Protein AF-0000000072189642 (afdb_homodimer)

Radius of gyration: 35.95 Å; Cα contacts (8 Å, |Δi|>4): 4932; chains: 2; bounding box: 88×111×87 Å

Nearest PDB structures (foldseek):
  7yx7-assembly1_A  TM=3.369E-01  e=4.378E-09  Serratia proteamaculans
  2xe4-assembly1_A  TM=3.236E-01  e=4.889E-09  Leishmania major
  7zb1-assembly3_C  TM=3.553E-01  e=4.213E-08  Omphalotus olearius
  7zb2-assembly3_CCC  TM=3.614E-01  e=8.639E-08  Omphalotus olearius
  7zb2-assembly1_AAA  TM=3.549E-01  e=6.926E-08  Omphalotus olearius

pLDDT: mean 84.84, std 16.15, range [20.15, 98.62]

Organism: Symbiodinium microadriaticum (NCBI:txid2951)

Structure (mmCIF, N/CA/C/O backbone):
data_AF-0000000072189642-model_v1
#
loop_
_entity.id
_entity.type
_entity.pdbx_description
1 polymer 'Alpha/beta hydrolase fold-3 domain-containing protein'
#
loop_
_atom_site.group_PDB
_atom_site.id
_atom_site.type_symbol
_atom_site.label_atom_id
_atom_site.label_alt_id
_atom_site.label_comp_id
_atom_site.label_asym_id
_atom_site.label_entity_id
_atom_site.label_seq_id
_atom_site.pdbx_PDB_ins_code
_atom_site.Cartn_x
_atom_site.Cartn_y
_atom_site.Cartn_z
_atom_site.occupancy
_atom_site.B_iso_or_equiv
_atom_site.auth_seq_id
_atom_site.auth_comp_id
_atom_site.auth_asym_id
_atom_site.auth_atom_id
_atom_site.pdbx_PDB_model_num
ATOM 1 N N . MET A 1 1 ? 38.772 4.347 3.237 1 20.15 1 MET A N 1
ATOM 2 C CA . MET A 1 1 ? 39.135 5.753 3.394 1 20.15 1 MET A CA 1
ATOM 3 C C . MET A 1 1 ? 38.143 6.473 4.301 1 20.15 1 MET A C 1
ATOM 5 O O . MET A 1 1 ? 36.931 6.283 4.177 1 20.15 1 MET A O 1
ATOM 9 N N . ARG A 1 2 ? 38.662 6.899 5.444 1 22.21 2 ARG A N 1
ATOM 10 C CA . ARG A 1 2 ? 38.166 7.599 6.625 1 22.21 2 ARG A CA 1
ATOM 11 C C . ARG A 1 2 ? 37.499 8.915 6.241 1 22.21 2 ARG A C 1
ATOM 13 O O . ARG A 1 2 ? 38.173 9.861 5.826 1 22.21 2 ARG A O 1
ATOM 20 N N . SER A 1 3 ? 36.39 8.902 5.637 1 25.77 3 SER A N 1
ATOM 21 C CA . SER A 1 3 ? 35.679 10.093 5.184 1 25.77 3 SER A CA 1
ATOM 22 C C . SER A 1 3 ? 35.401 11.045 6.342 1 25.77 3 SER A C 1
ATOM 24 O O . SER A 1 3 ? 34.532 10.78 7.175 1 25.77 3 SER A O 1
ATOM 26 N N . GLY A 1 4 ? 36.551 11.51 6.907 1 26.97 4 GLY A N 1
ATOM 27 C CA . GLY A 1 4 ? 36.454 12.494 7.972 1 26.97 4 GLY A CA 1
ATOM 28 C C . GLY A 1 4 ? 35.608 13.697 7.599 1 26.97 4 GLY A C 1
ATOM 29 O O . GLY A 1 4 ? 35.839 14.328 6.566 1 26.97 4 GLY A O 1
ATOM 30 N N . THR A 1 5 ? 34.463 13.769 8.006 1 29.45 5 THR A N 1
ATOM 31 C CA . THR A 1 5 ? 33.606 14.941 7.865 1 29.45 5 THR A CA 1
ATOM 32 C C . THR A 1 5 ? 34.257 16.167 8.499 1 29.45 5 THR A C 1
ATOM 34 O O . THR A 1 5 ? 34.52 16.184 9.703 1 29.45 5 THR A O 1
ATOM 37 N N . VAL A 1 6 ? 35.257 16.751 7.853 1 28.72 6 VAL A N 1
ATOM 38 C CA . VAL A 1 6 ? 35.864 17.977 8.361 1 28.72 6 VAL A CA 1
ATOM 39 C C . VAL A 1 6 ? 34.797 19.06 8.508 1 28.72 6 VAL A C 1
ATOM 41 O O . VAL A 1 6 ? 34.033 19.318 7.575 1 28.72 6 VAL A O 1
ATOM 44 N N . LEU A 1 7 ? 34.518 19.413 9.698 1 28.28 7 LEU A N 1
ATOM 45 C CA . LEU A 1 7 ? 33.619 20.447 10.2 1 28.28 7 LEU A CA 1
ATOM 46 C C . LEU A 1 7 ? 34.125 21.836 9.826 1 28.28 7 LEU A C 1
ATOM 48 O O . LEU A 1 7 ? 35.289 22.164 10.068 1 28.28 7 LEU A O 1
ATOM 52 N N . LEU A 1 8 ? 33.673 22.466 8.916 1 31.37 8 LEU A N 1
ATOM 53 C CA . LEU A 1 8 ? 33.964 23.867 8.628 1 31.37 8 LEU A CA 1
ATOM 54 C C . LEU A 1 8 ? 33.798 24.724 9.879 1 31.37 8 LEU A C 1
ATOM 56 O O . LEU A 1 8 ? 32.786 24.624 10.576 1 31.37 8 LEU A O 1
ATOM 60 N N . ALA A 1 9 ? 34.917 25.104 10.501 1 27.35 9 ALA A N 1
ATOM 61 C CA . ALA A 1 9 ? 34.942 26.032 11.629 1 27.35 9 ALA A CA 1
ATOM 62 C C . ALA A 1 9 ? 34.188 27.316 11.3 1 27.35 9 ALA A C 1
ATOM 64 O O . ALA A 1 9 ? 34.445 27.949 10.273 1 27.35 9 ALA A O 1
ATOM 65 N N . LEU A 1 10 ? 33.068 27.542 11.814 1 31.23 10 LEU A N 1
ATOM 66 C CA . LEU A 1 10 ? 32.306 28.785 11.787 1 31.23 10 LEU A CA 1
ATOM 67 C C . LEU A 1 10 ? 33.096 29.921 12.429 1 31.23 10 LEU A C 1
ATOM 69 O O . LEU A 1 10 ? 33.068 30.09 13.65 1 31.23 10 LEU A O 1
ATOM 73 N N . ALA A 1 11 ? 34.342 30.245 12.076 1 28.38 11 ALA A N 1
ATOM 74 C CA . ALA A 1 11 ? 35.085 31.36 12.657 1 28.38 11 ALA A CA 1
ATOM 75 C C . ALA A 1 11 ? 34.351 32.68 12.441 1 28.38 11 ALA A C 1
ATOM 77 O O . ALA A 1 11 ? 33.549 32.807 11.513 1 28.38 11 ALA A O 1
ATOM 78 N N . SER A 1 12 ? 34.556 33.688 13.263 1 32.37 12 SER A N 1
ATOM 79 C CA . SER A 1 12 ? 34.105 35.067 13.417 1 32.37 12 SER A CA 1
ATOM 80 C C . SER A 1 12 ? 34.408 35.891 12.17 1 32.37 12 SER A C 1
ATOM 82 O O . SER A 1 12 ? 35.523 36.392 12.007 1 32.37 12 SER A O 1
ATOM 84 N N . ALA A 1 13 ? 34.222 35.602 10.968 1 35.5 13 ALA A N 1
ATOM 85 C CA . ALA A 1 13 ? 34.668 36.539 9.939 1 35.5 13 ALA A CA 1
ATOM 86 C C . ALA A 1 13 ? 33.724 37.734 9.839 1 35.5 13 ALA A C 1
ATOM 88 O O . ALA A 1 13 ? 32.506 37.581 9.952 1 35.5 13 ALA A O 1
ATOM 89 N N . GLU A 1 14 ? 34.28 38.894 9.884 1 35.84 14 GLU A N 1
ATOM 90 C CA . GLU A 1 14 ? 33.684 40.188 9.563 1 35.84 14 GLU A CA 1
ATOM 91 C C . GLU A 1 14 ? 33.022 40.165 8.188 1 35.84 14 GLU A C 1
ATOM 93 O O . GLU A 1 14 ? 33.475 39.456 7.287 1 35.84 14 GLU A O 1
ATOM 98 N N . VAL A 1 15 ? 31.81 40.635 8.057 1 39.95 15 VAL A N 1
ATOM 99 C CA . VAL A 1 15 ? 31.083 40.864 6.813 1 39.95 15 VAL A CA 1
ATOM 100 C C . VAL A 1 15 ? 31.975 41.61 5.823 1 39.95 15 VAL A C 1
ATOM 102 O O . VAL A 1 15 ? 32.445 42.713 6.11 1 39.95 15 VAL A O 1
ATOM 105 N N . VAL A 1 16 ? 32.885 41.098 5.045 1 40.61 16 VAL A N 1
ATOM 106 C CA . VAL A 1 16 ? 33.76 41.746 4.073 1 40.61 16 VAL A CA 1
ATOM 107 C C . VAL A 1 16 ? 32.955 42.146 2.839 1 40.61 16 VAL A C 1
ATOM 109 O O . VAL A 1 16 ? 32.152 41.36 2.332 1 40.61 16 VAL A O 1
ATOM 112 N N . CYS A 1 17 ? 32.819 43.412 2.51 1 39.79 17 CYS A N 1
ATOM 113 C CA . CYS A 1 17 ? 32.346 44.036 1.279 1 39.79 17 CYS A CA 1
ATOM 114 C C . CYS A 1 17 ? 33.202 43.615 0.09 1 39.79 17 CYS A C 1
ATOM 116 O O . CYS A 1 17 ? 34.078 44.363 -0.346 1 39.79 17 CYS A O 1
ATOM 118 N N . GLY A 1 18 ? 33.815 42.5 -0.003 1 46.58 18 GLY A N 1
ATOM 119 C CA . GLY A 1 18 ? 34.611 42.109 -1.155 1 46.58 18 GLY A CA 1
ATOM 120 C C . GLY A 1 18 ? 33.773 41.783 -2.377 1 46.58 18 GLY A C 1
ATOM 121 O O . GLY A 1 18 ? 32.543 41.841 -2.326 1 46.58 18 GLY A O 1
ATOM 122 N N . ASP A 1 19 ? 34.388 41.634 -3.636 1 58.95 19 ASP A N 1
ATOM 123 C CA . ASP A 1 19 ? 33.763 41.247 -4.897 1 58.95 19 ASP A CA 1
ATOM 124 C C . ASP A 1 19 ? 32.926 39.981 -4.729 1 58.95 19 ASP A C 1
ATOM 126 O O . ASP A 1 19 ? 33.385 39.001 -4.139 1 58.95 19 ASP A O 1
ATOM 130 N N . LEU A 1 20 ? 31.643 40.038 -4.991 1 68.05 20 LEU A N 1
ATOM 131 C CA . LEU A 1 20 ? 30.694 38.936 -4.879 1 68.05 20 LEU A CA 1
ATOM 132 C C . LEU A 1 20 ? 31.18 37.718 -5.658 1 68.05 20 LEU A C 1
ATOM 134 O O . LEU A 1 20 ? 31.592 37.839 -6.814 1 68.05 20 LEU A O 1
ATOM 138 N N . PRO A 1 21 ? 31.341 36.595 -4.946 1 72.08 21 PRO A N 1
ATOM 139 C CA . PRO A 1 21 ? 31.492 35.371 -5.735 1 72.08 21 PRO A CA 1
ATOM 140 C C . PRO A 1 21 ? 30.498 35.289 -6.892 1 72.08 21 PRO A C 1
ATOM 142 O O . PRO A 1 21 ? 29.425 35.895 -6.834 1 72.08 21 PRO A O 1
ATOM 145 N N . LYS A 1 22 ? 30.971 34.777 -7.956 1 79.9 22 LYS A N 1
ATOM 146 C CA . LYS A 1 22 ? 30.112 34.657 -9.131 1 79.9 22 LYS A CA 1
ATOM 147 C C . LYS A 1 22 ? 29.749 33.2 -9.401 1 79.9 22 LYS A C 1
ATOM 149 O O . LYS A 1 22 ? 30.609 32.319 -9.339 1 79.9 22 LYS A O 1
ATOM 154 N N . ILE A 1 23 ? 28.53 32.993 -9.583 1 85.36 23 ILE A N 1
ATOM 155 C CA . ILE A 1 23 ? 28.07 31.679 -10.019 1 85.36 23 ILE A CA 1
ATOM 156 C C . ILE A 1 23 ? 28.355 31.5 -11.509 1 85.36 23 ILE A C 1
ATOM 158 O O . ILE A 1 23 ? 28.04 32.376 -12.317 1 85.36 23 ILE A O 1
ATOM 162 N N . GLY A 1 24 ? 28.974 30.437 -11.799 1 82.41 24 GLY A N 1
ATOM 163 C CA . GLY A 1 24 ? 29.334 30.149 -13.178 1 82.41 24 GLY A CA 1
ATOM 164 C C . GLY A 1 24 ? 28.132 29.995 -14.09 1 82.41 24 GLY A C 1
ATOM 165 O O . GLY A 1 24 ? 27.042 29.642 -13.634 1 82.41 24 GLY A O 1
ATOM 166 N N . LYS A 1 25 ? 28.356 30.213 -15.271 1 87.34 25 LYS A N 1
ATOM 167 C CA . LYS A 1 25 ? 27.293 30.133 -16.268 1 87.34 25 LYS A CA 1
ATOM 168 C C . LYS A 1 25 ? 27.004 28.683 -16.648 1 87.34 25 LYS A C 1
ATOM 170 O O . LYS A 1 25 ? 25.897 28.359 -17.084 1 87.34 25 LYS A O 1
ATOM 175 N N . LYS A 1 26 ? 28.017 27.916 -16.488 1 91.68 26 LYS A N 1
ATOM 176 C CA . LYS A 1 26 ? 27.892 26.524 -16.911 1 91.68 26 LYS A CA 1
ATOM 177 C C . LYS A 1 26 ? 27.551 25.619 -15.73 1 91.68 26 LYS A C 1
ATOM 179 O O . LYS A 1 26 ? 28.227 25.654 -14.7 1 91.68 26 LYS A O 1
ATOM 184 N N . TRP A 1 27 ? 26.525 24.846 -15.887 1 94.72 27 TRP A N 1
ATOM 185 C CA . TRP A 1 27 ? 26.093 23.89 -14.873 1 94.72 27 TRP A CA 1
ATOM 186 C C . TRP A 1 27 ? 26.079 22.472 -15.432 1 94.72 27 TRP A C 1
ATOM 188 O O . TRP A 1 27 ? 25.518 22.226 -16.503 1 94.72 27 TRP A O 1
ATOM 198 N N . TRP A 1 28 ? 26.741 21.592 -14.766 1 94.25 28 TRP A N 1
ATOM 199 C CA . TRP A 1 28 ? 26.73 20.18 -15.134 1 94.25 28 TRP A CA 1
ATOM 200 C C . TRP A 1 28 ? 25.5 19.478 -14.568 1 94.25 28 TRP A C 1
ATOM 202 O O . TRP A 1 28 ? 25.096 19.742 -13.433 1 94.25 28 TRP A O 1
ATOM 212 N N . VAL A 1 29 ? 24.928 18.655 -15.385 1 94.67 29 VAL A N 1
ATOM 213 C CA . VAL A 1 29 ? 23.685 17.985 -15.019 1 94.67 29 VAL A CA 1
ATOM 214 C C . VAL A 1 29 ? 23.81 16.485 -15.278 1 94.67 29 VAL A C 1
ATOM 216 O O . VAL A 1 29 ? 24.242 16.069 -16.355 1 94.67 29 VAL A O 1
ATOM 219 N N . LEU A 1 30 ? 23.52 15.68 -14.302 1 93.76 30 LEU A N 1
ATOM 220 C CA . LEU A 1 30 ? 23.458 14.23 -14.444 1 93.76 30 LEU A CA 1
ATOM 221 C C . LEU A 1 30 ? 22.036 13.723 -14.232 1 93.76 30 LEU A C 1
ATOM 223 O O . LEU A 1 30 ? 21.44 13.956 -13.178 1 93.76 30 LEU A O 1
ATOM 227 N N . GLY A 1 31 ? 21.488 12.917 -15.133 1 91.81 31 GLY A N 1
ATOM 228 C CA . GLY A 1 31 ? 20.129 12.401 -15.085 1 91.81 31 GLY A CA 1
ATOM 229 C C . GLY A 1 31 ? 19.391 12.541 -16.403 1 91.81 31 GLY A C 1
ATOM 230 O O . GLY A 1 31 ? 20.002 12.821 -17.436 1 91.81 31 GLY A O 1
ATOM 231 N N . PRO A 1 32 ? 18.153 12.32 -16.299 1 92.51 32 PRO A N 1
ATOM 232 C CA . PRO A 1 32 ? 17.306 12.139 -15.117 1 92.51 32 PRO A CA 1
ATOM 233 C C . PRO A 1 32 ? 17.257 10.688 -14.644 1 92.51 32 PRO A C 1
ATOM 235 O O . PRO A 1 32 ? 17.51 9.77 -15.428 1 92.51 32 PRO A O 1
ATOM 238 N N . PHE A 1 33 ? 17.014 10.478 -13.36 1 91.65 33 PHE A N 1
ATOM 239 C CA . PHE A 1 33 ? 16.655 9.21 -12.736 1 91.65 33 PHE A CA 1
ATOM 240 C C . PHE A 1 33 ? 15.226 9.252 -12.208 1 91.65 33 PHE A C 1
ATOM 242 O O . PHE A 1 33 ? 14.673 10.331 -11.984 1 91.65 33 PHE A O 1
ATOM 249 N N . ALA A 1 34 ? 14.675 8.07 -12.058 1 86.5 34 ALA A N 1
ATOM 250 C CA . ALA A 1 34 ? 13.327 8.004 -11.499 1 86.5 34 ALA A CA 1
ATOM 251 C C . ALA A 1 34 ? 13.323 8.412 -10.029 1 86.5 34 ALA A C 1
ATOM 253 O O . ALA A 1 34 ? 14.231 8.052 -9.275 1 86.5 34 ALA A O 1
ATOM 254 N N . SER A 1 35 ? 12.426 9.15 -9.559 1 79.7 35 SER A N 1
ATOM 255 C CA . SER A 1 35 ? 12.343 9.57 -8.164 1 79.7 35 SER A CA 1
ATOM 256 C C . SER A 1 35 ? 11.03 9.123 -7.53 1 79.7 35 SER A C 1
ATOM 258 O O . SER A 1 35 ? 10.919 9.052 -6.305 1 79.7 35 SER A O 1
ATOM 260 N N . GLY A 1 36 ? 10.018 8.535 -8.327 1 70.08 36 GLY A N 1
ATOM 261 C CA . GLY A 1 36 ? 8.698 8.277 -7.775 1 70.08 36 GLY A CA 1
ATOM 262 C C . GLY A 1 36 ? 7.998 9.532 -7.29 1 70.08 36 GLY A C 1
ATOM 263 O O . GLY A 1 36 ? 8.555 10.629 -7.369 1 70.08 36 GLY A O 1
ATOM 264 N N . LYS A 1 37 ? 6.693 9.285 -7.05 1 60.18 37 LYS A N 1
ATOM 265 C CA . LYS A 1 37 ? 5.93 10.438 -6.582 1 60.18 37 LYS A CA 1
ATOM 266 C C . LYS A 1 37 ? 6.042 10.595 -5.068 1 60.18 37 LYS A C 1
ATOM 268 O O . LYS A 1 37 ? 5.713 9.674 -4.318 1 60.18 37 LYS A O 1
ATOM 273 N N . VAL A 1 38 ? 7.184 10.616 -4.532 1 46.43 38 VAL A N 1
ATOM 274 C CA . VAL A 1 38 ? 7.084 10.899 -3.104 1 46.43 38 VAL A CA 1
ATOM 275 C C . VAL A 1 38 ? 7.02 12.409 -2.88 1 46.43 38 VAL A C 1
ATOM 277 O O . VAL A 1 38 ? 7.516 13.186 -3.699 1 46.43 38 VAL A O 1
ATOM 280 N N . GLU A 1 39 ? 6.117 12.573 -2.166 1 43.01 39 GLU A N 1
ATOM 281 C CA . GLU A 1 39 ? 6.135 13.968 -1.736 1 43.01 39 GLU A CA 1
ATOM 282 C C . GLU A 1 39 ? 7.563 14.464 -1.529 1 43.01 39 GLU A C 1
ATOM 284 O O . GLU A 1 39 ? 7.775 15.593 -1.081 1 43.01 39 GLU A O 1
ATOM 289 N N . TYR A 1 40 ? 8.565 13.587 -1.232 1 38.78 40 TYR A N 1
ATOM 290 C CA . TYR A 1 40 ? 9.802 13.976 -0.564 1 38.78 40 TYR A CA 1
ATOM 291 C C . TYR A 1 40 ? 10.8 14.558 -1.558 1 38.78 40 TYR A C 1
ATOM 293 O O . TYR A 1 40 ? 11.14 13.916 -2.554 1 38.78 40 TYR A O 1
ATOM 301 N N . GLU A 1 41 ? 10.768 15.642 -1.936 1 37.04 41 GLU A N 1
ATOM 302 C CA . GLU A 1 41 ? 12.13 15.998 -2.324 1 37.04 41 GLU A CA 1
ATOM 303 C C . GLU A 1 41 ? 13.119 15.703 -1.2 1 37.04 41 GLU A C 1
ATOM 305 O O . GLU A 1 41 ? 13.569 16.617 -0.505 1 37.04 41 GLU A O 1
ATOM 310 N N . ALA A 1 42 ? 12.854 15.048 -0.243 1 32.61 42 ALA A N 1
ATOM 311 C CA . ALA A 1 42 ? 13.864 15.19 0.802 1 32.61 42 ALA A CA 1
ATOM 312 C C . ALA A 1 42 ? 15.269 15.228 0.206 1 32.61 42 ALA A C 1
ATOM 314 O O . ALA A 1 42 ? 15.44 15.066 -1.005 1 32.61 42 ALA A O 1
ATOM 315 N N . ALA A 1 43 ? 16.07 14.587 1.095 1 32.17 43 ALA A N 1
ATOM 316 C CA . ALA A 1 43 ? 17.517 14.693 1.264 1 32.17 43 ALA A CA 1
ATOM 317 C C . ALA A 1 43 ? 18.25 14.288 -0.012 1 32.17 43 ALA A C 1
ATOM 319 O O . ALA A 1 43 ? 17.941 13.255 -0.612 1 32.17 43 ALA A O 1
ATOM 320 N N . PRO A 1 44 ? 18.819 15.273 -0.384 1 33.1 44 PRO A N 1
ATOM 321 C CA . PRO A 1 44 ? 19.61 15.018 -1.59 1 33.1 44 PRO A CA 1
ATOM 322 C C . PRO A 1 44 ? 20.093 13.572 -1.683 1 33.1 44 PRO A C 1
ATOM 324 O O . PRO A 1 44 ? 20.294 13.054 -2.785 1 33.1 44 PRO A O 1
ATOM 327 N N . ARG A 1 45 ? 20.483 13.252 -0.489 1 31.07 45 ARG A N 1
ATOM 328 C CA . ARG A 1 45 ? 21.278 12.029 -0.538 1 31.07 45 ARG A CA 1
ATOM 329 C C . ARG A 1 45 ? 20.398 10.797 -0.353 1 31.07 45 ARG A C 1
ATOM 331 O O . ARG A 1 45 ? 20.88 9.665 -0.44 1 31.07 45 ARG A O 1
ATOM 338 N N . LEU A 1 46 ? 18.971 10.993 0.226 1 32.59 46 LEU A N 1
ATOM 339 C CA . LEU A 1 46 ? 18.495 9.771 0.865 1 32.59 46 LEU A CA 1
ATOM 340 C C . LEU A 1 46 ? 17.478 9.056 -0.018 1 32.59 46 LEU A C 1
ATOM 342 O O . LEU A 1 46 ? 16.926 8.025 0.373 1 32.59 46 LEU A O 1
ATOM 346 N N . LYS A 1 47 ? 16.769 9.642 -0.902 1 44.93 47 LYS A N 1
ATOM 347 C CA . LYS A 1 47 ? 16.175 8.584 -1.714 1 44.93 47 LYS A CA 1
ATOM 348 C C . LYS A 1 47 ? 17.246 7.81 -2.478 1 44.93 47 LYS A C 1
ATOM 350 O O . LYS A 1 47 ? 18.388 8.262 -2.585 1 44.93 47 LYS A O 1
ATOM 355 N N . GLU A 1 48 ? 16.736 6.744 -2.827 1 53.35 48 GLU A N 1
ATOM 356 C CA . GLU A 1 48 ? 17.75 5.964 -3.531 1 53.35 48 GLU A CA 1
ATOM 357 C C . GLU A 1 48 ? 18.586 6.848 -4.452 1 53.35 48 GLU A C 1
ATOM 359 O O . GLU A 1 48 ? 18.042 7.564 -5.296 1 53.35 48 GLU A O 1
ATOM 364 N N . ASP A 1 49 ? 19.497 7.4 -3.667 1 65.24 49 ASP A N 1
ATOM 365 C CA . ASP A 1 49 ? 20.507 7.995 -4.536 1 65.24 49 ASP A CA 1
ATOM 366 C C . ASP A 1 49 ? 21.105 6.953 -5.477 1 65.24 49 ASP A C 1
ATOM 368 O O . ASP A 1 49 ? 21.928 6.134 -5.062 1 65.24 49 ASP A O 1
ATOM 372 N N . PRO A 1 50 ? 20.478 7.009 -6.581 1 70.59 50 PRO A N 1
ATOM 373 C CA . PRO A 1 50 ? 20.898 5.966 -7.52 1 70.59 50 PRO A CA 1
ATOM 374 C C . PRO A 1 50 ? 22.411 5.929 -7.721 1 70.59 50 PRO A C 1
ATOM 376 O O . PRO A 1 50 ? 22.945 4.942 -8.234 1 70.59 50 PRO A O 1
ATOM 379 N N . VAL A 1 51 ? 23.059 7.028 -7.194 1 85.46 51 VAL A N 1
ATOM 380 C CA . VAL A 1 51 ? 24.476 7.068 -7.541 1 85.46 51 VAL A CA 1
ATOM 381 C C . VAL A 1 51 ? 25.321 6.802 -6.297 1 85.46 51 VAL A C 1
ATOM 383 O O . VAL A 1 51 ? 26.544 6.674 -6.385 1 85.46 51 VAL A O 1
ATOM 386 N N . GLU A 1 52 ? 24.616 6.683 -5.196 1 86.71 52 GLU A N 1
ATOM 387 C CA . GLU A 1 52 ? 25.342 6.439 -3.954 1 86.71 52 GLU A CA 1
ATOM 388 C C . GLU A 1 52 ? 26.066 5.096 -3.992 1 86.71 52 GLU A C 1
ATOM 390 O O . GLU A 1 52 ? 27.173 4.966 -3.466 1 86.71 52 GLU A O 1
ATOM 395 N N . ARG A 1 53 ? 25.482 4.154 -4.571 1 85.93 53 ARG A N 1
ATOM 396 C CA . ARG A 1 53 ? 26.087 2.83 -4.67 1 85.93 53 ARG A CA 1
ATOM 397 C C . ARG A 1 53 ? 27.354 2.868 -5.518 1 85.93 53 ARG A C 1
ATOM 399 O O . ARG A 1 53 ? 28.217 1.997 -5.394 1 85.93 53 ARG A O 1
ATOM 406 N N . LEU A 1 54 ? 27.445 3.901 -6.31 1 84.13 54 LEU A N 1
ATOM 407 C CA . LEU A 1 54 ? 28.59 4.023 -7.205 1 84.13 54 LEU A CA 1
ATOM 408 C C . LEU A 1 54 ? 29.63 4.979 -6.63 1 84.13 54 LEU A C 1
ATOM 410 O O . LEU A 1 54 ? 30.501 5.465 -7.356 1 84.13 54 LEU A O 1
ATOM 414 N N . GLY A 1 55 ? 29.516 5.334 -5.37 1 81.83 55 GLY A N 1
ATOM 415 C CA . GLY A 1 55 ? 30.507 6.17 -4.711 1 81.83 55 GLY A CA 1
ATOM 416 C C . GLY A 1 55 ? 30.021 7.585 -4.458 1 81.83 55 GLY A C 1
ATOM 417 O O . GLY A 1 55 ? 30.738 8.396 -3.868 1 81.83 55 GLY A O 1
ATOM 418 N N . GLY A 1 56 ? 28.857 7.955 -4.98 1 87.8 56 GLY A N 1
ATOM 419 C CA . GLY A 1 56 ? 28.311 9.283 -4.748 1 87.8 56 GLY A CA 1
ATOM 420 C C . GLY A 1 56 ? 28.48 10.213 -5.935 1 87.8 56 GLY A C 1
ATOM 421 O O . GLY A 1 56 ? 29.318 9.97 -6.806 1 87.8 56 GLY A O 1
ATOM 422 N N . VAL A 1 57 ? 27.78 11.251 -5.965 1 89.29 57 VAL A N 1
ATOM 423 C CA . VAL A 1 57 ? 27.668 12.12 -7.132 1 89.29 57 VAL A CA 1
ATOM 424 C C . VAL A 1 57 ? 28.987 12.857 -7.355 1 89.29 57 VAL A C 1
ATOM 426 O O . VAL A 1 57 ? 29.399 13.072 -8.498 1 89.29 57 VAL A O 1
ATOM 429 N N . TRP A 1 58 ? 29.639 13.26 -6.301 1 90.93 58 TRP A N 1
ATOM 430 C CA . TRP A 1 58 ? 30.855 14.043 -6.485 1 90.93 58 TRP A CA 1
ATOM 431 C C . TRP A 1 58 ? 31.98 13.179 -7.045 1 90.93 58 TRP A C 1
ATOM 433 O O . TRP A 1 58 ? 32.765 13.634 -7.88 1 90.93 58 TRP A O 1
ATOM 443 N N . GLN A 1 59 ? 31.98 11.952 -6.528 1 87.01 59 GLN A N 1
ATOM 444 C CA . GLN A 1 59 ? 32.954 11.029 -7.101 1 87.01 59 GLN A CA 1
ATOM 445 C C . GLN A 1 59 ? 32.692 10.806 -8.588 1 87.01 59 GLN A C 1
ATOM 447 O O . GLN A 1 59 ? 33.627 10.775 -9.391 1 87.01 59 GLN A O 1
ATOM 452 N N . LEU A 1 60 ? 31.552 10.7 -8.919 1 89.71 60 LEU A N 1
ATOM 453 C CA . LEU A 1 60 ? 31.174 10.497 -10.314 1 89.71 60 LEU A CA 1
ATOM 454 C C . LEU A 1 60 ? 31.5 11.73 -11.15 1 89.71 60 LEU A C 1
ATOM 456 O O . LEU A 1 60 ? 31.821 11.615 -12.335 1 89.71 60 LEU A O 1
ATOM 460 N N . PHE A 1 61 ? 31.332 12.913 -10.52 1 91.74 61 PHE A N 1
ATOM 461 C CA . PHE A 1 61 ? 31.651 14.15 -11.223 1 91.74 61 PHE A CA 1
ATOM 462 C C . PHE A 1 61 ? 33.126 14.189 -11.608 1 91.74 61 PHE A C 1
ATOM 464 O O . PHE A 1 61 ? 33.481 14.694 -12.675 1 91.74 61 PHE A O 1
ATOM 471 N N . GLY A 1 62 ? 33.872 13.675 -10.758 1 86.34 62 GLY A N 1
ATOM 472 C CA . GLY A 1 62 ? 35.292 13.614 -11.069 1 86.34 62 GLY A CA 1
ATOM 473 C C . GLY A 1 62 ? 35.596 12.788 -12.305 1 86.34 62 GLY A C 1
ATOM 474 O O . GLY A 1 62 ? 36.558 13.068 -13.023 1 86.34 62 GLY A O 1
ATOM 475 N N . SER A 1 63 ? 34.688 11.821 -12.532 1 81.99 63 SER A N 1
ATOM 476 C CA . SER A 1 63 ? 34.916 10.919 -13.656 1 81.99 63 SER A CA 1
ATOM 477 C C . SER A 1 63 ? 34.064 11.309 -14.859 1 81.99 63 SER A C 1
ATOM 479 O O . SER A 1 63 ? 33.847 10.498 -15.762 1 81.99 63 SER A O 1
ATOM 481 N N . ARG A 1 64 ? 33.574 12.502 -14.881 1 82.78 64 ARG A N 1
ATOM 482 C CA . ARG A 1 64 ? 32.587 12.902 -15.879 1 82.78 64 ARG A CA 1
ATOM 483 C C . ARG A 1 64 ? 33.183 12.869 -17.282 1 82.78 64 ARG A C 1
ATOM 485 O O . ARG A 1 64 ? 32.462 12.684 -18.265 1 82.78 64 ARG A O 1
ATOM 492 N N . LYS A 1 65 ? 34.479 12.946 -17.385 1 77.22 65 LYS A N 1
ATOM 493 C CA . LYS A 1 65 ? 35.117 12.976 -18.698 1 77.22 65 LYS A CA 1
ATOM 494 C C . LYS A 1 65 ? 35.239 11.572 -19.283 1 77.22 65 LYS A C 1
ATOM 496 O O . LYS A 1 65 ? 35.415 11.411 -20.493 1 77.22 65 LYS A O 1
ATOM 501 N N . ALA A 1 66 ? 35.154 10.591 -18.389 1 70.24 66 ALA A N 1
ATOM 502 C CA . ALA A 1 66 ? 35.275 9.218 -18.87 1 70.24 66 ALA A CA 1
ATOM 503 C C . ALA A 1 66 ? 34.065 8.822 -19.711 1 70.24 66 ALA A C 1
ATOM 505 O O . ALA A 1 66 ? 34.112 7.84 -20.455 1 70.24 66 ALA A O 1
ATOM 506 N N . GLY A 1 67 ? 33.046 9.661 -19.771 1 68.14 67 GLY A N 1
ATOM 507 C CA . GLY A 1 67 ? 31.897 9.487 -20.645 1 68.14 67 GLY A CA 1
ATOM 508 C C . GLY A 1 67 ? 31.062 8.269 -20.298 1 68.14 67 GLY A C 1
ATOM 509 O O . GLY A 1 67 ? 30.3 7.774 -21.131 1 68.14 67 GLY A O 1
ATOM 510 N N . VAL A 1 68 ? 31.302 7.694 -19.235 1 72.88 68 VAL A N 1
ATOM 511 C CA . VAL A 1 68 ? 30.587 6.465 -18.906 1 72.88 68 VAL A CA 1
ATOM 512 C C . VAL A 1 68 ? 29.157 6.797 -18.484 1 72.88 68 VAL A C 1
ATOM 514 O O . VAL A 1 68 ? 28.942 7.598 -17.572 1 72.88 68 VAL A O 1
ATOM 517 N N . GLY A 1 69 ? 28.175 6.226 -19.252 1 87.38 69 GLY A N 1
ATOM 518 C CA . GLY A 1 69 ? 26.77 6.434 -18.941 1 87.38 69 GLY A CA 1
ATOM 519 C C . GLY A 1 69 ? 26.255 5.503 -17.86 1 87.38 69 GLY A C 1
ATOM 520 O O . GLY A 1 69 ? 26.744 4.381 -17.714 1 87.38 69 GLY A O 1
ATOM 521 N N . LEU A 1 70 ? 25.484 6.015 -17.02 1 91.05 70 LEU A N 1
ATOM 522 C CA . LEU A 1 70 ? 24.813 5.227 -15.992 1 91.05 70 LEU A CA 1
ATOM 523 C C . LEU A 1 70 ? 23.436 4.774 -16.466 1 91.05 70 LEU A C 1
ATOM 525 O O . LEU A 1 70 ? 22.745 5.511 -17.172 1 91.05 70 LEU A O 1
ATOM 529 N N . LEU A 1 71 ? 23.102 3.589 -16.127 1 92.92 71 LEU A N 1
ATOM 530 C CA . LEU A 1 71 ? 21.766 3.109 -16.462 1 92.92 71 LEU A CA 1
ATOM 531 C C . LEU A 1 71 ? 20.697 3.973 -15.801 1 92.92 71 LEU A C 1
ATOM 533 O O . LEU A 1 71 ? 20.844 4.372 -14.643 1 92.92 71 LEU A O 1
ATOM 537 N N . ALA A 1 72 ? 19.718 4.325 -16.585 1 93.11 72 ALA A N 1
ATOM 538 C CA . ALA A 1 72 ? 18.62 5.174 -16.129 1 93.11 72 ALA A CA 1
ATOM 539 C C . ALA A 1 72 ? 17.303 4.764 -16.781 1 93.11 72 ALA A C 1
ATOM 541 O O . ALA A 1 72 ? 17.283 4.333 -17.937 1 93.11 72 ALA A O 1
ATOM 542 N N . GLU A 1 73 ? 16.241 4.979 -16.143 1 91.99 73 GLU A N 1
ATOM 543 C CA . GLU A 1 73 ? 14.929 4.47 -16.531 1 91.99 73 GLU A CA 1
ATOM 544 C C . GLU A 1 73 ? 14.37 5.239 -17.724 1 91.99 73 GLU A C 1
ATOM 546 O O . GLU A 1 73 ? 13.652 4.675 -18.552 1 91.99 73 GLU A O 1
ATOM 551 N N . HIS A 1 74 ? 14.676 6.491 -17.78 1 91.38 74 HIS A N 1
ATOM 552 C CA . HIS A 1 74 ? 13.94 7.365 -18.687 1 91.38 74 HIS A CA 1
ATOM 553 C C . HIS A 1 74 ? 14.655 7.495 -20.028 1 91.38 74 HIS A C 1
ATOM 555 O O . HIS A 1 74 ? 14.045 7.883 -21.027 1 91.38 74 HIS A O 1
ATOM 561 N N . ALA A 1 75 ? 15.91 7.192 -20.034 1 90.93 75 ALA A N 1
ATOM 562 C CA . ALA A 1 75 ? 16.718 7.545 -21.199 1 90.93 75 ALA A CA 1
ATOM 563 C C . ALA A 1 75 ? 16.638 6.461 -22.27 1 90.93 75 ALA A C 1
ATOM 565 O O . ALA A 1 75 ? 16.761 5.271 -21.969 1 90.93 75 ALA A O 1
ATOM 566 N N . THR A 1 76 ? 16.488 6.951 -23.443 1 88.7 76 THR A N 1
ATOM 567 C CA . THR A 1 76 ? 16.63 6.022 -24.558 1 88.7 76 THR A CA 1
ATOM 568 C C . THR A 1 76 ? 18.024 5.401 -24.572 1 88.7 76 THR A C 1
ATOM 570 O O . THR A 1 76 ? 19.023 6.102 -24.403 1 88.7 76 THR A O 1
ATOM 573 N N . GLY A 1 77 ? 18.099 4.151 -24.745 1 87.59 77 GLY A N 1
ATOM 574 C CA . GLY A 1 77 ? 19.365 3.445 -24.623 1 87.59 77 GLY A CA 1
ATOM 575 C C . GLY A 1 77 ? 19.689 3.044 -23.197 1 87.59 77 GLY A C 1
ATOM 576 O O . GLY A 1 77 ? 20.655 2.316 -22.956 1 87.59 77 GLY A O 1
ATOM 577 N N . GLY A 1 78 ? 18.909 3.609 -22.314 1 89.69 78 GLY A N 1
ATOM 578 C CA . GLY A 1 78 ? 18.958 3.182 -20.925 1 89.69 78 GLY A CA 1
ATOM 579 C C . GLY A 1 78 ? 20.087 3.824 -20.142 1 89.69 78 GLY A C 1
ATOM 580 O O . GLY A 1 78 ? 20.44 3.36 -19.056 1 89.69 78 GLY A O 1
ATOM 581 N N . ARG A 1 79 ? 20.742 4.818 -20.682 1 92.15 79 ARG A N 1
ATOM 582 C CA . ARG A 1 79 ? 21.878 5.392 -19.968 1 92.15 79 ARG A CA 1
ATOM 583 C C . ARG A 1 79 ? 21.84 6.915 -20.013 1 92.15 79 ARG A C 1
ATOM 585 O O . ARG A 1 79 ? 21.333 7.501 -20.972 1 92.15 79 ARG A O 1
ATOM 592 N N . VAL A 1 80 ? 22.373 7.489 -18.995 1 92.05 80 VAL A N 1
ATOM 593 C CA . VAL A 1 80 ? 22.541 8.936 -18.914 1 92.05 80 VAL A CA 1
ATOM 594 C C . VAL A 1 80 ? 23.985 9.269 -18.544 1 92.05 80 VAL A C 1
ATOM 596 O O . VAL A 1 80 ? 24.663 8.475 -17.887 1 92.05 80 VAL A O 1
ATOM 599 N N . SER A 1 81 ? 24.44 10.357 -19.006 1 91.69 81 SER A N 1
ATOM 600 C CA . SER A 1 81 ? 25.777 10.857 -18.699 1 91.69 81 SER A CA 1
ATOM 601 C C . SER A 1 81 ? 25.737 12.326 -18.292 1 91.69 81 SER A C 1
ATOM 603 O O . SER A 1 81 ? 24.693 12.974 -18.388 1 91.69 81 SER A O 1
ATOM 605 N N . TRP A 1 82 ? 26.833 12.802 -17.784 1 93 82 TRP A N 1
ATOM 606 C CA . TRP A 1 82 ? 26.942 14.219 -17.451 1 93 82 TRP A CA 1
ATOM 607 C C . TRP A 1 82 ? 26.77 15.085 -18.695 1 93 82 TRP A C 1
ATOM 609 O O . TRP A 1 82 ? 27.364 14.806 -19.739 1 93 82 TRP A O 1
ATOM 619 N N . ARG A 1 83 ? 25.889 16.017 -18.54 1 91.21 83 ARG A N 1
ATOM 620 C CA . ARG A 1 83 ? 25.68 17.069 -19.53 1 91.21 83 ARG A CA 1
ATOM 621 C C . ARG A 1 83 ? 25.72 18.448 -18.881 1 91.21 83 ARG A C 1
ATOM 623 O O . ARG A 1 83 ? 25.783 18.561 -17.655 1 91.21 83 ARG A O 1
ATOM 630 N N . TRP A 1 84 ? 25.87 19.444 -19.676 1 91.37 84 TRP A N 1
ATOM 631 C CA . TRP A 1 84 ? 25.878 20.769 -19.065 1 91.37 84 TRP A CA 1
ATOM 632 C C . TRP A 1 84 ? 24.841 21.676 -19.718 1 91.37 84 TRP A C 1
ATOM 634 O O . TRP A 1 84 ? 24.355 21.386 -20.813 1 91.37 84 TRP A O 1
ATOM 644 N N . THR A 1 85 ? 24.388 22.584 -19.044 1 92.99 85 THR A N 1
ATOM 645 C CA . THR A 1 85 ? 23.497 23.646 -19.498 1 92.99 85 THR A CA 1
ATOM 646 C C . THR A 1 85 ? 23.984 25.007 -19.007 1 92.99 85 THR A C 1
ATOM 648 O O . THR A 1 85 ? 24.835 25.084 -18.118 1 92.99 85 THR A O 1
ATOM 651 N N . GLU A 1 86 ? 23.468 25.969 -19.701 1 91.24 86 GLU A N 1
ATOM 652 C CA . GLU A 1 86 ? 23.864 27.322 -19.324 1 91.24 86 GLU A CA 1
ATOM 653 C C . GLU A 1 86 ? 22.733 28.046 -18.598 1 91.24 86 GLU A C 1
ATOM 655 O O . GLU A 1 86 ? 21.565 27.68 -18.738 1 91.24 86 GLU A O 1
ATOM 660 N N . THR A 1 87 ? 23.187 28.977 -17.788 1 90.63 87 THR A N 1
ATOM 661 C CA . THR A 1 87 ? 22.201 29.826 -17.129 1 90.63 87 THR A CA 1
ATOM 662 C C . THR A 1 87 ? 21.356 30.573 -18.157 1 90.63 87 THR A C 1
ATOM 664 O O . THR A 1 87 ? 21.85 30.937 -19.226 1 90.63 87 THR A O 1
ATOM 667 N N . LEU A 1 88 ? 20.085 30.662 -17.899 1 85.93 88 LEU A N 1
ATOM 668 C CA . LEU A 1 88 ? 19.19 31.388 -18.793 1 85.93 88 LEU A CA 1
ATOM 669 C C . LEU A 1 88 ? 19.515 32.878 -18.794 1 85.93 88 LEU A C 1
ATOM 671 O O . LEU A 1 88 ? 19.917 33.431 -17.768 1 85.93 88 LEU A O 1
ATOM 675 N N . SER A 1 89 ? 19.43 33.449 -20.1 1 66.8 89 SER A N 1
ATOM 676 C CA . SER A 1 89 ? 19.67 34.876 -20.287 1 66.8 89 SER A CA 1
ATOM 677 C C . SER A 1 89 ? 18.574 35.711 -19.633 1 66.8 89 SER A C 1
ATOM 679 O O . SER A 1 89 ? 17.403 35.327 -19.646 1 66.8 89 SER A O 1
ATOM 681 N N . GLY A 1 90 ? 18.814 36.709 -18.754 1 56.42 90 GLY A N 1
ATOM 682 C CA . GLY A 1 90 ? 17.83 37.642 -18.23 1 56.42 90 GLY A CA 1
ATOM 683 C C . GLY A 1 90 ? 17.595 37.486 -16.739 1 56.42 90 GLY A C 1
ATOM 684 O O . GLY A 1 90 ? 16.647 38.053 -16.192 1 56.42 90 GLY A O 1
ATOM 685 N N . GLY A 1 91 ? 18.158 36.397 -16.268 1 56.07 91 GLY A N 1
ATOM 686 C CA . GLY A 1 91 ? 17.872 36.387 -14.842 1 56.07 91 GLY A CA 1
ATOM 687 C C . GLY A 1 91 ? 18.3 37.661 -14.139 1 56.07 91 GLY A C 1
ATOM 688 O O . GLY A 1 91 ? 19.495 37.908 -13.963 1 56.07 91 GLY A O 1
ATOM 689 N N . GLY A 1 92 ? 17.635 38.735 -14.526 1 58.63 92 GLY A N 1
ATOM 690 C CA . GLY A 1 92 ? 17.867 40.026 -13.897 1 58.63 92 GLY A CA 1
ATOM 691 C C . GLY A 1 92 ? 17.999 39.94 -12.389 1 58.63 92 GLY A C 1
ATOM 692 O O . GLY A 1 92 ? 17.729 38.894 -11.795 1 58.63 92 GLY A O 1
ATOM 693 N N . ASP A 1 93 ? 18.742 40.845 -11.614 1 67.12 93 ASP A N 1
ATOM 694 C CA . ASP A 1 93 ? 18.851 41.153 -10.191 1 67.12 93 ASP A CA 1
ATOM 695 C C . ASP A 1 93 ? 19.767 40.157 -9.483 1 67.12 93 ASP A C 1
ATOM 697 O O . ASP A 1 93 ? 19.517 39.782 -8.336 1 67.12 93 ASP A O 1
ATOM 701 N N . GLY A 1 94 ? 20.741 39.388 -10.34 1 78.73 94 GLY A N 1
ATOM 702 C CA . GLY A 1 94 ? 21.789 38.596 -9.717 1 78.73 94 GLY A CA 1
ATOM 703 C C . GLY A 1 94 ? 21.443 37.123 -9.614 1 78.73 94 GLY A C 1
ATOM 704 O O . GLY A 1 94 ? 22.238 36.326 -9.11 1 78.73 94 GLY A O 1
ATOM 705 N N . TRP A 1 95 ? 20.271 36.709 -10.156 1 87.06 95 TRP A N 1
ATOM 706 C CA . TRP A 1 95 ? 19.868 35.309 -10.087 1 87.06 95 TRP A CA 1
ATOM 707 C C . TRP A 1 95 ? 20.423 34.524 -11.271 1 87.06 95 TRP A C 1
ATOM 709 O O . TRP A 1 95 ? 20.281 34.942 -12.423 1 87.06 95 TRP A O 1
ATOM 719 N N . ALA A 1 96 ? 21.099 33.473 -10.974 1 90.33 96 ALA A N 1
ATOM 720 C CA . ALA A 1 96 ? 21.425 32.478 -11.991 1 90.33 96 ALA A CA 1
ATOM 721 C C . ALA A 1 96 ? 20.297 31.463 -12.148 1 90.33 96 ALA A C 1
ATOM 723 O O . ALA A 1 96 ? 20.142 30.564 -11.318 1 90.33 96 ALA A O 1
ATOM 724 N N . GLN A 1 97 ? 19.569 31.619 -13.157 1 92.22 97 GLN A N 1
ATOM 725 C CA . GLN A 1 97 ? 18.451 30.716 -13.412 1 92.22 97 GLN A CA 1
ATOM 726 C C . GLN A 1 97 ? 18.877 29.551 -14.301 1 92.22 97 GLN A C 1
ATOM 728 O O . GLN A 1 97 ? 19.485 29.756 -15.354 1 92.22 97 GLN A O 1
ATOM 733 N N . ILE A 1 98 ? 18.588 28.395 -13.887 1 93.51 98 ILE A N 1
ATOM 734 C CA . ILE A 1 98 ? 19.014 27.19 -14.59 1 93.51 98 ILE A CA 1
ATOM 735 C C . ILE A 1 98 ? 17.795 26.341 -14.943 1 93.51 98 ILE A C 1
ATOM 737 O O . ILE A 1 98 ? 16.946 26.077 -14.088 1 93.51 98 ILE A O 1
ATOM 741 N N . GLN A 1 99 ? 17.668 25.987 -16.136 1 93.69 99 GLN A N 1
ATOM 742 C CA . GLN A 1 99 ? 16.677 25.021 -16.598 1 93.69 99 GLN A CA 1
ATOM 743 C C . GLN A 1 99 ? 17.33 23.688 -16.95 1 93.69 99 GLN A C 1
ATOM 745 O O . GLN A 1 99 ? 18.283 23.645 -17.73 1 93.69 99 GLN A O 1
ATOM 750 N N . LEU A 1 100 ? 16.852 22.658 -16.407 1 93.97 100 LEU A N 1
ATOM 751 C CA . LEU A 1 100 ? 17.444 21.347 -16.649 1 93.97 100 LEU A CA 1
ATOM 752 C C . LEU A 1 100 ? 16.974 20.776 -17.983 1 93.97 100 LEU A C 1
ATOM 754 O O . LEU A 1 100 ? 15.807 20.931 -18.353 1 93.97 100 LEU A O 1
ATOM 758 N N . PRO A 1 101 ? 17.897 20.177 -18.658 1 91.31 101 PRO A N 1
ATOM 759 C CA . PRO A 1 101 ? 17.543 19.617 -19.965 1 91.31 101 PRO A CA 1
ATOM 760 C C . PRO A 1 101 ? 16.678 18.363 -19.855 1 91.31 101 PRO A C 1
ATOM 762 O O . PRO A 1 101 ? 16.899 17.533 -18.969 1 91.31 101 PRO A O 1
ATOM 765 N N . HIS A 1 102 ? 15.679 18.245 -20.689 1 88.72 102 HIS A N 1
ATOM 766 C CA . HIS A 1 102 ? 14.846 17.047 -20.713 1 88.72 102 HIS A CA 1
ATOM 767 C C . HIS A 1 102 ? 14.46 16.672 -22.14 1 88.72 102 HIS A C 1
ATOM 769 O O . HIS A 1 102 ? 13.709 15.718 -22.354 1 88.72 102 HIS A O 1
ATOM 775 N N . ASP A 1 103 ? 14.944 17.338 -23.113 1 86.71 103 ASP A N 1
ATOM 776 C CA . ASP A 1 103 ? 14.576 17.145 -24.513 1 86.71 103 ASP A CA 1
ATOM 777 C C . ASP A 1 103 ? 15.109 15.816 -25.042 1 86.71 103 ASP A C 1
ATOM 779 O O . ASP A 1 103 ? 14.597 15.285 -26.03 1 86.71 103 ASP A O 1
ATOM 783 N N . HIS A 1 104 ? 16.078 15.384 -24.447 1 87.17 104 HIS A N 1
ATOM 784 C CA . HIS A 1 104 ? 16.7 14.15 -24.914 1 87.17 104 HIS A CA 1
ATOM 785 C C . HIS A 1 104 ? 16 12.927 -24.334 1 87.17 104 HIS A C 1
ATOM 787 O O . HIS A 1 104 ? 16.398 11.791 -24.604 1 87.17 104 HIS A O 1
ATOM 793 N N . ILE A 1 105 ? 15.053 13.107 -23.571 1 91.27 105 ILE A N 1
ATOM 794 C CA . ILE A 1 105 ? 14.277 12.037 -22.955 1 91.27 105 ILE A CA 1
ATOM 795 C C . ILE A 1 105 ? 12.922 11.918 -23.649 1 91.27 105 ILE A C 1
ATOM 797 O O . ILE A 1 105 ? 12.226 12.917 -23.841 1 91.27 105 ILE A O 1
ATOM 801 N N . PRO A 1 106 ? 12.484 10.744 -23.992 1 89.2 106 PRO A N 1
ATOM 802 C CA . PRO A 1 106 ? 11.204 10.55 -24.678 1 89.2 106 PRO A CA 1
ATOM 803 C C . PRO A 1 106 ? 10.018 10.521 -23.717 1 89.2 106 PRO A C 1
ATOM 805 O O . PRO A 1 106 ? 9.236 9.566 -23.725 1 89.2 106 PRO A O 1
ATOM 808 N N . PHE A 1 107 ? 9.761 11.548 -23.02 1 88.04 107 PHE A N 1
ATOM 809 C CA . PHE A 1 107 ? 8.713 11.573 -22.007 1 88.04 107 PHE A CA 1
ATOM 810 C C . PHE A 1 107 ? 7.343 11.361 -22.639 1 88.04 107 PHE A C 1
ATOM 812 O O . PHE A 1 107 ? 6.46 10.751 -22.032 1 88.04 107 PHE A O 1
ATOM 819 N N . GLN A 1 108 ? 7.101 11.842 -23.786 1 84.66 108 GLN A N 1
ATOM 820 C CA . GLN A 1 108 ? 5.809 11.681 -24.446 1 84.66 108 GLN A CA 1
ATOM 821 C C . GLN A 1 108 ? 5.496 10.208 -24.692 1 84.66 108 GLN A C 1
ATOM 823 O O . GLN A 1 108 ? 4.367 9.764 -24.477 1 84.66 108 GLN A O 1
ATOM 828 N N . GLN A 1 109 ? 6.496 9.549 -25.134 1 85.54 109 GLN A N 1
ATOM 829 C CA . GLN A 1 109 ? 6.322 8.119 -25.365 1 85.54 109 GLN A CA 1
ATOM 830 C C . GLN A 1 109 ? 6.039 7.381 -24.059 1 85.54 109 GLN A C 1
ATOM 832 O O . GLN A 1 109 ? 5.186 6.491 -24.016 1 85.54 109 GLN A O 1
ATOM 837 N N . LEU A 1 110 ? 6.811 7.728 -23.081 1 83.77 110 LEU A N 1
ATOM 838 C CA . LEU A 1 110 ? 6.617 7.087 -21.784 1 83.77 110 LEU A CA 1
ATOM 839 C C . LEU A 1 110 ? 5.236 7.406 -21.222 1 83.77 110 LEU A C 1
ATOM 841 O O . LEU A 1 110 ? 4.583 6.537 -20.64 1 83.77 110 LEU A O 1
ATOM 845 N N . LEU A 1 111 ? 4.743 8.558 -21.416 1 79.37 111 LEU A N 1
ATOM 846 C CA . LEU A 1 111 ? 3.431 8.992 -20.947 1 79.37 111 LEU A CA 1
ATOM 847 C C . LEU A 1 111 ? 2.319 8.236 -21.665 1 79.37 111 LEU A C 1
ATOM 849 O O . LEU A 1 111 ? 1.241 8.027 -21.103 1 79.37 111 LEU A O 1
ATOM 853 N N . GLN A 1 112 ? 2.585 7.836 -22.825 1 77.01 112 GLN A N 1
ATOM 854 C CA . GLN A 1 112 ? 1.564 7.18 -23.635 1 77.01 112 GLN A CA 1
ATOM 855 C C . GLN A 1 112 ? 1.567 5.671 -23.408 1 77.01 112 GLN A C 1
ATOM 857 O O . GLN A 1 112 ? 0.766 4.947 -24.004 1 77.01 112 GLN A O 1
ATOM 862 N N . SER A 1 113 ? 2.407 5.223 -22.529 1 76.89 113 SER A N 1
ATOM 863 C CA . SER A 1 113 ? 2.446 3.796 -22.228 1 76.89 113 SER A CA 1
ATOM 864 C C . SER A 1 113 ? 1.522 3.45 -21.065 1 76.89 113 SER A C 1
ATOM 866 O O . SER A 1 113 ? 1.803 3.8 -19.916 1 76.89 113 SER A O 1
ATOM 868 N N . PRO A 1 114 ? 0.461 2.656 -21.294 1 66.33 114 PRO A N 1
ATOM 869 C CA . PRO A 1 114 ? -0.617 2.451 -20.324 1 66.33 114 PRO A CA 1
ATOM 870 C C . PRO A 1 114 ? -0.117 1.89 -18.995 1 66.33 114 PRO A C 1
ATOM 872 O O . PRO A 1 114 ? -0.551 2.337 -17.93 1 66.33 114 PRO A O 1
ATOM 875 N N . PRO A 1 115 ? 0.884 0.899 -19.05 1 65.69 115 PRO A N 1
ATOM 876 C CA . PRO A 1 115 ? 1.295 0.356 -17.754 1 65.69 115 PRO A CA 1
ATOM 877 C C . PRO A 1 115 ? 1.959 1.402 -16.86 1 65.69 115 PRO A C 1
ATOM 879 O O . PRO A 1 115 ? 2.024 1.225 -15.641 1 65.69 115 PRO A O 1
ATOM 882 N N . LEU A 1 116 ? 2.69 2.369 -17.416 1 68.24 116 LEU A N 1
ATOM 883 C CA . LEU A 1 116 ? 3.32 3.411 -16.613 1 68.24 116 LEU A CA 1
ATOM 884 C C . LEU A 1 116 ? 2.314 4.498 -16.248 1 68.24 116 LEU A C 1
ATOM 886 O O . LEU A 1 116 ? 2.556 5.294 -15.339 1 68.24 116 LEU A O 1
ATOM 890 N N . GLY A 1 117 ? 1.038 4.213 -16.459 1 56 117 GLY A N 1
ATOM 891 C CA . GLY A 1 117 ? -0.05 5.094 -16.066 1 56 117 GLY A CA 1
ATOM 892 C C . GLY A 1 117 ? -0.116 6.366 -16.891 1 56 117 GLY A C 1
ATOM 893 O O . GLY A 1 117 ? 0.856 6.733 -17.554 1 56 117 GLY A O 1
ATOM 894 N N . SER A 1 118 ? -1.03 6.579 -17.578 1 52.15 118 SER A N 1
ATOM 895 C CA . SER A 1 118 ? -1.309 7.882 -18.174 1 52.15 118 SER A CA 1
ATOM 896 C C . SER A 1 118 ? -1.034 9.011 -17.187 1 52.15 118 SER A C 1
ATOM 898 O O . SER A 1 118 ? -1.122 10.188 -17.543 1 52.15 118 SER A O 1
ATOM 900 N N . GLY A 1 119 ? -0.842 8.559 -15.958 1 57.92 119 GLY A N 1
ATOM 901 C CA . GLY A 1 119 ? -0.665 9.707 -15.082 1 57.92 119 GLY A CA 1
ATOM 902 C C . GLY A 1 119 ? 0.696 10.363 -15.226 1 57.92 119 GLY A C 1
ATOM 903 O O . GLY A 1 119 ? 1.546 9.882 -15.977 1 57.92 119 GLY A O 1
ATOM 904 N N . SER A 1 120 ? 0.918 11.519 -14.818 1 69.92 120 SER A N 1
ATOM 905 C CA . SER A 1 120 ? 2.091 12.379 -14.934 1 69.92 120 SER A CA 1
ATOM 906 C C . SER A 1 120 ? 3.189 11.951 -13.966 1 69.92 120 SER A C 1
ATOM 908 O O . SER A 1 120 ? 4.138 12.7 -13.725 1 69.92 120 SER A O 1
ATOM 910 N N . ASP A 1 121 ? 3.052 10.499 -13.547 1 74.82 121 ASP A N 1
ATOM 911 C CA . ASP A 1 121 ? 4.007 10.092 -12.521 1 74.82 121 ASP A CA 1
ATOM 912 C C . ASP A 1 121 ? 5.392 9.859 -13.121 1 74.82 121 ASP A C 1
ATOM 914 O O . ASP A 1 121 ? 6.407 10.072 -12.454 1 74.82 121 ASP A O 1
ATOM 918 N N . VAL A 1 122 ? 5.421 9.426 -14.333 1 81.41 122 VAL A N 1
ATOM 919 C CA . VAL A 1 122 ? 6.69 9.123 -14.986 1 81.41 122 VAL A CA 1
ATOM 920 C C . VAL A 1 122 ? 7.479 10.412 -15.206 1 81.41 122 VAL A C 1
ATOM 922 O O . VAL A 1 122 ? 8.692 10.375 -15.423 1 81.41 122 VAL A O 1
ATOM 925 N N . LEU A 1 123 ? 6.766 11.578 -15.024 1 83.83 123 LEU A N 1
ATOM 926 C CA . LEU A 1 123 ? 7.409 12.873 -15.22 1 83.83 123 LEU A CA 1
ATOM 927 C C . LEU A 1 123 ? 8.174 13.294 -13.97 1 83.83 123 LEU A C 1
ATOM 929 O O . LEU A 1 123 ? 8.915 14.28 -13.994 1 83.83 123 LEU A O 1
ATOM 933 N N . HIS A 1 124 ? 8.035 12.528 -12.916 1 83.49 124 HIS A N 1
ATOM 934 C CA . HIS A 1 124 ? 8.783 12.825 -11.7 1 83.49 124 HIS A CA 1
ATOM 935 C C . HIS A 1 124 ? 10.19 12.241 -11.762 1 83.49 124 HIS A C 1
ATOM 937 O O . HIS A 1 124 ? 10.358 11.022 -11.835 1 83.49 124 HIS A O 1
ATOM 943 N N . VAL A 1 125 ? 11.136 13.137 -11.743 1 87.83 125 VAL A N 1
ATOM 944 C CA . VAL A 1 125 ? 12.515 12.713 -11.964 1 87.83 125 VAL A CA 1
ATOM 945 C C . VAL A 1 125 ? 13.439 13.426 -10.98 1 87.83 125 VAL A C 1
ATOM 947 O O . VAL A 1 125 ? 12.99 14.257 -10.188 1 87.83 125 VAL A O 1
ATOM 950 N N . GLN A 1 126 ? 14.65 13.017 -10.941 1 88.91 126 GLN A N 1
ATOM 951 C CA . GLN A 1 126 ? 15.691 13.683 -10.166 1 88.91 126 GLN A CA 1
ATOM 952 C C . GLN A 1 126 ? 16.975 13.826 -10.978 1 88.91 126 GLN A C 1
ATOM 954 O O . GLN A 1 126 ? 17.311 12.95 -11.776 1 88.91 126 GLN A O 1
ATOM 959 N N . TYR A 1 127 ? 17.628 14.933 -10.803 1 91.6 127 TYR A N 1
ATOM 960 C CA . TYR A 1 127 ? 18.916 15.271 -11.398 1 91.6 127 TYR A CA 1
ATOM 961 C C . TYR A 1 127 ? 19.94 15.613 -10.322 1 91.6 127 TYR A C 1
ATOM 963 O O . TYR A 1 127 ? 19.575 16.009 -9.212 1 91.6 127 TYR A O 1
ATOM 971 N N . TRP A 1 128 ? 21.132 15.365 -10.622 1 93.35 128 TRP A N 1
ATOM 972 C CA . TRP A 1 128 ? 22.216 16.005 -9.886 1 93.35 128 TRP A CA 1
ATOM 973 C C . TRP A 1 128 ? 22.823 17.147 -10.694 1 93.35 128 TRP A C 1
ATOM 975 O O . TRP A 1 128 ? 23.015 17.024 -11.906 1 93.35 128 TRP A O 1
ATOM 985 N N . VAL A 1 129 ? 23.108 18.219 -9.98 1 94.59 129 VAL A N 1
ATOM 986 C CA . VAL A 1 129 ? 23.674 19.377 -10.664 1 94.59 129 VAL A CA 1
ATOM 987 C C . VAL A 1 129 ? 24.93 19.846 -9.933 1 94.59 129 VAL A C 1
ATOM 989 O O . VAL A 1 129 ? 25.027 19.722 -8.71 1 94.59 129 VAL A O 1
ATOM 992 N N . VAL A 1 130 ? 25.849 20.332 -10.656 1 94.88 130 VAL A N 1
ATOM 993 C CA . VAL A 1 130 ? 27.077 20.913 -10.124 1 94.88 130 VAL A CA 1
ATOM 994 C C . VAL A 1 130 ? 27.379 22.228 -10.84 1 94.88 130 VAL A C 1
ATOM 996 O O . VAL A 1 130 ? 27.474 22.265 -12.069 1 94.88 130 VAL A O 1
ATOM 999 N N . GLY A 1 131 ? 27.41 23.241 -10.085 1 94.07 131 GLY A N 1
ATOM 1000 C CA . GLY A 1 131 ? 27.801 24.543 -10.601 1 94.07 131 GLY A CA 1
ATOM 1001 C C . GLY A 1 131 ? 29.028 25.114 -9.915 1 94.07 131 GLY A C 1
ATOM 1002 O O . GLY A 1 131 ? 29.213 24.931 -8.71 1 94.07 131 GLY A O 1
ATOM 1003 N N . ALA A 1 132 ? 29.768 25.848 -10.685 1 92.45 132 ALA A N 1
ATOM 1004 C CA . ALA A 1 132 ? 30.981 26.445 -10.133 1 92.45 132 ALA A CA 1
ATOM 1005 C C . ALA A 1 132 ? 30.685 27.803 -9.502 1 92.45 132 ALA A C 1
ATOM 1007 O O . ALA A 1 132 ? 29.852 28.56 -10.005 1 92.45 132 ALA A O 1
ATOM 1008 N N . LEU A 1 133 ? 31.303 27.98 -8.39 1 90.93 133 LEU A N 1
ATOM 1009 C CA . LEU A 1 133 ? 31.275 29.251 -7.674 1 90.93 133 LEU A CA 1
ATOM 1010 C C . LEU A 1 133 ? 32.682 29.817 -7.515 1 90.93 133 LEU A C 1
ATOM 1012 O O . LEU A 1 133 ? 33.501 29.259 -6.782 1 90.93 133 LEU A O 1
ATOM 1016 N N . LYS A 1 134 ? 32.86 30.949 -8.125 1 89.46 134 LYS A N 1
ATOM 1017 C CA . LYS A 1 134 ? 34.179 31.567 -8.031 1 89.46 134 LYS A CA 1
ATOM 1018 C C . LYS A 1 134 ? 34.223 32.601 -6.909 1 89.46 134 LYS A C 1
ATOM 1020 O O . LYS A 1 134 ? 33.486 33.588 -6.939 1 89.46 134 LYS A O 1
ATOM 1025 N N . VAL A 1 135 ? 35.082 32.33 -5.985 1 89.74 135 VAL A N 1
ATOM 1026 C CA . VAL A 1 135 ? 35.268 33.228 -4.851 1 89.74 135 VAL A CA 1
ATOM 1027 C C . VAL A 1 135 ? 36.593 33.974 -4.994 1 89.74 135 VAL A C 1
ATOM 1029 O O . VAL A 1 135 ? 37.663 33.363 -4.958 1 89.74 135 VAL A O 1
ATOM 1032 N N . LYS A 1 136 ? 36.531 35.272 -5.1 1 88.08 136 LYS A N 1
ATOM 1033 C CA . LYS A 1 136 ? 37.73 36.071 -5.335 1 88.08 136 LYS A CA 1
ATOM 1034 C C . LYS A 1 136 ? 38.318 36.579 -4.022 1 88.08 136 LYS A C 1
ATOM 1036 O O . LYS A 1 136 ? 39.521 36.835 -3.932 1 88.08 136 LYS A O 1
ATOM 1041 N N . THR A 1 137 ? 37.462 36.81 -3.119 1 88.78 137 THR A N 1
ATOM 1042 C CA . THR A 1 137 ? 37.89 37.288 -1.809 1 88.78 137 THR A CA 1
ATOM 1043 C C . THR A 1 137 ? 37.261 36.454 -0.696 1 88.78 137 THR A C 1
ATOM 1045 O O . THR A 1 137 ? 36.073 36.13 -0.752 1 88.78 137 THR A O 1
ATOM 1048 N N . SER A 1 138 ? 38.129 36.172 0.267 1 89.5 138 SER A N 1
ATOM 1049 C CA . SER A 1 138 ? 37.607 35.422 1.404 1 89.5 138 SER A CA 1
ATOM 1050 C C . SER A 1 138 ? 36.615 36.256 2.208 1 89.5 138 SER A C 1
ATOM 1052 O O . SER A 1 138 ? 36.734 37.481 2.271 1 89.5 138 SER A O 1
ATOM 1054 N N . GLY A 1 139 ? 35.568 35.64 2.748 1 89.44 139 GLY A N 1
ATOM 1055 C CA . GLY A 1 139 ? 34.573 36.322 3.562 1 89.44 139 GLY A CA 1
ATOM 1056 C C . GLY A 1 139 ? 33.279 35.543 3.7 1 89.44 139 GLY A C 1
ATOM 1057 O O . GLY A 1 139 ? 33.161 34.429 3.185 1 89.44 139 GLY A O 1
ATOM 1058 N N . ARG A 1 140 ? 32.361 36.165 4.445 1 92.58 140 ARG A N 1
ATOM 1059 C CA . ARG A 1 140 ? 31.033 35.594 4.642 1 92.58 140 ARG A CA 1
ATOM 1060 C C . ARG A 1 140 ? 30.039 36.157 3.632 1 92.58 140 ARG A C 1
ATOM 1062 O O . ARG A 1 140 ? 29.852 37.373 3.549 1 92.58 140 ARG A O 1
ATOM 1069 N N . PHE A 1 141 ? 29.456 35.331 2.851 1 92.4 141 PHE A N 1
ATOM 1070 C CA . PHE A 1 141 ? 28.479 35.723 1.842 1 92.4 141 PHE A CA 1
ATOM 1071 C C . PHE A 1 141 ? 27.193 34.919 1.992 1 92.4 141 PHE A C 1
ATOM 1073 O O . PHE A 1 141 ? 27.181 33.873 2.644 1 92.4 141 PHE A O 1
ATOM 1080 N N . GLY A 1 142 ? 26.101 35.507 1.543 1 92.37 142 GLY A N 1
ATOM 1081 C CA . GLY A 1 142 ? 24.825 34.809 1.546 1 92.37 142 GLY A CA 1
ATOM 1082 C C . GLY A 1 142 ? 24.547 34.069 0.252 1 92.37 142 GLY A C 1
ATOM 1083 O O . GLY A 1 142 ? 24.792 34.595 -0.836 1 92.37 142 GLY A O 1
ATOM 1084 N N . VAL A 1 143 ? 24.122 32.823 0.395 1 92.15 143 VAL A N 1
ATOM 1085 C CA . VAL A 1 143 ? 23.671 32.039 -0.75 1 92.15 143 VAL A CA 1
ATOM 1086 C C . VAL A 1 143 ? 22.163 31.814 -0.661 1 92.15 143 VAL A C 1
ATOM 1088 O O . VAL A 1 143 ? 21.661 31.325 0.354 1 92.15 143 VAL A O 1
ATOM 1091 N N . ASN A 1 144 ? 21.493 32.201 -1.663 1 90.43 144 ASN A N 1
ATOM 1092 C CA . ASN A 1 144 ? 20.049 32.022 -1.762 1 90.43 144 ASN A CA 1
ATOM 1093 C C . ASN A 1 144 ? 19.67 31.191 -2.985 1 90.43 144 ASN A C 1
ATOM 1095 O O . ASN A 1 144 ? 19.908 31.606 -4.12 1 90.43 144 ASN A O 1
ATOM 1099 N N . CYS A 1 145 ? 19.081 30.047 -2.734 1 90.01 145 CYS A N 1
ATOM 1100 C CA . CYS A 1 145 ? 18.651 29.192 -3.834 1 90.01 145 CYS A CA 1
ATOM 1101 C C . CYS A 1 145 ? 17.149 28.939 -3.774 1 90.01 145 CYS A C 1
ATOM 1103 O O . CYS A 1 145 ? 16.633 28.483 -2.752 1 90.01 145 CYS A O 1
ATOM 1105 N N . ARG A 1 146 ? 16.471 29.207 -4.886 1 87.15 146 ARG A N 1
ATOM 1106 C CA . ARG A 1 146 ? 15.044 28.937 -5.027 1 87.15 146 ARG A CA 1
ATOM 1107 C C . ARG A 1 146 ? 14.802 27.732 -5.93 1 87.15 146 ARG A C 1
ATOM 1109 O O . ARG A 1 146 ? 15.538 27.514 -6.894 1 87.15 146 ARG A O 1
ATOM 1116 N N . GLY A 1 147 ? 13.817 26.977 -5.602 1 82.2 147 GLY A N 1
ATOM 1117 C CA . GLY A 1 147 ? 13.519 25.799 -6.401 1 82.2 147 GLY A CA 1
ATOM 1118 C C . GLY A 1 147 ? 14.329 24.582 -5.996 1 82.2 147 GLY A C 1
ATOM 1119 O O . GLY A 1 147 ? 14.168 23.503 -6.57 1 82.2 147 GLY A O 1
ATOM 1120 N N . LEU A 1 148 ? 15.206 24.79 -4.995 1 85.24 148 LEU A N 1
ATOM 1121 C CA . LEU A 1 148 ? 15.979 23.697 -4.415 1 85.24 148 LEU A CA 1
ATOM 1122 C C . LEU A 1 148 ? 15.593 23.473 -2.956 1 85.24 148 LEU A C 1
ATOM 1124 O O . LEU A 1 148 ? 15.317 24.43 -2.229 1 85.24 148 LEU A O 1
ATOM 1128 N N . HIS A 1 149 ? 15.625 22.33 -2.625 1 80.55 149 HIS A N 1
ATOM 1129 C CA . HIS A 1 149 ? 15.391 22.038 -1.215 1 80.55 149 HIS A CA 1
ATOM 1130 C C . HIS A 1 149 ? 16.68 22.153 -0.408 1 80.55 149 HIS A C 1
ATOM 1132 O O . HIS A 1 149 ? 16.668 22.644 0.723 1 80.55 149 HIS A O 1
ATOM 1138 N N . THR A 1 150 ? 17.687 21.524 -0.996 1 86.27 150 THR A N 1
ATOM 1139 C CA . THR A 1 150 ? 18.979 21.435 -0.323 1 86.27 150 THR A CA 1
ATOM 1140 C C . THR A 1 150 ? 20.121 21.624 -1.317 1 86.27 150 THR A C 1
ATOM 1142 O O . THR A 1 150 ? 19.996 21.265 -2.49 1 86.27 150 THR A O 1
ATOM 1145 N N . PHE A 1 151 ? 21.145 22.177 -0.848 1 90.93 151 PHE A N 1
ATOM 1146 C CA . PHE A 1 151 ? 22.366 22.235 -1.642 1 90.93 151 PHE A CA 1
ATOM 1147 C C . PHE A 1 151 ? 23.595 22.058 -0.759 1 90.93 151 PHE A C 1
ATOM 1149 O O . PHE A 1 151 ? 23.497 22.111 0.469 1 90.93 151 PHE A O 1
ATOM 1156 N N . HIS A 1 152 ? 24.703 21.732 -1.349 1 93.56 152 HIS A N 1
ATOM 1157 C CA . HIS A 1 152 ? 26 21.539 -0.711 1 93.56 152 HIS A CA 1
ATOM 1158 C C . HIS A 1 152 ? 27.077 22.382 -1.386 1 93.56 152 HIS A C 1
ATOM 1160 O O . HIS A 1 152 ? 26.894 22.843 -2.515 1 93.56 152 HIS A O 1
ATOM 1166 N N . VAL A 1 153 ? 28.111 22.625 -0.654 1 94.51 153 VAL A N 1
ATOM 1167 C CA . VAL A 1 153 ? 29.27 23.33 -1.191 1 94.51 153 VAL A CA 1
ATOM 1168 C C . VAL A 1 153 ? 30.503 22.434 -1.111 1 94.51 153 VAL A C 1
ATOM 1170 O O . VAL A 1 153 ? 30.766 21.82 -0.074 1 94.51 153 VAL A O 1
ATOM 1173 N N . VAL A 1 154 ? 31.194 22.372 -2.18 1 94.52 154 VAL A N 1
ATOM 1174 C CA . VAL A 1 154 ? 32.424 21.589 -2.222 1 94.52 154 VAL A CA 1
ATOM 1175 C C . VAL A 1 154 ? 33.631 22.516 -2.095 1 94.52 154 VAL A C 1
ATOM 1177 O O . VAL A 1 154 ? 33.778 23.464 -2.87 1 94.52 154 VAL A O 1
ATOM 1180 N N . LEU A 1 155 ? 34.5 22.198 -1.237 1 92.94 155 LEU A N 1
ATOM 1181 C CA . LEU A 1 155 ? 35.671 23.022 -0.957 1 92.94 155 LEU A CA 1
ATOM 1182 C C . LEU A 1 155 ? 36.766 22.78 -1.991 1 92.94 155 LEU A C 1
ATOM 1184 O O . LEU A 1 155 ? 36.913 21.666 -2.497 1 92.94 155 LEU A O 1
ATOM 1188 N N . PRO A 1 156 ? 37.601 23.82 -2.313 1 88.48 156 PRO A N 1
ATOM 1189 C CA . PRO A 1 156 ? 38.631 23.697 -3.347 1 88.48 156 PRO A CA 1
ATOM 1190 C C . PRO A 1 156 ? 39.815 22.841 -2.901 1 88.48 156 PRO A C 1
ATOM 1192 O O . PRO A 1 156 ? 40.432 22.159 -3.722 1 88.48 156 PRO A O 1
ATOM 1195 N N . GLN A 1 157 ? 40.234 22.762 -1.648 1 80.31 157 GLN A N 1
ATOM 1196 C CA . GLN A 1 157 ? 41.484 22.153 -1.207 1 80.31 157 GLN A CA 1
ATOM 1197 C C . GLN A 1 157 ? 41.347 20.637 -1.091 1 80.31 157 GLN A C 1
ATOM 1199 O O . GLN A 1 157 ? 42.125 19.891 -1.689 1 80.31 157 GLN A O 1
ATOM 1204 N N . ASP A 1 158 ? 40.335 20.126 -0.398 1 79.11 158 ASP A N 1
ATOM 1205 C CA . ASP A 1 158 ? 40.241 18.693 -0.137 1 79.11 158 ASP A CA 1
ATOM 1206 C C . ASP A 1 158 ? 38.971 18.106 -0.748 1 79.11 158 ASP A C 1
ATOM 1208 O O . ASP A 1 158 ? 38.675 16.924 -0.562 1 79.11 158 ASP A O 1
ATOM 1212 N N . GLU A 1 159 ? 38.254 18.979 -1.443 1 85.85 159 GLU A N 1
ATOM 1213 C CA . GLU A 1 159 ? 37.047 18.564 -2.15 1 85.85 159 GLU A CA 1
ATOM 1214 C C . GLU A 1 159 ? 36.021 17.968 -1.19 1 85.85 159 GLU A C 1
ATOM 1216 O O . GLU A 1 159 ? 35.3 17.033 -1.546 1 85.85 159 GLU A O 1
ATOM 1221 N N . GLN A 1 160 ? 36.068 18.444 -0.077 1 88.85 160 GLN A N 1
ATOM 1222 C CA . GLN A 1 160 ? 35.091 18.012 0.918 1 88.85 160 GLN A CA 1
ATOM 1223 C C . GLN A 1 160 ? 33.72 18.625 0.645 1 88.85 160 GLN A C 1
ATOM 1225 O O . GLN A 1 160 ? 33.616 19.815 0.341 1 88.85 160 GLN A O 1
ATOM 1230 N N . VAL A 1 161 ? 32.757 17.828 0.703 1 90.64 161 VAL A N 1
ATOM 1231 C CA . VAL A 1 161 ? 31.382 18.287 0.535 1 90.64 161 VAL A CA 1
ATOM 1232 C C . VAL A 1 161 ? 30.828 18.762 1.876 1 90.64 161 VAL A C 1
ATOM 1234 O O . VAL A 1 161 ? 30.769 17.993 2.838 1 90.64 161 VAL A O 1
ATOM 1237 N N . VAL A 1 162 ? 30.462 19.979 1.911 1 92 162 VAL A N 1
ATOM 1238 C CA . VAL A 1 162 ? 29.944 20.569 3.141 1 92 162 VAL A CA 1
ATOM 1239 C C . VAL A 1 162 ? 28.449 20.845 2.992 1 92 162 VAL A C 1
ATOM 1241 O O . VAL A 1 162 ? 28.003 21.34 1.954 1 92 162 VAL A O 1
ATOM 1244 N N . GLY A 1 163 ? 27.711 20.698 4.03 1 90.93 163 GLY A N 1
ATOM 1245 C CA . GLY A 1 163 ? 26.263 20.812 4.1 1 90.93 163 GLY A CA 1
ATOM 1246 C C . GLY A 1 163 ? 25.624 19.764 4.991 1 90.93 163 GLY A C 1
ATOM 1247 O O . GLY A 1 163 ? 26.317 19.069 5.736 1 90.93 163 GLY A O 1
ATOM 1248 N N . PRO A 1 164 ? 24.323 19.69 4.969 1 91.18 164 PRO A N 1
ATOM 1249 C CA . PRO A 1 164 ? 23.368 20.26 4.016 1 91.18 164 PRO A CA 1
ATOM 1250 C C . PRO A 1 164 ? 22.979 21.697 4.359 1 91.18 164 PRO A C 1
ATOM 1252 O O . PRO A 1 164 ? 22.889 22.052 5.537 1 91.18 164 PRO A O 1
ATOM 1255 N N . PHE A 1 165 ? 22.727 22.49 3.295 1 91.11 165 PHE A N 1
ATOM 1256 C CA . PHE A 1 165 ? 22.181 23.834 3.435 1 91.11 165 PHE A CA 1
ATOM 1257 C C . PHE A 1 165 ? 20.758 23.9 2.893 1 91.11 165 PHE A C 1
ATOM 1259 O O . PHE A 1 165 ? 20.449 23.286 1.869 1 91.11 165 PHE A O 1
ATOM 1266 N N . ALA A 1 166 ? 19.903 24.616 3.559 1 85.71 166 ALA A N 1
ATOM 1267 C CA . ALA A 1 166 ? 18.492 24.669 3.187 1 85.71 166 ALA A CA 1
ATOM 1268 C C . ALA A 1 166 ? 18.277 25.575 1.978 1 85.71 166 ALA A C 1
ATOM 1270 O O . ALA A 1 166 ? 18.849 26.665 1.902 1 85.71 166 ALA A O 1
ATOM 1271 N N . GLY A 1 167 ? 17.553 25.082 0.992 1 83.45 167 GLY A N 1
ATOM 1272 C CA . GLY A 1 167 ? 17.03 25.922 -0.074 1 83.45 167 GLY A CA 1
ATOM 1273 C C . GLY A 1 167 ? 15.577 26.307 0.128 1 83.45 167 GLY A C 1
ATOM 1274 O O . GLY A 1 167 ? 14.947 25.887 1.101 1 83.45 167 GLY A O 1
ATOM 1275 N N . ASN A 1 168 ? 15.179 27.203 -0.685 1 81.59 168 ASN A N 1
ATOM 1276 C CA . ASN A 1 168 ? 13.784 27.629 -0.651 1 81.59 168 ASN A CA 1
ATOM 1277 C C . ASN A 1 168 ? 12.991 27.044 -1.816 1 81.59 168 ASN A C 1
ATOM 1279 O O . ASN A 1 168 ? 12.756 27.723 -2.817 1 81.59 168 ASN A O 1
ATOM 1283 N N . ILE A 1 169 ? 12.49 25.951 -1.621 1 79.36 169 ILE A N 1
ATOM 1284 C CA . ILE A 1 169 ? 11.88 25.181 -2.7 1 79.36 169 ILE A CA 1
ATOM 1285 C C . ILE A 1 169 ? 10.633 25.901 -3.207 1 79.36 169 ILE A C 1
ATOM 1287 O O . ILE A 1 169 ? 10.299 25.818 -4.391 1 79.36 169 ILE A O 1
ATOM 1291 N N . TYR A 1 170 ? 9.852 26.658 -2.36 1 74.51 170 TYR A N 1
ATOM 1292 C CA . TYR A 1 170 ? 8.599 27.298 -2.747 1 74.51 170 TYR A CA 1
ATOM 1293 C C . TYR A 1 170 ? 8.802 28.788 -2.997 1 74.51 170 TYR A C 1
ATOM 1295 O O . TYR A 1 170 ? 7.875 29.486 -3.413 1 74.51 170 TYR A O 1
ATOM 1303 N N . SER A 1 171 ? 9.905 29.226 -2.767 1 69.91 171 SER A N 1
ATOM 1304 C CA . SER A 1 171 ? 10.213 30.639 -2.961 1 69.91 171 SER A CA 1
ATOM 1305 C C . SER A 1 171 ? 9.299 31.525 -2.122 1 69.91 171 SER A C 1
ATOM 1307 O O . SER A 1 171 ? 8.97 32.644 -2.523 1 69.91 171 SER A O 1
ATOM 1309 N N . SER A 1 172 ? 8.695 30.987 -1.052 1 64.1 172 SER A N 1
ATOM 1310 C CA . SER A 1 172 ? 7.704 31.721 -0.272 1 64.1 172 SER A CA 1
ATOM 1311 C C . SER A 1 172 ? 8.372 32.675 0.713 1 64.1 172 SER A C 1
ATOM 1313 O O . SER A 1 172 ? 7.875 33.778 0.951 1 64.1 172 SER A O 1
ATOM 1315 N N . THR A 1 173 ? 9.325 32.118 1.531 1 64.66 173 THR A N 1
ATOM 1316 C CA . THR A 1 173 ? 10.025 32.978 2.478 1 64.66 173 THR A CA 1
ATOM 1317 C C . THR A 1 173 ? 11.509 33.067 2.134 1 64.66 173 THR A C 1
ATOM 1319 O O . THR A 1 173 ? 12.238 32.079 2.248 1 64.66 173 THR A O 1
ATOM 1322 N N . PRO A 1 174 ? 11.84 34.211 1.689 1 65.13 174 PRO A N 1
ATOM 1323 C CA . PRO A 1 174 ? 13.24 34.316 1.271 1 65.13 174 PRO A CA 1
ATOM 1324 C C . PRO A 1 174 ? 14.214 34.228 2.443 1 65.13 174 PRO A C 1
ATOM 1326 O O . PRO A 1 174 ? 14.028 34.906 3.457 1 65.13 174 PRO A O 1
ATOM 1329 N N . PHE A 1 175 ? 14.882 33.19 2.603 1 78.91 175 PHE A N 1
ATOM 1330 C CA . PHE A 1 175 ? 16.031 33.235 3.499 1 78.91 175 PHE A CA 1
ATOM 1331 C C . PHE A 1 175 ? 17.328 33.021 2.728 1 78.91 175 PHE A C 1
ATOM 1333 O O . PHE A 1 175 ? 17.305 32.619 1.563 1 78.91 175 PHE A O 1
ATOM 1340 N N . THR A 1 176 ? 18.348 33.572 3.332 1 88.28 176 THR A N 1
ATOM 1341 C CA . THR A 1 176 ? 19.695 33.436 2.79 1 88.28 176 THR A CA 1
ATOM 1342 C C . THR A 1 176 ? 20.568 32.596 3.717 1 88.28 176 THR A C 1
ATOM 1344 O O . THR A 1 176 ? 20.46 32.696 4.941 1 88.28 176 THR A O 1
ATOM 1347 N N . VAL A 1 177 ? 21.336 31.744 3.124 1 92.22 177 VAL A N 1
ATOM 1348 C CA . VAL A 1 177 ? 22.251 30.923 3.911 1 92.22 177 VAL 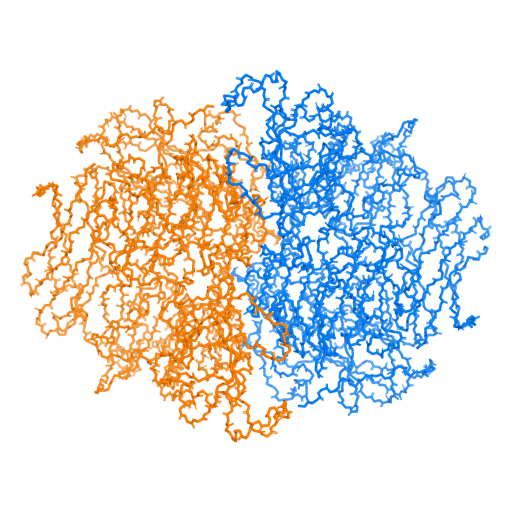A CA 1
ATOM 1349 C C . VAL A 1 177 ? 23.629 31.579 3.952 1 92.22 177 VAL A C 1
ATOM 1351 O O . VAL A 1 177 ? 24.309 31.674 2.927 1 92.22 177 VAL A O 1
ATOM 1354 N N . PRO A 1 178 ? 24.054 32.007 5.166 1 93.95 178 PRO A N 1
ATOM 1355 C CA . PRO A 1 178 ? 25.405 32.566 5.257 1 93.95 178 PRO A CA 1
ATOM 1356 C C . PRO A 1 178 ? 26.491 31.493 5.219 1 93.95 178 PRO A C 1
ATOM 1358 O O . PRO A 1 178 ? 26.439 30.529 5.987 1 93.95 178 PRO A O 1
ATOM 1361 N N . ILE A 1 179 ? 27.394 31.673 4.367 1 92.94 179 ILE A N 1
ATOM 1362 C CA . ILE A 1 179 ? 28.491 30.721 4.238 1 92.94 179 ILE A CA 1
ATOM 1363 C C . ILE A 1 179 ? 29.826 31.458 4.323 1 92.94 179 ILE A C 1
ATOM 1365 O O . ILE A 1 179 ? 29.984 32.538 3.749 1 92.94 179 ILE A O 1
ATOM 1369 N N . ASP A 1 180 ? 30.715 30.885 5.055 1 91.21 180 ASP A N 1
ATOM 1370 C CA . ASP A 1 180 ? 32.069 31.42 5.162 1 91.21 180 ASP A CA 1
ATOM 1371 C C . ASP A 1 180 ? 32.993 30.789 4.122 1 91.21 180 ASP A C 1
ATOM 1373 O O . ASP A 1 180 ? 33.276 29.591 4.182 1 91.21 180 ASP A O 1
ATOM 1377 N N . PHE A 1 181 ? 33.421 31.636 3.246 1 91.97 181 PHE A N 1
ATOM 1378 C CA . PHE A 1 181 ? 34.426 31.186 2.29 1 91.97 181 PHE A CA 1
ATOM 1379 C C . PHE A 1 181 ? 35.826 31.562 2.759 1 91.97 181 PHE A C 1
ATOM 1381 O O . PHE A 1 181 ? 36.241 32.715 2.631 1 91.97 181 PHE A O 1
ATOM 1388 N N . GLU A 1 182 ? 36.577 30.633 3.175 1 88.61 182 GLU A N 1
ATOM 1389 C CA . GLU A 1 182 ? 37.822 30.851 3.906 1 88.61 182 GLU A CA 1
ATOM 1390 C C . GLU A 1 182 ? 38.946 31.278 2.966 1 88.61 182 GLU A C 1
ATOM 1392 O O . GLU A 1 182 ? 39.897 31.939 3.388 1 88.61 182 GLU A O 1
ATOM 1397 N N . ALA A 1 183 ? 38.922 30.828 1.752 1 90.7 183 ALA A N 1
ATOM 1398 C CA . ALA A 1 183 ? 39.987 31.132 0.799 1 90.7 183 ALA A CA 1
ATOM 1399 C C . ALA A 1 183 ? 39.42 31.386 -0.594 1 90.7 183 ALA A C 1
ATOM 1401 O O . ALA A 1 183 ? 38.349 30.879 -0.938 1 90.7 183 ALA A O 1
ATOM 1402 N N . PRO A 1 184 ? 40.145 32.228 -1.236 1 90.53 184 PRO A N 1
ATOM 1403 C CA . PRO A 1 184 ? 39.746 32.363 -2.639 1 90.53 184 PRO A CA 1
ATOM 1404 C C . PRO A 1 184 ? 39.921 31.069 -3.429 1 90.53 184 PRO A C 1
ATOM 1406 O O . PRO A 1 184 ? 40.813 30.272 -3.127 1 90.53 184 PRO A O 1
ATOM 1409 N N . GLY A 1 185 ? 39.09 30.828 -4.341 1 91.02 185 GLY A N 1
ATOM 1410 C CA . GLY A 1 185 ? 39.159 29.64 -5.177 1 91.02 185 GLY A CA 1
ATOM 1411 C C . GLY A 1 185 ? 37.837 29.297 -5.836 1 91.02 185 GLY A C 1
ATOM 1412 O O . GLY A 1 185 ? 36.904 30.102 -5.825 1 91.02 185 GLY A O 1
ATOM 1413 N N . THR A 1 186 ? 37.898 28.191 -6.46 1 92.07 186 THR A N 1
ATOM 1414 C CA . THR A 1 186 ? 36.689 27.706 -7.117 1 92.07 186 THR A CA 1
ATOM 1415 C C . THR A 1 186 ? 35.956 26.703 -6.229 1 92.07 186 THR A C 1
ATOM 1417 O O . THR A 1 186 ? 36.456 25.604 -5.983 1 92.07 186 THR A O 1
ATOM 1420 N N . TYR A 1 187 ? 34.865 27.143 -5.684 1 94.8 187 TYR A N 1
ATOM 1421 C CA . TYR A 1 187 ? 33.942 26.264 -4.974 1 94.8 187 TYR A CA 1
ATOM 1422 C C . TYR A 1 187 ? 32.899 25.688 -5.924 1 94.8 187 TYR A C 1
ATOM 1424 O O . TYR A 1 187 ? 32.769 26.142 -7.063 1 94.8 187 TYR A O 1
ATOM 1432 N N . HIS A 1 188 ? 32.229 24.644 -5.551 1 94.48 188 HIS A N 1
ATOM 1433 C CA . HIS A 1 188 ? 31.141 24.085 -6.345 1 94.48 188 HIS A CA 1
ATOM 1434 C C . HIS A 1 188 ? 29.858 23.984 -5.527 1 94.48 188 HIS A C 1
ATOM 1436 O O . HIS A 1 188 ? 29.899 23.662 -4.337 1 94.48 188 HIS A O 1
ATOM 1442 N N . LEU A 1 189 ? 28.813 24.385 -6.13 1 94.27 189 LEU A N 1
ATOM 1443 C CA . LEU A 1 189 ? 27.485 24.093 -5.6 1 94.27 189 LEU A CA 1
ATOM 1444 C C . LEU A 1 189 ? 26.97 22.759 -6.128 1 94.27 189 LEU A C 1
ATOM 1446 O O . LEU A 1 189 ? 27.001 22.511 -7.336 1 94.27 189 LEU A O 1
ATOM 1450 N N . LEU A 1 190 ? 26.649 21.926 -5.229 1 94.47 190 LEU A N 1
ATOM 1451 C CA . LEU A 1 190 ? 26.139 20.596 -5.545 1 94.47 190 LEU A CA 1
ATOM 1452 C C . LEU A 1 190 ? 24.729 20.409 -4.994 1 94.47 190 LEU A C 1
ATOM 1454 O O . LEU A 1 190 ? 24.466 20.722 -3.831 1 94.47 190 LEU A O 1
ATOM 1458 N N . SER A 1 191 ? 23.825 19.998 -5.871 1 92.2 191 SER A N 1
ATOM 1459 C CA . SER A 1 191 ? 22.473 19.775 -5.371 1 92.2 191 SER A CA 1
ATOM 1460 C C . SER A 1 191 ? 21.764 18.681 -6.163 1 92.2 191 SER A C 1
ATOM 1462 O O . SER A 1 191 ? 22.054 18.474 -7.343 1 92.2 191 SER A O 1
ATOM 1464 N N . ARG A 1 192 ? 20.959 17.988 -5.502 1 89.59 192 ARG A N 1
ATOM 1465 C CA . ARG A 1 192 ? 19.974 17.113 -6.13 1 89.59 192 ARG A CA 1
ATOM 1466 C C . ARG A 1 192 ? 18.679 17.865 -6.418 1 89.59 192 ARG A C 1
ATOM 1468 O O . ARG A 1 192 ? 18.101 18.484 -5.522 1 89.59 192 ARG A O 1
ATOM 1475 N N . VAL A 1 193 ? 18.232 17.872 -7.658 1 89.16 193 VAL A N 1
ATOM 1476 C CA . VAL A 1 193 ? 17.007 18.562 -8.047 1 89.16 193 VAL A CA 1
ATOM 1477 C C . VAL A 1 193 ? 15.914 17.54 -8.355 1 89.16 193 VAL A C 1
ATOM 1479 O O . VAL A 1 193 ? 16.075 16.698 -9.242 1 89.16 193 VAL A O 1
ATOM 1482 N N . ARG A 1 194 ? 14.845 17.582 -7.673 1 84.68 194 ARG A N 1
ATOM 1483 C CA . ARG A 1 194 ? 13.753 16.632 -7.858 1 84.68 194 ARG A CA 1
ATOM 1484 C C . ARG A 1 194 ? 12.445 17.353 -8.166 1 84.68 194 ARG A C 1
ATOM 1486 O O . ARG A 1 194 ? 12.181 18.429 -7.624 1 84.68 194 ARG A O 1
ATOM 1493 N N . GLY A 1 195 ? 11.644 16.811 -9.001 1 80.57 195 GLY A N 1
ATOM 1494 C CA . GLY A 1 195 ? 10.328 17.351 -9.304 1 80.57 195 GLY A CA 1
ATOM 1495 C C . GLY A 1 195 ? 9.766 16.849 -10.621 1 80.57 195 GLY A C 1
ATOM 1496 O O . GLY A 1 195 ? 10.25 15.857 -11.171 1 80.57 195 GLY A O 1
ATOM 1497 N N . LYS A 1 196 ? 8.717 17.435 -11.027 1 81.88 196 LYS A N 1
ATOM 1498 C CA . LYS A 1 196 ? 8.084 17.128 -12.307 1 81.88 196 LYS A CA 1
ATOM 1499 C C . LYS A 1 196 ? 8.703 17.947 -13.436 1 81.88 196 LYS A C 1
ATOM 1501 O O . LYS A 1 196 ? 8.869 19.162 -13.31 1 81.88 196 LYS A O 1
ATOM 1506 N N . VAL A 1 197 ? 9.173 17.324 -14.421 1 86.71 197 VAL A N 1
ATOM 1507 C CA . VAL A 1 197 ? 9.774 18.031 -15.546 1 86.71 197 VAL A CA 1
ATOM 1508 C C . VAL A 1 197 ? 8.74 18.952 -16.19 1 86.71 197 VAL A C 1
ATOM 1510 O O . VAL A 1 197 ? 7.556 18.612 -16.262 1 86.71 197 VAL A O 1
ATOM 1513 N N . PRO A 1 198 ? 9.054 20.079 -16.618 1 90.17 198 PRO A N 1
ATOM 1514 C CA . PRO A 1 198 ? 10.424 20.596 -16.616 1 90.17 198 PRO A CA 1
ATOM 1515 C C . PRO A 1 198 ? 10.847 21.141 -15.254 1 90.17 198 PRO A C 1
ATOM 1517 O O . PRO A 1 198 ? 10.025 21.705 -14.528 1 90.17 198 PRO A O 1
ATOM 1520 N N . LEU A 1 199 ? 12.066 21.07 -14.991 1 89.73 199 LEU A N 1
ATOM 1521 C CA . LEU A 1 199 ? 12.616 21.518 -13.716 1 89.73 199 LEU A CA 1
ATOM 1522 C C . LEU A 1 199 ? 13.482 22.759 -13.904 1 89.73 199 LEU A C 1
ATOM 1524 O O . LEU A 1 199 ? 14.223 22.862 -14.884 1 89.73 199 LEU A O 1
ATOM 1528 N N . ARG A 1 200 ? 13.309 23.646 -12.971 1 90.77 200 ARG A N 1
ATOM 1529 C CA . ARG A 1 200 ? 14.076 24.887 -12.949 1 90.77 200 ARG A CA 1
ATOM 1530 C C . ARG A 1 200 ? 14.44 25.281 -11.522 1 90.77 200 ARG A C 1
ATOM 1532 O O . ARG A 1 200 ? 13.715 24.956 -10.579 1 90.77 200 ARG A O 1
ATOM 1539 N N . PHE A 1 201 ? 15.574 25.887 -11.348 1 90.82 201 PHE A N 1
ATOM 1540 C CA . PHE A 1 201 ? 15.965 26.484 -10.076 1 90.82 201 PHE A CA 1
ATOM 1541 C C . PHE A 1 201 ? 16.827 27.721 -10.3 1 90.82 201 PHE A C 1
ATOM 1543 O O . PHE A 1 201 ? 17.203 28.024 -11.434 1 90.82 201 PHE A O 1
ATOM 1550 N N . ALA A 1 202 ? 16.995 28.495 -9.238 1 91.82 202 ALA A N 1
ATOM 1551 C CA . ALA A 1 202 ? 17.805 29.708 -9.313 1 91.82 202 ALA A CA 1
ATOM 1552 C C . ALA A 1 202 ? 18.604 29.914 -8.03 1 91.82 202 ALA A C 1
ATOM 1554 O O . ALA A 1 202 ? 18.112 29.638 -6.933 1 91.82 202 ALA A O 1
ATOM 1555 N N . CYS A 1 203 ? 19.804 30.344 -8.153 1 91.42 203 CYS A N 1
ATOM 1556 C CA . CYS A 1 203 ? 20.642 30.675 -7.006 1 91.42 203 CYS A CA 1
ATOM 1557 C C . CYS A 1 203 ? 21.261 32.059 -7.165 1 91.42 203 CYS A C 1
ATOM 1559 O O . CYS A 1 203 ? 21.518 32.504 -8.285 1 91.42 203 CYS A O 1
ATOM 1561 N N . ARG A 1 204 ? 21.442 32.649 -6.076 1 89.8 204 ARG A N 1
ATOM 1562 C CA . ARG A 1 204 ? 22.064 33.969 -6.067 1 89.8 204 ARG A CA 1
ATOM 1563 C C . ARG A 1 204 ? 23.012 34.12 -4.882 1 89.8 204 ARG A C 1
ATOM 1565 O O . ARG A 1 204 ? 22.775 33.55 -3.814 1 89.8 204 ARG A O 1
ATOM 1572 N N . LEU A 1 205 ? 24.032 34.88 -5.169 1 89.22 205 LEU A N 1
ATOM 1573 C CA . LEU A 1 205 ? 24.948 35.284 -4.108 1 89.22 205 LEU A CA 1
ATOM 1574 C C . LEU A 1 205 ? 24.69 36.727 -3.687 1 89.22 205 LEU A C 1
ATOM 1576 O O . LEU A 1 205 ? 24.407 37.583 -4.529 1 89.22 205 LEU A O 1
ATOM 1580 N N . GLU A 1 206 ? 24.731 36.927 -2.424 1 87.48 206 GLU A N 1
ATOM 1581 C CA . GLU A 1 206 ? 24.494 38.288 -1.954 1 87.48 206 GLU A CA 1
ATOM 1582 C C . GLU A 1 206 ? 25.488 38.677 -0.864 1 87.48 206 GLU A C 1
ATOM 1584 O O . GLU A 1 206 ? 25.996 37.816 -0.143 1 87.48 206 GLU A O 1
ATOM 1589 N N . THR A 1 207 ? 25.699 39.94 -0.821 1 87.69 207 THR A N 1
ATOM 1590 C CA . THR A 1 207 ? 26.477 40.491 0.283 1 87.69 207 THR A CA 1
ATOM 1591 C C . THR A 1 207 ? 25.609 40.654 1.528 1 87.69 207 THR A C 1
ATOM 1593 O O . THR A 1 207 ? 24.463 41.099 1.438 1 87.69 207 THR A O 1
ATOM 1596 N N . LEU A 1 208 ? 26.138 40.223 2.628 1 88.73 208 LEU A N 1
ATOM 1597 C CA . LEU A 1 208 ? 25.41 40.347 3.886 1 88.73 208 LEU A CA 1
ATOM 1598 C C . LEU A 1 208 ? 25.687 41.695 4.544 1 88.73 208 LEU A C 1
ATOM 1600 O O . LEU A 1 208 ? 26.76 41.903 5.115 1 88.73 208 LEU A O 1
ATOM 1604 N N . LYS A 1 209 ? 24.481 42.776 4.543 1 78.38 209 LYS A N 1
ATOM 1605 C CA . LYS A 1 209 ? 24.644 44.152 5.004 1 78.38 209 LYS A CA 1
ATOM 1606 C C . LYS A 1 209 ? 24.362 44.267 6.5 1 78.38 209 LYS A C 1
ATOM 1608 O O . LYS A 1 209 ? 24.781 45.231 7.143 1 78.38 209 LYS A O 1
ATOM 1613 N N . ALA A 1 210 ? 23.848 43.272 6.901 1 84.5 210 ALA A N 1
ATOM 1614 C CA . ALA A 1 210 ? 23.464 43.321 8.31 1 84.5 210 ALA A CA 1
ATOM 1615 C C . ALA A 1 210 ? 23.495 41.929 8.935 1 84.5 210 ALA A C 1
ATOM 1617 O O . ALA A 1 210 ? 23.296 40.927 8.245 1 84.5 210 ALA A O 1
ATOM 1618 N N . THR A 1 211 ? 23.797 41.995 10.206 1 88.96 211 THR A N 1
ATOM 1619 C CA . THR A 1 211 ? 23.816 40.748 10.962 1 88.96 211 THR A CA 1
ATOM 1620 C C . THR A 1 211 ? 22.4 40.216 11.165 1 88.96 211 THR A C 1
ATOM 1622 O O . THR A 1 211 ? 22.196 39.005 11.27 1 88.96 211 THR A O 1
ATOM 1625 N N . LEU A 1 212 ? 21.463 41.182 11.191 1 90.95 212 LEU A N 1
ATOM 1626 C CA . LEU A 1 212 ? 20.067 40.808 11.385 1 90.95 212 LEU A CA 1
ATOM 1627 C C . LEU A 1 212 ? 19.231 41.175 10.164 1 90.95 212 LEU A C 1
ATOM 1629 O O . LEU A 1 212 ? 19.383 42.264 9.607 1 90.95 212 LEU A O 1
ATOM 1633 N N . LYS A 1 213 ? 18.542 40.209 9.747 1 89.07 213 LYS A N 1
ATOM 1634 C CA . LYS A 1 213 ? 17.518 40.443 8.732 1 89.07 213 LYS A CA 1
ATOM 1635 C C . LYS A 1 213 ? 16.122 40.18 9.289 1 89.07 213 LYS A C 1
ATOM 1637 O O . LYS A 1 213 ? 15.926 39.249 10.074 1 89.07 213 LYS A O 1
ATOM 1642 N N . GLY A 1 214 ? 15.174 41.047 9.055 1 88 214 GLY A N 1
ATOM 1643 C CA . GLY A 1 214 ? 13.797 40.899 9.499 1 88 214 GLY A CA 1
ATOM 1644 C C . GLY A 1 214 ? 12.783 41.272 8.435 1 88 214 GLY A C 1
ATOM 1645 O O . GLY A 1 214 ? 13 42.209 7.664 1 88 214 GLY A O 1
ATOM 1646 N N . SER A 1 215 ? 11.794 40.512 8.403 1 87.09 215 SER A N 1
ATOM 1647 C CA . SER A 1 215 ? 10.755 40.812 7.424 1 87.09 215 SER A CA 1
ATOM 1648 C C . SER A 1 215 ? 9.371 40.463 7.961 1 87.09 215 SER A C 1
ATOM 1650 O O . SER A 1 215 ? 9.241 39.633 8.863 1 87.09 215 SER A O 1
ATOM 1652 N N . ILE A 1 216 ? 8.367 41.162 7.476 1 90.27 216 ILE A N 1
ATOM 1653 C CA . ILE A 1 216 ? 6.952 40.892 7.704 1 90.27 216 ILE A CA 1
ATOM 1654 C C . ILE A 1 216 ? 6.23 40.76 6.365 1 90.27 216 ILE A C 1
ATOM 1656 O O . ILE A 1 216 ? 6.452 41.558 5.451 1 90.27 216 ILE A O 1
ATOM 1660 N N . GLN A 1 217 ? 5.487 39.744 6.238 1 82.68 217 GLN A N 1
ATOM 1661 C CA . GLN A 1 217 ? 4.676 39.621 5.031 1 82.68 217 GLN A CA 1
ATOM 1662 C C . GLN A 1 217 ? 3.388 40.43 5.15 1 82.68 217 GLN A C 1
ATOM 1664 O O . GLN A 1 217 ? 2.555 40.157 6.017 1 82.68 217 GLN A O 1
ATOM 1669 N N . ALA A 1 218 ? 3.163 41.261 4.285 1 80.35 218 ALA A N 1
ATOM 1670 C CA . ALA A 1 218 ? 2.047 42.202 4.346 1 80.35 218 ALA A CA 1
ATOM 1671 C C . ALA A 1 218 ? 0.709 41.469 4.32 1 80.35 218 ALA A C 1
ATOM 1673 O O . ALA A 1 218 ? -0.251 41.895 4.967 1 80.35 218 ALA A O 1
ATOM 1674 N N . LYS A 1 219 ? 0.7 40.416 3.63 1 81.31 219 LYS A N 1
ATOM 1675 C CA . LYS A 1 219 ? -0.554 39.689 3.46 1 81.31 219 LYS A CA 1
ATOM 1676 C C . LYS A 1 219 ? -0.959 38.982 4.751 1 81.31 219 LYS A C 1
ATOM 1678 O O . LYS A 1 219 ? -2.111 38.569 4.903 1 81.31 219 LYS A O 1
ATOM 1683 N N . ASN A 1 220 ? -0.074 38.96 5.676 1 86.71 220 ASN A N 1
ATOM 1684 C CA . ASN A 1 220 ? -0.333 38.225 6.909 1 86.71 220 ASN A CA 1
ATOM 1685 C C . ASN A 1 220 ? -0.654 39.167 8.066 1 86.71 220 ASN A C 1
ATOM 1687 O O . ASN A 1 220 ? -0.594 38.769 9.231 1 86.71 220 ASN A O 1
ATOM 1691 N N . LEU A 1 221 ? -0.983 40.393 7.767 1 93.99 221 LEU A N 1
ATOM 1692 C CA . LEU A 1 221 ? -1.269 41.368 8.813 1 93.99 221 LEU A CA 1
ATOM 1693 C C . LEU A 1 221 ? -2.767 41.447 9.087 1 93.99 221 LEU A C 1
ATOM 1695 O O . LEU A 1 221 ? -3.578 41.351 8.162 1 93.99 221 LEU A O 1
ATOM 1699 N N . PRO A 1 222 ? -3.159 41.614 10.33 1 96.21 222 PRO A N 1
ATOM 1700 C CA . PRO A 1 222 ? -4.578 41.763 10.659 1 96.21 222 PRO A CA 1
ATOM 1701 C C . PRO A 1 222 ? -5.144 43.116 10.233 1 96.21 222 PRO A C 1
ATOM 1703 O O . PRO A 1 222 ? -4.39 44.074 10.05 1 96.21 222 PRO A O 1
ATOM 1706 N N . ASP A 1 223 ? -6.405 43.229 10.133 1 95.89 223 ASP A N 1
ATOM 1707 C CA . ASP A 1 223 ? -7.106 44.457 9.768 1 95.89 223 ASP A CA 1
ATOM 1708 C C . ASP A 1 223 ? -7.58 45.208 11.01 1 95.89 223 ASP A C 1
ATOM 1710 O O . ASP A 1 223 ? -7.813 44.602 12.058 1 95.89 223 ASP A O 1
ATOM 1714 N N . VAL A 1 224 ? -7.698 46.499 10.833 1 94.87 224 VAL A N 1
ATOM 1715 C CA . VAL A 1 224 ? -8.291 47.354 11.856 1 94.87 224 VAL A CA 1
ATOM 1716 C C . VAL A 1 224 ? -9.753 47.634 11.513 1 94.87 224 VAL A C 1
ATOM 1718 O O . VAL A 1 224 ? -10.063 48.069 10.401 1 94.87 224 VAL A O 1
ATOM 1721 N N . VAL A 1 225 ? -10.622 47.332 12.407 1 94.77 225 VAL A N 1
ATOM 1722 C CA . VAL A 1 225 ? -12.051 47.579 12.251 1 94.77 225 VAL A CA 1
ATOM 1723 C C . VAL A 1 225 ? -12.551 48.462 13.392 1 94.77 225 VAL A C 1
ATOM 1725 O O . VAL A 1 225 ? -12.426 48.102 14.565 1 94.77 225 VAL A O 1
ATOM 1728 N N . GLY A 1 226 ? -13.113 49.601 13.067 1 91.01 226 GLY A N 1
ATOM 1729 C CA . GLY A 1 226 ? -13.576 50.516 14.099 1 91.01 226 GLY A CA 1
ATOM 1730 C C . GLY A 1 226 ? -12.459 51.025 14.989 1 91.01 226 GLY A C 1
ATOM 1731 O O . GLY A 1 226 ? -12.629 51.135 16.206 1 91.01 226 GLY A O 1
ATOM 1732 N N . GLY A 1 227 ? -10.833 51.412 14.306 1 90.14 227 GLY A N 1
ATOM 1733 C CA . GLY A 1 227 ? -9.694 51.964 15.022 1 90.14 227 GLY A CA 1
ATOM 1734 C C . GLY A 1 227 ? -8.98 50.941 15.885 1 90.14 227 GLY A C 1
ATOM 1735 O O . GLY A 1 227 ? -8.008 51.269 16.569 1 90.14 227 GLY A O 1
ATOM 1736 N N . LYS A 1 228 ? -9.825 49.394 15.956 1 93.38 228 LYS A N 1
ATOM 1737 C CA . LYS A 1 228 ? -9.228 48.35 16.784 1 93.38 228 LYS A CA 1
ATOM 1738 C C . LYS A 1 228 ? -8.994 47.076 15.978 1 93.38 228 LYS A C 1
ATOM 1740 O O . LYS A 1 228 ? -9.58 46.895 14.908 1 93.38 228 LYS A O 1
ATOM 1745 N N . LEU A 1 229 ? -8.165 46.252 16.555 1 95.05 229 LEU A N 1
ATOM 1746 C CA . LEU A 1 229 ? -7.989 44.912 16.005 1 95.05 229 LEU A CA 1
ATOM 1747 C C . LEU A 1 229 ? -9.067 43.966 16.523 1 95.05 229 LEU A C 1
ATOM 1749 O O . LEU A 1 229 ? -9.51 44.09 17.667 1 95.05 229 LEU A O 1
ATOM 1753 N N . LEU A 1 230 ? -9.546 43.056 15.733 1 93.07 230 LEU A N 1
ATOM 1754 C CA . LEU A 1 230 ? -10.608 42.129 16.109 1 93.07 230 LEU A CA 1
ATOM 1755 C C . LEU A 1 230 ? -10.17 41.244 17.271 1 93.07 230 LEU A C 1
ATOM 1757 O O . LEU A 1 230 ? -10.986 40.879 18.12 1 93.07 230 LEU A O 1
ATOM 1761 N N . VAL A 1 231 ? -8.977 40.764 17.17 1 94.45 231 VAL A N 1
ATOM 1762 C CA . VAL A 1 231 ? -8.307 40.062 18.259 1 94.45 231 VAL A CA 1
ATOM 1763 C C . VAL A 1 231 ? -7.207 40.944 18.844 1 94.45 231 VAL A C 1
ATOM 1765 O O . VAL A 1 231 ? -6.284 41.349 18.133 1 94.45 231 VAL A O 1
ATOM 1768 N N . SER A 1 232 ? -7.292 41.313 20.045 1 93.87 232 SER A N 1
ATOM 1769 C CA . SER A 1 232 ? -6.344 42.222 20.681 1 93.87 232 SER A CA 1
ATOM 1770 C C . SER A 1 232 ? -5.897 41.693 22.04 1 93.87 232 SER A C 1
ATOM 1772 O O . SER A 1 232 ? -6.728 41.411 22.906 1 93.87 232 SER A O 1
ATOM 1774 N N . PRO A 1 233 ? -4.58 41.575 22.305 1 95.12 233 PRO A N 1
ATOM 1775 C CA . PRO A 1 233 ? -3.507 41.888 21.358 1 95.12 233 PRO A CA 1
ATOM 1776 C C . PRO A 1 233 ? -3.419 40.882 20.213 1 95.12 233 PRO A C 1
ATOM 1778 O O . PRO A 1 233 ? -3.736 39.704 20.396 1 95.12 233 PRO A O 1
ATOM 1781 N N . ALA A 1 234 ? -3.1 41.391 19.039 1 96.18 234 ALA A N 1
ATOM 1782 C CA . ALA A 1 234 ? -2.92 40.546 17.861 1 96.18 234 ALA A CA 1
ATOM 1783 C C . ALA A 1 234 ? -1.441 40.28 17.598 1 96.18 234 ALA A C 1
ATOM 1785 O O . ALA A 1 234 ? -0.624 41.203 17.622 1 96.18 234 ALA A O 1
ATOM 1786 N N . PRO A 1 235 ? -1.136 39.042 17.385 1 95.41 235 PRO A N 1
ATOM 1787 C CA . PRO A 1 235 ? 0.262 38.751 17.056 1 95.41 235 PRO A CA 1
ATOM 1788 C C . PRO A 1 235 ? 0.611 39.097 15.61 1 95.41 235 PRO A C 1
ATOM 1790 O O . PRO A 1 235 ? -0.181 38.84 14.701 1 95.41 235 PRO A O 1
ATOM 1793 N N . ILE A 1 236 ? 1.713 39.699 15.392 1 93.65 236 ILE A N 1
ATOM 1794 C CA . ILE A 1 236 ? 2.318 39.926 14.084 1 93.65 236 ILE A CA 1
ATOM 1795 C C . ILE A 1 236 ? 3.546 39.033 13.922 1 93.65 236 ILE A C 1
ATOM 1797 O O . ILE A 1 236 ? 4.381 38.945 14.825 1 93.65 236 ILE A O 1
ATOM 1801 N N . ASP A 1 237 ? 3.58 38.365 12.815 1 90.29 237 ASP A N 1
ATOM 1802 C CA . ASP A 1 237 ? 4.668 37.434 12.531 1 90.29 237 ASP A CA 1
ATOM 1803 C C . ASP A 1 237 ? 5.899 38.17 12.007 1 90.29 237 ASP A C 1
ATOM 1805 O O . ASP A 1 237 ? 5.974 38.498 10.821 1 90.29 237 ASP A O 1
ATOM 1809 N N . LEU A 1 238 ? 6.837 38.463 12.841 1 90.9 238 LEU A N 1
ATOM 1810 C CA . LEU A 1 238 ? 8.127 39.015 12.441 1 90.9 238 LEU A CA 1
ATOM 1811 C C . LEU A 1 238 ? 9.157 37.907 12.25 1 90.9 238 LEU A C 1
ATOM 1813 O O . LEU A 1 238 ? 9.492 37.195 13.2 1 90.9 238 LEU A O 1
ATOM 1817 N N . ARG A 1 239 ? 9.619 37.706 11.076 1 90.4 239 ARG A N 1
ATOM 1818 C CA . ARG A 1 239 ? 10.641 36.71 10.774 1 90.4 239 ARG A CA 1
ATOM 1819 C C . ARG A 1 239 ? 12.035 37.327 10.81 1 90.4 239 ARG A C 1
ATOM 1821 O O . ARG A 1 239 ? 12.294 38.329 10.141 1 90.4 239 ARG A O 1
ATOM 1828 N N . VAL A 1 240 ? 12.868 36.741 11.577 1 91.42 240 VAL A N 1
ATOM 1829 C CA . VAL A 1 240 ? 14.195 37.305 11.801 1 91.42 240 VAL A CA 1
ATOM 1830 C C . VAL A 1 240 ? 15.261 36.26 11.481 1 91.42 240 VAL A C 1
ATOM 1832 O O . VAL A 1 240 ? 15.103 35.082 11.81 1 91.42 240 VAL A O 1
ATOM 1835 N N . GLN A 1 241 ? 16.249 36.672 10.829 1 92.5 241 GLN A N 1
ATOM 1836 C CA . GLN A 1 241 ? 17.364 35.788 10.508 1 92.5 241 GLN A CA 1
ATOM 1837 C C . GLN A 1 241 ? 18.682 36.351 11.033 1 92.5 241 GLN A C 1
ATOM 1839 O O . GLN A 1 241 ? 18.925 37.557 10.948 1 92.5 241 GLN A O 1
ATOM 1844 N N . ASN A 1 242 ? 19.494 35.484 11.594 1 93.09 242 ASN A N 1
ATOM 1845 C CA . ASN A 1 242 ? 20.861 35.808 11.988 1 93.09 242 ASN A CA 1
ATOM 1846 C C . ASN A 1 242 ? 21.857 35.473 10.881 1 93.09 242 ASN A C 1
ATOM 1848 O O . ASN A 1 242 ? 22.189 34.305 10.671 1 93.09 242 ASN A O 1
ATOM 1852 N N . THR A 1 243 ? 22.365 36.443 10.218 1 92.06 243 THR A N 1
ATOM 1853 C CA . THR A 1 243 ? 23.327 36.196 9.149 1 92.06 243 THR A CA 1
ATOM 1854 C C . THR A 1 243 ? 24.756 36.302 9.672 1 92.06 243 THR A C 1
ATOM 1856 O O . THR A 1 243 ? 25.714 36.204 8.902 1 92.06 243 THR A O 1
ATOM 1859 N N . GLY A 1 244 ? 24.854 36.527 10.996 1 89.45 244 GLY A N 1
ATOM 1860 C CA . GLY A 1 244 ? 26.162 36.62 11.625 1 89.45 244 GLY A CA 1
ATOM 1861 C C . GLY A 1 244 ? 26.676 35.286 12.132 1 89.45 244 GLY A C 1
ATOM 1862 O O . GLY A 1 244 ? 26.044 34.25 11.921 1 89.45 244 GLY A O 1
ATOM 1863 N N . ALA A 1 245 ? 27.803 35.304 12.839 1 88.5 245 ALA A N 1
ATOM 1864 C CA . ALA A 1 245 ? 28.483 34.089 13.278 1 88.5 245 ALA A CA 1
ATOM 1865 C C . ALA A 1 245 ? 28.241 33.831 14.763 1 88.5 245 ALA A C 1
ATOM 1867 O O . ALA A 1 245 ? 28.5 32.732 15.259 1 88.5 245 ALA A O 1
ATOM 1868 N N . SER A 1 246 ? 27.706 34.845 15.423 1 89.67 246 SER A N 1
ATOM 1869 C CA . SER A 1 246 ? 27.51 34.71 16.863 1 89.67 246 SER A CA 1
ATOM 1870 C C . SER A 1 246 ? 26.033 34.557 17.208 1 89.67 246 SER A C 1
ATOM 1872 O O . SER A 1 246 ? 25.163 34.956 16.431 1 89.67 246 SER A O 1
ATOM 1874 N N . TRP A 1 247 ? 25.828 34.015 18.385 1 93.24 247 TRP A N 1
ATOM 1875 C CA . TRP A 1 247 ? 24.468 33.907 18.901 1 93.24 247 TRP A CA 1
ATOM 1876 C C . TRP A 1 247 ? 23.945 35.269 19.346 1 93.24 247 TRP A C 1
ATOM 1878 O O . TRP A 1 247 ? 24.691 36.073 19.911 1 93.24 247 TRP A O 1
ATOM 1888 N N . LEU A 1 248 ? 22.689 35.532 19.093 1 93.19 248 LEU A N 1
ATOM 1889 C CA . LEU A 1 248 ? 22.088 36.805 19.478 1 93.19 248 LEU A CA 1
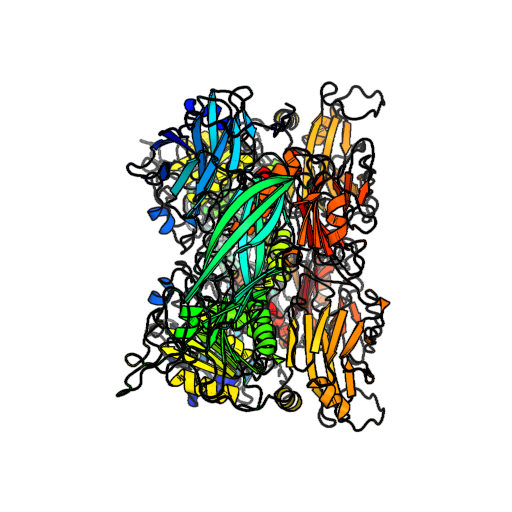ATOM 1890 C C . LEU A 1 248 ? 20.798 36.582 20.26 1 93.19 248 LEU A C 1
ATOM 1892 O O . LEU A 1 248 ? 20.083 35.606 20.022 1 93.19 248 LEU A O 1
ATOM 1896 N N . ASP A 1 249 ? 20.528 37.425 21.177 1 92.97 249 ASP A N 1
ATOM 1897 C CA . ASP A 1 249 ? 19.194 37.586 21.749 1 92.97 249 ASP A CA 1
ATOM 1898 C C . ASP A 1 249 ? 18.434 38.717 21.06 1 92.97 249 ASP A C 1
ATOM 1900 O O . ASP A 1 249 ? 18.896 39.86 21.039 1 92.97 249 ASP A O 1
ATOM 1904 N N . VAL A 1 250 ? 17.36 38.397 20.526 1 91.61 250 VAL A N 1
ATOM 1905 C CA . VAL A 1 250 ? 16.655 39.382 19.713 1 91.61 250 VAL A CA 1
ATOM 1906 C C . VAL A 1 250 ? 15.314 39.722 20.36 1 91.61 250 VAL A C 1
ATOM 1908 O O . VAL A 1 250 ? 14.619 38.836 20.862 1 91.61 250 VAL A O 1
ATOM 1911 N N . ARG A 1 251 ? 14.924 40.884 20.356 1 89.41 251 ARG A N 1
ATOM 1912 C CA . ARG A 1 251 ? 13.624 41.361 20.816 1 89.41 251 ARG A CA 1
ATOM 1913 C C . ARG A 1 251 ? 13.093 42.465 19.907 1 89.41 251 ARG A C 1
ATOM 1915 O O . ARG A 1 251 ? 13.864 43.128 19.212 1 89.41 251 ARG A O 1
ATOM 1922 N N . ALA A 1 252 ? 11.863 42.597 19.932 1 90.6 252 ALA A N 1
ATOM 1923 C CA . ALA A 1 252 ? 11.223 43.643 19.137 1 90.6 252 ALA A CA 1
ATOM 1924 C C . ALA A 1 252 ? 10.602 44.71 20.034 1 90.6 252 ALA A C 1
ATOM 1926 O O . ALA A 1 252 ? 10.057 44.398 21.095 1 90.6 252 ALA A O 1
ATOM 1927 N N . GLU A 1 253 ? 10.726 45.976 19.635 1 87.53 253 GLU A N 1
ATOM 1928 C CA . GLU A 1 253 ? 10.117 47.13 20.292 1 87.53 253 GLU A CA 1
ATOM 1929 C C . GLU A 1 253 ? 9.319 47.972 19.301 1 87.53 253 GLU A C 1
ATOM 1931 O O . GLU A 1 253 ? 9.601 47.96 18.1 1 87.53 253 GLU A O 1
ATOM 1936 N N . VAL A 1 254 ? 8.257 48.542 19.814 1 88.42 254 VAL A N 1
ATOM 1937 C CA . VAL A 1 254 ? 7.455 49.383 18.932 1 88.42 254 VAL A CA 1
ATOM 1938 C C . VAL A 1 254 ? 7.875 50.843 19.088 1 88.42 254 VAL A C 1
ATOM 1940 O O . VAL A 1 254 ? 8.14 51.304 20.201 1 88.42 254 VAL A O 1
ATOM 1943 N N . ALA A 1 255 ? 7.938 51.447 17.971 1 79.57 255 ALA A N 1
ATOM 1944 C CA . ALA A 1 255 ? 8.148 52.892 17.971 1 79.57 255 ALA A CA 1
ATOM 1945 C C . ALA A 1 255 ? 6.818 53.64 18.002 1 79.57 255 ALA A C 1
ATOM 1947 O O . ALA A 1 255 ? 5.78 53.089 17.628 1 79.57 255 ALA A O 1
ATOM 1948 N N . PRO A 1 256 ? 6.712 54.913 18.519 1 74.06 256 PRO A N 1
ATOM 1949 C CA . PRO A 1 256 ? 5.465 55.679 18.578 1 74.06 256 PRO A CA 1
ATOM 1950 C C . PRO A 1 256 ? 4.82 55.864 17.206 1 74.06 256 PRO A C 1
ATOM 1952 O O . PRO A 1 256 ? 5.524 56.034 16.207 1 74.06 256 PRO A O 1
ATOM 1955 N N . SER A 1 257 ? 2.758 55.976 16.919 1 75.11 257 SER A N 1
ATOM 1956 C CA . SER A 1 257 ? 1.955 56.1 15.707 1 75.11 257 SER A CA 1
ATOM 1957 C C . SER A 1 257 ? 1.22 57.436 15.665 1 75.11 257 SER A C 1
ATOM 1959 O O . SER A 1 257 ? 0.669 57.879 16.675 1 75.11 257 SER A O 1
ATOM 1961 N N . PRO A 1 258 ? 2.058 57.992 14.886 1 72.7 258 PRO A N 1
ATOM 1962 C CA . PRO A 1 258 ? 1.39 59.292 14.799 1 72.7 258 PRO A CA 1
ATOM 1963 C C . PRO A 1 258 ? -0.13 59.171 14.72 1 72.7 258 PRO A C 1
ATOM 1965 O O . PRO A 1 258 ? -0.847 60.109 15.079 1 72.7 258 PRO A O 1
ATOM 1968 N N . SER A 1 259 ? -0.565 58.155 14.25 1 70.34 259 SER A N 1
ATOM 1969 C CA . SER A 1 259 ? -1.98 58.08 13.899 1 70.34 259 SER A CA 1
ATOM 1970 C C . SER A 1 259 ? -2.781 57.367 14.983 1 70.34 259 SER A C 1
ATOM 1972 O O . SER A 1 259 ? -3.996 57.552 15.087 1 70.34 259 SER A O 1
ATOM 1974 N N . SER A 1 260 ? -2.161 56.512 15.722 1 79.93 260 SER A N 1
ATOM 1975 C CA . SER A 1 260 ? -2.857 55.696 16.712 1 79.93 260 SER A CA 1
ATOM 1976 C C . SER A 1 260 ? -1.935 55.322 17.867 1 79.93 260 SER A C 1
ATOM 1978 O O . SER A 1 260 ? -0.713 55.442 17.757 1 79.93 260 SER A O 1
ATOM 1980 N N . VAL A 1 261 ? -2.591 55.024 18.905 1 86.76 261 VAL A N 1
ATOM 1981 C CA . VAL A 1 261 ? -1.806 54.493 20.015 1 86.76 261 VAL A CA 1
ATOM 1982 C C . VAL A 1 261 ? -1.536 53.007 19.794 1 86.76 261 VAL A C 1
ATOM 1984 O O . VAL A 1 261 ? -2.468 52.2 19.752 1 86.76 261 VAL A O 1
ATOM 1987 N N . VAL A 1 262 ? -0.334 52.732 19.516 1 91.8 262 VAL A N 1
ATOM 1988 C CA . VAL A 1 262 ? 0.085 51.358 19.26 1 91.8 262 VAL A CA 1
ATOM 1989 C C . VAL A 1 262 ? 1.033 50.893 20.363 1 91.8 262 VAL A C 1
ATOM 1991 O O . VAL A 1 262 ? 1.925 51.638 20.778 1 91.8 262 VAL A O 1
ATOM 1994 N N . SER A 1 263 ? 0.716 49.838 20.958 1 91.6 263 SER A N 1
ATOM 1995 C CA . SER A 1 263 ? 1.628 49.178 21.886 1 91.6 263 SER A CA 1
ATOM 1996 C C . SER A 1 263 ? 1.992 47.779 21.402 1 91.6 263 SER A C 1
ATOM 1998 O O . SER A 1 263 ? 1.215 47.141 20.689 1 91.6 263 SER A O 1
ATOM 2000 N N . ALA A 1 264 ? 3.205 47.392 21.702 1 90.3 264 ALA A N 1
ATOM 2001 C CA . ALA A 1 264 ? 3.668 46.078 21.264 1 90.3 264 ALA A CA 1
ATOM 2002 C C . ALA A 1 264 ? 4.51 45.405 22.344 1 90.3 264 ALA A C 1
ATOM 2004 O O . ALA A 1 264 ? 5.178 46.081 23.13 1 90.3 264 ALA A O 1
ATOM 2005 N N . ALA A 1 265 ? 4.381 44.154 22.464 1 89.12 265 ALA A N 1
ATOM 2006 C CA . ALA A 1 265 ? 5.177 43.336 23.375 1 89.12 265 ALA A CA 1
ATOM 2007 C C . ALA A 1 265 ? 5.726 42.102 22.666 1 89.12 265 ALA A C 1
ATOM 2009 O O . ALA A 1 265 ? 5.043 41.502 21.833 1 89.12 265 ALA A O 1
ATOM 2010 N N . SER A 1 266 ? 6.966 41.828 22.846 1 90.33 266 SER A N 1
ATOM 2011 C CA . SER A 1 266 ? 7.593 40.614 22.333 1 90.33 266 SER A CA 1
ATOM 2012 C C . SER A 1 266 ? 8.569 40.025 23.346 1 90.33 266 SER A C 1
ATOM 2014 O O . SER A 1 266 ? 9.188 40.76 24.119 1 90.33 266 SER A O 1
ATOM 2016 N N . SER A 1 267 ? 8.584 38.747 23.424 1 85.03 267 SER A N 1
ATOM 2017 C CA . SER A 1 267 ? 9.602 38.098 24.244 1 85.03 267 SER A CA 1
ATOM 2018 C C . SER A 1 267 ? 10.929 37.995 23.498 1 85.03 267 SER A C 1
ATOM 2020 O O . SER A 1 267 ? 10.959 38.026 22.266 1 85.03 267 SER A O 1
ATOM 2022 N N . SER A 1 268 ? 11.985 37.969 24.262 1 89.21 268 SER A N 1
ATOM 2023 C CA . SER A 1 268 ? 13.295 37.777 23.65 1 89.21 268 SER A CA 1
ATOM 2024 C C . SER A 1 268 ? 13.438 36.369 23.08 1 89.21 268 SER A C 1
ATOM 2026 O O . SER A 1 268 ? 12.972 35.4 23.681 1 89.21 268 SER A O 1
ATOM 2028 N N . VAL A 1 269 ? 14.044 36.329 21.921 1 92.46 269 VAL A N 1
ATOM 2029 C CA . VAL A 1 269 ? 14.259 35.044 21.264 1 92.46 269 VAL A CA 1
ATOM 2030 C C . VAL A 1 269 ? 15.751 34.833 21.017 1 92.46 269 VAL A C 1
ATOM 2032 O O . VAL A 1 269 ? 16.46 35.763 20.626 1 92.46 269 VAL A O 1
ATOM 2035 N N . ARG A 1 270 ? 16.192 33.613 21.327 1 92.86 270 ARG A N 1
ATOM 2036 C CA . ARG A 1 270 ? 17.568 33.218 21.045 1 92.86 270 ARG A CA 1
ATOM 2037 C C . ARG A 1 270 ? 17.743 32.854 19.574 1 92.86 270 ARG A C 1
ATOM 2039 O O . ARG A 1 270 ? 17 32.028 19.041 1 92.86 270 ARG A O 1
ATOM 2046 N N . LEU A 1 271 ? 18.672 33.435 18.94 1 93.57 271 LEU A N 1
ATOM 2047 C CA . LEU A 1 271 ? 18.858 33.244 17.506 1 93.57 271 LEU A CA 1
ATOM 2048 C C . LEU A 1 271 ? 20.25 32.699 17.206 1 93.57 271 LEU A C 1
ATOM 2050 O O . LEU A 1 271 ? 21.252 33.378 17.44 1 93.57 271 LEU A O 1
ATOM 2054 N N . ALA A 1 272 ? 20.278 31.472 16.68 1 93.49 272 ALA A N 1
ATOM 2055 C CA . ALA A 1 272 ? 21.54 30.84 16.307 1 93.49 272 ALA A CA 1
ATOM 2056 C C . ALA A 1 272 ? 22.075 31.414 14.998 1 93.49 272 ALA A C 1
ATOM 2058 O O . ALA A 1 272 ? 21.311 31.941 14.186 1 93.49 272 ALA A O 1
ATOM 2059 N N . PRO A 1 273 ? 23.421 31.275 14.849 1 91.19 273 PRO A N 1
ATOM 2060 C CA . PRO A 1 273 ? 23.973 31.685 13.556 1 91.19 273 PRO A CA 1
ATOM 2061 C C . PRO A 1 273 ? 23.328 30.955 12.38 1 91.19 273 PRO A C 1
ATOM 2063 O O . PRO A 1 273 ? 23.227 29.725 12.392 1 91.19 273 PRO A O 1
ATOM 2066 N N . GLY A 1 274 ? 22.893 31.735 11.462 1 90.26 274 GLY A N 1
ATOM 2067 C CA . GLY A 1 274 ? 22.34 31.163 10.244 1 90.26 274 GLY A CA 1
ATOM 2068 C C . GLY A 1 274 ? 20.875 30.789 10.372 1 90.26 274 GLY A C 1
ATOM 2069 O O . GLY A 1 274 ? 20.219 30.479 9.375 1 90.26 274 GLY A O 1
ATOM 2070 N N . ALA A 1 275 ? 20.3 30.863 11.562 1 91.68 275 ALA A N 1
ATOM 2071 C CA . ALA A 1 275 ? 18.932 30.403 11.784 1 91.68 275 ALA A CA 1
ATOM 2072 C C . ALA A 1 275 ? 17.929 31.527 11.541 1 91.68 275 ALA A C 1
ATOM 2074 O O . ALA A 1 275 ? 18.274 32.707 11.637 1 91.68 275 ALA A O 1
ATOM 2075 N N . MET A 1 276 ? 16.844 31.145 11.097 1 89.78 276 MET A N 1
ATOM 2076 C CA . MET A 1 276 ? 15.685 32.028 11 1 89.78 276 MET A CA 1
ATOM 2077 C C . MET A 1 276 ? 14.613 31.631 12.009 1 89.78 276 MET A C 1
ATOM 2079 O O . MET A 1 276 ? 14.371 30.443 12.229 1 89.78 276 MET A O 1
ATOM 2083 N N . VAL A 1 277 ? 14.035 32.609 12.63 1 90.55 277 VAL A N 1
ATOM 2084 C CA . VAL A 1 277 ? 13.007 32.344 13.631 1 90.55 277 VAL A CA 1
ATOM 2085 C C . VAL A 1 277 ? 11.823 33.284 13.417 1 90.55 277 VAL A C 1
ATOM 2087 O O . VAL A 1 277 ? 11.965 34.34 12.796 1 90.55 277 VAL A O 1
ATOM 2090 N N . GLN A 1 278 ? 10.733 32.823 13.808 1 88.16 278 GLN A N 1
ATOM 2091 C CA . GLN A 1 278 ? 9.551 33.675 13.887 1 88.16 278 GLN A CA 1
ATOM 2092 C C . GLN A 1 278 ? 9.405 34.286 15.277 1 88.16 278 GLN A C 1
ATOM 2094 O O . GLN A 1 278 ? 9.497 33.581 16.284 1 88.16 278 GLN A O 1
ATOM 2099 N N . VAL A 1 279 ? 9.22 35.595 15.329 1 89.1 279 VAL A N 1
ATOM 2100 C CA . VAL A 1 279 ? 9.026 36.334 16.573 1 89.1 279 VAL A CA 1
ATOM 2101 C C . VAL A 1 279 ? 7.625 36.939 16.602 1 89.1 279 VAL A C 1
ATOM 2103 O O . VAL A 1 279 ? 7.391 38.008 16.033 1 89.1 279 VAL A O 1
ATOM 2106 N N . PRO A 1 280 ? 6.766 36.255 17.287 1 91.35 280 PRO A N 1
ATOM 2107 C CA . PRO A 1 280 ? 5.449 36.88 17.434 1 91.35 280 PRO A CA 1
ATOM 2108 C C . PRO A 1 280 ? 5.499 38.182 18.23 1 91.35 280 PRO A C 1
ATOM 2110 O O . PRO A 1 280 ? 6.036 38.209 19.341 1 91.35 280 PRO A O 1
ATOM 2113 N N . VAL A 1 281 ? 5.028 39.265 17.67 1 94.24 281 VAL A N 1
ATOM 2114 C CA . VAL A 1 281 ? 4.917 40.555 18.343 1 94.24 281 VAL A CA 1
ATOM 2115 C C . VAL A 1 281 ? 3.448 40.873 18.613 1 94.24 281 VAL A C 1
ATOM 2117 O O . VAL A 1 281 ? 2.667 41.072 17.679 1 94.24 281 VAL A O 1
ATOM 2120 N N . LEU A 1 282 ? 3.109 40.909 19.881 1 95.35 282 LEU A N 1
ATOM 2121 C CA . LEU A 1 282 ? 1.729 41.211 20.245 1 95.35 282 LEU A CA 1
ATOM 2122 C C . LEU A 1 282 ? 1.463 42.711 20.173 1 95.35 282 LEU A C 1
ATOM 2124 O O . LEU A 1 282 ? 2.073 43.489 20.91 1 95.35 282 LEU A O 1
ATOM 2128 N N . VAL A 1 283 ? 0.571 43.062 19.336 1 94.82 283 VAL A N 1
ATOM 2129 C CA . VAL A 1 283 ? 0.321 44.474 19.068 1 94.82 283 VAL A CA 1
ATOM 2130 C C . VAL A 1 283 ? -1.107 44.832 19.472 1 94.82 283 VAL A C 1
ATOM 2132 O O . VAL A 1 283 ? -2.037 44.054 19.243 1 94.82 283 VAL A O 1
ATOM 2135 N N . THR A 1 284 ? -1.321 45.939 20.07 1 95.17 284 THR A N 1
ATOM 2136 C CA . THR A 1 284 ? -2.622 46.529 20.365 1 95.17 284 THR A CA 1
ATOM 2137 C C . THR A 1 284 ? -2.775 47.879 19.669 1 95.17 284 THR A C 1
ATOM 2139 O O . THR A 1 284 ? -1.828 48.667 19.618 1 95.17 284 THR A O 1
ATOM 2142 N N . VAL A 1 285 ? -3.867 48.064 19.107 1 93.9 285 VAL A N 1
ATOM 2143 C CA . VAL A 1 285 ? -4.18 49.316 18.425 1 93.9 285 VAL A CA 1
ATOM 2144 C C . VAL A 1 285 ? -5.441 49.931 19.027 1 93.9 285 VAL A C 1
ATOM 2146 O O . VAL A 1 285 ? -6.45 49.244 19.206 1 93.9 285 VAL A O 1
ATOM 2149 N N . ASN A 1 286 ? -5.381 51.133 19.39 1 91.07 286 ASN A N 1
ATOM 2150 C CA . ASN A 1 286 ? -6.526 51.917 19.841 1 91.07 286 ASN A CA 1
ATOM 2151 C C . ASN A 1 286 ? -6.65 53.225 19.063 1 91.07 286 ASN A C 1
ATOM 2153 O O . ASN A 1 286 ? -5.986 54.211 19.388 1 91.07 286 ASN A O 1
ATOM 2157 N N . GLY A 1 287 ? -7.446 53.212 18.04 1 84.84 287 GLY A N 1
ATOM 2158 C CA . GLY A 1 287 ? -7.69 54.399 17.236 1 84.84 287 GLY A CA 1
ATOM 2159 C C . GLY A 1 287 ? -9.139 54.846 17.257 1 84.84 287 GLY A C 1
ATOM 2160 O O . GLY A 1 287 ? -9.961 54.273 17.975 1 84.84 287 GLY A O 1
ATOM 2161 N N . PRO A 1 288 ? -9.359 55.974 16.516 1 80.29 288 PRO A N 1
ATOM 2162 C CA . PRO A 1 288 ? -10.748 56.426 16.403 1 80.29 288 PRO A CA 1
ATOM 2163 C C . PRO A 1 288 ? -11.639 55.419 15.679 1 80.29 288 PRO A C 1
ATOM 2165 O O . PRO A 1 288 ? -11.19 54.754 14.742 1 80.29 288 PRO A O 1
ATOM 2168 N N . ALA A 1 289 ? -12.816 55.339 16.24 1 79.58 289 ALA A N 1
ATOM 2169 C CA . ALA A 1 289 ? -13.783 54.414 15.653 1 79.58 289 ALA A CA 1
ATOM 2170 C C . ALA A 1 289 ? -14.286 54.927 14.307 1 79.58 289 ALA A C 1
ATOM 2172 O O . ALA A 1 289 ? -15.305 55.619 14.241 1 79.58 289 ALA A O 1
ATOM 2173 N N . VAL A 1 290 ? -13.515 54.763 13.252 1 78.93 290 VAL A N 1
ATOM 2174 C CA . VAL A 1 290 ? -13.919 55.234 11.932 1 78.93 290 VAL A CA 1
ATOM 2175 C C . VAL A 1 290 ? -14.136 54.042 11.002 1 78.93 290 VAL A C 1
ATOM 2177 O O . VAL A 1 290 ? -13.33 53.11 10.979 1 78.93 290 VAL A O 1
ATOM 2180 N N . GLU A 1 291 ? -15.358 53.971 10.426 1 85.04 291 GLU A N 1
ATOM 2181 C CA . GLU A 1 291 ? -15.704 52.945 9.447 1 85.04 291 GLU A CA 1
ATOM 2182 C C . GLU A 1 291 ? -15.214 53.325 8.052 1 85.04 291 GLU A C 1
ATOM 2184 O O . GLU A 1 291 ? -15.955 53.921 7.269 1 85.04 291 GLU A O 1
ATOM 2189 N N . LYS A 1 292 ? -13.987 52.953 7.763 1 84.08 292 LYS A N 1
ATOM 2190 C CA . LYS A 1 292 ? -13.429 53.281 6.455 1 84.08 292 LYS A CA 1
ATOM 2191 C C . LYS A 1 292 ? -12.651 52.102 5.878 1 84.08 292 LYS A C 1
ATOM 2193 O O . LYS A 1 292 ? -12.078 51.304 6.623 1 84.08 292 LYS A O 1
ATOM 2198 N N . ASP A 1 293 ? -12.758 51.967 4.614 1 88.33 293 ASP A N 1
ATOM 2199 C CA . ASP A 1 293 ? -11.928 51.035 3.859 1 88.33 293 ASP A CA 1
ATOM 2200 C C . ASP A 1 293 ? -10.679 51.727 3.317 1 88.33 293 ASP A C 1
ATOM 2202 O O . ASP A 1 293 ? -10.772 52.596 2.447 1 88.33 293 ASP A O 1
ATOM 2206 N N . ALA A 1 294 ? -9.488 51.396 3.876 1 89.97 294 ALA A N 1
ATOM 2207 C CA . ALA A 1 294 ? -8.23 52.012 3.463 1 89.97 294 ALA A CA 1
ATOM 2208 C C . ALA A 1 294 ? -7.09 50.998 3.479 1 89.97 294 ALA A C 1
ATOM 2210 O O . ALA A 1 294 ? -7.014 50.154 4.375 1 89.97 294 ALA A O 1
ATOM 2211 N N . ALA A 1 295 ? -6.286 51.066 2.533 1 88.24 295 ALA A N 1
ATOM 2212 C CA . ALA A 1 295 ? -5.148 50.158 2.415 1 88.24 295 ALA A CA 1
ATOM 2213 C C . ALA A 1 295 ? -4.208 50.298 3.609 1 88.24 295 ALA A C 1
ATOM 2215 O O . ALA A 1 295 ? -3.51 49.349 3.972 1 88.24 295 ALA A O 1
ATOM 2216 N N . ALA A 1 296 ? -4.089 51.509 4.187 1 87.88 296 ALA A N 1
ATOM 2217 C CA . ALA A 1 296 ? -3.255 51.768 5.357 1 87.88 296 ALA A CA 1
ATOM 2218 C C . ALA A 1 296 ? -3.855 52.868 6.227 1 87.88 296 ALA A C 1
ATOM 2220 O O . ALA A 1 296 ? -4.036 54 5.77 1 87.88 296 ALA A O 1
ATOM 2221 N N . CYS A 1 297 ? -4.26 52.499 7.473 1 89.15 297 CYS A N 1
ATOM 2222 C CA . CYS A 1 297 ? -4.799 53.528 8.356 1 89.15 297 CYS A CA 1
ATOM 2223 C C . CYS A 1 297 ? -3.996 53.613 9.648 1 89.15 297 CYS A C 1
ATOM 2225 O O . CYS A 1 297 ? -4.095 54.598 10.382 1 89.15 297 CYS A O 1
ATOM 2227 N N . VAL A 1 298 ? -3.302 52.581 9.92 1 90.66 298 VAL A N 1
ATOM 2228 C CA . VAL A 1 298 ? -2.398 52.585 11.065 1 90.66 298 VAL A CA 1
ATOM 2229 C C . VAL A 1 298 ? -0.981 52.247 10.606 1 90.66 298 VAL A C 1
ATOM 2231 O O . VAL A 1 298 ? -0.767 51.246 9.918 1 90.66 298 VAL A O 1
ATOM 2234 N N . ARG A 1 299 ? 0.001 53.063 10.905 1 91.23 299 ARG A N 1
ATOM 2235 C CA . ARG A 1 299 ? 1.401 52.87 10.541 1 91.23 299 ARG A CA 1
ATOM 2236 C C . ARG A 1 299 ? 2.305 52.98 11.765 1 91.23 299 ARG A C 1
ATOM 2238 O O . ARG A 1 299 ? 2.115 53.861 12.606 1 91.23 299 ARG A O 1
ATOM 2245 N N . PHE A 1 300 ? 3.174 52.087 11.911 1 91.2 300 PHE A N 1
ATOM 2246 C CA . PHE A 1 300 ? 4.175 52.126 12.971 1 91.2 300 PHE A CA 1
ATOM 2247 C C . PHE A 1 300 ? 5.419 51.342 12.569 1 91.2 300 PHE A C 1
ATOM 2249 O O . PHE A 1 300 ? 5.471 50.765 11.481 1 91.2 300 PHE A O 1
ATOM 2256 N N . GLU A 1 301 ? 6.436 51.419 13.344 1 91.3 301 GLU A N 1
ATOM 2257 C CA . GLU A 1 301 ? 7.69 50.716 13.088 1 91.3 301 GLU A CA 1
ATOM 2258 C C . GLU A 1 301 ? 8.036 49.771 14.236 1 91.3 301 GLU A C 1
ATOM 2260 O O . GLU A 1 301 ? 7.834 50.106 15.405 1 91.3 301 GLU A O 1
ATOM 2265 N N . LEU A 1 302 ? 8.446 48.625 13.898 1 91.91 302 LEU A N 1
ATOM 2266 C CA . LEU A 1 302 ? 9.005 47.683 14.862 1 91.91 302 LEU A CA 1
ATOM 2267 C C . LEU A 1 302 ? 10.529 47.699 14.817 1 91.91 302 LEU A C 1
ATOM 2269 O O . LEU A 1 302 ? 11.125 47.52 13.753 1 91.91 302 LEU A O 1
ATOM 2273 N N . ARG A 1 303 ? 11.136 48.005 15.908 1 89.92 303 ARG A N 1
ATOM 2274 C CA . ARG A 1 303 ? 12.591 48 16.014 1 89.92 303 ARG A CA 1
ATOM 2275 C C . ARG A 1 303 ? 13.094 46.68 16.589 1 89.92 303 ARG A C 1
ATOM 2277 O O . ARG A 1 303 ? 12.743 46.313 17.713 1 89.92 303 ARG A O 1
ATOM 2284 N N . LEU A 1 304 ? 13.901 45.995 15.8 1 90.33 304 LEU A N 1
ATOM 2285 C CA . LEU A 1 304 ? 14.539 44.755 16.23 1 90.33 304 LEU A CA 1
ATOM 2286 C C . LEU A 1 304 ? 15.93 45.027 16.793 1 90.33 304 LEU A C 1
ATOM 2288 O O . LEU A 1 304 ? 16.751 45.678 16.144 1 90.33 304 LEU A O 1
ATOM 2292 N N . VAL A 1 305 ? 16.137 44.539 17.971 1 90.16 305 VAL A N 1
ATOM 2293 C CA . VAL A 1 305 ? 17.439 44.723 18.603 1 90.16 305 VAL A CA 1
ATOM 2294 C C . VAL A 1 305 ? 18.066 43.363 18.902 1 90.16 305 VAL A C 1
ATOM 2296 O O . VAL A 1 305 ? 17.438 42.507 19.529 1 90.16 305 VAL A O 1
ATOM 2299 N N . GLY A 1 306 ? 19.184 43.102 18.346 1 90.41 306 GLY A N 1
ATOM 2300 C CA . GLY A 1 306 ? 19.986 41.936 18.681 1 90.41 306 GLY A CA 1
ATOM 2301 C C . GLY A 1 306 ? 21.115 42.246 19.645 1 90.41 306 GLY A C 1
ATOM 2302 O O . GLY A 1 306 ? 21.898 43.17 19.416 1 90.41 306 GLY A O 1
ATOM 2303 N N . SER A 1 307 ? 21.168 41.561 20.777 1 90.73 307 SER A N 1
ATOM 2304 C CA . SER A 1 307 ? 22.183 41.839 21.788 1 90.73 307 SER A CA 1
ATOM 2305 C C . SER A 1 307 ? 22.99 40.588 22.119 1 90.73 307 SER A C 1
ATOM 2307 O O . SER A 1 307 ? 22.491 39.468 21.988 1 90.73 307 SER A O 1
ATOM 2309 N N . GLU A 1 308 ? 24.189 40.695 22.27 1 87.92 308 GLU A N 1
ATOM 2310 C CA . GLU A 1 308 ? 25.08 39.691 22.843 1 87.92 308 GLU A CA 1
ATOM 2311 C C . GLU A 1 308 ? 25.595 40.126 24.212 1 87.92 308 GLU A C 1
ATOM 2313 O O . GLU A 1 308 ? 26.189 41.198 24.345 1 87.92 308 GLU A O 1
ATOM 2318 N N . ASP A 1 309 ? 25.474 39.327 25.179 1 79.81 309 ASP A N 1
ATOM 2319 C CA . ASP A 1 309 ? 25.875 39.656 26.544 1 79.81 309 ASP A CA 1
ATOM 2320 C C . ASP A 1 309 ? 25.383 41.046 26.941 1 79.81 309 ASP A C 1
ATOM 2322 O O . ASP A 1 309 ? 26.167 41.883 27.393 1 79.81 309 ASP A O 1
ATOM 2326 N N . GLN A 1 310 ? 24.236 41.388 26.502 1 77.48 310 GLN A N 1
ATOM 2327 C CA . GLN A 1 310 ? 23.518 42.596 26.893 1 77.48 310 GLN A CA 1
ATOM 2328 C C . GLN A 1 310 ? 24.027 43.812 26.123 1 77.48 310 GLN A C 1
ATOM 2330 O O . GLN A 1 310 ? 23.697 44.95 26.462 1 77.48 310 GLN A O 1
ATOM 2335 N N . THR A 1 311 ? 24.857 43.571 25.216 1 85.45 311 THR A N 1
ATOM 2336 C CA . THR A 1 311 ? 25.314 44.663 24.363 1 85.45 311 THR A CA 1
ATOM 2337 C C . THR A 1 311 ? 24.66 44.585 22.987 1 85.45 311 THR A C 1
ATOM 2339 O O . THR A 1 311 ? 24.692 43.537 22.337 1 85.45 311 THR A O 1
ATOM 2342 N N . GLU A 1 312 ? 24.048 45.718 22.676 1 84.66 312 GLU A N 1
ATOM 2343 C CA . GLU A 1 312 ? 23.418 45.776 21.361 1 84.66 312 GLU A CA 1
ATOM 2344 C C . GLU A 1 312 ? 24.441 45.561 20.249 1 84.66 312 GLU A C 1
ATOM 2346 O O . GLU A 1 312 ? 25.438 46.282 20.168 1 84.66 312 GLU A O 1
ATOM 2351 N N . GLN A 1 313 ? 24.21 44.575 19.513 1 82.5 313 GLN A N 1
ATOM 2352 C CA . GLN A 1 313 ? 25.126 44.23 18.431 1 82.5 313 GLN A CA 1
ATOM 2353 C C . GLN A 1 313 ? 24.547 44.618 17.074 1 82.5 313 GLN A C 1
ATOM 2355 O O . GLN A 1 313 ? 25.291 44.847 16.118 1 82.5 313 GLN A O 1
ATOM 2360 N N . ALA A 1 314 ? 23.247 44.596 17.013 1 86.37 314 ALA A N 1
ATOM 2361 C CA . ALA A 1 314 ? 22.583 44.876 15.742 1 86.37 314 ALA A CA 1
ATOM 2362 C C . ALA A 1 314 ? 21.163 45.388 15.967 1 86.37 314 ALA A C 1
ATOM 2364 O O . ALA A 1 314 ? 20.519 45.035 16.958 1 86.37 314 ALA A O 1
ATOM 2365 N N . ALA A 1 315 ? 20.676 46.242 15.091 1 87.5 315 ALA A N 1
ATOM 2366 C CA . ALA A 1 315 ? 19.309 46.753 15.148 1 87.5 315 ALA A CA 1
ATOM 2367 C C . ALA A 1 315 ? 18.733 46.939 13.747 1 87.5 315 ALA A C 1
ATOM 2369 O O . ALA A 1 315 ? 19.474 47.192 12.794 1 87.5 315 ALA A O 1
ATOM 2370 N N . LEU A 1 316 ? 17.522 46.715 13.634 1 88.82 316 LEU A N 1
ATOM 2371 C CA . LEU A 1 316 ? 16.796 46.859 12.377 1 88.82 316 LEU A CA 1
ATOM 2372 C C . LEU A 1 316 ? 15.376 47.357 12.623 1 88.82 316 LEU A C 1
ATOM 2374 O O . LEU A 1 316 ? 14.724 46.938 13.583 1 88.82 316 LEU A O 1
ATOM 2378 N N . SER A 1 317 ? 14.927 48.286 11.815 1 89.55 317 SER A N 1
ATOM 2379 C CA . SER A 1 317 ? 13.548 48.759 11.878 1 89.55 317 SER A CA 1
ATOM 2380 C C . SER A 1 317 ? 12.716 48.189 10.734 1 89.55 317 SER A C 1
ATOM 2382 O O . SER A 1 317 ? 13.15 48.196 9.58 1 89.55 317 SER A O 1
ATOM 2384 N N . VAL A 1 318 ? 11.607 47.679 11.061 1 91.43 318 VAL A N 1
ATOM 2385 C CA . VAL A 1 318 ? 10.689 47.111 10.08 1 91.43 318 VAL A CA 1
ATOM 2386 C C . VAL A 1 318 ? 9.373 47.887 10.094 1 91.43 318 VAL A C 1
ATOM 2388 O O . VAL A 1 318 ? 8.659 47.893 11.099 1 91.43 318 VAL A O 1
ATOM 2391 N N . PRO A 1 319 ? 8.997 48.524 9.03 1 90.99 319 PRO A N 1
ATOM 2392 C CA . PRO A 1 319 ? 7.728 49.254 8.981 1 90.99 319 PRO A CA 1
ATOM 2393 C C . PRO A 1 319 ? 6.516 48.328 8.911 1 90.99 319 PRO A C 1
ATOM 2395 O O . PRO A 1 319 ? 6.566 47.289 8.248 1 90.99 319 PRO A O 1
ATOM 2398 N N . VAL A 1 320 ? 5.468 48.689 9.597 1 93.12 320 VAL A N 1
ATOM 2399 C CA . VAL A 1 320 ? 4.213 47.943 9.591 1 93.12 320 VAL A CA 1
ATOM 2400 C C . VAL A 1 320 ? 3.064 48.869 9.2 1 93.12 320 VAL A C 1
ATOM 2402 O O . VAL A 1 320 ? 2.934 49.97 9.739 1 93.12 320 VAL A O 1
ATOM 2405 N N . GLN A 1 321 ? 2.337 48.487 8.229 1 91.96 321 GLN A N 1
ATOM 2406 C CA . GLN A 1 321 ? 1.127 49.183 7.803 1 91.96 321 GLN A CA 1
ATOM 2407 C C . GLN A 1 321 ? -0.094 48.273 7.899 1 91.96 321 GLN A C 1
ATOM 2409 O O . GLN A 1 321 ? -0.145 47.223 7.254 1 91.96 321 GLN A O 1
ATOM 2414 N N . LEU A 1 322 ? -1.049 48.639 8.686 1 93.52 322 LEU A N 1
ATOM 2415 C CA . LEU A 1 322 ? -2.264 47.844 8.828 1 93.52 322 LEU A CA 1
ATOM 2416 C C . LEU A 1 322 ? -3.392 48.419 7.979 1 93.52 322 LEU A C 1
ATOM 2418 O O . LEU A 1 322 ? -3.556 49.638 7.9 1 93.52 322 LEU A O 1
ATOM 2422 N N . ARG A 1 323 ? -4.073 47.578 7.368 1 93.53 323 ARG A N 1
ATOM 2423 C CA . ARG A 1 323 ? -5.228 47.943 6.555 1 93.53 323 ARG A CA 1
ATOM 2424 C C . ARG A 1 323 ? -6.463 48.16 7.424 1 93.53 323 ARG A C 1
ATOM 2426 O O . ARG A 1 323 ? -6.655 47.464 8.423 1 93.53 323 ARG A O 1
ATOM 2433 N N . CYS A 1 324 ? -7.326 49.098 7.109 1 93.17 324 CYS A N 1
ATOM 2434 C CA . CYS A 1 324 ? -8.611 49.307 7.767 1 93.17 324 CYS A CA 1
ATOM 2435 C C . CYS A 1 324 ? -9.756 48.786 6.906 1 93.17 324 CYS A C 1
ATOM 2437 O O . CYS A 1 324 ? -9.722 48.91 5.68 1 93.17 324 CYS A O 1
ATOM 2439 N N . ARG A 1 325 ? -10.669 48.17 7.523 1 94.01 325 ARG A N 1
ATOM 2440 C CA . ARG A 1 325 ? -11.868 47.646 6.878 1 94.01 325 ARG A CA 1
ATOM 2441 C C . ARG A 1 325 ? -13.128 48.117 7.597 1 94.01 325 ARG A C 1
ATOM 2443 O O . ARG A 1 325 ? -13.088 48.432 8.788 1 94.01 325 ARG A O 1
ATOM 2450 N N . ARG A 1 326 ? -14.223 48.153 6.835 1 93.19 326 ARG A N 1
ATOM 2451 C CA . ARG A 1 326 ? -15.521 48.415 7.449 1 93.19 326 ARG A CA 1
ATOM 2452 C C . ARG A 1 326 ? -16.049 47.176 8.165 1 93.19 326 ARG A C 1
ATOM 2454 O O . ARG A 1 326 ? -15.688 46.05 7.815 1 93.19 326 ARG A O 1
ATOM 2461 N N . SER A 1 327 ? -16.929 47.421 9.136 1 91.31 327 SER A N 1
ATOM 2462 C CA . SER A 1 327 ? -17.49 46.329 9.924 1 91.31 327 SER A CA 1
ATOM 2463 C C . SER A 1 327 ? -18.383 45.433 9.072 1 91.31 327 SER A C 1
ATOM 2465 O O . SER A 1 327 ? -18.671 44.295 9.449 1 91.31 327 SER A O 1
ATOM 2467 N N . THR A 1 328 ? -18.827 45.897 7.862 1 91.1 328 THR A N 1
ATOM 2468 C CA . THR A 1 328 ? -19.733 45.155 6.993 1 91.1 328 THR A CA 1
ATOM 2469 C C . THR A 1 328 ? -18.951 44.299 6.001 1 91.1 328 THR A C 1
ATOM 2471 O O . THR A 1 328 ? -19.541 43.549 5.22 1 91.1 328 THR A O 1
ATOM 2474 N N . GLN A 1 329 ? -17.675 44.407 6.068 1 93.37 329 GLN A N 1
ATOM 2475 C CA . GLN A 1 329 ? -16.805 43.662 5.164 1 93.37 329 GLN A CA 1
ATOM 2476 C C . GLN A 1 329 ? -16.01 42.598 5.915 1 93.37 329 GLN A C 1
ATOM 2478 O O . GLN A 1 329 ? -16.039 42.549 7.147 1 93.37 329 GLN A O 1
ATOM 2483 N N . SER A 1 330 ? -15.389 41.739 5.115 1 95.52 330 SER A N 1
ATOM 2484 C CA . SER A 1 330 ? -14.517 40.754 5.747 1 95.52 330 SER A CA 1
ATOM 2485 C C . SER A 1 330 ? -13.288 41.415 6.36 1 95.52 330 SER A C 1
ATOM 2487 O O . SER A 1 330 ? -12.817 42.442 5.865 1 95.52 330 SER A O 1
ATOM 2489 N N . ALA A 1 331 ? -12.755 40.901 7.41 1 95.92 331 ALA A N 1
ATOM 2490 C CA . ALA A 1 331 ? -11.564 41.413 8.082 1 95.92 331 ALA A CA 1
ATOM 2491 C C . ALA A 1 331 ? -10.629 40.276 8.483 1 95.92 331 ALA A C 1
ATOM 2493 O O . ALA A 1 331 ? -11.083 39.208 8.901 1 95.92 331 ALA A O 1
ATOM 2494 N N . LEU A 1 332 ? -9.406 40.545 8.344 1 96.6 332 LEU A N 1
ATOM 2495 C CA . LEU A 1 332 ? -8.385 39.586 8.752 1 96.6 332 LEU A CA 1
ATOM 2496 C C . LEU A 1 332 ? -8.038 39.755 10.227 1 96.6 332 LEU A C 1
ATOM 2498 O O . LEU A 1 332 ? -7.981 40.879 10.731 1 96.6 332 LEU A O 1
ATOM 2502 N N . PHE A 1 333 ? -7.831 38.728 10.884 1 96.84 333 PHE A N 1
ATOM 2503 C CA . PHE A 1 333 ? -7.246 38.786 12.219 1 96.84 333 PHE A CA 1
ATOM 2504 C C . PHE A 1 333 ? -6.161 37.729 12.381 1 96.84 333 PHE A C 1
ATOM 2506 O O . PHE A 1 333 ? -6.171 36.71 11.687 1 96.84 333 PHE A O 1
ATOM 2513 N N . SER A 1 334 ? -5.2 37.943 13.15 1 95.96 334 SER A N 1
ATOM 2514 C CA . SER A 1 334 ? -4.122 37.017 13.481 1 95.96 334 SER A CA 1
ATOM 2515 C C . SER A 1 334 ? -4.239 36.526 14.92 1 95.96 334 SER A C 1
ATOM 2517 O O . SER A 1 334 ? -4.854 37.187 15.76 1 95.96 334 SER A O 1
ATOM 2519 N N . PHE A 1 335 ? -3.76 35.395 15.198 1 95.51 335 PHE A N 1
ATOM 2520 C CA . PHE A 1 335 ? -3.798 34.793 16.526 1 95.51 335 PHE A CA 1
ATOM 2521 C C . PHE A 1 335 ? -2.658 33.797 16.701 1 95.51 335 PHE A C 1
ATOM 2523 O O . PHE A 1 335 ? -2.024 33.392 15.724 1 95.51 335 PHE A O 1
ATOM 2530 N N . LEU A 1 336 ? -2.333 33.49 17.911 1 93.75 336 LEU A N 1
ATOM 2531 C CA . LEU A 1 336 ? -1.362 32.438 18.192 1 93.75 336 LEU A CA 1
ATOM 2532 C C . LEU A 1 336 ? -2.007 31.06 18.092 1 93.75 336 LEU A C 1
ATOM 2534 O O . LEU A 1 336 ? -2.993 30.78 18.778 1 93.75 336 LEU A O 1
ATOM 2538 N N . ASP A 1 337 ? -1.48 30.283 17.262 1 91.56 337 ASP A N 1
ATOM 2539 C CA . ASP A 1 337 ? -1.975 28.924 17.066 1 91.56 337 ASP A CA 1
ATOM 2540 C C . ASP A 1 337 ? -1.52 28.005 18.198 1 91.56 337 ASP A C 1
ATOM 2542 O O . ASP A 1 337 ? -0.813 28.438 19.11 1 91.56 337 ASP A O 1
ATOM 2546 N N . VAL A 1 338 ? -1.9 26.741 18.156 1 87.75 338 VAL A N 1
ATOM 2547 C CA . VAL A 1 338 ? -1.626 25.786 19.224 1 87.75 338 VAL A CA 1
ATOM 2548 C C . VAL A 1 338 ? -0.129 25.49 19.282 1 87.75 338 VAL A C 1
ATOM 2550 O O . VAL A 1 338 ? 0.399 25.131 20.337 1 87.75 338 VAL A O 1
ATOM 2553 N N . ASP A 1 339 ? 0.539 25.645 18.191 1 85.43 339 ASP A N 1
ATOM 2554 C CA . ASP A 1 339 ? 1.973 25.378 18.155 1 85.43 339 ASP A CA 1
ATOM 2555 C C . ASP A 1 339 ? 2.774 26.633 18.494 1 85.43 339 ASP A C 1
ATOM 2557 O O . ASP A 1 339 ? 4.002 26.641 18.381 1 85.43 339 ASP A O 1
ATOM 2561 N N . GLY A 1 340 ? 2.105 27.679 18.817 1 88.2 340 GLY A N 1
ATOM 2562 C CA . GLY A 1 340 ? 2.762 28.915 19.21 1 88.2 340 GLY A CA 1
ATOM 2563 C C . GLY A 1 340 ? 3.071 29.825 18.037 1 88.2 340 GLY A C 1
ATOM 2564 O O . GLY A 1 340 ? 3.494 30.968 18.225 1 88.2 340 GLY A O 1
ATOM 2565 N N . SER A 1 341 ? 2.772 29.421 16.862 1 87.92 341 SER A N 1
ATOM 2566 C CA . SER A 1 341 ? 3.023 30.24 15.68 1 87.92 341 SER A CA 1
ATOM 2567 C C . SER A 1 341 ? 1.865 31.196 15.413 1 87.92 341 SER A C 1
ATOM 2569 O O . SER A 1 341 ? 0.813 31.098 16.05 1 87.92 341 SER A O 1
ATOM 2571 N N . VAL A 1 342 ? 2.083 32.123 14.546 1 91.32 342 VAL A N 1
ATOM 2572 C CA . VAL A 1 342 ? 1.048 33.086 14.183 1 91.32 342 VAL A CA 1
ATOM 2573 C C . VAL A 1 342 ? 0.221 32.541 13.021 1 91.32 342 VAL A C 1
ATOM 2575 O O . VAL A 1 342 ? 0.773 32.13 11.997 1 91.32 342 VAL A O 1
ATOM 2578 N N . ALA A 1 343 ? -1.02 32.479 13.201 1 92.14 343 ALA A N 1
ATOM 2579 C CA . ALA A 1 343 ? -1.957 32.071 12.157 1 92.14 343 ALA A CA 1
ATOM 2580 C C . ALA A 1 343 ? -2.921 33.203 11.812 1 92.14 343 ALA A C 1
ATOM 2582 O O . ALA A 1 343 ? -2.996 34.203 12.529 1 92.14 343 ALA A O 1
ATOM 2583 N N . LEU A 1 344 ? -3.565 33.055 10.681 1 93.6 344 LEU A N 1
ATOM 2584 C CA . LEU A 1 344 ? -4.467 34.083 10.173 1 93.6 344 LEU A CA 1
ATOM 2585 C C . LEU A 1 344 ? -5.837 33.493 9.852 1 93.6 344 LEU A C 1
ATOM 2587 O O . LEU A 1 344 ? -5.941 32.322 9.479 1 93.6 344 LEU A O 1
ATOM 2591 N N . ALA A 1 345 ? -6.827 34.292 9.987 1 96.83 345 ALA A N 1
ATOM 2592 C CA . ALA A 1 345 ? -8.178 33.959 9.542 1 96.83 345 ALA A CA 1
ATOM 2593 C C . ALA A 1 345 ? -8.939 35.211 9.115 1 96.83 345 ALA A C 1
ATOM 2595 O O . ALA A 1 345 ? -8.572 36.327 9.492 1 96.83 345 ALA A O 1
ATOM 2596 N N . ALA A 1 346 ? -9.864 35.065 8.302 1 97.51 346 ALA A N 1
ATOM 2597 C CA . ALA A 1 346 ? -10.786 36.133 7.925 1 97.51 346 ALA A CA 1
ATOM 2598 C C . ALA A 1 346 ? -12.188 35.862 8.463 1 97.51 346 ALA A C 1
ATOM 2600 O O . ALA A 1 346 ? -12.593 34.706 8.605 1 97.51 346 ALA A O 1
ATOM 2601 N N . VAL A 1 347 ? -12.891 36.928 8.726 1 97.61 347 VAL A N 1
ATOM 2602 C CA . VAL A 1 347 ? -14.205 36.732 9.33 1 97.61 347 VAL A CA 1
ATOM 2603 C C . VAL A 1 347 ? -15.196 37.736 8.746 1 97.61 347 VAL A C 1
ATOM 2605 O O . VAL A 1 347 ? -14.805 38.816 8.297 1 97.61 347 VAL A O 1
ATOM 2608 N N . LEU A 1 348 ? -16.427 37.318 8.625 1 97.24 348 LEU A N 1
ATOM 2609 C CA . LEU A 1 348 ? -17.594 38.169 8.421 1 97.24 348 LEU A CA 1
ATOM 2610 C C . LEU A 1 348 ? -18.5 38.153 9.648 1 97.24 348 LEU A C 1
ATOM 2612 O O . LEU A 1 348 ? -18.912 37.085 10.107 1 97.24 348 LEU A O 1
ATOM 2616 N N . LYS A 1 349 ? -18.788 39.296 10.153 1 94.91 349 LYS A N 1
ATOM 2617 C CA . LYS A 1 349 ? -19.711 39.401 11.279 1 94.91 349 LYS A CA 1
ATOM 2618 C C . LYS A 1 349 ? -21.153 39.184 10.83 1 94.91 349 LYS A C 1
ATOM 2620 O O . LYS A 1 349 ? -21.508 39.496 9.692 1 94.91 349 LYS A O 1
ATOM 2625 N N . PRO A 1 350 ? -21.949 38.596 11.787 1 95.51 350 PRO A N 1
ATOM 2626 C CA . PRO A 1 350 ? -23.376 38.547 11.46 1 95.51 350 PRO A CA 1
ATOM 2627 C C . PRO A 1 350 ? -23.974 39.93 11.213 1 95.51 350 PRO A C 1
ATOM 2629 O O . PRO A 1 350 ? -23.629 40.889 11.908 1 95.51 350 PRO A O 1
ATOM 2632 N N . ARG A 1 351 ? -24.874 40.054 10.309 1 92.66 351 ARG A N 1
ATOM 2633 C CA . ARG A 1 351 ? -25.467 41.341 9.96 1 92.66 351 ARG A CA 1
ATOM 2634 C C . ARG A 1 351 ? -26.48 41.781 11.011 1 92.66 351 ARG A C 1
ATOM 2636 O O . ARG A 1 351 ? -26.753 42.974 11.157 1 92.66 351 ARG A O 1
ATOM 2643 N N . ARG A 1 352 ? -27.015 40.867 11.697 1 90.28 352 ARG A N 1
ATOM 2644 C CA . ARG A 1 352 ? -27.944 41.147 12.786 1 90.28 352 ARG A CA 1
ATOM 2645 C C . ARG A 1 352 ? -27.505 40.456 14.073 1 90.28 352 ARG A C 1
ATOM 2647 O O . ARG A 1 352 ? -28.033 39.4 14.428 1 90.28 352 ARG A O 1
ATOM 2654 N N . PRO A 1 353 ? -26.564 41.066 14.716 1 80.2 353 PRO A N 1
ATOM 2655 C CA . PRO A 1 353 ? -26.101 40.425 15.949 1 80.2 353 PRO A CA 1
ATOM 2656 C C . PRO A 1 353 ? -27.193 40.331 17.011 1 80.2 353 PRO A C 1
ATOM 2658 O O . PRO A 1 353 ? -28.038 41.224 17.114 1 80.2 353 PRO A O 1
ATOM 2661 N N . SER A 1 354 ? -27.286 39.19 17.499 1 79.99 354 SER A N 1
ATOM 2662 C CA . SER A 1 354 ? -28.234 38.954 18.583 1 79.99 354 SER A CA 1
ATOM 2663 C C . SER A 1 354 ? -27.52 38.835 19.925 1 79.99 354 SER A C 1
ATOM 2665 O O . SER A 1 354 ? -26.289 38.811 19.98 1 79.99 354 SER A O 1
ATOM 2667 N N . GLY A 1 355 ? -28.175 39.039 20.983 1 78.37 355 GLY A N 1
ATOM 2668 C CA . GLY A 1 355 ? -27.623 38.882 22.319 1 78.37 355 GLY A CA 1
ATOM 2669 C C . GLY A 1 355 ? -27.129 37.475 22.599 1 78.37 355 GLY A C 1
ATOM 2670 O O . GLY A 1 355 ? -26.331 37.262 23.514 1 78.37 355 GLY A O 1
ATOM 2671 N N . GLU A 1 356 ? -27.477 36.584 21.76 1 86.55 356 GLU A N 1
ATOM 2672 C CA . GLU A 1 356 ? -27.045 35.201 21.943 1 86.55 356 GLU A CA 1
ATOM 2673 C C . GLU A 1 356 ? -25.866 34.867 21.033 1 86.55 356 GLU A C 1
ATOM 2675 O O . GLU A 1 356 ? -25.694 35.482 19.979 1 86.55 356 GLU A O 1
ATOM 2680 N N . ALA A 1 357 ? -25.004 33.975 21.574 1 90.95 357 ALA A N 1
ATOM 2681 C CA . ALA A 1 357 ? -23.897 33.513 20.74 1 90.95 357 ALA A CA 1
ATOM 2682 C C . ALA A 1 357 ? -24.41 32.869 19.456 1 90.95 357 ALA A C 1
ATOM 2684 O O . ALA A 1 357 ? -25.268 31.984 19.497 1 90.95 357 ALA A O 1
ATOM 2685 N N . MET A 1 358 ? -23.986 33.434 18.395 1 94.33 358 MET A N 1
ATOM 2686 C CA . MET A 1 358 ? -24.464 32.99 17.089 1 94.33 358 MET A CA 1
ATOM 2687 C C . MET A 1 358 ? -23.576 31.883 16.532 1 94.33 358 MET A C 1
ATOM 2689 O O . MET A 1 358 ? -22.389 31.81 16.858 1 94.33 358 MET A O 1
ATOM 2693 N N . PRO A 1 359 ? -24.102 30.905 15.669 1 96.27 359 PRO A N 1
ATOM 2694 C CA . PRO A 1 359 ? -23.291 29.843 15.07 1 96.27 359 PRO A CA 1
ATOM 2695 C C . PRO A 1 359 ? -22.197 30.383 14.151 1 96.27 359 PRO A C 1
ATOM 2697 O O . PRO A 1 359 ? -22.212 31.565 13.795 1 96.27 359 PRO A O 1
ATOM 2700 N N . ILE A 1 360 ? -21.234 29.542 13.858 1 98.13 360 ILE A N 1
ATOM 2701 C CA . ILE A 1 360 ? -20.118 29.891 12.986 1 98.13 360 ILE A CA 1
ATOM 2702 C C . ILE A 1 360 ? -20.159 29.03 11.726 1 98.13 360 ILE A C 1
ATOM 2704 O O . ILE A 1 360 ? -20.279 27.805 11.807 1 98.13 360 ILE A O 1
ATOM 2708 N N . LEU A 1 361 ? -20.14 29.617 10.575 1 98.47 361 LEU A N 1
ATOM 2709 C CA . LEU A 1 361 ? -19.819 28.911 9.339 1 98.47 361 LEU A CA 1
ATOM 2710 C C . LEU A 1 361 ? -18.313 28.894 9.098 1 98.47 361 LEU A C 1
ATOM 2712 O O . LEU A 1 361 ? -17.705 29.942 8.867 1 98.47 361 LEU A O 1
ATOM 2716 N N . VAL A 1 362 ? -17.732 27.787 9.202 1 98.51 362 VAL A N 1
ATOM 2717 C CA . VAL A 1 362 ? -16.31 27.634 8.913 1 98.51 362 VAL A CA 1
ATOM 2718 C C . VAL A 1 362 ? -16.116 27.305 7.435 1 98.51 362 VAL A C 1
ATOM 2720 O O . VAL A 1 362 ? -16.618 26.29 6.947 1 98.51 362 VAL A O 1
ATOM 2723 N N . SER A 1 363 ? -15.418 28.133 6.78 1 97.91 363 SER A N 1
ATOM 2724 C CA . SER A 1 363 ? -15.193 27.956 5.349 1 97.91 363 SER A CA 1
ATOM 2725 C C . SER A 1 363 ? -13.726 27.663 5.053 1 97.91 363 SER A C 1
ATOM 2727 O O . SER A 1 363 ? -12.865 28.526 5.239 1 97.91 363 SER A O 1
ATOM 2729 N N . LEU A 1 364 ? -13.448 26.514 4.536 1 96.49 364 LEU A N 1
ATOM 2730 C CA . LEU A 1 364 ? -12.076 26.098 4.267 1 96.49 364 LEU A CA 1
ATOM 2731 C C . LEU A 1 364 ? -11.726 26.297 2.796 1 96.49 364 LEU A C 1
ATOM 2733 O O . LEU A 1 364 ? -12.489 25.9 1.913 1 96.49 364 LEU A O 1
ATOM 2737 N N . SER A 1 365 ? -10.591 26.788 2.531 1 92.97 365 SER A N 1
ATOM 2738 C CA . SER A 1 365 ? -10.227 27.255 1.197 1 92.97 365 SER A CA 1
ATOM 2739 C C . SER A 1 365 ? -9.548 26.152 0.392 1 92.97 365 SER A C 1
ATOM 2741 O O . SER A 1 365 ? -8.98 25.219 0.963 1 92.97 365 SER A O 1
ATOM 2743 N N . GLY A 1 366 ? -9.619 26.333 -0.933 1 89.34 366 GLY A N 1
ATOM 2744 C CA . GLY A 1 366 ? -8.83 25.529 -1.854 1 89.34 366 GLY A CA 1
ATOM 2745 C C . GLY A 1 366 ? -7.398 26.009 -1.989 1 89.34 366 GLY A C 1
ATOM 2746 O O . GLY A 1 366 ? -6.999 26.979 -1.341 1 89.34 366 GLY A O 1
ATOM 2747 N N . VAL A 1 367 ? -6.745 25.379 -2.847 1 81.33 367 VAL A N 1
ATOM 2748 C CA . VAL A 1 367 ? -5.347 25.715 -3.094 1 81.33 367 VAL A CA 1
ATOM 2749 C C . VAL A 1 367 ? -5.249 27.116 -3.693 1 81.33 367 VAL A C 1
ATOM 2751 O O . VAL A 1 367 ? -5.975 27.448 -4.634 1 81.33 367 VAL A O 1
ATOM 2754 N N . GLY A 1 368 ? -4.452 27.974 -3.068 1 78.11 368 GLY A N 1
ATOM 2755 C CA . GLY A 1 368 ? -4.143 29.277 -3.634 1 78.11 368 GLY A CA 1
ATOM 2756 C C . GLY A 1 368 ? -5.148 30.347 -3.253 1 78.11 368 GLY A C 1
ATOM 2757 O O . GLY A 1 368 ? -5.005 31.508 -3.641 1 78.11 368 GLY A O 1
ATOM 2758 N N . VAL A 1 369 ? -6.133 29.945 -2.485 1 88.19 369 VAL A N 1
ATOM 2759 C CA . VAL A 1 369 ? -7.137 30.923 -2.079 1 88.19 369 VAL A CA 1
ATOM 2760 C C . VAL A 1 369 ? -6.767 31.512 -0.721 1 88.19 369 VAL A C 1
ATOM 2762 O O . VAL A 1 369 ? -6.622 30.781 0.262 1 88.19 369 VAL A O 1
ATOM 2765 N N . GLU A 1 370 ? -6.689 32.783 -0.631 1 89.66 370 GLU A N 1
ATOM 2766 C CA . GLU A 1 370 ? -6.368 33.479 0.611 1 89.66 370 GLU A CA 1
ATOM 2767 C C . GLU A 1 370 ? -7.587 33.567 1.526 1 89.66 370 GLU A C 1
ATOM 2769 O O . GLU A 1 370 ? -8.726 33.521 1.057 1 89.66 370 GLU A O 1
ATOM 2774 N N . PRO A 1 371 ? -7.344 33.695 2.802 1 93.65 371 PRO A N 1
ATOM 2775 C CA . PRO A 1 371 ? -8.472 33.697 3.737 1 93.65 371 PRO A CA 1
ATOM 2776 C C . PRO A 1 371 ? -9.462 34.828 3.466 1 93.65 371 PRO A C 1
ATOM 2778 O O . PRO A 1 371 ? -10.675 34.632 3.577 1 93.65 371 PRO A O 1
ATOM 2781 N N . GLN A 1 372 ? -8.992 35.972 3.106 1 93.14 372 GLN A N 1
ATOM 2782 C CA . GLN A 1 372 ? -9.894 37.08 2.81 1 93.14 372 GLN A CA 1
ATOM 2783 C C . GLN A 1 372 ? -10.766 36.77 1.596 1 93.14 372 GLN A C 1
ATOM 2785 O O . GLN A 1 372 ? -11.968 37.046 1.602 1 93.14 372 GLN A O 1
ATOM 2790 N N . ALA A 1 373 ? -10.097 36.273 0.589 1 92.29 373 ALA A N 1
ATOM 2791 C CA . ALA A 1 373 ? -10.84 35.891 -0.609 1 92.29 373 ALA A CA 1
ATOM 2792 C C . ALA A 1 373 ? -11.864 34.804 -0.295 1 92.29 373 ALA A C 1
ATOM 2794 O O . ALA A 1 373 ? -12.961 34.795 -0.859 1 92.29 373 ALA A O 1
ATOM 2795 N N . GLN A 1 374 ? -11.537 33.914 0.528 1 95.03 374 GLN A N 1
ATOM 2796 C CA . GLN A 1 374 ? -12.451 32.849 0.929 1 95.03 374 GLN A CA 1
ATOM 2797 C C . GLN A 1 374 ? -13.655 33.412 1.68 1 95.03 374 GLN A C 1
ATOM 2799 O O . GLN A 1 374 ? -14.791 32.993 1.444 1 95.03 374 GLN A O 1
ATOM 2804 N N . ALA A 1 375 ? -13.439 34.309 2.569 1 96.23 375 ALA A N 1
ATOM 2805 C CA . ALA A 1 375 ? -14.539 34.959 3.278 1 96.23 375 ALA A CA 1
ATOM 2806 C C . ALA A 1 375 ? -15.396 35.784 2.323 1 96.23 375 ALA A C 1
ATOM 2808 O O . ALA A 1 375 ? -16.625 35.781 2.422 1 96.23 375 ALA A O 1
ATOM 2809 N N . ASP A 1 376 ? -14.754 36.448 1.409 1 93.66 376 ASP A N 1
ATOM 2810 C CA . ASP A 1 376 ? -15.45 37.307 0.457 1 93.66 376 ASP A CA 1
ATOM 2811 C C . ASP A 1 376 ? -16.302 36.483 -0.506 1 93.66 376 ASP A C 1
ATOM 2813 O O . ASP A 1 376 ? -17.18 37.021 -1.183 1 93.66 376 ASP A O 1
ATOM 2817 N N . ALA A 1 377 ? -16.027 35.224 -0.577 1 93.95 377 ALA A N 1
ATOM 2818 C CA . ALA A 1 377 ? -16.834 34.348 -1.422 1 93.95 377 ALA A CA 1
ATOM 2819 C C . ALA A 1 377 ? -18.282 34.304 -0.942 1 93.95 377 ALA A C 1
ATOM 2821 O O . ALA A 1 377 ? -19.175 33.883 -1.681 1 93.95 377 ALA A O 1
ATOM 2822 N N . TYR A 1 378 ? -18.537 34.749 0.23 1 95.83 378 TYR A N 1
ATOM 2823 C CA . TYR A 1 378 ? -19.881 34.756 0.796 1 95.83 378 TYR A CA 1
ATOM 2824 C C . TYR A 1 378 ? -20.535 36.123 0.63 1 95.83 378 TYR A C 1
ATOM 2826 O O . TYR A 1 378 ? -21.094 36.669 1.584 1 95.83 378 TYR A O 1
ATOM 2834 N N . LYS A 1 379 ? -20.402 36.669 -0.518 1 93.29 379 LYS A N 1
ATOM 2835 C CA . LYS A 1 379 ? -21.096 37.907 -0.86 1 93.29 379 LYS A CA 1
ATOM 2836 C C . LYS A 1 379 ? -21.966 37.725 -2.1 1 93.29 379 LYS A C 1
ATOM 2838 O O . LYS A 1 379 ? -21.723 36.828 -2.91 1 93.29 379 LYS A O 1
ATOM 2843 N N . MET A 1 380 ? -22.988 38.422 -2.16 1 91.68 380 MET A N 1
ATOM 2844 C CA . MET A 1 380 ? -23.891 38.456 -3.307 1 91.68 380 MET A CA 1
ATOM 2845 C C . MET A 1 380 ? -24.357 39.88 -3.591 1 91.68 380 MET A C 1
ATOM 2847 O O . MET A 1 380 ? -24.213 40.765 -2.746 1 91.68 380 MET A O 1
ATOM 2851 N N . LYS A 1 381 ? -24.768 40.036 -4.787 1 91.51 381 LYS A N 1
ATOM 2852 C CA . LYS A 1 381 ? -25.388 41.301 -5.169 1 91.51 381 LYS A CA 1
ATOM 2853 C C . LYS A 1 381 ? -26.757 41.073 -5.804 1 91.51 381 LYS A C 1
ATOM 2855 O O . LYS A 1 381 ? -26.864 40.917 -7.022 1 91.51 381 LYS A O 1
ATOM 2860 N N . PRO A 1 382 ? -27.786 41.107 -4.929 1 85.57 382 PRO A N 1
ATOM 2861 C CA . PRO A 1 382 ? -29.134 40.968 -5.485 1 85.57 382 PRO A CA 1
ATOM 2862 C C . PRO A 1 382 ? -29.447 42.023 -6.544 1 85.57 382 PRO A C 1
ATOM 2864 O O . PRO A 1 382 ? -28.881 43.119 -6.516 1 85.57 382 PRO A O 1
ATOM 2867 N N . PRO A 1 383 ? -30.368 41.656 -7.438 1 83.13 383 PRO A N 1
ATOM 2868 C CA . PRO A 1 383 ? -30.753 42.644 -8.448 1 83.13 383 PRO A CA 1
ATOM 2869 C C . PRO A 1 383 ? -31.229 43.959 -7.835 1 83.13 383 PRO A C 1
ATOM 2871 O O . PRO A 1 383 ? -32.056 43.955 -6.92 1 83.13 383 PRO A O 1
ATOM 2874 N N . GLY A 1 384 ? -30.729 45.062 -8.243 1 83.96 384 GLY A N 1
ATOM 2875 C CA . GLY A 1 384 ? -31.157 46.379 -7.798 1 83.96 384 GLY A CA 1
ATOM 2876 C C . GLY A 1 384 ? -30.368 46.891 -6.607 1 83.96 384 GLY A C 1
ATOM 2877 O O . GLY A 1 384 ? -30.505 48.053 -6.219 1 83.96 384 GLY A O 1
ATOM 2878 N N . ALA A 1 385 ? -29.612 45.956 -6.009 1 86.06 385 ALA A N 1
ATOM 2879 C CA . ALA A 1 385 ? -28.817 46.394 -4.865 1 86.06 385 ALA A CA 1
ATOM 2880 C C . ALA A 1 385 ? -27.655 47.276 -5.311 1 86.06 385 ALA A C 1
ATOM 2882 O O . ALA A 1 385 ? -27.086 47.069 -6.386 1 86.06 385 ALA A O 1
ATOM 2883 N N . GLU A 1 386 ? -27.35 48.239 -4.601 1 85.51 386 GLU A N 1
ATOM 2884 C CA . GLU A 1 386 ? -26.276 49.174 -4.923 1 85.51 386 GLU A CA 1
ATOM 2885 C C . GLU A 1 386 ? -24.907 48.558 -4.647 1 85.51 386 GLU A C 1
ATOM 2887 O O . GLU A 1 386 ? -23.926 48.887 -5.317 1 85.51 386 GLU A O 1
ATOM 2892 N N . ASP A 1 387 ? -24.892 47.684 -3.681 1 88.04 387 ASP A N 1
ATOM 2893 C CA . ASP A 1 387 ? -23.607 47.117 -3.282 1 88.04 387 ASP A CA 1
ATOM 2894 C C . ASP A 1 387 ? -23.754 45.649 -2.888 1 88.04 387 ASP A C 1
ATOM 2896 O O . ASP A 1 387 ? -24.87 45.136 -2.789 1 88.04 387 ASP A O 1
ATOM 2900 N N . TYR A 1 388 ? -22.633 45.006 -2.741 1 91.19 388 TYR A N 1
ATOM 2901 C CA . TYR A 1 388 ? -22.61 43.615 -2.303 1 91.19 388 TYR A CA 1
ATOM 2902 C C . TYR A 1 388 ? -23.076 43.491 -0.857 1 91.19 388 TYR A C 1
ATOM 2904 O O . TYR A 1 388 ? -22.807 44.37 -0.034 1 91.19 388 TYR A O 1
ATOM 2912 N N . ILE A 1 389 ? -23.781 42.451 -0.625 1 92.57 389 ILE A N 1
ATOM 2913 C CA . ILE A 1 389 ? -24.154 42.054 0.729 1 92.57 389 ILE A CA 1
ATOM 2914 C C . ILE A 1 389 ? -23.302 40.866 1.17 1 92.57 389 ILE A C 1
ATOM 2916 O O . ILE A 1 389 ? -23.279 39.828 0.503 1 92.57 389 ILE A O 1
ATOM 2920 N N . PHE A 1 390 ? -22.632 41.055 2.321 1 93.93 390 PHE A N 1
ATOM 2921 C CA . PHE A 1 390 ? -21.689 40.043 2.783 1 93.93 390 PHE A CA 1
ATOM 2922 C C . PHE A 1 390 ? -22.316 39.173 3.866 1 93.93 390 PHE A C 1
ATOM 2924 O O . PHE A 1 390 ? -23.062 39.669 4.713 1 93.93 390 PHE A O 1
ATOM 2931 N N . GLY A 1 391 ? -22.01 37.862 3.813 1 95.16 391 GLY A N 1
ATOM 2932 C CA . GLY A 1 391 ? -22.233 36.951 4.924 1 95.16 391 GLY A CA 1
ATOM 2933 C C . GLY A 1 391 ? -23.699 36.629 5.147 1 95.16 391 GLY A C 1
ATOM 2934 O O . GLY A 1 391 ? -24.466 36.51 4.19 1 95.16 391 GLY A O 1
ATOM 2935 N N . TYR A 1 392 ? -24.067 36.264 6.352 1 95.5 392 TYR A N 1
ATOM 2936 C CA . TYR A 1 392 ? -25.4 35.87 6.792 1 95.5 392 TYR A CA 1
ATOM 2937 C C . TYR A 1 392 ? -25.917 36.809 7.875 1 95.5 392 TYR A C 1
ATOM 2939 O O . TYR A 1 392 ? -25.138 37.531 8.503 1 95.5 392 TYR A O 1
ATOM 2947 N N . GLU A 1 393 ? -27.191 36.806 8.135 1 93.05 393 GLU A N 1
ATOM 2948 C CA . GLU A 1 393 ? -27.792 37.668 9.148 1 93.05 393 GLU A CA 1
ATOM 2949 C C . GLU A 1 393 ? -27.483 37.166 10.555 1 93.05 393 GLU A C 1
ATOM 2951 O O . GLU A 1 393 ? -27.285 37.962 11.475 1 93.05 393 GLU A O 1
ATOM 2956 N N . GLU A 1 394 ? -27.384 35.904 10.744 1 92.82 394 GLU A N 1
ATOM 2957 C CA . GLU A 1 394 ? -27.337 35.376 12.104 1 92.82 394 GLU A CA 1
ATOM 2958 C C . GLU A 1 394 ? -26.234 34.332 12.254 1 92.82 394 GLU A C 1
ATOM 2960 O O . GLU A 1 394 ? -26.397 33.349 12.98 1 92.82 394 GLU A O 1
ATOM 2965 N N . MET A 1 395 ? -25.243 34.508 11.495 1 95.46 395 MET A N 1
ATOM 2966 C CA . MET A 1 395 ? -24.145 33.548 11.554 1 95.46 395 MET A CA 1
ATOM 2967 C C . MET A 1 395 ? -22.815 34.22 11.227 1 95.46 395 MET A C 1
ATOM 2969 O O . MET A 1 395 ? -22.744 35.061 10.33 1 95.46 395 MET A O 1
ATOM 2973 N N . TRP A 1 396 ? -21.771 33.878 11.957 1 96.93 396 TRP A N 1
ATOM 2974 C CA . TRP A 1 396 ? -20.415 34.276 11.595 1 96.93 396 TRP A CA 1
ATOM 2975 C C . TRP A 1 396 ? -19.919 33.483 10.39 1 96.93 396 TRP A C 1
ATOM 2977 O O . TRP A 1 396 ? -20.305 32.328 10.197 1 96.93 396 TRP A O 1
ATOM 2987 N N . VAL A 1 397 ? -19.151 34.059 9.546 1 98.1 397 VAL A N 1
ATOM 2988 C CA . VAL A 1 397 ? -18.366 33.34 8.548 1 98.1 397 VAL A CA 1
ATOM 2989 C C . VAL A 1 397 ? -16.882 33.425 8.899 1 98.1 397 VAL A C 1
ATOM 2991 O O . VAL A 1 397 ? -16.34 34.519 9.073 1 98.1 397 VAL A O 1
ATOM 2994 N N . LEU A 1 398 ? -16.271 32.322 9.062 1 98.5 398 LEU A N 1
ATOM 2995 C CA . LEU A 1 398 ? -14.862 32.239 9.433 1 98.5 398 LEU A CA 1
ATOM 2996 C C . LEU A 1 398 ? -14.065 31.485 8.375 1 98.5 398 LEU A C 1
ATOM 2998 O O . LEU A 1 398 ? -14.406 30.353 8.023 1 98.5 398 LEU A O 1
ATOM 3002 N N . ALA A 1 399 ? -13.06 32.096 7.834 1 97.82 399 ALA A N 1
ATOM 3003 C CA . ALA A 1 399 ? -12.16 31.485 6.86 1 97.82 399 ALA A CA 1
ATOM 3004 C C . ALA A 1 399 ? -10.74 31.391 7.409 1 97.82 399 ALA A C 1
ATOM 3006 O O . ALA A 1 399 ? -9.936 32.31 7.231 1 97.82 399 ALA A O 1
ATOM 3007 N N . PRO A 1 400 ? -10.434 30.265 7.97 1 96.11 400 PRO A N 1
ATOM 3008 C CA . PRO A 1 400 ? -9.09 30.09 8.526 1 96.11 400 PRO A CA 1
ATOM 3009 C C . PRO A 1 400 ? -8.03 29.868 7.45 1 96.11 400 PRO A C 1
ATOM 3011 O O . PRO A 1 400 ? -8.361 29.512 6.316 1 96.11 400 PRO A O 1
ATOM 3014 N N . GLN A 1 401 ? -6.846 30.125 7.854 1 89.93 401 GLN A N 1
ATOM 3015 C CA . GLN A 1 401 ? -5.715 29.852 6.973 1 89.93 401 GLN A CA 1
ATOM 3016 C C . GLN A 1 401 ? -4.453 29.55 7.775 1 89.93 401 GLN A C 1
ATOM 3018 O O . GLN A 1 401 ? -4.232 30.133 8.839 1 89.93 401 GLN A O 1
ATOM 3023 N N . ARG A 1 402 ? -3.77 28.586 7.244 1 78.96 402 ARG A N 1
ATOM 3024 C CA . ARG A 1 402 ? -2.408 28.378 7.725 1 78.96 402 ARG A CA 1
ATOM 3025 C C . ARG A 1 402 ? -1.426 28.277 6.563 1 78.96 402 ARG A C 1
ATOM 3027 O O . ARG A 1 402 ? -1.69 27.582 5.579 1 78.96 402 ARG A O 1
ATOM 3034 N N . ASP A 1 403 ? -0.395 29.167 6.657 1 65.42 403 ASP A N 1
ATOM 3035 C CA . ASP A 1 403 ? 0.597 29.157 5.587 1 65.42 403 ASP A CA 1
ATOM 3036 C C . ASP A 1 403 ? 1.187 27.761 5.398 1 65.42 403 ASP A C 1
ATOM 3038 O O . ASP A 1 403 ? 1.101 26.919 6.294 1 65.42 403 ASP A O 1
ATOM 3042 N N . GLY A 1 404 ? 1.756 27.586 4.224 1 60.33 404 GLY A N 1
ATOM 3043 C CA . GLY A 1 404 ? 2.381 26.331 3.84 1 60.33 404 GLY A CA 1
ATOM 3044 C C . GLY A 1 404 ? 1.492 25.463 2.969 1 60.33 404 GLY A C 1
ATOM 3045 O O . GLY A 1 404 ? 0.294 25.725 2.841 1 60.33 404 GLY A O 1
ATOM 3046 N N . PRO A 1 405 ? 2.2 24.817 2.188 1 53.91 405 PRO A N 1
ATOM 3047 C CA . PRO A 1 405 ? 1.34 23.934 1.395 1 53.91 405 PRO A CA 1
ATOM 3048 C C . PRO A 1 405 ? 0.277 23.234 2.238 1 53.91 405 PRO A C 1
ATOM 3050 O O . PRO A 1 405 ? -0.163 22.134 1.893 1 53.91 405 PRO A O 1
ATOM 3053 N N . HIS A 1 406 ? -0.08 24.148 3.235 1 56.56 406 HIS A N 1
ATOM 3054 C CA . HIS A 1 406 ? -0.866 23.606 4.338 1 56.56 406 HIS A CA 1
ATOM 3055 C C . HIS A 1 406 ? -2.121 22.907 3.828 1 56.56 406 HIS A C 1
ATOM 3057 O O . HIS A 1 406 ? -2.79 23.407 2.921 1 56.56 406 HIS A O 1
ATOM 3063 N N . ASN A 1 407 ? -2.239 21.655 4.245 1 71.13 407 ASN A N 1
ATOM 3064 C CA . ASN A 1 407 ? -3.311 20.686 4.044 1 71.13 407 ASN A CA 1
ATOM 3065 C C . ASN A 1 407 ? -4.293 20.686 5.213 1 71.13 407 ASN A C 1
ATOM 3067 O O . ASN A 1 407 ? -3.994 21.225 6.28 1 71.13 407 ASN A O 1
ATOM 3071 N N . TRP A 1 408 ? -5.448 20.749 4.917 1 84.92 408 TRP A N 1
ATOM 3072 C CA . TRP A 1 408 ? -6.505 20.723 5.923 1 84.92 408 TRP A CA 1
ATOM 3073 C C . TRP A 1 408 ? -6.415 19.461 6.774 1 84.92 408 TRP A C 1
ATOM 3075 O O . TRP A 1 408 ? -7.352 19.128 7.503 1 84.92 408 TRP A O 1
ATOM 3085 N N . GLU A 1 409 ? -5.011 18.917 6.549 1 78.54 409 GLU A N 1
ATOM 3086 C CA . GLU A 1 409 ? -4.759 17.791 7.443 1 78.54 409 GLU A CA 1
ATOM 3087 C C . GLU A 1 409 ? -3.808 18.185 8.57 1 78.54 409 GLU A C 1
ATOM 3089 O O . GLU A 1 409 ? -3.032 19.132 8.432 1 78.54 409 GLU A O 1
ATOM 3094 N N . ASP A 1 410 ? -3.925 17.944 9.801 1 77.07 410 ASP A N 1
ATOM 3095 C CA . ASP A 1 410 ? -3.034 18.126 10.942 1 77.07 410 ASP A CA 1
ATOM 3096 C C . ASP A 1 410 ? -2.938 19.598 11.335 1 77.07 410 ASP A C 1
ATOM 3098 O O . ASP A 1 410 ? -3.82 20.122 12.02 1 77.07 410 ASP A O 1
ATOM 3102 N N . VAL A 1 411 ? -1.826 20.443 10.54 1 76.88 411 VAL A N 1
ATOM 3103 C CA . VAL A 1 411 ? -1.587 21.819 10.963 1 76.88 411 VAL A CA 1
ATOM 3104 C C . VAL A 1 411 ? -2.761 22.7 10.542 1 76.88 411 VAL A C 1
ATOM 3106 O O . VAL A 1 411 ? -3.188 23.577 11.296 1 76.88 411 VAL A O 1
ATOM 3109 N N . GLY A 1 412 ? -3.234 22.45 9.32 1 83.2 412 GLY A N 1
ATOM 3110 C CA . GLY A 1 412 ? -4.38 23.218 8.861 1 83.2 412 GLY A CA 1
ATOM 3111 C C . GLY A 1 412 ? -5.631 22.972 9.684 1 83.2 412 GLY A C 1
ATOM 3112 O O . GLY A 1 412 ? -6.401 23.899 9.944 1 83.2 412 GLY A O 1
ATOM 3113 N N . LEU A 1 413 ? -5.778 21.742 10.055 1 88.69 413 LEU A N 1
ATOM 3114 C CA . LEU A 1 413 ? -6.937 21.39 10.867 1 88.69 413 LEU A CA 1
ATOM 3115 C C . LEU A 1 413 ? -6.859 22.048 12.241 1 88.69 413 LEU A C 1
ATOM 3117 O O . LEU A 1 413 ? -7.859 22.564 12.745 1 88.69 413 LEU A O 1
ATOM 3121 N N . ARG A 1 414 ? -5.75 22.069 12.823 1 87.56 414 ARG A N 1
ATOM 3122 C CA . ARG A 1 414 ? -5.56 22.664 14.141 1 87.56 414 ARG A CA 1
ATOM 3123 C C . ARG A 1 414 ? -5.743 24.177 14.091 1 87.56 414 ARG A C 1
ATOM 3125 O O . ARG A 1 414 ? -6.305 24.771 15.014 1 87.56 414 ARG A O 1
ATOM 3132 N N . ALA A 1 415 ? -5.226 24.697 13.042 1 91.17 415 ALA A N 1
ATOM 3133 C CA . ALA A 1 415 ? -5.408 26.136 12.872 1 91.17 415 ALA A CA 1
ATOM 3134 C C . ALA A 1 415 ? -6.886 26.491 12.739 1 91.17 415 ALA A C 1
ATOM 3136 O O . ALA A 1 415 ? -7.334 27.518 13.254 1 91.17 415 ALA A O 1
ATOM 3137 N N . ALA A 1 416 ? -7.555 25.678 12.02 1 94.89 416 ALA A N 1
ATOM 3138 C CA . ALA A 1 416 ? -8.993 25.9 11.886 1 94.89 416 ALA A CA 1
ATOM 3139 C C . ALA A 1 416 ? -9.689 25.819 13.241 1 94.89 416 ALA A C 1
ATOM 3141 O O . ALA A 1 416 ? -10.483 26.695 13.592 1 94.89 416 ALA A O 1
ATOM 3142 N N . LEU A 1 417 ? -9.37 24.85 13.997 1 95.29 417 LEU A N 1
ATOM 3143 C CA . LEU A 1 417 ? -9.984 24.665 15.307 1 95.29 417 LEU A CA 1
ATOM 3144 C C . LEU A 1 417 ? -9.628 25.816 16.242 1 95.29 417 LEU A C 1
ATOM 3146 O O . LEU A 1 417 ? -10.492 26.331 16.956 1 95.29 417 LEU A O 1
ATOM 3150 N N . ARG A 1 418 ? -8.399 26.197 16.215 1 95.65 418 ARG A N 1
ATOM 3151 C CA . ARG A 1 418 ? -7.968 27.298 17.072 1 95.65 418 ARG A CA 1
ATOM 3152 C C . ARG A 1 418 ? -8.65 28.602 16.672 1 95.65 418 ARG A C 1
ATOM 3154 O O . ARG A 1 418 ? -9.01 29.409 17.532 1 95.65 418 ARG A O 1
ATOM 3161 N N . SER A 1 419 ? -8.79 28.812 15.406 1 97.11 419 SER A N 1
ATOM 3162 C CA . SER A 1 419 ? -9.446 30.033 14.949 1 97.11 419 SER A CA 1
ATOM 3163 C C . SER A 1 419 ? -10.89 30.1 15.436 1 97.11 419 SER A C 1
ATOM 3165 O O . SER A 1 419 ? -11.397 31.181 15.744 1 97.11 419 SER A O 1
ATOM 3167 N N . ILE A 1 420 ? -11.543 28.959 15.465 1 97.91 420 ILE A N 1
ATOM 3168 C CA . ILE A 1 420 ? -12.904 28.876 15.985 1 97.91 420 ILE A CA 1
ATOM 3169 C C . ILE A 1 420 ? -12.925 29.315 17.448 1 97.91 420 ILE A C 1
ATOM 3171 O O . ILE A 1 420 ? -13.754 30.139 17.843 1 97.91 420 ILE A O 1
ATOM 3175 N N . ASP A 1 421 ? -12.027 28.84 18.185 1 97.18 421 ASP A N 1
ATOM 3176 C CA . ASP A 1 421 ? -11.969 29.145 19.611 1 97.18 421 ASP A CA 1
ATOM 3177 C C . ASP A 1 421 ? -11.635 30.617 19.845 1 97.18 421 ASP A C 1
ATOM 3179 O O . ASP A 1 421 ? -12.189 31.249 20.747 1 97.18 421 ASP A O 1
ATOM 3183 N N . VAL A 1 422 ? -10.727 31.115 19.067 1 97.41 422 VAL A N 1
ATOM 3184 C CA . VAL A 1 422 ? -10.33 32.513 19.197 1 97.41 422 VAL A CA 1
ATOM 3185 C C . VAL A 1 422 ? -11.523 33.42 18.902 1 97.41 422 VAL A C 1
ATOM 3187 O O . VAL A 1 422 ? -11.74 34.415 19.596 1 97.41 422 VAL A O 1
ATOM 3190 N N . LEU A 1 423 ? -12.25 33.092 17.889 1 97.39 423 LEU A N 1
ATOM 3191 C CA . LEU A 1 423 ? -13.434 33.876 17.553 1 97.39 423 LEU A CA 1
ATOM 3192 C C . LEU A 1 423 ? -14.459 33.823 18.681 1 97.39 423 LEU A C 1
ATOM 3194 O O . LEU A 1 423 ? -15.09 34.834 19 1 97.39 423 LEU A O 1
ATOM 3198 N N . ALA A 1 424 ? -14.639 32.68 19.224 1 96.84 424 ALA A N 1
ATOM 3199 C CA . ALA A 1 424 ? -15.562 32.52 20.345 1 96.84 424 ALA A CA 1
ATOM 3200 C C . ALA A 1 424 ? -15.113 33.344 21.548 1 96.84 424 ALA A C 1
ATOM 3202 O O . ALA A 1 424 ? -15.927 34.01 22.191 1 96.84 424 ALA A O 1
ATOM 3203 N N . GLU A 1 425 ? -13.881 33.337 21.789 1 95.62 425 GLU A N 1
ATOM 3204 C CA . GLU A 1 425 ? -13.315 34.029 22.943 1 95.62 425 GLU A CA 1
ATOM 3205 C C . GLU A 1 425 ? -13.356 35.543 22.753 1 95.62 425 GLU A C 1
ATOM 3207 O O . GLU A 1 425 ? -13.61 36.286 23.704 1 95.62 425 GLU A O 1
ATOM 3212 N N . SER A 1 426 ? -13.113 35.974 21.589 1 93.82 426 SER A N 1
ATOM 3213 C CA . SER A 1 426 ? -12.915 37.399 21.345 1 93.82 426 SER A CA 1
ATOM 3214 C C . SER A 1 426 ? -14.215 38.073 20.921 1 93.82 426 SER A C 1
ATOM 3216 O O . SER A 1 426 ? -14.426 39.256 21.197 1 93.82 426 SER A O 1
ATOM 3218 N N . GLN A 1 427 ? -15.138 37.296 20.246 1 91.85 427 GLN A N 1
ATOM 3219 C CA . GLN A 1 427 ? -16.297 37.944 19.643 1 91.85 427 GLN A CA 1
ATOM 3220 C C . GLN A 1 427 ? -17.598 37.322 20.144 1 91.85 427 GLN A C 1
ATOM 3222 O O . GLN A 1 427 ? -18.686 37.726 19.728 1 91.85 427 GLN A O 1
ATOM 3227 N N . GLY A 1 428 ? -17.459 36.285 20.937 1 91.16 428 GLY A N 1
ATOM 3228 C CA . GLY A 1 428 ? -18.64 35.682 21.533 1 91.16 428 GLY A CA 1
ATOM 3229 C C . GLY A 1 428 ? -19.388 34.766 20.582 1 91.16 428 GLY A C 1
ATOM 3230 O O . GLY A 1 428 ? -20.595 34.565 20.726 1 91.16 428 GLY A O 1
ATOM 3231 N N . ALA A 1 429 ? -18.779 34.256 19.557 1 95.59 429 ALA A N 1
ATOM 3232 C CA . ALA A 1 429 ? -19.364 33.266 18.656 1 95.59 429 ALA A CA 1
ATOM 3233 C C . ALA A 1 429 ? -19.547 31.924 19.359 1 95.59 429 ALA A C 1
ATOM 3235 O O . ALA A 1 429 ? -18.961 31.686 20.418 1 95.59 429 ALA A O 1
ATOM 3236 N N . ASP A 1 430 ? -20.389 31.14 18.898 1 96.25 430 ASP A N 1
ATOM 3237 C CA . ASP A 1 430 ? -20.66 29.839 19.503 1 96.25 430 ASP A CA 1
ATOM 3238 C C . ASP A 1 430 ? -19.791 28.751 18.876 1 96.25 430 ASP A C 1
ATOM 3240 O O . ASP A 1 430 ? -20.14 28.195 17.833 1 96.25 430 ASP A O 1
ATOM 3244 N N . ALA A 1 431 ? -18.796 28.338 19.557 1 96.94 431 ALA A N 1
ATOM 3245 C CA . ALA A 1 431 ? -17.839 27.366 19.035 1 96.94 431 ALA A CA 1
ATOM 3246 C C . ALA A 1 431 ? -18.439 25.963 19.015 1 96.94 431 ALA A C 1
ATOM 3248 O O . ALA A 1 431 ? -17.848 25.036 18.455 1 96.94 431 ALA A O 1
ATOM 3249 N N . GLY A 1 432 ? -19.56 25.73 19.516 1 95.32 432 GLY A N 1
ATOM 3250 C CA . GLY A 1 432 ? -20.199 24.425 19.564 1 95.32 432 GLY A CA 1
ATOM 3251 C C . GLY A 1 432 ? -21.212 24.215 18.454 1 95.32 432 GLY A C 1
ATOM 3252 O O . GLY A 1 432 ? -21.79 23.134 18.33 1 95.32 432 GLY A O 1
ATOM 3253 N N . ARG A 1 433 ? -21.51 25.226 17.716 1 96.64 433 ARG A N 1
ATOM 3254 C CA . ARG A 1 433 ? -22.462 25.161 16.612 1 96.64 433 ARG A CA 1
ATOM 3255 C C . ARG A 1 433 ? -21.815 25.602 15.303 1 96.64 433 ARG A C 1
ATOM 3257 O O . ARG A 1 433 ? -21.803 26.792 14.98 1 96.64 433 ARG A O 1
ATOM 3264 N N . LEU A 1 434 ? -21.39 24.597 14.566 1 98.17 434 LEU A N 1
ATOM 3265 C CA . LEU A 1 434 ? -20.609 24.885 13.368 1 98.17 434 LEU A CA 1
ATOM 3266 C C . LEU A 1 434 ? -21.293 24.325 12.125 1 98.17 434 LEU A C 1
ATOM 3268 O O . LEU A 1 434 ? -21.803 23.202 12.145 1 98.17 434 LEU A O 1
ATOM 3272 N N . VAL A 1 435 ? -21.424 25.084 11.115 1 98.43 435 VAL A N 1
ATOM 3273 C CA . VAL A 1 435 ? -21.615 24.582 9.758 1 98.43 435 VAL A CA 1
ATOM 3274 C C . VAL A 1 435 ? -20.292 24.632 8.998 1 98.43 435 VAL A C 1
ATOM 3276 O O . VAL A 1 435 ? -19.593 25.648 9.02 1 98.43 435 VAL A O 1
ATOM 3279 N N . VAL A 1 436 ? -19.88 23.586 8.358 1 98.6 436 VAL A N 1
ATOM 3280 C CA . VAL A 1 436 ? -18.563 23.518 7.733 1 98.6 436 VAL A CA 1
ATOM 3281 C C . VAL A 1 436 ? -18.713 23.454 6.215 1 98.6 436 VAL A C 1
ATOM 3283 O O . VAL A 1 436 ? -19.401 22.575 5.69 1 98.6 436 VAL A O 1
ATOM 3286 N N . HIS A 1 437 ? -18.104 24.382 5.539 1 98.35 437 HIS A N 1
ATOM 3287 C CA . HIS A 1 437 ? -18.041 24.416 4.082 1 98.35 437 HIS A CA 1
ATOM 3288 C C . HIS A 1 437 ? -16.606 24.264 3.589 1 98.35 437 HIS A C 1
ATOM 3290 O O . HIS A 1 437 ? -15.659 24.572 4.317 1 98.35 437 HIS A O 1
ATOM 3296 N N . GLY A 1 438 ? -16.41 23.782 2.431 1 97.05 438 GLY A N 1
ATOM 3297 C CA . GLY A 1 438 ? -15.11 23.797 1.78 1 97.05 438 GLY A CA 1
ATOM 3298 C C . GLY A 1 438 ? -15.187 23.539 0.287 1 97.05 438 GLY A C 1
ATOM 3299 O O . GLY A 1 438 ? -16.137 22.917 -0.193 1 97.05 438 GLY A O 1
ATOM 3300 N N . HIS A 1 439 ? -14.238 24.071 -0.462 1 95.61 439 HIS A N 1
ATOM 3301 C CA . HIS A 1 439 ? -14.132 23.889 -1.905 1 95.61 439 HIS A CA 1
ATOM 3302 C C . HIS A 1 439 ? -12.759 23.35 -2.293 1 95.61 439 HIS A C 1
ATOM 3304 O O . HIS A 1 439 ? -11.74 23.791 -1.757 1 95.61 439 HIS A O 1
ATOM 3310 N N . SER A 1 440 ? -12.735 22.357 -3.241 1 92.47 440 SER A N 1
ATOM 3311 C CA . SER A 1 440 ? -11.479 21.777 -3.702 1 92.47 440 SER A CA 1
ATOM 3312 C C . SER A 1 440 ? -10.695 21.166 -2.545 1 92.47 440 SER A C 1
ATOM 3314 O O . SER A 1 440 ? -11.224 20.341 -1.797 1 92.47 440 SER A O 1
ATOM 3316 N N . ARG A 1 441 ? -9.554 21.7 -2.27 1 90.06 441 ARG A N 1
ATOM 3317 C CA . ARG A 1 441 ? -8.809 21.269 -1.091 1 90.06 441 ARG A CA 1
ATOM 3318 C C . ARG A 1 441 ? -9.608 21.522 0.183 1 90.06 441 ARG A C 1
ATOM 3320 O O . ARG A 1 441 ? -9.547 20.731 1.127 1 90.06 441 ARG A O 1
ATOM 3327 N N . GLY A 1 442 ? -10.334 22.58 0.168 1 94.01 442 GLY A N 1
ATOM 3328 C CA . GLY A 1 442 ? -11.185 22.897 1.304 1 94.01 442 GLY A CA 1
ATOM 3329 C C . GLY A 1 442 ? -12.311 21.901 1.502 1 94.01 442 GLY A C 1
ATOM 3330 O O . GLY A 1 442 ? -12.764 21.685 2.628 1 94.01 442 GLY A O 1
ATOM 3331 N N . GLY A 1 443 ? -12.762 21.312 0.321 1 95.62 443 GLY A N 1
ATOM 3332 C CA . GLY A 1 443 ? -13.747 20.248 0.44 1 95.62 443 GLY A CA 1
ATOM 3333 C C . GLY A 1 443 ? -13.218 19.024 1.163 1 95.62 443 GLY A C 1
ATOM 3334 O O . GLY A 1 443 ? -13.936 18.404 1.951 1 95.62 443 GLY A O 1
ATOM 3335 N N . HIS A 1 444 ? -12.004 18.714 0.867 1 93.66 444 HIS A N 1
ATOM 3336 C CA . HIS A 1 444 ? -11.323 17.679 1.637 1 93.66 444 HIS A CA 1
ATOM 3337 C C . HIS A 1 444 ? -11.219 18.067 3.108 1 93.66 444 HIS A C 1
ATOM 3339 O O . HIS A 1 444 ? -11.456 17.239 3.991 1 93.66 444 HIS A O 1
ATOM 3345 N N . GLY A 1 445 ? -10.87 19.28 3.33 1 94.71 445 GLY A N 1
ATOM 3346 C CA . GLY A 1 445 ? -10.765 19.799 4.685 1 94.71 445 GLY A CA 1
ATOM 3347 C C . GLY A 1 445 ? -12.078 19.757 5.443 1 94.71 445 GLY A C 1
ATOM 3348 O O . GLY A 1 445 ? -12.095 19.514 6.652 1 94.71 445 GLY A O 1
ATOM 3349 N N . ALA A 1 446 ? -13.144 19.974 4.718 1 97.58 446 ALA A N 1
ATOM 3350 C CA . ALA A 1 446 ? -14.46 19.935 5.351 1 97.58 446 ALA A CA 1
ATOM 3351 C C . ALA A 1 446 ? -14.752 18.552 5.925 1 97.58 446 ALA A C 1
ATOM 3353 O O . ALA A 1 446 ? -15.219 18.43 7.061 1 97.58 446 ALA A O 1
ATOM 3354 N N . TRP A 1 447 ? -14.425 17.549 5.128 1 96.95 447 TRP A N 1
ATOM 3355 C CA . TRP A 1 447 ? -14.588 16.191 5.635 1 96.95 447 TRP A CA 1
ATOM 3356 C C . TRP A 1 447 ? -13.679 15.945 6.835 1 96.95 447 TRP A C 1
ATOM 3358 O O . TRP A 1 447 ? -14.111 15.383 7.844 1 96.95 447 TRP A O 1
ATOM 3368 N N . ALA A 1 448 ? -12.487 16.394 6.706 1 94.58 448 ALA A N 1
ATOM 3369 C CA . ALA A 1 448 ? -11.507 16.182 7.769 1 94.58 448 ALA A CA 1
ATOM 3370 C C . ALA A 1 448 ? -11.974 16.811 9.079 1 94.58 448 ALA A C 1
ATOM 3372 O O . ALA A 1 448 ? -11.959 16.16 10.126 1 94.58 448 ALA A O 1
ATOM 3373 N N . LEU A 1 449 ? -12.417 17.97 8.991 1 96.33 449 LEU A N 1
ATOM 3374 C CA . LEU A 1 449 ? -12.85 18.68 10.19 1 96.33 449 LEU A CA 1
ATOM 3375 C C . LEU A 1 449 ? -14.117 18.055 10.764 1 96.33 449 LEU A C 1
ATOM 3377 O O . LEU A 1 449 ? -14.181 17.756 11.959 1 96.33 449 LEU A O 1
ATOM 3381 N N . ALA A 1 450 ? -15.05 17.797 9.932 1 97.47 450 ALA A N 1
ATOM 3382 C CA . ALA A 1 450 ? -16.36 17.335 10.384 1 97.47 450 ALA A CA 1
ATOM 3383 C C . ALA A 1 450 ? -16.263 15.956 11.03 1 97.47 450 ALA A C 1
ATOM 3385 O O . ALA A 1 450 ? -16.95 15.675 12.015 1 97.47 450 ALA A O 1
ATOM 3386 N N . THR A 1 451 ? -15.435 15.115 10.529 1 96.42 451 THR A N 1
ATOM 3387 C CA . THR A 1 451 ? -15.338 13.755 11.046 1 96.42 451 THR A CA 1
ATOM 3388 C C . THR A 1 451 ? -14.574 13.731 12.366 1 96.42 451 THR A C 1
ATOM 3390 O O . THR A 1 451 ? -14.7 12.783 13.145 1 96.42 451 THR A O 1
ATOM 3393 N N . ARG A 1 452 ? -13.822 14.762 12.633 1 95.23 452 ARG A N 1
ATOM 3394 C CA . ARG A 1 452 ? -12.989 14.788 13.831 1 95.23 452 ARG A CA 1
ATOM 3395 C C . ARG A 1 452 ? -13.723 15.445 14.994 1 95.23 452 ARG A C 1
ATOM 3397 O O . ARG A 1 452 ? -13.47 15.122 16.157 1 95.23 452 ARG A O 1
ATOM 3404 N N . ILE A 1 453 ? -14.676 16.352 14.651 1 96.23 453 ILE A N 1
ATOM 3405 C CA . ILE A 1 453 ? -15.387 17.069 15.704 1 96.23 453 ILE A CA 1
ATOM 3406 C C . ILE A 1 453 ? -16.891 17.007 15.447 1 96.23 453 ILE A C 1
ATOM 3408 O O . ILE A 1 453 ? -17.577 18.031 15.49 1 96.23 453 ILE A O 1
ATOM 3412 N N . PRO A 1 454 ? -17.394 15.91 15.281 1 96.37 454 PRO A N 1
ATOM 3413 C CA . PRO A 1 454 ? -18.787 15.789 14.844 1 96.37 454 PRO A CA 1
ATOM 3414 C C . PRO A 1 454 ? -19.776 16.357 15.859 1 96.37 454 PRO A C 1
ATOM 3416 O O . PRO A 1 454 ? -20.858 16.815 15.483 1 96.37 454 PRO A O 1
ATOM 3419 N N . ASP A 1 455 ? -19.481 16.402 17.16 1 95.83 455 ASP A N 1
ATOM 3420 C CA . ASP A 1 455 ? -20.374 16.932 18.185 1 95.83 455 ASP A CA 1
ATOM 3421 C C . ASP A 1 455 ? -20.604 18.43 17.992 1 95.83 455 ASP A C 1
ATOM 3423 O O . ASP A 1 455 ? -21.616 18.971 18.444 1 95.83 455 ASP A O 1
ATOM 3427 N N . ARG A 1 456 ? -19.679 19.065 17.33 1 96.32 456 ARG A N 1
ATOM 3428 C CA . ARG A 1 456 ? -19.774 20.512 17.167 1 96.32 456 ARG A CA 1
ATOM 3429 C C . ARG A 1 456 ? -20.422 20.872 15.834 1 96.32 456 ARG A C 1
ATOM 3431 O O . ARG A 1 456 ? -20.792 22.026 15.609 1 96.32 456 ARG A O 1
ATOM 3438 N N . VAL A 1 457 ? -20.58 19.904 14.974 1 97.41 457 VAL A N 1
ATOM 3439 C CA . VAL A 1 457 ? -20.942 20.167 13.585 1 97.41 457 VAL A CA 1
ATOM 3440 C C . VAL A 1 457 ? -22.451 20.022 13.408 1 97.41 457 VAL A C 1
ATOM 3442 O O . VAL A 1 457 ? -23.032 19.001 13.783 1 97.41 457 VAL A O 1
ATOM 3445 N N . LEU A 1 458 ? -23.095 21.046 12.824 1 97.38 458 LEU A N 1
ATOM 3446 C CA . LEU A 1 458 ? -24.519 21.044 12.51 1 97.38 458 LEU A CA 1
ATOM 3447 C C . LEU A 1 458 ? -24.763 20.53 11.095 1 97.38 458 LEU A C 1
ATOM 3449 O O . LEU A 1 458 ? -25.852 20.04 10.787 1 97.38 458 LEU A O 1
ATOM 3453 N N . GLY A 1 459 ? -23.811 20.637 10.294 1 98.04 459 GLY A N 1
ATOM 3454 C CA . GLY A 1 459 ? -23.829 20.202 8.907 1 98.04 459 GLY A CA 1
ATOM 3455 C C . GLY A 1 459 ? -22.51 20.428 8.193 1 98.04 459 GLY A C 1
ATOM 3456 O O . GLY A 1 459 ? -21.717 21.282 8.597 1 98.04 459 GLY A O 1
ATOM 3457 N N . VAL A 1 460 ? -22.233 19.662 7.144 1 98.62 460 VAL A N 1
ATOM 3458 C CA . VAL A 1 460 ? -20.992 19.783 6.387 1 98.62 460 VAL A CA 1
ATOM 3459 C C . VAL A 1 460 ? -21.296 19.78 4.89 1 98.62 460 VAL A C 1
ATOM 3461 O O . VAL A 1 460 ? -22.127 18.998 4.421 1 98.62 460 VAL A O 1
ATOM 3464 N N . ALA A 1 461 ? -20.675 20.689 4.174 1 98.56 461 ALA A N 1
ATOM 3465 C CA . ALA A 1 461 ? -20.81 20.789 2.724 1 98.56 461 ALA A CA 1
ATOM 3466 C C . ALA A 1 461 ? -19.445 20.756 2.042 1 98.56 461 ALA A C 1
ATOM 3468 O O . ALA A 1 461 ? -18.565 21.558 2.363 1 98.56 461 ALA A O 1
ATOM 3469 N N . SER A 1 462 ? -19.238 19.871 1.185 1 97.97 462 SER A N 1
ATOM 3470 C CA . SER A 1 462 ? -18.019 19.75 0.392 1 97.97 462 SER A CA 1
ATOM 3471 C C . SER A 1 462 ? -18.3 19.969 -1.091 1 97.97 462 SER A C 1
ATOM 3473 O O . SER A 1 462 ? -19.096 19.243 -1.69 1 97.97 462 SER A O 1
ATOM 3475 N N . ALA A 1 463 ? -17.671 20.996 -1.61 1 97.01 463 ALA A N 1
ATOM 3476 C CA . ALA A 1 463 ? -17.803 21.286 -3.035 1 97.01 463 ALA A CA 1
ATOM 3477 C C . ALA A 1 463 ? -16.538 20.894 -3.794 1 97.01 463 ALA A C 1
ATOM 3479 O O . ALA A 1 463 ? -15.448 21.386 -3.492 1 97.01 463 ALA A O 1
ATOM 3480 N N . CYS A 1 464 ? -16.71 19.993 -4.764 1 94.77 464 CYS A N 1
ATOM 3481 C CA . CYS A 1 464 ? -15.602 19.53 -5.591 1 94.77 464 CYS A CA 1
ATOM 3482 C C . CYS A 1 464 ? -14.436 19.063 -4.729 1 94.77 464 CYS A C 1
ATOM 3484 O O . CYS A 1 464 ? -13.287 19.434 -4.977 1 94.77 464 CYS A O 1
ATOM 3486 N N . GLY A 1 465 ? -14.749 18.366 -3.653 1 93.36 465 GLY A N 1
ATOM 3487 C CA . GLY A 1 465 ? -13.733 17.86 -2.745 1 93.36 465 GLY A CA 1
ATOM 3488 C C . GLY A 1 465 ? -13.441 16.384 -2.938 1 93.36 465 GLY A C 1
ATOM 3489 O O . GLY A 1 465 ? -14.097 15.716 -3.74 1 93.36 465 GLY A O 1
ATOM 3490 N N . TRP A 1 466 ? -12.42 15.885 -2.288 1 91.85 466 TRP A N 1
ATOM 3491 C CA . TRP A 1 466 ? -12.071 14.468 -2.306 1 91.85 466 TRP A CA 1
ATOM 3492 C C . TRP A 1 466 ? -11.979 13.912 -0.889 1 91.85 466 TRP A C 1
ATOM 3494 O O . TRP A 1 466 ? -11.999 14.669 0.084 1 91.85 466 TRP A O 1
ATOM 3504 N N . TYR A 1 467 ? -11.941 12.595 -0.758 1 92.5 467 TYR A N 1
ATOM 3505 C CA . TYR A 1 467 ? -12.039 11.992 0.566 1 92.5 467 TYR A CA 1
ATOM 3506 C C . TYR A 1 467 ? -10.683 11.476 1.033 1 92.5 467 TYR A C 1
ATOM 3508 O O . TYR A 1 467 ? -10.475 11.251 2.228 1 92.5 467 TYR A O 1
ATOM 3516 N N . SER A 1 468 ? -9.808 11.234 0.076 1 88.47 468 SER A N 1
ATOM 3517 C CA . SER A 1 468 ? -8.486 10.71 0.404 1 88.47 468 SER A CA 1
ATOM 3518 C C . SER A 1 468 ? -7.384 11.572 -0.202 1 88.47 468 SER A C 1
ATOM 3520 O O . SER A 1 468 ? -7.319 11.74 -1.422 1 88.47 468 SER A O 1
ATOM 3522 N N . ARG A 1 469 ? -6.551 11.994 0.689 1 83.77 469 ARG A N 1
ATOM 3523 C CA . ARG A 1 469 ? -5.452 12.825 0.208 1 83.77 469 ARG A CA 1
ATOM 3524 C C . ARG A 1 469 ? -4.487 12.013 -0.649 1 83.77 469 ARG A C 1
ATOM 3526 O O . ARG A 1 469 ? -4.001 12.497 -1.674 1 83.77 469 ARG A O 1
ATOM 3533 N N . GLU A 1 470 ? -4.27 10.762 -0.282 1 78.74 470 GLU A N 1
ATOM 3534 C CA . GLU A 1 470 ? -3.239 9.941 -0.91 1 78.74 470 GLU A CA 1
ATOM 3535 C C . GLU A 1 470 ? -3.766 9.26 -2.17 1 78.74 470 GLU A C 1
ATOM 3537 O O . GLU A 1 470 ? -2.996 8.674 -2.933 1 78.74 470 GLU A O 1
ATOM 3542 N N . GLU A 1 471 ? -5.016 9.352 -2.411 1 74.76 471 GLU A N 1
ATOM 3543 C CA . GLU A 1 471 ? -5.578 8.716 -3.599 1 74.76 471 GLU A CA 1
ATOM 3544 C C . GLU A 1 471 ? -5.945 9.752 -4.657 1 74.76 471 GLU A C 1
ATOM 3546 O O . GLU A 1 471 ? -6.345 9.396 -5.768 1 74.76 471 GLU A O 1
ATOM 3551 N N . TYR A 1 472 ? -5.794 10.952 -4.182 1 75.7 472 TYR A N 1
ATOM 3552 C CA . TYR A 1 472 ? -6.099 12.02 -5.128 1 75.7 472 TYR A CA 1
ATOM 3553 C C . TYR A 1 472 ? -4.906 12.303 -6.033 1 75.7 472 TYR A C 1
ATOM 3555 O O . TYR A 1 472 ? -3.825 12.653 -5.555 1 75.7 472 TYR A O 1
ATOM 3563 N N . GLY A 1 473 ? -4.769 11.514 -7.347 1 61.65 473 GLY A N 1
ATOM 3564 C CA . GLY A 1 473 ? -3.861 11.297 -8.462 1 61.65 473 GLY A CA 1
ATOM 3565 C C . GLY A 1 473 ? -2.71 12.285 -8.495 1 61.65 473 GLY A C 1
ATOM 3566 O O . GLY A 1 473 ? -1.544 11.886 -8.526 1 61.65 473 GLY A O 1
ATOM 3567 N N . ASP A 1 474 ? -2.938 13.569 -9.015 1 55.3 474 ASP A N 1
ATOM 3568 C CA . ASP A 1 474 ? -1.784 14.297 -9.533 1 55.3 474 ASP A CA 1
ATOM 3569 C C . ASP A 1 474 ? -0.699 14.437 -8.467 1 55.3 474 ASP A C 1
ATOM 3571 O O . ASP A 1 474 ? 0.47 14.141 -8.721 1 55.3 474 ASP A O 1
ATOM 3575 N N . ALA A 1 475 ? -1.102 14.924 -7.262 1 55.58 475 ALA A N 1
ATOM 3576 C CA . ALA A 1 475 ? -0.006 15.358 -6.398 1 55.58 475 ALA A CA 1
ATOM 3577 C C . ALA A 1 475 ? 0.111 14.461 -5.169 1 55.58 475 ALA A C 1
ATOM 3579 O O . ALA A 1 475 ? 1.08 14.558 -4.413 1 55.58 475 ALA A O 1
ATOM 3580 N N . ASN A 1 476 ? -0.696 13.217 -5.264 1 64.13 476 ASN A N 1
ATOM 3581 C CA . ASN A 1 476 ? -0.723 12.708 -3.897 1 64.13 476 ASN A CA 1
ATOM 3582 C C . ASN A 1 476 ? -0.532 11.194 -3.859 1 64.13 476 ASN A C 1
ATOM 3584 O O . ASN A 1 476 ? -0.437 10.604 -2.781 1 64.13 476 ASN A O 1
ATOM 3588 N N . ASN A 1 477 ? -0.278 10.636 -5.114 1 68.77 477 ASN A N 1
ATOM 3589 C CA . ASN A 1 477 ? -0.105 9.189 -5.046 1 68.77 477 ASN A CA 1
ATOM 3590 C C . ASN A 1 477 ? 1.283 8.814 -4.534 1 68.77 477 ASN A C 1
ATOM 3592 O O . ASN A 1 477 ? 2.284 9.044 -5.215 1 68.77 477 ASN A O 1
ATOM 3596 N N . LEU A 1 478 ? 1.311 8.187 -3.421 1 69 478 LEU A N 1
ATOM 3597 C CA . LEU A 1 478 ? 2.588 7.889 -2.781 1 69 478 LEU A CA 1
ATOM 3598 C C . LEU A 1 478 ? 3.195 6.61 -3.347 1 69 478 LEU A C 1
ATOM 3600 O O . LEU A 1 478 ? 2.47 5.676 -3.698 1 69 478 LEU A O 1
ATOM 3604 N N . TRP A 1 479 ? 4.456 6.612 -3.514 1 76.11 479 TRP A N 1
ATOM 3605 C CA . TRP A 1 479 ? 5.304 5.444 -3.732 1 76.11 479 TRP A CA 1
ATOM 3606 C C . TRP A 1 479 ? 5.128 4.9 -5.146 1 76.11 479 TRP A C 1
ATOM 3608 O O . TRP A 1 479 ? 5.517 3.765 -5.434 1 76.11 479 TRP A O 1
ATOM 3618 N N . VAL A 1 480 ? 4.523 5.684 -6.059 1 76.52 480 VAL A N 1
ATOM 3619 C CA . VAL A 1 480 ? 4.388 5.21 -7.433 1 76.52 480 VAL A CA 1
ATOM 3620 C C . VAL A 1 480 ? 5.728 5.329 -8.155 1 76.52 480 VAL A C 1
ATOM 3622 O O . VAL A 1 480 ? 6.337 6.401 -8.173 1 76.52 480 VAL A O 1
ATOM 3625 N N . HIS A 1 481 ? 6.27 4.24 -8.618 1 79.43 481 HIS A N 1
ATOM 3626 C CA . HIS A 1 481 ? 7.528 4.123 -9.348 1 79.43 481 HIS A CA 1
ATOM 3627 C C . HIS A 1 481 ? 8.704 4.589 -8.496 1 79.43 481 HIS A C 1
ATOM 3629 O O . HIS A 1 481 ? 9.701 5.086 -9.024 1 79.43 481 HIS A O 1
ATOM 3635 N N . ASP A 1 482 ? 8.453 4.514 -7.177 1 81.85 482 ASP A N 1
ATOM 3636 C CA . ASP A 1 482 ? 9.519 4.896 -6.256 1 81.85 482 ASP A CA 1
ATOM 3637 C C . ASP A 1 482 ? 10.574 3.798 -6.15 1 81.85 482 ASP A C 1
ATOM 3639 O O . ASP A 1 482 ? 10.258 2.656 -5.808 1 81.85 482 ASP A O 1
ATOM 3643 N N . PRO A 1 483 ? 11.816 4.156 -6.404 1 84.75 483 PRO A N 1
ATOM 3644 C CA . PRO A 1 483 ? 12.86 3.13 -6.403 1 84.75 483 PRO A CA 1
ATOM 3645 C C . PRO A 1 483 ? 13.046 2.477 -5.035 1 84.75 483 PRO A C 1
ATOM 3647 O O . PRO A 1 483 ? 13.553 1.356 -4.946 1 84.75 483 PRO A O 1
ATOM 3650 N N . THR A 1 484 ? 12.621 3.148 -3.934 1 86.77 484 THR A N 1
ATOM 3651 C CA . THR A 1 484 ? 12.792 2.603 -2.592 1 86.77 484 THR A CA 1
ATOM 3652 C C . THR A 1 484 ? 11.99 1.315 -2.426 1 86.77 484 THR A C 1
ATOM 3654 O O . THR A 1 484 ? 12.325 0.473 -1.59 1 86.77 484 THR A O 1
ATOM 3657 N N . LEU A 1 485 ? 10.974 1.206 -3.24 1 88.29 485 LEU A N 1
ATOM 3658 C CA . LEU A 1 485 ? 10.092 0.05 -3.119 1 88.29 485 LEU A CA 1
ATOM 3659 C C . LEU A 1 485 ? 10.83 -1.237 -3.471 1 88.29 485 LEU A C 1
ATOM 3661 O O . LEU A 1 485 ? 10.429 -2.323 -3.048 1 88.29 485 LEU A O 1
ATOM 3665 N N . MET A 1 486 ? 11.915 -1.114 -4.249 1 92.5 486 MET A N 1
ATOM 3666 C CA . MET A 1 486 ? 12.688 -2.283 -4.661 1 92.5 486 MET A CA 1
ATOM 3667 C C . MET A 1 486 ? 13.525 -2.818 -3.504 1 92.5 486 MET A C 1
ATOM 3669 O O . MET A 1 486 ? 14.158 -3.868 -3.625 1 92.5 486 MET A O 1
ATOM 3673 N N . HIS A 1 487 ? 13.477 -2.057 -2.308 1 93.15 487 HIS A N 1
ATOM 3674 C CA . HIS A 1 487 ? 14.288 -2.417 -1.15 1 93.15 487 HIS A CA 1
ATOM 3675 C C . HIS A 1 487 ? 13.426 -2.575 0.098 1 93.15 487 HIS A C 1
ATOM 3677 O O . HIS A 1 487 ? 13.934 -2.912 1.17 1 93.15 487 HIS A O 1
ATOM 3683 N N . MET A 1 488 ? 12.167 -2.331 -0.016 1 92.97 488 MET A N 1
ATOM 3684 C CA . MET A 1 488 ? 11.347 -2.167 1.181 1 92.97 488 MET A CA 1
ATOM 3685 C C . MET A 1 488 ? 10.373 -3.33 1.337 1 92.97 488 MET A C 1
ATOM 3687 O O . MET A 1 488 ? 9.664 -3.683 0.393 1 92.97 488 MET A O 1
ATOM 3691 N N . ASP A 1 489 ? 10.36 -3.881 2.573 1 95.15 489 ASP A N 1
ATOM 3692 C CA . ASP A 1 489 ? 9.333 -4.874 2.872 1 95.15 489 ASP A CA 1
ATOM 3693 C C . ASP A 1 489 ? 7.945 -4.238 2.896 1 95.15 489 ASP A C 1
ATOM 3695 O O . ASP A 1 489 ? 7.783 -3.106 3.355 1 95.15 489 ASP A O 1
ATOM 3699 N N . LYS A 1 490 ? 6.965 -4.986 2.501 1 92.21 490 LYS A N 1
ATOM 3700 C CA . LYS A 1 490 ? 5.611 -4.451 2.39 1 92.21 490 LYS A CA 1
ATOM 3701 C C . LYS A 1 490 ? 5.025 -4.148 3.765 1 92.21 490 LYS A C 1
ATOM 3703 O O . LYS A 1 490 ? 4.232 -3.216 3.916 1 92.21 490 LYS A O 1
ATOM 3708 N N . LEU A 1 491 ? 5.366 -4.879 4.766 1 93.65 491 LEU A N 1
ATOM 3709 C CA . LEU A 1 491 ? 4.916 -4.583 6.122 1 93.65 491 LEU A CA 1
ATOM 3710 C C . LEU A 1 491 ? 5.402 -3.209 6.569 1 93.65 491 LEU A C 1
ATOM 3712 O O . LEU A 1 491 ? 4.656 -2.456 7.198 1 93.65 491 LEU A O 1
ATOM 3716 N N . LEU A 1 492 ? 6.692 -2.92 6.274 1 93.98 492 LEU A N 1
ATOM 3717 C CA . LEU A 1 492 ? 7.234 -1.606 6.603 1 93.98 492 LEU A CA 1
ATOM 3718 C C . LEU A 1 492 ? 6.443 -0.503 5.908 1 93.98 492 LEU A C 1
ATOM 3720 O O . LEU A 1 492 ? 6.098 0.505 6.529 1 93.98 492 LEU A O 1
ATOM 3724 N N . LEU A 1 493 ? 6.157 -0.731 4.667 1 91.53 493 LEU A N 1
ATOM 3725 C CA . LEU A 1 493 ? 5.332 0.216 3.924 1 91.53 493 LEU A CA 1
ATOM 3726 C C . LEU A 1 493 ? 3.982 0.412 4.606 1 91.53 493 LEU A C 1
ATOM 3728 O O . LEU A 1 493 ? 3.484 1.537 4.694 1 91.53 493 LEU A O 1
ATOM 3732 N N . GLY A 1 494 ? 3.377 -0.66 5.084 1 92.41 494 GLY A N 1
ATOM 3733 C CA . GLY A 1 494 ? 2.112 -0.574 5.797 1 92.41 494 GLY A CA 1
ATOM 3734 C C . GLY A 1 494 ? 2.193 0.265 7.058 1 92.41 494 GLY A C 1
ATOM 3735 O O . GLY A 1 494 ? 1.276 1.031 7.361 1 92.41 494 GLY A O 1
ATOM 3736 N N . ILE A 1 495 ? 3.273 0.149 7.76 1 93.15 495 ILE A N 1
ATOM 3737 C CA . ILE A 1 495 ? 3.486 0.912 8.985 1 93.15 495 ILE A CA 1
ATOM 3738 C C . ILE A 1 495 ? 3.583 2.399 8.656 1 93.15 495 ILE A C 1
ATOM 3740 O O . ILE A 1 495 ? 2.991 3.234 9.344 1 93.15 495 ILE A O 1
ATOM 3744 N N . PHE A 1 496 ? 4.236 2.707 7.561 1 89.17 496 PHE A N 1
ATOM 3745 C CA . PHE A 1 496 ? 4.358 4.098 7.142 1 89.17 496 PHE A CA 1
ATOM 3746 C C . PHE A 1 496 ? 3.009 4.649 6.696 1 89.17 496 PHE A C 1
ATOM 3748 O O . PHE A 1 496 ? 2.632 5.761 7.072 1 89.17 496 PHE A O 1
ATOM 3755 N N . HIS A 1 497 ? 2.24 3.874 6.008 1 88.63 497 HIS A N 1
ATOM 3756 C CA . HIS A 1 497 ? 0.918 4.309 5.572 1 88.63 497 HIS A CA 1
ATOM 3757 C C . HIS A 1 497 ? -0.013 4.516 6.761 1 88.63 497 HIS A C 1
ATOM 3759 O O . HIS A 1 497 ? -0.87 5.402 6.738 1 88.63 497 HIS A O 1
ATOM 3765 N N . ALA A 1 498 ? 0.142 3.741 7.776 1 91.44 498 ALA A N 1
ATOM 3766 C CA . ALA A 1 498 ? -0.699 3.861 8.964 1 91.44 498 ALA A CA 1
ATOM 3767 C C . ALA A 1 498 ? -0.497 5.211 9.645 1 91.44 498 ALA A C 1
ATOM 3769 O O . ALA A 1 498 ? -1.419 5.744 10.267 1 91.44 498 ALA A O 1
ATOM 3770 N N . SER A 1 499 ? 0.631 5.79 9.438 1 87.4 499 SER A N 1
ATOM 3771 C CA . SER A 1 499 ? 0.957 7.052 10.094 1 87.4 499 SER A CA 1
ATOM 3772 C C . SER A 1 499 ? 0.194 8.214 9.466 1 87.4 499 SER A C 1
ATOM 3774 O O . SER A 1 499 ? 0.088 9.288 10.062 1 87.4 499 SER A O 1
ATOM 3776 N N . VAL A 1 500 ? -0.395 7.977 8.273 1 84.93 500 VAL A N 1
ATOM 3777 C CA . VAL A 1 500 ? -1.122 9.056 7.612 1 84.93 500 VAL A CA 1
ATOM 3778 C C . VAL A 1 500 ? -2.538 8.595 7.274 1 84.93 500 VAL A C 1
ATOM 3780 O O . VAL A 1 500 ? -3.214 9.205 6.443 1 84.93 500 VAL A O 1
ATOM 3783 N N . ALA A 1 501 ? -2.966 7.559 7.886 1 87.99 501 ALA A N 1
ATOM 3784 C CA . ALA A 1 501 ? -4.268 6.971 7.578 1 87.99 501 ALA A CA 1
ATOM 3785 C C . ALA A 1 501 ? -5.396 7.962 7.85 1 87.99 501 ALA A C 1
ATOM 3787 O O . ALA A 1 501 ? -6.456 7.893 7.224 1 87.99 501 ALA A O 1
ATOM 3788 N N . GLU A 1 502 ? -5.165 8.913 8.675 1 85.43 502 GLU A N 1
ATOM 3789 C CA . GLU A 1 502 ? -6.183 9.893 9.04 1 85.43 502 GLU A CA 1
ATOM 3790 C C . GLU A 1 502 ? -6.523 10.8 7.861 1 85.43 502 GLU A C 1
ATOM 3792 O O . GLU A 1 502 ? -7.568 11.455 7.855 1 85.43 502 GLU A O 1
ATOM 3797 N N . ASN A 1 503 ? -5.653 10.804 6.867 1 85.81 503 ASN A N 1
ATOM 3798 C CA . ASN A 1 503 ? -5.9 11.617 5.68 1 85.81 503 ASN A CA 1
ATOM 3799 C C . ASN A 1 503 ? -6.952 10.982 4.775 1 85.81 503 ASN A C 1
ATOM 3801 O O . ASN A 1 503 ? -7.381 11.589 3.793 1 85.81 503 ASN A O 1
ATOM 3805 N N . GLU A 1 504 ? -7.327 9.836 5.105 1 90.45 504 GLU A N 1
ATOM 3806 C CA . GLU A 1 504 ? -8.447 9.161 4.456 1 90.45 504 GLU A CA 1
ATOM 3807 C C . GLU A 1 504 ? -9.74 9.355 5.243 1 90.45 504 GLU A C 1
ATOM 3809 O O . GLU A 1 504 ? -10.106 8.511 6.064 1 90.45 504 GLU A O 1
ATOM 3814 N N . ASN A 1 505 ? -10.451 10.325 4.866 1 94.45 505 ASN A N 1
ATOM 3815 C CA . ASN A 1 505 ? -11.614 10.736 5.644 1 94.45 505 ASN A CA 1
ATOM 3816 C C . ASN A 1 505 ? -12.722 9.688 5.594 1 94.45 505 ASN A C 1
ATOM 3818 O O . ASN A 1 505 ? -13.54 9.598 6.511 1 94.45 505 ASN A O 1
ATOM 3822 N N . SER A 1 506 ? -12.691 8.889 4.541 1 95.54 506 SER A N 1
ATOM 3823 C CA . SER A 1 506 ? -13.729 7.874 4.386 1 95.54 506 SER A CA 1
ATOM 3824 C C . SER A 1 506 ? -13.683 6.859 5.523 1 95.54 506 SER A C 1
ATOM 3826 O O . SER A 1 506 ? -14.707 6.272 5.879 1 95.54 506 SER A O 1
ATOM 3828 N N . LEU A 1 507 ? -12.581 6.669 6.146 1 95.37 507 LEU A N 1
ATOM 3829 C CA . LEU A 1 507 ? -12.412 5.698 7.222 1 95.37 507 LEU A CA 1
ATOM 3830 C C . LEU A 1 507 ? -13.198 6.117 8.46 1 95.37 507 LEU A C 1
ATOM 3832 O O . LEU A 1 507 ? -13.415 5.309 9.366 1 95.37 507 LEU A O 1
ATOM 3836 N N . HIS A 1 508 ? -13.7 7.355 8.487 1 96.24 508 HIS A N 1
ATOM 3837 C CA . HIS A 1 508 ? -14.372 7.881 9.671 1 96.24 508 HIS A CA 1
ATOM 3838 C C . HIS A 1 508 ? -15.759 8.412 9.326 1 96.24 508 HIS A C 1
ATOM 3840 O O . HIS A 1 508 ? -16.337 9.192 10.087 1 96.24 508 HIS A O 1
ATOM 3846 N N . ALA A 1 509 ? -16.247 7.99 8.217 1 96.35 509 ALA A N 1
ATOM 3847 C CA . ALA A 1 509 ? -17.529 8.481 7.718 1 96.35 509 ALA A CA 1
ATOM 3848 C C . ALA A 1 509 ? -18.663 8.127 8.676 1 96.35 509 ALA A C 1
ATOM 3850 O O . ALA A 1 509 ? -19.667 8.84 8.751 1 96.35 509 ALA A O 1
ATOM 3851 N N . SER A 1 510 ? -18.507 7.056 9.441 1 96.04 510 SER A N 1
ATOM 3852 C CA . SER A 1 510 ? -19.537 6.626 10.382 1 96.04 510 SER A CA 1
ATOM 3853 C C . SER A 1 510 ? -19.785 7.684 11.451 1 96.04 510 SER A C 1
ATOM 3855 O O . SER A 1 510 ? -20.867 7.738 12.04 1 96.04 510 SER A O 1
ATOM 3857 N N . ASN A 1 511 ? -18.816 8.534 11.712 1 97.31 511 ASN A N 1
ATOM 3858 C CA . ASN A 1 511 ? -18.942 9.595 12.705 1 97.31 511 ASN A CA 1
ATOM 3859 C C . ASN A 1 511 ? -19.996 10.621 12.298 1 97.31 511 ASN A C 1
ATOM 3861 O O . ASN A 1 511 ? -20.444 11.418 13.125 1 97.31 511 ASN A O 1
ATOM 3865 N N . LEU A 1 512 ? -20.413 10.603 11.056 1 97.3 512 LEU A N 1
ATOM 3866 C CA . LEU A 1 512 ? -21.328 11.62 10.548 1 97.3 512 LEU A CA 1
ATOM 3867 C C . LEU A 1 512 ? -22.743 11.065 10.425 1 97.3 512 LEU A C 1
ATOM 3869 O O . LEU A 1 512 ? -23.611 11.696 9.818 1 97.3 512 LEU A O 1
ATOM 3873 N N . LYS A 1 513 ? -22.972 9.907 10.94 1 96.69 513 LYS A N 1
ATOM 3874 C CA . LYS A 1 513 ? -24.309 9.326 10.871 1 96.69 513 LYS A CA 1
ATOM 3875 C C . LYS A 1 513 ? -25.361 10.303 11.388 1 96.69 513 LYS A C 1
ATOM 3877 O O . LYS A 1 513 ? -25.202 10.882 12.465 1 96.69 513 LYS A O 1
ATOM 3882 N N . GLY A 1 514 ? -26.386 10.539 10.607 1 95.95 514 GLY A N 1
ATOM 3883 C CA . GLY A 1 514 ? -27.512 11.374 10.991 1 95.95 514 GLY A CA 1
ATOM 3884 C C . GLY A 1 514 ? -27.263 12.853 10.764 1 95.95 514 GLY A C 1
ATOM 3885 O O . GLY A 1 514 ? -28.177 13.67 10.898 1 95.95 514 GLY A O 1
ATOM 3886 N N . LEU A 1 515 ? -26.089 13.273 10.441 1 96.33 515 LEU A N 1
ATOM 3887 C CA . LEU A 1 515 ? -25.745 14.673 10.221 1 96.33 515 LEU A CA 1
ATOM 3888 C C . LEU A 1 515 ? -25.973 15.067 8.765 1 96.33 515 LEU A C 1
ATOM 3890 O O . LEU A 1 515 ? -25.684 14.287 7.855 1 96.33 515 LEU A O 1
ATOM 3894 N N . PRO A 1 516 ? -26.497 16.259 8.536 1 97.46 516 PRO A N 1
ATOM 3895 C CA . PRO A 1 516 ? -26.616 16.728 7.153 1 97.46 516 PRO A CA 1
ATOM 3896 C C . PRO A 1 516 ? -25.265 16.851 6.453 1 97.46 516 PRO A C 1
ATOM 3898 O O . PRO A 1 516 ? -24.334 17.448 7.001 1 97.46 516 PRO A O 1
ATOM 3901 N N . ALA A 1 517 ? -25.168 16.25 5.365 1 98.17 517 ALA A N 1
ATOM 3902 C CA . ALA A 1 517 ? -23.975 16.321 4.525 1 98.17 517 ALA A CA 1
ATOM 3903 C C . ALA A 1 517 ? -24.339 16.659 3.083 1 98.17 517 ALA A C 1
ATOM 3905 O O . ALA A 1 517 ? -25.127 15.949 2.452 1 98.17 517 ALA A O 1
ATOM 3906 N N . LEU A 1 518 ? -23.825 17.761 2.608 1 98.33 518 LEU A N 1
ATOM 3907 C CA . LEU A 1 518 ? -24.05 18.17 1.226 1 98.33 518 LEU A CA 1
ATOM 3908 C C . LEU A 1 518 ? -22.81 17.918 0.376 1 98.33 518 LEU A C 1
ATOM 3910 O O . LEU A 1 518 ? -21.723 18.404 0.696 1 98.33 518 LEU A O 1
ATOM 3914 N N . VAL A 1 519 ? -22.944 17.158 -0.661 1 97.71 519 VAL A N 1
ATOM 3915 C CA . VAL A 1 519 ? -21.873 16.912 -1.621 1 97.71 519 VAL A CA 1
ATOM 3916 C C . VAL A 1 519 ? -22.207 17.583 -2.952 1 97.71 519 VAL A C 1
ATOM 3918 O O . VAL A 1 519 ? -23.216 17.259 -3.582 1 97.71 519 VAL A O 1
ATOM 3921 N N . ARG A 1 520 ? -21.368 18.518 -3.317 1 95.85 520 ARG A N 1
ATOM 3922 C CA . ARG A 1 520 ? -21.518 19.209 -4.593 1 95.85 520 ARG A CA 1
ATOM 3923 C C . ARG A 1 520 ? -20.377 18.858 -5.543 1 95.85 520 ARG A C 1
ATOM 3925 O O . ARG A 1 520 ? -19.208 18.873 -5.15 1 95.85 520 ARG A O 1
ATOM 3932 N N . THR A 1 521 ? -20.763 18.472 -6.715 1 93.97 521 THR A N 1
ATOM 3933 C CA . THR A 1 521 ? -19.732 18.166 -7.7 1 93.97 521 THR A CA 1
ATOM 3934 C C . THR A 1 521 ? -20.023 18.869 -9.023 1 93.97 521 THR A C 1
ATOM 3936 O O . THR A 1 521 ? -21.154 19.291 -9.272 1 93.97 521 THR A O 1
ATOM 3939 N N . ALA A 1 522 ? -18.947 19.105 -9.787 1 93.21 522 ALA A N 1
ATOM 3940 C CA . ALA A 1 522 ? -19.055 19.606 -11.155 1 93.21 522 ALA A CA 1
ATOM 3941 C C . ALA A 1 522 ? -18.844 18.484 -12.168 1 93.21 522 ALA A C 1
ATOM 3943 O O . ALA A 1 522 ? -17.799 17.829 -12.17 1 93.21 522 ALA A O 1
ATOM 3944 N N . ALA A 1 523 ? -19.747 18.317 -13.025 1 91.19 523 ALA A N 1
ATOM 3945 C CA . ALA A 1 523 ? -19.804 17.144 -13.893 1 91.19 523 ALA A CA 1
ATOM 3946 C C . ALA A 1 523 ? -18.615 17.11 -14.849 1 91.19 523 ALA A C 1
ATOM 3948 O O . ALA A 1 523 ? -18.188 16.037 -15.281 1 91.19 523 ALA A O 1
ATOM 3949 N N . ARG A 1 524 ? -18.065 18.235 -15.224 1 90.63 524 ARG A N 1
ATOM 3950 C CA . ARG A 1 524 ? -16.988 18.293 -16.208 1 90.63 524 ARG A CA 1
ATOM 3951 C C . ARG A 1 524 ? -15.669 18.69 -15.554 1 90.63 524 ARG A C 1
ATOM 3953 O O . ARG A 1 524 ? -14.766 19.196 -16.223 1 90.63 524 ARG A O 1
ATOM 3960 N N . ASP A 1 525 ? -15.642 18.54 -14.208 1 90.53 525 ASP A N 1
ATOM 3961 C CA . ASP A 1 525 ? -14.45 18.898 -13.446 1 90.53 525 ASP A CA 1
ATOM 3962 C C . ASP A 1 525 ? -13.285 17.968 -13.779 1 90.53 525 ASP A C 1
ATOM 3964 O O . ASP A 1 525 ? -13.376 16.755 -13.577 1 90.53 525 ASP A O 1
ATOM 3968 N N . GLN A 1 526 ? -12.124 18.544 -14.196 1 85 526 GLN A N 1
ATOM 3969 C CA . GLN A 1 526 ? -10.947 17.737 -14.501 1 85 526 GLN A CA 1
ATOM 3970 C C . GLN A 1 526 ? -9.899 17.853 -13.398 1 85 526 GLN A C 1
ATOM 3972 O O . GLN A 1 526 ? -8.955 17.062 -13.345 1 85 526 GLN A O 1
ATOM 3977 N N . ALA A 1 527 ? -10.117 18.812 -12.53 1 84.71 527 ALA A N 1
ATOM 3978 C CA . ALA A 1 527 ? -9.195 18.969 -11.408 1 84.71 527 ALA A CA 1
ATOM 3979 C C . ALA A 1 527 ? -9.547 18.015 -10.271 1 84.71 527 ALA A C 1
ATOM 3981 O O . ALA A 1 527 ? -8.666 17.37 -9.697 1 84.71 527 ALA A O 1
ATOM 3982 N N . VAL A 1 528 ? -10.794 18.028 -9.964 1 89.8 528 VAL A N 1
ATOM 3983 C CA . VAL A 1 528 ? -11.355 17.036 -9.052 1 89.8 528 VAL A CA 1
ATOM 3984 C C . VAL A 1 528 ? -12.512 16.307 -9.731 1 89.8 528 VAL A C 1
ATOM 3986 O O . VAL A 1 528 ? -13.669 16.717 -9.611 1 89.8 528 VAL A O 1
ATOM 3989 N N . PRO A 1 529 ? -12.193 15.26 -10.341 1 89.55 529 PRO A N 1
ATOM 3990 C CA . PRO A 1 529 ? -13.263 14.547 -11.044 1 89.55 529 PRO A CA 1
ATOM 3991 C C . PRO A 1 529 ? -14.461 14.248 -10.147 1 89.55 529 PRO A C 1
ATOM 3993 O O . PRO A 1 529 ? -14.289 13.916 -8.971 1 89.55 529 PRO A O 1
ATOM 3996 N N . PRO A 1 530 ? -15.628 14.351 -10.752 1 92.92 530 PRO A N 1
ATOM 3997 C CA . PRO A 1 530 ? -16.837 14.14 -9.951 1 92.92 530 PRO A CA 1
ATOM 3998 C C . PRO A 1 530 ? -16.883 12.757 -9.305 1 92.92 530 PRO A C 1
ATOM 4000 O O . PRO A 1 530 ? -17.618 12.548 -8.337 1 92.92 530 PRO A O 1
ATOM 4003 N N . TRP A 1 531 ? -16.068 11.843 -9.865 1 92.18 531 TRP A N 1
ATOM 4004 C CA . TRP A 1 531 ? -15.978 10.483 -9.345 1 92.18 531 TRP A CA 1
ATOM 4005 C C . TRP A 1 531 ? -15.715 10.49 -7.843 1 92.18 531 TRP A C 1
ATOM 4007 O O . TRP A 1 531 ? -16.321 9.718 -7.096 1 92.18 531 TRP A O 1
ATOM 4017 N N . PHE A 1 532 ? -14.971 11.392 -7.334 1 92.5 532 PHE A N 1
ATOM 4018 C CA . PHE A 1 532 ? -14.593 11.44 -5.927 1 92.5 532 PHE A CA 1
ATOM 4019 C C . PHE A 1 532 ? -15.771 11.877 -5.064 1 92.5 532 PHE A C 1
ATOM 4021 O O . PHE A 1 532 ? -16.038 11.277 -4.02 1 92.5 532 PHE A O 1
ATOM 4028 N N . GLY A 1 533 ? -16.381 12.929 -5.513 1 94.93 533 GLY A N 1
ATOM 4029 C CA . GLY A 1 533 ? -17.557 13.376 -4.782 1 94.93 533 GLY A CA 1
ATOM 4030 C C . GLY A 1 533 ? -18.676 12.351 -4.77 1 94.93 533 GLY A C 1
ATOM 4031 O O . GLY A 1 533 ? -19.308 12.127 -3.736 1 94.93 533 GLY A O 1
ATOM 4032 N N . ARG A 1 534 ? -18.903 11.752 -5.895 1 95.62 534 ARG A N 1
ATOM 4033 C CA . ARG A 1 534 ? -19.933 10.724 -5.999 1 95.62 534 ARG A CA 1
ATOM 4034 C C . ARG A 1 534 ? -19.639 9.556 -5.064 1 95.62 534 ARG A C 1
ATOM 4036 O O . ARG A 1 534 ? -20.531 9.076 -4.361 1 95.62 534 ARG A O 1
ATOM 4043 N N . ARG A 1 535 ? -18.466 9.175 -5.049 1 93.99 535 ARG A N 1
ATOM 4044 C CA . ARG A 1 535 ? -18.055 8.069 -4.19 1 93.99 535 ARG A CA 1
ATOM 4045 C C . ARG A 1 535 ? -18.262 8.412 -2.718 1 93.99 535 ARG A C 1
ATOM 4047 O O . ARG A 1 535 ? -18.751 7.586 -1.945 1 93.99 535 ARG A O 1
ATOM 4054 N N . MET A 1 536 ? -17.798 9.522 -2.345 1 96.43 536 MET A N 1
ATOM 4055 C CA . MET A 1 536 ? -17.96 9.93 -0.953 1 96.43 536 MET A CA 1
ATOM 4056 C C . MET A 1 536 ? -19.436 10.024 -0.582 1 96.43 536 MET A C 1
ATOM 4058 O O . MET A 1 536 ? -19.832 9.622 0.514 1 96.43 536 MET A O 1
ATOM 4062 N N . ALA A 1 537 ? -20.234 10.562 -1.477 1 96.73 537 ALA A N 1
ATOM 4063 C CA . ALA A 1 537 ? -21.669 10.658 -1.222 1 96.73 537 ALA A CA 1
ATOM 4064 C C . ALA A 1 537 ? -22.273 9.281 -0.965 1 96.73 537 ALA A C 1
ATOM 4066 O O . ALA A 1 537 ? -23.031 9.096 -0.01 1 96.73 537 ALA A O 1
ATOM 4067 N N . ARG A 1 538 ? -21.942 8.403 -1.766 1 94.58 538 ARG A N 1
ATOM 4068 C CA . ARG A 1 538 ? -22.448 7.044 -1.598 1 94.58 538 ARG A CA 1
ATOM 4069 C C . ARG A 1 538 ? -22.011 6.459 -0.259 1 94.58 538 ARG A C 1
ATOM 4071 O O . ARG A 1 538 ? -22.822 5.879 0.466 1 94.58 538 ARG A O 1
ATOM 4078 N N . HIS A 1 539 ? -20.761 6.595 -0.001 1 94.99 539 HIS A N 1
ATOM 4079 C CA . HIS A 1 539 ? -20.215 6.054 1.238 1 94.99 539 HIS A CA 1
ATOM 4080 C C . HIS A 1 539 ? -20.903 6.662 2.456 1 94.99 539 HIS A C 1
ATOM 4082 O O . HIS A 1 539 ? -21.226 5.952 3.411 1 94.99 539 HIS A O 1
ATOM 4088 N N . LEU A 1 540 ? -21.119 7.937 2.436 1 96.5 540 LEU A N 1
ATOM 4089 C CA . LEU A 1 540 ? -21.813 8.622 3.521 1 96.5 540 LEU A CA 1
ATOM 4090 C C . LEU A 1 540 ? -23.228 8.079 3.69 1 96.5 540 LEU A C 1
ATOM 4092 O O . LEU A 1 540 ? -23.683 7.861 4.815 1 96.5 540 LEU A O 1
ATOM 4096 N N . GLU A 1 541 ? -23.834 7.904 2.595 1 93.51 541 GLU A N 1
ATOM 4097 C CA . GLU A 1 541 ? -25.178 7.336 2.651 1 93.51 541 GLU A CA 1
ATOM 4098 C C . GLU A 1 541 ? -25.16 5.934 3.254 1 93.51 541 GLU A C 1
ATOM 4100 O O . GLU A 1 541 ? -26.007 5.599 4.085 1 93.51 541 GLU A O 1
ATOM 4105 N N . GLU A 1 542 ? -24.235 5.165 2.832 1 91.8 542 GLU A N 1
ATOM 4106 C CA . GLU A 1 542 ? -24.089 3.808 3.351 1 91.8 542 GLU A CA 1
ATOM 4107 C C . GLU A 1 542 ? -23.832 3.817 4.855 1 91.8 542 GLU A C 1
ATOM 4109 O O . GLU A 1 542 ? -24.26 2.907 5.568 1 91.8 542 GLU A O 1
ATOM 4114 N N . GLU A 1 543 ? -23.164 4.828 5.355 1 93.73 543 GLU A N 1
ATOM 4115 C CA . GLU A 1 543 ? -22.846 4.938 6.775 1 93.73 543 GLU A CA 1
ATOM 4116 C C . GLU A 1 543 ? -23.978 5.614 7.544 1 93.73 543 GLU A C 1
ATOM 4118 O O . GLU A 1 543 ? -23.92 5.729 8.77 1 93.73 543 GLU A O 1
ATOM 4123 N N . GLY A 1 544 ? -24.991 6.155 6.835 1 93.1 544 GLY A N 1
ATOM 4124 C CA . GLY A 1 544 ? -26.204 6.619 7.489 1 93.1 544 GLY A CA 1
ATOM 4125 C C . GLY A 1 544 ? -26.251 8.125 7.661 1 93.1 544 GLY A C 1
ATOM 4126 O O . GLY A 1 544 ? -27.086 8.645 8.405 1 93.1 544 GLY A O 1
ATOM 4127 N N . ALA A 1 545 ? -25.38 8.862 7.02 1 95.85 545 ALA A N 1
ATOM 4128 C CA . ALA A 1 545 ? -25.49 10.318 7.032 1 95.85 545 ALA A CA 1
ATOM 4129 C C . ALA A 1 545 ? -26.715 10.782 6.249 1 95.85 545 ALA A C 1
ATOM 4131 O O . ALA A 1 545 ? -27.295 10.013 5.478 1 95.85 545 ALA A O 1
ATOM 4132 N N . ASN A 1 546 ? -27.203 11.988 6.565 1 95.84 546 ASN A N 1
ATOM 4133 C CA . ASN A 1 546 ? -28.259 12.62 5.781 1 95.84 546 ASN A CA 1
ATOM 4134 C C . ASN A 1 546 ? -27.694 13.347 4.564 1 95.84 546 ASN A C 1
ATOM 4136 O O . ASN A 1 546 ? -27.423 14.548 4.623 1 95.84 546 ASN A O 1
ATOM 4140 N N . VAL A 1 547 ? -27.644 12.655 3.413 1 96.57 547 VAL A N 1
ATOM 4141 C CA . VAL A 1 547 ? -26.847 13.123 2.284 1 96.57 547 VAL A CA 1
ATOM 4142 C C . VAL A 1 547 ? -27.741 13.861 1.291 1 96.57 547 VAL A C 1
ATOM 4144 O O . VAL A 1 547 ? -28.811 13.369 0.925 1 96.57 547 VAL A O 1
ATOM 4147 N N . THR A 1 548 ? -27.358 15.036 0.953 1 96.88 548 THR A N 1
ATOM 4148 C CA . THR A 1 548 ? -27.843 15.747 -0.224 1 96.88 548 THR A CA 1
ATOM 4149 C C . THR A 1 548 ? -26.764 15.811 -1.301 1 96.88 548 THR A C 1
ATOM 4151 O O . THR A 1 548 ? -25.645 16.257 -1.039 1 96.88 548 THR A O 1
ATOM 4154 N N . PHE A 1 549 ? -27.059 15.329 -2.493 1 96.22 549 PHE A N 1
ATOM 4155 C CA . PHE A 1 549 ? -26.099 15.325 -3.591 1 96.22 549 PHE A CA 1
ATOM 4156 C C . PHE A 1 549 ? -26.542 16.271 -4.7 1 96.22 549 PHE A C 1
ATOM 4158 O O . PHE A 1 549 ? -27.689 16.217 -5.149 1 96.22 549 PHE A O 1
ATOM 4165 N N . GLN A 1 550 ? -25.613 17.177 -5.058 1 94.73 550 GLN A N 1
ATOM 4166 C CA . GLN A 1 550 ? -25.863 18.105 -6.156 1 94.73 550 GLN A CA 1
ATOM 4167 C C . GLN A 1 550 ? -24.742 18.049 -7.19 1 94.73 550 GLN A C 1
ATOM 4169 O O . GLN A 1 550 ? -23.562 18.036 -6.833 1 94.73 550 GLN A O 1
ATOM 4174 N N . GLU A 1 551 ? -25.101 17.977 -8.379 1 93.17 551 GLU A N 1
ATOM 4175 C CA . GLU A 1 551 ? -24.138 18.02 -9.475 1 93.17 551 GLU A CA 1
ATOM 4176 C C . GLU A 1 551 ? -24.501 19.102 -10.487 1 93.17 551 GLU A C 1
ATOM 4178 O O . GLU A 1 551 ? -25.664 19.23 -10.876 1 93.17 551 GLU A O 1
ATOM 4183 N N . PHE A 1 552 ? -23.541 19.886 -10.844 1 91.36 552 PHE A N 1
ATOM 4184 C CA . PHE A 1 552 ? -23.724 20.966 -11.807 1 91.36 552 PHE A CA 1
ATOM 4185 C C . PHE A 1 552 ? -22.967 20.675 -13.097 1 91.36 552 PHE A C 1
ATOM 4187 O O . PHE A 1 552 ? -21.862 20.13 -13.066 1 91.36 552 PHE A O 1
ATOM 4194 N N . ASP A 1 553 ? -23.56 21.037 -14.218 1 90.33 553 ASP A N 1
ATOM 4195 C CA . ASP A 1 553 ? -22.878 20.895 -15.501 1 90.33 553 ASP A CA 1
ATOM 4196 C C . ASP A 1 553 ? -21.854 22.009 -15.704 1 90.33 553 ASP A C 1
ATOM 4198 O O . ASP A 1 553 ? -22.056 22.901 -16.531 1 90.33 553 ASP A O 1
ATOM 4202 N N . GLN A 1 554 ? -20.83 21.947 -14.907 1 90.18 554 GLN A N 1
ATOM 4203 C CA . GLN A 1 554 ? -19.762 22.942 -14.896 1 90.18 554 GLN A CA 1
ATOM 4204 C C . GLN A 1 554 ? -18.393 22.278 -14.781 1 90.18 554 GLN A C 1
ATOM 4206 O O . GLN A 1 554 ? -18.3 21.071 -14.545 1 90.18 554 GLN A O 1
ATOM 4211 N N . GLU A 1 555 ? -17.416 23.084 -15.074 1 90.27 555 GLU A N 1
ATOM 4212 C CA . GLU A 1 555 ? -16.047 22.688 -14.76 1 90.27 555 GLU A CA 1
ATOM 4213 C C . GLU A 1 555 ? -15.698 23.009 -13.31 1 90.27 555 GLU A C 1
ATOM 4215 O O . GLU A 1 555 ? -16.589 23.196 -12.478 1 90.27 555 GLU A O 1
ATOM 4220 N N . HIS A 1 556 ? -14.442 23.02 -12.972 1 87.36 556 HIS A N 1
ATOM 4221 C CA . HIS A 1 556 ? -14.021 23.339 -11.613 1 87.36 556 HIS A CA 1
ATOM 4222 C C . HIS A 1 556 ? -14.326 24.793 -11.268 1 87.36 556 HIS A C 1
ATOM 4224 O O . HIS A 1 556 ? -13.518 25.683 -11.541 1 87.36 556 HIS A O 1
ATOM 4230 N N . TRP A 1 557 ? -15.577 25.199 -10.936 1 77.97 557 TRP A N 1
ATOM 4231 C CA . TRP A 1 557 ? -16.057 26.577 -10.921 1 77.97 557 TRP A CA 1
ATOM 4232 C C . TRP A 1 557 ? -16.005 27.157 -9.512 1 77.97 557 TRP A C 1
ATOM 4234 O O . TRP A 1 557 ? -16.029 26.415 -8.527 1 77.97 557 TRP A O 1
ATOM 4244 N N . TRP A 1 558 ? -15.861 28.493 -9.386 1 81.58 558 TRP A N 1
ATOM 4245 C CA . TRP A 1 558 ? -15.771 29.217 -8.122 1 81.58 558 TRP A CA 1
ATOM 4246 C C . TRP A 1 558 ? -16.793 30.348 -8.067 1 81.58 558 TRP A C 1
ATOM 4248 O O . TRP A 1 558 ? -17.545 30.466 -7.097 1 81.58 558 TRP A O 1
ATOM 4258 N N . TRP A 1 559 ? -17.009 31.168 -9.037 1 71.51 559 TRP A N 1
ATOM 4259 C CA . TRP A 1 559 ? -17.639 32.48 -8.925 1 71.51 559 TRP A CA 1
ATOM 4260 C C . TRP A 1 559 ? -19.138 32.388 -9.189 1 71.51 559 TRP A C 1
ATOM 4262 O O . TRP A 1 559 ? -19.941 32.955 -8.444 1 71.51 559 TRP A O 1
ATOM 4272 N N . ASP A 1 560 ? -19.56 32.064 -10.338 1 74.16 560 ASP A N 1
ATOM 4273 C CA . ASP A 1 560 ? -20.984 32.046 -10.656 1 74.16 560 ASP A CA 1
ATOM 4274 C C . ASP A 1 560 ? -21.472 30.622 -10.912 1 74.16 560 ASP A C 1
ATOM 4276 O O . ASP A 1 560 ? -20.755 29.811 -11.5 1 74.16 560 ASP A O 1
ATOM 4280 N N . SER A 1 561 ? -22.599 30.371 -10.244 1 74.02 561 SER A N 1
ATOM 4281 C CA . SER A 1 561 ? -23.156 29.04 -10.462 1 74.02 561 SER A CA 1
ATOM 4282 C C . SER A 1 561 ? -24.283 29.074 -11.489 1 74.02 561 SER A C 1
ATOM 4284 O O . SER A 1 561 ? -24.199 28.423 -12.533 1 74.02 561 SER A O 1
ATOM 4286 N N . GLN A 1 562 ? -25.329 29.88 -11.218 1 77.78 562 GLN A N 1
ATOM 4287 C CA . GLN A 1 562 ? -26.478 29.9 -12.117 1 77.78 562 GLN A CA 1
ATOM 4288 C C . GLN A 1 562 ? -26.678 31.287 -12.723 1 77.78 562 GLN A C 1
ATOM 4290 O O . GLN A 1 562 ? -27.029 31.411 -13.898 1 77.78 562 GLN A O 1
ATOM 4295 N N . GLU A 1 563 ? -26.546 32.342 -11.847 1 83.38 563 GLU A N 1
ATOM 4296 C CA . GLU A 1 563 ? -26.711 33.73 -12.266 1 83.38 563 GLU A CA 1
ATOM 4297 C C . GLU A 1 563 ? -25.493 34.569 -11.89 1 83.38 563 GLU A C 1
ATOM 4299 O O . GLU A 1 563 ? -24.739 34.208 -10.984 1 83.38 563 GLU A O 1
ATOM 4304 N N . PRO A 1 564 ? -25.349 35.663 -12.595 1 84.32 564 PRO A N 1
ATOM 4305 C CA . PRO A 1 564 ? -24.226 36.535 -12.241 1 84.32 564 PRO A CA 1
ATOM 4306 C C . PRO A 1 564 ? -24.318 37.065 -10.812 1 84.32 564 PRO A C 1
ATOM 4308 O O . PRO A 1 564 ? -25.39 37.491 -10.375 1 84.32 564 PRO A O 1
ATOM 4311 N N . ASN A 1 565 ? -23.33 37.031 -10.069 1 88 565 ASN A N 1
ATOM 4312 C CA . ASN A 1 565 ? -23.176 37.59 -8.73 1 88 565 ASN A CA 1
ATOM 4313 C C . ASN A 1 565 ? -24.122 36.926 -7.733 1 88 565 ASN A C 1
ATOM 4315 O O . ASN A 1 565 ? -24.639 37.584 -6.829 1 88 565 ASN A O 1
ATOM 4319 N N . ASP A 1 566 ? -24.438 35.678 -8.061 1 87.21 566 ASP A N 1
ATOM 4320 C CA . ASP A 1 566 ? -25.397 34.989 -7.203 1 87.21 566 ASP A CA 1
ATOM 4321 C C . ASP A 1 566 ? -24.708 34.391 -5.979 1 87.21 566 ASP A C 1
ATOM 4323 O O . ASP A 1 566 ? -25.343 33.702 -5.177 1 87.21 566 ASP A O 1
ATOM 4327 N N . GLY A 1 567 ? -23.337 34.588 -5.835 1 87.6 567 GLY A N 1
ATOM 4328 C CA . GLY A 1 567 ? -22.577 34.07 -4.709 1 87.6 567 GLY A CA 1
ATOM 4329 C C . GLY A 1 567 ? -21.711 32.878 -5.07 1 87.6 567 GLY A C 1
ATOM 4330 O O . GLY A 1 567 ? -20.833 32.485 -4.299 1 87.6 567 GLY A O 1
ATOM 4331 N N . GLY A 1 568 ? -22.065 32.228 -6.227 1 88.76 568 GLY A N 1
ATOM 4332 C CA . GLY A 1 568 ? -21.196 31.189 -6.756 1 88.76 568 GLY A CA 1
ATOM 4333 C C . GLY A 1 568 ? -21.276 29.89 -5.977 1 88.76 568 GLY A C 1
ATOM 4334 O O . GLY A 1 568 ? -22.304 29.589 -5.366 1 88.76 568 GLY A O 1
ATOM 4335 N N . VAL A 1 569 ? -20.244 29.078 -5.989 1 91.63 569 VAL A N 1
ATOM 4336 C CA . VAL A 1 569 ? -20.203 27.709 -5.485 1 91.63 569 VAL A CA 1
ATOM 4337 C C . VAL A 1 569 ? -20.403 27.71 -3.971 1 91.63 569 VAL A C 1
ATOM 4339 O O . VAL A 1 569 ? -20.957 26.761 -3.411 1 91.63 569 VAL A O 1
ATOM 4342 N N . MET A 1 570 ? -19.964 28.787 -3.296 1 94.39 570 MET A N 1
ATOM 4343 C CA . MET A 1 570 ? -19.914 28.789 -1.836 1 94.39 570 MET A CA 1
ATOM 4344 C C . MET A 1 570 ? -21.1 29.548 -1.252 1 94.39 570 MET A C 1
ATOM 4346 O O . MET A 1 570 ? -21.285 29.577 -0.034 1 94.39 570 MET A O 1
ATOM 4350 N N . HIS A 1 571 ? -21.942 30.176 -2.119 1 95.58 571 HIS A N 1
ATOM 4351 C CA . HIS A 1 571 ? -22.967 31.033 -1.534 1 95.58 571 HIS A CA 1
ATOM 4352 C C . HIS A 1 571 ? -24.135 31.23 -2.495 1 95.58 571 HIS A C 1
ATOM 4354 O O . HIS A 1 571 ? -24.827 32.249 -2.437 1 95.58 571 HIS A O 1
ATOM 4360 N N . ASP A 1 572 ? -24.336 30.334 -3.407 1 93.73 572 ASP A N 1
ATOM 4361 C CA . ASP A 1 572 ? -25.501 30.435 -4.281 1 93.73 572 ASP A CA 1
ATOM 4362 C C . ASP A 1 572 ? -26.795 30.223 -3.497 1 93.73 572 ASP A C 1
ATOM 4364 O O . ASP A 1 572 ? -26.761 29.867 -2.318 1 93.73 572 ASP A O 1
ATOM 4368 N N . PRO A 1 573 ? -27.959 30.448 -4.1 1 92.97 573 PRO A N 1
ATOM 4369 C CA . PRO A 1 573 ? -29.212 30.353 -3.348 1 92.97 573 PRO A CA 1
ATOM 4370 C C . PRO A 1 573 ? -29.432 28.971 -2.739 1 92.97 573 PRO A C 1
ATOM 4372 O O . PRO A 1 573 ? -29.924 28.859 -1.613 1 92.97 573 PRO A O 1
ATOM 4375 N N . GLY A 1 574 ? -29.075 27.956 -3.479 1 93.27 574 GLY A N 1
ATOM 4376 C CA . GLY A 1 574 ? -29.234 26.601 -2.974 1 93.27 574 GLY A CA 1
ATOM 4377 C C . GLY A 1 574 ? -28.405 26.325 -1.734 1 93.27 574 GLY A C 1
ATOM 4378 O O . GLY A 1 574 ? -28.905 25.759 -0.76 1 93.27 574 GLY A O 1
ATOM 4379 N N . LEU A 1 575 ? -27.223 26.75 -1.763 1 95.81 575 LEU A N 1
ATOM 4380 C CA . LEU A 1 575 ? -26.346 26.519 -0.622 1 95.81 575 LEU A CA 1
ATOM 4381 C C . LEU A 1 575 ? -26.761 27.379 0.567 1 95.81 575 LEU A C 1
ATOM 4383 O O . LEU A 1 575 ? -26.674 26.941 1.716 1 95.81 575 LEU A O 1
ATOM 4387 N N . ARG A 1 576 ? -27.142 28.603 0.342 1 95.55 576 ARG A N 1
ATOM 4388 C CA . ARG A 1 576 ? -27.616 29.464 1.421 1 95.55 576 ARG A CA 1
ATOM 4389 C C . ARG A 1 576 ? -28.804 28.835 2.141 1 95.55 576 ARG A C 1
ATOM 4391 O O . ARG A 1 576 ? -28.848 28.81 3.373 1 95.55 576 ARG A O 1
ATOM 4398 N N . LYS A 1 577 ? -29.715 28.348 1.316 1 95.93 577 LYS A N 1
ATOM 4399 C CA . LYS A 1 577 ? -30.885 27.699 1.9 1 95.93 577 LYS A CA 1
ATOM 4400 C C . LYS A 1 577 ? -30.483 26.486 2.733 1 95.93 577 LYS A C 1
ATOM 4402 O O . LYS A 1 577 ? -30.934 26.329 3.869 1 95.93 577 LYS A O 1
ATOM 4407 N N . TRP A 1 578 ? -29.707 25.672 2.187 1 97.21 578 TRP A N 1
ATOM 4408 C CA . TRP A 1 578 ? -29.248 24.473 2.881 1 97.21 578 TRP A CA 1
ATOM 4409 C C . TRP A 1 578 ? -28.539 24.835 4.181 1 97.21 578 TRP A C 1
ATOM 4411 O O . TRP A 1 578 ? -28.753 24.193 5.212 1 97.21 578 TRP A O 1
ATOM 4421 N N . THR A 1 579 ? -27.696 25.843 4.149 1 97.77 579 THR A N 1
ATOM 4422 C CA . THR A 1 579 ? -26.9 26.267 5.295 1 97.77 579 THR A CA 1
ATOM 4423 C C . THR A 1 579 ? -27.799 26.747 6.431 1 97.77 579 THR A C 1
ATOM 4425 O O . THR A 1 579 ? -27.593 26.383 7.59 1 97.77 579 THR A O 1
ATOM 4428 N N . LEU A 1 580 ? -28.744 27.55 6.075 1 96.42 580 LEU A N 1
ATOM 4429 C CA . LEU A 1 580 ? -29.664 28.077 7.077 1 96.42 580 LEU A CA 1
ATOM 4430 C C . LEU A 1 580 ? -30.5 26.958 7.689 1 96.42 580 LEU A C 1
ATOM 4432 O O . LEU A 1 580 ? -30.756 26.957 8.895 1 96.42 580 LEU A O 1
ATOM 4436 N N . GLU A 1 581 ? -30.85 26.014 6.893 1 96.52 581 GLU A N 1
ATOM 4437 C CA . GLU A 1 581 ? -31.595 24.863 7.396 1 96.52 581 GLU A CA 1
ATOM 4438 C C . GLU A 1 581 ? -30.741 24.026 8.344 1 96.52 581 GLU A C 1
ATOM 4440 O O . GLU A 1 581 ? -31.22 23.581 9.389 1 96.52 581 GLU A O 1
ATOM 4445 N N . ALA A 1 582 ? -29.517 23.804 7.984 1 96.3 582 ALA A N 1
ATOM 4446 C CA . ALA A 1 582 ? -28.602 23.044 8.831 1 96.3 582 ALA A CA 1
ATOM 4447 C C . ALA A 1 582 ? -28.374 23.75 10.164 1 96.3 582 ALA A C 1
ATOM 4449 O O . ALA A 1 582 ? -28.331 23.107 11.216 1 96.3 582 ALA A O 1
ATOM 4450 N N . ALA A 1 583 ? -28.204 25.062 10.134 1 95.22 583 ALA A N 1
ATOM 4451 C CA . ALA A 1 583 ? -27.908 25.858 11.323 1 95.22 583 ALA A CA 1
ATOM 4452 C C . ALA A 1 583 ? -29.094 25.872 12.283 1 95.22 583 ALA A C 1
ATOM 4454 O O . ALA A 1 583 ? -28.918 26.017 13.495 1 95.22 583 ALA A O 1
ATOM 4455 N N . ARG A 1 584 ? -30.25 25.726 11.745 1 92.39 584 ARG A N 1
ATOM 4456 C CA . ARG A 1 584 ? -31.458 25.84 12.555 1 92.39 584 ARG A CA 1
ATOM 4457 C C . ARG A 1 584 ? -31.943 24.468 13.011 1 92.39 584 ARG A C 1
ATOM 4459 O O . ARG A 1 584 ? -32.765 24.366 13.924 1 92.39 584 ARG A O 1
ATOM 4466 N N . ARG A 1 585 ? -31.371 23.499 12.435 1 89.33 585 ARG A N 1
ATOM 4467 C CA . ARG A 1 585 ? -31.794 22.144 12.777 1 89.33 585 ARG A CA 1
ATOM 4468 C C . ARG A 1 585 ? -31.39 21.788 14.204 1 89.33 585 ARG A C 1
ATOM 4470 O O . ARG A 1 585 ? -30.264 22.064 14.623 1 89.33 585 ARG A O 1
ATOM 4477 N N . PRO A 1 586 ? -32.391 21.263 14.888 1 88.5 586 PRO A N 1
ATOM 4478 C CA . PRO A 1 586 ? -32.006 20.79 16.22 1 88.5 586 PRO A CA 1
ATOM 4479 C C . PRO A 1 586 ? -30.99 19.651 16.171 1 88.5 586 PRO A C 1
ATOM 4481 O O . PRO A 1 586 ? -31.009 18.841 15.241 1 88.5 586 PRO A O 1
ATOM 4484 N N . ARG A 1 587 ? -30.201 19.618 17.141 1 89.2 587 ARG A N 1
ATOM 4485 C CA . ARG A 1 587 ? -29.221 18.539 17.216 1 89.2 587 ARG A CA 1
ATOM 4486 C C . ARG A 1 587 ? -29.907 17.187 17.382 1 89.2 587 ARG A C 1
ATOM 4488 O O . ARG A 1 587 ? -30.903 17.074 18.1 1 89.2 587 ARG A O 1
ATOM 4495 N N . LEU A 1 588 ? -29.383 16.264 16.688 1 91.17 588 LEU A N 1
ATOM 4496 C CA . LEU A 1 588 ? -29.904 14.902 16.756 1 91.17 588 LEU A CA 1
ATOM 4497 C C . LEU A 1 588 ? -29.586 14.266 18.105 1 91.17 588 LEU A C 1
ATOM 4499 O O . LEU A 1 588 ? -28.433 14.268 18.541 1 91.17 588 LEU A O 1
ATOM 4503 N N . ALA A 1 589 ? -30.608 13.746 18.743 1 93.62 589 ALA A N 1
ATOM 4504 C CA . ALA A 1 589 ? -30.399 13.044 20.006 1 93.62 589 ALA A CA 1
ATOM 4505 C C . ALA A 1 589 ? -29.885 11.627 19.768 1 93.62 589 ALA A C 1
ATOM 4507 O O . ALA A 1 589 ? -30.275 10.974 18.798 1 93.62 589 ALA A O 1
ATOM 4508 N N . LEU A 1 590 ? -29.06 11.171 20.67 1 95.95 590 LEU A N 1
ATOM 4509 C CA . LEU A 1 590 ? -28.508 9.827 20.534 1 95.95 590 LEU A CA 1
ATOM 4510 C C . LEU A 1 590 ? -29.618 8.783 20.511 1 95.95 590 LEU A C 1
ATOM 4512 O O . LEU A 1 590 ? -29.54 7.804 19.766 1 95.95 590 LEU A O 1
ATOM 4516 N N . SER A 1 591 ? -30.697 8.997 21.301 1 92.88 591 SER A N 1
ATOM 4517 C CA . SER A 1 591 ? -31.82 8.067 21.354 1 92.88 591 SER A CA 1
ATOM 4518 C C . SER A 1 591 ? -32.5 7.943 19.994 1 92.88 591 SER A C 1
ATOM 4520 O O . SER A 1 591 ? -32.884 6.846 19.584 1 92.88 591 SER A O 1
ATOM 4522 N N . GLU A 1 592 ? -32.613 9.017 19.347 1 93.61 592 GLU A N 1
ATOM 4523 C CA . GLU A 1 592 ? -33.224 9.021 18.021 1 93.61 592 GLU A CA 1
ATOM 4524 C C . GLU A 1 592 ? -32.345 8.296 17.006 1 93.61 592 GLU A C 1
ATOM 4526 O O . GLU A 1 592 ? -32.85 7.573 16.144 1 93.61 592 GLU A O 1
ATOM 4531 N N . LEU A 1 593 ? -31.134 8.518 17.165 1 95.14 593 LEU A N 1
ATOM 4532 C CA . LEU A 1 593 ? -30.198 7.882 16.244 1 95.14 593 LEU A CA 1
ATOM 4533 C C . LEU A 1 593 ? -30.202 6.368 16.424 1 95.14 593 LEU A C 1
ATOM 4535 O O . LEU A 1 593 ? -30.202 5.622 15.443 1 95.14 593 LEU A O 1
ATOM 4539 N N . LEU A 1 594 ? -30.202 5.873 17.647 1 94.56 594 LEU A N 1
ATOM 4540 C CA . LEU A 1 594 ? -30.141 4.447 17.948 1 94.56 594 LEU A CA 1
ATOM 4541 C C . LEU A 1 594 ? -31.443 3.754 17.562 1 94.56 594 LEU A C 1
ATOM 4543 O O . LEU A 1 594 ? -31.478 2.531 17.406 1 94.56 594 LEU A O 1
ATOM 4547 N N . ALA A 1 595 ? -32.446 4.555 17.479 1 90.9 595 ALA A N 1
ATOM 4548 C CA . ALA A 1 595 ? -33.706 3.998 16.994 1 90.9 595 ALA A CA 1
ATOM 4549 C C . ALA A 1 595 ? -33.604 3.612 15.521 1 90.9 595 ALA A C 1
ATOM 4551 O O . ALA A 1 595 ? -34.34 2.743 15.049 1 90.9 595 ALA A O 1
ATOM 4552 N N . GLN A 1 596 ? -32.65 4.225 14.881 1 88.48 596 GLN A N 1
ATOM 4553 C CA . GLN A 1 596 ? -32.462 3.95 13.46 1 88.48 596 GLN A CA 1
ATOM 4554 C C . GLN A 1 596 ? -31.462 2.818 13.246 1 88.48 596 GLN A C 1
ATOM 4556 O O . GLN A 1 596 ? -31.334 2.298 12.136 1 88.48 596 GLN A O 1
ATOM 4561 N N . GLY A 1 597 ? -30.825 2.455 14.248 1 89.79 597 GLY A N 1
ATOM 4562 C CA . GLY A 1 597 ? -29.823 1.406 14.144 1 89.79 597 GLY A CA 1
ATOM 4563 C C . GLY A 1 597 ? -28.584 1.679 14.977 1 89.79 597 GLY A C 1
ATOM 4564 O O . GLY A 1 597 ? -28.501 2.702 15.658 1 89.79 597 GLY A O 1
ATOM 4565 N N . ASP A 1 598 ? -27.605 0.776 14.845 1 92.48 598 ASP A N 1
ATOM 4566 C CA . ASP A 1 598 ? -26.37 0.896 15.614 1 92.48 598 ASP A CA 1
ATOM 4567 C C . ASP A 1 598 ? -25.565 2.115 15.172 1 92.48 598 ASP A C 1
ATOM 4569 O O . ASP A 1 598 ? -25.653 2.54 14.018 1 92.48 598 ASP A O 1
ATOM 4573 N N . PHE A 1 599 ? -24.918 2.639 16.165 1 95.64 599 PHE A N 1
ATOM 4574 C CA . PHE A 1 599 ? -24.004 3.741 15.888 1 95.64 599 PHE A CA 1
ATOM 4575 C C . PHE A 1 599 ? -22.561 3.325 16.146 1 95.64 599 PHE A C 1
ATOM 4577 O O . PHE A 1 599 ? -22.259 2.719 17.177 1 95.64 599 PHE A O 1
ATOM 4584 N N . VAL A 1 600 ? -21.656 3.606 15.139 1 95.99 600 VAL A N 1
ATOM 4585 C CA . VAL A 1 600 ? -20.246 3.256 15.273 1 95.99 600 VAL A CA 1
ATOM 4586 C C . VAL A 1 600 ? -19.397 4.525 15.289 1 95.99 600 VAL A C 1
ATOM 4588 O O . VAL A 1 600 ? -19.449 5.326 14.352 1 95.99 600 VAL A O 1
ATOM 4591 N N . LEU A 1 601 ? -18.663 4.726 16.342 1 96.89 601 LEU A N 1
ATOM 4592 C CA . LEU A 1 601 ? -17.645 5.768 16.413 1 96.89 601 LEU A CA 1
ATOM 4593 C C . LEU A 1 601 ? -16.267 5.204 16.082 1 96.89 601 LEU A C 1
ATOM 4595 O O . LEU A 1 601 ? -15.835 4.217 16.681 1 96.89 601 LEU A O 1
ATOM 4599 N N . ALA A 1 602 ? -15.629 5.797 15.117 1 96.08 602 ALA A N 1
ATOM 4600 C CA . ALA A 1 602 ? -14.292 5.366 14.717 1 96.08 602 ALA A CA 1
ATOM 4601 C C . ALA A 1 602 ? -13.274 6.485 14.915 1 96.08 602 ALA A C 1
ATOM 4603 O O . ALA A 1 602 ? -13.565 7.653 14.649 1 96.08 602 ALA A O 1
ATOM 4604 N N . ALA A 1 603 ? -12.04 6.08 15.406 1 93.41 603 ALA A N 1
ATOM 4605 C CA . ALA A 1 603 ? -11 7.087 15.592 1 93.41 603 ALA A CA 1
ATOM 4606 C C . ALA A 1 603 ? -9.613 6.491 15.372 1 93.41 603 ALA A C 1
ATOM 4608 O O . ALA A 1 603 ? -9.321 5.39 15.846 1 93.41 603 ALA A O 1
ATOM 4609 N N . GLY A 1 604 ? -8.738 7.166 14.613 1 86.58 604 GLY A N 1
ATOM 4610 C CA . GLY A 1 604 ? -7.362 6.749 14.391 1 86.58 604 GLY A CA 1
ATOM 4611 C C . GLY A 1 604 ? -6.373 7.441 15.309 1 86.58 604 GLY A C 1
ATOM 4612 O O . GLY A 1 604 ? -5.204 7.057 15.373 1 86.58 604 GLY A O 1
ATOM 4613 N N . GLY A 1 605 ? -6.786 8.544 16.015 1 77.88 605 GLY A N 1
ATOM 4614 C CA . GLY A 1 605 ? -5.873 9.286 16.869 1 77.88 605 GLY A CA 1
ATOM 4615 C C . GLY A 1 605 ? -6.583 10.183 17.865 1 77.88 605 GLY A C 1
ATOM 4616 O O . GLY A 1 605 ? -7.814 10.188 17.936 1 77.88 605 GLY A O 1
ATOM 4617 N N . PRO A 1 606 ? -5.868 10.865 18.613 1 72.42 606 PRO A N 1
ATOM 4618 C CA . PRO A 1 606 ? -6.448 11.7 19.668 1 72.42 606 PRO A CA 1
ATOM 4619 C C . PRO A 1 606 ? -7.095 12.972 19.125 1 72.42 606 PRO A C 1
ATOM 4621 O O . PRO A 1 606 ? -7.814 13.662 19.853 1 72.42 606 PRO A O 1
ATOM 4624 N N . GLU A 1 607 ? -6.931 13.224 17.857 1 76.5 607 GLU A N 1
ATOM 4625 C CA . GLU A 1 607 ? -7.509 14.428 17.268 1 76.5 607 GLU A CA 1
ATOM 4626 C C . GLU A 1 607 ? -9.025 14.308 17.14 1 76.5 607 GLU A C 1
ATOM 4628 O O . GLU A 1 607 ? -9.716 15.305 16.921 1 76.5 607 GLU A O 1
ATOM 4633 N N . TYR A 1 608 ? -9.509 13.208 17.318 1 85.16 608 TYR A N 1
ATOM 4634 C CA . TYR A 1 608 ? -10.948 12.987 17.233 1 85.16 608 TYR A CA 1
ATOM 4635 C C . TYR A 1 608 ? -11.634 13.354 18.543 1 85.16 608 TYR A C 1
ATOM 4637 O O . TYR A 1 608 ? -11.352 12.76 19.587 1 85.16 608 TYR A O 1
ATOM 4645 N N . GLN A 1 609 ? -12.462 14.403 18.509 1 89.13 609 GLN A N 1
ATOM 4646 C CA . GLN A 1 609 ? -13.086 14.938 19.714 1 89.13 609 GLN A CA 1
ATOM 4647 C C . GLN A 1 609 ? -14.347 14.157 20.074 1 89.13 609 GLN A C 1
ATOM 4649 O O . GLN A 1 609 ? -14.917 14.349 21.149 1 89.13 609 GLN A O 1
ATOM 4654 N N . GLY A 1 610 ? -14.797 13.296 19.221 1 90.85 610 GLY A N 1
ATOM 4655 C CA . GLY A 1 610 ? -15.83 12.35 19.61 1 90.85 610 GLY A CA 1
ATOM 4656 C C . GLY A 1 610 ? -17.218 12.761 19.154 1 90.85 610 GLY A C 1
ATOM 4657 O O . GLY A 1 610 ? -17.386 13.81 18.529 1 90.85 610 GLY A O 1
ATOM 4658 N N . ARG A 1 611 ? -18.119 11.996 19.438 1 96.32 611 ARG A N 1
ATOM 4659 C CA . ARG A 1 611 ? -19.528 12.147 19.091 1 96.32 611 ARG A CA 1
ATOM 4660 C C . ARG A 1 611 ? -20.426 11.665 20.225 1 96.32 611 ARG A C 1
ATOM 4662 O O . ARG A 1 611 ? -20.145 10.644 20.856 1 96.32 611 ARG A O 1
ATOM 4669 N N . PHE A 1 612 ? -21.436 12.489 20.629 1 96.69 612 PHE A N 1
ATOM 4670 C CA . PHE A 1 612 ? -22.388 12.21 21.698 1 96.69 612 PHE A CA 1
ATOM 4671 C C . PHE A 1 612 ? -21.673 12.055 23.034 1 96.69 612 PHE A C 1
ATOM 4673 O O . PHE A 1 612 ? -22.029 11.191 23.838 1 96.69 612 PHE A O 1
ATOM 4680 N N . GLY A 1 613 ? -20.582 12.717 23.13 1 95.15 613 GLY A N 1
ATOM 4681 C CA . GLY A 1 613 ? -19.828 12.736 24.373 1 95.15 613 GLY A CA 1
ATOM 4682 C C . GLY A 1 613 ? -18.858 11.576 24.501 1 95.15 613 GLY A C 1
ATOM 4683 O O . GLY A 1 613 ? -18.197 11.423 25.53 1 95.15 613 GLY A O 1
ATOM 4684 N N . LEU A 1 614 ? -18.774 10.732 23.496 1 95.8 614 LEU A N 1
ATOM 4685 C CA . LEU A 1 614 ? -17.858 9.596 23.501 1 95.8 614 LEU A CA 1
ATOM 4686 C C . LEU A 1 614 ? -16.574 9.93 22.749 1 95.8 614 LEU A C 1
ATOM 4688 O O . LEU A 1 614 ? -16.619 10.515 21.665 1 95.8 614 LEU A O 1
ATOM 4692 N N . ARG A 1 615 ? -15.452 9.568 23.344 1 94.51 615 ARG A N 1
ATOM 4693 C CA . ARG A 1 615 ? -14.16 9.795 22.705 1 94.51 615 ARG A CA 1
ATOM 4694 C C . ARG A 1 615 ? -13.194 8.654 23.004 1 94.51 615 ARG A C 1
ATOM 4696 O O . ARG A 1 615 ? -13.066 8.226 24.153 1 94.51 615 ARG A O 1
ATOM 4703 N N . ILE A 1 616 ? -12.554 8.159 21.964 1 92.94 616 ILE A N 1
ATOM 4704 C CA . ILE A 1 616 ? -11.514 7.153 22.146 1 92.94 616 ILE A CA 1
ATOM 4705 C C . ILE A 1 616 ? -10.191 7.833 22.491 1 92.94 616 ILE A C 1
ATOM 4707 O O . ILE A 1 616 ? -9.744 8.733 21.775 1 92.94 616 ILE A O 1
ATOM 4711 N N . LEU A 1 617 ? -9.549 7.412 23.559 1 88.76 617 LEU A N 1
ATOM 4712 C CA . LEU A 1 617 ? -8.355 8.089 24.052 1 88.76 617 LEU A CA 1
ATOM 4713 C C . LEU A 1 617 ? -7.101 7.279 23.738 1 88.76 617 LEU A C 1
ATOM 4715 O O . LEU A 1 617 ? -6.017 7.843 23.575 1 88.76 617 LEU A O 1
ATOM 4719 N N . GLN A 1 618 ? -7.292 5.961 23.724 1 88.44 618 GLN A N 1
ATOM 4720 C CA . GLN A 1 618 ? -6.14 5.084 23.545 1 88.44 618 GLN A CA 1
ATOM 4721 C C . GLN A 1 618 ? -6.543 3.777 22.868 1 88.44 618 GLN A C 1
ATOM 4723 O O . GLN A 1 618 ? -7.59 3.206 23.181 1 88.44 618 GLN A O 1
ATOM 4728 N N . ARG A 1 619 ? -5.723 3.378 22.036 1 88.77 619 ARG A N 1
ATOM 4729 C CA . ARG A 1 619 ? -5.947 2.143 21.292 1 88.77 619 ARG A CA 1
ATOM 4730 C C . ARG A 1 619 ? -4.907 1.088 21.655 1 88.77 619 ARG A C 1
ATOM 4732 O O . ARG A 1 619 ? -3.778 1.423 22.02 1 88.77 619 ARG A O 1
ATOM 4739 N N . ARG A 1 620 ? -5.239 -0.095 21.552 1 86.24 620 ARG A N 1
ATOM 4740 C CA . ARG A 1 620 ? -4.313 -1.195 21.796 1 86.24 620 ARG A CA 1
ATOM 4741 C C . ARG A 1 620 ? -3.265 -1.285 20.691 1 86.24 620 ARG A C 1
ATOM 4743 O O . ARG A 1 620 ? -2.07 -1.395 20.969 1 86.24 620 ARG A O 1
ATOM 4750 N N . ALA A 1 621 ? -3.718 -1.357 19.502 1 88.61 621 ALA A N 1
ATOM 4751 C CA . ALA A 1 621 ? -2.854 -1.269 18.328 1 88.61 621 ALA A CA 1
ATOM 4752 C C . ALA A 1 621 ? -2.88 0.136 17.732 1 88.61 621 ALA A C 1
ATOM 4754 O O . ALA A 1 621 ? -3.789 0.479 16.973 1 88.61 621 ALA A O 1
ATOM 4755 N N . PRO A 1 622 ? -1.831 0.871 17.946 1 89.46 622 PRO A N 1
ATOM 4756 C CA . PRO A 1 622 ? -1.862 2.278 17.54 1 89.46 622 PRO A CA 1
ATOM 4757 C C . PRO A 1 622 ? -1.895 2.454 16.024 1 89.46 622 PRO A C 1
ATOM 4759 O O . PRO A 1 622 ? -2.288 3.514 15.53 1 89.46 622 PRO A O 1
ATOM 4762 N N . ALA A 1 623 ? -1.46 1.435 15.261 1 91.4 623 ALA A N 1
ATOM 4763 C CA . ALA A 1 623 ? -1.413 1.542 13.805 1 91.4 623 ALA A CA 1
ATOM 4764 C C . ALA A 1 623 ? -2.779 1.254 13.189 1 91.4 623 ALA A C 1
ATOM 4766 O O . ALA A 1 623 ? -2.933 1.279 11.966 1 91.4 623 ALA A O 1
ATOM 4767 N N . ALA A 1 624 ? -3.794 1.01 14 1 92.77 624 ALA A N 1
ATOM 4768 C CA . ALA A 1 624 ? -5.144 0.708 13.53 1 92.77 624 ALA A CA 1
ATOM 4769 C C . ALA A 1 624 ? -6.179 1.573 14.244 1 92.77 624 ALA A C 1
ATOM 4771 O O . ALA A 1 624 ? -5.943 2.042 15.359 1 92.77 624 ALA A O 1
ATOM 4772 N N . ARG A 1 625 ? -7.359 1.666 13.703 1 94.77 625 ARG A N 1
ATOM 4773 C CA . ARG A 1 625 ? -8.426 2.463 14.3 1 94.77 625 ARG A CA 1
ATOM 4774 C C . ARG A 1 625 ? -9.061 1.733 15.479 1 94.77 625 ARG A C 1
ATOM 4776 O O . ARG A 1 625 ? -8.979 0.506 15.573 1 94.77 625 ARG A O 1
ATOM 4783 N N . GLY A 1 626 ? -9.612 2.578 16.392 1 93.62 626 GLY A N 1
ATOM 4784 C CA . GLY A 1 626 ? -10.507 2.079 17.424 1 93.62 626 GLY A CA 1
ATOM 4785 C C . GLY A 1 626 ? -11.972 2.316 17.109 1 93.62 626 GLY A C 1
ATOM 4786 O O . GLY A 1 626 ? -12.313 3.255 16.387 1 93.62 626 GLY A O 1
ATOM 4787 N N . PHE A 1 627 ? -12.823 1.413 17.663 1 95.42 627 PHE A N 1
ATOM 4788 C CA . PHE A 1 627 ? -14.251 1.504 17.381 1 95.42 627 PHE A CA 1
ATOM 4789 C C . PHE A 1 627 ? -15.065 1.371 18.663 1 95.42 627 PHE A C 1
ATOM 4791 O O . PHE A 1 627 ? -14.739 0.557 19.529 1 95.42 627 PHE A O 1
ATOM 4798 N N . LEU A 1 628 ? -16.048 2.177 18.805 1 96.1 628 LEU A N 1
ATOM 4799 C CA . LEU A 1 628 ? -17.129 2.033 19.774 1 96.1 628 LEU A CA 1
ATOM 4800 C C . LEU A 1 628 ? -18.472 1.865 19.07 1 96.1 628 LEU A C 1
ATOM 4802 O O . LEU A 1 628 ? -18.899 2.747 18.323 1 96.1 628 LEU A O 1
ATOM 4806 N N . THR A 1 629 ? -19.071 0.76 19.24 1 95.49 629 THR A N 1
ATOM 4807 C CA . THR A 1 629 ? -20.377 0.495 18.646 1 95.49 629 THR A CA 1
ATOM 4808 C C . THR A 1 629 ? -21.475 0.558 19.703 1 95.49 629 THR A C 1
ATOM 4810 O O . THR A 1 629 ? -21.427 -0.166 20.7 1 95.49 629 THR A O 1
ATOM 4813 N N . LEU A 1 630 ? -22.471 1.396 19.497 1 96.34 630 LEU A N 1
ATOM 4814 C CA . LEU A 1 630 ? -23.591 1.568 20.416 1 96.34 630 LEU A CA 1
ATOM 4815 C C . LEU A 1 630 ? -24.876 1.004 19.818 1 96.34 630 LEU A C 1
ATOM 4817 O O . LEU A 1 630 ? -25.144 1.186 18.628 1 96.34 630 LEU A O 1
ATOM 4821 N N . SER A 1 631 ? -25.507 0.289 20.64 1 94.44 631 SER A N 1
ATOM 4822 C CA . SER A 1 631 ? -26.848 -0.188 20.321 1 94.44 631 SER A CA 1
ATOM 4823 C C . SER A 1 631 ? -27.781 -0.062 21.521 1 94.44 631 SER A C 1
ATOM 4825 O O . SER A 1 631 ? -27.327 0.165 22.644 1 94.44 631 SER A O 1
ATOM 4827 N N . ARG A 1 632 ? -29.049 -0.018 21.195 1 89.62 632 ARG A N 1
ATOM 4828 C CA . ARG A 1 632 ? -30.028 0.081 22.273 1 89.62 632 ARG A CA 1
ATOM 4829 C C . ARG A 1 632 ? -30.98 -1.111 22.259 1 89.62 632 ARG A C 1
ATOM 4831 O O . ARG A 1 632 ? -31.528 -1.462 21.213 1 89.62 632 ARG A O 1
ATOM 4838 N N . ALA A 1 633 ? -30.894 -1.955 23.177 1 79.94 633 ALA A N 1
ATOM 4839 C CA . ALA A 1 633 ? -31.749 -3.132 23.301 1 79.94 633 ALA A CA 1
ATOM 4840 C C . ALA A 1 633 ? -32.912 -2.868 24.253 1 79.94 633 ALA A C 1
ATOM 4842 O O . ALA A 1 633 ? -32.717 -2.339 25.35 1 79.94 633 ALA A O 1
ATOM 4843 N N . SER A 1 634 ? -34.208 -2.835 23.652 1 63.27 634 SER A N 1
ATOM 4844 C CA . SER A 1 634 ? -35.39 -2.72 24.5 1 63.27 634 SER A CA 1
ATOM 4845 C C . SER A 1 634 ? -35.732 -4.055 25.155 1 63.27 634 SER A C 1
ATOM 4847 O O . SER A 1 634 ? -35.388 -5.116 24.629 1 63.27 634 SER A O 1
ATOM 4849 N N . PRO A 1 635 ? -36.23 -4.118 26.4 1 55.83 635 PRO A N 1
ATOM 4850 C CA . PRO A 1 635 ? -36.579 -5.341 27.126 1 55.83 635 PRO A CA 1
ATOM 4851 C C . PRO A 1 635 ? -37.278 -6.373 26.244 1 55.83 635 PRO A C 1
ATOM 4853 O O . PRO A 1 635 ? -37.118 -7.578 26.452 1 55.83 635 PRO A O 1
ATOM 4856 N N . GLY A 1 636 ? -38.161 -6.177 25.278 1 41.59 636 GLY A N 1
ATOM 4857 C CA . GLY A 1 636 ? -38.99 -7.228 24.709 1 41.59 636 GLY A CA 1
ATOM 4858 C C . GLY A 1 636 ? -38.267 -8.06 23.667 1 41.59 636 GLY A C 1
ATOM 4859 O O . GLY A 1 636 ? -38.713 -9.156 23.321 1 41.59 636 GLY A O 1
ATOM 4860 N N . LYS A 1 637 ? -37.675 -7.502 22.681 1 38.91 637 LYS A N 1
ATOM 4861 C CA . LYS A 1 637 ? -37.268 -8.322 21.543 1 38.91 637 LYS A CA 1
ATOM 4862 C C . LYS A 1 637 ? -36.108 -9.241 21.914 1 38.91 637 LYS A C 1
ATOM 4864 O O . LYS A 1 637 ? -35.812 -10.197 21.194 1 38.91 637 LYS A O 1
ATOM 4869 N N . GLN A 1 638 ? -34.969 -8.713 22.169 1 37.11 638 GLN A N 1
ATOM 4870 C CA . GLN A 1 638 ? -33.86 -9.661 22.191 1 37.11 638 GLN A CA 1
ATOM 4871 C C . GLN A 1 638 ? -34.015 -10.663 23.332 1 37.11 638 GLN A C 1
ATOM 4873 O O . GLN A 1 638 ? -34.134 -10.274 24.495 1 37.11 638 GLN A O 1
ATOM 4878 N N . ALA A 1 639 ? -34.426 -11.819 23.021 1 31.14 639 ALA A N 1
ATOM 4879 C CA . ALA A 1 639 ? -34.223 -13.088 23.716 1 31.14 639 ALA A CA 1
ATOM 4880 C C . ALA A 1 639 ? -32.807 -13.185 24.276 1 31.14 639 ALA A C 1
ATOM 4882 O O . ALA A 1 639 ? -32.027 -14.047 23.864 1 31.14 639 ALA A O 1
ATOM 4883 N N . LEU A 1 640 ? -31.859 -12.182 24.069 1 31.73 640 LEU A N 1
ATOM 4884 C CA . LEU A 1 640 ? -30.571 -12.566 24.636 1 31.73 640 LEU A CA 1
ATOM 4885 C C . LEU A 1 640 ? -30.752 -13.233 25.995 1 31.73 640 LEU A C 1
ATOM 4887 O O . LEU A 1 640 ? -31.754 -13.005 26.675 1 31.73 640 LEU A O 1
ATOM 4891 N N . GLN A 1 641 ? -29.532 -13.987 26.468 1 30.48 641 GLN A N 1
ATOM 4892 C CA . GLN A 1 641 ? -29.34 -14.892 27.596 1 30.48 641 GLN A CA 1
ATOM 4893 C C . GLN A 1 641 ? -30.008 -14.349 28.856 1 30.48 641 GLN A C 1
ATOM 4895 O O . GLN A 1 641 ? -30.23 -13.143 28.977 1 30.48 641 GLN A O 1
ATOM 4900 N N . ARG A 1 642 ? -30.177 -15.297 29.814 1 31.55 642 ARG A N 1
ATOM 4901 C CA . ARG A 1 642 ? -30.639 -15.531 31.178 1 31.55 642 ARG A CA 1
ATOM 4902 C C . ARG A 1 642 ? -30.123 -14.451 32.123 1 31.55 642 ARG A C 1
ATOM 4904 O O . ARG A 1 642 ? -30.096 -14.646 33.34 1 31.55 642 ARG A O 1
ATOM 4911 N N . HIS A 1 643 ? -29.27 -13.501 31.693 1 31.22 643 HIS A N 1
ATOM 4912 C CA . HIS A 1 643 ? -29.036 -12.901 33.002 1 31.22 643 HIS A CA 1
ATOM 4913 C C . HIS A 1 643 ? -30.336 -12.385 33.611 1 31.22 643 HIS A C 1
ATOM 4915 O O . HIS A 1 643 ? -31.011 -11.539 33.02 1 31.22 643 HIS A O 1
ATOM 4921 N N . ARG A 1 644 ? -31.164 -13.214 34.349 1 32.77 644 ARG A N 1
ATOM 4922 C CA . ARG A 1 644 ? -32.292 -13.074 35.265 1 32.77 644 ARG A CA 1
ATOM 4923 C C . ARG A 1 644 ? -32.226 -11.749 36.017 1 32.77 644 ARG A C 1
ATOM 4925 O O . ARG A 1 644 ? -32.968 -11.538 36.978 1 32.77 644 ARG A O 1
ATOM 4932 N N . GLN A 1 645 ? -31.019 -11.144 36.139 1 30.85 645 GLN A N 1
ATOM 4933 C CA . GLN A 1 645 ? -31.316 -10.148 37.163 1 30.85 645 GLN A CA 1
ATOM 4934 C C . GLN A 1 645 ? -32.371 -9.158 36.678 1 30.85 645 GLN A C 1
ATOM 4936 O O . GLN A 1 645 ? -32.428 -8.836 35.49 1 30.85 645 GLN A O 1
ATOM 4941 N N . GLY A 1 646 ? -33.481 -8.9 37.287 1 36.79 646 GLY A N 1
ATOM 4942 C CA . GLY A 1 646 ? -34.666 -8.068 37.423 1 36.79 646 GLY A CA 1
ATOM 4943 C C . GLY A 1 646 ? -34.516 -6.705 36.774 1 36.79 646 GLY A C 1
ATOM 4944 O O . GLY A 1 646 ? -35.285 -5.786 37.063 1 36.79 646 GLY A O 1
ATOM 4945 N N . GLY A 1 647 ? -33.371 -6.176 36.321 1 39.08 647 GLY A N 1
ATOM 4946 C CA . GLY A 1 647 ? -33.517 -4.743 36.12 1 39.08 647 GLY A CA 1
ATOM 4947 C C . GLY A 1 647 ? -34.342 -4.393 34.896 1 39.08 647 GLY A C 1
ATOM 4948 O O . GLY A 1 647 ? -34.089 -4.905 33.803 1 39.08 647 GLY A O 1
ATOM 4949 N N . LYS A 1 648 ? -35.637 -4.101 34.844 1 48.81 648 LYS A N 1
ATOM 4950 C CA . LYS A 1 648 ? -36.699 -3.551 34.008 1 48.81 648 LYS A CA 1
ATOM 4951 C C . LYS A 1 648 ? -36.172 -2.431 33.116 1 48.81 648 LYS A C 1
ATOM 4953 O O . LYS A 1 648 ? -36.916 -1.872 32.308 1 48.81 648 LYS A O 1
ATOM 4958 N N . GLY A 1 649 ? -34.912 -1.865 33.057 1 63.77 649 GLY A N 1
ATOM 4959 C CA . GLY A 1 649 ? -34.649 -0.624 32.346 1 63.77 649 GLY A CA 1
ATOM 4960 C C . GLY A 1 649 ? -34.011 -0.839 30.986 1 63.77 649 GLY A C 1
ATOM 4961 O O . GLY A 1 649 ? -33.62 -1.958 30.648 1 63.77 649 GLY A O 1
ATOM 4962 N N . VAL A 1 650 ? -34.088 0.076 30.005 1 79.66 650 VAL A N 1
ATOM 4963 C CA . VAL A 1 650 ? -33.461 0.171 28.691 1 79.66 650 VAL A CA 1
ATOM 4964 C C . VAL A 1 650 ? -31.942 0.129 28.838 1 79.66 650 VAL A C 1
ATOM 4966 O O . VAL A 1 650 ? -31.384 0.73 29.76 1 79.66 650 VAL A O 1
ATOM 4969 N N . LYS A 1 651 ? -31.317 -0.87 28.082 1 90.04 651 LYS A N 1
ATOM 4970 C CA . LYS A 1 651 ? -29.862 -0.983 28.133 1 90.04 651 LYS A CA 1
ATOM 4971 C C . LYS A 1 651 ? -29.22 -0.383 26.885 1 90.04 651 LYS A C 1
ATOM 4973 O O . LYS A 1 651 ? -29.713 -0.579 25.772 1 90.04 651 LYS A O 1
ATOM 4978 N N . VAL A 1 652 ? -28.226 0.435 27.163 1 94.29 652 VAL A N 1
ATOM 4979 C CA . VAL A 1 652 ? -27.333 0.85 26.087 1 94.29 652 VAL A CA 1
ATOM 4980 C C . VAL A 1 652 ? -26.131 -0.089 26.021 1 94.29 652 VAL A C 1
ATOM 4982 O O . VAL A 1 652 ? -25.372 -0.205 26.986 1 94.29 652 VAL A O 1
ATOM 4985 N N . VAL A 1 653 ? -26.02 -0.79 24.97 1 94.48 653 VAL A N 1
ATOM 4986 C CA . VAL A 1 653 ? -24.934 -1.747 24.783 1 94.48 653 VAL A CA 1
ATOM 4987 C C . VAL A 1 653 ? -23.782 -1.081 24.034 1 94.48 653 VAL A C 1
ATOM 4989 O O . VAL A 1 653 ? -23.968 -0.568 22.928 1 94.48 653 VAL A O 1
ATOM 4992 N N . LEU A 1 654 ? -22.654 -1.073 24.654 1 95.07 654 LEU A N 1
ATOM 4993 C CA . LEU A 1 654 ? -21.435 -0.55 24.047 1 95.07 654 LEU A CA 1
ATOM 4994 C C . LEU A 1 654 ? -20.414 -1.662 23.834 1 95.07 654 LEU A C 1
ATOM 4996 O O . LEU A 1 654 ? -20.027 -2.346 24.785 1 95.07 654 LEU A O 1
ATOM 5000 N N . THR A 1 655 ? -20.026 -1.879 22.61 1 92.96 655 THR A N 1
ATOM 5001 C CA . THR A 1 655 ? -18.979 -2.837 22.272 1 92.96 655 THR A CA 1
ATOM 5002 C C . THR A 1 655 ? -17.733 -2.119 21.762 1 92.96 655 THR A C 1
ATOM 5004 O O . THR A 1 655 ? -17.834 -1.151 21.004 1 92.96 655 THR A O 1
ATOM 5007 N N . THR A 1 656 ? -16.579 -2.58 22.236 1 93.09 656 THR A N 1
ATOM 5008 C CA . THR A 1 656 ? -15.33 -1.921 21.87 1 93.09 656 THR A CA 1
ATOM 5009 C C . THR A 1 656 ? -14.497 -2.812 20.954 1 93.09 656 THR A C 1
ATOM 5011 O O . THR A 1 656 ? -14.587 -4.039 21.023 1 93.09 656 THR A O 1
ATOM 5014 N N . ALA A 1 657 ? -13.778 -2.233 20.07 1 92.9 657 ALA A N 1
ATOM 5015 C CA . ALA A 1 657 ? -12.758 -2.889 19.256 1 92.9 657 ALA A CA 1
ATOM 5016 C C . ALA A 1 657 ? -11.48 -2.058 19.203 1 92.9 657 ALA A C 1
ATOM 5018 O O . ALA A 1 657 ? -11.51 -0.885 18.822 1 92.9 657 ALA A O 1
ATOM 5019 N N . ASN A 1 658 ? -10.326 -2.595 19.635 1 90.72 658 ASN A N 1
ATOM 5020 C CA . ASN A 1 658 ? -9.018 -1.949 19.678 1 90.72 658 ASN A CA 1
ATOM 5021 C C . ASN A 1 658 ? -9.046 -0.684 20.531 1 90.72 658 ASN A C 1
ATOM 5023 O O . ASN A 1 658 ? -8.548 0.363 20.113 1 90.72 658 ASN A O 1
ATOM 5027 N N . VAL A 1 659 ? -9.712 -0.732 21.611 1 91.13 659 VAL A N 1
ATOM 5028 C CA . VAL A 1 659 ? -9.812 0.391 22.538 1 91.13 659 VAL A CA 1
ATOM 5029 C C . VAL A 1 659 ? -9.269 -0.017 23.906 1 91.13 659 VAL A C 1
ATOM 5031 O O . VAL A 1 659 ? -9.613 -1.082 24.424 1 91.13 659 VAL A O 1
ATOM 5034 N N . LEU A 1 660 ? -8.416 0.78 24.419 1 87.77 660 LEU A N 1
ATOM 5035 C CA . LEU A 1 660 ? -7.907 0.558 25.768 1 87.77 660 LEU A CA 1
ATOM 5036 C C . LEU A 1 660 ? -8.513 1.557 26.749 1 87.77 660 LEU A C 1
ATOM 5038 O O . LEU A 1 660 ? -8.627 1.27 27.943 1 87.77 660 LEU A O 1
ATOM 5042 N N . ARG A 1 661 ? -8.835 2.737 26.232 1 89.12 661 ARG A N 1
ATOM 5043 C CA . ARG A 1 661 ? -9.364 3.822 27.051 1 89.12 661 ARG A CA 1
ATOM 5044 C C . ARG A 1 661 ? -10.293 4.718 26.239 1 89.12 661 ARG A C 1
ATOM 5046 O O . ARG A 1 661 ? -10.006 5.033 25.082 1 89.12 661 ARG A O 1
ATOM 5053 N N . PHE A 1 662 ? -11.357 5.115 26.802 1 92.05 662 PHE A N 1
ATOM 5054 C CA . PHE A 1 662 ? -12.269 6.069 26.181 1 92.05 662 PHE A CA 1
ATOM 5055 C C . PHE A 1 662 ? -12.915 6.964 27.232 1 92.05 662 PHE A C 1
ATOM 5057 O O . PHE A 1 662 ? -12.788 6.711 28.432 1 92.05 662 PHE A O 1
ATOM 5064 N N . ALA A 1 663 ? -13.482 8.038 26.833 1 93.21 663 ALA A N 1
ATOM 5065 C CA . ALA A 1 663 ? -14.099 9.002 27.74 1 93.21 663 ALA A CA 1
ATOM 5066 C C . ALA A 1 663 ? -15.576 9.2 27.407 1 93.21 663 ALA A C 1
ATOM 5068 O O . ALA A 1 663 ? -15.981 9.066 26.25 1 93.21 663 ALA A O 1
ATOM 5069 N N . VAL A 1 664 ? -16.335 9.51 28.445 1 96.1 664 VAL A N 1
ATOM 5070 C CA . VAL A 1 664 ? -17.752 9.839 28.328 1 96.1 664 VAL A CA 1
ATOM 5071 C C . VAL A 1 664 ? -18.022 11.2 28.964 1 96.1 664 VAL A C 1
ATOM 5073 O O . VAL A 1 664 ? -17.749 11.404 30.149 1 96.1 664 VAL A O 1
ATOM 5076 N N . ARG A 1 665 ? -18.463 12.075 28.197 1 96.1 665 ARG A N 1
ATOM 5077 C CA . ARG A 1 665 ? -18.975 13.329 28.739 1 96.1 665 ARG A CA 1
ATOM 5078 C C . ARG A 1 665 ? -20.424 13.18 29.19 1 96.1 665 ARG A C 1
ATOM 5080 O O . ARG A 1 665 ? -21.312 12.938 28.371 1 96.1 665 ARG A O 1
ATOM 5087 N N . MET A 1 666 ? -20.728 13.467 30.38 1 94.73 666 MET A N 1
ATOM 5088 C CA . MET A 1 666 ? -22.029 13.143 30.959 1 94.73 666 MET A CA 1
ATOM 5089 C C . MET A 1 666 ? -23.101 14.105 30.461 1 94.73 666 MET A C 1
ATOM 5091 O O . MET A 1 666 ? -24.288 13.772 30.459 1 94.73 666 MET A O 1
ATOM 5095 N N . SER A 1 667 ? -22.637 15.267 30.072 1 93.6 667 SER A N 1
ATOM 5096 C CA . SER A 1 667 ? -23.59 16.201 29.479 1 93.6 667 SER A CA 1
ATOM 5097 C C . SER A 1 667 ? -23.858 15.863 28.017 1 93.6 667 SER A C 1
ATOM 5099 O O . SER A 1 667 ? -24.769 16.422 27.402 1 93.6 667 SER A O 1
ATOM 5101 N N . GLY A 1 668 ? -23.066 14.942 27.502 1 94.39 668 GLY A N 1
ATOM 5102 C CA . GLY A 1 668 ? -23.264 14.506 26.129 1 94.39 668 GLY A CA 1
ATOM 5103 C C . GLY A 1 668 ? -24.401 13.514 25.976 1 94.39 668 GLY A C 1
ATOM 5104 O O . GLY A 1 668 ? -25.123 13.236 26.936 1 94.39 668 GLY A O 1
ATOM 5105 N N . GLY A 1 669 ? -24.623 12.95 24.771 1 94.73 669 GLY A N 1
ATOM 5106 C CA . GLY A 1 669 ? -25.744 12.077 24.462 1 94.73 669 GLY A CA 1
ATOM 5107 C C . GLY A 1 669 ? -25.788 10.833 25.329 1 94.73 669 GLY A C 1
ATOM 5108 O O . GLY A 1 669 ? -26.83 10.504 25.9 1 94.73 669 GLY A O 1
ATOM 5109 N N . LEU A 1 670 ? -24.666 10.123 25.383 1 95.14 670 LEU A N 1
ATOM 5110 C CA . LEU A 1 670 ? -24.634 8.896 26.172 1 95.14 670 LEU A CA 1
ATOM 5111 C C . LEU A 1 670 ? -24.866 9.194 27.65 1 95.14 670 LEU A C 1
ATOM 5113 O O . LEU A 1 670 ? -25.648 8.507 28.31 1 95.14 670 LEU A O 1
ATOM 5117 N N . GLY A 1 671 ? -24.175 10.207 28.163 1 94.58 671 GLY A N 1
ATOM 5118 C CA . GLY A 1 671 ? -24.379 10.598 29.549 1 94.58 671 GLY A CA 1
ATOM 5119 C C . GLY A 1 671 ? -25.824 10.931 29.868 1 94.58 671 GLY A C 1
ATOM 5120 O O . GLY A 1 671 ? -26.336 10.55 30.923 1 94.58 671 GLY A O 1
ATOM 5121 N N . GLN A 1 672 ? -26.472 11.535 29.001 1 94.03 672 GLN A N 1
ATOM 5122 C CA . GLN A 1 672 ? -27.868 11.918 29.19 1 94.03 672 GLN A CA 1
ATOM 5123 C C . GLN A 1 672 ? -28.768 10.689 29.281 1 94.03 672 GLN A C 1
ATOM 5125 O O . GLN A 1 672 ? -29.698 10.652 30.089 1 94.03 672 GLN A O 1
ATOM 5130 N N . LEU A 1 673 ? -28.503 9.744 28.446 1 94.15 673 LEU A N 1
ATOM 5131 C CA . LEU A 1 673 ? -29.276 8.508 28.491 1 94.15 673 LEU A CA 1
ATOM 5132 C C . LEU A 1 673 ? -29.079 7.792 29.822 1 94.15 673 LEU A C 1
ATOM 5134 O O . LEU A 1 673 ? -30.037 7.27 30.399 1 94.15 673 LEU A O 1
ATOM 5138 N N . LEU A 1 674 ? -27.915 7.821 30.251 1 93.31 674 LEU A N 1
ATOM 5139 C CA . LEU A 1 674 ? -27.604 7.145 31.506 1 93.31 674 LEU A CA 1
ATOM 5140 C C . LEU A 1 674 ? -28.24 7.872 32.687 1 93.31 674 LEU A C 1
ATOM 5142 O O . LEU A 1 674 ? -28.706 7.235 33.634 1 93.31 674 LEU A O 1
ATOM 5146 N N . GLN A 1 675 ? -28.274 9.09 32.627 1 91.88 675 GLN A N 1
ATOM 5147 C CA . GLN A 1 675 ? -28.89 9.886 33.683 1 91.88 675 GLN A CA 1
ATOM 5148 C C . GLN A 1 675 ? -30.403 9.691 33.707 1 91.88 675 GLN A C 1
ATOM 5150 O O . GLN A 1 675 ? -31.037 9.839 34.754 1 91.88 675 GLN A O 1
ATOM 5155 N N . LYS A 1 676 ? -30.912 9.361 32.569 1 91 676 LYS A N 1
ATOM 5156 C CA . LYS A 1 676 ? -32.349 9.121 32.475 1 91 676 LYS A CA 1
ATOM 5157 C C . LYS A 1 676 ? -32.703 7.712 32.94 1 91 676 LYS A C 1
ATOM 5159 O O . LYS A 1 676 ? -33.867 7.309 32.888 1 91 676 LYS A O 1
ATOM 5164 N N . GLY A 1 677 ? -31.715 6.907 33.242 1 88.83 677 GLY A N 1
ATOM 5165 C CA . GLY A 1 677 ? -32.016 5.629 33.868 1 88.83 677 GLY A CA 1
ATOM 5166 C C . GLY A 1 677 ? -31.553 4.44 33.049 1 88.83 677 GLY A C 1
ATOM 5167 O O . GLY A 1 677 ? -31.658 3.295 33.493 1 88.83 677 GLY A O 1
ATOM 5168 N N . ASP A 1 678 ? -31.047 4.702 31.89 1 91.45 678 ASP A N 1
ATOM 5169 C CA . ASP A 1 678 ? -30.527 3.583 31.109 1 91.45 678 ASP A CA 1
ATOM 5170 C C . ASP A 1 678 ? -29.272 3 31.753 1 91.45 678 ASP A C 1
ATOM 5172 O O . ASP A 1 678 ? -28.516 3.716 32.413 1 91.45 678 ASP A O 1
ATOM 5176 N N . GLU A 1 679 ? -29.097 1.725 31.575 1 92.93 679 GLU A N 1
ATOM 5177 C CA . GLU A 1 679 ? -27.891 1.059 32.058 1 92.93 679 GLU A CA 1
ATOM 5178 C C . GLU A 1 679 ? -26.897 0.825 30.924 1 92.93 679 GLU A C 1
ATOM 5180 O O . GLU A 1 679 ? -27.294 0.513 29.799 1 92.93 679 GLU A O 1
ATOM 5185 N N . LEU A 1 680 ? -25.623 0.966 31.266 1 93.52 680 LEU A N 1
ATOM 5186 C CA . LEU A 1 680 ? -24.579 0.757 30.268 1 93.52 680 LEU A CA 1
ATOM 5187 C C . LEU A 1 680 ? -24.027 -0.662 30.349 1 93.52 680 LEU A C 1
ATOM 5189 O O . LEU A 1 680 ? -23.471 -1.059 31.376 1 93.52 680 LEU A O 1
ATOM 5193 N N . LEU A 1 681 ? -24.22 -1.415 29.381 1 93.31 681 LEU A N 1
ATOM 5194 C CA . LEU A 1 681 ? -23.584 -2.715 29.204 1 93.31 681 LEU A CA 1
ATOM 5195 C C . LEU A 1 681 ? -22.357 -2.602 28.305 1 93.31 681 LEU A C 1
ATOM 5197 O O . LEU A 1 681 ? -22.484 -2.502 27.083 1 93.31 681 LEU A O 1
ATOM 5201 N N . LEU A 1 682 ? -21.172 -2.632 28.912 1 93.19 682 LEU A N 1
ATOM 5202 C CA . LEU A 1 682 ? -19.913 -2.5 28.186 1 93.19 682 LEU A CA 1
ATOM 5203 C C . LEU A 1 682 ? -19.262 -3.862 27.976 1 93.19 682 LEU A C 1
ATOM 5205 O O . LEU A 1 682 ? -18.794 -4.485 28.932 1 93.19 682 LEU A O 1
ATOM 5209 N N . ASP A 1 683 ? -18.98 -4.341 26.79 1 88.89 683 ASP A N 1
ATOM 5210 C CA . ASP A 1 683 ? -18.398 -5.629 26.425 1 88.89 683 ASP A CA 1
ATOM 5211 C C . ASP A 1 683 ? -18.94 -6.747 27.312 1 88.89 683 ASP A C 1
ATOM 5213 O O . ASP A 1 683 ? -18.173 -7.558 27.836 1 88.89 683 ASP A O 1
ATOM 5217 N N . GLY A 1 684 ? -20.379 -6.643 27.538 1 82.54 684 GLY A N 1
ATOM 5218 C CA . GLY A 1 684 ? -21.079 -7.708 28.239 1 82.54 684 GLY A CA 1
ATOM 5219 C C . GLY A 1 684 ? -21.175 -7.475 29.735 1 82.54 684 GLY A C 1
ATOM 5220 O O . GLY A 1 684 ? -21.901 -8.186 30.433 1 82.54 684 GLY A O 1
ATOM 5221 N N . GLY A 1 685 ? -20.497 -6.385 30.264 1 86.7 685 GLY A N 1
ATOM 5222 C CA . GLY A 1 685 ? -20.547 -6.082 31.686 1 86.7 685 GLY A CA 1
ATOM 5223 C C . GLY A 1 685 ? -21.182 -4.738 31.987 1 86.7 685 GLY A C 1
ATOM 5224 O O . GLY A 1 685 ? -20.98 -3.77 31.251 1 86.7 685 GLY A O 1
ATOM 5225 N N . ILE A 1 686 ? -21.938 -4.727 33.06 1 90.52 686 ILE A N 1
ATOM 5226 C CA . ILE A 1 686 ? -22.576 -3.48 33.468 1 90.52 686 ILE A CA 1
ATOM 5227 C C . ILE A 1 686 ? -21.543 -2.559 34.112 1 90.52 686 ILE A C 1
ATOM 5229 O O . ILE A 1 686 ? -20.764 -2.989 34.966 1 90.52 686 ILE A O 1
ATOM 5233 N N . LEU A 1 687 ? -21.513 -1.371 33.656 1 91.87 687 LEU A N 1
ATOM 5234 C CA . LEU A 1 687 ? -20.576 -0.394 34.199 1 91.87 687 LEU A CA 1
ATOM 5235 C C . LEU A 1 687 ? -21.309 0.849 34.69 1 91.87 687 LEU A C 1
ATOM 5237 O O . LEU A 1 687 ? -22.12 1.425 33.961 1 91.87 687 LEU A O 1
ATOM 5241 N N . LYS A 1 688 ? -21.121 1.22 35.839 1 91.06 688 LYS A N 1
ATOM 5242 C CA . LYS A 1 688 ? -21.663 2.456 36.395 1 91.06 688 LYS A CA 1
ATOM 5243 C C . LYS A 1 688 ? -20.647 3.591 36.306 1 91.06 688 LYS A C 1
ATOM 5245 O O . LYS A 1 688 ? -19.493 3.43 36.711 1 91.06 688 LYS A O 1
ATOM 5250 N N . LEU A 1 689 ? -21.304 4.552 35.672 1 91.21 689 LEU A N 1
ATOM 5251 C CA . LEU A 1 689 ? -20.434 5.713 35.524 1 91.21 689 LEU A CA 1
ATOM 5252 C C . LEU A 1 689 ? -20.659 6.709 36.657 1 91.21 689 LEU A C 1
ATOM 5254 O O . LEU A 1 689 ? -21.782 6.855 37.146 1 91.21 689 LEU A O 1
ATOM 5258 N N . GLY A 1 690 ? -19.805 7.049 37.595 1 85.92 690 GLY A N 1
ATOM 5259 C CA . GLY A 1 690 ? -19.84 8.034 38.664 1 85.92 690 GLY A CA 1
ATOM 5260 C C . GLY A 1 690 ? -20.523 9.327 38.262 1 85.92 690 GLY A C 1
ATOM 5261 O O . GLY A 1 690 ? -21.372 9.335 37.368 1 85.92 690 GLY A O 1
ATOM 5262 N N . GLU A 1 691 ? -20.31 10.473 38.857 1 86.59 691 GLU A N 1
ATOM 5263 C CA . GLU A 1 691 ? -21.029 11.735 38.712 1 86.59 691 GLU A CA 1
ATOM 5264 C C . GLU A 1 691 ? -20.15 12.799 38.061 1 86.59 691 GLU A C 1
ATOM 5266 O O . GLU A 1 691 ? -20.629 13.879 37.71 1 86.59 691 GLU A O 1
ATOM 5271 N N . ALA A 1 692 ? -18.935 12.438 37.757 1 90.96 692 ALA A N 1
ATOM 5272 C CA . ALA A 1 692 ? -18.047 13.427 37.151 1 90.96 692 ALA A CA 1
ATOM 5273 C C . ALA A 1 692 ? -18.519 13.803 35.749 1 90.96 692 ALA A C 1
ATOM 5275 O O . ALA A 1 692 ? -19.18 13.008 35.076 1 90.96 692 ALA A O 1
ATOM 5276 N N . GLU A 1 693 ? -18.236 15.023 35.33 1 94.12 693 GLU A N 1
ATOM 5277 C CA . GLU A 1 693 ? -18.671 15.515 34.026 1 94.12 693 GLU A CA 1
ATOM 5278 C C . GLU A 1 693 ? -18.03 14.719 32.893 1 94.12 693 GLU A C 1
ATOM 5280 O O . GLU A 1 693 ? -18.657 14.491 31.856 1 94.12 693 GLU A O 1
ATOM 5285 N N . GLU A 1 694 ? -16.84 14.445 33.064 1 92.76 694 GLU A N 1
ATOM 5286 C CA . GLU A 1 694 ? -16.151 13.571 32.119 1 92.76 694 GLU A CA 1
ATOM 5287 C C . GLU A 1 694 ? -15.53 12.371 32.829 1 92.76 694 GLU A C 1
ATOM 5289 O O . GLU A 1 694 ? -14.752 12.535 33.771 1 92.76 694 GLU A O 1
ATOM 5294 N N . VAL A 1 695 ? -15.908 11.233 32.367 1 94 695 VAL A N 1
ATOM 5295 C CA . VAL A 1 695 ? -15.444 9.996 32.986 1 94 695 VAL A CA 1
ATOM 5296 C C . VAL A 1 695 ? -14.601 9.204 31.989 1 94 695 VAL A C 1
ATOM 5298 O O . VAL A 1 695 ? -15.032 8.958 30.86 1 94 695 VAL A O 1
ATOM 5301 N N . GLU A 1 696 ? -13.404 8.9 32.404 1 91.75 696 GLU A N 1
ATOM 5302 C CA . GLU A 1 696 ? -12.566 8.038 31.576 1 91.75 696 GLU A CA 1
ATOM 5303 C C . GLU A 1 696 ? -12.691 6.577 31.998 1 91.75 696 GLU A C 1
ATOM 5305 O O . GLU A 1 696 ? -12.739 6.272 33.192 1 91.75 696 GLU A O 1
ATOM 5310 N N . VAL A 1 697 ? -12.872 5.789 31.033 1 92.68 697 VAL A N 1
ATOM 5311 C CA . VAL A 1 697 ? -13.009 4.353 31.252 1 92.68 697 VAL A CA 1
ATOM 5312 C C . VAL A 1 697 ? -11.803 3.623 30.663 1 92.68 697 VAL A C 1
ATOM 5314 O O . VAL A 1 697 ? -11.399 3.894 29.53 1 92.68 697 VAL A O 1
ATOM 5317 N N . CYS A 1 698 ? -11.125 2.723 31.437 1 90.07 698 CYS A N 1
ATOM 5318 C CA . CYS A 1 698 ? -9.947 2.013 30.954 1 90.07 698 CYS A CA 1
ATOM 5319 C C . CYS A 1 698 ? -10.06 0.518 31.23 1 90.07 698 CYS A C 1
ATOM 5321 O O . CYS A 1 698 ? -10.797 0.102 32.126 1 90.07 698 CYS A O 1
ATOM 5323 N N . GLN A 1 699 ? -9.351 -0.254 30.393 1 84.19 699 GLN A N 1
ATOM 5324 C CA . GLN A 1 699 ? -9.293 -1.699 30.589 1 84.19 699 GLN A CA 1
ATOM 5325 C C . GLN A 1 699 ? -8.331 -2.064 31.716 1 84.19 699 GLN A C 1
ATOM 5327 O O . GLN A 1 699 ? -7.277 -1.442 31.865 1 84.19 699 GLN A O 1
ATOM 5332 N N . SER A 1 700 ? -8.64 -2.769 32.801 1 67.79 700 SER A N 1
ATOM 5333 C CA . SER A 1 700 ? -7.816 -3.085 33.963 1 67.79 700 SER A CA 1
ATOM 5334 C C . SER A 1 700 ? -6.502 -3.737 33.547 1 67.79 700 SER A C 1
ATOM 5336 O O . SER A 1 700 ? -5.443 -3.414 34.091 1 67.79 700 SER A O 1
ATOM 5338 N N . SER A 1 701 ? -6.367 -5.115 32.929 1 55.23 701 SER A N 1
ATOM 5339 C CA . SER A 1 701 ? -5.111 -5.768 32.574 1 55.23 701 SER A CA 1
ATOM 5340 C C . SER A 1 701 ? -4.971 -5.912 31.063 1 55.23 701 SER A C 1
ATOM 5342 O O . SER A 1 701 ? -5.896 -6.372 30.389 1 55.23 701 SER A O 1
ATOM 5344 N N . PRO A 1 702 ? -3.956 -5.356 30.425 1 47.17 702 PRO A N 1
ATOM 5345 C CA . PRO A 1 702 ? -3.821 -5.404 28.968 1 47.17 702 PRO A CA 1
ATOM 5346 C C . PRO A 1 702 ? -4.086 -6.794 28.396 1 47.17 702 PRO A C 1
ATOM 5348 O O . PRO A 1 702 ? -4.523 -6.921 27.249 1 47.17 702 PRO A O 1
ATOM 5351 N N . GLY A 1 703 ? -3.376 -8.064 28.799 1 39.23 703 GLY A N 1
ATOM 5352 C CA . GLY A 1 703 ? -3.16 -9.378 28.216 1 39.23 703 GLY A CA 1
ATOM 5353 C C . GLY A 1 703 ? -4.441 -10.169 28.036 1 39.23 703 GLY A C 1
ATOM 5354 O O . GLY A 1 703 ? -4.427 -11.264 27.469 1 39.23 703 GLY A O 1
ATOM 5355 N N . THR A 1 704 ? -5.283 -10.283 29.034 1 33.11 704 THR A N 1
ATOM 5356 C CA . THR A 1 704 ? -6.276 -11.351 29.041 1 33.11 704 THR A CA 1
ATOM 5357 C C . THR A 1 704 ? -7.477 -10.979 28.176 1 33.11 704 THR A C 1
ATOM 5359 O O . THR A 1 704 ? -8.241 -10.075 28.522 1 33.11 704 THR A O 1
ATOM 5362 N N . CYS A 1 705 ? -7.26 -11.057 26.865 1 34.17 705 CYS A N 1
ATOM 5363 C CA . CYS A 1 705 ? -8.514 -11.127 26.123 1 34.17 705 CYS A CA 1
ATOM 5364 C C . CYS A 1 705 ? -9.364 -12.299 26.598 1 34.17 705 CYS A C 1
ATOM 5366 O O . CYS A 1 705 ? -8.979 -13.458 26.431 1 34.17 705 CYS A O 1
ATOM 5368 N N . THR A 1 706 ? -9.867 -12.485 27.726 1 29.33 706 THR A N 1
ATOM 5369 C CA . THR A 1 706 ? -10.712 -13.607 28.12 1 29.33 706 THR A CA 1
ATOM 5370 C C . THR A 1 706 ? -11.839 -13.815 27.113 1 29.33 706 THR A C 1
ATOM 5372 O O . THR A 1 706 ? -12.382 -12.85 26.572 1 29.33 706 THR A O 1
ATOM 5375 N N . GLU A 1 707 ? -11.841 -15.023 26.46 1 27.88 707 GLU A N 1
ATOM 5376 C CA . GLU A 1 707 ? -12.729 -15.759 25.565 1 27.88 707 GLU A CA 1
ATOM 5377 C C . GLU A 1 707 ? -14.193 -15.534 25.933 1 27.88 707 GLU A C 1
ATOM 5379 O O . GLU A 1 707 ? -15.093 -16.018 25.243 1 27.88 707 GLU A O 1
ATOM 5384 N N . SER A 1 708 ? -14.54 -15.777 27.29 1 27.92 708 SER A N 1
ATOM 5385 C CA . SER A 1 708 ? -15.907 -16.241 27.502 1 27.92 708 SER A CA 1
ATOM 5386 C C . SER A 1 708 ? -16.917 -15.309 26.84 1 27.92 708 SER A C 1
ATOM 5388 O O . SER A 1 708 ? -16.731 -14.091 26.83 1 27.92 708 SER A O 1
ATOM 5390 N N . GLY A 1 709 ? -17.334 -15.603 25.696 1 28.99 709 GLY A N 1
ATOM 5391 C CA . GLY A 1 709 ? -18.656 -15.072 25.406 1 28.99 709 GLY A CA 1
ATOM 5392 C C . GLY A 1 709 ? -19.375 -14.556 26.638 1 28.99 709 GLY A C 1
ATOM 5393 O O . GLY A 1 709 ? -20.462 -13.983 26.534 1 28.99 709 GLY A O 1
ATOM 5394 N N . GLU A 1 710 ? -19.447 -15.501 27.658 1 29.49 710 GLU A N 1
ATOM 5395 C CA . GLU A 1 710 ? -19.756 -14.686 28.829 1 29.49 710 GLU A CA 1
ATOM 5396 C C . GLU A 1 710 ? -18.674 -13.638 29.073 1 29.49 710 GLU A C 1
ATOM 5398 O O . GLU A 1 710 ? -17.481 -13.948 29.03 1 29.49 710 GLU A O 1
ATOM 5403 N N . GLY A 1 711 ? -18.709 -12.4 28.462 1 32.55 711 GLY A N 1
ATOM 5404 C CA . GLY A 1 711 ? -17.872 -11.22 28.613 1 32.55 711 GLY A CA 1
ATOM 5405 C C . GLY A 1 711 ? -16.887 -11.33 29.761 1 32.55 711 GLY A C 1
ATOM 5406 O O . GLY A 1 711 ? -17.271 -11.223 30.928 1 32.55 711 GLY A O 1
ATOM 5407 N N . SER A 1 712 ? -16.156 -12.41 29.847 1 33.25 712 SER A N 1
ATOM 5408 C CA . SER A 1 712 ? -15.244 -11.962 30.894 1 33.25 712 SER A CA 1
ATOM 5409 C C . SER A 1 712 ? -14.667 -10.587 30.574 1 33.25 712 SER A C 1
ATOM 5411 O O . SER A 1 712 ? -13.937 -10.427 29.594 1 33.25 712 SER A O 1
ATOM 5413 N N . GLY A 1 713 ? -15.492 -9.552 30.337 1 38.49 713 GLY A N 1
ATOM 5414 C CA . GLY A 1 713 ? -15.33 -8.107 30.337 1 38.49 713 GLY A CA 1
ATOM 5415 C C . GLY A 1 713 ? -13.962 -7.66 30.815 1 38.49 713 GLY A C 1
ATOM 5416 O O . GLY A 1 713 ? -13.522 -8.042 31.902 1 38.49 713 GLY A O 1
ATOM 5417 N N . GLY A 1 714 ? -13.01 -7.899 29.921 1 49.78 714 GLY A N 1
ATOM 5418 C CA . GLY A 1 714 ? -11.907 -7.065 30.368 1 49.78 714 GLY A CA 1
ATOM 5419 C C . GLY A 1 714 ? -12.337 -5.969 31.324 1 49.78 714 GLY A C 1
ATOM 5420 O O . GLY A 1 714 ? -13.496 -5.547 31.313 1 49.78 714 GLY A O 1
ATOM 5421 N N . SER A 1 715 ? -12.116 -6.18 32.441 1 70.95 715 SER A N 1
ATOM 5422 C CA . SER A 1 715 ? -12.629 -5.386 33.552 1 70.95 715 SER A CA 1
ATOM 5423 C C . SER A 1 715 ? -12.398 -3.897 33.32 1 70.95 715 SER A C 1
ATOM 5425 O O . SER A 1 715 ? -11.26 -3.461 33.133 1 70.95 715 SER A O 1
ATOM 5427 N N . TRP A 1 716 ? -13.393 -3.534 32.473 1 88.75 716 TRP A N 1
ATOM 5428 C CA . TRP A 1 716 ? -13.443 -2.08 32.363 1 88.75 716 TRP A CA 1
ATOM 5429 C C . TRP A 1 716 ? -13.755 -1.443 33.713 1 88.75 716 TRP A C 1
ATOM 5431 O O . TRP A 1 716 ? -14.527 -1.993 34.503 1 88.75 716 TRP A O 1
ATOM 5441 N N . ARG A 1 717 ? -13.12 -0.471 33.942 1 89.62 717 ARG A N 1
ATOM 5442 C CA . ARG A 1 717 ? -13.366 0.317 35.145 1 89.62 717 ARG A CA 1
ATOM 5443 C C . ARG A 1 717 ? -13.187 1.806 34.871 1 89.62 717 ARG A C 1
ATOM 5445 O O . ARG A 1 717 ? -12.632 2.19 33.839 1 89.62 717 ARG A O 1
ATOM 5452 N N . VAL A 1 718 ? -13.692 2.597 35.684 1 91.38 718 VAL A N 1
ATOM 5453 C CA . VAL A 1 718 ? -13.398 4.025 35.634 1 91.38 718 VAL A CA 1
ATOM 5454 C C . VAL A 1 718 ? -11.922 4.26 35.947 1 91.38 718 VAL A C 1
ATOM 5456 O O . VAL A 1 718 ? -11.389 3.703 36.91 1 91.38 718 VAL A O 1
ATOM 5459 N N . CYS A 1 719 ? -11.29 5.029 34.999 1 87.31 719 CYS A N 1
ATOM 5460 C CA . CYS A 1 719 ? -9.855 5.259 35.126 1 87.31 719 CYS A CA 1
ATOM 5461 C C . CYS A 1 719 ? -9.541 6.063 36.382 1 87.31 719 CYS A C 1
ATOM 5463 O O . CYS A 1 719 ? -10.306 6.951 36.764 1 87.31 719 CYS A O 1
ATOM 5465 N N . GLY A 1 720 ? -8.325 5.725 37.034 1 76.16 720 GLY A N 1
ATOM 5466 C CA . GLY A 1 720 ? -7.77 6.545 38.1 1 76.16 720 GLY A CA 1
ATOM 5467 C C . GLY A 1 720 ? -6.605 7.404 37.647 1 76.16 720 GLY A C 1
ATOM 5468 O O . GLY A 1 720 ? -6.162 7.305 36.501 1 76.16 720 GLY A O 1
ATOM 5469 N N . PRO A 1 721 ? -5.926 8.434 38.399 1 65.86 721 PRO A N 1
ATOM 5470 C CA . PRO A 1 721 ? -4.832 9.333 38.021 1 65.86 721 PRO A CA 1
ATOM 5471 C C . PRO A 1 721 ? -3.598 8.584 37.524 1 65.86 721 PRO A C 1
ATOM 5473 O O . PRO A 1 721 ? -2.887 9.074 36.644 1 65.86 721 PRO A O 1
ATOM 5476 N N . GLY A 1 722 ? -2.191 7.86 37.961 1 59.24 722 GLY A N 1
ATOM 5477 C CA . GLY A 1 722 ? -0.988 7.14 37.575 1 59.24 722 GLY A CA 1
ATOM 5478 C C . GLY A 1 722 ? -1.132 6.399 36.26 1 59.24 722 GLY A C 1
ATOM 5479 O O . GLY A 1 722 ? -0.157 5.855 35.738 1 59.24 722 GLY A O 1
ATOM 5480 N N . ASP A 1 723 ? -3.314 6.049 35.676 1 65.67 723 ASP A N 1
ATOM 5481 C CA . ASP A 1 723 ? -3.588 5.201 34.52 1 65.67 723 ASP A CA 1
ATOM 5482 C C . ASP A 1 723 ? -3.203 5.902 33.22 1 65.67 723 ASP A C 1
ATOM 5484 O O . ASP A 1 723 ? -3.218 5.29 32.15 1 65.67 723 ASP A O 1
ATOM 5488 N N . LEU A 1 724 ? -3.072 7.202 33.366 1 55.52 724 LEU A N 1
ATOM 5489 C CA . LEU A 1 724 ? -2.911 8.042 32.185 1 55.52 724 LEU A CA 1
ATOM 5490 C C . LEU A 1 724 ? -1.672 7.636 31.394 1 55.52 724 LEU A C 1
ATOM 5492 O O . LEU A 1 724 ? -0.563 7.625 31.933 1 55.52 724 LEU A O 1
ATOM 5496 N N . ARG A 1 725 ? -1.706 6.6 30.491 1 60.31 725 ARG A N 1
ATOM 5497 C CA . ARG A 1 725 ? -0.514 6.263 29.72 1 60.31 725 ARG A CA 1
ATOM 5498 C C . ARG A 1 725 ? -0.602 6.821 28.303 1 60.31 725 ARG A C 1
ATOM 5500 O O . ARG A 1 725 ? -1.521 6.485 27.554 1 60.31 725 ARG A O 1
ATOM 5507 N N . PRO A 1 726 ? -0.161 8.056 28.067 1 53.91 726 PRO A N 1
ATOM 5508 C CA . PRO A 1 726 ? -0.415 8.726 26.789 1 53.91 726 PRO A CA 1
ATOM 5509 C C . PRO A 1 726 ? -0.042 7.862 25.586 1 53.91 726 PRO A C 1
ATOM 5511 O O . PRO A 1 726 ? 1.022 7.238 25.575 1 53.91 726 PRO A O 1
ATOM 5514 N N . SER A 1 727 ? -0.823 7.217 24.797 1 56.09 727 SER A N 1
ATOM 5515 C CA . SER A 1 727 ? -0.465 6.65 23.501 1 56.09 727 SER A CA 1
ATOM 5516 C C . SER A 1 727 ? -0.445 7.722 22.416 1 56.09 727 SER A C 1
ATOM 5518 O O . SER A 1 727 ? -1.462 7.973 21.766 1 56.09 727 SER A O 1
ATOM 5520 N N . LEU A 1 728 ? 0.207 9.115 22.341 1 63.04 728 LEU A N 1
ATOM 5521 C CA . LEU A 1 728 ? -0.111 10.06 21.276 1 63.04 728 LEU A CA 1
ATOM 5522 C C . LEU A 1 728 ? 0.855 9.906 20.106 1 63.04 728 LEU A C 1
ATOM 5524 O O . LEU A 1 728 ? 2.037 10.236 20.224 1 63.04 728 LEU A O 1
ATOM 5528 N N . SER A 1 729 ? 0.684 8.837 19.219 1 74.1 729 SER A N 1
ATOM 5529 C CA . SER A 1 729 ? 1.329 8.604 17.93 1 74.1 729 SER A CA 1
ATOM 5530 C C . SER A 1 729 ? 0.602 9.338 16.808 1 74.1 729 SER A C 1
ATOM 5532 O O . SER A 1 729 ? -0.568 9.7 16.952 1 74.1 729 SER A O 1
ATOM 5534 N N . PRO A 1 730 ? 1.437 9.844 15.739 1 83.51 730 PRO A N 1
ATOM 5535 C CA . PRO A 1 730 ? 2.807 9.631 15.264 1 83.51 730 PRO A CA 1
ATOM 5536 C C . PRO A 1 730 ? 3.723 10.817 15.555 1 83.51 730 PRO A C 1
ATOM 5538 O O . PRO A 1 730 ? 3.331 11.743 16.27 1 83.51 730 PRO A O 1
ATOM 5541 N N . ILE A 1 731 ? 4.977 10.922 15.062 1 85.23 731 ILE A N 1
ATOM 5542 C CA . ILE A 1 731 ? 6.058 11.86 15.345 1 85.23 731 ILE A CA 1
ATOM 5543 C C . ILE A 1 731 ? 5.615 13.279 14.993 1 85.23 731 ILE A C 1
ATOM 5545 O O . ILE A 1 731 ? 5.949 14.233 15.699 1 85.23 731 ILE A O 1
ATOM 5549 N N . ARG A 1 732 ? 4.818 13.48 14.04 1 81.45 732 ARG A N 1
ATOM 5550 C CA . ARG A 1 732 ? 4.449 14.813 13.575 1 81.45 732 ARG A CA 1
ATOM 5551 C C . ARG A 1 732 ? 3.703 15.584 14.658 1 81.45 732 ARG A C 1
ATOM 5553 O O . ARG A 1 732 ? 3.66 16.816 14.633 1 81.45 732 ARG A O 1
ATOM 5560 N N . ARG A 1 733 ? 3.209 14.956 15.632 1 82.45 733 ARG A N 1
ATOM 5561 C CA . ARG A 1 733 ? 2.397 15.597 16.661 1 82.45 733 ARG A CA 1
ATOM 5562 C C . ARG A 1 733 ? 3.253 16.478 17.565 1 82.45 733 ARG A C 1
ATOM 5564 O O . ARG A 1 733 ? 2.74 17.388 18.22 1 82.45 733 ARG A O 1
ATOM 5571 N N . VAL A 1 734 ? 4.53 16.199 17.572 1 83.66 734 VAL A N 1
ATOM 5572 C CA . VAL A 1 734 ? 5.416 17.04 18.371 1 83.66 734 VAL A CA 1
ATOM 5573 C C . VAL A 1 734 ? 5.393 18.47 17.837 1 83.66 734 VAL A C 1
ATOM 5575 O O . VAL A 1 734 ? 5.505 19.428 18.605 1 83.66 734 VAL A O 1
ATOM 5578 N N . PHE A 1 735 ? 5.083 18.602 16.617 1 82.93 735 PHE A N 1
ATOM 5579 C CA . PHE A 1 735 ? 5.138 19.909 15.974 1 82.93 735 PHE A CA 1
ATOM 5580 C C . PHE A 1 735 ? 3.782 20.603 16.041 1 82.93 735 PHE A C 1
ATOM 5582 O O . PHE A 1 735 ? 3.623 21.716 15.535 1 82.93 735 PHE A O 1
ATOM 5589 N N . ALA A 1 736 ? 2.858 19.938 16.662 1 80.47 736 ALA A N 1
ATOM 5590 C CA . ALA A 1 736 ? 1.532 20.525 16.833 1 80.47 736 ALA A CA 1
ATOM 5591 C C . ALA A 1 736 ? 1.441 21.305 18.141 1 80.47 736 ALA A C 1
ATOM 5593 O O . ALA A 1 736 ? 0.382 21.838 18.481 1 80.47 736 ALA A O 1
ATOM 5594 N N . GLU A 1 737 ? 2.506 21.346 18.884 1 85.55 737 GLU A N 1
ATOM 5595 C CA . GLU A 1 737 ? 2.681 22.129 20.103 1 85.55 737 GLU A CA 1
ATOM 5596 C C . GLU A 1 737 ? 3.911 23.028 20.009 1 85.55 737 GLU A C 1
ATOM 5598 O O . GLU A 1 737 ? 4.767 22.83 19.145 1 85.55 737 GLU A O 1
ATOM 5603 N N . PRO A 1 738 ? 3.895 24.02 20.877 1 91.22 738 PRO A N 1
ATOM 5604 C CA . PRO A 1 738 ? 5.138 24.794 20.864 1 91.22 738 PRO A CA 1
ATOM 5605 C C . PRO A 1 738 ? 6.371 23.935 21.135 1 91.22 738 PRO A C 1
ATOM 5607 O O . PRO A 1 738 ? 6.354 23.09 22.034 1 91.22 738 PRO A O 1
ATOM 5610 N N . TRP A 1 739 ? 7.345 24.089 20.338 1 92.29 739 TRP A N 1
ATOM 5611 C CA . TRP A 1 739 ? 8.55 23.277 20.478 1 92.29 739 TRP A CA 1
ATOM 5612 C C . TRP A 1 739 ? 9.802 24.113 20.235 1 92.29 739 TRP A C 1
ATOM 5614 O O . TRP A 1 739 ? 9.725 25.208 19.672 1 92.29 739 TRP A O 1
ATOM 5624 N N . VAL A 1 740 ? 10.924 23.716 20.748 1 95.39 740 VAL A N 1
ATOM 5625 C CA . VAL A 1 740 ? 12.239 24.295 20.492 1 95.39 740 VAL A CA 1
ATOM 5626 C C . VAL A 1 740 ? 13.215 23.197 20.075 1 95.39 740 VAL A C 1
ATOM 5628 O O . VAL A 1 740 ? 13.004 22.021 20.381 1 95.39 740 VAL A O 1
ATOM 5631 N N . LEU A 1 741 ? 14.13 23.53 19.312 1 95.22 741 LEU A N 1
ATOM 5632 C CA . LEU A 1 741 ? 15.186 22.593 18.942 1 95.22 741 LEU A CA 1
ATOM 5633 C C . LEU A 1 741 ? 16.358 22.684 19.913 1 95.22 741 LEU A C 1
ATOM 5635 O O . LEU A 1 741 ? 16.889 23.771 20.152 1 95.22 741 LEU A O 1
ATOM 5639 N N . VAL A 1 742 ? 16.783 21.59 20.486 1 97.48 742 VAL A N 1
ATOM 5640 C CA . VAL A 1 742 ? 17.782 21.577 21.55 1 97.48 742 VAL A CA 1
ATOM 5641 C C . VAL A 1 742 ? 19.036 20.847 21.072 1 97.48 742 VAL A C 1
ATOM 5643 O O . VAL A 1 742 ? 18.968 19.686 20.663 1 97.48 742 VAL A O 1
ATOM 5646 N N . ILE A 1 743 ? 20.171 21.504 21.14 1 97.62 743 ILE A N 1
ATOM 5647 C CA . ILE A 1 743 ? 21.457 20.914 20.784 1 97.62 743 ILE A CA 1
ATOM 5648 C C . ILE A 1 743 ? 22.382 20.92 21.998 1 97.62 743 ILE A C 1
ATOM 5650 O O . ILE A 1 743 ? 22.053 21.502 23.035 1 97.62 743 ILE A O 1
ATOM 5654 N N . PRO A 1 744 ? 23.524 20.295 21.935 1 96.92 744 PRO A N 1
ATOM 5655 C CA . PRO A 1 744 ? 24.431 20.228 23.083 1 96.92 744 PRO A CA 1
ATOM 5656 C C . PRO A 1 744 ? 24.922 21.604 23.528 1 96.92 744 PRO A C 1
ATOM 5658 O O . PRO A 1 744 ? 24.944 22.544 22.73 1 96.92 744 PRO A O 1
ATOM 5661 N N . ASP A 1 745 ? 25.335 21.777 24.744 1 95.8 745 ASP A N 1
ATOM 5662 C CA . ASP A 1 745 ? 25.749 23.046 25.336 1 95.8 745 ASP A CA 1
ATOM 5663 C C . ASP A 1 745 ? 26.974 23.611 24.621 1 95.8 745 ASP A C 1
ATOM 5665 O O . ASP A 1 745 ? 27.107 24.828 24.474 1 95.8 745 ASP A O 1
ATOM 5669 N N . THR A 1 746 ? 27.894 22.76 24.249 1 95.01 746 THR A N 1
ATOM 5670 C CA . THR A 1 746 ? 29.027 23.137 23.411 1 95.01 746 THR A CA 1
ATOM 5671 C C . THR A 1 746 ? 28.872 22.568 22.004 1 95.01 746 THR A C 1
ATOM 5673 O O . THR A 1 746 ? 29.568 21.621 21.631 1 95.01 746 THR A O 1
ATOM 5676 N N . PRO A 1 747 ? 27.977 23.254 21.279 1 95.14 747 PRO A N 1
ATOM 5677 C CA . PRO A 1 747 ? 27.643 22.631 19.996 1 95.14 747 PRO A CA 1
ATOM 5678 C C . PRO A 1 747 ? 28.782 22.722 18.983 1 95.14 747 PRO A C 1
ATOM 5680 O O . PRO A 1 747 ? 29.494 23.729 18.937 1 95.14 747 PRO A O 1
ATOM 5683 N N . SER A 1 748 ? 28.97 21.663 18.271 1 93.33 748 SER A N 1
ATOM 5684 C CA . SER A 1 748 ? 29.885 21.676 17.134 1 93.33 748 SER A CA 1
ATOM 5685 C C . SER A 1 748 ? 29.316 22.487 15.975 1 93.33 748 SER A C 1
ATOM 5687 O O . SER A 1 748 ? 28.125 22.803 15.958 1 93.33 748 SER A O 1
ATOM 5689 N N . ALA A 1 749 ? 30.167 22.85 15.063 1 91.05 749 ALA A N 1
ATOM 5690 C CA . ALA A 1 749 ? 29.723 23.555 13.864 1 91.05 749 ALA A CA 1
ATOM 5691 C C . ALA A 1 749 ? 28.679 22.741 13.104 1 91.05 749 ALA A C 1
ATOM 5693 O O . ALA A 1 749 ? 27.736 23.301 12.54 1 91.05 749 ALA A O 1
ATOM 5694 N N . LEU A 1 750 ? 28.87 21.446 13.136 1 93.03 750 LEU A N 1
ATOM 5695 C CA . LEU A 1 750 ? 27.936 20.57 12.438 1 93.03 750 LEU A CA 1
ATOM 5696 C C . LEU A 1 750 ? 26.556 20.62 13.086 1 93.03 750 LEU A C 1
ATOM 5698 O O . LEU A 1 750 ? 25.54 20.666 12.389 1 93.03 750 LEU A O 1
ATOM 5702 N N . GLU A 1 751 ? 26.551 20.558 14.354 1 94.86 751 GLU A N 1
ATOM 5703 C CA . GLU A 1 751 ? 25.274 20.56 15.063 1 94.86 751 GLU A CA 1
ATOM 5704 C C . GLU A 1 751 ? 24.517 21.865 14.832 1 94.86 751 GLU A C 1
ATOM 5706 O O . GLU A 1 751 ? 23.298 21.857 14.652 1 94.86 751 GLU A O 1
ATOM 5711 N N . VAL A 1 752 ? 25.219 22.984 14.821 1 95.01 752 VAL A N 1
ATOM 5712 C CA . VAL A 1 752 ? 24.594 24.275 14.549 1 95.01 752 VAL A CA 1
ATOM 5713 C C . VAL A 1 752 ? 24.066 24.302 13.116 1 95.01 752 VAL A C 1
ATOM 5715 O O . VAL A 1 752 ? 22.956 24.777 12.866 1 95.01 752 VAL A O 1
ATOM 5718 N N . LEU A 1 753 ? 24.856 23.781 12.232 1 92.85 753 LEU A N 1
ATOM 5719 C CA . LEU A 1 753 ? 24.453 23.721 10.831 1 92.85 753 LEU A CA 1
ATOM 5720 C C . LEU A 1 753 ? 23.184 22.891 10.666 1 92.85 753 LEU A C 1
ATOM 5722 O O . LEU A 1 753 ? 22.235 23.326 10.009 1 92.85 753 LEU A O 1
ATOM 5726 N N . LEU A 1 754 ? 23.153 21.698 11.252 1 92.1 754 LEU A N 1
ATOM 5727 C CA . LEU A 1 754 ? 22.01 20.801 11.118 1 92.1 754 LEU A CA 1
ATOM 5728 C C . LEU A 1 754 ? 20.771 21.397 11.778 1 92.1 754 LEU A C 1
ATOM 5730 O O . LEU A 1 754 ? 19.654 21.218 11.287 1 92.1 754 LEU A O 1
ATOM 5734 N N . ALA A 1 755 ? 20.991 22.049 12.88 1 92.97 755 ALA A N 1
ATOM 5735 C CA . ALA A 1 755 ? 19.871 22.698 13.557 1 92.97 755 ALA A CA 1
ATOM 5736 C C . ALA A 1 755 ? 19.271 23.801 12.69 1 92.97 755 ALA A C 1
ATOM 5738 O O . ALA A 1 755 ? 18.048 23.909 12.569 1 92.97 755 ALA A O 1
ATOM 5739 N N . SER A 1 756 ? 20.136 24.641 12.106 1 90.33 756 SER A N 1
ATOM 5740 C CA . SER A 1 756 ? 19.671 25.707 11.226 1 90.33 756 SER A CA 1
ATOM 5741 C C . SER A 1 756 ? 18.965 25.142 9.998 1 90.33 756 SER A C 1
ATOM 5743 O O . SER A 1 756 ? 17.96 25.694 9.545 1 90.33 756 SER A O 1
ATOM 5745 N N . TYR A 1 757 ? 19.527 24.105 9.497 1 88.59 757 TYR A N 1
ATOM 5746 C CA . TYR A 1 757 ? 18.915 23.424 8.361 1 88.59 757 TYR A CA 1
ATOM 5747 C C . TYR A 1 757 ? 17.523 22.915 8.716 1 88.59 757 TYR A C 1
ATOM 5749 O O . TYR A 1 757 ? 16.581 23.068 7.935 1 88.59 757 TYR A O 1
ATOM 5757 N N . PHE A 1 758 ? 17.418 22.345 9.886 1 86.37 758 PHE A N 1
ATOM 5758 C CA . PHE A 1 758 ? 16.169 21.767 10.369 1 86.37 758 PHE A CA 1
ATOM 5759 C C . PHE A 1 758 ? 15.096 22.839 10.513 1 86.37 758 PHE A C 1
ATOM 5761 O O . PHE A 1 758 ? 13.978 22.677 10.019 1 86.37 758 PHE A O 1
ATOM 5768 N N . VAL A 1 759 ? 15.376 23.901 11.125 1 86.59 759 VAL A N 1
ATOM 5769 C CA . VAL A 1 759 ? 14.391 24.941 11.404 1 86.59 759 VAL A CA 1
ATOM 5770 C C . VAL A 1 759 ? 14.026 25.668 10.112 1 86.59 759 VAL A C 1
ATOM 5772 O O . VAL A 1 759 ? 12.875 26.068 9.922 1 86.59 759 VAL A O 1
ATOM 5775 N N . ALA A 1 760 ? 14.993 25.861 9.219 1 83.84 760 ALA A N 1
ATOM 5776 C CA . ALA A 1 760 ? 14.704 26.469 7.923 1 83.84 760 ALA A CA 1
ATOM 5777 C C . ALA A 1 760 ? 13.802 25.569 7.084 1 83.84 760 ALA A C 1
ATOM 5779 O O . ALA A 1 760 ? 12.928 26.055 6.362 1 83.84 760 ALA A O 1
ATOM 5780 N N . GLY A 1 761 ? 14.127 24.287 7.212 1 80.78 761 GLY A N 1
ATOM 5781 C CA . GLY A 1 761 ? 13.281 23.337 6.507 1 80.78 761 GLY A CA 1
ATOM 5782 C C . GLY A 1 761 ? 11.841 23.352 6.983 1 80.78 761 GLY A C 1
ATOM 5783 O O . GLY A 1 761 ? 10.914 23.268 6.176 1 80.78 761 GLY A O 1
ATOM 5784 N N . HIS A 1 762 ? 11.666 23.458 8.265 1 82.02 762 HIS A N 1
ATOM 5785 C CA . HIS A 1 762 ? 10.322 23.511 8.83 1 82.02 762 HIS A CA 1
ATOM 5786 C C . HIS A 1 762 ? 9.599 24.787 8.413 1 82.02 762 HIS A C 1
ATOM 5788 O O . HIS A 1 762 ? 8.389 24.77 8.175 1 82.02 762 HIS A O 1
ATOM 5794 N N . LEU A 1 763 ? 10.325 25.841 8.332 1 81.52 763 LEU A N 1
ATOM 5795 C CA . LEU A 1 763 ? 9.751 27.108 7.893 1 81.52 763 LEU A CA 1
ATOM 5796 C C . LEU A 1 763 ? 9.252 27.01 6.456 1 81.52 763 LEU A C 1
ATOM 5798 O O . LEU A 1 763 ? 8.158 27.483 6.14 1 81.52 763 LEU A O 1
ATOM 5802 N N . THR A 1 764 ? 10.058 26.472 5.663 1 78.21 764 THR A N 1
ATOM 5803 C CA . THR A 1 764 ? 9.711 26.354 4.251 1 78.21 764 THR A CA 1
ATOM 5804 C C . THR A 1 764 ? 8.522 25.415 4.063 1 78.21 764 THR A C 1
ATOM 5806 O O . THR A 1 764 ? 7.666 25.654 3.209 1 78.21 764 THR A O 1
ATOM 5809 N N . ALA A 1 765 ? 8.453 24.455 4.916 1 76.38 765 ALA A N 1
ATOM 5810 C CA . ALA A 1 765 ? 7.441 23.418 4.732 1 76.38 765 ALA A CA 1
ATOM 5811 C C . ALA A 1 765 ? 6.114 23.828 5.364 1 76.38 765 ALA A C 1
ATOM 5813 O O . ALA A 1 765 ? 5.046 23.557 4.811 1 76.38 765 ALA A O 1
ATOM 5814 N N . VAL A 1 766 ? 6.192 24.383 6.591 1 76.24 766 VAL A N 1
ATOM 5815 C CA . VAL A 1 766 ? 4.956 24.581 7.34 1 76.24 766 VAL A CA 1
ATOM 5816 C C . VAL A 1 766 ? 4.779 26.063 7.663 1 76.24 766 VAL A C 1
ATOM 5818 O O . VAL A 1 766 ? 3.723 26.479 8.145 1 76.24 766 VAL A O 1
ATOM 5821 N N . GLY A 1 767 ? 5.83 26.835 7.385 1 76.61 767 GLY A N 1
ATOM 5822 C CA . GLY A 1 767 ? 5.71 28.271 7.586 1 76.61 767 GLY A CA 1
ATOM 5823 C C . GLY A 1 767 ? 6.019 28.702 9.007 1 76.61 767 GLY A C 1
ATOM 5824 O O . GLY A 1 767 ? 5.68 29.817 9.41 1 76.61 767 GLY A O 1
ATOM 5825 N N . THR A 1 768 ? 6.635 27.704 9.78 1 79.52 768 THR A N 1
ATOM 5826 C CA . THR A 1 768 ? 6.955 28.057 11.159 1 79.52 768 THR A CA 1
ATOM 5827 C C . THR A 1 768 ? 8.403 27.703 11.486 1 79.52 768 THR A C 1
ATOM 5829 O O . THR A 1 768 ? 8.949 26.738 10.946 1 79.52 768 THR A O 1
ATOM 5832 N N . ALA A 1 769 ? 8.997 28.521 12.188 1 80.17 769 ALA A N 1
ATOM 5833 C CA . ALA A 1 769 ? 10.348 28.281 12.689 1 80.17 769 ALA A CA 1
ATOM 5834 C C . ALA A 1 769 ? 10.44 28.577 14.183 1 80.17 769 ALA A C 1
ATOM 5836 O O . ALA A 1 769 ? 9.743 29.458 14.691 1 80.17 769 ALA A O 1
ATOM 5837 N N . THR A 1 770 ? 11.29 27.805 14.795 1 88.84 770 THR A N 1
ATOM 5838 C CA . THR A 1 770 ? 11.44 27.919 16.242 1 88.84 770 THR A CA 1
ATOM 5839 C C . THR A 1 770 ? 12.878 28.276 16.61 1 88.84 770 THR A C 1
ATOM 5841 O O . THR A 1 770 ? 13.702 28.536 15.731 1 88.84 770 THR A O 1
ATOM 5844 N N . GLN A 1 771 ? 13.1 28.361 17.926 1 93.75 771 GLN A N 1
ATOM 5845 C CA . GLN A 1 771 ? 14.416 28.682 18.469 1 93.75 771 GLN A CA 1
ATOM 5846 C C . GLN A 1 771 ? 15.292 27.436 18.56 1 93.75 771 GLN A C 1
ATOM 5848 O O . GLN A 1 771 ? 14.793 26.336 18.808 1 93.75 771 GLN A O 1
ATOM 5853 N N . VAL A 1 772 ? 16.539 27.692 18.227 1 95.82 772 VAL A N 1
ATOM 5854 C CA . VAL A 1 772 ? 17.573 26.707 18.53 1 95.82 772 VAL A CA 1
ATOM 5855 C C . VAL A 1 772 ? 18.237 27.048 19.862 1 95.82 772 VAL A C 1
ATOM 5857 O O . VAL A 1 772 ? 18.764 28.149 20.036 1 95.82 772 VAL A O 1
ATOM 5860 N N . LEU A 1 773 ? 18.196 26.079 20.756 1 96.95 773 LEU A N 1
ATOM 5861 C CA . LEU A 1 773 ? 18.716 26.326 22.096 1 96.95 773 LEU A CA 1
ATOM 5862 C C . LEU A 1 773 ? 19.72 25.25 22.496 1 96.95 773 LEU A C 1
ATOM 5864 O O . LEU A 1 773 ? 19.635 24.112 22.03 1 96.95 773 LEU A O 1
ATOM 5868 N N . THR A 1 774 ? 20.641 25.66 23.322 1 96.46 774 THR A N 1
ATOM 5869 C CA . THR A 1 774 ? 21.471 24.652 23.973 1 96.46 774 THR A CA 1
ATOM 5870 C C . THR A 1 774 ? 20.707 23.971 25.105 1 96.46 774 THR A C 1
ATOM 5872 O O . THR A 1 774 ? 19.65 24.448 25.523 1 96.46 774 THR A O 1
ATOM 5875 N N . GLN A 1 775 ? 21.216 22.892 25.54 1 95.86 775 GLN A N 1
ATOM 5876 C CA . GLN A 1 775 ? 20.561 22.112 26.585 1 95.86 775 GLN A CA 1
ATOM 5877 C C . GLN A 1 775 ? 20.333 22.953 27.838 1 95.86 775 GLN A C 1
ATOM 5879 O O . GLN A 1 775 ? 19.263 22.891 28.448 1 95.86 775 GLN A O 1
ATOM 5884 N N . THR A 1 776 ? 21.272 23.781 28.202 1 95.78 776 THR A N 1
ATOM 5885 C CA . THR A 1 776 ? 21.154 24.634 29.38 1 95.78 776 THR A CA 1
ATOM 5886 C C . THR A 1 776 ? 20.107 25.722 29.158 1 95.78 776 THR A C 1
ATOM 5888 O O . THR A 1 776 ? 19.262 25.963 30.022 1 95.78 776 THR A O 1
ATOM 5891 N N . GLU A 1 777 ? 20.124 26.357 28.035 1 94.91 777 GLU A N 1
ATOM 5892 C CA . GLU A 1 777 ? 19.175 27.418 27.714 1 94.91 777 GLU A CA 1
ATOM 5893 C C . GLU A 1 777 ? 17.746 26.885 27.662 1 94.91 777 GLU A C 1
ATOM 5895 O O . GLU A 1 777 ? 16.798 27.604 27.982 1 94.91 777 GLU A O 1
ATOM 5900 N N . ALA A 1 778 ? 17.591 25.649 27.227 1 96.25 778 ALA A N 1
ATOM 5901 C CA . ALA A 1 778 ? 16.28 25.046 27 1 96.25 778 ALA A CA 1
ATOM 5902 C C . ALA A 1 778 ? 15.538 24.835 28.317 1 96.25 778 ALA A C 1
ATOM 5904 O O . ALA A 1 778 ? 14.313 24.688 28.329 1 96.25 778 ALA A O 1
ATOM 5905 N N . GLY A 1 779 ? 16.255 24.778 29.431 1 94.89 779 GLY A N 1
ATOM 5906 C CA . GLY A 1 779 ? 15.641 24.559 30.731 1 94.89 779 GLY A CA 1
ATOM 5907 C C . GLY A 1 779 ? 14.496 25.511 31.018 1 94.89 779 GLY A C 1
ATOM 5908 O O . GLY A 1 779 ? 13.489 25.118 31.611 1 94.89 779 GLY A O 1
ATOM 5909 N N . ALA A 1 780 ? 14.587 26.758 30.582 1 94 780 ALA A N 1
ATOM 5910 C CA . ALA A 1 780 ? 13.581 27.785 30.837 1 94 780 ALA A CA 1
ATOM 5911 C C . ALA A 1 780 ? 12.289 27.488 30.082 1 94 780 ALA A C 1
ATOM 5913 O O . ALA A 1 780 ? 11.223 27.998 30.437 1 94 780 ALA A O 1
ATOM 5914 N N . PHE A 1 781 ? 12.379 26.659 29.103 1 95.08 781 PHE A N 1
ATOM 5915 C CA . PHE A 1 781 ? 11.242 26.395 28.228 1 95.08 781 PHE A CA 1
ATOM 5916 C C . PHE A 1 781 ? 10.605 25.051 28.561 1 95.08 781 PHE A C 1
ATOM 5918 O O . PHE A 1 781 ? 9.62 24.653 27.935 1 95.08 781 PHE A O 1
ATOM 5925 N N . ARG A 1 782 ? 11.081 24.265 29.416 1 94.86 782 ARG A N 1
ATOM 5926 C CA . ARG A 1 782 ? 10.728 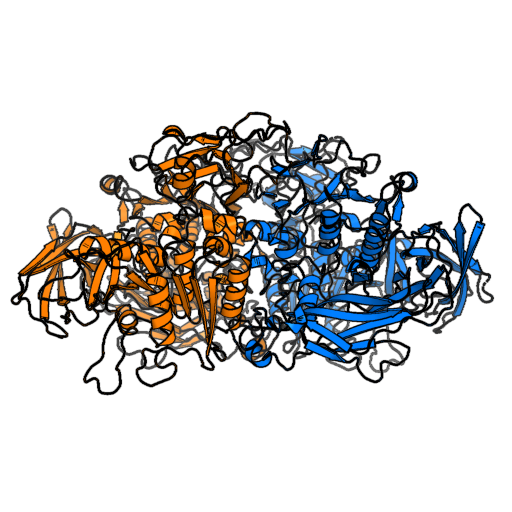22.869 29.655 1 94.86 782 ARG A CA 1
ATOM 5927 C C . ARG A 1 782 ? 9.241 22.725 29.961 1 94.86 782 ARG A C 1
ATOM 5929 O O . ARG A 1 782 ? 8.627 21.711 29.62 1 94.86 782 ARG A O 1
ATOM 5936 N N . GLN A 1 783 ? 8.604 23.774 30.562 1 94.12 783 GLN A N 1
ATOM 5937 C CA . GLN A 1 783 ? 7.212 23.655 30.981 1 94.12 783 GLN A CA 1
ATOM 5938 C C . GLN A 1 783 ? 6.265 24.152 29.892 1 94.12 783 GLN A C 1
ATOM 5940 O O . GLN A 1 783 ? 5.071 23.847 29.914 1 94.12 783 GLN A O 1
ATOM 5945 N N . SER A 1 784 ? 6.783 24.874 28.964 1 92.42 784 SER A N 1
ATOM 5946 C CA . SER A 1 784 ? 5.9 25.504 27.989 1 92.42 784 SER A CA 1
ATOM 5947 C C . SER A 1 784 ? 6.098 24.91 26.599 1 92.42 784 SER A C 1
ATOM 5949 O O . SER A 1 784 ? 5.249 25.077 25.72 1 92.42 784 SER A O 1
ATOM 5951 N N . HIS A 1 785 ? 7.253 24.282 26.385 1 94.23 785 HIS A N 1
ATOM 5952 C CA . HIS A 1 785 ? 7.583 23.81 25.045 1 94.23 785 HIS A CA 1
ATOM 5953 C C . HIS A 1 785 ? 7.964 22.334 25.059 1 94.23 785 HIS A C 1
ATOM 5955 O O . HIS A 1 785 ? 8.359 21.8 26.098 1 94.23 785 HIS A O 1
ATOM 5961 N N . ARG A 1 786 ? 7.731 21.706 23.908 1 92.65 786 ARG A N 1
ATOM 5962 C CA . ARG A 1 786 ? 8.32 20.394 23.659 1 92.65 786 ARG A CA 1
ATOM 5963 C C . ARG A 1 786 ? 9.728 20.525 23.09 1 92.65 786 ARG A C 1
ATOM 5965 O O . ARG A 1 786 ? 10.059 21.533 22.463 1 92.65 786 ARG A O 1
ATOM 5972 N N . PHE A 1 787 ? 10.512 19.509 23.39 1 95.87 787 PHE A N 1
ATOM 5973 C CA . PHE A 1 787 ? 11.898 19.565 22.938 1 95.87 787 PHE A CA 1
ATOM 5974 C C . PHE A 1 787 ? 12.125 18.613 21.77 1 95.87 787 PHE A C 1
ATOM 5976 O O . PHE A 1 787 ? 11.619 17.489 21.771 1 95.87 787 PHE A O 1
ATOM 5983 N N . VAL A 1 788 ? 12.783 19.072 20.774 1 93.97 788 VAL A N 1
ATOM 5984 C CA . VAL A 1 788 ? 13.39 18.248 19.734 1 93.97 788 VAL A CA 1
ATOM 5985 C C . VAL A 1 788 ? 14.903 18.196 19.933 1 93.97 788 VAL A C 1
ATOM 5987 O O . VAL A 1 788 ? 15.613 19.146 19.593 1 93.97 788 VAL A O 1
ATOM 5990 N N . PHE A 1 789 ? 15.36 17.098 20.449 1 96.35 789 PHE A N 1
ATOM 5991 C CA . PHE A 1 789 ? 16.79 16.934 20.677 1 96.35 789 PHE A CA 1
ATOM 5992 C C . PHE A 1 789 ? 17.503 16.541 19.389 1 96.35 789 PHE A C 1
ATOM 5994 O O . PHE A 1 789 ? 17.038 15.661 18.66 1 96.35 789 PHE A O 1
ATOM 6001 N N . LEU A 1 790 ? 18.572 17.187 19.111 1 95.6 790 LEU A N 1
ATOM 6002 C CA . LEU A 1 790 ? 19.369 16.884 17.927 1 95.6 790 LEU A CA 1
ATOM 6003 C C . LEU A 1 790 ? 20.843 16.735 18.288 1 95.6 790 LEU A C 1
ATOM 6005 O O . LEU A 1 790 ? 21.45 17.662 18.829 1 95.6 790 LEU A O 1
ATOM 6009 N N . GLY A 1 791 ? 21.44 15.602 18.077 1 96.23 791 GLY A N 1
ATOM 6010 C CA . GLY A 1 791 ? 22.845 15.329 18.337 1 96.23 791 GLY A CA 1
ATOM 6011 C C . GLY A 1 791 ? 23.17 13.848 18.36 1 96.23 791 GLY A C 1
ATOM 6012 O O . GLY A 1 791 ? 22.273 13.008 18.263 1 96.23 791 GLY A O 1
ATOM 6013 N N . THR A 1 792 ? 24.425 13.498 18.401 1 95.89 792 THR A N 1
ATOM 6014 C CA . THR A 1 792 ? 24.821 12.1 18.525 1 95.89 792 THR A CA 1
ATOM 6015 C C . THR A 1 792 ? 24.51 11.571 19.922 1 95.89 792 THR A C 1
ATOM 6017 O O . THR A 1 792 ? 24.333 12.349 20.861 1 95.89 792 THR A O 1
ATOM 6020 N N . VAL A 1 793 ? 24.499 10.288 20.013 1 96 793 VAL A N 1
ATOM 6021 C CA . VAL A 1 793 ? 24.135 9.645 21.27 1 96 793 VAL A CA 1
ATOM 6022 C C . VAL A 1 793 ? 25.122 10.05 22.363 1 96 793 VAL A C 1
ATOM 6024 O O . VAL A 1 793 ? 24.771 10.082 23.545 1 96 793 VAL A O 1
ATOM 6027 N N . ALA A 1 794 ? 26.318 10.325 22.025 1 93.31 794 ALA A N 1
ATOM 6028 C CA . ALA A 1 794 ? 27.363 10.656 22.99 1 93.31 794 ALA A CA 1
ATOM 6029 C C . ALA A 1 794 ? 27.192 12.077 23.519 1 93.31 794 ALA A C 1
ATOM 6031 O O . ALA A 1 794 ? 27.729 12.423 24.574 1 93.31 794 ALA A O 1
ATOM 6032 N N . ARG A 1 795 ? 26.39 12.892 22.889 1 94.38 795 ARG A N 1
ATOM 6033 C CA . ARG A 1 795 ? 26.368 14.315 23.208 1 94.38 795 ARG A CA 1
ATOM 6034 C C . ARG A 1 795 ? 24.991 14.744 23.705 1 94.38 795 ARG A C 1
ATOM 6036 O O . ARG A 1 795 ? 24.795 15.9 24.085 1 94.38 795 ARG A O 1
ATOM 6043 N N . LEU A 1 796 ? 24.056 13.869 23.659 1 94.57 796 LEU A N 1
ATOM 6044 C CA . LEU A 1 796 ? 22.713 14.169 24.143 1 94.57 796 LEU A CA 1
ATOM 6045 C C . LEU A 1 796 ? 22.531 13.682 25.577 1 94.57 796 LEU A C 1
ATOM 6047 O O . LEU A 1 796 ? 23.152 12.698 25.986 1 94.57 796 LEU A O 1
ATOM 6051 N N . PRO A 1 797 ? 21.803 14.409 26.323 1 92.5 797 PRO A N 1
ATOM 6052 C CA . PRO A 1 797 ? 21.479 13.951 27.676 1 92.5 797 PRO A CA 1
ATOM 6053 C C . PRO A 1 797 ? 20.51 12.771 27.683 1 92.5 797 PRO A C 1
ATOM 6055 O O . PRO A 1 797 ? 19.316 12.949 27.94 1 92.5 797 PRO A O 1
ATOM 6058 N N . TRP A 1 798 ? 21.048 11.661 27.5 1 92.77 798 TRP A N 1
ATOM 6059 C CA . TRP A 1 798 ? 20.198 10.485 27.343 1 92.77 798 TRP A CA 1
ATOM 6060 C C . TRP A 1 798 ? 19.316 10.284 28.571 1 92.77 798 TRP A C 1
ATOM 6062 O O . TRP A 1 798 ? 19.818 10.052 29.673 1 92.77 798 TRP A O 1
ATOM 6072 N N . GLY A 1 799 ? 18.121 10.441 28.376 1 88.32 799 GLY A N 1
ATOM 6073 C CA . GLY A 1 799 ? 17.167 10.324 29.468 1 88.32 799 GLY A CA 1
ATOM 6074 C C . GLY A 1 799 ? 16.974 8.895 29.941 1 88.32 799 GLY A C 1
ATOM 6075 O O . GLY A 1 799 ? 17.045 7.957 29.144 1 88.32 799 GLY A O 1
ATOM 6076 N N . LYS A 1 800 ? 16.587 8.74 31.14 1 87.65 800 LYS A N 1
ATOM 6077 C CA . LYS A 1 800 ? 16.337 7.423 31.719 1 87.65 800 LYS A CA 1
ATOM 6078 C C . LYS A 1 800 ? 15.043 6.821 31.179 1 87.65 800 LYS A C 1
ATOM 6080 O O . LYS A 1 800 ? 14.916 5.6 31.075 1 87.65 800 LYS A O 1
ATOM 6085 N N . SER A 1 801 ? 14.171 7.74 30.82 1 89.01 801 SER A N 1
ATOM 6086 C CA . SER A 1 801 ? 12.855 7.269 30.4 1 89.01 801 SER A CA 1
ATOM 6087 C C . SER A 1 801 ? 12.792 7.08 28.888 1 89.01 801 SER A C 1
ATOM 6089 O O . SER A 1 801 ? 11.74 6.741 28.343 1 89.01 801 SER A O 1
ATOM 6091 N N . TRP A 1 802 ? 13.889 7.412 28.254 1 93.61 802 TRP A N 1
ATOM 6092 C CA . TRP A 1 802 ? 13.87 7.231 26.807 1 93.61 802 TRP A CA 1
ATOM 6093 C C . TRP A 1 802 ? 13.812 5.751 26.444 1 93.61 802 TRP A C 1
ATOM 6095 O O . TRP A 1 802 ? 14.558 4.94 26.997 1 93.61 802 TRP A O 1
ATOM 6105 N N . PRO A 1 803 ? 12.891 5.423 25.568 1 92.63 803 PRO A N 1
ATOM 6106 C CA . PRO A 1 803 ? 12.619 4.007 25.312 1 92.63 803 PRO A CA 1
ATOM 6107 C C . PRO A 1 803 ? 13.736 3.324 24.527 1 92.63 803 PRO A C 1
ATOM 6109 O O . PRO A 1 803 ? 13.854 2.096 24.555 1 92.63 803 PRO A O 1
ATOM 6112 N N . LEU A 1 804 ? 14.474 4.035 23.731 1 94.85 804 LEU A N 1
ATOM 6113 C CA . LEU A 1 804 ? 15.649 3.462 23.084 1 94.85 804 LEU A CA 1
ATOM 6114 C C . LEU A 1 804 ? 16.826 3.4 24.052 1 94.85 804 LEU A C 1
ATOM 6116 O O . LEU A 1 804 ? 17.279 4.432 24.552 1 94.85 804 LEU A O 1
ATOM 6120 N N . GLU A 1 805 ? 17.386 2.211 24.29 1 94.34 805 GLU A N 1
ATOM 6121 C CA . GLU A 1 805 ? 18.428 2.026 25.295 1 94.34 805 GLU A CA 1
ATOM 6122 C C . GLU A 1 805 ? 19.812 2.3 24.712 1 94.34 805 GLU A C 1
ATOM 6124 O O . GLU A 1 805 ? 20.16 1.773 23.653 1 94.34 805 GLU A O 1
ATOM 6129 N N . LEU A 1 806 ? 20.471 3.107 25.366 1 95.85 806 LEU A N 1
ATOM 6130 C CA . LEU A 1 806 ? 21.869 3.356 25.032 1 95.85 806 LEU A CA 1
ATOM 6131 C C . LEU A 1 806 ? 22.796 2.563 25.947 1 95.85 806 LEU A C 1
ATOM 6133 O O . LEU A 1 806 ? 22.671 2.628 27.172 1 95.85 806 LEU A O 1
ATOM 6137 N N . ARG A 1 807 ? 23.655 1.796 25.348 1 92.7 807 ARG A N 1
ATOM 6138 C CA . ARG A 1 807 ? 24.7 1.108 26.099 1 92.7 807 ARG A CA 1
ATOM 6139 C C . ARG A 1 807 ? 26.078 1.657 25.747 1 92.7 807 ARG A C 1
ATOM 6141 O O . ARG A 1 807 ? 26.498 1.601 24.589 1 92.7 807 ARG A O 1
ATOM 6148 N N . SER A 1 808 ? 26.642 2.154 26.821 1 88.27 808 SER A N 1
ATOM 6149 C CA . SER A 1 808 ? 27.95 2.769 26.623 1 88.27 808 SER A CA 1
ATOM 6150 C C . SER A 1 808 ? 29.073 1.755 26.813 1 88.27 808 SER A C 1
ATOM 6152 O O . SER A 1 808 ? 28.999 0.897 27.695 1 88.27 808 SER A O 1
ATOM 6154 N N . GLY A 1 809 ? 29.992 1.621 25.984 1 81.68 809 GLY A N 1
ATOM 6155 C CA . GLY A 1 809 ? 31.214 0.833 26.002 1 81.68 809 GLY A CA 1
ATOM 6156 C C . GLY A 1 809 ? 32.296 1.388 25.095 1 81.68 809 GLY A C 1
ATOM 6157 O O . GLY A 1 809 ? 32.459 2.606 24.987 1 81.68 809 GLY A O 1
ATOM 6158 N N . ALA A 1 810 ? 33.137 0.463 24.631 1 70.54 810 ALA A N 1
ATOM 6159 C CA . ALA A 1 810 ? 34.151 0.902 23.675 1 70.54 810 ALA A CA 1
ATOM 6160 C C . ALA A 1 810 ? 33.515 1.635 22.498 1 70.54 810 ALA A C 1
ATOM 6162 O O . ALA A 1 810 ? 34.063 2.624 22.005 1 70.54 810 ALA A O 1
ATOM 6163 N N . ARG A 1 811 ? 32.327 1.094 22.216 1 86.24 811 ARG A N 1
ATOM 6164 C CA . ARG A 1 811 ? 31.483 1.748 21.221 1 86.24 811 ARG A CA 1
ATOM 6165 C C . ARG A 1 811 ? 30.038 1.834 21.701 1 86.24 811 ARG A C 1
ATOM 6167 O O . ARG A 1 811 ? 29.509 0.876 22.27 1 86.24 811 ARG A O 1
ATOM 6174 N N . ASN A 1 812 ? 29.492 2.992 21.574 1 92.83 812 ASN A N 1
ATOM 6175 C CA . ASN A 1 812 ? 28.087 3.163 21.925 1 92.83 812 ASN A CA 1
ATOM 6176 C C . ASN A 1 812 ? 27.18 2.313 21.039 1 92.83 812 ASN A C 1
ATOM 6178 O O . ASN A 1 812 ? 27.423 2.184 19.838 1 92.83 812 ASN A O 1
ATOM 6182 N N . THR A 1 813 ? 26.268 1.638 21.64 1 94.64 813 THR A N 1
ATOM 6183 C CA . THR A 1 813 ? 25.277 0.867 20.898 1 94.64 813 THR A CA 1
ATOM 6184 C C . THR A 1 813 ? 23.863 1.254 21.32 1 94.64 813 THR A C 1
ATOM 6186 O O . THR A 1 813 ? 23.641 1.669 22.459 1 94.64 813 THR A O 1
ATOM 6189 N N . LEU A 1 814 ? 22.969 1.168 20.382 1 95.24 814 LEU A N 1
ATOM 6190 C CA . LEU A 1 814 ? 21.547 1.359 20.644 1 95.24 814 LEU A CA 1
ATOM 6191 C C . LEU A 1 814 ? 20.808 0.025 20.628 1 95.24 814 LEU A C 1
ATOM 6193 O O . LEU A 1 814 ? 21.104 -0.843 19.803 1 95.24 814 LEU A O 1
ATOM 6197 N N . HIS A 1 815 ? 19.893 -0.111 21.559 1 94.33 815 HIS A N 1
ATOM 6198 C CA . HIS A 1 815 ? 19.121 -1.342 21.679 1 94.33 815 HIS A CA 1
ATOM 6199 C C . HIS A 1 815 ? 17.623 -1.06 21.628 1 94.33 815 HIS A C 1
ATOM 6201 O O . HIS A 1 815 ? 17.131 -0.164 22.318 1 94.33 815 HIS A O 1
ATOM 6207 N N . LEU A 1 816 ? 16.936 -1.798 20.82 1 93.76 816 LEU A N 1
ATOM 6208 C CA . LEU A 1 816 ? 15.493 -1.663 20.657 1 93.76 816 LEU A CA 1
ATOM 6209 C C . LEU A 1 816 ? 14.866 -2.989 20.241 1 93.76 816 LEU A C 1
ATOM 6211 O O . LEU A 1 816 ? 15.272 -3.586 19.241 1 93.76 816 LEU A O 1
ATOM 6215 N N . GLY A 1 817 ? 13.764 -3.375 20.898 1 85.71 817 GLY A N 1
ATOM 6216 C CA . GLY A 1 817 ? 13.045 -4.583 20.527 1 85.71 817 GLY A CA 1
ATOM 6217 C C . GLY A 1 817 ? 13.952 -5.789 20.36 1 85.71 817 GLY A C 1
ATOM 6218 O O . GLY A 1 817 ? 13.805 -6.554 19.405 1 85.71 817 GLY A O 1
ATOM 6219 N N . GLY A 1 818 ? 14.964 -5.876 21.009 1 82.22 818 GLY A N 1
ATOM 6220 C CA . GLY A 1 818 ? 15.902 -6.984 20.93 1 82.22 818 GLY A CA 1
ATOM 6221 C C . GLY A 1 818 ? 17.002 -6.764 19.909 1 82.22 818 GLY A C 1
ATOM 6222 O O . GLY A 1 818 ? 17.905 -7.592 19.773 1 82.22 818 GLY A O 1
ATOM 6223 N N . CYS A 1 819 ? 16.893 -5.7 19.189 1 89.86 819 CYS A N 1
ATOM 6224 C CA . CYS A 1 819 ? 17.89 -5.375 18.175 1 89.86 819 CYS A CA 1
ATOM 6225 C C . CYS A 1 819 ? 19.021 -4.544 18.768 1 89.86 819 CYS A C 1
ATOM 6227 O O . CYS A 1 819 ? 18.792 -3.718 19.653 1 89.86 819 CYS A O 1
ATOM 6229 N N . ARG A 1 820 ? 20.183 -4.77 18.286 1 91.15 820 ARG A N 1
ATOM 6230 C CA . ARG A 1 820 ? 21.372 -3.998 18.631 1 91.15 820 ARG A CA 1
ATOM 6231 C C . ARG A 1 820 ? 21.924 -3.268 17.412 1 91.15 820 ARG A C 1
ATOM 6233 O O . ARG A 1 820 ? 22.142 -3.878 16.363 1 91.15 820 ARG A O 1
ATOM 6240 N N . PHE A 1 821 ? 22.179 -2.02 17.573 1 93.45 821 PHE A N 1
ATOM 6241 C CA . PHE A 1 821 ? 22.693 -1.195 16.486 1 93.45 821 PHE A CA 1
ATOM 6242 C C . PHE A 1 821 ? 24.02 -0.554 16.872 1 93.45 821 PHE A C 1
ATOM 6244 O O . PHE A 1 821 ? 24.158 -0.015 17.973 1 93.45 821 PHE A O 1
ATOM 6251 N N . ALA A 1 822 ? 24.971 -0.619 16 1 91.74 822 ALA A N 1
ATOM 6252 C CA . ALA A 1 822 ? 26.294 -0.039 16.214 1 91.74 822 ALA A CA 1
ATOM 6253 C C . ALA A 1 822 ? 26.84 0.572 14.927 1 91.74 822 ALA A C 1
ATOM 6255 O O . ALA A 1 822 ? 26.55 0.087 13.831 1 91.74 822 ALA A O 1
ATOM 6256 N N . GLY A 1 823 ? 27.51 1.566 15.101 1 92.04 823 GLY A N 1
ATOM 6257 C CA . GLY A 1 823 ? 28.153 2.138 13.929 1 92.04 823 GLY A CA 1
ATOM 6258 C C . GLY A 1 823 ? 27.282 3.144 13.201 1 92.04 823 GLY A C 1
ATOM 6259 O O . GLY A 1 823 ? 26.785 4.095 13.806 1 92.04 823 GLY A O 1
ATOM 6260 N N . GLN A 1 824 ? 27.034 2.925 11.926 1 93.15 824 GLN A N 1
ATOM 6261 C CA . GLN A 1 824 ? 26.399 3.915 11.063 1 93.15 824 GLN A CA 1
ATOM 6262 C C . GLN A 1 824 ? 24.878 3.828 11.153 1 93.15 824 GLN A C 1
ATOM 6264 O O . GLN A 1 824 ? 24.191 3.81 10.129 1 93.15 824 GLN A O 1
ATOM 6269 N N . TYR A 1 825 ? 24.421 3.738 12.404 1 95.57 825 TYR A N 1
ATOM 6270 C CA . TYR A 1 825 ? 22.978 3.72 12.615 1 95.57 825 TYR A CA 1
ATOM 6271 C C . TYR A 1 825 ? 22.494 5.046 13.189 1 95.57 825 TYR A C 1
ATOM 6273 O O . TYR A 1 825 ? 23.226 5.718 13.919 1 95.57 825 TYR A O 1
ATOM 6281 N N . SER A 1 826 ? 21.339 5.489 12.776 1 95.25 826 SER A N 1
ATOM 6282 C CA . SER A 1 826 ? 20.658 6.679 13.274 1 95.25 826 SER A CA 1
ATOM 6283 C C . SER A 1 826 ? 19.235 6.358 13.717 1 95.25 826 SER A C 1
ATOM 6285 O O . SER A 1 826 ? 18.689 5.312 13.36 1 95.25 826 SER A O 1
ATOM 6287 N N . ALA A 1 827 ? 18.706 7.18 14.576 1 95.38 827 ALA A N 1
ATOM 6288 C CA . ALA A 1 827 ? 17.369 6.924 15.105 1 95.38 827 ALA A CA 1
ATOM 6289 C C . ALA A 1 827 ? 16.616 8.229 15.345 1 95.38 827 ALA A C 1
ATOM 6291 O O . ALA A 1 827 ? 17.221 9.251 15.678 1 95.38 827 ALA A O 1
ATOM 6292 N N . VAL A 1 828 ? 15.345 8.261 15.156 1 93.16 828 VAL A N 1
ATOM 6293 C CA . VAL A 1 828 ? 14.402 9.296 15.563 1 93.16 828 VAL A CA 1
ATOM 6294 C C . VAL A 1 828 ? 13.236 8.665 16.32 1 93.16 828 VAL A C 1
ATOM 6296 O O . VAL A 1 828 ? 12.685 7.65 15.889 1 93.16 828 VAL A O 1
ATOM 6299 N N . PHE A 1 829 ? 12.941 9.189 17.493 1 93.19 829 PHE A N 1
ATOM 6300 C CA . PHE A 1 829 ? 11.87 8.568 18.265 1 93.19 829 PHE A CA 1
ATOM 6301 C C . PHE A 1 829 ? 11.251 9.569 19.234 1 93.19 829 PHE A C 1
ATOM 6303 O O . PHE A 1 829 ? 11.904 10.533 19.639 1 93.19 829 PHE A O 1
ATOM 6310 N N . ARG A 1 830 ? 10.044 9.36 19.516 1 92.26 830 ARG A N 1
ATOM 6311 C CA . ARG A 1 830 ? 9.365 10.1 20.574 1 92.26 830 ARG A CA 1
ATOM 6312 C C . ARG A 1 830 ? 9.687 9.515 21.945 1 92.26 830 ARG A C 1
ATOM 6314 O O . ARG A 1 830 ? 9.879 8.305 22.08 1 92.26 830 ARG A O 1
ATOM 6321 N N . ALA A 1 831 ? 9.737 10.389 22.927 1 92.44 831 ALA A N 1
ATOM 6322 C CA . ALA A 1 831 ? 10.061 9.97 24.288 1 92.44 831 ALA A CA 1
ATOM 6323 C C . ALA A 1 831 ? 9.353 10.848 25.315 1 92.44 831 ALA A C 1
ATOM 6325 O O . ALA A 1 831 ? 9.004 11.995 25.026 1 92.44 831 ALA A O 1
ATOM 6326 N N . PRO A 1 832 ? 9.101 10.281 26.46 1 90.1 832 PRO A N 1
ATOM 6327 C CA . PRO A 1 832 ? 8.553 11.124 27.526 1 90.1 832 PRO A CA 1
ATOM 6328 C C . PRO A 1 832 ? 9.415 12.353 27.808 1 90.1 832 PRO A C 1
ATOM 6330 O O . PRO A 1 832 ? 10.645 12.263 27.804 1 90.1 832 PRO A O 1
ATOM 6333 N N . ALA A 1 833 ? 8.735 13.462 27.97 1 90.78 833 ALA A N 1
ATOM 6334 C CA . ALA A 1 833 ? 9.421 14.716 28.273 1 90.78 833 ALA A CA 1
ATOM 6335 C C . ALA A 1 833 ? 9.821 14.78 29.744 1 90.78 833 ALA A C 1
ATOM 6337 O O . ALA A 1 833 ? 9.114 15.374 30.561 1 90.78 833 ALA A O 1
ATOM 6338 N N . GLU A 1 834 ? 10.955 14.329 30.035 1 89.38 834 GLU A N 1
ATOM 6339 C CA . GLU A 1 834 ? 11.422 14.356 31.417 1 89.38 834 GLU A CA 1
ATOM 6340 C C . GLU A 1 834 ? 11.511 15.786 31.942 1 89.38 834 GLU A C 1
ATOM 6342 O O . GLU A 1 834 ? 11.979 16.684 31.238 1 89.38 834 GLU A O 1
ATOM 6347 N N . GLY A 1 835 ? 11.029 15.932 33.114 1 87.24 835 GLY A N 1
ATOM 6348 C CA . GLY A 1 835 ? 11.093 17.244 33.739 1 87.24 835 GLY A CA 1
ATOM 6349 C C . GLY A 1 835 ? 9.893 18.115 33.42 1 87.24 835 GLY A C 1
ATOM 6350 O O . GLY A 1 835 ? 9.725 19.187 34.005 1 87.24 835 GLY A O 1
ATOM 6351 N N . SER A 1 836 ? 9.085 17.701 32.459 1 87.99 836 SER A N 1
ATOM 6352 C CA . SER A 1 836 ? 7.862 18.439 32.162 1 87.99 836 SER A CA 1
ATOM 6353 C C . SER A 1 836 ? 6.76 18.108 33.162 1 87.99 836 SER A C 1
ATOM 6355 O O . SER A 1 836 ? 6.618 16.957 33.579 1 87.99 836 SER A O 1
ATOM 6357 N N . LYS A 1 837 ? 6.029 19.05 33.502 1 83.88 837 LYS A N 1
ATOM 6358 C CA . LYS A 1 837 ? 4.91 18.846 34.416 1 83.88 837 LYS A CA 1
ATOM 6359 C C . LYS A 1 837 ? 3.649 18.437 33.659 1 83.88 837 LYS A C 1
ATOM 6361 O O . LYS A 1 837 ? 2.687 17.954 34.26 1 83.88 837 LYS A O 1
ATOM 6366 N N . ALA A 1 838 ? 3.686 18.759 32.369 1 78.63 838 ALA A N 1
ATOM 6367 C CA . ALA A 1 838 ? 2.529 18.378 31.564 1 78.63 838 ALA A CA 1
ATOM 6368 C C . ALA A 1 838 ? 2.442 16.862 31.412 1 78.63 838 ALA A C 1
ATOM 6370 O O . ALA A 1 838 ? 3.386 16.223 30.943 1 78.63 838 ALA A O 1
ATOM 6371 N N . LEU A 1 839 ? 1.317 16.385 31.832 1 70.43 839 LEU A N 1
ATOM 6372 C CA . LEU A 1 839 ? 1.109 14.943 31.755 1 70.43 839 LEU A CA 1
ATOM 6373 C C . LEU A 1 839 ? 1.08 14.475 30.304 1 70.43 839 LEU A C 1
ATOM 6375 O O . LEU A 1 839 ? 0.398 15.072 29.468 1 70.43 839 LEU A O 1
ATOM 6379 N N . GLY A 1 840 ? 1.942 13.493 30.021 1 76.38 840 GLY A N 1
ATOM 6380 C CA . GLY A 1 840 ? 1.912 12.88 28.702 1 76.38 840 GLY A CA 1
ATOM 6381 C C . GLY A 1 840 ? 2.718 13.646 27.67 1 76.38 840 GLY A C 1
ATOM 6382 O O . GLY A 1 840 ? 2.667 13.332 26.479 1 76.38 840 GLY A O 1
ATOM 6383 N N . ALA A 1 841 ? 3.415 14.703 28.147 1 85.41 841 ALA A N 1
ATOM 6384 C CA . ALA A 1 841 ? 4.248 15.464 27.219 1 85.41 841 ALA A CA 1
ATOM 6385 C C . ALA A 1 841 ? 5.328 14.582 26.6 1 85.41 841 ALA A C 1
ATOM 6387 O O . ALA A 1 841 ? 5.931 13.754 27.288 1 85.41 841 ALA A O 1
ATOM 6388 N N . LEU A 1 842 ? 5.445 14.754 25.333 1 89.98 842 LEU A N 1
ATOM 6389 C CA . LEU A 1 842 ? 6.427 13.945 24.618 1 89.98 842 LEU A CA 1
ATOM 6390 C C . LEU A 1 842 ? 7.402 14.828 23.847 1 89.98 842 LEU A C 1
ATOM 6392 O O . LEU A 1 842 ? 7.008 15.855 23.289 1 89.98 842 LEU A O 1
ATOM 6396 N N . ASP A 1 843 ? 8.619 14.423 23.858 1 92.94 843 ASP A N 1
ATOM 6397 C CA . ASP A 1 843 ? 9.682 15.059 23.086 1 92.94 843 ASP A CA 1
ATOM 6398 C C . ASP A 1 843 ? 10.056 14.218 21.868 1 92.94 843 ASP A C 1
ATOM 6400 O O . ASP A 1 843 ? 9.54 13.113 21.688 1 92.94 843 ASP A O 1
ATOM 6404 N N . LEU A 1 844 ? 10.801 14.773 20.993 1 92.89 844 LEU A N 1
ATOM 6405 C CA . LEU A 1 844 ? 11.367 14.082 19.839 1 92.89 844 LEU A CA 1
ATOM 6406 C C . LEU A 1 844 ? 12.888 14.016 19.937 1 92.89 844 LEU A C 1
ATOM 6408 O O . LEU A 1 844 ? 13.541 15.026 20.21 1 92.89 844 LEU A O 1
ATOM 6412 N N . VAL A 1 845 ? 13.421 12.842 19.783 1 95.41 845 VAL A N 1
ATOM 6413 C CA . VAL A 1 845 ? 14.87 12.671 19.819 1 95.41 845 VAL A CA 1
ATOM 6414 C C . VAL A 1 845 ? 15.379 12.284 18.433 1 95.41 845 VAL A C 1
ATOM 6416 O O . VAL A 1 845 ? 14.956 11.272 17.869 1 95.41 845 VAL A O 1
ATOM 6419 N N . VAL A 1 846 ? 16.183 13.083 17.853 1 94.02 846 VAL A N 1
ATOM 6420 C CA . VAL A 1 846 ? 16.867 12.829 16.589 1 94.02 846 VAL A CA 1
ATOM 6421 C C . VAL A 1 846 ? 18.353 12.586 16.845 1 94.02 846 VAL A C 1
ATOM 6423 O O . VAL A 1 846 ? 19.089 13.514 17.19 1 94.02 846 VAL A O 1
ATOM 6426 N N . THR A 1 847 ? 18.803 11.358 16.639 1 96.1 847 THR A N 1
ATOM 6427 C CA . THR A 1 847 ? 20.147 11.025 17.101 1 96.1 847 THR A CA 1
ATOM 6428 C C . THR A 1 847 ? 20.809 10.021 16.162 1 96.1 847 THR A C 1
ATOM 6430 O O . THR A 1 847 ? 20.214 9.614 15.161 1 96.1 847 THR A O 1
ATOM 6433 N N . ALA A 1 848 ? 22.064 9.821 16.363 1 96.76 848 ALA A N 1
ATOM 6434 C CA . ALA A 1 848 ? 22.87 8.863 15.61 1 96.76 848 ALA A CA 1
ATOM 6435 C C . ALA A 1 848 ? 24.111 8.451 16.397 1 96.76 848 ALA A C 1
ATOM 6437 O O . ALA A 1 848 ? 24.497 9.124 17.356 1 96.76 848 ALA A O 1
ATOM 6438 N N . LEU A 1 849 ? 24.658 7.33 16.024 1 96.64 849 LEU A N 1
ATOM 6439 C CA . LEU A 1 849 ? 25.865 6.844 16.685 1 96.64 849 LEU A CA 1
ATOM 6440 C C . LEU A 1 849 ? 27.105 7.535 16.128 1 96.64 849 LEU A C 1
ATOM 6442 O O . LEU A 1 849 ? 28.142 7.588 16.793 1 96.64 849 LEU A O 1
ATOM 6446 N N . GLU A 1 850 ? 27.009 8.042 14.88 1 95.55 850 GLU A N 1
ATOM 6447 C CA . GLU A 1 850 ? 28.095 8.756 14.213 1 95.55 850 GLU A CA 1
ATOM 6448 C C . GLU A 1 850 ? 27.58 10.003 13.501 1 95.55 850 GLU A C 1
ATOM 6450 O O . GLU A 1 850 ? 26.384 10.117 13.222 1 95.55 850 GLU A O 1
ATOM 6455 N N . ASN A 1 851 ? 28.483 10.931 13.213 1 94.76 851 ASN A N 1
ATOM 6456 C CA . ASN A 1 851 ? 28.129 12.213 12.611 1 94.76 851 ASN A CA 1
ATOM 6457 C C . ASN A 1 851 ? 27.493 12.03 11.237 1 94.76 851 ASN A C 1
ATOM 6459 O O . ASN A 1 851 ? 26.465 12.641 10.938 1 94.76 851 ASN A O 1
ATOM 6463 N N . GLN A 1 852 ? 28.066 11.176 10.471 1 92.33 852 GLN A N 1
ATOM 6464 C CA . GLN A 1 852 ? 27.554 11.021 9.113 1 92.33 852 GLN A CA 1
ATOM 6465 C C . GLN A 1 852 ? 26.133 10.464 9.122 1 92.33 852 GLN A C 1
ATOM 6467 O O . GLN A 1 852 ? 25.296 10.873 8.314 1 92.33 852 GLN A O 1
ATOM 6472 N N . ALA A 1 853 ? 25.898 9.493 10 1 93.83 853 ALA A N 1
ATOM 6473 C CA . ALA A 1 853 ? 24.556 8.927 10.108 1 93.83 853 ALA A CA 1
ATOM 6474 C C . ALA A 1 853 ? 23.545 9.987 10.535 1 93.83 853 ALA A C 1
ATOM 6476 O O . ALA A 1 853 ? 22.384 9.95 10.122 1 93.83 853 ALA A O 1
ATOM 6477 N N . LEU A 1 854 ? 23.979 10.917 11.352 1 93.67 854 LEU A N 1
ATOM 6478 C CA . LEU A 1 854 ? 23.108 12.008 11.775 1 93.67 854 LEU A CA 1
ATOM 6479 C C . LEU A 1 854 ? 22.753 12.909 10.597 1 93.67 854 LEU A C 1
ATOM 6481 O O . LEU A 1 854 ? 21.592 13.288 10.427 1 93.67 854 LEU A O 1
ATOM 6485 N N . VAL A 1 855 ? 23.769 13.249 9.796 1 91.63 855 VAL A N 1
ATOM 6486 C CA . VAL A 1 855 ? 23.56 14.077 8.613 1 91.63 855 VAL A CA 1
ATOM 6487 C C . VAL A 1 855 ? 22.56 13.401 7.678 1 91.63 855 VAL A C 1
ATOM 6489 O O . VAL A 1 855 ? 21.647 14.05 7.161 1 91.63 855 VAL A O 1
ATOM 6492 N N . ASP A 1 856 ? 22.697 12.067 7.548 1 88.15 856 ASP A N 1
ATOM 6493 C CA . ASP A 1 856 ? 21.828 11.308 6.654 1 88.15 856 ASP A CA 1
ATOM 6494 C C . ASP A 1 856 ? 20.38 11.339 7.137 1 88.15 856 ASP A C 1
ATOM 6496 O O . ASP A 1 856 ? 19.456 11.504 6.337 1 88.15 856 ASP A O 1
ATOM 6500 N N . LEU A 1 857 ? 20.213 11.211 8.381 1 89.36 857 LEU A N 1
ATOM 6501 C CA . LEU A 1 857 ? 18.868 11.179 8.944 1 89.36 857 LEU A CA 1
ATOM 6502 C C . LEU A 1 857 ? 18.197 12.544 8.828 1 89.36 857 LEU A C 1
ATOM 6504 O O . LEU A 1 857 ? 17.052 12.641 8.382 1 89.36 857 LEU A O 1
ATOM 6508 N N . VAL A 1 858 ? 18.857 13.584 9.162 1 86.75 858 VAL A N 1
ATOM 6509 C CA . VAL A 1 858 ? 18.292 14.928 9.211 1 86.75 858 VAL A CA 1
ATOM 6510 C C . VAL A 1 858 ? 17.996 15.416 7.795 1 86.75 858 VAL A C 1
ATOM 6512 O O . VAL A 1 858 ? 17.013 16.126 7.569 1 86.75 858 VAL A O 1
ATOM 6515 N N . SER A 1 859 ? 18.834 14.908 6.895 1 80.26 859 SER A N 1
ATOM 6516 C CA . SER A 1 859 ? 18.662 15.365 5.52 1 80.26 859 SER A CA 1
ATOM 6517 C C . SER A 1 859 ? 17.546 14.598 4.819 1 80.26 859 SER A C 1
ATOM 6519 O O . SER A 1 859 ? 17.103 14.988 3.736 1 80.26 859 SER A O 1
ATOM 6521 N N . TYR A 1 860 ? 17.16 13.256 5.302 1 69.07 860 TYR A N 1
ATOM 6522 C CA . TYR A 1 860 ? 16.098 12.472 4.683 1 69.07 860 TYR A CA 1
ATOM 6523 C C . TYR A 1 860 ? 14.727 12.939 5.159 1 69.07 860 TYR A C 1
ATOM 6525 O O . TYR A 1 860 ? 13.738 12.825 4.431 1 69.07 860 TYR A O 1
ATOM 6533 N N . SER A 1 861 ? 14.4 12.928 6.419 1 54.8 861 SER A N 1
ATOM 6534 C CA . SER A 1 861 ? 13.1 13.006 7.076 1 54.8 861 SER A CA 1
ATOM 6535 C C . SER A 1 861 ? 12.33 14.247 6.635 1 54.8 861 SER A C 1
ATOM 6537 O O . SER A 1 861 ? 11.136 14.374 6.912 1 54.8 861 SER A O 1
ATOM 6539 N N . PHE A 1 862 ? 12.866 15.272 6.086 1 46.45 862 PHE A N 1
ATOM 6540 C CA . PHE A 1 862 ? 12.01 16.414 6.383 1 46.45 862 PHE A CA 1
ATOM 6541 C C . PHE A 1 862 ? 11.195 16.813 5.158 1 46.45 862 PHE A C 1
ATOM 6543 O O . PHE A 1 862 ? 9.977 16.623 5.128 1 46.45 862 PHE A O 1
ATOM 6550 N N . ALA A 1 863 ? 11.449 17.831 4.406 1 40.08 863 ALA A N 1
ATOM 6551 C CA . ALA A 1 863 ? 10.495 18.689 3.709 1 40.08 863 ALA A CA 1
ATOM 6552 C C . ALA A 1 863 ? 10.165 18.133 2.327 1 40.08 863 ALA A C 1
ATOM 6554 O O . ALA A 1 863 ? 11.063 17.897 1.515 1 40.08 863 ALA A O 1
ATOM 6555 N N . THR A 1 864 ? 9.346 17.173 2.066 1 39.05 864 THR A N 1
ATOM 6556 C CA . THR A 1 864 ? 9.223 16.561 0.747 1 39.05 864 THR A CA 1
ATOM 6557 C C . THR A 1 864 ? 8.636 17.55 -0.256 1 39.05 864 THR A C 1
ATOM 6559 O O . THR A 1 864 ? 8.408 18.716 0.074 1 39.05 864 THR A O 1
ATOM 6562 N N . ASN A 1 865 ? 7.421 16.893 -1.115 1 36.92 865 ASN A N 1
ATOM 6563 C CA . ASN A 1 865 ? 6.971 17.119 -2.485 1 36.92 865 ASN A CA 1
ATOM 6564 C C . ASN A 1 865 ? 6.354 18.505 -2.65 1 36.92 865 ASN A C 1
ATOM 6566 O O . ASN A 1 865 ? 5.553 18.936 -1.818 1 36.92 865 ASN A O 1
ATOM 6570 N N . GLN A 1 866 ? 6.794 19.183 -3.685 1 38.59 866 GLN A N 1
ATOM 6571 C CA . GLN A 1 866 ? 6.116 20.299 -4.335 1 38.59 866 GLN A CA 1
ATOM 6572 C C . GLN A 1 866 ? 4.829 19.839 -5.015 1 38.59 866 GLN A C 1
ATOM 6574 O O . GLN A 1 866 ? 4.768 18.735 -5.559 1 38.59 866 GLN A O 1
ATOM 6579 N N . PRO A 1 867 ? 3.835 20.666 -4.98 1 36.93 867 PRO A N 1
ATOM 6580 C CA . PRO A 1 867 ? 3.747 21.786 -4.04 1 36.93 867 PRO A CA 1
ATOM 6581 C C . PRO A 1 867 ? 3.458 21.336 -2.61 1 36.93 867 PRO A C 1
ATOM 6583 O O . PRO A 1 867 ? 3.459 22.156 -1.689 1 36.93 867 PRO A O 1
ATOM 6586 N N . HIS A 1 868 ? 2.91 20.103 -2.357 1 42.82 868 HIS A N 1
ATOM 6587 C CA . HIS A 1 868 ? 2.438 19.929 -0.987 1 42.82 868 HIS A CA 1
ATOM 6588 C C . HIS A 1 868 ? 3.469 19.189 -0.14 1 42.82 868 HIS A C 1
ATOM 6590 O O . HIS A 1 868 ? 3.571 17.962 -0.211 1 42.82 868 HIS A O 1
ATOM 6596 N N . THR A 1 869 ? 4.66 19.91 0.076 1 44.54 869 THR A N 1
ATOM 6597 C CA . THR A 1 869 ? 5.694 19.355 0.942 1 44.54 869 THR A CA 1
ATOM 6598 C C . THR A 1 869 ? 5.12 19.002 2.311 1 44.54 869 THR A C 1
ATOM 6600 O O . THR A 1 869 ? 4.441 19.821 2.935 1 44.54 869 THR A O 1
ATOM 6603 N N . ARG A 1 870 ? 4.925 17.707 2.563 1 49.04 870 ARG A N 1
ATOM 6604 C CA . ARG A 1 870 ? 4.579 17.364 3.939 1 49.04 870 ARG A CA 1
ATOM 6605 C C . ARG A 1 870 ? 5.734 17.671 4.886 1 49.04 870 ARG A C 1
ATOM 6607 O O . ARG A 1 870 ? 6.897 17.662 4.48 1 49.04 870 ARG A O 1
ATOM 6614 N N . ALA A 1 871 ? 5.498 18.505 5.862 1 46.04 871 ALA A N 1
ATOM 6615 C CA . ALA A 1 871 ? 6.475 18.845 6.892 1 46.04 871 ALA A CA 1
ATOM 6616 C C . ALA A 1 871 ? 7.405 17.669 7.176 1 46.04 871 ALA A C 1
ATOM 6618 O O . ALA A 1 871 ? 7.009 16.509 7.04 1 46.04 871 ALA A O 1
ATOM 6619 N N . PRO A 1 872 ? 8.784 17.901 7.15 1 42.54 872 PRO A N 1
ATOM 6620 C CA . PRO A 1 872 ? 9.844 16.919 7.39 1 42.54 872 PRO A CA 1
ATOM 6621 C C . PRO A 1 872 ? 9.339 15.67 8.109 1 42.54 872 PRO A C 1
ATOM 6623 O O . PRO A 1 872 ? 9.558 14.551 7.639 1 42.54 872 PRO A O 1
ATOM 6626 N N . MET A 1 873 ? 9.132 15.788 9.375 1 43.04 873 MET A N 1
ATOM 6627 C CA . MET A 1 873 ? 8.747 14.659 10.217 1 43.04 873 MET A CA 1
ATOM 6628 C C . MET A 1 873 ? 7.237 14.449 10.188 1 43.04 873 MET A C 1
ATOM 6630 O O . MET A 1 873 ? 6.699 13.667 10.975 1 43.04 873 MET A O 1
ATOM 6634 N N . SER A 1 874 ? 6.545 15.261 9.398 1 51.14 874 SER A N 1
ATOM 6635 C CA . SER A 1 874 ? 5.106 15.081 9.236 1 51.14 874 SER A CA 1
ATOM 6636 C C . SER A 1 874 ? 4.796 14.03 8.175 1 51.14 874 SER A C 1
ATOM 6638 O O . SER A 1 874 ? 3.634 13.824 7.819 1 51.14 874 SER A O 1
ATOM 6640 N N . ASN A 1 875 ? 5.937 13.373 7.926 1 64.94 875 ASN A N 1
ATOM 6641 C CA . ASN A 1 875 ? 5.93 12.278 6.962 1 64.94 875 ASN A CA 1
ATOM 6642 C C . ASN A 1 875 ? 5.33 11.008 7.559 1 64.94 875 ASN A C 1
ATOM 6644 O O . ASN A 1 875 ? 4.771 11.038 8.657 1 64.94 875 ASN A O 1
ATOM 6648 N N . MET A 1 876 ? 5.385 10.134 6.698 1 77 876 MET A N 1
ATOM 6649 C CA . MET A 1 876 ? 4.937 8.785 7.035 1 77 876 MET A CA 1
ATOM 6650 C C . MET A 1 876 ? 5.869 8.142 8.057 1 77 876 MET A C 1
ATOM 6652 O O . MET A 1 876 ? 6.557 7.167 7.749 1 77 876 MET A O 1
ATOM 6656 N N . LEU A 1 877 ? 5.986 9.021 9.369 1 85.03 877 LEU A N 1
ATOM 6657 C CA . LEU A 1 877 ? 6.82 8.394 10.389 1 85.03 877 LEU A CA 1
ATOM 6658 C C . LEU A 1 877 ? 5.985 7.979 11.595 1 85.03 877 LEU A C 1
ATOM 6660 O O . LEU A 1 877 ? 5.227 8.786 12.138 1 85.03 877 LEU A O 1
ATOM 6664 N N . PRO A 1 878 ? 6.207 6.835 12.01 1 91.51 878 PRO A N 1
ATOM 6665 C CA . PRO A 1 878 ? 5.554 6.403 13.248 1 91.51 878 PRO A CA 1
ATOM 6666 C C . PRO A 1 878 ? 6.232 6.959 14.498 1 91.51 878 PRO A C 1
ATOM 6668 O O . PRO A 1 878 ? 6.777 8.065 14.469 1 91.51 878 PRO A O 1
ATOM 6671 N N . ASP A 1 879 ? 6.186 6.282 15.668 1 92.04 879 ASP A N 1
ATOM 6672 C CA . ASP A 1 879 ? 6.735 6.791 16.921 1 92.04 879 ASP A CA 1
ATOM 6673 C C . ASP A 1 879 ? 8.257 6.668 16.944 1 92.04 879 ASP A C 1
ATOM 6675 O O . ASP A 1 879 ? 8.934 7.411 17.657 1 92.04 879 ASP A O 1
ATOM 6679 N N . PHE A 1 880 ? 8.751 5.672 16.16 1 93.53 880 PHE A N 1
ATOM 6680 C CA . PHE A 1 880 ? 10.2 5.526 16.088 1 93.53 880 PHE A CA 1
ATOM 6681 C C . PHE A 1 880 ? 10.621 4.976 14.731 1 93.53 880 PHE A C 1
ATOM 6683 O O . PHE A 1 880 ? 9.835 4.31 14.054 1 93.53 880 PHE A O 1
ATOM 6690 N N . MET A 1 881 ? 11.781 5.229 14.319 1 93.44 881 MET A N 1
ATOM 6691 C CA . MET A 1 881 ? 12.426 4.714 13.114 1 93.44 881 MET A CA 1
ATOM 6692 C C . MET A 1 881 ? 13.937 4.622 13.304 1 93.44 881 MET A C 1
ATOM 6694 O O . MET A 1 881 ? 14.558 5.547 13.83 1 93.44 881 MET A O 1
ATOM 6698 N N . VAL A 1 882 ? 14.535 3.548 12.967 1 95.66 882 VAL A N 1
ATOM 6699 C CA . VAL A 1 882 ? 15.981 3.351 12.967 1 95.66 882 VAL A CA 1
ATOM 6700 C C . VAL A 1 882 ? 16.465 3.078 11.545 1 95.66 882 VAL A C 1
ATOM 6702 O O . VAL A 1 882 ? 15.944 2.191 10.864 1 95.66 882 VAL A O 1
ATOM 6705 N N . ALA A 1 883 ? 17.397 3.825 11.119 1 93.3 883 ALA A N 1
ATOM 6706 C CA . ALA A 1 883 ? 17.959 3.654 9.781 1 93.3 883 ALA A CA 1
ATOM 6707 C C . ALA A 1 883 ? 19.385 3.115 9.85 1 93.3 883 ALA A C 1
ATOM 6709 O O . ALA A 1 883 ? 20.156 3.492 10.737 1 93.3 883 ALA A O 1
ATOM 6710 N N . GLY A 1 884 ? 19.722 2.276 8.914 1 92.24 884 GLY A N 1
ATOM 6711 C CA . GLY A 1 884 ? 21.028 1.636 8.899 1 92.24 884 GLY A CA 1
ATOM 6712 C C . GLY A 1 884 ? 21.984 2.254 7.895 1 92.24 884 GLY A C 1
ATOM 6713 O O . GLY A 1 884 ? 21.71 3.324 7.347 1 92.24 884 GLY A O 1
ATOM 6714 N N . PRO A 1 885 ? 23.108 1.552 7.697 1 89.22 885 PRO A N 1
ATOM 6715 C CA . PRO A 1 885 ? 24.184 2.088 6.859 1 89.22 885 PRO A CA 1
ATOM 6716 C C . PRO A 1 885 ? 23.772 2.246 5.398 1 89.22 885 PRO A C 1
ATOM 6718 O O . PRO A 1 885 ? 24.386 3.019 4.659 1 89.22 885 PRO A O 1
ATOM 6721 N N . HIS A 1 886 ? 22.75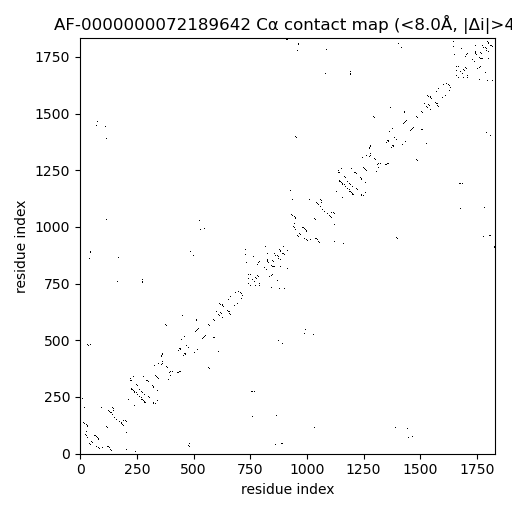4 1.547 4.99 1 89.8 886 HIS A N 1
ATOM 6722 C CA . HIS A 1 886 ? 22.356 1.59 3.587 1 89.8 886 HIS A CA 1
ATOM 6723 C C . HIS A 1 886 ? 21.224 2.587 3.366 1 89.8 886 HIS A C 1
ATOM 6725 O O . HIS A 1 886 ? 20.633 2.632 2.285 1 89.8 886 HIS A O 1
ATOM 6731 N N . PHE A 1 887 ? 20.956 3.364 4.355 1 90.55 887 PHE A N 1
ATOM 6732 C CA . PHE A 1 887 ? 19.863 4.327 4.293 1 90.55 887 PHE A CA 1
ATOM 6733 C C . PHE A 1 887 ? 20.096 5.341 3.18 1 90.55 887 PHE A C 1
ATOM 6735 O O . PHE A 1 887 ? 19.149 5.781 2.525 1 90.55 887 PHE A O 1
ATOM 6742 N N . ARG A 1 888 ? 21.29 5.655 2.782 1 85.33 888 ARG A N 1
ATOM 6743 C CA . ARG A 1 888 ? 21.622 6.668 1.786 1 85.33 888 ARG A CA 1
ATOM 6744 C C . ARG A 1 888 ? 21.25 6.2 0.383 1 85.33 888 ARG A C 1
ATOM 6746 O O . ARG A 1 888 ? 20.792 6.993 -0.441 1 85.33 888 ARG A O 1
ATOM 6753 N N . TRP A 1 889 ? 21.448 4.965 0.111 1 87.4 889 TRP A N 1
ATOM 6754 C CA . TRP A 1 889 ? 21.195 4.533 -1.26 1 87.4 889 TRP A CA 1
ATOM 6755 C C . TRP A 1 889 ? 19.822 3.879 -1.38 1 87.4 889 TRP A C 1
ATOM 6757 O O . TRP A 1 889 ? 19.19 3.937 -2.437 1 87.4 889 TRP A O 1
ATOM 6767 N N . LYS A 1 890 ? 19.353 3.269 -0.236 1 90.4 890 LYS A N 1
ATOM 6768 C CA . LYS A 1 890 ? 18.097 2.532 -0.336 1 90.4 890 LYS A CA 1
ATOM 6769 C C . LYS A 1 890 ? 16.92 3.385 0.13 1 90.4 890 LYS A C 1
ATOM 6771 O O . LYS A 1 890 ? 15.764 2.972 0.018 1 90.4 890 LYS A O 1
ATOM 6776 N N . GLY A 1 891 ? 17.168 4.565 0.717 1 85.37 891 GLY A N 1
ATOM 6777 C CA . GLY A 1 891 ? 16.092 5.366 1.279 1 85.37 891 GLY A CA 1
ATOM 6778 C C . GLY A 1 891 ? 15.349 4.664 2.4 1 85.37 891 GLY A C 1
ATOM 6779 O O . GLY A 1 891 ? 15.968 4.079 3.291 1 85.37 891 GLY A O 1
ATOM 6780 N N . TYR A 1 892 ? 14.095 4.622 2.352 1 86.9 892 TYR A N 1
ATOM 6781 C CA . TYR A 1 892 ? 13.291 3.982 3.386 1 86.9 892 TYR A CA 1
ATOM 6782 C C . TYR A 1 892 ? 13.459 2.468 3.349 1 86.9 892 TYR A C 1
ATOM 6784 O O . TYR A 1 892 ? 13.099 1.773 4.302 1 86.9 892 TYR A O 1
ATOM 6792 N N . GLY A 1 893 ? 13.984 2.008 2.208 1 88.71 893 GLY A N 1
ATOM 6793 C CA . GLY A 1 893 ? 14.332 0.597 2.168 1 88.71 893 GLY A CA 1
ATOM 6794 C C . GLY A 1 893 ? 15.484 0.24 3.088 1 88.71 893 GLY A C 1
ATOM 6795 O O . GLY A 1 893 ? 15.705 -0.935 3.386 1 88.71 893 GLY A O 1
ATOM 6796 N N . GLY A 1 894 ? 16.233 1.284 3.56 1 91.35 894 GLY A N 1
ATOM 6797 C CA . GLY A 1 894 ? 17.346 1.098 4.477 1 91.35 894 GLY A CA 1
ATOM 6798 C C . GLY A 1 894 ? 16.94 1.196 5.936 1 91.35 894 GLY A C 1
ATOM 6799 O O . GLY A 1 894 ? 17.779 1.063 6.829 1 91.35 894 GLY A O 1
ATOM 6800 N N . VAL A 1 895 ? 15.632 1.397 6.221 1 92.99 895 VAL A N 1
ATOM 6801 C CA . VAL A 1 895 ? 15.116 1.404 7.586 1 92.99 895 VAL A CA 1
ATOM 6802 C C . VAL A 1 895 ? 15.091 -0.02 8.137 1 92.99 895 VAL A C 1
ATOM 6804 O O . VAL A 1 895 ? 14.635 -0.945 7.462 1 92.99 895 VAL A O 1
ATOM 6807 N N . VAL A 1 896 ? 15.583 -0.145 9.399 1 95.13 896 VAL A N 1
ATOM 6808 C CA . VAL A 1 896 ? 15.733 -1.496 9.929 1 95.13 896 VAL A CA 1
ATOM 6809 C C . VAL A 1 896 ? 14.728 -1.723 11.056 1 95.13 896 VAL A C 1
ATOM 6811 O O . VAL A 1 896 ? 14.482 -2.863 11.457 1 95.13 896 VAL A O 1
ATOM 6814 N N . ALA A 1 897 ? 14.203 -0.639 11.579 1 95.68 897 ALA A N 1
ATOM 6815 C CA . ALA A 1 897 ? 13.138 -0.735 12.574 1 95.68 897 ALA A CA 1
ATOM 6816 C C . ALA A 1 897 ? 12.237 0.496 12.533 1 95.68 897 ALA A C 1
ATOM 6818 O O . ALA A 1 897 ? 12.715 1.617 12.343 1 95.68 897 ALA A O 1
ATOM 6819 N N . ALA A 1 898 ? 10.966 0.336 12.666 1 94.46 898 ALA A N 1
ATOM 6820 C CA . ALA A 1 898 ? 9.992 1.422 12.736 1 94.46 898 ALA A CA 1
ATOM 6821 C C . ALA A 1 898 ? 8.679 0.942 13.347 1 94.46 898 ALA A C 1
ATOM 6823 O O . ALA A 1 898 ? 8.301 -0.221 13.187 1 94.46 898 ALA A O 1
ATOM 6824 N N . GLY A 1 899 ? 8.05 1.798 14.13 1 94.19 899 GLY A N 1
ATOM 6825 C CA . GLY A 1 899 ? 6.774 1.385 14.694 1 94.19 899 GLY A CA 1
ATOM 6826 C C . GLY A 1 899 ? 6.265 2.327 15.769 1 94.19 899 GLY A C 1
ATOM 6827 O O . GLY A 1 899 ? 6.64 3.501 15.802 1 94.19 899 GLY A O 1
ATOM 6828 N N . TYR A 1 900 ? 5.323 1.85 16.526 1 93.22 900 TYR A N 1
ATOM 6829 C CA . TYR A 1 900 ? 4.651 2.61 17.574 1 93.22 900 TYR A CA 1
ATOM 6830 C C . TYR A 1 900 ? 4.978 2.047 18.952 1 93.22 900 TYR A C 1
ATOM 6832 O O . TYR A 1 900 ? 5.348 0.878 19.08 1 93.22 900 TYR A O 1
ATOM 6840 N N . TRP A 1 901 ? 4.852 2.903 19.908 1 91.45 901 TRP A N 1
ATOM 6841 C CA . TRP A 1 901 ? 5.026 2.476 21.292 1 91.45 901 TRP A CA 1
ATOM 6842 C C . TRP A 1 901 ? 3.716 1.952 21.869 1 91.45 901 TRP A C 1
ATOM 6844 O O . TRP A 1 901 ? 2.636 2.419 21.499 1 91.45 901 TRP A O 1
ATOM 6854 N N . ASP A 1 902 ? 3.85 0.993 22.744 1 86.27 902 ASP A N 1
ATOM 6855 C CA . ASP A 1 902 ? 2.691 0.598 23.538 1 86.27 902 ASP A CA 1
ATOM 6856 C C . ASP A 1 902 ? 2.644 1.364 24.859 1 86.27 902 ASP A C 1
ATOM 6858 O O . ASP A 1 902 ? 3.391 2.325 25.052 1 86.27 902 ASP A O 1
ATOM 6862 N N . GLU A 1 903 ? 1.755 1.041 25.758 1 80.5 903 GLU A N 1
ATOM 6863 C CA . GLU A 1 903 ? 1.544 1.762 27.01 1 80.5 903 GLU A CA 1
ATOM 6864 C C . GLU A 1 903 ? 2.754 1.637 27.93 1 80.5 903 GLU A C 1
ATOM 6866 O O . GLU A 1 903 ? 2.94 2.453 28.835 1 80.5 903 GLU A O 1
ATOM 6871 N N . SER A 1 904 ? 3.556 0.635 27.693 1 82.87 904 SER A N 1
ATOM 6872 C CA . SER A 1 904 ? 4.742 0.418 28.516 1 82.87 904 SER A CA 1
ATOM 6873 C C . SER A 1 904 ? 5.994 0.96 27.834 1 82.87 904 SER A C 1
ATOM 6875 O O . SER A 1 904 ? 7.114 0.654 28.248 1 82.87 904 SER A O 1
ATOM 6877 N N . TRP A 1 905 ? 5.864 1.689 26.713 1 88.49 905 TRP A N 1
ATOM 6878 C CA . TRP A 1 905 ? 6.959 2.289 25.957 1 88.49 905 TRP A CA 1
ATOM 6879 C C . TRP A 1 905 ? 7.852 1.215 25.346 1 88.49 905 TRP A C 1
ATOM 6881 O O . TRP A 1 905 ? 9.072 1.382 25.27 1 88.49 905 TRP A O 1
ATOM 6891 N N . GLN A 1 906 ? 7.214 0.136 25.057 1 89.8 906 GLN A N 1
ATOM 6892 C CA . GLN A 1 906 ? 7.81 -0.904 24.226 1 89.8 906 GLN A CA 1
ATOM 6893 C C . GLN A 1 906 ? 7.233 -0.879 22.814 1 89.8 906 GLN A C 1
ATOM 6895 O O . GLN A 1 906 ? 6.138 -0.356 22.595 1 89.8 906 GLN A O 1
ATOM 6900 N N . PRO A 1 907 ? 8.028 -1.373 21.896 1 91.55 907 PRO A N 1
ATOM 6901 C CA . PRO A 1 907 ? 7.408 -1.463 20.572 1 91.55 907 PRO A CA 1
ATOM 6902 C C . PRO A 1 907 ? 6.101 -2.252 20.584 1 91.55 907 PRO A C 1
ATOM 6904 O O . PRO A 1 907 ? 6.063 -3.385 21.071 1 91.55 907 PRO A O 1
ATOM 6907 N N . ALA A 1 908 ? 5.122 -1.673 20.073 1 90.2 908 ALA A N 1
ATOM 6908 C CA . ALA A 1 908 ? 3.818 -2.33 20.061 1 90.2 908 ALA A CA 1
ATOM 6909 C C . ALA A 1 908 ? 3.836 -3.57 19.172 1 90.2 908 ALA A C 1
ATOM 6911 O O . ALA A 1 908 ? 4.247 -3.503 18.011 1 90.2 908 ALA A O 1
ATOM 6912 N N . PRO A 1 909 ? 3.482 -4.769 19.587 1 81.94 909 PRO A N 1
ATOM 6913 C CA . PRO A 1 909 ? 3.595 -6.022 18.836 1 81.94 909 PRO A CA 1
ATOM 6914 C C . PRO A 1 909 ? 2.906 -5.959 17.475 1 81.94 909 PRO A C 1
ATOM 6916 O O . PRO A 1 909 ? 3.457 -6.43 16.477 1 81.94 909 PRO A O 1
ATOM 6919 N N . ASN A 1 910 ? 1.769 -5.452 17.273 1 86.34 910 ASN A N 1
ATOM 6920 C CA . ASN A 1 910 ? 1.035 -5.448 16.012 1 86.34 910 ASN A CA 1
ATOM 6921 C C . ASN A 1 910 ? 1.106 -4.087 15.326 1 86.34 910 ASN A C 1
ATOM 6923 O O . ASN A 1 910 ? 0.242 -3.751 14.514 1 86.34 910 ASN A O 1
ATOM 6927 N N . SER A 1 911 ? 2.246 -3.396 15.658 1 91.99 911 SER A N 1
ATOM 6928 C CA . SER A 1 911 ? 2.393 -2.071 15.065 1 91.99 911 SER A CA 1
ATOM 6929 C C . SER A 1 911 ? 3.863 -1.681 14.942 1 91.99 911 SER A C 1
ATOM 6931 O O . SER A 1 911 ? 4.216 -0.511 15.103 1 91.99 911 SER A O 1
ATOM 6933 N N . ALA A 1 912 ? 4.685 -2.803 14.762 1 93.75 912 ALA A N 1
ATOM 6934 C CA . ALA A 1 912 ? 6.116 -2.528 14.655 1 93.75 912 ALA A CA 1
ATOM 6935 C C . ALA A 1 912 ? 6.777 -3.453 13.637 1 93.75 912 ALA A C 1
ATOM 6937 O O . ALA A 1 912 ? 6.284 -4.553 13.376 1 93.75 912 ALA A O 1
ATOM 6938 N N . TYR A 1 913 ? 7.808 -3.014 13.013 1 95.12 913 TYR A N 1
ATOM 6939 C CA . TYR A 1 913 ? 8.645 -3.707 12.04 1 95.12 913 TYR A CA 1
ATOM 6940 C C . TYR A 1 913 ? 10.093 -3.77 12.512 1 95.12 913 TYR A C 1
ATOM 6942 O O . TYR A 1 913 ? 10.655 -2.762 12.947 1 95.12 913 TYR A O 1
ATOM 6950 N N . PHE A 1 914 ? 10.706 -4.939 12.438 1 92.89 914 PHE A N 1
ATOM 6951 C CA . PHE A 1 914 ? 12.111 -5.122 12.782 1 92.89 914 PHE A CA 1
ATOM 6952 C C . PHE A 1 914 ? 12.815 -5.985 11.741 1 92.89 914 PHE A C 1
ATOM 6954 O O . PHE A 1 914 ? 12.302 -7.034 11.347 1 92.89 914 PHE A O 1
ATOM 6961 N N . ARG A 1 915 ? 13.896 -5.506 11.208 1 87.2 915 ARG A N 1
ATOM 6962 C CA . ARG A 1 915 ? 14.775 -6.268 10.327 1 87.2 915 ARG A CA 1
ATOM 6963 C C . ARG A 1 915 ? 16.079 -6.628 11.031 1 87.2 915 ARG A C 1
ATOM 6965 O O . ARG A 1 915 ? 17.151 -6.161 10.641 1 87.2 915 ARG A O 1
ATOM 6972 N N . CYS A 1 916 ? 16.137 -7.048 12.209 1 79.81 916 CYS A N 1
ATOM 6973 C CA . CYS A 1 916 ? 17.337 -7.519 12.892 1 79.81 916 CYS A CA 1
ATOM 6974 C C . CYS A 1 916 ? 17.2 -8.985 13.286 1 79.81 916 CYS A C 1
ATOM 6976 O O . CYS A 1 916 ? 16.091 -9.52 13.328 1 79.81 916 CYS A O 1
ATOM 6978 N N . MET B 1 1 ? -35.653 -10.69 10.64 1 20.17 1 MET B N 1
ATOM 6979 C CA . MET B 1 1 ? -36.13 -11.828 9.859 1 20.17 1 MET B CA 1
ATOM 6980 C C . MET B 1 1 ? -34.991 -12.794 9.554 1 20.17 1 MET B C 1
ATOM 6982 O O . MET B 1 1 ? -33.896 -12.372 9.178 1 20.17 1 MET B O 1
ATOM 6986 N N . ARG B 1 2 ? -35.093 -13.975 10.142 1 22.44 2 ARG B N 1
ATOM 6987 C CA . ARG B 1 2 ? -34.317 -15.21 10.18 1 22.44 2 ARG B CA 1
ATOM 6988 C C . ARG B 1 2 ? -34.054 -15.735 8.773 1 22.44 2 ARG B C 1
ATOM 6990 O O . ARG B 1 2 ? -34.963 -16.245 8.115 1 22.44 2 ARG B O 1
ATOM 6997 N N . SER B 1 3 ? -33.273 -15.113 8.003 1 26.32 3 SER B N 1
ATOM 6998 C CA . SER B 1 3 ? -32.996 -15.507 6.625 1 26.32 3 SER B CA 1
ATOM 6999 C C . SER B 1 3 ? -32.464 -16.934 6.555 1 26.32 3 SER B C 1
ATOM 7001 O O . SER B 1 3 ? -31.329 -17.2 6.956 1 26.32 3 SER B O 1
ATOM 7003 N N . GLY B 1 4 ? -33.399 -17.845 6.946 1 26.91 4 GLY B N 1
ATOM 7004 C CA . GLY B 1 4 ? -33.092 -19.264 6.857 1 26.91 4 GLY B CA 1
ATOM 7005 C C . GLY B 1 4 ? -32.603 -19.684 5.484 1 26.91 4 GLY B C 1
ATOM 7006 O O . GLY B 1 4 ? -33.254 -19.406 4.475 1 26.91 4 GLY B O 1
ATOM 7007 N N . THR B 1 5 ? -31.411 -19.86 5.31 1 30.28 5 THR B N 1
ATOM 7008 C CA . THR B 1 5 ? -30.838 -20.432 4.097 1 30.28 5 THR B CA 1
ATOM 7009 C C . THR B 1 5 ? -31.415 -21.819 3.828 1 30.28 5 THR B C 1
ATOM 7011 O O . THR B 1 5 ? -31.24 -22.737 4.632 1 30.28 5 THR B O 1
ATOM 7014 N N . VAL B 1 6 ? -32.643 -21.898 3.324 1 28.69 6 VAL B N 1
ATOM 7015 C CA . VAL B 1 6 ? -33.214 -23.186 2.944 1 28.69 6 VAL B CA 1
ATOM 7016 C C . VAL B 1 6 ? -32.314 -23.867 1.916 1 28.69 6 VAL B C 1
ATOM 7018 O O . VAL B 1 6 ? -31.922 -23.253 0.921 1 28.69 6 VAL B O 1
ATOM 7021 N N . LEU B 1 7 ? -31.732 -24.932 2.294 1 29.21 7 LEU B N 1
ATOM 7022 C CA . LEU B 1 7 ? -30.876 -25.867 1.573 1 29.21 7 LEU B CA 1
ATOM 7023 C C . LEU B 1 7 ? -31.661 -26.597 0.488 1 29.21 7 LEU B C 1
ATOM 7025 O O . LEU B 1 7 ? -32.727 -27.156 0.757 1 29.21 7 LEU B O 1
ATOM 7029 N N . LEU B 1 8 ? -31.597 -26.293 -0.664 1 32.07 8 LEU B N 1
ATOM 7030 C CA . LEU B 1 8 ? -32.142 -27.076 -1.768 1 32.07 8 LEU B CA 1
ATOM 7031 C C . LEU B 1 8 ? -31.716 -28.536 -1.661 1 32.07 8 LEU B C 1
ATOM 7033 O O . LEU B 1 8 ? -30.535 -28.83 -1.459 1 32.07 8 LEU B O 1
ATOM 7037 N N . ALA B 1 9 ? -32.654 -29.396 -1.262 1 27.99 9 ALA B N 1
ATOM 7038 C CA . ALA B 1 9 ? -32.459 -30.843 -1.231 1 27.99 9 ALA B CA 1
ATOM 7039 C C . ALA B 1 9 ? -32 -31.363 -2.59 1 27.99 9 ALA B C 1
ATOM 7041 O O . ALA B 1 9 ? -32.639 -31.098 -3.611 1 27.99 9 ALA B O 1
ATOM 7042 N N . LEU B 1 10 ? -30.783 -31.676 -2.773 1 32 10 LEU B N 1
ATOM 7043 C CA . LEU B 1 10 ? -30.239 -32.403 -3.915 1 32 10 LEU B CA 1
ATOM 7044 C C . LEU B 1 10 ? -30.92 -33.758 -4.071 1 32 10 LEU B C 1
ATOM 7046 O O . LEU B 1 10 ? -30.493 -34.745 -3.469 1 32 10 LEU B O 1
ATOM 7050 N N . ALA B 1 11 ? -32.245 -33.912 -4.085 1 28.51 11 ALA B N 1
ATOM 7051 C CA . ALA B 1 11 ? -32.913 -35.198 -4.269 1 28.51 11 ALA B CA 1
ATOM 7052 C C . ALA B 1 11 ? -32.512 -35.838 -5.595 1 28.51 11 ALA B C 1
ATOM 7054 O O . ALA B 1 11 ? -32.08 -35.147 -6.52 1 28.51 11 ALA B O 1
ATOM 7055 N N . SER B 1 12 ? -32.613 -37.14 -5.735 1 32.87 12 SER B N 1
ATOM 7056 C CA . SER B 1 12 ? -32.36 -38.134 -6.772 1 32.87 12 SER B CA 1
ATOM 7057 C C . SER B 1 12 ? -33.147 -37.823 -8.04 1 32.87 12 SER B C 1
ATOM 7059 O O . SER B 1 12 ? -34.323 -38.178 -8.15 1 32.87 12 SER B O 1
ATOM 7061 N N . ALA B 1 13 ? -33.258 -36.71 -8.59 1 35.49 13 ALA B N 1
ATOM 7062 C CA . ALA B 1 13 ? -34.126 -36.665 -9.764 1 35.49 13 ALA B CA 1
ATOM 7063 C C . ALA B 1 13 ? -33.423 -37.246 -10.988 1 35.49 13 ALA B C 1
ATOM 7065 O O . ALA B 1 13 ? -32.224 -37.03 -11.184 1 35.49 13 ALA B O 1
ATOM 7066 N N . GLU B 1 14 ? -34.109 -38.18 -11.621 1 37.15 14 GLU B N 1
ATOM 7067 C CA . GLU B 1 14 ? -33.814 -38.738 -12.938 1 37.15 14 GLU B CA 1
ATOM 7068 C C . GLU B 1 14 ? -33.621 -37.634 -13.974 1 37.15 14 GLU B C 1
ATOM 7070 O O . GLU B 1 14 ? -34.24 -36.572 -13.88 1 37.15 14 GLU B O 1
ATOM 7075 N N . VAL B 1 15 ? -32.597 -37.691 -14.752 1 41.78 15 VAL B N 1
ATOM 7076 C CA . VAL B 1 15 ? -32.344 -36.842 -15.912 1 41.78 15 VAL B CA 1
ATOM 7077 C C . VAL B 1 15 ? -33.591 -36.786 -16.792 1 41.78 15 VAL B C 1
ATOM 7079 O O . VAL B 1 15 ? -34.071 -37.818 -17.267 1 41.78 15 VAL B O 1
ATOM 7082 N N . VAL B 1 16 ? -34.637 -36.018 -16.623 1 42.22 16 VAL B N 1
ATOM 7083 C CA . VAL B 1 16 ? -35.85 -35.896 -17.424 1 42.22 16 VAL B CA 1
ATOM 7084 C C . VAL B 1 16 ? -35.546 -35.133 -18.711 1 42.22 16 VAL B C 1
ATOM 7086 O O . VAL B 1 16 ? -34.859 -34.109 -18.685 1 42.22 16 VAL B O 1
ATOM 7089 N N . CYS B 1 17 ? -35.681 -35.732 -19.884 1 41.94 17 CYS B N 1
ATOM 7090 C CA . CYS B 1 17 ? -35.708 -35.172 -21.23 1 41.94 17 CYS B CA 1
ATOM 7091 C C . CYS B 1 17 ? -36.849 -34.173 -21.383 1 41.94 17 CYS B C 1
ATOM 7093 O O . CYS B 1 17 ? -37.9 -34.505 -21.934 1 41.94 17 CYS B O 1
ATOM 7095 N N . GLY B 1 18 ? -37.252 -33.42 -20.441 1 48.18 18 GLY B N 1
ATOM 7096 C CA . GLY B 1 18 ? -38.31 -32.438 -20.615 1 48.18 18 GLY B CA 1
ATOM 7097 C C . GLY B 1 18 ? -37.872 -31.224 -21.413 1 48.18 18 GLY B C 1
ATOM 7098 O O . GLY B 1 18 ? -36.714 -31.13 -21.824 1 48.18 18 GLY B O 1
ATOM 7099 N N . ASP B 1 19 ? -38.83 -30.303 -21.879 1 61.45 19 ASP B N 1
ATOM 7100 C CA . ASP B 1 19 ? -38.577 -29.049 -22.583 1 61.45 19 ASP B CA 1
ATOM 7101 C C . ASP B 1 19 ? -37.556 -28.195 -21.835 1 61.45 19 ASP B C 1
ATOM 7103 O O . ASP B 1 19 ? -37.658 -28.018 -20.619 1 61.45 19 ASP B O 1
ATOM 7107 N N . LEU B 1 20 ? -36.454 -27.878 -22.443 1 70.44 20 LEU B N 1
ATOM 7108 C CA . LEU B 1 20 ? -35.376 -27.07 -21.883 1 70.44 20 LEU B CA 1
ATOM 7109 C C . LEU B 1 20 ? -35.912 -25.749 -21.342 1 70.44 20 LEU B C 1
ATOM 7111 O O . LEU B 1 20 ? -36.679 -25.061 -22.02 1 70.44 20 LEU B O 1
ATOM 7115 N N . PRO B 1 21 ? -35.693 -25.521 -20.051 1 73.41 21 PRO B N 1
ATOM 7116 C CA . PRO B 1 21 ? -35.93 -24.144 -19.612 1 73.41 21 PRO B CA 1
ATOM 7117 C C . PRO B 1 21 ? -35.356 -23.11 -20.577 1 73.41 21 PRO B C 1
ATOM 7119 O O . PRO B 1 21 ? -34.421 -23.41 -21.324 1 73.41 21 PRO B O 1
ATOM 7122 N N . LYS B 1 22 ? -36.043 -22.056 -20.667 1 80.2 22 LYS B N 1
ATOM 7123 C CA . LYS B 1 22 ? -35.598 -21 -21.572 1 80.2 22 LYS B CA 1
ATOM 7124 C C . LYS B 1 22 ? -35.135 -19.77 -20.797 1 80.2 22 LYS B C 1
ATOM 7126 O O . LYS B 1 22 ? -35.796 -19.342 -19.849 1 80.2 22 LYS B O 1
ATOM 7131 N N . ILE B 1 23 ? -34.036 -19.316 -21.164 1 85.89 23 ILE B N 1
ATOM 7132 C CA . ILE B 1 23 ? -33.553 -18.05 -20.623 1 85.89 23 ILE B CA 1
ATOM 7133 C C . ILE B 1 23 ? -34.26 -16.889 -21.318 1 85.89 23 ILE B C 1
ATOM 7135 O O . ILE B 1 23 ? -34.337 -16.847 -22.548 1 85.89 23 ILE B O 1
ATOM 7139 N N . GLY B 1 24 ? -34.776 -16.041 -20.53 1 83.57 24 GLY B N 1
ATOM 7140 C CA . GLY B 1 24 ? -35.498 -14.893 -21.056 1 83.57 24 GLY B CA 1
ATOM 7141 C C . GLY B 1 24 ? -34.623 -13.963 -21.875 1 83.57 24 GLY B C 1
ATOM 7142 O O . GLY B 1 24 ? -33.407 -13.912 -21.678 1 83.57 24 GLY B O 1
ATOM 7143 N N . LYS B 1 25 ? -35.236 -13.283 -22.691 1 87.68 25 LYS B N 1
ATOM 7144 C CA . LYS B 1 25 ? -34.527 -12.359 -23.572 1 87.68 25 LYS B CA 1
ATOM 7145 C C . LYS B 1 25 ? -34.168 -11.069 -22.841 1 87.68 25 LYS B C 1
ATOM 7147 O O . LYS B 1 25 ? -33.207 -10.389 -23.207 1 87.68 25 LYS B O 1
ATOM 7152 N N . LYS B 1 26 ? -34.97 -10.812 -21.874 1 91.82 26 LYS B N 1
ATOM 7153 C CA . LYS B 1 26 ? -34.787 -9.551 -21.161 1 91.82 26 LYS B CA 1
ATOM 7154 C C . LYS B 1 26 ? -33.974 -9.754 -19.886 1 91.82 26 LYS B C 1
ATOM 7156 O O . LYS B 1 26 ? -34.296 -10.618 -19.068 1 91.82 26 LYS B O 1
ATOM 7161 N N . TRP B 1 27 ? -32.942 -8.973 -19.731 1 94.81 27 TRP B N 1
ATOM 7162 C CA . TRP B 1 27 ? -32.09 -9.007 -18.548 1 94.81 27 TRP B CA 1
ATOM 7163 C C . TRP B 1 27 ? -32.052 -7.645 -17.864 1 94.81 27 TRP B C 1
ATOM 7165 O O . TRP B 1 27 ? -31.817 -6.623 -18.514 1 94.81 27 TRP B O 1
ATOM 7175 N N . TRP B 1 28 ? -32.348 -7.628 -16.613 1 94.36 28 TRP B N 1
ATOM 7176 C CA . TRP B 1 28 ? -32.258 -6.409 -15.817 1 94.36 28 TRP B CA 1
ATOM 7177 C C . TRP B 1 28 ? -30.83 -6.176 -15.336 1 94.36 28 TRP B C 1
ATOM 7179 O O . TRP B 1 28 ? -30.136 -7.121 -14.952 1 94.36 28 TRP B O 1
ATOM 7189 N N . VAL B 1 29 ? -30.435 -4.951 -15.418 1 94.73 29 VAL B N 1
ATOM 7190 C CA . VAL B 1 29 ? -29.059 -4.593 -15.091 1 94.73 29 VAL B CA 1
ATOM 7191 C C . VAL B 1 29 ? -29.049 -3.412 -14.123 1 94.73 29 VAL B C 1
ATOM 7193 O O . VAL B 1 29 ? -29.736 -2.412 -14.346 1 94.73 29 VAL B O 1
ATOM 7196 N N . LEU B 1 30 ? -28.359 -3.534 -13.031 1 93.85 30 LEU B N 1
ATOM 7197 C CA . LEU B 1 30 ? -28.147 -2.445 -12.084 1 93.85 30 LEU B CA 1
ATOM 7198 C C . LEU B 1 30 ? -26.673 -2.062 -12.017 1 93.85 30 LEU B C 1
ATOM 7200 O O . LEU B 1 30 ? -25.822 -2.902 -11.717 1 93.85 30 LEU B O 1
ATOM 7204 N N . GLY B 1 31 ? -26.314 -0.796 -12.16 1 91.93 31 GLY B N 1
ATOM 7205 C CA . GLY B 1 31 ? -24.949 -0.295 -12.178 1 91.93 31 GLY B CA 1
ATOM 7206 C C . GLY B 1 31 ? -24.681 0.666 -13.322 1 91.93 31 GLY B C 1
ATOM 7207 O O . GLY B 1 31 ? -25.615 1.137 -13.975 1 91.93 31 GLY B O 1
ATOM 7208 N N . PRO B 1 32 ? -23.458 0.916 -13.479 1 92.54 32 PRO B N 1
ATOM 7209 C CA . PRO B 1 32 ? -22.272 0.3 -12.879 1 92.54 32 PRO B CA 1
ATOM 7210 C C . PRO B 1 32 ? -21.882 0.943 -11.55 1 92.54 32 PRO B C 1
ATOM 7212 O O . PRO B 1 32 ? -22.237 2.096 -11.29 1 92.54 32 PRO B O 1
ATOM 7215 N N . PHE B 1 33 ? -21.229 0.185 -10.687 1 91.71 33 PHE B N 1
ATOM 7216 C CA . PHE B 1 33 ? -20.53 0.638 -9.49 1 91.71 33 PHE B CA 1
ATOM 7217 C C . PHE B 1 33 ? -19.026 0.435 -9.633 1 91.71 33 PHE B C 1
ATOM 7219 O O . PHE B 1 33 ? -18.578 -0.379 -10.444 1 91.71 33 PHE B O 1
ATOM 7226 N N . ALA B 1 34 ? -18.304 1.199 -8.852 1 86.68 34 ALA B N 1
ATOM 7227 C CA . ALA B 1 34 ? -16.853 1.032 -8.873 1 86.68 34 ALA B CA 1
ATOM 7228 C C . ALA B 1 34 ? -16.445 -0.305 -8.261 1 86.68 34 ALA B C 1
ATOM 7230 O O . ALA B 1 34 ? -17.014 -0.733 -7.254 1 86.68 34 ALA B O 1
ATOM 7231 N N . SER B 1 35 ? -15.563 -1.011 -8.78 1 79.69 35 SER B N 1
ATOM 7232 C CA . SER B 1 35 ? -15.097 -2.288 -8.248 1 79.69 35 SER B CA 1
ATOM 7233 C C . SER B 1 35 ? -13.606 -2.244 -7.929 1 79.69 35 SER B C 1
ATOM 7235 O O . SER B 1 35 ? -13.111 -3.051 -7.14 1 79.69 35 SER B O 1
ATOM 7237 N N . GLY B 1 36 ? -12.838 -1.139 -8.328 1 70.24 36 GLY B N 1
ATOM 7238 C CA . GLY B 1 36 ? -11.391 -1.15 -8.186 1 70.24 36 GLY B CA 1
ATOM 7239 C C . GLY B 1 36 ? -10.721 -2.253 -8.983 1 70.24 36 GLY B C 1
ATOM 7240 O O . GLY B 1 36 ? -11.393 -3.024 -9.672 1 70.24 36 GLY B O 1
ATOM 7241 N N . LYS B 1 37 ? -9.403 -2.051 -9.008 1 60.82 37 LYS B N 1
ATOM 7242 C CA . LYS B 1 37 ? -8.662 -3.061 -9.758 1 60.82 37 LYS B CA 1
ATOM 7243 C C . LYS B 1 37 ? -8.219 -4.205 -8.85 1 60.82 37 LYS B C 1
ATOM 7245 O O . LYS B 1 37 ? -7.478 -3.99 -7.889 1 60.82 37 LYS B O 1
ATOM 7250 N N . VAL B 1 38 ? -9.074 -4.874 -8.218 1 46.7 38 VAL B N 1
ATOM 7251 C CA . VAL B 1 38 ? -8.521 -6.064 -7.581 1 46.7 38 VAL B CA 1
ATOM 7252 C C . VAL B 1 38 ? -8.628 -7.256 -8.53 1 46.7 38 VAL B C 1
ATOM 7254 O O . VAL B 1 38 ? -9.492 -7.281 -9.41 1 46.7 38 VAL B O 1
ATOM 7257 N N . GLU B 1 39 ? -7.591 -7.789 -8.539 1 43.59 39 GLU B N 1
ATOM 7258 C CA . GLU B 1 39 ? -7.699 -9.054 -9.26 1 43.59 39 GLU B CA 1
ATOM 7259 C C . GLU B 1 39 ? -9.042 -9.728 -8.992 1 43.59 39 GLU B C 1
ATOM 7261 O O . GLU B 1 39 ? -9.265 -10.866 -9.41 1 43.59 39 GLU B O 1
ATOM 7266 N N . TYR B 1 40 ? -9.787 -9.417 -7.894 1 38.7 40 TYR B N 1
ATOM 7267 C CA . TYR B 1 40 ? -10.809 -10.295 -7.336 1 38.7 40 TYR B CA 1
ATOM 7268 C C . TYR B 1 40 ? -12.133 -10.127 -8.072 1 38.7 40 TYR B C 1
ATOM 7270 O O . TYR B 1 40 ? -12.639 -9.011 -8.206 1 38.7 40 TYR B O 1
ATOM 7278 N N . GLU B 1 41 ? -12.38 -10.632 -9.085 1 36.7 41 GLU B N 1
ATOM 7279 C CA . GLU B 1 41 ? -13.835 -10.75 -9.121 1 36.7 41 GLU B CA 1
ATOM 7280 C C . GLU B 1 41 ? -14.36 -11.477 -7.886 1 36.7 41 GLU B C 1
ATOM 7282 O O . GLU B 1 41 ? -14.419 -12.708 -7.862 1 36.7 41 GLU B O 1
ATOM 7287 N N . ALA B 1 42 ? -13.897 -11.435 -6.814 1 32.18 42 ALA B N 1
ATOM 7288 C CA . ALA B 1 42 ? -14.5 -12.311 -5.813 1 32.18 42 ALA B CA 1
ATOM 7289 C C . ALA B 1 42 ? -16.017 -12.362 -5.971 1 32.18 42 ALA B C 1
ATOM 7291 O O . ALA B 1 42 ? -16.598 -11.562 -6.707 1 32.18 42 ALA B O 1
ATOM 7292 N N . ALA B 1 43 ? -16.528 -12.981 -4.891 1 32.37 43 ALA B N 1
ATOM 7293 C CA . ALA B 1 43 ? -17.876 -13.437 -4.565 1 32.37 43 ALA B CA 1
ATOM 7294 C C . ALA B 1 43 ? -18.902 -12.332 -4.804 1 32.37 43 ALA B C 1
ATOM 7296 O O . ALA B 1 43 ? -18.666 -11.172 -4.459 1 32.37 43 ALA B O 1
ATOM 7297 N N . PRO B 1 44 ? -19.702 -12.756 -5.592 1 33.31 44 PRO B N 1
ATOM 7298 C CA . PRO B 1 44 ? -20.784 -11.821 -5.908 1 33.31 44 PRO B CA 1
ATOM 7299 C C . PRO B 1 44 ? -21.113 -10.884 -4.748 1 33.31 44 PRO B C 1
ATOM 7301 O O . PRO B 1 44 ? -21.543 -9.749 -4.969 1 33.31 44 PRO B O 1
ATOM 7304 N N . ARG B 1 45 ? -21.115 -11.586 -3.695 1 31.31 45 ARG B N 1
ATOM 7305 C CA . ARG B 1 45 ? -21.758 -10.849 -2.612 1 31.31 45 ARG B CA 1
ATOM 7306 C C . ARG B 1 45 ? -20.745 -9.999 -1.851 1 31.31 45 ARG B C 1
ATOM 7308 O O . ARG B 1 45 ? -21.119 -9.205 -0.985 1 31.31 45 ARG B O 1
ATOM 7315 N N . LEU B 1 46 ? -19.208 -10.358 -1.991 1 32.66 46 LEU B N 1
ATOM 7316 C CA . LEU B 1 46 ? -18.472 -9.885 -0.823 1 32.66 46 LEU B CA 1
ATOM 7317 C C . LEU B 1 46 ? -17.607 -8.68 -1.177 1 32.66 46 LEU B C 1
ATOM 7319 O O . LEU B 1 46 ? -16.875 -8.166 -0.328 1 32.66 46 LEU B O 1
ATOM 7323 N N . LYS B 1 47 ? -17.209 -8.376 -2.37 1 45.24 47 LYS B N 1
ATOM 7324 C CA . LYS B 1 47 ? -16.68 -7.018 -2.289 1 45.24 47 LYS B CA 1
ATOM 7325 C C . LYS B 1 47 ? -17.77 -6.026 -1.89 1 45.24 47 LYS B C 1
ATOM 7327 O O . LYS B 1 47 ? -18.958 -6.352 -1.932 1 45.24 47 LYS B O 1
ATOM 7332 N N . GLU B 1 48 ? -17.23 -4.971 -1.564 1 53.66 48 GLU B N 1
ATOM 7333 C CA . GLU B 1 48 ? -18.272 -4.044 -1.135 1 53.66 48 GLU B CA 1
ATOM 7334 C C . GLU B 1 48 ? -19.469 -4.082 -2.082 1 53.66 48 GLU B C 1
ATOM 7336 O O . GLU B 1 48 ? -19.325 -3.846 -3.283 1 53.66 48 GLU B O 1
ATOM 7341 N N . ASP B 1 49 ? -20.154 -5.17 -1.731 1 66.17 49 ASP B N 1
ATOM 7342 C CA . ASP B 1 49 ? -21.455 -5.079 -2.386 1 66.17 49 ASP B CA 1
ATOM 7343 C C . ASP B 1 49 ? -22.148 -3.761 -2.05 1 66.17 49 ASP B C 1
ATOM 7345 O O . ASP B 1 49 ? -22.66 -3.588 -0.942 1 66.17 49 ASP B O 1
ATOM 7349 N N . PRO B 1 50 ? -21.931 -2.94 -3.002 1 71.01 50 PRO B N 1
ATOM 7350 C CA . PRO B 1 50 ? -22.456 -1.601 -2.723 1 71.01 50 PRO B CA 1
ATOM 7351 C C . PRO B 1 50 ? -23.929 -1.617 -2.322 1 71.01 50 PRO B C 1
ATOM 7353 O O . PRO B 1 50 ? -24.434 -0.633 -1.774 1 71.01 50 PRO B O 1
ATOM 7356 N N . VAL B 1 51 ? -24.538 -2.824 -2.551 1 85.66 51 VAL B N 1
ATOM 7357 C CA . VAL B 1 51 ? -25.981 -2.775 -2.339 1 85.66 51 VAL B CA 1
ATOM 7358 C C . VAL B 1 51 ? -26.352 -3.608 -1.113 1 85.66 51 VAL B C 1
ATOM 7360 O O . VAL B 1 51 ? -27.513 -3.633 -0.701 1 85.66 51 VAL B O 1
ATOM 7363 N N . GLU B 1 52 ? -25.335 -4.224 -0.562 1 86.87 52 GLU B N 1
ATOM 7364 C CA . GLU B 1 52 ? -25.6 -5.058 0.606 1 86.87 52 GLU B CA 1
ATOM 7365 C C . GLU B 1 52 ? -26.115 -4.222 1.775 1 86.87 52 GLU B C 1
ATOM 7367 O O . GLU B 1 52 ? -26.984 -4.668 2.527 1 86.87 52 GLU B O 1
ATOM 7372 N N . ARG B 1 53 ? -25.616 -3.091 1.929 1 86.02 53 ARG B N 1
ATOM 7373 C CA . ARG B 1 53 ? -26.038 -2.21 3.013 1 86.02 53 ARG B CA 1
ATOM 7374 C C . ARG B 1 53 ? -27.496 -1.797 2.848 1 86.02 53 ARG B C 1
ATOM 7376 O O . ARG B 1 53 ? -28.152 -1.41 3.818 1 86.02 53 ARG B O 1
ATOM 7383 N N . LEU B 1 54 ? -27.967 -1.939 1.637 1 84.19 54 LEU B N 1
ATOM 7384 C CA . LEU B 1 54 ? -29.338 -1.534 1.346 1 84.19 54 LEU B CA 1
ATOM 7385 C C . LEU B 1 54 ? -30.27 -2.741 1.332 1 84.19 54 LEU B C 1
ATOM 7387 O O . LEU B 1 54 ? -31.386 -2.663 0.813 1 84.19 54 LEU B O 1
ATOM 7391 N N . GLY B 1 55 ? -29.814 -3.887 1.814 1 81.8 55 GLY B N 1
ATOM 7392 C CA . GLY B 1 55 ? -30.657 -5.067 1.922 1 81.8 55 GLY B CA 1
ATOM 7393 C C . GLY B 1 55 ? -30.319 -6.137 0.9 1 81.8 55 GLY B C 1
ATOM 7394 O O . GLY B 1 55 ? -30.923 -7.211 0.897 1 81.8 55 GLY B O 1
ATOM 7395 N N . GLY B 1 56 ? -29.445 -5.848 -0.047 1 87.82 56 GLY B N 1
ATOM 7396 C CA . GLY B 1 56 ? -29.046 -6.834 -1.039 1 87.82 56 GLY B CA 1
ATOM 7397 C C . GLY B 1 56 ? -29.703 -6.621 -2.39 1 87.82 56 GLY B C 1
ATOM 7398 O O . GLY B 1 56 ? -30.724 -5.937 -2.489 1 87.82 56 GLY B O 1
ATOM 7399 N N . VAL B 1 57 ? -29.188 -7.2 -3.374 1 89.41 57 VAL B N 1
ATOM 7400 C CA . VAL B 1 57 ? -29.566 -6.922 -4.756 1 89.41 57 VAL B CA 1
ATOM 7401 C C . VAL B 1 57 ? -30.981 -7.435 -5.017 1 89.41 57 VAL B C 1
ATOM 7403 O O . VAL B 1 57 ? -31.753 -6.802 -5.741 1 89.41 57 VAL B O 1
ATOM 7406 N N . TRP B 1 58 ? -31.321 -8.564 -4.468 1 91.07 58 TRP B N 1
ATOM 7407 C CA . TRP B 1 58 ? -32.633 -9.125 -4.775 1 91.07 58 TRP B CA 1
ATOM 7408 C C . TRP B 1 58 ? -33.743 -8.292 -4.142 1 91.07 58 TRP B C 1
ATOM 7410 O O . TRP B 1 58 ? -34.801 -8.096 -4.745 1 91.07 58 TRP B O 1
ATOM 7420 N N . GLN B 1 59 ? -33.412 -7.838 -2.939 1 86.97 59 GLN B N 1
ATOM 7421 C CA . GLN B 1 59 ? -34.378 -6.936 -2.32 1 86.97 59 GLN B CA 1
ATOM 7422 C C . GLN B 1 59 ? -34.561 -5.671 -3.154 1 86.97 59 GLN B C 1
ATOM 7424 O O . GLN B 1 59 ? -35.685 -5.198 -3.336 1 86.97 59 GLN B O 1
ATOM 7429 N N . LEU B 1 60 ? -33.574 -5.201 -3.633 1 89.71 60 LEU B N 1
ATOM 7430 C CA . LEU B 1 60 ? -33.622 -4.001 -4.46 1 89.71 60 LEU B CA 1
ATOM 7431 C C . LEU B 1 60 ? -34.357 -4.271 -5.769 1 89.71 60 LEU B C 1
ATOM 7433 O O . LEU B 1 60 ? -35.01 -3.379 -6.315 1 89.71 60 LEU B O 1
ATOM 7437 N N . PHE B 1 61 ? -34.165 -5.507 -6.301 1 91.81 61 PHE B N 1
ATOM 7438 C CA . PHE B 1 61 ? -34.85 -5.877 -7.534 1 91.81 61 PHE B CA 1
ATOM 7439 C C . PHE B 1 61 ? -36.362 -5.826 -7.349 1 91.81 61 PHE B C 1
ATOM 7441 O O . PHE B 1 61 ? -37.092 -5.442 -8.265 1 91.81 61 PHE B O 1
ATOM 7448 N N . GLY B 1 62 ? -36.737 -6.194 -6.216 1 86.4 62 GLY B N 1
ATOM 7449 C CA . GLY B 1 62 ? -38.16 -6.12 -5.928 1 86.4 62 GLY B CA 1
ATOM 7450 C C . GLY B 1 62 ? -38.713 -4.71 -6.006 1 86.4 62 GLY B C 1
ATOM 7451 O O . GLY B 1 62 ? -39.878 -4.512 -6.357 1 86.4 62 GLY B O 1
ATOM 7452 N N . SER B 1 63 ? -37.798 -3.766 -5.725 1 81.98 63 SER B N 1
ATOM 7453 C CA . SER B 1 63 ? -38.231 -2.373 -5.702 1 81.98 63 SER B CA 1
ATOM 7454 C C . SER B 1 63 ? -37.851 -1.654 -6.992 1 81.98 63 SER B C 1
ATOM 7456 O O . SER B 1 63 ? -37.817 -0.423 -7.035 1 81.98 63 SER B O 1
ATOM 7458 N N . ARG B 1 64 ? -37.568 -2.374 -8.021 1 83.22 64 ARG B N 1
ATOM 7459 C CA . ARG B 1 64 ? -36.996 -1.792 -9.231 1 83.22 64 ARG B CA 1
ATOM 7460 C C . ARG B 1 64 ? -37.981 -0.837 -9.897 1 83.22 64 ARG B C 1
ATOM 7462 O O . ARG B 1 64 ? -37.576 0.091 -10.6 1 83.22 64 ARG B O 1
ATOM 7469 N N . LYS B 1 65 ? -39.243 -0.98 -9.602 1 77.55 65 LYS B N 1
ATOM 7470 C CA . LYS B 1 65 ? -40.247 -0.138 -10.245 1 77.55 65 LYS B CA 1
ATOM 7471 C C . LYS B 1 65 ? -40.343 1.223 -9.562 1 77.55 65 LYS B C 1
ATOM 7473 O O . LYS B 1 65 ? -40.849 2.183 -10.146 1 77.55 65 LYS B O 1
ATOM 7478 N N . ALA B 1 66 ? -39.856 1.271 -8.319 1 70.72 66 ALA B N 1
ATOM 7479 C CA . ALA B 1 66 ? -39.925 2.536 -7.591 1 70.72 66 ALA B CA 1
ATOM 7480 C C . ALA B 1 66 ? -38.984 3.571 -8.201 1 70.72 66 ALA B C 1
ATOM 7482 O O . ALA B 1 66 ? -39.122 4.77 -7.947 1 70.72 66 ALA B O 1
ATOM 7483 N N . GLY B 1 67 ? -38.169 3.173 -9.147 1 68.05 67 GLY B N 1
ATOM 7484 C CA . GLY B 1 67 ? -37.324 4.076 -9.913 1 68.05 67 GLY B CA 1
ATOM 7485 C C . GLY B 1 67 ? -36.268 4.765 -9.069 1 68.05 67 GLY B C 1
ATOM 7486 O O . GLY B 1 67 ? -35.731 5.802 -9.463 1 68.05 67 GLY B O 1
ATOM 7487 N N . VAL B 1 68 ? -36.098 4.351 -7.921 1 72.83 68 VAL B N 1
ATOM 7488 C CA . VAL B 1 68 ? -35.158 5.042 -7.045 1 72.83 68 VAL B CA 1
ATOM 7489 C C . VAL B 1 68 ? -33.726 4.704 -7.454 1 72.83 68 VAL B C 1
ATOM 7491 O O . VAL B 1 68 ? -33.356 3.53 -7.529 1 72.83 68 VAL B O 1
ATOM 7494 N N . GLY B 1 69 ? -32.961 5.78 -7.812 1 87.37 69 GLY B N 1
ATOM 7495 C CA . GLY B 1 69 ? -31.57 5.604 -8.198 1 87.37 69 GLY B CA 1
ATOM 7496 C C . GLY B 1 69 ? -30.628 5.522 -7.012 1 87.37 69 GLY B C 1
ATOM 7497 O O . GLY B 1 69 ? -30.899 6.099 -5.957 1 87.37 69 GLY B O 1
ATOM 7498 N N . LEU B 1 70 ? -29.711 4.68 -7.104 1 91.04 70 LEU B N 1
ATOM 7499 C CA . LEU B 1 70 ? -28.656 4.563 -6.103 1 91.04 70 LEU B CA 1
ATOM 7500 C C . LEU B 1 70 ? -27.443 5.401 -6.492 1 91.04 70 LEU B C 1
ATOM 7502 O O . LEU B 1 70 ? -27.109 5.507 -7.674 1 91.04 70 LEU B O 1
ATOM 7506 N N . LEU B 1 71 ? -26.859 6.009 -5.528 1 92.9 71 LEU B N 1
ATOM 7507 C CA . LEU B 1 71 ? -25.637 6.759 -5.799 1 92.9 71 LEU B CA 1
ATOM 7508 C C . LEU B 1 71 ? -24.547 5.842 -6.343 1 92.9 71 LEU B C 1
ATOM 7510 O O . LEU B 1 71 ? -24.383 4.716 -5.869 1 92.9 71 LEU B O 1
ATOM 7514 N N . ALA B 1 72 ? -23.914 6.303 -7.38 1 93.1 72 ALA B N 1
ATOM 7515 C CA . ALA B 1 72 ? -22.857 5.55 -8.049 1 93.1 72 ALA B CA 1
ATOM 7516 C C . ALA B 1 72 ? -21.76 6.479 -8.559 1 93.1 72 ALA B C 1
ATOM 7518 O O . ALA B 1 72 ? -22.032 7.618 -8.947 1 93.1 72 ALA B O 1
ATOM 7519 N N . GLU B 1 73 ? -20.598 6.011 -8.661 1 92.07 73 GLU B N 1
ATOM 7520 C CA . GLU B 1 73 ? -19.411 6.815 -8.933 1 92.07 73 GLU B CA 1
ATOM 7521 C C . GLU B 1 73 ? -19.358 7.243 -10.397 1 92.07 73 GLU B C 1
ATOM 7523 O O . GLU B 1 73 ? -18.842 8.317 -10.717 1 92.07 73 GLU B O 1
ATOM 7528 N N . HIS B 1 74 ? -19.85 6.411 -11.244 1 91.42 74 HIS B N 1
ATOM 7529 C CA . HIS B 1 74 ? -19.557 6.586 -12.662 1 91.42 74 HIS B CA 1
ATOM 7530 C C . HIS B 1 74 ? -20.663 7.368 -13.361 1 91.42 74 HIS B C 1
ATOM 7532 O O . HIS B 1 74 ? -20.454 7.909 -14.45 1 91.42 74 HIS B O 1
ATOM 7538 N N . ALA B 1 75 ? -21.798 7.401 -12.759 1 90.87 75 ALA B N 1
ATOM 7539 C CA . ALA B 1 75 ? -22.966 7.898 -13.481 1 90.87 75 ALA B CA 1
ATOM 7540 C C . ALA B 1 75 ? -23.07 9.417 -13.377 1 90.87 75 ALA B C 1
ATOM 7542 O O . ALA B 1 75 ? -22.916 9.983 -12.293 1 90.87 75 ALA B O 1
ATOM 7543 N N . THR B 1 76 ? -23.36 9.95 -14.494 1 88.68 76 THR B N 1
ATOM 7544 C CA . THR B 1 76 ? -23.708 11.366 -14.46 1 88.68 76 THR B CA 1
ATOM 7545 C C . THR B 1 76 ? -24.935 11.601 -13.585 1 88.68 76 THR B C 1
ATOM 7547 O O . THR B 1 76 ? -25.922 10.868 -13.681 1 88.68 76 THR B O 1
ATOM 7550 N N . GLY B 1 77 ? -24.884 12.567 -12.763 1 87.49 77 GLY B N 1
ATOM 7551 C CA . GLY B 1 77 ? -25.937 12.78 -11.782 1 87.49 77 GLY B CA 1
ATOM 7552 C C . GLY B 1 77 ? -25.746 11.968 -10.516 1 87.49 77 GLY B C 1
ATOM 7553 O O . GLY B 1 77 ? -26.478 12.148 -9.54 1 87.49 77 GLY B O 1
ATOM 7554 N N . GLY B 1 78 ? -24.82 11.054 -10.622 1 89.53 78 GLY B N 1
ATOM 7555 C CA . GLY B 1 78 ? -24.379 10.323 -9.445 1 89.53 78 GLY B CA 1
ATOM 7556 C C . GLY B 1 78 ? -25.29 9.164 -9.086 1 89.53 78 GLY B C 1
ATOM 7557 O O . GLY B 1 78 ? -25.222 8.636 -7.975 1 89.53 78 GLY B O 1
ATOM 7558 N N . ARG B 1 79 ? -26.204 8.8 -9.946 1 92.08 79 ARG B N 1
ATOM 7559 C CA . ARG B 1 79 ? -27.132 7.738 -9.57 1 92.08 79 ARG B CA 1
ATOM 7560 C C . ARG B 1 79 ? -27.323 6.748 -10.714 1 92.08 79 ARG B C 1
ATOM 7562 O O . ARG B 1 79 ? -27.225 7.119 -11.886 1 92.08 79 ARG B O 1
ATOM 7569 N N . VAL B 1 80 ? -27.587 5.55 -10.334 1 92.02 80 VAL B N 1
ATOM 7570 C CA . VAL B 1 80 ? -27.922 4.491 -11.28 1 92.02 80 VAL B CA 1
ATOM 7571 C C . VAL B 1 80 ? -29.216 3.804 -10.849 1 92.02 80 VAL B C 1
ATOM 7573 O O . VAL B 1 80 ? -29.542 3.769 -9.66 1 92.02 80 VAL B O 1
ATOM 7576 N N . SER B 1 81 ? -29.94 3.346 -11.788 1 91.68 81 SER B N 1
ATOM 7577 C CA . SER B 1 81 ? -31.175 2.605 -11.55 1 91.68 81 SER B CA 1
ATOM 7578 C C . SER B 1 81 ? -31.215 1.32 -12.371 1 91.68 81 SER B C 1
ATOM 7580 O O . SER B 1 81 ? -30.348 1.09 -13.217 1 91.68 81 SER B O 1
ATOM 7582 N N . TRP B 1 82 ? -32.156 0.479 -12.07 1 93.1 82 TRP B N 1
ATOM 7583 C CA . TRP B 1 82 ? -32.354 -0.733 -12.859 1 93.1 82 TRP B CA 1
ATOM 7584 C C . TRP B 1 82 ? -32.692 -0.392 -14.306 1 93.1 82 TRP B C 1
ATOM 7586 O O . TRP B 1 82 ? -33.535 0.469 -14.567 1 93.1 82 TRP B O 1
ATOM 7596 N N . ARG B 1 83 ? -31.952 -1.016 -15.15 1 91.31 83 ARG B N 1
ATOM 7597 C CA . ARG B 1 83 ? -32.203 -0.977 -16.587 1 91.31 83 ARG B CA 1
ATOM 7598 C C . ARG B 1 83 ? -32.228 -2.383 -17.177 1 91.31 83 ARG B C 1
ATOM 7600 O O . ARG B 1 83 ? -31.921 -3.357 -16.486 1 91.31 83 ARG B O 1
ATOM 7607 N N . TRP B 1 84 ? -32.75 -2.495 -18.339 1 91.48 84 TRP B N 1
ATOM 7608 C CA . TRP B 1 84 ? -32.752 -3.831 -18.925 1 91.48 84 TRP B CA 1
ATOM 7609 C C . TRP B 1 84 ? -32.101 -3.822 -20.304 1 91.48 84 TRP B C 1
ATOM 7611 O O . TRP B 1 84 ? -31.943 -2.763 -20.916 1 91.48 84 TRP B O 1
ATOM 7621 N N . THR B 1 85 ? -31.598 -4.867 -20.704 1 93.09 85 THR B N 1
ATOM 7622 C CA . THR B 1 85 ? -31.048 -5.128 -22.029 1 93.09 85 THR B CA 1
ATOM 7623 C C . THR B 1 85 ? -31.545 -6.468 -22.566 1 93.09 85 THR B C 1
ATOM 7625 O O . THR B 1 85 ? -32.077 -7.285 -21.813 1 93.09 85 THR B O 1
ATOM 7628 N N . GLU B 1 86 ? -31.41 -6.532 -23.845 1 91.27 86 GLU B N 1
ATOM 7629 C CA . GLU B 1 86 ? -31.854 -7.772 -24.476 1 91.27 86 GLU B CA 1
ATOM 7630 C C . GLU B 1 86 ? -30.666 -8.63 -24.903 1 91.27 86 GLU B C 1
ATOM 7632 O O . GLU B 1 86 ? -29.558 -8.12 -25.082 1 91.27 86 GLU B O 1
ATOM 7637 N N . THR B 1 87 ? -30.971 -9.911 -24.934 1 90.71 87 THR B N 1
ATOM 7638 C CA . THR B 1 87 ? -29.958 -10.825 -25.449 1 90.71 87 THR B CA 1
ATOM 7639 C C . THR B 1 87 ? -29.587 -10.466 -26.885 1 90.71 87 THR B C 1
ATOM 7641 O O . THR B 1 87 ? -30.431 -10 -27.653 1 90.71 87 THR B O 1
ATOM 7644 N N . LEU B 1 88 ? -28.321 -10.538 -27.192 1 85.99 88 LEU B N 1
ATOM 7645 C CA . LEU B 1 88 ? -27.858 -10.252 -28.546 1 85.99 88 LEU B CA 1
ATOM 7646 C C . LEU B 1 88 ? -28.366 -11.303 -29.527 1 85.99 88 LEU B C 1
ATOM 7648 O O . LEU B 1 88 ? -28.5 -12.477 -29.173 1 85.99 88 LEU B O 1
ATOM 7652 N N . SER B 1 89 ? -28.767 -10.729 -30.768 1 66.77 89 SER B N 1
ATOM 7653 C CA . SER B 1 89 ? -29.241 -11.593 -31.844 1 66.77 89 SER B CA 1
ATOM 7654 C C . SER B 1 89 ? -28.117 -12.471 -32.383 1 66.77 89 SER B C 1
ATOM 7656 O O . SER B 1 89 ? -26.967 -12.036 -32.465 1 66.77 89 SER B O 1
ATOM 7658 N N . GLY B 1 90 ? -28.208 -13.821 -32.486 1 56.34 90 GLY B N 1
ATOM 7659 C CA . GLY B 1 90 ? -27.237 -14.684 -33.141 1 56.34 90 GLY B CA 1
ATOM 7660 C C . GLY B 1 90 ? -26.531 -15.624 -32.182 1 56.34 90 GLY B C 1
ATOM 7661 O O . GLY B 1 90 ? -25.539 -16.259 -32.545 1 56.34 90 GLY B O 1
ATOM 7662 N N . GLY B 1 91 ? -26.773 -15.321 -30.929 1 56.38 91 GLY B N 1
ATOM 7663 C CA . GLY B 1 91 ? -26.064 -16.309 -30.132 1 56.38 91 GLY B CA 1
ATOM 7664 C C . GLY B 1 91 ? -26.416 -17.737 -30.5 1 56.38 91 GLY B C 1
ATOM 7665 O O . GLY B 1 91 ? -27.52 -18.204 -30.212 1 56.38 91 GLY B O 1
ATOM 7666 N N . GLY B 1 92 ? -26.062 -18.078 -31.729 1 58.89 92 GLY B N 1
ATOM 7667 C CA . GLY B 1 92 ? -26.262 -19.434 -32.214 1 58.89 92 GLY B CA 1
ATOM 7668 C C . GLY B 1 92 ? -25.902 -20.493 -31.189 1 58.89 92 GLY B C 1
ATOM 7669 O O . GLY B 1 92 ? -25.305 -20.187 -30.155 1 58.89 92 GLY B O 1
ATOM 7670 N N . ASP B 1 93 ? -26.464 -21.762 -31.141 1 67.3 93 ASP B N 1
ATOM 7671 C CA . ASP B 1 93 ? -26.165 -23.014 -30.452 1 67.3 93 ASP B CA 1
ATOM 7672 C C . ASP B 1 93 ? -26.68 -22.987 -29.015 1 67.3 93 ASP B C 1
ATOM 7674 O O . ASP B 1 93 ? -26.04 -23.529 -28.11 1 67.3 93 ASP B O 1
ATOM 7678 N N . GLY B 1 94 ? -27.769 -21.988 -28.697 1 79.05 94 GLY B N 1
ATOM 7679 C CA . GLY B 1 94 ? -28.463 -22.052 -27.421 1 79.05 94 GLY B CA 1
ATOM 7680 C C . GLY B 1 94 ? -27.908 -21.086 -26.391 1 79.05 94 GLY B C 1
ATOM 7681 O O . GLY B 1 94 ? -28.398 -21.026 -25.261 1 79.05 94 GLY B O 1
ATOM 7682 N N . TRP B 1 95 ? -26.919 -20.257 -26.779 1 87.12 95 TRP B N 1
ATOM 7683 C CA . TRP B 1 95 ? -26.33 -19.308 -25.84 1 87.12 95 TRP B CA 1
ATOM 7684 C C . TRP B 1 95 ? -27.113 -18 -25.825 1 87.12 95 TRP B C 1
ATOM 7686 O O . TRP B 1 95 ? -27.395 -17.426 -26.88 1 87.12 95 TRP B O 1
ATOM 7696 N N . ALA B 1 96 ? -27.511 -17.602 -24.673 1 90.49 96 ALA B N 1
ATOM 7697 C CA . ALA B 1 96 ? -28 -16.24 -24.473 1 90.49 96 ALA B CA 1
ATOM 7698 C C . ALA B 1 96 ? -26.85 -15.283 -24.176 1 90.49 96 ALA B C 1
ATOM 7700 O O . ALA B 1 96 ? -26.327 -15.257 -23.06 1 90.49 96 ALA B O 1
ATOM 7701 N N . GLN B 1 97 ? -26.498 -14.555 -25.133 1 92.28 97 GLN B N 1
ATOM 7702 C CA . GLN B 1 97 ? -25.401 -13.605 -24.976 1 92.28 97 GLN B CA 1
ATOM 7703 C C . GLN B 1 97 ? -25.917 -12.235 -24.544 1 92.28 97 GLN B C 1
ATOM 7705 O O . GLN B 1 97 ? -26.846 -11.697 -25.149 1 92.28 97 GLN B O 1
ATOM 7710 N N . ILE B 1 98 ? -25.353 -11.709 -23.538 1 93.5 98 ILE B N 1
ATOM 7711 C CA . ILE B 1 98 ? -25.803 -10.445 -22.965 1 93.5 98 ILE B CA 1
ATOM 7712 C C . ILE B 1 98 ? -24.646 -9.448 -22.942 1 93.5 98 ILE B C 1
ATOM 7714 O O . ILE B 1 98 ? -23.546 -9.775 -22.487 1 93.5 98 ILE B O 1
ATOM 7718 N N . GLN B 1 99 ? -24.846 -8.33 -23.462 1 93.67 99 GLN B N 1
ATOM 7719 C CA . GLN B 1 99 ? -23.921 -7.207 -23.349 1 93.67 99 GLN B CA 1
ATOM 7720 C C . GLN B 1 99 ? -24.459 -6.146 -22.393 1 93.67 99 GLN B C 1
ATOM 7722 O O . GLN B 1 99 ? -25.588 -5.676 -22.55 1 93.67 99 GLN B O 1
ATOM 7727 N N . LEU B 1 100 ? -23.699 -5.779 -21.459 1 93.87 100 LEU B N 1
ATOM 7728 C CA . LEU B 1 100 ? -24.148 -4.803 -20.472 1 93.87 100 LEU B CA 1
ATOM 7729 C C . LEU B 1 100 ? -24.043 -3.385 -21.023 1 93.87 100 LEU B C 1
ATOM 7731 O O . LEU B 1 100 ? -23.081 -3.056 -21.722 1 93.87 100 LEU B O 1
ATOM 7735 N N . PRO B 1 101 ? -25.036 -2.623 -20.723 1 91.35 101 PRO B N 1
ATOM 7736 C CA . PRO B 1 101 ? -25.031 -1.248 -21.228 1 91.35 101 PRO B CA 1
ATOM 7737 C C . PRO B 1 101 ? -24.011 -0.361 -20.516 1 91.35 101 PRO B C 1
ATOM 7739 O O . PRO B 1 101 ? -23.841 -0.465 -19.299 1 91.35 101 PRO B O 1
ATOM 7742 N N . HIS B 1 102 ? -23.319 0.453 -21.256 1 88.78 102 HIS B N 1
ATOM 7743 C CA . HIS B 1 102 ? -22.373 1.389 -20.661 1 88.78 102 HIS B CA 1
ATOM 7744 C C . HIS B 1 102 ? -22.39 2.729 -21.39 1 88.78 102 HIS B C 1
ATOM 7746 O O . HIS B 1 102 ? -21.619 3.632 -21.057 1 88.78 102 HIS B O 1
ATOM 7752 N N . ASP B 1 103 ? -23.216 2.916 -22.325 1 86.69 103 ASP B N 1
ATOM 7753 C CA . ASP B 1 103 ? -23.265 4.109 -23.164 1 86.69 103 ASP B CA 1
ATOM 7754 C C . ASP B 1 103 ? -23.747 5.32 -22.37 1 86.69 103 ASP B C 1
ATOM 7756 O O . ASP B 1 103 ? -23.487 6.463 -22.752 1 86.69 103 ASP B O 1
ATOM 7760 N N . HIS B 1 104 ? -24.436 5.045 -21.398 1 87.31 104 HIS B N 1
ATOM 7761 C CA . HIS B 1 104 ? -24.996 6.135 -20.607 1 87.31 104 HIS B CA 1
ATOM 7762 C C . HIS B 1 104 ? -23.995 6.636 -19.572 1 87.31 104 HIS B C 1
ATOM 7764 O O . HIS B 1 104 ? -24.298 7.548 -18.799 1 87.31 104 HIS B O 1
ATOM 7770 N N . ILE B 1 105 ? -22.896 6.077 -19.511 1 91.28 105 ILE B N 1
ATOM 7771 C CA . ILE B 1 105 ? -21.833 6.458 -18.588 1 91.28 105 ILE B CA 1
ATOM 7772 C C . ILE B 1 105 ? -20.751 7.232 -19.337 1 91.28 105 ILE B C 1
ATOM 7774 O O . ILE B 1 105 ? -20.29 6.799 -20.396 1 91.28 105 ILE B O 1
ATOM 7778 N N . PRO B 1 106 ? -20.284 8.34 -18.828 1 89.14 106 PRO B N 1
ATOM 7779 C CA . PRO B 1 106 ? -19.263 9.149 -19.498 1 89.14 106 PRO B CA 1
ATOM 7780 C C . PRO B 1 106 ? -17.846 8.638 -19.246 1 89.14 106 PRO B C 1
ATOM 7782 O O . PRO B 1 106 ? -16.983 9.397 -18.796 1 89.14 106 PRO B O 1
ATOM 7785 N N . PHE B 1 107 ? -17.523 7.477 -19.643 1 88.06 107 PHE B N 1
ATOM 7786 C CA . PHE B 1 107 ? -16.228 6.87 -19.359 1 88.06 107 PHE B CA 1
ATOM 7787 C C . PHE B 1 107 ? -15.104 7.662 -20.015 1 88.06 107 PHE B C 1
ATOM 7789 O O . PHE B 1 107 ? -14.004 7.759 -19.467 1 88.06 107 PHE B O 1
ATOM 7796 N N . GLN B 1 108 ? -15.299 8.204 -21.145 1 84.64 108 GLN B N 1
ATOM 7797 C CA . GLN B 1 108 ? -14.264 8.969 -21.833 1 84.64 108 GLN B CA 1
ATOM 7798 C C . GLN B 1 108 ? -13.839 10.182 -21.012 1 84.64 108 GLN B C 1
ATOM 7800 O O . GLN B 1 108 ? -12.648 10.481 -20.907 1 84.64 108 GLN B O 1
ATOM 7805 N N . GLN B 1 109 ? -14.831 10.81 -20.499 1 85.52 109 GLN B N 1
ATOM 7806 C CA . GLN B 1 109 ? -14.54 11.966 -19.657 1 85.52 109 GLN B CA 1
ATOM 7807 C C . GLN B 1 109 ? -13.77 11.555 -18.405 1 85.52 109 GLN B C 1
ATOM 7809 O O . GLN B 1 109 ? -12.832 12.24 -17.994 1 85.52 109 GLN B O 1
ATOM 7814 N N . LEU B 1 110 ? -14.246 10.507 -17.816 1 84.13 110 LEU B N 1
ATOM 7815 C CA . LEU B 1 110 ? -13.578 10.026 -16.612 1 84.13 110 LEU B CA 1
ATOM 7816 C C . LEU B 1 110 ? -12.149 9.59 -16.921 1 84.13 110 LEU B C 1
ATOM 7818 O O . LEU B 1 110 ? -11.236 9.838 -16.131 1 84.13 110 LEU B O 1
ATOM 7822 N N . LEU B 1 111 ? -11.905 9.02 -18.032 1 79.43 111 LEU B N 1
ATOM 7823 C CA . LEU B 1 111 ? -10.587 8.565 -18.46 1 79.43 111 LEU B CA 1
ATOM 7824 C C . LEU B 1 111 ? -9.652 9.747 -18.692 1 79.43 111 LEU B C 1
ATOM 7826 O O . LEU B 1 111 ? -8.436 9.623 -18.533 1 79.43 111 LEU B O 1
ATOM 7830 N N . GLN B 1 112 ? -10.206 10.827 -19.009 1 77.07 112 GLN B N 1
ATOM 7831 C CA . GLN B 1 112 ? -9.402 11.998 -19.343 1 77.07 112 GLN B CA 1
ATOM 7832 C C . GLN B 1 112 ? -9.123 12.845 -18.105 1 77.07 112 GLN B C 1
ATOM 7834 O O . GLN B 1 112 ? -8.474 13.889 -18.194 1 77.07 112 GLN B O 1
ATOM 7839 N N . SER B 1 113 ? -9.563 12.395 -16.973 1 77.2 113 SER B N 1
ATOM 7840 C CA . SER B 1 113 ? -9.304 13.129 -15.738 1 77.2 113 SER B CA 1
ATOM 7841 C C . SER B 1 113 ? -8.032 12.635 -15.058 1 77.2 113 SER B C 1
ATOM 7843 O O . SER B 1 113 ? -8.002 11.531 -14.511 1 77.2 113 SER B O 1
ATOM 7845 N N . PRO B 1 114 ? -6.998 13.484 -14.925 1 67.23 114 PRO B N 1
ATOM 7846 C CA . PRO B 1 114 ? -5.659 13.055 -14.513 1 67.23 114 PRO B CA 1
ATOM 7847 C C . PRO B 1 114 ? -5.647 12.408 -13.13 1 67.23 114 PRO B C 1
ATOM 7849 O O . PRO B 1 114 ? -4.987 11.385 -12.929 1 67.23 114 PRO B O 1
ATOM 7852 N N . PRO B 1 115 ? -6.445 12.989 -12.121 1 66.17 115 PRO B N 1
ATOM 7853 C CA . PRO B 1 115 ? -6.357 12.37 -10.796 1 66.17 115 PRO B CA 1
ATOM 7854 C C . PRO B 1 115 ? -6.873 10.933 -10.78 1 66.17 115 PRO B C 1
ATOM 7856 O O . PRO B 1 115 ? -6.562 10.172 -9.86 1 66.17 115 PRO B O 1
ATOM 7859 N N . LEU B 1 116 ? -7.882 10.592 -11.528 1 68.84 116 LEU B N 1
ATOM 7860 C CA . LEU B 1 116 ? -8.39 9.225 -11.575 1 68.84 116 LEU B CA 1
ATOM 7861 C C . LEU B 1 116 ? -7.466 8.329 -12.392 1 68.84 116 LEU B C 1
ATOM 7863 O O . LEU B 1 116 ? -7.509 7.103 -12.264 1 68.84 116 LEU B O 1
ATOM 7867 N N . GLY B 1 117 ? -6.304 8.703 -12.477 1 55.46 117 GLY B N 1
ATOM 7868 C CA . GLY B 1 117 ? -5.243 7.858 -13.001 1 55.46 117 GLY B CA 1
ATOM 7869 C C . GLY B 1 117 ? -5.266 7.739 -14.514 1 55.46 117 GLY B C 1
ATOM 7870 O O . GLY B 1 117 ? -6.262 8.084 -15.153 1 55.46 117 GLY B O 1
ATOM 7871 N N . SER B 1 118 ? -4.236 7.932 -14.873 1 51.49 118 SER B N 1
ATOM 7872 C CA . SER B 1 118 ? -3.714 7.631 -16.202 1 51.49 118 SER B CA 1
ATOM 7873 C C . SER B 1 118 ? -4.285 6.322 -16.737 1 51.49 118 SER B C 1
ATOM 7875 O O . SER B 1 118 ? -4.274 6.081 -17.946 1 51.49 118 SER B O 1
ATOM 7877 N N . GLY B 1 119 ? -4.598 5.316 -15.858 1 57.65 119 GLY B N 1
ATOM 7878 C CA . GLY B 1 119 ? -4.816 4 -16.439 1 57.65 119 GLY B CA 1
ATOM 7879 C C . GLY B 1 119 ? -6.283 3.678 -16.653 1 57.65 119 GLY B C 1
ATOM 7880 O O . GLY B 1 119 ? -7.149 4.526 -16.429 1 57.65 119 GLY B O 1
ATOM 7881 N N . SER B 1 120 ? -6.637 2.745 -17.259 1 70.19 120 SER B N 1
ATOM 7882 C CA . SER B 1 120 ? -7.94 2.189 -17.607 1 70.19 120 SER B CA 1
ATOM 7883 C C . SER B 1 120 ? -8.638 1.608 -16.382 1 70.19 120 SER B C 1
ATOM 7885 O O . SER B 1 120 ? -9.58 0.823 -16.512 1 70.19 120 SER B O 1
ATOM 7887 N N . ASP B 1 121 ? -8.167 2.278 -15.1 1 74.85 121 ASP B N 1
ATOM 7888 C CA . ASP B 1 121 ? -8.7 1.668 -13.885 1 74.85 121 ASP B CA 1
ATOM 7889 C C . ASP B 1 121 ? -10.158 2.064 -13.665 1 74.85 121 ASP B C 1
ATOM 7891 O O . ASP B 1 121 ? -10.939 1.291 -13.106 1 74.85 121 ASP B O 1
ATOM 7895 N N . VAL B 1 122 ? -10.492 3.229 -14.09 1 81.61 122 VAL B N 1
ATOM 7896 C CA . VAL B 1 122 ? -11.848 3.728 -13.883 1 81.61 122 VAL B CA 1
ATOM 7897 C C . VAL B 1 122 ? -12.833 2.906 -14.71 1 81.61 122 VAL B C 1
ATOM 7899 O O . VAL B 1 122 ? -14.037 2.914 -14.442 1 81.61 122 VAL B O 1
ATOM 7902 N N . LEU B 1 123 ? -12.258 2.094 -15.658 1 83.93 123 LEU B N 1
ATOM 7903 C CA . LEU B 1 123 ? -13.1 1.273 -16.521 1 83.93 123 LEU B CA 1
ATOM 7904 C C . LEU B 1 123 ? -13.491 -0.025 -15.823 1 83.93 123 LEU B C 1
ATOM 7906 O O . LEU B 1 123 ? -14.325 -0.78 -16.329 1 83.93 123 LEU B O 1
ATOM 7910 N N . HIS B 1 124 ? -12.926 -0.263 -14.656 1 83.46 124 HIS B N 1
ATOM 7911 C CA . HIS B 1 124 ? -13.292 -1.451 -13.895 1 83.46 124 HIS B CA 1
ATOM 7912 C C . HIS B 1 124 ? -14.555 -1.213 -13.074 1 83.46 124 HIS B C 1
ATOM 7914 O O . HIS B 1 124 ? -14.569 -0.362 -12.181 1 83.46 124 HIS B O 1
ATOM 7920 N N . VAL B 1 125 ? -15.557 -1.965 -13.421 1 87.77 125 VAL B N 1
ATOM 7921 C CA . VAL B 1 125 ? -16.864 -1.712 -12.823 1 87.77 125 VAL B CA 1
ATOM 7922 C C . VAL B 1 125 ? -17.529 -3.036 -12.454 1 87.77 125 VAL B C 1
ATOM 7924 O O . VAL B 1 125 ? -16.973 -4.108 -12.704 1 87.77 125 VAL B O 1
ATOM 7927 N N . GLN B 1 126 ? -18.598 -2.955 -11.769 1 88.79 126 GLN B N 1
ATOM 7928 C CA . GLN B 1 126 ? -19.431 -4.112 -11.46 1 88.79 126 GLN B CA 1
ATOM 7929 C C . GLN B 1 126 ? -20.91 -3.796 -11.669 1 88.79 126 GLN B C 1
ATOM 7931 O O . GLN B 1 126 ? -21.351 -2.671 -11.424 1 88.79 126 GLN B O 1
ATOM 7936 N N . TYR B 1 127 ? -21.624 -4.761 -12.148 1 91.6 127 TYR B N 1
ATOM 7937 C CA . TYR B 1 127 ? -23.066 -4.735 -12.361 1 91.6 127 TYR B CA 1
ATOM 7938 C C . TYR B 1 127 ? -23.747 -5.887 -11.63 1 91.6 127 TYR B C 1
ATOM 7940 O O . TYR B 1 127 ? -23.118 -6.91 -11.35 1 91.6 127 TYR B O 1
ATOM 7948 N N . TRP B 1 128 ? -24.924 -5.664 -11.269 1 93.35 128 TRP B N 1
ATOM 7949 C CA . TRP B 1 128 ? -25.81 -6.779 -10.952 1 93.35 128 TRP B CA 1
ATOM 7950 C C . TRP B 1 128 ? -26.781 -7.046 -12.097 1 93.35 128 TRP B C 1
ATOM 7952 O O . TRP B 1 128 ? -27.316 -6.11 -12.696 1 93.35 128 TRP B O 1
ATOM 7962 N N . VAL B 1 129 ? -26.98 -8.324 -12.347 1 94.68 129 VAL B N 1
ATOM 7963 C CA . VAL B 1 129 ? -27.884 -8.687 -13.434 1 94.68 129 VAL B CA 1
ATOM 7964 C C . VAL B 1 129 ? -28.905 -9.708 -12.937 1 94.68 129 VAL B C 1
ATOM 7966 O O . VAL B 1 129 ? -28.601 -10.527 -12.067 1 94.68 129 VAL B O 1
ATOM 7969 N N . VAL B 1 130 ? -30.063 -9.638 -13.453 1 95.09 130 VAL B N 1
ATOM 7970 C CA . VAL B 1 130 ? -31.136 -10.585 -13.169 1 95.09 130 VAL B CA 1
ATOM 7971 C C . VAL B 1 130 ? -31.824 -10.993 -14.47 1 95.09 130 VAL B C 1
ATOM 7973 O O . VAL B 1 130 ? -32.299 -10.139 -15.222 1 95.09 130 VAL B O 1
ATOM 7976 N N . GLY B 1 131 ? -31.762 -12.23 -14.738 1 94.24 131 GLY B N 1
ATOM 7977 C CA . GLY B 1 131 ? -32.47 -12.786 -15.879 1 94.24 131 GLY B CA 1
ATOM 7978 C C . GLY B 1 131 ? -33.495 -13.835 -15.491 1 94.24 131 GLY B C 1
ATOM 7979 O O . GLY B 1 131 ? -33.278 -14.607 -14.555 1 94.24 131 GLY B O 1
ATOM 7980 N N . ALA B 1 132 ? -34.525 -13.87 -16.267 1 92.74 132 ALA B N 1
ATOM 7981 C CA . ALA B 1 132 ? -35.582 -14.839 -15.985 1 92.74 132 ALA B CA 1
ATOM 7982 C C . ALA B 1 132 ? -35.297 -16.174 -16.668 1 92.74 132 ALA B C 1
ATOM 7984 O O . ALA B 1 132 ? -34.77 -16.209 -17.782 1 92.74 132 ALA B O 1
ATOM 7985 N N . LEU B 1 133 ? -35.561 -17.194 -15.923 1 91.31 133 LEU B N 1
ATOM 7986 C CA . LEU B 1 133 ? -35.49 -18.567 -16.41 1 91.31 133 LEU B CA 1
ATOM 7987 C C . LEU B 1 133 ? -36.846 -19.256 -16.293 1 91.31 133 LEU B C 1
ATOM 7989 O O . LEU B 1 133 ? -37.316 -19.527 -15.186 1 91.31 133 LEU B O 1
ATOM 7993 N N . LYS B 1 134 ? -37.359 -19.599 -17.443 1 89.81 134 LYS B N 1
ATOM 7994 C CA . LYS B 1 134 ? -38.66 -20.264 -17.433 1 89.81 134 LYS B CA 1
ATOM 7995 C C . LYS B 1 134 ? -38.502 -21.781 -17.476 1 89.81 134 LYS B C 1
ATOM 7997 O O . LYS B 1 134 ? -37.951 -22.327 -18.434 1 89.81 134 LYS B O 1
ATOM 8002 N N . VAL B 1 135 ? -38.999 -22.385 -16.44 1 90.12 135 VAL B N 1
ATOM 8003 C CA . VAL B 1 135 ? -38.953 -23.839 -16.335 1 90.12 135 VAL B CA 1
ATOM 8004 C C . VAL B 1 135 ? -40.35 -24.417 -16.551 1 90.12 135 VAL B C 1
ATOM 8006 O O . VAL B 1 135 ? -41.259 -24.175 -15.754 1 90.12 135 VAL B O 1
ATOM 8009 N N . LYS B 1 136 ? -40.507 -25.211 -17.59 1 88.3 136 LYS B N 1
ATOM 8010 C CA . LYS B 1 136 ? -41.82 -25.745 -17.939 1 88.3 136 LYS B CA 1
ATOM 8011 C C . LYS B 1 136 ? -42.033 -27.126 -17.327 1 88.3 136 LYS B C 1
ATOM 8013 O O . LYS B 1 136 ? -43.169 -27.528 -17.069 1 88.3 136 LYS B O 1
ATOM 8018 N N . THR B 1 137 ? -40.973 -27.815 -17.214 1 89.02 137 THR B N 1
ATOM 8019 C CA . THR B 1 137 ? -41.032 -29.151 -16.631 1 89.02 137 THR B CA 1
ATOM 8020 C C . THR B 1 137 ? -39.975 -29.313 -15.542 1 89.02 137 THR B C 1
ATOM 8022 O O . THR B 1 137 ? -38.826 -28.904 -15.718 1 89.02 137 THR B O 1
ATOM 8025 N N . SER B 1 138 ? -40.451 -29.934 -14.471 1 89.58 138 SER B N 1
ATOM 8026 C CA . SER B 1 138 ? -39.502 -30.18 -13.391 1 89.58 138 SER B CA 1
ATOM 8027 C C . SER B 1 138 ? -38.438 -31.19 -13.808 1 89.58 138 SER B C 1
ATOM 8029 O O . SER B 1 138 ? -38.705 -32.083 -14.615 1 89.58 138 SER B O 1
ATOM 8031 N N . GLY B 1 139 ? -37.19 -31.027 -13.365 1 89.36 139 GLY B N 1
ATOM 8032 C CA . GLY B 1 139 ? -36.099 -31.939 -13.668 1 89.36 139 GLY B CA 1
ATOM 8033 C C . GLY B 1 139 ? -34.73 -31.338 -13.415 1 89.36 139 GLY B C 1
ATOM 8034 O O . GLY B 1 139 ? -34.621 -30.198 -12.958 1 89.36 139 GLY B O 1
ATOM 8035 N N . ARG B 1 140 ? -33.728 -32.173 -13.702 1 92.51 140 ARG B N 1
ATOM 8036 C CA . ARG B 1 140 ? -32.337 -31.75 -13.575 1 92.51 140 ARG B CA 1
ATOM 8037 C C . ARG B 1 140 ? -31.789 -31.262 -14.912 1 92.51 140 ARG B C 1
ATOM 8039 O O . ARG B 1 140 ? -31.803 -31.998 -15.901 1 92.51 140 ARG B O 1
ATOM 8046 N N . PHE B 1 141 ? -31.361 -30.062 -14.972 1 92.5 141 PHE B N 1
ATOM 8047 C CA . PHE B 1 141 ? -30.806 -29.46 -16.179 1 92.5 141 PHE B CA 1
ATOM 8048 C C . PHE B 1 141 ? -29.439 -28.847 -15.899 1 92.5 141 PHE B C 1
ATOM 8050 O O . PHE B 1 141 ? -29.085 -28.609 -14.742 1 92.5 141 PHE B O 1
ATOM 8057 N N . GLY B 1 142 ? -28.632 -28.765 -16.936 1 92.38 142 GLY B N 1
ATOM 8058 C CA . GLY B 1 142 ? -27.334 -28.12 -16.821 1 92.38 142 GLY B CA 1
ATOM 8059 C C . GLY B 1 142 ? -27.371 -26.641 -17.16 1 92.38 142 GLY B C 1
ATOM 8060 O O . GLY B 1 142 ? -28.013 -26.238 -18.132 1 92.38 142 GLY B O 1
ATOM 8061 N N . VAL B 1 143 ? -26.75 -25.851 -16.303 1 92.15 143 VAL B N 1
ATOM 8062 C CA . VAL B 1 143 ? -26.57 -24.428 -16.574 1 92.15 143 VAL B CA 1
ATOM 8063 C C . VAL B 1 143 ? -25.092 -24.131 -16.817 1 92.15 143 VAL B C 1
ATOM 8065 O O . VAL B 1 143 ? -24.24 -24.472 -15.993 1 92.15 143 VAL B O 1
ATOM 8068 N N . ASN B 1 144 ? -24.821 -23.568 -17.922 1 90.38 144 ASN B N 1
ATOM 8069 C CA . ASN B 1 144 ? -23.467 -23.172 -18.296 1 90.38 144 ASN B CA 1
ATOM 8070 C C . ASN B 1 144 ? -23.374 -21.672 -18.561 1 90.38 144 ASN B C 1
ATOM 8072 O O . ASN B 1 144 ? -24.004 -21.162 -19.489 1 90.38 144 ASN B O 1
ATOM 8076 N N . CYS B 1 145 ? -22.59 -20.997 -17.756 1 90.01 145 CYS B N 1
ATOM 8077 C CA . CYS B 1 145 ? -22.41 -19.562 -17.947 1 90.01 145 CYS B CA 1
ATOM 8078 C C . CYS B 1 145 ? -20.943 -19.224 -18.186 1 90.01 145 CYS B C 1
ATOM 8080 O O . CYS B 1 145 ? -20.08 -19.582 -17.383 1 90.01 145 CYS B O 1
ATOM 8082 N N . ARG B 1 146 ? -20.686 -18.509 -19.275 1 87.07 146 ARG B N 1
ATOM 8083 C CA . ARG B 1 146 ? -19.349 -18.022 -19.603 1 87.07 146 ARG B CA 1
ATOM 8084 C C . ARG B 1 146 ? -19.237 -16.522 -19.354 1 87.07 146 ARG B C 1
ATOM 8086 O O . ARG B 1 146 ? -20.201 -15.78 -19.555 1 87.07 146 ARG B O 1
ATOM 8093 N N . GLY B 1 147 ? -18.095 -16.11 -18.909 1 82.08 147 GLY B N 1
ATOM 8094 C CA . GLY B 1 147 ? -17.901 -14.696 -18.633 1 82.08 147 GLY B CA 1
ATOM 8095 C C . GLY B 1 147 ? -18.374 -14.287 -17.251 1 82.08 147 GLY B C 1
ATOM 8096 O O . GLY B 1 147 ? -18.256 -13.121 -16.869 1 82.08 147 GLY B O 1
ATOM 8097 N N . LEU B 1 148 ? -18.928 -15.281 -16.516 1 85.1 148 LEU B N 1
ATOM 8098 C CA . LEU B 1 148 ? -19.327 -15.077 -15.128 1 85.1 148 LEU B CA 1
ATOM 8099 C C . LEU B 1 148 ? -18.481 -15.93 -14.188 1 85.1 148 LEU B C 1
ATOM 8101 O O . LEU B 1 148 ? -18.127 -17.064 -14.521 1 85.1 148 LEU B O 1
ATOM 8105 N N . HIS B 1 149 ? -18.245 -15.407 -13.15 1 80.8 149 HIS B N 1
ATOM 8106 C CA . HIS B 1 149 ? -17.547 -16.199 -12.144 1 80.8 149 HIS B CA 1
ATOM 8107 C C . HIS B 1 149 ? -18.524 -17.043 -11.331 1 80.8 149 HIS B C 1
ATOM 8109 O O . HIS B 1 149 ? -18.232 -18.196 -11.005 1 80.8 149 HIS B O 1
ATOM 8115 N N . THR B 1 150 ? -19.563 -16.336 -10.924 1 86.44 150 THR B N 1
ATOM 8116 C CA . THR B 1 150 ? -20.555 -16.945 -10.045 1 86.44 150 THR B CA 1
ATOM 8117 C C . THR B 1 150 ? -21.964 -16.511 -10.439 1 86.44 150 THR B C 1
ATOM 8119 O O . THR B 1 150 ? -22.162 -15.4 -10.934 1 86.44 150 THR B O 1
ATOM 8122 N N . PHE B 1 151 ? -22.86 -17.36 -10.233 1 90.96 151 PHE B N 1
ATOM 8123 C CA . PHE B 1 151 ? -24.263 -16.995 -10.385 1 90.96 151 PHE B CA 1
ATOM 8124 C C . PHE B 1 151 ? -25.121 -17.691 -9.334 1 90.96 151 PHE B C 1
ATOM 8126 O O . PHE B 1 151 ? -24.653 -18.6 -8.646 1 90.96 151 PHE B O 1
ATOM 8133 N N . HIS B 1 152 ? -26.303 -17.199 -9.122 1 93.7 152 HIS B N 1
ATOM 8134 C CA . HIS B 1 152 ? -27.298 -17.714 -8.188 1 93.7 152 HIS B CA 1
ATOM 8135 C C . HIS B 1 152 ? -28.637 -17.942 -8.881 1 93.7 152 HIS B C 1
ATOM 8137 O O . HIS B 1 152 ? -28.878 -17.41 -9.967 1 93.7 152 HIS B O 1
ATOM 8143 N N . VAL B 1 153 ? -29.418 -18.781 -8.292 1 94.61 153 VAL B N 1
ATOM 8144 C CA . VAL B 1 153 ? -30.774 -19.025 -8.774 1 94.61 153 VAL B CA 1
ATOM 8145 C C . VAL B 1 153 ? -31.783 -18.647 -7.693 1 94.61 153 VAL B C 1
ATOM 8147 O O . VAL B 1 153 ? -31.622 -19.018 -6.528 1 94.61 153 VAL B O 1
ATOM 8150 N N . VAL B 1 154 ? -32.738 -17.918 -8.085 1 94.64 154 VAL B N 1
ATOM 8151 C CA . VAL B 1 154 ? -33.802 -17.532 -7.164 1 94.64 154 VAL B CA 1
ATOM 8152 C C . VAL B 1 154 ? -35.027 -18.415 -7.388 1 94.64 154 VAL B C 1
ATOM 8154 O O . VAL B 1 154 ? -35.542 -18.501 -8.505 1 94.64 154 VAL B O 1
ATOM 8157 N N . LEU B 1 155 ? -35.508 -18.955 -6.355 1 93.33 155 LEU B N 1
ATOM 8158 C CA . LEU B 1 155 ? -36.644 -19.868 -6.422 1 93.33 155 LEU B CA 1
ATOM 8159 C C . LEU B 1 155 ? -37.955 -19.098 -6.536 1 93.33 155 LEU B C 1
ATOM 8161 O O . LEU B 1 155 ? -38.085 -18.001 -5.988 1 93.33 155 LEU B O 1
ATOM 8165 N N . PRO B 1 156 ? -38.909 -19.608 -7.204 1 89.35 156 PRO B N 1
ATOM 8166 C CA . PRO B 1 156 ? -40.164 -18.882 -7.416 1 89.35 156 PRO B CA 1
ATOM 8167 C C . PRO B 1 156 ? -41.024 -18.812 -6.156 1 89.35 156 PRO B C 1
ATOM 8169 O O . PRO B 1 156 ? -41.746 -17.832 -5.951 1 89.35 156 PRO B O 1
ATOM 8172 N N . GLN B 1 157 ? -41.084 -19.808 -5.251 1 81.58 157 GLN B N 1
ATOM 8173 C CA . GLN B 1 157 ? -42.044 -19.899 -4.156 1 81.58 157 GLN B CA 1
ATOM 8174 C C . GLN B 1 157 ? -41.677 -18.946 -3.022 1 81.58 157 GLN B C 1
ATOM 8176 O O . GLN B 1 157 ? -42.495 -18.123 -2.607 1 81.58 157 GLN B O 1
ATOM 8181 N N . ASP B 1 158 ? -40.46 -18.962 -2.544 1 79.61 158 ASP B N 1
ATOM 8182 C CA . ASP B 1 158 ? -40.098 -18.171 -1.372 1 79.61 158 ASP B CA 1
ATOM 8183 C C . ASP B 1 158 ? -39.011 -17.154 -1.71 1 79.61 158 ASP B C 1
ATOM 8185 O O . ASP B 1 158 ? -38.512 -16.453 -0.827 1 79.61 158 ASP B O 1
ATOM 8189 N N . GLU B 1 159 ? -38.673 -17.141 -2.988 1 86.2 159 GLU B N 1
ATOM 8190 C CA . GLU B 1 159 ? -37.697 -16.179 -3.491 1 86.2 159 GLU B CA 1
ATOM 8191 C C . GLU B 1 159 ? -36.353 -16.335 -2.785 1 86.2 159 GLU B C 1
ATOM 8193 O O . GLU B 1 159 ? -35.652 -15.349 -2.548 1 86.2 159 GLU B O 1
ATOM 8198 N N . GLN B 1 160 ? -36.134 -17.478 -2.438 1 88.87 160 GLN B N 1
ATOM 8199 C CA . GLN B 1 160 ? -34.849 -17.776 -1.816 1 88.87 160 GLN B CA 1
ATOM 8200 C C . GLN B 1 160 ? -33.728 -17.801 -2.851 1 88.87 160 GLN B C 1
ATOM 8202 O O . GLN B 1 160 ? -33.89 -18.365 -3.935 1 88.87 160 GLN B O 1
ATOM 8207 N N . VAL B 1 161 ? -32.697 -17.172 -2.532 1 90.63 161 VAL B N 1
ATOM 8208 C CA . VAL B 1 161 ? -31.519 -17.17 -3.394 1 90.63 161 VAL B CA 1
ATOM 8209 C C . VAL B 1 161 ? -30.653 -18.389 -3.088 1 90.63 161 VAL B C 1
ATOM 8211 O O . VAL B 1 161 ? -30.194 -18.565 -1.957 1 90.63 161 VAL B O 1
ATOM 8214 N N . VAL B 1 162 ? -30.473 -19.185 -4.062 1 91.99 162 VAL B N 1
ATOM 8215 C CA . VAL B 1 162 ? -29.69 -20.405 -3.897 1 91.99 162 VAL B CA 1
ATOM 8216 C C . VAL B 1 162 ? -28.368 -20.278 -4.65 1 91.99 162 VAL B C 1
ATOM 8218 O O . VAL B 1 162 ? -28.337 -19.794 -5.784 1 91.99 162 VAL B O 1
ATOM 8221 N N . GLY B 1 163 ? -27.332 -20.835 -4.129 1 90.97 163 GLY B N 1
ATOM 8222 C CA . GLY B 1 163 ? -25.964 -20.763 -4.616 1 90.97 163 GLY B CA 1
ATOM 8223 C C . GLY B 1 163 ? -24.942 -20.612 -3.505 1 90.97 163 GLY B C 1
ATOM 8224 O O . GLY B 1 163 ? -25.269 -20.775 -2.328 1 90.97 163 GLY B O 1
ATOM 8225 N N . PRO B 1 164 ? -23.7 -20.36 -3.873 1 91.36 164 PRO B N 1
ATOM 8226 C CA . PRO B 1 164 ? -23.177 -19.917 -5.168 1 91.36 164 PRO B CA 1
ATOM 8227 C C . PRO B 1 164 ? -22.903 -21.078 -6.121 1 91.36 164 PRO B C 1
ATOM 8229 O O . PRO B 1 164 ? -22.495 -22.157 -5.685 1 91.36 164 PRO B O 1
ATOM 8232 N N . PHE B 1 165 ? -23.113 -20.809 -7.427 1 91.2 165 PHE B N 1
ATOM 8233 C CA . PHE B 1 165 ? -22.741 -21.739 -8.486 1 91.2 165 PHE B CA 1
ATOM 8234 C C . PHE B 1 165 ? -21.58 -21.19 -9.306 1 91.2 165 PHE B C 1
ATOM 8236 O O . PHE B 1 165 ? -21.524 -19.99 -9.585 1 91.2 165 PHE B O 1
ATOM 8243 N N . ALA B 1 166 ? -20.671 -22.034 -9.69 1 85.94 166 ALA B N 1
ATOM 8244 C CA . ALA B 1 166 ? -19.465 -21.601 -10.392 1 85.94 166 ALA B CA 1
ATOM 8245 C C . ALA B 1 166 ? -19.762 -21.303 -11.859 1 85.94 166 ALA B C 1
ATOM 8247 O O . ALA B 1 166 ? -20.47 -22.063 -12.522 1 85.94 166 ALA B O 1
ATOM 8248 N N . GLY B 1 167 ? -19.318 -20.159 -12.326 1 83.52 167 GLY B N 1
ATOM 8249 C CA . GLY B 1 167 ? -19.27 -19.873 -13.751 1 83.52 167 GLY B CA 1
ATOM 8250 C C . GLY B 1 167 ? -17.893 -20.075 -14.355 1 83.52 167 GLY B C 1
ATOM 8251 O O . GLY B 1 167 ? -16.944 -20.418 -13.647 1 83.52 167 GLY B O 1
ATOM 8252 N N . ASN B 1 168 ? -17.891 -20.029 -15.625 1 81.5 168 ASN B N 1
ATOM 8253 C CA . ASN B 1 168 ? -16.627 -20.146 -16.343 1 81.5 168 ASN B CA 1
ATOM 8254 C C . ASN B 1 168 ? -16.156 -18.795 -16.875 1 81.5 168 ASN B C 1
ATOM 8256 O O . ASN B 1 168 ? -16.337 -18.491 -18.055 1 81.5 168 ASN B O 1
ATOM 8260 N N . ILE B 1 169 ? -15.474 -18.135 -16.105 1 79.49 169 ILE B N 1
ATOM 8261 C CA . ILE B 1 169 ? -15.119 -16.75 -16.395 1 79.49 169 ILE B CA 1
ATOM 8262 C C . ILE B 1 169 ? -14.195 -16.698 -17.61 1 79.49 169 ILE B C 1
ATOM 8264 O O . ILE B 1 169 ? -14.225 -15.734 -18.379 1 79.49 169 ILE B O 1
ATOM 8268 N N . TYR B 1 170 ? -13.315 -17.732 -17.888 1 74.41 170 TYR B N 1
ATOM 8269 C CA . TYR B 1 170 ? -12.338 -17.714 -18.971 1 74.41 170 TYR B CA 1
ATOM 8270 C C . TYR B 1 170 ? -12.808 -18.566 -20.144 1 74.41 170 TYR B C 1
ATOM 8272 O O . TYR B 1 170 ? -12.145 -18.624 -21.182 1 74.41 170 TYR B O 1
ATOM 8280 N N . SER B 1 171 ? -13.836 -19.162 -19.988 1 69.54 171 SER B N 1
ATOM 8281 C CA . SER B 1 171 ? -14.383 -20.012 -21.041 1 69.54 171 SER B CA 1
ATOM 8282 C C . SER B 1 171 ? -13.393 -21.099 -21.444 1 69.54 171 SER B C 1
ATOM 8284 O O . SER B 1 171 ? -13.356 -21.513 -22.605 1 69.54 171 SER B O 1
ATOM 8286 N N . SER B 1 172 ? -12.423 -21.437 -20.58 1 64.07 172 SER B N 1
ATOM 8287 C CA . SER B 1 172 ? -11.355 -22.366 -20.934 1 64.07 172 SER B CA 1
ATOM 8288 C C . SER B 1 172 ? -11.823 -23.813 -20.826 1 64.07 172 SER B C 1
ATOM 8290 O O . SER B 1 172 ? -11.451 -24.654 -21.648 1 64.07 172 SER B O 1
ATOM 8292 N N . THR B 1 173 ? -12.371 -24.175 -19.619 1 64.66 173 THR B N 1
ATOM 8293 C CA . THR B 1 173 ? -12.878 -25.534 -19.464 1 64.66 173 THR B CA 1
ATOM 8294 C C . THR B 1 173 ? -14.392 -25.528 -19.272 1 64.66 173 THR B C 1
ATOM 8296 O O . THR B 1 173 ? -14.892 -25.039 -18.257 1 64.66 173 THR B O 1
ATOM 8299 N N . PRO B 1 174 ? -15.009 -26.016 -20.281 1 64.92 174 PRO B N 1
ATOM 8300 C CA . PRO B 1 174 ? -16.469 -25.961 -20.17 1 64.92 174 PRO B CA 1
ATOM 8301 C C . PRO B 1 174 ? -17.013 -26.887 -19.084 1 64.92 174 PRO B C 1
ATOM 8303 O O . PRO B 1 174 ? -16.637 -28.06 -19.023 1 64.92 174 PRO B O 1
ATOM 8306 N N . PHE B 1 175 ? -17.416 -26.392 -18.013 1 78.52 175 PHE B N 1
ATOM 8307 C CA . PHE B 1 175 ? -18.226 -27.235 -17.142 1 78.52 175 PHE B CA 1
ATOM 8308 C C . PHE B 1 175 ? -19.658 -26.717 -17.065 1 78.52 175 PHE B C 1
ATOM 8310 O O . PHE B 1 175 ? -19.94 -25.594 -17.487 1 78.52 175 PHE B O 1
ATOM 8317 N N . THR B 1 176 ? -20.508 -27.67 -16.807 1 88.15 176 THR B N 1
ATOM 8318 C CA . THR B 1 176 ? -21.927 -27.384 -16.632 1 88.15 176 THR B CA 1
ATOM 8319 C C . THR B 1 176 ? -22.351 -27.614 -15.184 1 88.15 176 THR B C 1
ATOM 8321 O O . THR B 1 176 ? -21.887 -28.556 -14.538 1 88.15 176 THR B O 1
ATOM 8324 N N . VAL B 1 177 ? -23.137 -26.715 -14.694 1 92.19 177 VAL B N 1
ATOM 8325 C CA . VAL B 1 177 ? -23.644 -26.863 -13.334 1 92.19 177 VAL B CA 1
ATOM 8326 C C . VAL B 1 177 ? -25.017 -27.531 -13.364 1 92.19 177 VAL B C 1
ATOM 8328 O O . VAL B 1 177 ? -25.987 -26.947 -13.854 1 92.19 177 VAL B O 1
ATOM 8331 N N . PRO B 1 178 ? -25.097 -28.751 -12.801 1 93.86 178 PRO B N 1
ATOM 8332 C CA . PRO B 1 178 ? -26.417 -29.383 -12.736 1 93.86 178 PRO B CA 1
ATOM 8333 C C . PRO B 1 178 ? -27.305 -28.786 -11.646 1 93.86 178 PRO B C 1
ATOM 8335 O O . PRO B 1 178 ? -26.887 -28.689 -10.489 1 93.86 178 PRO B O 1
ATOM 8338 N N . ILE B 1 179 ? -28.44 -28.413 -12.022 1 92.93 179 ILE B N 1
ATOM 8339 C CA . ILE B 1 179 ? -29.381 -27.831 -11.071 1 92.93 179 ILE B CA 1
ATOM 8340 C C . ILE B 1 179 ? -30.712 -28.576 -11.141 1 92.93 179 ILE B C 1
ATOM 8342 O O . ILE B 1 179 ? -31.189 -28.909 -12.229 1 92.93 179 ILE B O 1
ATOM 8346 N N . ASP B 1 180 ? -31.243 -28.841 -10 1 91.15 180 ASP B N 1
ATOM 8347 C CA . ASP B 1 180 ? -32.558 -29.468 -9.904 1 91.15 180 ASP B CA 1
ATOM 8348 C C . ASP B 1 180 ? -33.661 -28.417 -9.794 1 91.15 180 ASP B C 1
ATOM 8350 O O . ASP B 1 180 ? -33.744 -27.699 -8.795 1 91.15 180 ASP B O 1
ATOM 8354 N N . PHE B 1 181 ? -34.458 -28.412 -10.811 1 91.96 181 PHE B N 1
ATOM 8355 C CA . PHE B 1 181 ? -35.637 -27.555 -10.756 1 91.96 181 PHE B CA 1
ATOM 8356 C C . PHE B 1 181 ? -36.859 -28.346 -10.305 1 91.96 181 PHE B C 1
ATOM 8358 O O . PHE B 1 181 ? -37.454 -29.084 -11.093 1 91.96 181 PHE B O 1
ATOM 8365 N N . GLU B 1 182 ? -37.299 -28.121 -9.136 1 88.58 182 GLU B N 1
ATOM 8366 C CA . GLU B 1 182 ? -38.272 -28.975 -8.459 1 88.58 182 GLU B CA 1
ATOM 8367 C C . GLU B 1 182 ? -39.682 -28.731 -8.989 1 88.58 182 GLU B C 1
ATOM 8369 O O . GLU B 1 182 ? -40.54 -29.613 -8.914 1 88.58 182 GLU B O 1
ATOM 8374 N N . ALA B 1 183 ? -39.974 -27.537 -9.411 1 90.79 183 ALA B N 1
ATOM 8375 C CA . ALA B 1 183 ? -41.315 -27.193 -9.876 1 90.79 183 ALA B CA 1
ATOM 8376 C C . ALA B 1 183 ? -41.255 -26.269 -11.088 1 90.79 183 ALA B C 1
ATOM 8378 O O . ALA B 1 183 ? -40.282 -25.534 -11.269 1 90.79 183 ALA B O 1
ATOM 8379 N N . PRO B 1 184 ? -42.251 -26.475 -11.871 1 90.8 184 PRO B N 1
ATOM 8380 C CA . PRO B 1 184 ? -42.334 -25.491 -12.952 1 90.8 184 PRO B CA 1
ATOM 8381 C C . PRO B 1 184 ? -42.56 -24.07 -12.441 1 90.8 184 PRO B C 1
ATOM 8383 O O . PRO B 1 184 ? -43.187 -23.878 -11.396 1 90.8 184 PRO B O 1
ATOM 8386 N N . GLY B 1 185 ? -42.037 -23.128 -13.083 1 91.37 185 GLY B N 1
ATOM 8387 C CA . GLY B 1 185 ? -42.195 -21.731 -12.712 1 91.37 185 GLY B CA 1
ATOM 8388 C C . GLY B 1 185 ? -41.11 -20.836 -13.281 1 91.37 185 GLY B C 1
ATOM 8389 O O . GLY B 1 185 ? -40.342 -21.257 -14.148 1 91.37 185 GLY B O 1
ATOM 8390 N N . THR B 1 186 ? -41.197 -19.642 -12.851 1 92.36 186 THR B N 1
ATOM 8391 C CA . THR B 1 186 ? -40.197 -18.67 -13.278 1 92.36 186 THR B CA 1
ATOM 8392 C C . THR B 1 186 ? -39.089 -18.54 -12.236 1 92.36 186 THR B C 1
ATOM 8394 O O . THR B 1 186 ? -39.323 -18.04 -11.133 1 92.36 186 THR B O 1
ATOM 8397 N N . TYR B 1 187 ? -37.966 -19.067 -12.546 1 94.95 187 TYR B N 1
ATOM 8398 C CA . TYR B 1 187 ? -36.753 -18.867 -11.761 1 94.95 187 TYR B CA 1
ATOM 8399 C C . TYR B 1 187 ? -35.981 -17.647 -12.252 1 94.95 187 TYR B C 1
ATOM 8401 O O . TYR B 1 187 ? -36.287 -17.097 -13.312 1 94.95 187 TYR B O 1
ATOM 8409 N N . HIS B 1 188 ? -35.084 -17.146 -11.492 1 94.67 188 HIS B N 1
ATOM 8410 C CA . HIS B 1 188 ? -34.226 -16.044 -11.913 1 94.67 188 HIS B CA 1
ATOM 8411 C C . HIS B 1 188 ? -32.752 -16.394 -11.736 1 94.67 188 HIS B C 1
ATOM 8413 O O . HIS B 1 188 ? -32.378 -17.046 -10.759 1 94.67 188 HIS B O 1
ATOM 8419 N N . LEU B 1 189 ? -32.015 -16.081 -12.712 1 94.37 189 LEU B N 1
ATOM 8420 C CA . LEU B 1 189 ? -30.562 -16.082 -12.584 1 94.37 189 LEU B CA 1
ATOM 8421 C C . LEU B 1 189 ? -30.058 -14.729 -12.096 1 94.37 189 LEU B C 1
ATOM 8423 O O . LEU B 1 189 ? -30.432 -13.688 -12.641 1 94.37 189 LEU B O 1
ATOM 8427 N N . LEU B 1 190 ? -29.358 -14.781 -11.043 1 94.55 190 LEU B N 1
ATOM 8428 C CA . LEU B 1 190 ? -28.795 -13.586 -10.424 1 94.55 190 LEU B CA 1
ATOM 8429 C C . LEU B 1 190 ? -27.272 -13.662 -10.383 1 94.55 190 LEU B C 1
ATOM 8431 O O . LEU B 1 190 ? -26.708 -14.681 -9.978 1 94.55 190 LEU B O 1
ATOM 8435 N N . SER B 1 191 ? -26.631 -12.616 -10.902 1 92.28 191 SER B N 1
ATOM 8436 C CA . SER B 1 191 ? -25.173 -12.638 -10.845 1 92.28 191 SER B CA 1
ATOM 8437 C C . SER B 1 191 ? -24.602 -11.227 -10.753 1 92.28 191 SER B C 1
ATOM 8439 O O . SER B 1 191 ? -25.209 -10.273 -11.246 1 92.28 191 SER B O 1
ATOM 8441 N N . ARG B 1 192 ? -23.559 -11.128 -10.091 1 89.63 192 ARG B N 1
ATOM 8442 C CA . ARG B 1 192 ? -22.708 -9.943 -10.142 1 89.63 192 ARG B CA 1
ATOM 8443 C C . ARG B 1 192 ? -21.677 -10.058 -11.259 1 89.63 192 ARG B C 1
ATOM 8445 O O . ARG B 1 192 ? -20.932 -11.038 -11.326 1 89.63 192 ARG B O 1
ATOM 8452 N N . VAL B 1 193 ? -21.637 -9.113 -12.166 1 89.08 193 VAL B N 1
ATOM 8453 C CA . VAL B 1 193 ? -20.695 -9.122 -13.28 1 89.08 193 VAL B CA 1
ATOM 8454 C C . VAL B 1 193 ? -19.622 -8.059 -13.058 1 89.08 193 VAL B C 1
ATOM 8456 O O . VAL B 1 193 ? -19.931 -6.871 -12.938 1 89.08 193 VAL B O 1
ATOM 8459 N N . ARG B 1 194 ? -18.414 -8.438 -12.998 1 84.54 194 ARG B N 1
ATOM 8460 C CA . ARG B 1 194 ? -17.312 -7.514 -12.752 1 84.54 194 ARG B CA 1
ATOM 8461 C C . ARG B 1 194 ? -16.271 -7.595 -13.863 1 84.54 194 ARG B C 1
ATOM 8463 O O . ARG B 1 194 ? -16.003 -8.676 -14.393 1 84.54 194 ARG B O 1
ATOM 8470 N N . GLY B 1 195 ? -15.694 -6.504 -14.229 1 80.46 195 GLY B N 1
ATOM 8471 C CA . GLY B 1 195 ? -14.623 -6.465 -15.212 1 80.46 195 GLY B CA 1
ATOM 8472 C C . GLY B 1 195 ? -14.428 -5.092 -15.826 1 80.46 195 GLY B C 1
ATOM 8473 O O . GLY B 1 195 ? -14.894 -4.089 -15.28 1 80.46 195 GLY B O 1
ATOM 8474 N N . LYS B 1 196 ? -13.662 -5.049 -16.847 1 81.99 196 LYS B N 1
ATOM 8475 C CA . LYS B 1 196 ? -13.416 -3.824 -17.602 1 81.99 196 LYS B CA 1
ATOM 8476 C C . LYS B 1 196 ? -14.454 -3.641 -18.706 1 81.99 196 LYS B C 1
ATOM 8478 O O . LYS B 1 196 ? -14.728 -4.57 -19.468 1 81.99 196 LYS B O 1
ATOM 8483 N N . VAL B 1 197 ? -15.109 -2.563 -18.718 1 86.66 197 VAL B N 1
ATOM 8484 C CA . VAL B 1 197 ? -16.117 -2.306 -19.742 1 86.66 197 VAL B CA 1
ATOM 8485 C C . VAL B 1 197 ? -15.465 -2.316 -21.123 1 86.66 197 VAL B C 1
ATOM 8487 O O . VAL B 1 197 ? -14.328 -1.868 -21.282 1 86.66 197 VAL B O 1
ATOM 8490 N N . PRO B 1 198 ? -16.061 -2.804 -22.109 1 90.13 198 PRO B N 1
ATOM 8491 C CA . PRO B 1 198 ? -17.422 -3.344 -22.064 1 90.13 198 PRO B CA 1
ATOM 8492 C C . PRO B 1 198 ? -17.477 -4.76 -21.494 1 90.13 198 PRO B C 1
ATOM 8494 O O . PRO B 1 198 ? -16.557 -5.552 -21.711 1 90.13 198 PRO B O 1
ATOM 8497 N N . LEU B 1 199 ? -18.526 -5.073 -20.905 1 89.5 199 LEU B N 1
ATOM 8498 C CA . LEU B 1 199 ? -18.714 -6.377 -20.278 1 89.5 199 LEU B CA 1
ATOM 8499 C C . LEU B 1 199 ? -19.761 -7.194 -21.027 1 89.5 199 LEU B C 1
ATOM 8501 O O . LEU B 1 199 ? -20.776 -6.653 -21.472 1 89.5 199 LEU B O 1
ATOM 8505 N N . ARG B 1 200 ? -19.438 -8.445 -21.146 1 90.6 200 ARG B N 1
ATOM 8506 C CA . ARG B 1 200 ? -20.328 -9.401 -21.798 1 90.6 200 ARG B CA 1
ATOM 8507 C C . ARG B 1 200 ? -20.285 -10.755 -21.098 1 90.6 200 ARG B C 1
ATOM 8509 O O . ARG B 1 200 ? -19.268 -11.121 -20.505 1 90.6 200 ARG B O 1
ATOM 8516 N N . PHE B 1 201 ? -21.385 -11.454 -21.093 1 90.81 201 PHE B N 1
ATOM 8517 C CA . PHE B 1 201 ? -21.444 -12.834 -20.626 1 90.81 201 PHE B CA 1
ATOM 8518 C C . PHE B 1 201 ? -22.495 -13.622 -21.398 1 90.81 201 PHE B C 1
ATOM 8520 O O . PHE B 1 201 ? -23.239 -13.054 -22.201 1 90.81 201 PHE B O 1
ATOM 8527 N N . ALA B 1 202 ? -22.437 -14.929 -21.25 1 91.71 202 ALA B N 1
ATOM 8528 C CA . ALA B 1 202 ? -23.391 -15.803 -21.928 1 91.71 202 ALA B CA 1
ATOM 8529 C C . ALA B 1 202 ? -23.772 -16.989 -21.046 1 91.71 202 ALA B C 1
ATOM 8531 O O . ALA B 1 202 ? -22.928 -17.533 -20.329 1 91.71 202 ALA B O 1
ATOM 8532 N N . CYS B 1 203 ? -24.995 -17.355 -21.063 1 91.52 203 CYS B N 1
ATOM 8533 C CA . CYS B 1 203 ? -25.471 -18.532 -20.345 1 91.52 203 CYS B CA 1
ATOM 8534 C C . CYS B 1 203 ? -26.29 -19.435 -21.259 1 91.52 203 CYS B C 1
ATOM 8536 O O . CYS B 1 203 ? -26.941 -18.957 -22.19 1 91.52 203 CYS B O 1
ATOM 8538 N N . ARG B 1 204 ? -26.188 -20.65 -20.972 1 89.91 204 ARG B N 1
A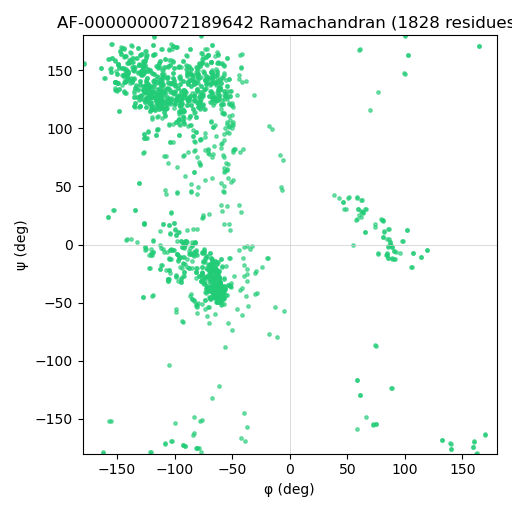TOM 8539 C CA . ARG B 1 204 ? -26.945 -21.636 -21.736 1 89.91 204 ARG B CA 1
ATOM 8540 C C . ARG B 1 204 ? -27.493 -22.731 -20.826 1 89.91 204 ARG B C 1
ATOM 8542 O O . ARG B 1 204 ? -26.867 -23.083 -19.823 1 89.91 204 ARG B O 1
ATOM 8549 N N . LEU B 1 205 ? -28.645 -23.188 -21.26 1 89.34 205 LEU B N 1
ATOM 8550 C CA . LEU B 1 205 ? -29.235 -24.357 -20.617 1 89.34 205 LEU B CA 1
ATOM 8551 C C . LEU B 1 205 ? -29.058 -25.6 -21.483 1 89.34 205 LEU B C 1
ATOM 8553 O O . LEU B 1 205 ? -29.161 -25.527 -22.709 1 89.34 205 LEU B O 1
ATOM 8557 N N . GLU B 1 206 ? -28.753 -26.661 -20.831 1 87.8 206 GLU B N 1
ATOM 8558 C CA . GLU B 1 206 ? -28.576 -27.887 -21.602 1 87.8 206 GLU B CA 1
ATOM 8559 C C . GLU B 1 206 ? -29.229 -29.077 -20.905 1 87.8 206 GLU B C 1
ATOM 8561 O O . GLU B 1 206 ? -29.373 -29.084 -19.681 1 87.8 206 GLU B O 1
ATOM 8566 N N . THR B 1 207 ? -29.586 -29.993 -21.729 1 87.89 207 THR B N 1
ATOM 8567 C CA . THR B 1 207 ? -30.053 -31.272 -21.207 1 87.89 207 THR B CA 1
ATOM 8568 C C . THR B 1 207 ? -28.875 -32.161 -20.82 1 87.89 207 THR B C 1
ATOM 8570 O O . THR B 1 207 ? -27.882 -32.236 -21.547 1 87.89 207 THR B O 1
ATOM 8573 N N . LEU B 1 208 ? -29.007 -32.732 -19.658 1 88.91 208 LEU B N 1
ATOM 8574 C CA . LEU B 1 208 ? -27.952 -33.625 -19.191 1 88.91 208 LEU B CA 1
ATOM 8575 C C . LEU B 1 208 ? -28.193 -35.051 -19.674 1 88.91 208 LEU B C 1
ATOM 8577 O O . LEU B 1 208 ? -29.065 -35.749 -19.151 1 88.91 208 LEU B O 1
ATOM 8581 N N . LYS B 1 209 ? -27.486 -35.442 -20.691 1 79.45 209 LYS B N 1
ATOM 8582 C CA . LYS B 1 209 ? -27.692 -36.727 -21.351 1 79.45 209 LYS B CA 1
ATOM 8583 C C . LYS B 1 209 ? -26.992 -37.852 -20.593 1 79.45 209 LYS B C 1
ATOM 8585 O O . LYS B 1 209 ? -27.332 -39.026 -20.761 1 79.45 209 LYS B O 1
ATOM 8590 N N . ALA B 1 210 ? -25.973 -37.567 -19.935 1 85.2 210 ALA B N 1
ATOM 8591 C CA . ALA B 1 210 ? -25.188 -38.571 -19.222 1 85.2 210 ALA B CA 1
ATOM 8592 C C . ALA B 1 210 ? -24.827 -38.09 -17.819 1 85.2 210 ALA B C 1
ATOM 8594 O O . ALA B 1 210 ? -24.715 -36.885 -17.579 1 85.2 210 ALA B O 1
ATOM 8595 N N . THR B 1 211 ? -24.667 -39.121 -17.014 1 89.19 211 THR B N 1
ATOM 8596 C CA . THR B 1 211 ? -24.277 -38.829 -15.639 1 89.19 211 THR B CA 1
ATOM 8597 C C . THR B 1 211 ? -22.81 -38.415 -15.57 1 89.19 211 THR B C 1
ATOM 8599 O O . THR B 1 211 ? -22.419 -37.639 -14.695 1 89.19 211 THR B O 1
ATOM 8602 N N . LEU B 1 212 ? -22.046 -38.954 -16.536 1 91.09 212 LEU B N 1
ATOM 8603 C CA . LEU B 1 212 ? -20.622 -38.642 -16.576 1 91.09 212 LEU B CA 1
ATOM 8604 C C . LEU B 1 212 ? -20.267 -37.886 -17.852 1 91.09 212 LEU B C 1
ATOM 8606 O O . LEU B 1 212 ? -20.732 -38.241 -18.938 1 91.09 212 LEU B O 1
ATOM 8610 N N . LYS B 1 213 ? -19.61 -36.832 -17.62 1 89.11 213 LYS B N 1
ATOM 8611 C CA . LYS B 1 213 ? -18.992 -36.109 -18.728 1 89.11 213 LYS B CA 1
ATOM 8612 C C . LYS B 1 213 ? -17.47 -36.14 -18.623 1 89.11 213 LYS B C 1
ATOM 8614 O O . LYS B 1 213 ? -16.916 -36.054 -17.525 1 89.11 213 LYS B O 1
ATOM 8619 N N . GLY B 1 214 ? -16.766 -36.426 -19.693 1 88.07 214 GLY B N 1
ATOM 8620 C CA . GLY B 1 214 ? -15.313 -36.458 -19.732 1 88.07 214 GLY B CA 1
ATOM 8621 C C . GLY B 1 214 ? -14.734 -35.796 -20.968 1 88.07 214 GLY B C 1
ATOM 8622 O O . GLY B 1 214 ? -15.306 -35.893 -22.056 1 88.07 214 GLY B O 1
ATOM 8623 N N . SER B 1 215 ? -13.708 -35.121 -20.738 1 87.1 215 SER B N 1
ATOM 8624 C CA . SER B 1 215 ? -13.069 -34.468 -21.876 1 87.1 215 SER B CA 1
ATOM 8625 C C . SER B 1 215 ? -11.553 -34.432 -21.713 1 87.1 215 SER B C 1
ATOM 8627 O O . SER B 1 215 ? -11.042 -34.516 -20.595 1 87.1 215 SER B O 1
ATOM 8629 N N . ILE B 1 216 ? -10.85 -34.41 -22.819 1 90.17 216 ILE B N 1
ATOM 8630 C CA . ILE B 1 216 ? -9.41 -34.199 -22.913 1 90.17 216 ILE B CA 1
ATOM 8631 C C . ILE B 1 216 ? -9.118 -33.039 -23.862 1 90.17 216 ILE B C 1
ATOM 8633 O O . ILE B 1 216 ? -9.715 -32.943 -24.937 1 90.17 216 ILE B O 1
ATOM 8637 N N . GLN B 1 217 ? -8.326 -32.162 -23.434 1 82.4 217 GLN B N 1
ATOM 8638 C CA . GLN B 1 217 ? -7.913 -31.092 -24.335 1 82.4 217 GLN B CA 1
ATOM 8639 C C . GLN B 1 217 ? -6.77 -31.545 -25.24 1 82.4 217 GLN B C 1
ATOM 8641 O O . GLN B 1 217 ? -5.685 -31.876 -24.758 1 82.4 217 GLN B O 1
ATOM 8646 N N . ALA B 1 218 ? -6.931 -31.445 -26.439 1 80 218 ALA B N 1
ATOM 8647 C CA . ALA B 1 218 ? -5.989 -31.97 -27.424 1 80 218 ALA B CA 1
ATOM 8648 C C . ALA B 1 218 ? -4.635 -31.275 -27.313 1 80 218 ALA B C 1
ATOM 8650 O O . ALA B 1 218 ? -3.59 -31.901 -27.509 1 80 218 ALA B O 1
ATOM 8651 N N . LYS B 1 219 ? -4.697 -30.066 -26.97 1 80.88 219 LYS B N 1
ATOM 8652 C CA . LYS B 1 219 ? -3.468 -29.28 -26.927 1 80.88 219 LYS B CA 1
ATOM 8653 C C . LYS B 1 219 ? -2.596 -29.687 -25.742 1 80.88 219 LYS B C 1
ATOM 8655 O O . LYS B 1 219 ? -1.411 -29.353 -25.693 1 80.88 219 LYS B O 1
ATOM 8660 N N . ASN B 1 220 ? -3.137 -30.47 -24.889 1 86.42 220 ASN B N 1
ATOM 8661 C CA . ASN B 1 220 ? -2.416 -30.836 -23.674 1 86.42 220 ASN B CA 1
ATOM 8662 C C . ASN B 1 220 ? -1.887 -32.266 -23.746 1 86.42 220 ASN B C 1
ATOM 8664 O O . ASN B 1 220 ? -1.536 -32.854 -22.722 1 86.42 220 ASN B O 1
ATOM 8668 N N . LEU B 1 221 ? -1.83 -32.827 -24.925 1 93.99 221 LEU B N 1
ATOM 8669 C CA . LEU B 1 221 ? -1.378 -34.206 -25.076 1 93.99 221 LEU B CA 1
ATOM 8670 C C . LEU B 1 221 ? 0.107 -34.256 -25.423 1 93.99 221 LEU B C 1
ATOM 8672 O O . LEU B 1 221 ? 0.603 -33.41 -26.17 1 93.99 221 LEU B O 1
ATOM 8676 N N . PRO B 1 222 ? 0.82 -35.223 -24.904 1 96.24 222 PRO B N 1
ATOM 8677 C CA . PRO B 1 222 ? 2.238 -35.37 -25.242 1 96.24 222 PRO B CA 1
ATOM 8678 C C . PRO B 1 222 ? 2.455 -35.896 -26.659 1 96.24 222 PRO B C 1
ATOM 8680 O O . PRO B 1 222 ? 1.557 -36.513 -27.237 1 96.24 222 PRO B O 1
ATOM 8683 N N . ASP B 1 223 ? 3.597 -35.724 -27.188 1 95.85 223 ASP B N 1
ATOM 8684 C CA . ASP B 1 223 ? 3.977 -36.192 -28.518 1 95.85 223 ASP B CA 1
ATOM 8685 C C . ASP B 1 223 ? 4.701 -37.533 -28.442 1 95.85 223 ASP B C 1
ATOM 8687 O O . ASP B 1 223 ? 5.323 -37.853 -27.426 1 95.85 223 ASP B O 1
ATOM 8691 N N . VAL B 1 224 ? 4.579 -38.251 -29.523 1 94.87 224 VAL B N 1
ATOM 8692 C CA . VAL B 1 224 ? 5.334 -39.488 -29.695 1 94.87 224 VAL B CA 1
ATOM 8693 C C . VAL B 1 224 ? 6.567 -39.225 -30.556 1 94.87 224 VAL B C 1
ATOM 8695 O O . VAL B 1 224 ? 6.46 -38.671 -31.653 1 94.87 224 VAL B O 1
ATOM 8698 N N . VAL B 1 225 ? 7.705 -39.556 -30.048 1 94.77 225 VAL B N 1
ATOM 8699 C CA . VAL B 1 225 ? 8.969 -39.411 -30.761 1 94.77 225 VAL B CA 1
ATOM 8700 C C . VAL B 1 225 ? 9.671 -40.764 -30.851 1 94.77 225 VAL B C 1
ATOM 8702 O O . VAL B 1 225 ? 9.962 -41.389 -29.829 1 94.77 225 VAL B O 1
ATOM 8705 N N . GLY B 1 226 ? 9.939 -41.218 -32.058 1 91.02 226 GLY B N 1
ATOM 8706 C CA . GLY B 1 226 ? 10.568 -42.517 -32.23 1 91.02 226 GLY B CA 1
ATOM 8707 C C . GLY B 1 226 ? 9.719 -43.664 -31.715 1 91.02 226 GLY B C 1
ATOM 8708 O O . GLY B 1 226 ? 10.236 -44.601 -31.104 1 91.02 226 GLY B O 1
ATOM 8709 N N . GLY B 1 227 ? 7.888 -43.662 -31.926 1 90.14 227 GLY B N 1
ATOM 8710 C CA . GLY B 1 227 ? 6.958 -44.71 -31.538 1 90.14 227 GLY B CA 1
ATOM 8711 C C . GLY B 1 227 ? 6.688 -44.746 -30.046 1 90.14 227 GLY B C 1
ATOM 8712 O O . GLY B 1 227 ? 5.937 -45.598 -29.566 1 90.14 227 GLY B O 1
ATOM 8713 N N . LYS B 1 228 ? 7.76 -43.626 -29.118 1 93.41 228 LYS B N 1
ATOM 8714 C CA . LYS B 1 228 ? 7.594 -43.605 -27.668 1 93.41 228 LYS B CA 1
ATOM 8715 C C . LYS B 1 228 ? 7.302 -42.193 -27.168 1 93.41 228 LYS B C 1
ATOM 8717 O O . LYS B 1 228 ? 7.556 -41.215 -27.874 1 93.41 228 LYS B O 1
ATOM 8722 N N . LEU B 1 229 ? 6.814 -42.174 -25.958 1 95.09 229 LEU B N 1
ATOM 8723 C CA . LEU B 1 229 ? 6.664 -40.896 -25.271 1 95.09 229 LEU B CA 1
ATOM 8724 C C . LEU B 1 229 ? 7.967 -40.486 -24.594 1 95.09 229 LEU B C 1
ATOM 8726 O O . LEU B 1 229 ? 8.717 -41.339 -24.112 1 95.09 229 LEU B O 1
ATOM 8730 N N . LEU B 1 230 ? 8.303 -39.231 -24.56 1 93.15 230 LEU B N 1
ATOM 8731 C CA . LEU B 1 230 ? 9.545 -38.731 -23.978 1 93.15 230 LEU B CA 1
ATOM 8732 C C . LEU B 1 230 ? 9.605 -39.034 -22.484 1 93.15 230 LEU B C 1
ATOM 8734 O O . LEU B 1 230 ? 10.682 -39.296 -21.943 1 93.15 230 LEU B O 1
ATOM 8738 N N . VAL B 1 231 ? 8.515 -38.801 -21.83 1 94.51 231 VAL B N 1
ATOM 8739 C CA . VAL B 1 231 ? 8.31 -39.208 -20.444 1 94.51 231 VAL B CA 1
ATOM 8740 C C . VAL B 1 231 ? 7.336 -40.382 -20.389 1 94.51 231 VAL B C 1
ATOM 8742 O O . VAL B 1 231 ? 6.194 -40.272 -20.841 1 94.51 231 VAL B O 1
ATOM 8745 N N . SER B 1 232 ? 7.734 -41.485 -19.949 1 93.93 232 SER B N 1
ATOM 8746 C CA . SER B 1 232 ? 6.915 -42.693 -19.928 1 93.93 232 SER B CA 1
ATOM 8747 C C . SER B 1 232 ? 6.978 -43.38 -18.568 1 93.93 232 SER B C 1
ATOM 8749 O O . SER B 1 232 ? 8.063 -43.703 -18.079 1 93.93 232 SER B O 1
ATOM 8751 N N . PRO B 1 233 ? 5.83 -43.671 -17.916 1 95.19 233 PRO B N 1
ATOM 8752 C CA . PRO B 1 233 ? 4.49 -43.343 -18.41 1 95.19 233 PRO B CA 1
ATOM 8753 C C . PRO B 1 233 ? 4.193 -41.846 -18.362 1 95.19 233 PRO B C 1
ATOM 8755 O O . PRO B 1 233 ? 4.709 -41.138 -17.494 1 95.19 233 PRO B O 1
ATOM 8758 N N . ALA B 1 234 ? 3.466 -41.39 -19.359 1 96.22 234 ALA B N 1
ATOM 8759 C CA . ALA B 1 234 ? 3.053 -39.99 -19.418 1 96.22 234 ALA B CA 1
ATOM 8760 C C . ALA B 1 234 ? 1.615 -39.821 -18.937 1 96.22 234 ALA B C 1
ATOM 8762 O O . ALA B 1 234 ? 0.726 -40.574 -19.343 1 96.22 234 ALA B O 1
ATOM 8763 N N . PRO B 1 235 ? 1.425 -38.877 -18.075 1 95.43 235 PRO B N 1
ATOM 8764 C CA . PRO B 1 235 ? 0.048 -38.633 -17.64 1 95.43 235 PRO B CA 1
ATOM 8765 C C . PRO B 1 235 ? -0.771 -37.866 -18.675 1 95.43 235 PRO B C 1
ATOM 8767 O O . PRO B 1 235 ? -0.267 -36.923 -19.291 1 95.43 235 PRO B O 1
ATOM 8770 N N . ILE B 1 236 ? -1.958 -38.266 -18.909 1 93.67 236 ILE B N 1
ATOM 8771 C CA . ILE B 1 236 ? -2.959 -37.554 -19.695 1 93.67 236 ILE B CA 1
ATOM 8772 C C . ILE B 1 236 ? -4.044 -37.002 -18.772 1 93.67 236 ILE B C 1
ATOM 8774 O O . ILE B 1 236 ? -4.546 -37.714 -17.899 1 93.67 236 ILE B O 1
ATOM 8778 N N . ASP B 1 237 ? -4.323 -35.757 -18.962 1 90.23 237 ASP B N 1
ATOM 8779 C CA . ASP B 1 237 ? -5.308 -35.072 -18.13 1 90.23 237 ASP B CA 1
ATOM 8780 C C . ASP B 1 237 ? -6.728 -35.357 -18.612 1 90.23 237 ASP B C 1
ATOM 8782 O O . ASP B 1 237 ? -7.21 -34.721 -19.552 1 90.23 237 ASP B O 1
ATOM 8786 N N . LEU B 1 238 ? -7.389 -36.276 -18.029 1 90.8 238 LEU B N 1
ATOM 8787 C CA . LEU B 1 238 ? -8.802 -36.536 -18.281 1 90.8 238 LEU B CA 1
ATOM 8788 C C . LEU B 1 238 ? -9.679 -35.794 -17.278 1 90.8 238 LEU B C 1
ATOM 8790 O O . LEU B 1 238 ? -9.604 -36.048 -16.074 1 90.8 238 LEU B O 1
ATOM 8794 N N . ARG B 1 239 ? -10.458 -34.88 -17.717 1 90.37 239 ARG B N 1
ATOM 8795 C CA . ARG B 1 239 ? -11.377 -34.132 -16.866 1 90.37 239 ARG B CA 1
ATOM 8796 C C . ARG B 1 239 ? -12.763 -34.768 -16.864 1 90.37 239 ARG B C 1
ATOM 8798 O O . ARG B 1 239 ? -13.35 -34.993 -17.925 1 90.37 239 ARG B O 1
ATOM 8805 N N . VAL B 1 240 ? -13.227 -35.043 -15.712 1 91.42 240 VAL B N 1
ATOM 8806 C CA . VAL B 1 240 ? -14.485 -35.769 -15.58 1 91.42 240 VAL B CA 1
ATOM 8807 C C . VAL B 1 240 ? -15.445 -34.982 -14.691 1 91.42 240 VAL B C 1
ATOM 8809 O O . VAL B 1 240 ? -15.036 -34.414 -13.676 1 91.42 240 VAL B O 1
ATOM 8812 N N . GLN B 1 241 ? -16.634 -34.92 -15.092 1 92.48 241 GLN B N 1
ATOM 8813 C CA . GLN B 1 241 ? -17.663 -34.249 -14.305 1 92.48 241 GLN B CA 1
ATOM 8814 C C . GLN B 1 241 ? -18.818 -35.195 -13.988 1 92.48 241 GLN B C 1
ATOM 8816 O O . GLN B 1 241 ? -19.236 -35.98 -14.842 1 92.48 241 GLN B O 1
ATOM 8821 N N . ASN B 1 242 ? -19.298 -35.126 -12.761 1 93.07 242 ASN B N 1
ATOM 8822 C CA . ASN B 1 242 ? -20.507 -35.824 -12.336 1 93.07 242 ASN B CA 1
ATOM 8823 C C . ASN B 1 242 ? -21.742 -34.937 -12.469 1 93.07 242 ASN B C 1
ATOM 8825 O O . ASN B 1 242 ? -21.966 -34.051 -11.642 1 93.07 242 ASN B O 1
ATOM 8829 N N . THR B 1 243 ? -22.554 -35.178 -13.426 1 92.03 243 THR B N 1
ATOM 8830 C CA . THR B 1 243 ? -23.754 -34.37 -13.613 1 92.03 243 THR B CA 1
ATOM 8831 C C . THR B 1 243 ? -24.954 -35.018 -12.927 1 92.03 243 THR B C 1
ATOM 8833 O O . THR B 1 243 ? -26.079 -34.528 -13.042 1 92.03 243 THR B O 1
ATOM 8836 N N . GLY B 1 244 ? -24.665 -36.143 -12.248 1 89.44 244 GLY B N 1
ATOM 8837 C CA . GLY B 1 244 ? -25.716 -36.841 -11.525 1 89.44 244 GLY B CA 1
ATOM 8838 C C . GLY B 1 244 ? -25.86 -36.38 -10.088 1 89.44 244 GLY B C 1
ATOM 8839 O O . GLY B 1 244 ? -25.189 -35.437 -9.663 1 89.44 244 GLY B O 1
ATOM 8840 N N . ALA B 1 245 ? -26.716 -37.065 -9.313 1 88.47 245 ALA B N 1
ATOM 8841 C CA . ALA B 1 245 ? -27.052 -36.656 -7.952 1 88.47 245 ALA B CA 1
ATOM 8842 C C . ALA B 1 245 ? -26.333 -37.525 -6.925 1 88.47 245 ALA B C 1
ATOM 8844 O O . ALA B 1 245 ? -26.269 -37.177 -5.743 1 88.47 245 ALA B O 1
ATOM 8845 N N . SER B 1 246 ? -25.765 -38.605 -7.413 1 89.58 246 SER B N 1
ATOM 8846 C CA . SER B 1 246 ? -25.12 -39.53 -6.488 1 89.58 246 SER B CA 1
ATOM 8847 C C . SER B 1 246 ? -23.601 -39.477 -6.622 1 89.58 246 SER B C 1
ATOM 8849 O O . SER B 1 246 ? -23.079 -39.069 -7.661 1 89.58 246 SER B O 1
ATOM 8851 N N . TRP B 1 247 ? -22.976 -39.938 -5.576 1 93.26 247 TRP B N 1
ATOM 8852 C CA . TRP B 1 247 ? -21.521 -40.05 -5.6 1 93.26 247 TRP B CA 1
ATOM 8853 C C . TRP B 1 247 ? -21.08 -41.221 -6.472 1 93.26 247 TRP B C 1
ATOM 8855 O O . TRP B 1 247 ? -21.721 -42.274 -6.479 1 93.26 247 TRP B O 1
ATOM 8865 N N . LEU B 1 248 ? -20.007 -41.036 -7.198 1 93.31 248 LEU B N 1
ATOM 8866 C CA . LEU B 1 248 ? -19.495 -42.092 -8.065 1 93.31 248 LEU B CA 1
ATOM 8867 C C . LEU B 1 248 ? -18.009 -42.327 -7.816 1 93.31 248 LEU B C 1
ATOM 8869 O O . LEU B 1 248 ? -17.276 -41.393 -7.483 1 93.31 248 LEU B O 1
ATOM 8873 N N . ASP B 1 249 ? -17.586 -43.534 -7.934 1 93.04 249 ASP B N 1
ATOM 8874 C CA . ASP B 1 249 ? -16.176 -43.871 -8.106 1 93.04 249 ASP B CA 1
ATOM 8875 C C . ASP B 1 249 ? -15.826 -44.028 -9.584 1 93.04 249 ASP B C 1
ATOM 8877 O O . ASP B 1 249 ? -16.419 -44.851 -10.284 1 93.04 249 ASP B O 1
ATOM 8881 N N . VAL B 1 250 ? -14.939 -43.269 -10.014 1 91.81 250 VAL B N 1
ATOM 8882 C CA . VAL B 1 250 ? -14.66 -43.245 -11.446 1 91.81 250 VAL B CA 1
ATOM 8883 C C . VAL B 1 250 ? -13.245 -43.757 -11.706 1 91.81 250 VAL B C 1
ATOM 8885 O O . VAL B 1 250 ? -12.313 -43.425 -10.969 1 91.81 250 VAL B O 1
ATOM 8888 N N . ARG B 1 251 ? -13.042 -44.484 -12.664 1 89.54 251 ARG B N 1
ATOM 8889 C CA . ARG B 1 251 ? -11.743 -44.959 -13.128 1 89.54 251 ARG B CA 1
ATOM 8890 C C . ARG B 1 251 ? -11.674 -44.967 -14.651 1 89.54 251 ARG B C 1
ATOM 8892 O O . ARG B 1 251 ? -12.706 -45.013 -15.324 1 89.54 251 ARG B O 1
ATOM 8899 N N . ALA B 1 252 ? -10.529 -44.901 -15.114 1 90.83 252 ALA B N 1
ATOM 8900 C CA . ALA B 1 252 ? -10.315 -44.939 -16.559 1 90.83 252 ALA B CA 1
ATOM 8901 C C . ALA B 1 252 ? -9.596 -46.219 -16.973 1 90.83 252 ALA B C 1
ATOM 8903 O O . ALA B 1 252 ? -8.712 -46.7 -16.261 1 90.83 252 ALA B O 1
ATOM 8904 N N . GLU B 1 253 ? -10.001 -46.797 -18.096 1 87.8 253 GLU B N 1
ATOM 8905 C CA . GLU B 1 253 ? -9.38 -47.964 -18.715 1 87.8 253 GLU B CA 1
ATOM 8906 C C . GLU B 1 253 ? -9.051 -47.701 -20.182 1 87.8 253 GLU B C 1
ATOM 8908 O O . GLU B 1 253 ? -9.686 -46.863 -20.826 1 87.8 253 GLU B O 1
ATOM 8913 N N . VAL B 1 254 ? -7.969 -48.309 -20.601 1 88.63 254 VAL B N 1
ATOM 8914 C CA . VAL B 1 254 ? -7.602 -48.124 -22.001 1 88.63 254 VAL B CA 1
ATOM 8915 C C . VAL B 1 254 ? -8.151 -49.278 -22.837 1 88.63 254 VAL B C 1
ATOM 8917 O O . VAL B 1 254 ? -8.12 -50.434 -22.407 1 88.63 254 VAL B O 1
ATOM 8920 N N . ALA B 1 255 ? -8.649 -48.888 -23.942 1 79.87 255 ALA B N 1
ATOM 8921 C CA . ALA B 1 255 ? -9.046 -49.889 -24.928 1 79.87 255 ALA B CA 1
ATOM 8922 C C . ALA B 1 255 ? -7.885 -50.233 -25.858 1 79.87 255 ALA B C 1
ATOM 8924 O O . ALA B 1 255 ? -6.943 -49.45 -26 1 79.87 255 ALA B O 1
ATOM 8925 N N . PRO B 1 256 ? -7.821 -51.453 -26.477 1 74.84 256 PRO B N 1
ATOM 8926 C CA . PRO B 1 256 ? -6.733 -51.842 -27.378 1 74.84 256 PRO B CA 1
ATOM 8927 C C . PRO B 1 256 ? -6.571 -50.883 -28.555 1 74.84 256 PRO B C 1
ATOM 8929 O O . PRO B 1 256 ? -7.563 -50.367 -29.077 1 74.84 256 PRO B O 1
ATOM 8932 N N . SER B 1 257 ? -4.911 -50.507 -29.293 1 75.57 257 SER B N 1
ATOM 8933 C CA . SER B 1 257 ? -4.545 -49.612 -30.386 1 75.57 257 SER B CA 1
ATOM 8934 C C . SER B 1 257 ? -4.076 -50.395 -31.607 1 75.57 257 SER B C 1
ATOM 8936 O O . SER B 1 257 ? -3.325 -51.365 -31.479 1 75.57 257 SER B O 1
ATOM 8938 N N . PRO B 1 258 ? -4.968 -50.243 -32.373 1 73.68 258 PRO B N 1
ATOM 8939 C CA . PRO B 1 258 ? -4.551 -50.961 -33.581 1 73.68 258 PRO B CA 1
ATOM 8940 C C . PRO B 1 258 ? -3.128 -50.615 -34.011 1 73.68 258 PRO B C 1
ATOM 8942 O O . PRO B 1 258 ? -2.478 -51.405 -34.702 1 73.68 258 PRO B O 1
ATOM 8945 N N . SER B 1 259 ? -2.704 -49.53 -33.708 1 71.23 259 SER B N 1
ATOM 8946 C CA . SER B 1 259 ? -1.469 -49.031 -34.303 1 71.23 259 SER B CA 1
ATOM 8947 C C . SER B 1 259 ? -0.282 -49.238 -33.368 1 71.23 259 SER B C 1
ATOM 8949 O O . SER B 1 259 ? 0.866 -49.286 -33.814 1 71.23 259 SER B O 1
ATOM 8951 N N . SER B 1 260 ? -0.508 -49.286 -32.097 1 80.16 260 SER B N 1
ATOM 8952 C CA . SER B 1 260 ? 0.566 -49.371 -31.113 1 80.16 260 SER B CA 1
ATOM 8953 C C . SER B 1 260 ? 0.102 -50.085 -29.848 1 80.16 260 SER B C 1
ATOM 8955 O O . SER B 1 260 ? -1.1 -50.256 -29.631 1 80.16 260 SER B O 1
ATOM 8957 N N . VAL B 1 261 ? 1.076 -50.542 -29.189 1 87.14 261 VAL B N 1
ATOM 8958 C CA . VAL B 1 261 ? 0.748 -51.098 -27.88 1 87.14 261 VAL B CA 1
ATOM 8959 C C . VAL B 1 261 ? 0.629 -49.972 -26.856 1 87.14 261 VAL B C 1
ATOM 8961 O O . VAL B 1 261 ? 1.604 -49.266 -26.584 1 87.14 261 VAL B O 1
ATOM 8964 N N . VAL B 1 262 ? -0.545 -49.761 -26.458 1 92.07 262 VAL B N 1
ATOM 8965 C CA . VAL B 1 262 ? -0.83 -48.707 -25.49 1 92.07 262 VAL B CA 1
ATOM 8966 C C . VAL B 1 262 ? -1.321 -49.325 -24.183 1 92.07 262 VAL B C 1
ATOM 8968 O O . VAL B 1 262 ? -2.137 -50.25 -24.194 1 92.07 262 VAL B O 1
ATOM 8971 N N . SER B 1 263 ? -0.7 -49 -23.151 1 91.89 263 SER B N 1
ATOM 8972 C CA . SER B 1 263 ? -1.185 -49.355 -21.821 1 91.89 263 SER B CA 1
ATOM 8973 C C . SER B 1 263 ? -1.483 -48.11 -20.991 1 91.89 263 SER B C 1
ATOM 8975 O O . SER B 1 263 ? -0.88 -47.056 -21.205 1 91.89 263 SER B O 1
ATOM 8977 N N . ALA B 1 264 ? -2.477 -48.233 -20.148 1 90.6 264 ALA B N 1
ATOM 8978 C CA . ALA B 1 264 ? -2.865 -47.092 -19.322 1 90.6 264 ALA B CA 1
ATOM 8979 C C . ALA B 1 264 ? -3.239 -47.538 -17.911 1 90.6 264 ALA B C 1
ATOM 8981 O O . ALA B 1 264 ? -3.721 -48.656 -17.714 1 90.6 264 ALA B O 1
ATOM 8982 N N . ALA B 1 265 ? -2.903 -46.757 -16.97 1 89.45 265 ALA B N 1
ATOM 8983 C CA . ALA B 1 265 ? -3.265 -46.977 -15.572 1 89.45 265 ALA B CA 1
ATOM 8984 C C . ALA B 1 265 ? -3.835 -45.706 -14.947 1 89.45 265 ALA B C 1
ATOM 8986 O O . ALA B 1 265 ? -3.367 -44.602 -15.234 1 89.45 265 ALA B O 1
ATOM 8987 N N . SER B 1 266 ? -4.904 -45.835 -14.263 1 90.52 266 SER B N 1
ATOM 8988 C CA . SER B 1 266 ? -5.489 -44.731 -13.51 1 90.52 266 SER B CA 1
ATOM 8989 C C . SER B 1 266 ? -6.017 -45.202 -12.159 1 90.52 266 SER B C 1
ATOM 8991 O O . SER B 1 266 ? -6.467 -46.341 -12.025 1 90.52 266 SER B O 1
ATOM 8993 N N . SER B 1 267 ? -5.828 -44.39 -11.174 1 85.31 267 SER B N 1
ATOM 8994 C CA . SER B 1 267 ? -6.446 -44.685 -9.885 1 85.31 267 SER B CA 1
ATOM 8995 C C . SER B 1 267 ? -7.909 -44.255 -9.862 1 85.31 267 SER B C 1
ATOM 8997 O O . SER B 1 267 ? -8.318 -43.387 -10.636 1 85.31 267 SER B O 1
ATOM 8999 N N . SER B 1 268 ? -8.671 -44.937 -9.041 1 89.3 268 SER B N 1
ATOM 9000 C CA . SER B 1 268 ? -10.067 -44.543 -8.877 1 89.3 268 SER B CA 1
ATOM 9001 C C . SER B 1 268 ? -10.182 -43.199 -8.166 1 89.3 268 SER B C 1
ATOM 9003 O O . SER B 1 268 ? -9.425 -42.916 -7.236 1 89.3 268 SER B O 1
ATOM 9005 N N . VAL B 1 269 ? -11.108 -42.424 -8.665 1 92.49 269 VAL B N 1
ATOM 9006 C CA . VAL B 1 269 ? -11.336 -41.111 -8.072 1 92.49 269 VAL B CA 1
ATOM 9007 C C . VAL B 1 269 ? -12.788 -40.996 -7.614 1 92.49 269 VAL B C 1
ATOM 9009 O O . VAL B 1 269 ? -13.703 -41.436 -8.314 1 92.49 269 VAL B O 1
ATOM 9012 N N . ARG B 1 270 ? -12.94 -40.46 -6.401 1 92.89 270 ARG B N 1
ATOM 9013 C CA . ARG B 1 270 ? -14.27 -40.181 -5.869 1 92.89 270 ARG B CA 1
ATOM 9014 C C . ARG B 1 270 ? -14.836 -38.893 -6.458 1 92.89 270 ARG B C 1
ATOM 9016 O O . ARG B 1 270 ? -14.191 -37.844 -6.406 1 92.89 270 ARG B O 1
ATOM 9023 N N . LEU B 1 271 ? -15.97 -38.958 -6.992 1 93.61 271 LEU B N 1
ATOM 9024 C CA . LEU B 1 271 ? -16.558 -37.816 -7.683 1 93.61 271 LEU B CA 1
ATOM 9025 C C . LEU B 1 271 ? -17.888 -37.423 -7.048 1 93.61 271 LEU B C 1
ATOM 9027 O O . LEU B 1 271 ? -18.852 -38.19 -7.091 1 93.61 271 LEU B O 1
ATOM 9031 N N . ALA B 1 272 ? -17.914 -36.214 -6.474 1 93.41 272 ALA B N 1
ATOM 9032 C CA . ALA B 1 272 ? -19.133 -35.691 -5.862 1 93.41 272 ALA B CA 1
ATOM 9033 C C . ALA B 1 272 ? -20.117 -35.209 -6.924 1 93.41 272 ALA B C 1
ATOM 9035 O O . ALA B 1 272 ? -19.718 -34.87 -8.041 1 93.41 272 ALA B O 1
ATOM 9036 N N . PRO B 1 273 ? -21.409 -35.191 -6.509 1 91.03 273 PRO B N 1
ATOM 9037 C CA . PRO B 1 273 ? -22.383 -34.611 -7.437 1 91.03 273 PRO B CA 1
ATOM 9038 C C . PRO B 1 273 ? -22.04 -33.176 -7.831 1 91.03 273 PRO B C 1
ATOM 9040 O O . PRO B 1 273 ? -21.779 -32.339 -6.963 1 91.03 273 PRO B O 1
ATOM 9043 N N . GLY B 1 274 ? -22.024 -32.975 -9.096 1 89.99 274 GLY B N 1
ATOM 9044 C CA . GLY B 1 274 ? -21.803 -31.63 -9.603 1 89.99 274 GLY B CA 1
ATOM 9045 C C . GLY B 1 274 ? -20.334 -31.265 -9.706 1 89.99 274 GLY B C 1
ATOM 9046 O O . GLY B 1 274 ? -19.982 -30.246 -10.305 1 89.99 274 GLY B O 1
ATOM 9047 N N . ALA B 1 275 ? -19.429 -32.088 -9.194 1 91.59 275 ALA B N 1
ATOM 9048 C CA . ALA B 1 275 ? -18.01 -31.745 -9.146 1 91.59 275 ALA B CA 1
ATOM 9049 C C . ALA B 1 275 ? -17.295 -32.194 -10.418 1 91.59 275 ALA B C 1
ATOM 9051 O O . ALA B 1 275 ? -17.748 -33.116 -11.1 1 91.59 275 ALA B O 1
ATOM 9052 N N . MET B 1 276 ? -16.357 -31.465 -10.755 1 89.74 276 MET B N 1
ATOM 9053 C CA . MET B 1 276 ? -15.417 -31.834 -11.809 1 89.74 276 MET B CA 1
ATOM 9054 C C . MET B 1 276 ? -14.04 -32.139 -11.228 1 89.74 276 MET B C 1
ATOM 9056 O O . MET B 1 276 ? -13.581 -31.451 -10.315 1 89.74 276 MET B O 1
ATOM 9060 N N . VAL B 1 277 ? -13.444 -33.176 -11.718 1 90.52 277 VAL B N 1
ATOM 9061 C CA . VAL B 1 277 ? -12.131 -33.574 -11.221 1 90.52 277 VAL B CA 1
ATOM 9062 C C . VAL B 1 277 ? -11.208 -33.892 -12.395 1 90.52 277 VAL B C 1
ATOM 9064 O O . VAL B 1 277 ? -11.675 -34.185 -13.498 1 90.52 277 VAL B O 1
ATOM 9067 N N . GLN B 1 278 ? -9.999 -33.713 -12.149 1 88.05 278 GLN B N 1
ATOM 9068 C CA . GLN B 1 278 ? -8.977 -34.186 -13.077 1 88.05 278 GLN B CA 1
ATOM 9069 C C . GLN B 1 278 ? -8.508 -35.591 -12.71 1 88.05 278 GLN B C 1
ATOM 9071 O O . GLN B 1 278 ? -8.198 -35.864 -11.549 1 88.05 278 GLN B O 1
ATOM 9076 N N . VAL B 1 279 ? -8.492 -36.478 -13.682 1 89.07 279 VAL B N 1
ATOM 9077 C CA . VAL B 1 279 ? -8.034 -37.853 -13.513 1 89.07 279 VAL B CA 1
ATOM 9078 C C . VAL B 1 279 ? -6.785 -38.09 -14.36 1 89.07 279 VAL B C 1
ATOM 9080 O O . VAL B 1 279 ? -6.883 -38.367 -15.558 1 89.07 279 VAL B O 1
ATOM 9083 N N . PRO B 1 280 ? -5.678 -38.015 -13.706 1 91.36 280 PRO B N 1
ATOM 9084 C CA . PRO B 1 280 ? -4.476 -38.359 -14.469 1 91.36 280 PRO B CA 1
ATOM 9085 C C . PRO B 1 280 ? -4.455 -39.821 -14.909 1 91.36 280 PRO B C 1
ATOM 9087 O O . PRO B 1 280 ? -4.627 -40.721 -14.084 1 91.36 280 PRO B O 1
ATOM 9090 N N . VAL B 1 281 ? -4.321 -40.077 -16.179 1 94.29 281 VAL B N 1
ATOM 9091 C CA . VAL B 1 281 ? -4.184 -41.418 -16.737 1 94.29 281 VAL B CA 1
ATOM 9092 C C . VAL B 1 281 ? -2.761 -41.623 -17.25 1 94.29 281 VAL B C 1
ATOM 9094 O O . VAL B 1 281 ? -2.338 -40.969 -18.206 1 94.29 281 VAL B O 1
ATOM 9097 N N . LEU B 1 282 ? -2.062 -42.526 -16.596 1 95.43 282 LEU B N 1
ATOM 9098 C CA . LEU B 1 282 ? -0.691 -42.802 -17.011 1 95.43 282 LEU B CA 1
ATOM 9099 C C . LEU B 1 282 ? -0.665 -43.725 -18.225 1 95.43 282 LEU B C 1
ATOM 9101 O O . LEU B 1 282 ? -1.11 -44.872 -18.147 1 95.43 282 LEU B O 1
ATOM 9105 N N . VAL B 1 283 ? -0.131 -43.229 -19.268 1 94.89 283 VAL B N 1
ATOM 9106 C CA . VAL B 1 283 ? -0.171 -43.953 -20.534 1 94.89 283 VAL B CA 1
ATOM 9107 C C . VAL B 1 283 ? 1.25 -44.29 -20.982 1 94.89 283 VAL B C 1
ATOM 9109 O O . VAL B 1 283 ? 2.162 -43.471 -20.844 1 94.89 283 VAL B O 1
ATOM 9112 N N . THR B 1 284 ? 1.48 -45.443 -21.478 1 95.26 284 THR B N 1
ATOM 9113 C CA . THR B 1 284 ? 2.714 -45.875 -22.123 1 95.26 284 THR B CA 1
ATOM 9114 C C . THR B 1 284 ? 2.459 -46.259 -23.578 1 95.26 284 THR B C 1
ATOM 9116 O O . THR B 1 284 ? 1.445 -46.886 -23.891 1 95.26 284 THR B O 1
ATOM 9119 N N . VAL B 1 285 ? 3.288 -45.823 -24.389 1 94.01 285 VAL B N 1
ATOM 9120 C CA . VAL B 1 285 ? 3.203 -46.13 -25.813 1 94.01 285 VAL B CA 1
ATOM 9121 C C . VAL B 1 285 ? 4.49 -46.813 -26.272 1 94.01 285 VAL B C 1
ATOM 9123 O O . VAL B 1 285 ? 5.59 -46.344 -25.971 1 94.01 285 VAL B O 1
ATOM 9126 N N . ASN B 1 286 ? 4.373 -47.896 -26.905 1 91.14 286 ASN B N 1
ATOM 9127 C CA . ASN B 1 286 ? 5.48 -48.596 -27.548 1 91.14 286 ASN B CA 1
ATOM 9128 C C . ASN B 1 286 ? 5.18 -48.893 -29.014 1 91.14 286 ASN B C 1
ATOM 9130 O O . ASN B 1 286 ? 4.504 -49.874 -29.327 1 91.14 286 ASN B O 1
ATOM 9134 N N . GLY B 1 287 ? 5.619 -48.036 -29.889 1 84.91 287 GLY B N 1
ATOM 9135 C CA . GLY B 1 287 ? 5.441 -48.217 -31.32 1 84.91 287 GLY B CA 1
ATOM 9136 C C . GLY B 1 287 ? 6.752 -48.337 -32.074 1 84.91 287 GLY B C 1
ATOM 9137 O O . GLY B 1 287 ? 7.824 -48.36 -31.466 1 84.91 287 GLY B O 1
ATOM 9138 N N . PRO B 1 288 ? 6.565 -48.53 -33.423 1 80.57 288 PRO B N 1
ATOM 9139 C CA . PRO B 1 288 ? 7.776 -48.571 -34.246 1 80.57 288 PRO B CA 1
ATOM 9140 C C . PRO B 1 288 ? 8.539 -47.248 -34.239 1 80.57 288 PRO B C 1
ATOM 9142 O O . PRO B 1 288 ? 7.925 -46.178 -34.202 1 80.57 288 PRO B O 1
ATOM 9145 N N . ALA B 1 289 ? 9.808 -47.436 -34.193 1 79.78 289 ALA B N 1
ATOM 9146 C CA . ALA B 1 289 ? 10.672 -46.259 -34.188 1 79.78 289 ALA B CA 1
ATOM 9147 C C . ALA B 1 289 ? 10.659 -45.562 -35.545 1 79.78 289 ALA B C 1
ATOM 9149 O O . ALA B 1 289 ? 11.471 -45.877 -36.419 1 79.78 289 ALA B O 1
ATOM 9150 N N . VAL B 1 290 ? 9.601 -44.785 -35.845 1 78.3 290 VAL B N 1
ATOM 9151 C CA . VAL B 1 290 ? 9.522 -44.102 -37.132 1 78.3 290 VAL B CA 1
ATOM 9152 C C . VAL B 1 290 ? 9.612 -42.592 -36.923 1 78.3 290 VAL B C 1
ATOM 9154 O O . VAL B 1 290 ? 8.966 -42.044 -36.027 1 78.3 290 VAL B O 1
ATOM 9157 N N . GLU B 1 291 ? 10.632 -41.967 -37.555 1 85.37 291 GLU B N 1
ATOM 9158 C CA . GLU B 1 291 ? 10.782 -40.515 -37.542 1 85.37 291 GLU B CA 1
ATOM 9159 C C . GLU B 1 291 ? 9.808 -39.851 -38.512 1 85.37 291 GLU B C 1
ATOM 9161 O O . GLU B 1 291 ? 10.136 -39.641 -39.682 1 85.37 291 GLU B O 1
ATOM 9166 N N . LYS B 1 292 ? 8.647 -39.511 -38.007 1 84.18 292 LYS B N 1
ATOM 9167 C CA . LYS B 1 292 ? 7.619 -38.911 -38.852 1 84.18 292 LYS B CA 1
ATOM 9168 C C . LYS B 1 292 ? 6.905 -37.774 -38.126 1 84.18 292 LYS B C 1
ATOM 9170 O O . LYS B 1 292 ? 6.729 -37.823 -36.907 1 84.18 292 LYS B O 1
ATOM 9175 N N . ASP B 1 293 ? 6.667 -36.735 -38.857 1 88.35 293 ASP B N 1
ATOM 9176 C CA . ASP B 1 293 ? 5.787 -35.666 -38.396 1 88.35 293 ASP B CA 1
ATOM 9177 C C . ASP B 1 293 ? 4.349 -35.902 -38.854 1 88.35 293 ASP B C 1
ATOM 9179 O O . ASP B 1 293 ? 4.054 -35.832 -40.049 1 88.35 293 ASP B O 1
ATOM 9183 N N . ALA B 1 294 ? 3.455 -36.244 -37.904 1 90 294 ALA B N 1
ATOM 9184 C CA . ALA B 1 294 ? 2.06 -36.533 -38.225 1 90 294 ALA B CA 1
ATOM 9185 C C . ALA B 1 294 ? 1.128 -36.025 -37.127 1 90 294 ALA B C 1
ATOM 9187 O O . ALA B 1 294 ? 1.446 -36.123 -35.94 1 90 294 ALA B O 1
ATOM 9188 N N . ALA B 1 295 ? 0.073 -35.498 -37.512 1 88.21 295 ALA B N 1
ATOM 9189 C CA . ALA B 1 295 ? -0.912 -34.96 -36.576 1 88.21 295 ALA B CA 1
ATOM 9190 C C . ALA B 1 295 ? -1.446 -36.052 -35.654 1 88.21 295 ALA B C 1
ATOM 9192 O O . ALA B 1 295 ? -1.861 -35.773 -34.527 1 88.21 295 ALA B O 1
ATOM 9193 N N . ALA B 1 296 ? -1.539 -37.305 -36.148 1 87.82 296 ALA B N 1
ATOM 9194 C CA . ALA B 1 296 ? -1.998 -38.442 -35.355 1 87.82 296 ALA B CA 1
ATOM 9195 C C . ALA B 1 296 ? -1.318 -39.733 -35.802 1 87.82 296 ALA B C 1
ATOM 9197 O O . ALA B 1 296 ? -1.451 -40.145 -36.957 1 87.82 296 ALA B O 1
ATOM 9198 N N . CYS B 1 297 ? -0.496 -40.329 -34.895 1 89.08 297 CYS B N 1
ATOM 9199 C CA . CYS B 1 297 ? 0.139 -41.59 -35.261 1 89.08 297 CYS B CA 1
ATOM 9200 C C . CYS B 1 297 ? -0.236 -42.694 -34.28 1 89.08 297 CYS B C 1
ATOM 9202 O O . CYS B 1 297 ? -0.056 -43.878 -34.572 1 89.08 297 CYS B O 1
ATOM 9204 N N . VAL B 1 298 ? -0.667 -42.286 -33.156 1 90.76 298 VAL B N 1
ATOM 9205 C CA . VAL B 1 298 ? -1.173 -43.242 -32.177 1 90.76 298 VAL B CA 1
ATOM 9206 C C . VAL B 1 298 ? -2.603 -42.874 -31.786 1 90.76 298 VAL B C 1
ATOM 9208 O O . VAL B 1 298 ? -2.876 -41.731 -31.413 1 90.76 298 VAL B O 1
ATOM 9211 N N . ARG B 1 299 ? -3.548 -43.783 -31.893 1 91.26 299 ARG B N 1
ATOM 9212 C CA . ARG B 1 299 ? -4.952 -43.581 -31.551 1 91.26 299 ARG B CA 1
ATOM 9213 C C . ARG B 1 299 ? -5.446 -44.667 -30.602 1 91.26 299 ARG B C 1
ATOM 9215 O O . ARG B 1 299 ? -5.133 -45.846 -30.782 1 91.26 299 ARG B O 1
ATOM 9222 N N . PHE B 1 300 ? -6.109 -44.282 -29.603 1 91.32 300 PHE B N 1
ATOM 9223 C CA . PHE B 1 300 ? -6.737 -45.214 -28.674 1 91.32 300 PHE B CA 1
ATOM 9224 C C . PHE B 1 300 ? -7.924 -44.563 -27.974 1 91.32 300 PHE B C 1
ATOM 9226 O O . PHE B 1 300 ? -8.223 -43.39 -28.208 1 91.32 300 PHE B O 1
ATOM 9233 N N . GLU B 1 301 ? -8.652 -45.308 -27.245 1 91.37 301 GLU B N 1
ATOM 9234 C CA . GLU B 1 301 ? -9.813 -44.817 -26.509 1 91.37 301 GLU B CA 1
ATOM 9235 C C . GLU B 1 301 ? -9.661 -45.064 -25.011 1 91.37 301 GLU B C 1
ATOM 9237 O O . GLU B 1 301 ? -9.16 -46.112 -24.597 1 91.37 301 GLU B O 1
ATOM 9242 N N . LEU B 1 302 ? -9.989 -44.109 -24.253 1 92.05 302 LEU B N 1
ATOM 9243 C CA . LEU B 1 302 ? -10.093 -44.255 -22.805 1 92.05 302 LEU B CA 1
ATOM 9244 C C . LEU B 1 302 ? -11.546 -44.446 -22.381 1 92.05 302 LEU B C 1
ATOM 9246 O O . LEU B 1 302 ? -12.41 -43.638 -22.729 1 92.05 302 LEU B O 1
ATOM 9250 N N . ARG B 1 303 ? -11.825 -45.525 -21.745 1 90.17 303 ARG B N 1
ATOM 9251 C CA . ARG B 1 303 ? -13.162 -45.8 -21.229 1 90.17 303 ARG B CA 1
ATOM 9252 C C . ARG B 1 303 ? -13.277 -45.397 -19.763 1 90.17 303 ARG B C 1
ATOM 9254 O O . ARG B 1 303 ? -12.55 -45.915 -18.913 1 90.17 303 ARG B O 1
ATOM 9261 N N . LEU B 1 304 ? -14.186 -44.483 -19.506 1 90.53 304 LEU B N 1
ATOM 9262 C CA . LEU B 1 304 ? -14.482 -44.046 -18.146 1 90.53 304 LEU B CA 1
ATOM 9263 C C . LEU B 1 304 ? -15.652 -44.833 -17.565 1 90.53 304 LEU B C 1
ATOM 9265 O O . LEU B 1 304 ? -16.714 -44.922 -18.185 1 90.53 304 LEU B O 1
ATOM 9269 N N . VAL B 1 305 ? -15.416 -45.381 -16.412 1 90.43 305 VAL B N 1
ATOM 9270 C CA . VAL B 1 305 ? -16.469 -46.146 -15.753 1 90.43 305 VAL B CA 1
ATOM 9271 C C . VAL B 1 305 ? -16.779 -45.531 -14.39 1 90.43 305 VAL B C 1
ATOM 9273 O O . VAL B 1 305 ? -15.876 -45.322 -13.577 1 90.43 305 VAL B O 1
ATOM 9276 N N . GLY B 1 306 ? -17.974 -45.121 -14.202 1 90.73 306 GLY B N 1
ATOM 9277 C CA . GLY B 1 306 ? -18.463 -44.687 -12.903 1 90.73 306 GLY B CA 1
ATOM 9278 C C . GLY B 1 306 ? -19.272 -45.75 -12.184 1 90.73 306 GLY B C 1
ATOM 9279 O O . GLY B 1 306 ? -20.208 -46.315 -12.753 1 90.73 306 GLY B O 1
ATOM 9280 N N . SER B 1 307 ? -18.888 -46.103 -10.965 1 90.94 307 SER B N 1
ATOM 9281 C CA . SER B 1 307 ? -19.571 -47.159 -10.225 1 90.94 307 SER B CA 1
ATOM 9282 C C . SER B 1 307 ? -20.054 -46.659 -8.868 1 90.94 307 SER B C 1
ATOM 9284 O O . SER B 1 307 ? -19.471 -45.735 -8.297 1 90.94 307 SER B O 1
ATOM 9286 N N . GLU B 1 308 ? -21.137 -47.023 -8.488 1 88.11 308 GLU B N 1
ATOM 9287 C CA . GLU B 1 308 ? -21.657 -46.88 -7.131 1 88.11 308 GLU B CA 1
ATOM 9288 C C . GLU B 1 308 ? -21.78 -48.235 -6.441 1 88.11 308 GLU B C 1
ATOM 9290 O O . GLU B 1 308 ? -22.442 -49.14 -6.954 1 88.11 308 GLU B O 1
ATOM 9295 N N . ASP B 1 309 ? -21.252 -48.384 -5.301 1 80.31 309 ASP B N 1
ATOM 9296 C CA . ASP B 1 309 ? -21.256 -49.649 -4.572 1 80.31 309 ASP B CA 1
ATOM 9297 C C . ASP B 1 309 ? -20.859 -50.809 -5.483 1 80.31 309 ASP B C 1
ATOM 9299 O O . ASP B 1 309 ? -21.573 -51.81 -5.57 1 80.31 309 ASP B O 1
ATOM 9303 N N . GLN B 1 310 ? -19.959 -50.573 -6.363 1 78.02 310 GLN B N 1
ATOM 9304 C CA . GLN B 1 310 ? -19.327 -51.573 -7.217 1 78.02 310 GLN B CA 1
ATOM 9305 C C . GLN B 1 310 ? -20.212 -51.912 -8.414 1 78.02 310 GLN B C 1
ATOM 9307 O O . GLN B 1 310 ? -19.956 -52.886 -9.125 1 78.02 310 GLN B O 1
ATOM 9312 N N . THR B 1 311 ? -21.248 -51.201 -8.548 1 85.89 311 THR B N 1
ATOM 9313 C CA . THR B 1 311 ? -22.091 -51.385 -9.724 1 85.89 311 THR B CA 1
ATOM 9314 C C . THR B 1 311 ? -21.89 -50.245 -10.718 1 85.89 311 THR B C 1
ATOM 9316 O O . THR B 1 311 ? -21.977 -49.072 -10.351 1 85.89 311 THR B O 1
ATOM 9319 N N . GLU B 1 312 ? -21.565 -50.705 -11.917 1 84.99 312 GLU B N 1
ATOM 9320 C CA . GLU B 1 312 ? -21.39 -49.703 -12.964 1 84.99 312 GLU B CA 1
ATOM 9321 C C . GLU B 1 312 ? -22.668 -48.897 -13.177 1 84.99 312 GLU B C 1
ATOM 9323 O O . GLU B 1 312 ? -23.729 -49.466 -13.443 1 84.99 312 GLU B O 1
ATOM 9328 N N . GLN B 1 313 ? -22.541 -47.659 -12.998 1 83.24 313 GLN B N 1
ATOM 9329 C CA . GLN B 1 313 ? -23.692 -46.773 -13.131 1 83.24 313 GLN B CA 1
ATOM 9330 C C . GLN B 1 313 ? -23.618 -45.966 -14.425 1 83.24 313 GLN B C 1
ATOM 9332 O O . GLN B 1 313 ? -24.646 -45.549 -14.962 1 83.24 313 GLN B O 1
ATOM 9337 N N . ALA B 1 314 ? -22.418 -45.721 -14.845 1 86.76 314 ALA B N 1
ATOM 9338 C CA . ALA B 1 314 ? -22.225 -44.891 -16.031 1 86.76 314 ALA B CA 1
ATOM 9339 C C . ALA B 1 314 ? -20.891 -45.201 -16.705 1 86.76 314 ALA B C 1
ATOM 9341 O O . ALA B 1 314 ? -19.93 -45.597 -16.041 1 86.76 314 ALA B O 1
ATOM 9342 N N . ALA B 1 315 ? -20.828 -45.066 -18.019 1 87.97 315 ALA B N 1
ATOM 9343 C CA . ALA B 1 315 ? -19.595 -45.263 -18.777 1 87.97 315 ALA B CA 1
ATOM 9344 C C . ALA B 1 315 ? -19.51 -44.291 -19.95 1 87.97 315 ALA B C 1
ATOM 9346 O O . ALA B 1 315 ? -20.536 -43.866 -20.487 1 87.97 315 ALA B O 1
ATOM 9347 N N . LEU B 1 316 ? -18.412 -43.871 -20.219 1 89 316 LEU B N 1
ATOM 9348 C CA . LEU B 1 316 ? -18.136 -42.951 -21.317 1 89 316 LEU B CA 1
ATOM 9349 C C . LEU B 1 316 ? -16.79 -43.263 -21.963 1 89 316 LEU B C 1
ATOM 9351 O O . LEU B 1 316 ? -15.823 -43.583 -21.268 1 89 316 LEU B O 1
ATOM 9355 N N . SER B 1 317 ? -17.095 -43.097 -23.024 1 89.55 317 SER B N 1
ATOM 9356 C CA . SER B 1 317 ? -15.843 -43.271 -23.753 1 89.55 317 SER B CA 1
ATOM 9357 C C . SER B 1 317 ? -15.334 -41.943 -24.303 1 89.55 317 SER B C 1
ATOM 9359 O O . SER B 1 317 ? -16.102 -41.168 -24.878 1 89.55 317 SER B O 1
ATOM 9361 N N . VAL B 1 318 ? -13.754 -41.843 -24.337 1 91.57 318 VAL B N 1
ATOM 9362 C CA . VAL B 1 318 ? -13.11 -40.624 -24.815 1 91.57 318 VAL B CA 1
ATOM 9363 C C . VAL B 1 318 ? -11.973 -40.982 -25.77 1 91.57 318 VAL B C 1
ATOM 9365 O O . VAL B 1 318 ? -10.994 -41.615 -25.37 1 91.57 318 VAL B O 1
ATOM 9368 N N . PRO B 1 319 ? -11.986 -40.583 -27.018 1 91.05 319 PRO B N 1
ATOM 9369 C CA . PRO B 1 319 ? -10.904 -40.867 -27.963 1 91.05 319 PRO B CA 1
ATOM 9370 C C . PRO B 1 319 ? -9.654 -40.031 -27.697 1 91.05 319 PRO B C 1
ATOM 9372 O O . PRO B 1 319 ? -9.758 -38.857 -27.333 1 91.05 319 PRO B O 1
ATOM 9375 N N . VAL B 1 320 ? -8.504 -40.629 -27.852 1 93.19 320 VAL B N 1
ATOM 9376 C CA . VAL B 1 320 ? -7.22 -39.954 -27.693 1 93.19 320 VAL B CA 1
ATOM 9377 C C . VAL B 1 320 ? -6.381 -40.134 -28.956 1 93.19 320 VAL B C 1
ATOM 9379 O O . VAL B 1 320 ? -6.243 -41.25 -29.463 1 93.19 320 VAL B O 1
ATOM 9382 N N . GLN B 1 321 ? -5.942 -39.068 -29.503 1 92.03 321 GLN B N 1
ATOM 9383 C CA . GLN B 1 321 ? -5.028 -39.06 -30.641 1 92.03 321 GLN B CA 1
ATOM 9384 C C . GLN B 1 321 ? -3.723 -38.35 -30.292 1 92.03 321 GLN B C 1
ATOM 9386 O O . GLN B 1 321 ? -3.727 -37.169 -29.94 1 92.03 321 GLN B O 1
ATOM 9391 N N . LEU B 1 322 ? -2.635 -39.042 -30.364 1 93.51 322 LEU B N 1
ATOM 9392 C CA . LEU B 1 322 ? -1.336 -38.445 -30.07 1 93.51 322 LEU B CA 1
ATOM 9393 C C . LEU B 1 322 ? -0.609 -38.065 -31.356 1 93.51 322 LEU B C 1
ATOM 9395 O O . LEU B 1 322 ? -0.636 -38.814 -32.334 1 93.51 322 LEU B O 1
ATOM 9399 N N . ARG B 1 323 ? -0.054 -36.953 -31.337 1 93.51 323 ARG B N 1
ATOM 9400 C CA . ARG B 1 323 ? 0.738 -36.454 -32.456 1 93.51 323 ARG B CA 1
ATOM 9401 C C . ARG B 1 323 ? 2.135 -37.064 -32.454 1 93.51 323 ARG B C 1
ATOM 9403 O O . ARG B 1 323 ? 2.715 -37.296 -31.392 1 93.51 323 ARG B O 1
ATOM 9410 N N . CYS B 1 324 ? 2.726 -37.354 -33.591 1 93.11 324 CYS B N 1
ATOM 9411 C CA . CYS B 1 324 ? 4.108 -37.798 -33.729 1 93.11 324 CYS B CA 1
ATOM 9412 C C . CYS B 1 324 ? 4.997 -36.666 -34.23 1 93.11 324 CYS B C 1
ATOM 9414 O O . CYS B 1 324 ? 4.575 -35.862 -35.064 1 93.11 324 CYS B O 1
ATOM 9416 N N . ARG B 1 325 ? 6.14 -36.58 -33.68 1 94.04 325 ARG B N 1
ATOM 9417 C CA . ARG B 1 325 ? 7.143 -35.593 -34.065 1 94.04 325 ARG B CA 1
ATOM 9418 C C . ARG B 1 325 ? 8.485 -36.26 -34.351 1 94.04 325 ARG B C 1
ATOM 9420 O O . ARG B 1 325 ? 8.768 -37.344 -33.836 1 94.04 325 ARG B O 1
ATOM 9427 N N . ARG B 1 326 ? 9.278 -35.583 -35.188 1 93.13 326 ARG B N 1
ATOM 9428 C CA . ARG B 1 326 ? 10.653 -36.026 -35.396 1 93.13 326 ARG B CA 1
ATOM 9429 C C . ARG B 1 326 ? 11.538 -35.64 -34.216 1 93.13 326 ARG B C 1
ATOM 9431 O O . ARG B 1 326 ? 11.247 -34.676 -33.504 1 93.13 326 ARG B O 1
ATOM 9438 N N . SER B 1 327 ? 12.633 -36.38 -34.069 1 91.35 327 SER B N 1
ATOM 9439 C CA . SER B 1 327 ? 13.552 -36.14 -32.961 1 91.35 327 SER B CA 1
ATOM 9440 C C . SER B 1 327 ? 14.252 -34.793 -33.106 1 91.35 327 SER B C 1
ATOM 9442 O O . SER B 1 327 ? 14.79 -34.26 -32.133 1 91.35 327 SER B O 1
ATOM 9444 N N . THR B 1 328 ? 14.245 -34.156 -34.321 1 91.23 328 THR B N 1
ATOM 9445 C CA . THR B 1 328 ? 14.933 -32.898 -34.591 1 91.23 328 THR B CA 1
ATOM 9446 C C . THR B 1 328 ? 14.007 -31.711 -34.345 1 91.23 328 THR B C 1
ATOM 9448 O O . THR B 1 328 ? 14.423 -30.557 -34.463 1 91.23 328 THR B O 1
ATOM 9451 N N . GLN B 1 329 ? 12.804 -32.017 -34.006 1 93.47 329 GLN B N 1
ATOM 9452 C CA . GLN B 1 329 ? 11.807 -30.98 -33.76 1 93.47 329 GLN B CA 1
ATOM 9453 C C . GLN B 1 329 ? 11.434 -30.915 -32.281 1 93.47 329 GLN B C 1
ATOM 9455 O O . GLN B 1 329 ? 11.841 -31.773 -31.495 1 93.47 329 GLN B O 1
ATOM 9460 N N . SER B 1 330 ? 10.725 -29.838 -31.958 1 95.5 330 SER B N 1
ATOM 9461 C CA . SER B 1 330 ? 10.232 -29.749 -30.587 1 95.5 330 SER B CA 1
ATOM 9462 C C . SER B 1 330 ? 9.168 -30.806 -30.313 1 95.5 330 SER B C 1
ATOM 9464 O O . SER B 1 330 ? 8.431 -31.203 -31.219 1 95.5 330 SER B O 1
ATOM 9466 N N . ALA B 1 331 ? 9.063 -31.291 -29.127 1 95.93 331 ALA B N 1
ATOM 9467 C CA . ALA B 1 331 ? 8.074 -32.286 -28.72 1 95.93 331 ALA B CA 1
ATOM 9468 C C . ALA B 1 331 ? 7.472 -31.938 -27.362 1 95.93 331 ALA B C 1
ATOM 9470 O O . ALA B 1 331 ? 8.175 -31.458 -26.469 1 95.93 331 ALA B O 1
ATOM 9471 N N . LEU B 1 332 ? 6.244 -32.191 -27.263 1 96.59 332 LEU B N 1
ATOM 9472 C CA . LEU B 1 332 ? 5.54 -31.979 -26.003 1 96.59 332 LEU B CA 1
ATOM 9473 C C . LEU B 1 332 ? 5.643 -33.211 -25.11 1 96.59 332 LEU B C 1
ATOM 9475 O O . LEU B 1 332 ? 5.593 -34.343 -25.597 1 96.59 332 LEU B O 1
ATOM 9479 N N . PHE B 1 333 ? 5.788 -33.032 -23.895 1 96.89 333 PHE B N 1
ATOM 9480 C CA . PHE B 1 333 ? 5.637 -34.119 -22.935 1 96.89 333 PHE B CA 1
ATOM 9481 C C . PHE B 1 333 ? 4.807 -33.672 -21.737 1 96.89 333 PHE B C 1
ATOM 9483 O O . PHE B 1 333 ? 4.748 -32.481 -21.427 1 96.89 333 PHE B O 1
ATOM 9490 N N . SER B 1 334 ? 4.101 -34.502 -21.132 1 96 334 SER B N 1
ATOM 9491 C CA . SER B 1 334 ? 3.314 -34.266 -19.926 1 96 334 SER B CA 1
ATOM 9492 C C . SER B 1 334 ? 3.933 -34.959 -18.717 1 96 334 SER B C 1
ATOM 9494 O O . SER B 1 334 ? 4.682 -35.927 -18.866 1 96 334 SER B O 1
ATOM 9496 N N . PHE B 1 335 ? 3.723 -34.465 -17.577 1 95.51 335 PHE B N 1
ATOM 9497 C CA . PHE B 1 335 ? 4.25 -35.012 -16.333 1 95.51 335 PHE B CA 1
ATOM 9498 C C . PHE B 1 335 ? 3.364 -34.626 -15.154 1 95.51 335 PHE B C 1
ATOM 9500 O O . PHE B 1 335 ? 2.524 -33.731 -15.269 1 95.51 335 PHE B O 1
ATOM 9507 N N . LEU B 1 336 ? 3.47 -35.337 -14.08 1 93.76 336 LEU B N 1
ATOM 9508 C CA . LEU B 1 336 ? 2.786 -34.966 -12.846 1 93.76 336 LEU B CA 1
ATOM 9509 C C . LEU B 1 336 ? 3.553 -33.876 -12.106 1 93.76 336 LEU B C 1
ATOM 9511 O O . LEU B 1 336 ? 4.73 -34.05 -11.782 1 93.76 336 LEU B O 1
ATOM 9515 N N . ASP B 1 337 ? 2.917 -32.827 -11.896 1 91.61 337 ASP B N 1
ATOM 9516 C CA . ASP B 1 337 ? 3.513 -31.702 -11.182 1 91.61 337 ASP B CA 1
ATOM 9517 C C . ASP B 1 337 ? 3.553 -31.964 -9.679 1 91.61 337 ASP B C 1
ATOM 9519 O O . ASP B 1 337 ? 3.109 -33.016 -9.215 1 91.61 337 ASP B O 1
ATOM 9523 N N . VAL B 1 338 ? 4.074 -31.02 -8.898 1 88.01 338 VAL B N 1
ATOM 9524 C CA . VAL B 1 338 ? 4.272 -31.188 -7.462 1 88.01 338 VAL B CA 1
ATOM 9525 C C . VAL B 1 338 ? 2.919 -31.236 -6.755 1 88.01 338 VAL B C 1
ATOM 9527 O O . VAL B 1 338 ? 2.793 -31.83 -5.682 1 88.01 338 VAL B O 1
ATOM 9530 N N . ASP B 1 339 ? 1.932 -30.65 -7.337 1 85.72 339 ASP B N 1
ATOM 9531 C CA . ASP B 1 339 ? 0.605 -30.642 -6.727 1 85.72 339 ASP B CA 1
ATOM 9532 C C . ASP B 1 339 ? -0.217 -31.845 -7.183 1 85.72 339 ASP B C 1
ATOM 9534 O O . ASP B 1 339 ? -1.408 -31.939 -6.881 1 85.72 339 ASP B O 1
ATOM 9538 N N . GLY B 1 340 ? 0.372 -32.682 -7.949 1 88.4 340 GLY B N 1
ATOM 9539 C CA . GLY B 1 340 ? -0.295 -33.892 -8.402 1 88.4 340 GLY B CA 1
ATOM 9540 C C . GLY B 1 340 ? -1.072 -33.699 -9.691 1 88.4 340 GLY B C 1
ATOM 9541 O O . GLY B 1 340 ? -1.569 -34.665 -10.273 1 88.4 340 GLY B O 1
ATOM 9542 N N . SER B 1 341 ? -1.097 -32.538 -10.214 1 87.93 341 SER B N 1
ATOM 9543 C CA . SER B 1 341 ? -1.809 -32.268 -11.459 1 87.93 341 SER B CA 1
ATOM 9544 C C . SER B 1 341 ? -0.932 -32.562 -12.672 1 87.93 341 SER B C 1
ATOM 9546 O O . SER B 1 341 ? 0.267 -32.815 -12.531 1 87.93 341 SER B O 1
ATOM 9548 N N . VAL B 1 342 ? -1.53 -32.59 -13.815 1 91.27 342 VAL B N 1
ATOM 9549 C CA . VAL B 1 342 ? -0.799 -32.834 -15.054 1 91.27 342 VAL B CA 1
ATOM 9550 C C . VAL B 1 342 ? -0.302 -31.511 -15.631 1 91.27 342 VAL B C 1
ATOM 9552 O O . VAL B 1 342 ? -1.079 -30.567 -15.794 1 91.27 342 VAL B O 1
ATOM 9555 N N . ALA B 1 343 ? 0.914 -31.426 -15.862 1 92.13 343 ALA B N 1
ATOM 9556 C CA . ALA B 1 343 ? 1.531 -30.264 -16.496 1 92.13 343 ALA B CA 1
ATOM 9557 C C . ALA B 1 343 ? 2.18 -30.643 -17.823 1 92.13 343 ALA B C 1
ATOM 9559 O O . ALA B 1 343 ? 2.34 -31.828 -18.127 1 92.13 343 ALA B O 1
ATOM 9560 N N . LEU B 1 344 ? 2.467 -29.639 -18.61 1 93.5 344 LEU B N 1
ATOM 9561 C CA . LEU B 1 344 ? 3.019 -29.84 -19.945 1 93.5 344 LEU B CA 1
ATOM 9562 C C . LEU B 1 344 ? 4.29 -29.02 -20.137 1 93.5 344 LEU B C 1
ATOM 9564 O O . LEU B 1 344 ? 4.432 -27.942 -19.556 1 93.5 344 LEU B O 1
ATOM 9568 N N . ALA B 1 345 ? 5.161 -29.52 -20.929 1 96.77 345 ALA B N 1
ATOM 9569 C CA . ALA B 1 345 ? 6.342 -28.785 -21.373 1 96.77 345 ALA B CA 1
ATOM 9570 C C . ALA B 1 345 ? 6.761 -29.214 -22.776 1 96.77 345 ALA B C 1
ATOM 9572 O O . ALA B 1 345 ? 6.378 -30.29 -23.243 1 96.77 345 ALA B O 1
ATOM 9573 N N . ALA B 1 346 ? 7.406 -28.397 -23.463 1 97.43 346 ALA B N 1
ATOM 9574 C CA . ALA B 1 346 ? 8.017 -28.716 -24.751 1 97.43 346 ALA B CA 1
ATOM 9575 C C . ALA B 1 346 ? 9.539 -28.735 -24.647 1 97.43 346 ALA B C 1
ATOM 9577 O O . ALA B 1 346 ? 10.121 -28.013 -23.834 1 97.43 346 ALA B O 1
ATOM 9578 N N . VAL B 1 347 ? 10.133 -29.544 -25.467 1 97.63 347 VAL B N 1
ATOM 9579 C CA . VAL B 1 347 ? 11.582 -29.673 -25.351 1 97.63 347 VAL B CA 1
ATOM 9580 C C . VAL B 1 347 ? 12.203 -29.791 -26.742 1 97.63 347 VAL B C 1
ATOM 9582 O O . VAL B 1 347 ? 11.549 -30.247 -27.683 1 97.63 347 VAL B O 1
ATOM 9585 N N . LEU B 1 348 ? 13.382 -29.251 -26.888 1 97.25 348 LEU B N 1
ATOM 9586 C CA . LEU B 1 348 ? 14.302 -29.516 -27.989 1 97.25 348 LEU B CA 1
ATOM 9587 C C . LEU B 1 348 ? 15.533 -30.27 -27.498 1 97.25 348 LEU B C 1
ATOM 9589 O O . LEU B 1 348 ? 16.208 -29.826 -26.566 1 97.25 348 LEU B O 1
ATOM 9593 N N . LYS B 1 349 ? 15.801 -31.368 -28.1 1 94.97 349 LYS B N 1
ATOM 9594 C CA . LYS B 1 349 ? 17.003 -32.126 -27.766 1 94.97 349 LYS B CA 1
ATOM 9595 C C . LYS B 1 349 ? 18.251 -31.453 -28.328 1 94.97 349 LYS B C 1
ATOM 9597 O O . LYS B 1 349 ? 18.192 -30.789 -29.365 1 94.97 349 LYS B O 1
ATOM 9602 N N . PRO B 1 350 ? 19.372 -31.63 -27.558 1 95.56 350 PRO B N 1
ATOM 9603 C CA . PRO B 1 350 ? 20.62 -31.156 -28.161 1 95.56 350 PRO B CA 1
ATOM 9604 C C . PRO B 1 350 ? 20.919 -31.826 -29.501 1 95.56 350 PRO B C 1
ATOM 9606 O O . PRO B 1 350 ? 20.681 -33.025 -29.662 1 95.56 350 PRO B O 1
ATOM 9609 N N . ARG B 1 351 ? 21.465 -31.127 -30.434 1 92.64 351 ARG B N 1
ATOM 9610 C CA . ARG B 1 351 ? 21.742 -31.658 -31.765 1 92.64 351 ARG B CA 1
ATOM 9611 C C . ARG B 1 351 ? 22.961 -32.575 -31.745 1 92.64 351 ARG B C 1
ATOM 9613 O O . ARG B 1 351 ? 23.102 -33.447 -32.605 1 92.64 351 ARG B O 1
ATOM 9620 N N . ARG B 1 352 ? 23.805 -32.379 -30.817 1 90.2 352 ARG B N 1
ATOM 9621 C CA . ARG B 1 352 ? 24.98 -33.225 -30.636 1 90.2 352 ARG B CA 1
ATOM 9622 C C . ARG B 1 352 ? 25.062 -33.749 -29.206 1 90.2 352 ARG B C 1
ATOM 9624 O O . ARG B 1 352 ? 25.813 -33.217 -28.387 1 90.2 352 ARG B O 1
ATOM 9631 N N . PRO B 1 353 ? 24.281 -34.75 -28.959 1 80.13 353 PRO B N 1
ATOM 9632 C CA . PRO B 1 353 ? 24.319 -35.274 -27.591 1 80.13 353 PRO B CA 1
ATOM 9633 C C . PRO B 1 353 ? 25.688 -35.832 -27.211 1 80.13 353 PRO B C 1
ATOM 9635 O O . PRO B 1 353 ? 26.387 -36.394 -28.058 1 80.13 353 PRO B O 1
ATOM 9638 N N . SER B 1 354 ? 26.096 -35.389 -26.12 1 80.01 354 SER B N 1
ATOM 9639 C CA . SER B 1 354 ? 27.354 -35.89 -25.577 1 80.01 354 SER B CA 1
ATOM 9640 C C . SER B 1 354 ? 27.112 -36.885 -24.448 1 80.01 354 SER B C 1
ATOM 9642 O O . SER B 1 354 ? 25.973 -37.081 -24.02 1 80.01 354 SER B O 1
ATOM 9644 N N . GLY B 1 355 ? 28.023 -37.704 -24.144 1 78.44 355 GLY B N 1
ATOM 9645 C CA . GLY B 1 355 ? 27.934 -38.646 -23.039 1 78.44 355 GLY B CA 1
ATOM 9646 C C . GLY B 1 355 ? 27.745 -37.972 -21.694 1 78.44 355 GLY B C 1
ATOM 9647 O O . GLY B 1 355 ? 27.307 -38.607 -20.732 1 78.44 355 GLY B O 1
ATOM 9648 N N . GLU B 1 356 ? 27.926 -36.71 -21.664 1 86.52 356 GLU B N 1
ATOM 9649 C CA . GLU B 1 356 ? 27.762 -35.973 -20.415 1 86.52 356 GLU B CA 1
ATOM 9650 C C . GLU B 1 356 ? 26.415 -35.257 -20.369 1 86.52 356 GLU B C 1
ATOM 9652 O O . GLU B 1 356 ? 25.843 -34.933 -21.412 1 86.52 356 GLU B O 1
ATOM 9657 N N . ALA B 1 357 ? 25.893 -35.172 -19.125 1 91.03 357 ALA B N 1
ATOM 9658 C CA . ALA B 1 357 ? 24.655 -34.414 -18.962 1 91.03 357 ALA B CA 1
ATOM 9659 C C . ALA B 1 357 ? 24.826 -32.975 -19.44 1 91.03 357 ALA B C 1
ATOM 9661 O O . ALA B 1 357 ? 25.761 -32.284 -19.03 1 91.03 357 ALA B O 1
ATOM 9662 N N . MET B 1 358 ? 24.025 -32.654 -20.378 1 94.37 358 MET B N 1
ATOM 9663 C CA . MET B 1 358 ? 24.131 -31.34 -21.005 1 94.37 358 MET B CA 1
ATOM 9664 C C . MET B 1 358 ? 23.275 -30.315 -20.269 1 94.37 358 MET B C 1
ATOM 9666 O O . MET B 1 358 ? 22.268 -30.669 -19.652 1 94.37 358 MET B O 1
ATOM 9670 N N . PRO B 1 359 ? 23.639 -28.961 -20.243 1 96.32 359 PRO B N 1
ATOM 9671 C CA . PRO B 1 359 ? 22.834 -27.926 -19.59 1 96.32 359 PRO B CA 1
ATOM 9672 C C . PRO B 1 359 ? 21.449 -27.773 -20.215 1 96.32 359 PRO B C 1
ATOM 9674 O O . PRO B 1 359 ? 21.194 -28.307 -21.297 1 96.32 359 PRO B O 1
ATOM 9677 N N . ILE B 1 360 ? 20.568 -27.123 -19.491 1 98.15 360 ILE B N 1
ATOM 9678 C CA . ILE B 1 360 ? 19.202 -26.881 -19.941 1 98.15 360 ILE B CA 1
ATOM 9679 C C . ILE B 1 360 ? 18.972 -25.38 -20.108 1 98.15 360 ILE B C 1
ATOM 9681 O O . ILE B 1 360 ? 19.277 -24.595 -19.206 1 98.15 360 ILE B O 1
ATOM 9685 N N . LEU B 1 361 ? 18.526 -24.943 -21.241 1 98.48 361 LEU B N 1
ATOM 9686 C CA . LEU B 1 361 ? 17.939 -23.616 -21.394 1 98.48 361 LEU B CA 1
ATOM 9687 C C . LEU B 1 361 ? 16.448 -23.641 -21.072 1 98.48 361 LEU B C 1
ATOM 9689 O O . LEU B 1 361 ? 15.663 -24.262 -21.792 1 98.48 361 LEU B O 1
ATOM 9693 N N . VAL B 1 362 ? 16.086 -23.051 -20.023 1 98.48 362 VAL B N 1
ATOM 9694 C CA . VAL B 1 362 ? 14.679 -22.938 -19.656 1 98.48 362 VAL B CA 1
ATOM 9695 C C . VAL B 1 362 ? 14.085 -21.671 -20.268 1 98.48 362 VAL B C 1
ATOM 9697 O O . VAL B 1 362 ? 14.548 -20.562 -19.987 1 98.48 362 VAL B O 1
ATOM 9700 N N . SER B 1 363 ? 13.114 -21.854 -21.056 1 97.81 363 SER B N 1
ATOM 9701 C CA . SER B 1 363 ? 12.488 -20.726 -21.739 1 97.81 363 SER B CA 1
ATOM 9702 C C . SER B 1 363 ? 11.055 -20.517 -21.259 1 97.81 363 SER B C 1
ATOM 9704 O O . SER B 1 363 ? 10.184 -21.353 -21.505 1 97.81 363 SER B O 1
ATOM 9706 N N . LEU B 1 364 ? 10.786 -19.407 -20.664 1 96.33 364 LEU B N 1
ATOM 9707 C CA . LEU B 1 364 ? 9.468 -19.119 -20.11 1 96.33 364 LEU B CA 1
ATOM 9708 C C . LEU B 1 364 ? 8.662 -18.235 -21.055 1 96.33 364 LEU B C 1
ATOM 9710 O O . LEU B 1 364 ? 9.164 -17.218 -21.541 1 96.33 364 LEU B O 1
ATOM 9714 N N . SER B 1 365 ? 7.447 -18.522 -21.23 1 92.69 365 SER B N 1
ATOM 9715 C CA . SER B 1 365 ? 6.634 -17.92 -22.282 1 92.69 365 SER B CA 1
ATOM 9716 C C . SER B 1 365 ? 5.898 -16.685 -21.773 1 92.69 365 SER B C 1
ATOM 9718 O O . SER B 1 365 ? 5.666 -16.546 -20.57 1 92.69 365 SER B O 1
ATOM 9720 N N . GLY B 1 366 ? 5.535 -15.846 -22.742 1 88.92 366 GLY B N 1
ATOM 9721 C CA . GLY B 1 366 ? 4.621 -14.744 -22.485 1 88.92 366 GLY B CA 1
ATOM 9722 C C . GLY B 1 366 ? 3.164 -15.167 -22.481 1 88.92 366 GLY B C 1
ATOM 9723 O O . GLY B 1 366 ? 2.854 -16.346 -22.664 1 88.92 366 GLY B O 1
ATOM 9724 N N . VAL B 1 367 ? 2.368 -14.21 -22.361 1 81.11 367 VAL B N 1
ATOM 9725 C CA . VAL B 1 367 ? 0.929 -14.449 -22.335 1 81.11 367 VAL B CA 1
ATOM 9726 C C . VAL B 1 367 ? 0.468 -14.978 -23.692 1 81.11 367 VAL B C 1
ATOM 9728 O O . VAL B 1 367 ? 0.827 -14.426 -24.735 1 81.11 367 VAL B O 1
ATOM 9731 N N . GLY B 1 368 ? -0.215 -16.106 -23.686 1 77.8 368 GLY B N 1
ATOM 9732 C CA . GLY B 1 368 ? -0.851 -16.621 -24.888 1 77.8 368 GLY B CA 1
ATOM 9733 C C . GLY B 1 368 ? 0.07 -17.487 -25.727 1 77.8 368 GLY B C 1
ATOM 9734 O O . GLY B 1 368 ? -0.339 -18.016 -26.762 1 77.8 368 GLY B O 1
ATOM 9735 N N . VAL B 1 369 ? 1.29 -17.63 -25.261 1 87.79 369 VAL B N 1
ATOM 9736 C CA . VAL B 1 369 ? 2.23 -18.449 -26.021 1 87.79 369 VAL B CA 1
ATOM 9737 C C . VAL B 1 369 ? 2.216 -19.88 -25.488 1 87.79 369 VAL B C 1
ATOM 9739 O O . VAL B 1 369 ? 2.481 -20.111 -24.306 1 87.79 369 VAL B O 1
ATOM 9742 N N . GLU B 1 370 ? 1.993 -20.816 -26.322 1 89.39 370 GLU B N 1
ATOM 9743 C CA . GLU B 1 370 ? 1.976 -22.229 -25.957 1 89.39 370 GLU B CA 1
ATOM 9744 C C . GLU B 1 370 ? 3.392 -22.785 -25.832 1 89.39 370 GLU B C 1
ATOM 9746 O O . GLU B 1 370 ? 4.328 -22.254 -26.434 1 89.39 370 GLU B O 1
ATOM 9751 N N . PRO B 1 371 ? 3.534 -23.84 -25.068 1 93.54 371 PRO B N 1
ATOM 9752 C CA . PRO B 1 371 ? 4.882 -24.366 -24.842 1 93.54 371 PRO B CA 1
ATOM 9753 C C . PRO B 1 371 ? 5.572 -24.797 -26.134 1 93.54 371 PRO B C 1
ATOM 9755 O O . PRO B 1 371 ? 6.776 -24.583 -26.296 1 93.54 371 PRO B O 1
ATOM 9758 N N . GLN B 1 372 ? 4.863 -25.37 -27.049 1 93.11 372 GLN B N 1
ATOM 9759 C CA . GLN B 1 372 ? 5.464 -25.775 -28.316 1 93.11 372 GLN B CA 1
ATOM 9760 C C . GLN B 1 372 ? 5.966 -24.564 -29.098 1 93.11 372 GLN B C 1
ATOM 9762 O O . GLN B 1 372 ? 7.065 -24.591 -29.656 1 93.11 372 GLN B O 1
ATOM 9767 N N . ALA B 1 373 ? 5.091 -23.589 -29.152 1 92.18 373 ALA B N 1
ATOM 9768 C CA . ALA B 1 373 ? 5.477 -22.361 -29.842 1 92.18 373 ALA B CA 1
ATOM 9769 C C . ALA B 1 373 ? 6.687 -21.714 -29.173 1 92.18 373 ALA B C 1
ATOM 9771 O O . ALA B 1 373 ? 7.548 -21.146 -29.849 1 92.18 373 ALA B O 1
ATOM 9772 N N . GLN B 1 374 ? 6.752 -21.75 -27.913 1 94.84 374 GLN B N 1
ATOM 9773 C CA . GLN B 1 374 ? 7.881 -21.196 -27.174 1 94.84 374 GLN B CA 1
ATOM 9774 C C . GLN B 1 374 ? 9.169 -21.953 -27.488 1 94.84 374 GLN B C 1
ATOM 9776 O O . GLN B 1 374 ? 10.224 -21.343 -27.675 1 94.84 374 GLN B O 1
ATOM 9781 N N . ALA B 1 375 ? 9.112 -23.238 -27.53 1 96.25 375 ALA B N 1
ATOM 9782 C CA . ALA B 1 375 ? 10.276 -24.037 -27.904 1 96.25 375 ALA B CA 1
ATOM 9783 C C . ALA B 1 375 ? 10.675 -23.78 -29.354 1 96.25 375 ALA B C 1
ATOM 9785 O O . ALA B 1 375 ? 11.864 -23.679 -29.668 1 96.25 375 ALA B O 1
ATOM 9786 N N . ASP B 1 376 ? 9.702 -23.651 -30.203 1 93.78 376 ASP B N 1
ATOM 9787 C CA . ASP B 1 376 ? 9.947 -23.441 -31.626 1 93.78 376 ASP B CA 1
ATOM 9788 C C . ASP B 1 376 ? 10.565 -22.068 -31.88 1 93.78 376 ASP B C 1
ATOM 9790 O O . ASP B 1 376 ? 11.108 -21.815 -32.958 1 93.78 376 ASP B O 1
ATOM 9794 N N . ALA B 1 377 ? 10.455 -21.212 -30.923 1 94.09 377 ALA B N 1
ATOM 9795 C CA . ALA B 1 377 ? 11.077 -19.896 -31.053 1 94.09 377 ALA B CA 1
ATOM 9796 C C . ALA B 1 377 ? 12.594 -20.016 -31.167 1 94.09 377 ALA B C 1
ATOM 9798 O O . ALA B 1 377 ? 13.268 -19.073 -31.588 1 94.09 377 ALA B O 1
ATOM 9799 N N . TYR B 1 378 ? 13.133 -21.13 -30.851 1 95.89 378 TYR B N 1
ATOM 9800 C CA . TYR B 1 378 ? 14.571 -21.361 -30.92 1 95.89 378 TYR B CA 1
ATOM 9801 C C . TYR B 1 378 ? 14.948 -22.076 -32.212 1 95.89 378 TYR B C 1
ATOM 9803 O O . TYR B 1 378 ? 15.69 -23.061 -32.19 1 95.89 378 TYR B O 1
ATOM 9811 N N . LYS B 1 379 ? 14.405 -21.629 -33.275 1 93.39 379 LYS B N 1
ATOM 9812 C CA . LYS B 1 379 ? 14.786 -22.123 -34.595 1 93.39 379 LYS B CA 1
ATOM 9813 C C . LYS B 1 379 ? 15.244 -20.982 -35.498 1 93.39 379 LYS B C 1
ATOM 9815 O O . LYS B 1 379 ? 14.885 -19.824 -35.274 1 93.39 379 LYS B O 1
ATOM 9820 N N . MET B 1 380 ? 16.088 -21.263 -36.347 1 91.77 380 MET B N 1
ATOM 9821 C CA . MET B 1 380 ? 16.579 -20.331 -37.358 1 91.77 380 MET B CA 1
ATOM 9822 C C . MET B 1 380 ? 16.734 -21.023 -38.708 1 91.77 380 MET B C 1
ATOM 9824 O O . MET B 1 380 ? 16.737 -22.253 -38.783 1 91.77 380 MET B O 1
ATOM 9828 N N . LYS B 1 381 ? 16.731 -20.201 -39.695 1 91.64 381 LYS B N 1
ATOM 9829 C CA . LYS B 1 381 ? 17.024 -20.692 -41.038 1 91.64 381 LYS B CA 1
ATOM 9830 C C . LYS B 1 381 ? 18.148 -19.888 -41.685 1 91.64 381 LYS B C 1
ATOM 9832 O O . LYS B 1 381 ? 17.895 -18.882 -42.351 1 91.64 381 LYS B O 1
ATOM 9837 N N . PRO B 1 382 ? 19.367 -20.401 -41.489 1 85.69 382 PRO B N 1
ATOM 9838 C CA . PRO B 1 382 ? 20.482 -19.715 -42.145 1 85.69 382 PRO B CA 1
ATOM 9839 C C . PRO B 1 382 ? 20.304 -19.615 -43.659 1 85.69 382 PRO B C 1
ATOM 9841 O O . PRO B 1 382 ? 19.635 -20.457 -44.263 1 85.69 382 PRO B O 1
ATOM 9844 N N . PRO B 1 383 ? 20.937 -18.588 -44.219 1 83.36 383 PRO B N 1
ATOM 9845 C CA . PRO B 1 383 ? 20.85 -18.467 -45.676 1 83.36 383 PRO B CA 1
ATOM 9846 C C . PRO B 1 383 ? 21.31 -19.729 -46.402 1 83.36 383 PRO B C 1
ATOM 9848 O O . PRO B 1 383 ? 22.375 -20.27 -46.093 1 83.36 383 PRO B O 1
ATOM 9851 N N . GLY B 1 384 ? 20.57 -20.243 -47.308 1 84.33 384 GLY B N 1
ATOM 9852 C CA . GLY B 1 384 ? 20.932 -21.392 -48.124 1 84.33 384 GLY B CA 1
ATOM 9853 C C . GLY B 1 384 ? 20.492 -22.713 -47.522 1 84.33 384 GLY B C 1
ATOM 9854 O O . GLY B 1 384 ? 20.588 -23.758 -48.168 1 84.33 384 GLY B O 1
ATOM 9855 N N . ALA B 1 385 ? 20.092 -22.628 -46.241 1 86.4 385 ALA B N 1
ATOM 9856 C CA . ALA B 1 385 ? 19.643 -23.866 -45.609 1 86.4 385 ALA B CA 1
ATOM 9857 C C . ALA B 1 385 ? 18.292 -24.307 -46.165 1 86.4 385 ALA B C 1
ATOM 9859 O O . ALA B 1 385 ? 17.45 -23.471 -46.502 1 86.4 385 ALA B O 1
ATOM 9860 N N . GLU B 1 386 ? 18.093 -25.518 -46.321 1 85.99 386 GLU B N 1
ATOM 9861 C CA . GLU B 1 386 ? 16.857 -26.072 -46.864 1 85.99 386 GLU B CA 1
ATOM 9862 C C . GLU B 1 386 ? 15.739 -26.049 -45.826 1 85.99 386 GLU B C 1
ATOM 9864 O O . GLU B 1 386 ? 14.562 -25.935 -46.176 1 85.99 386 GLU B O 1
ATOM 9869 N N . ASP B 1 387 ? 16.143 -26.165 -44.603 1 88.1 387 ASP B N 1
ATOM 9870 C CA . ASP B 1 387 ? 15.135 -26.251 -43.55 1 88.1 387 ASP B CA 1
ATOM 9871 C C . ASP B 1 387 ? 15.595 -25.523 -42.289 1 88.1 387 ASP B C 1
ATOM 9873 O O . ASP B 1 387 ? 16.747 -25.094 -42.198 1 88.1 387 ASP B O 1
ATOM 9877 N N . TYR B 1 388 ? 14.676 -25.341 -41.391 1 91.24 388 TYR B N 1
ATOM 9878 C CA . TYR B 1 388 ? 14.979 -24.722 -40.105 1 91.24 388 TYR B CA 1
ATOM 9879 C C . TYR B 1 388 ? 15.875 -25.624 -39.264 1 91.24 388 TYR B C 1
ATOM 9881 O O . TYR B 1 388 ? 15.754 -26.85 -39.313 1 91.24 388 TYR B O 1
ATOM 9889 N N . ILE B 1 389 ? 16.747 -24.994 -38.576 1 92.65 389 ILE B N 1
ATOM 9890 C CA . ILE B 1 389 ? 17.567 -25.654 -37.566 1 92.65 389 ILE B CA 1
ATOM 9891 C C . ILE B 1 389 ? 17.062 -25.291 -36.172 1 92.65 389 ILE B C 1
ATOM 9893 O O . ILE B 1 389 ? 16.976 -24.111 -35.824 1 92.65 389 ILE B O 1
ATOM 9897 N N . PHE B 1 390 ? 16.761 -26.344 -35.389 1 93.97 390 PHE B N 1
ATOM 9898 C CA . PHE B 1 390 ? 16.154 -26.126 -34.081 1 93.97 390 PHE B CA 1
ATOM 9899 C C . PHE B 1 390 ? 17.197 -26.235 -32.975 1 93.97 390 PHE B C 1
ATOM 9901 O O . PHE B 1 390 ? 18.097 -27.075 -33.044 1 93.97 390 PHE B O 1
ATOM 9908 N N . GLY B 1 391 ? 17.068 -25.359 -31.969 1 95.2 391 GLY B N 1
ATOM 9909 C CA . GLY B 1 391 ? 17.743 -25.518 -30.691 1 95.2 391 GLY B CA 1
ATOM 9910 C C . GLY B 1 391 ? 19.235 -25.254 -30.768 1 95.2 391 GLY B C 1
ATOM 9911 O O . GLY B 1 391 ? 19.678 -24.373 -31.508 1 95.2 391 GLY B O 1
ATOM 9912 N N . TYR B 1 392 ? 20.009 -25.824 -29.871 1 95.55 392 TYR B N 1
ATOM 9913 C CA . TYR B 1 392 ? 21.454 -25.689 -29.722 1 95.55 392 TYR B CA 1
ATOM 9914 C C . TYR B 1 392 ? 22.148 -27.035 -29.892 1 95.55 392 TYR B C 1
ATOM 9916 O O . TYR B 1 392 ? 21.51 -28.086 -29.791 1 95.55 392 TYR B O 1
ATOM 9924 N N . GLU B 1 393 ? 23.421 -27.034 -30.114 1 93.11 393 GLU B N 1
ATOM 9925 C CA . GLU B 1 393 ? 24.184 -28.266 -30.299 1 93.11 393 GLU B CA 1
ATOM 9926 C C . GLU B 1 393 ? 24.398 -28.986 -28.971 1 93.11 393 GLU B C 1
ATOM 9928 O O . GLU B 1 393 ? 24.384 -30.218 -28.918 1 93.11 393 GLU B O 1
ATOM 9933 N N . GLU B 1 394 ? 24.529 -28.28 -27.914 1 92.81 394 GLU B N 1
ATOM 9934 C CA . GLU B 1 394 ? 24.98 -28.915 -26.679 1 92.81 394 GLU B CA 1
ATOM 9935 C C . GLU B 1 394 ? 24.13 -28.475 -25.49 1 92.81 394 GLU B C 1
ATOM 9937 O O . GLU B 1 394 ? 24.641 -28.315 -24.38 1 92.81 394 GLU B O 1
ATOM 9942 N N . MET B 1 395 ? 22.943 -28.185 -25.784 1 95.49 395 MET B N 1
ATOM 9943 C CA . MET B 1 395 ? 22.056 -27.742 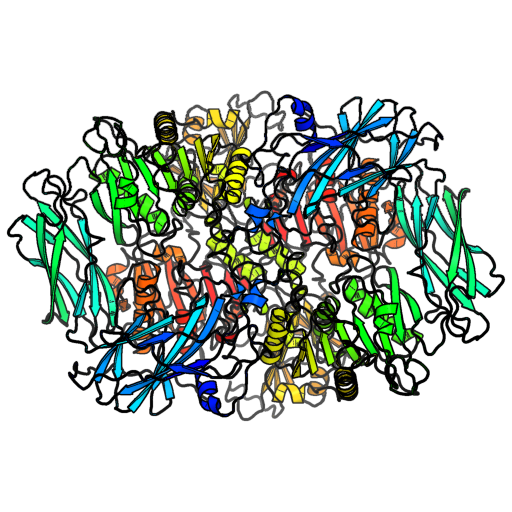-24.712 1 95.49 395 MET B CA 1
ATOM 9944 C C . MET B 1 395 ? 20.614 -28.15 -24.996 1 95.49 395 MET B C 1
ATOM 9946 O O . MET B 1 395 ? 20.158 -28.078 -26.139 1 95.49 395 MET B O 1
ATOM 9950 N N . TRP B 1 396 ? 19.902 -28.591 -23.975 1 96.96 396 TRP B N 1
ATOM 9951 C CA . TRP B 1 396 ? 18.459 -28.785 -24.071 1 96.96 396 TRP B CA 1
ATOM 9952 C C . TRP B 1 396 ? 17.73 -27.446 -24.09 1 96.96 396 TRP B C 1
ATOM 9954 O O . TRP B 1 396 ? 18.193 -26.472 -23.493 1 96.96 396 TRP B O 1
ATOM 9964 N N . VAL B 1 397 ? 16.672 -27.338 -24.794 1 98.1 397 VAL B N 1
ATOM 9965 C CA . VAL B 1 397 ? 15.721 -26.241 -24.646 1 98.1 397 VAL B CA 1
ATOM 9966 C C . VAL B 1 397 ? 14.423 -26.761 -24.035 1 98.1 397 VAL B C 1
ATOM 9968 O O . VAL B 1 397 ? 13.821 -27.706 -24.55 1 98.1 397 VAL B O 1
ATOM 9971 N N . LEU B 1 398 ? 14.048 -26.214 -22.949 1 98.48 398 LEU B N 1
ATOM 9972 C CA . LEU B 1 398 ? 12.847 -26.621 -22.228 1 98.48 398 LEU B CA 1
ATOM 9973 C C . LEU B 1 398 ? 11.875 -25.454 -22.09 1 98.48 398 LEU B C 1
ATOM 9975 O O . LEU B 1 398 ? 12.243 -24.389 -21.591 1 98.48 398 LEU B O 1
ATOM 9979 N N . ALA B 1 399 ? 10.678 -25.614 -22.562 1 97.63 399 ALA B N 1
ATOM 9980 C CA . ALA B 1 399 ? 9.615 -24.618 -22.446 1 97.63 399 ALA B CA 1
ATOM 9981 C C . ALA B 1 399 ? 8.455 -25.15 -21.609 1 97.63 399 ALA B C 1
ATOM 9983 O O . ALA B 1 399 ? 7.519 -25.749 -22.144 1 97.63 399 ALA B O 1
ATOM 9984 N N . PRO B 1 400 ? 8.492 -24.843 -20.35 1 95.99 400 PRO B N 1
ATOM 9985 C CA . PRO B 1 400 ? 7.42 -25.318 -19.473 1 95.99 400 PRO B CA 1
ATOM 9986 C C . PRO B 1 400 ? 6.127 -24.522 -19.637 1 95.99 400 PRO B C 1
ATOM 9988 O O . PRO B 1 400 ? 6.147 -23.407 -20.164 1 95.99 400 PRO B O 1
ATOM 9991 N N . GLN B 1 401 ? 5.097 -25.153 -19.219 1 89.54 401 GLN B N 1
ATOM 9992 C CA . GLN B 1 401 ? 3.805 -24.475 -19.209 1 89.54 401 GLN B CA 1
ATOM 9993 C C . GLN B 1 401 ? 2.9 -25.031 -18.114 1 89.54 401 GLN B C 1
ATOM 9995 O O . GLN B 1 401 ? 2.93 -26.23 -17.826 1 89.54 401 GLN B O 1
ATOM 10000 N N . ARG B 1 402 ? 2.239 -24.102 -17.527 1 78.55 402 ARG B N 1
ATOM 10001 C CA . ARG B 1 402 ? 1.122 -24.496 -16.674 1 78.55 402 ARG B CA 1
ATOM 10002 C C . ARG B 1 402 ? -0.129 -23.689 -17.004 1 78.55 402 ARG B C 1
ATOM 10004 O O . ARG B 1 402 ? -0.066 -22.466 -17.146 1 78.55 402 ARG B O 1
ATOM 10011 N N . ASP B 1 403 ? -1.208 -24.497 -17.321 1 64.54 403 ASP B N 1
ATOM 10012 C CA . ASP B 1 403 ? -2.456 -23.817 -17.653 1 64.54 403 ASP B CA 1
ATOM 10013 C C . ASP B 1 403 ? -2.871 -22.858 -16.539 1 64.54 403 ASP B C 1
ATOM 10015 O O . ASP B 1 403 ? -2.413 -22.984 -15.402 1 64.54 403 ASP B O 1
ATOM 10019 N N . GLY B 1 404 ? -3.731 -21.944 -16.932 1 60.1 404 GLY B N 1
ATOM 10020 C CA . GLY B 1 404 ? -4.248 -20.928 -16.028 1 60.1 404 GLY B CA 1
ATOM 10021 C C . GLY B 1 404 ? -3.56 -19.585 -16.184 1 60.1 404 GLY B C 1
ATOM 10022 O O . GLY B 1 404 ? -2.499 -19.494 -16.806 1 60.1 404 GLY B O 1
ATOM 10023 N N . PRO B 1 405 ? -4.41 -18.722 -15.957 1 52.98 405 PRO B N 1
ATOM 10024 C CA . PRO B 1 405 ? -3.707 -17.442 -16.064 1 52.98 405 PRO B CA 1
ATOM 10025 C C . PRO B 1 405 ? -2.329 -17.469 -15.406 1 52.98 405 PRO B C 1
ATOM 10027 O O . PRO B 1 405 ? -1.781 -16.417 -15.068 1 52.98 405 PRO B O 1
ATOM 10030 N N . HIS B 1 406 ? -1.853 -18.823 -15.466 1 55.56 406 HIS B N 1
ATOM 10031 C CA . HIS B 1 406 ? -0.686 -19.189 -14.672 1 55.56 406 HIS B CA 1
ATOM 10032 C C . HIS B 1 406 ? 0.46 -18.206 -14.892 1 55.56 406 HIS B C 1
ATOM 10034 O O . HIS B 1 406 ? 0.839 -17.933 -16.033 1 55.56 406 HIS B O 1
ATOM 10040 N N . ASN B 1 407 ? 0.785 -17.424 -13.865 1 70.42 407 ASN B N 1
ATOM 10041 C CA . ASN B 1 407 ? 1.861 -16.465 -13.637 1 70.42 407 ASN B CA 1
ATOM 10042 C C . ASN B 1 407 ? 3.139 -17.156 -13.173 1 70.42 407 ASN B C 1
ATOM 10044 O O . ASN B 1 407 ? 3.106 -18.312 -12.748 1 70.42 407 ASN B O 1
ATOM 10048 N N . TRP B 1 408 ? 4.152 -16.894 -13.798 1 83.82 408 TRP B N 1
ATOM 10049 C CA . TRP B 1 408 ? 5.465 -17.444 -13.48 1 83.82 408 TRP B CA 1
ATOM 10050 C C . TRP B 1 408 ? 5.811 -17.214 -12.013 1 83.82 408 TRP B C 1
ATOM 10052 O O . TRP B 1 408 ? 6.961 -17.392 -11.604 1 83.82 408 TRP B O 1
ATOM 10062 N N . GLU B 1 409 ? 4.499 -16.895 -11.314 1 78.1 409 GLU B N 1
ATOM 10063 C CA . GLU B 1 409 ? 4.681 -16.825 -9.867 1 78.1 409 GLU B CA 1
ATOM 10064 C C . GLU B 1 409 ? 4.06 -18.034 -9.173 1 78.1 409 GLU B C 1
ATOM 10066 O O . GLU B 1 409 ? 3.153 -18.669 -9.715 1 78.1 409 GLU B O 1
ATOM 10071 N N . ASP B 1 410 ? 4.565 -18.746 -8.275 1 76.9 410 ASP B N 1
ATOM 10072 C CA . ASP B 1 410 ? 4.032 -19.816 -7.436 1 76.9 410 ASP B CA 1
ATOM 10073 C C . ASP B 1 410 ? 3.877 -21.111 -8.23 1 76.9 410 ASP B C 1
ATOM 10075 O O . ASP B 1 410 ? 4.854 -21.829 -8.453 1 76.9 410 ASP B O 1
ATOM 10079 N N . VAL B 1 411 ? 2.492 -21.265 -9.002 1 76.71 411 VAL B N 1
ATOM 10080 C CA . VAL B 1 411 ? 2.217 -22.538 -9.659 1 76.71 411 VAL B CA 1
ATOM 10081 C C . VAL B 1 411 ? 3.073 -22.667 -10.916 1 76.71 411 VAL B C 1
ATOM 10083 O O . VAL B 1 411 ? 3.59 -23.747 -11.216 1 76.71 411 VAL B O 1
ATOM 10086 N N . GLY B 1 412 ? 3.194 -21.56 -11.643 1 82.99 412 GLY B N 1
ATOM 10087 C CA . GLY B 1 412 ? 4.027 -21.59 -12.835 1 82.99 412 GLY B CA 1
ATOM 10088 C C . GLY B 1 412 ? 5.491 -21.849 -12.534 1 82.99 412 GLY B C 1
ATOM 10089 O O . GLY B 1 412 ? 6.166 -22.564 -13.277 1 82.99 412 GLY B O 1
ATOM 10090 N N . LEU B 1 413 ? 5.914 -21.265 -11.471 1 88.65 413 LEU B N 1
ATOM 10091 C CA . LEU B 1 413 ? 7.304 -21.452 -11.072 1 88.65 413 LEU B CA 1
ATOM 10092 C C . LEU B 1 413 ? 7.563 -22.9 -10.668 1 88.65 413 LEU B C 1
ATOM 10094 O O . LEU B 1 413 ? 8.592 -23.475 -11.029 1 88.65 413 LEU B O 1
ATOM 10098 N N . ARG B 1 414 ? 6.691 -23.481 -9.982 1 87.81 414 ARG B N 1
ATOM 10099 C CA . ARG B 1 414 ? 6.836 -24.864 -9.539 1 87.81 414 ARG B CA 1
ATOM 10100 C C . ARG B 1 414 ? 6.787 -25.826 -10.721 1 87.81 414 ARG B C 1
ATOM 10102 O O . ARG B 1 414 ? 7.519 -26.818 -10.752 1 87.81 414 ARG B O 1
ATOM 10109 N N . ALA B 1 415 ? 5.908 -25.486 -11.591 1 91.18 415 ALA B N 1
ATOM 10110 C CA . ALA B 1 415 ? 5.832 -26.31 -12.794 1 91.18 415 ALA B CA 1
ATOM 10111 C C . ALA B 1 415 ? 7.137 -26.251 -13.583 1 91.18 415 ALA B C 1
ATOM 10113 O O . ALA B 1 415 ? 7.576 -27.257 -14.145 1 91.18 415 ALA B O 1
ATOM 10114 N N . ALA B 1 416 ? 7.657 -25.088 -13.643 1 94.85 416 ALA B N 1
ATOM 10115 C CA . ALA B 1 416 ? 8.94 -24.942 -14.325 1 94.85 416 ALA B CA 1
ATOM 10116 C C . ALA B 1 416 ? 10.022 -25.773 -13.64 1 94.85 416 ALA B C 1
ATOM 10118 O O . ALA B 1 416 ? 10.757 -26.511 -14.301 1 94.85 416 ALA B O 1
ATOM 10119 N N . LEU B 1 417 ? 10.091 -25.714 -12.373 1 95.32 417 LEU B N 1
ATOM 10120 C CA . LEU B 1 417 ? 11.095 -26.454 -11.617 1 95.32 417 LEU B CA 1
ATOM 10121 C C . LEU B 1 417 ? 10.888 -27.958 -11.767 1 95.32 417 LEU B C 1
ATOM 10123 O O . LEU B 1 417 ? 11.849 -28.704 -11.966 1 95.32 417 LEU B O 1
ATOM 10127 N N . ARG B 1 418 ? 9.666 -28.365 -11.679 1 95.64 418 ARG B N 1
ATOM 10128 C CA . ARG B 1 418 ? 9.373 -29.788 -11.819 1 95.64 418 ARG B CA 1
ATOM 10129 C C . ARG B 1 418 ? 9.716 -30.283 -13.22 1 95.64 418 ARG B C 1
ATOM 10131 O O . ARG B 1 418 ? 10.212 -31.399 -13.386 1 95.64 418 ARG B O 1
ATOM 10138 N N . SER B 1 419 ? 9.43 -29.486 -14.2 1 97.07 419 SER B N 1
ATOM 10139 C CA . SER B 1 419 ? 9.743 -29.887 -15.568 1 97.07 419 SER B CA 1
ATOM 10140 C C . SER B 1 419 ? 11.243 -30.086 -15.756 1 97.07 419 SER B C 1
ATOM 10142 O O . SER B 1 419 ? 11.668 -30.969 -16.504 1 97.07 419 SER B O 1
ATOM 10144 N N . ILE B 1 420 ? 12.024 -29.246 -15.111 1 97.91 420 ILE B N 1
ATOM 10145 C CA . ILE B 1 420 ? 13.477 -29.378 -15.146 1 97.91 420 ILE B CA 1
ATOM 10146 C C . ILE B 1 420 ? 13.886 -30.732 -14.57 1 97.91 420 ILE B C 1
ATOM 10148 O O . ILE B 1 420 ? 14.67 -31.463 -15.181 1 97.91 420 ILE B O 1
ATOM 10152 N N . ASP B 1 421 ? 13.331 -31.074 -13.493 1 97.23 421 ASP B N 1
ATOM 10153 C CA . ASP B 1 421 ? 13.672 -32.323 -12.818 1 97.23 421 ASP B CA 1
ATOM 10154 C C . ASP B 1 421 ? 13.228 -33.531 -13.64 1 97.23 421 ASP B C 1
ATOM 10156 O O . ASP B 1 421 ? 13.943 -34.532 -13.717 1 97.23 421 ASP B O 1
ATOM 10160 N N . VAL B 1 422 ? 12.063 -33.426 -14.207 1 97.44 422 VAL B N 1
ATOM 10161 C CA . VAL B 1 422 ? 11.536 -34.517 -15.02 1 97.44 422 VAL B CA 1
ATOM 10162 C C . VAL B 1 422 ? 12.446 -34.751 -16.224 1 97.44 422 VAL B C 1
ATOM 10164 O O . VAL B 1 422 ? 12.729 -35.896 -16.583 1 97.44 422 VAL B O 1
ATOM 10167 N N . LEU B 1 423 ? 12.86 -33.688 -16.836 1 97.43 423 LEU B N 1
ATOM 10168 C CA . LEU B 1 423 ? 13.765 -33.81 -17.974 1 97.43 423 LEU B CA 1
ATOM 10169 C C . LEU B 1 423 ? 15.083 -34.452 -17.553 1 97.43 423 LEU B C 1
ATOM 10171 O O . LEU B 1 423 ? 15.635 -35.281 -18.281 1 97.43 423 LEU B O 1
ATOM 10175 N N . ALA B 1 424 ? 15.574 -34.049 -16.446 1 96.9 424 ALA B N 1
ATOM 10176 C CA . ALA B 1 424 ? 16.808 -34.628 -15.921 1 96.9 424 ALA B CA 1
ATOM 10177 C C . ALA B 1 424 ? 16.639 -36.119 -15.642 1 96.9 424 ALA B C 1
ATOM 10179 O O . ALA B 1 424 ? 17.512 -36.923 -15.979 1 96.9 424 ALA B O 1
ATOM 10180 N N . GLU B 1 425 ? 15.551 -36.458 -15.103 1 95.72 425 GLU B N 1
ATOM 10181 C CA . GLU B 1 425 ? 15.276 -37.84 -14.721 1 95.72 425 GLU B CA 1
ATOM 10182 C C . GLU B 1 425 ? 15.05 -38.718 -15.949 1 95.72 425 GLU B C 1
ATOM 10184 O O . GLU B 1 425 ? 15.483 -39.872 -15.982 1 95.72 425 GLU B O 1
ATOM 10189 N N . SER B 1 426 ? 14.403 -38.203 -16.911 1 93.91 426 SER B N 1
ATOM 10190 C CA . SER B 1 426 ? 13.945 -39.016 -18.033 1 93.91 426 SER B CA 1
ATOM 10191 C C . SER B 1 426 ? 14.945 -38.984 -19.183 1 93.91 426 SER B C 1
ATOM 10193 O O . SER B 1 426 ? 15.064 -39.952 -19.937 1 93.91 426 SER B O 1
ATOM 10195 N N . GLN B 1 427 ? 15.721 -37.846 -19.309 1 92.12 427 GLN B N 1
ATOM 10196 C CA . GLN B 1 427 ? 16.536 -37.688 -20.509 1 92.12 427 GLN B CA 1
ATOM 10197 C C . GLN B 1 427 ? 18 -37.447 -20.151 1 92.12 427 GLN B C 1
ATOM 10199 O O . GLN B 1 427 ? 18.838 -37.261 -21.036 1 92.12 427 GLN B O 1
ATOM 10204 N N . GLY B 1 428 ? 18.26 -37.327 -18.864 1 91.4 428 GLY B N 1
ATOM 10205 C CA . GLY B 1 428 ? 19.639 -37.189 -18.424 1 91.4 428 GLY B CA 1
ATOM 10206 C C . GLY B 1 428 ? 20.175 -35.777 -18.572 1 91.4 428 GLY B C 1
ATOM 10207 O O . GLY B 1 428 ? 21.384 -35.577 -18.704 1 91.4 428 GLY B O 1
ATOM 10208 N N . ALA B 1 429 ? 19.362 -34.78 -18.65 1 95.67 429 ALA B N 1
ATOM 10209 C CA . ALA B 1 429 ? 19.772 -33.378 -18.667 1 95.67 429 ALA B CA 1
ATOM 10210 C C . ALA B 1 429 ? 20.342 -32.957 -17.316 1 95.67 429 ALA B C 1
ATOM 10212 O O . ALA B 1 429 ? 20.147 -33.646 -16.311 1 95.67 429 ALA B O 1
ATOM 10213 N N . ASP B 1 430 ? 21.102 -31.978 -17.282 1 96.29 430 ASP B N 1
ATOM 10214 C CA . ASP B 1 430 ? 21.719 -31.5 -16.048 1 96.29 430 ASP B CA 1
ATOM 10215 C C . ASP B 1 430 ? 20.855 -30.433 -15.38 1 96.29 430 ASP B C 1
ATOM 10217 O O . ASP B 1 430 ? 20.929 -29.255 -15.736 1 96.29 430 ASP B O 1
ATOM 10221 N N . ALA B 1 431 ? 20.188 -30.784 -14.357 1 96.99 431 ALA B N 1
ATOM 10222 C CA . ALA B 1 431 ? 19.258 -29.882 -13.683 1 96.99 431 ALA B CA 1
ATOM 10223 C C . ALA B 1 431 ? 20.008 -28.836 -12.862 1 96.99 431 ALA B C 1
ATOM 10225 O O . ALA B 1 431 ? 19.404 -27.89 -12.35 1 96.99 431 ALA B O 1
ATOM 10226 N N . GLY B 1 432 ? 21.254 -28.875 -12.724 1 95.34 432 GLY B N 1
ATOM 10227 C CA . GLY B 1 432 ? 22.046 -27.94 -11.942 1 95.34 432 GLY B CA 1
ATOM 10228 C C . GLY B 1 432 ? 22.688 -26.853 -12.784 1 95.34 432 GLY B C 1
ATOM 10229 O O . GLY B 1 432 ? 23.337 -25.95 -12.252 1 95.34 432 GLY B O 1
ATOM 10230 N N . ARG B 1 433 ? 22.604 -26.961 -14.06 1 96.69 433 ARG B N 1
ATOM 10231 C CA . ARG B 1 433 ? 23.171 -25.985 -14.984 1 96.69 433 ARG B CA 1
ATOM 10232 C C . ARG B 1 433 ? 22.099 -25.425 -15.914 1 96.69 433 ARG B C 1
ATOM 10234 O O . ARG B 1 433 ? 21.819 -26.002 -16.966 1 96.69 433 ARG B O 1
ATOM 10241 N N . LEU B 1 434 ? 21.612 -24.261 -15.511 1 98.2 434 LEU B N 1
ATOM 10242 C CA . LEU B 1 434 ? 20.469 -23.696 -16.221 1 98.2 434 LEU B CA 1
ATOM 10243 C C . LEU B 1 434 ? 20.807 -22.323 -16.791 1 98.2 434 LEU B C 1
ATOM 10245 O O . LEU B 1 434 ? 21.446 -21.508 -16.122 1 98.2 434 LEU B O 1
ATOM 10249 N N . VAL B 1 435 ? 20.517 -22.09 -18.012 1 98.45 435 VAL B N 1
ATOM 10250 C CA . VAL B 1 435 ? 20.346 -20.742 -18.542 1 98.45 435 VAL B CA 1
ATOM 10251 C C . VAL B 1 435 ? 18.859 -20.41 -18.642 1 98.45 435 VAL B C 1
ATOM 10253 O O . VAL B 1 435 ? 18.072 -21.207 -19.158 1 98.45 435 VAL B O 1
ATOM 10256 N N . VAL B 1 436 ? 18.42 -19.3 -18.146 1 98.6 436 VAL B N 1
ATOM 10257 C CA . VAL B 1 436 ? 16.997 -18.986 -18.079 1 98.6 436 VAL B CA 1
ATOM 10258 C C . VAL B 1 436 ? 16.678 -17.823 -19.015 1 98.6 436 VAL B C 1
ATOM 10260 O O . VAL B 1 436 ? 17.281 -16.751 -18.911 1 98.6 436 VAL B O 1
ATOM 10263 N N . HIS B 1 437 ? 15.773 -18.049 -19.921 1 98.34 437 HIS B N 1
ATOM 10264 C CA . HIS B 1 437 ? 15.26 -17.026 -20.826 1 98.34 437 HIS B CA 1
ATOM 10265 C C . HIS B 1 437 ? 13.778 -16.766 -20.581 1 98.34 437 HIS B C 1
ATOM 10267 O O . HIS B 1 437 ? 13.068 -17.633 -20.064 1 98.34 437 HIS B O 1
ATOM 10273 N N . GLY B 1 438 ? 13.304 -15.627 -20.888 1 96.96 438 GLY B N 1
ATOM 10274 C CA . GLY B 1 438 ? 11.877 -15.347 -20.905 1 96.96 438 GLY B CA 1
ATOM 10275 C C . GLY B 1 438 ? 11.527 -14.082 -21.666 1 96.96 438 GLY B C 1
ATOM 10276 O O . GLY B 1 438 ? 12.357 -13.18 -21.796 1 96.96 438 GLY B O 1
ATOM 10277 N N . HIS B 1 439 ? 10.327 -14.037 -22.229 1 95.45 439 HIS B N 1
ATOM 10278 C CA . HIS B 1 439 ? 9.811 -12.881 -22.953 1 95.45 439 HIS B CA 1
ATOM 10279 C C . HIS B 1 439 ? 8.475 -12.422 -22.378 1 95.45 439 HIS B C 1
ATOM 10281 O O . HIS B 1 439 ? 7.616 -13.247 -22.057 1 95.45 439 HIS B O 1
ATOM 10287 N N . SER B 1 440 ? 8.31 -11.079 -22.235 1 92.09 440 SER B N 1
ATOM 10288 C CA . SER B 1 440 ? 7.069 -10.516 -21.713 1 92.09 440 SER B CA 1
ATOM 10289 C C . SER B 1 440 ? 6.761 -11.056 -20.32 1 92.09 440 SER B C 1
ATOM 10291 O O . SER B 1 440 ? 7.6 -10.98 -19.42 1 92.09 440 SER B O 1
ATOM 10293 N N . ARG B 1 441 ? 5.689 -11.753 -20.196 1 89.75 441 ARG B N 1
ATOM 10294 C CA . ARG B 1 441 ? 5.403 -12.421 -18.931 1 89.75 441 ARG B CA 1
ATOM 10295 C C . ARG B 1 441 ? 6.509 -13.407 -18.57 1 89.75 441 ARG B C 1
ATOM 10297 O O . ARG B 1 441 ? 6.844 -13.569 -17.395 1 89.75 441 ARG B O 1
ATOM 10304 N N . GLY B 1 442 ? 7.045 -14.016 -19.562 1 93.72 442 GLY B N 1
ATOM 10305 C CA . GLY B 1 442 ? 8.151 -14.937 -19.35 1 93.72 442 GLY B CA 1
ATOM 10306 C C . GLY B 1 442 ? 9.408 -14.254 -18.848 1 93.72 442 GLY B C 1
ATOM 10307 O O . GLY B 1 442 ? 10.212 -14.863 -18.139 1 93.72 442 GLY B O 1
ATOM 10308 N N . GLY B 1 443 ? 9.556 -12.938 -19.285 1 95.47 443 GLY B N 1
ATOM 10309 C CA . GLY B 1 443 ? 10.665 -12.171 -18.74 1 95.47 443 GLY B CA 1
ATOM 10310 C C . GLY B 1 443 ? 10.554 -11.942 -17.245 1 95.47 443 GLY B C 1
ATOM 10311 O O . GLY B 1 443 ? 11.555 -12.001 -16.527 1 95.47 443 GLY B O 1
ATOM 10312 N N . HIS B 1 444 ? 9.36 -11.683 -16.823 1 93.52 444 HIS B N 1
ATOM 10313 C CA . HIS B 1 444 ? 9.095 -11.636 -15.39 1 93.52 444 HIS B CA 1
ATOM 10314 C C . HIS B 1 444 ? 9.395 -12.978 -14.73 1 93.52 444 HIS B C 1
ATOM 10316 O O . HIS B 1 444 ? 10.001 -13.025 -13.657 1 93.52 444 HIS B O 1
ATOM 10322 N N . GLY B 1 445 ? 8.971 -14.014 -15.369 1 94.52 445 GLY B N 1
ATOM 10323 C CA . GLY B 1 445 ? 9.218 -15.36 -14.877 1 94.52 445 GLY B CA 1
ATOM 10324 C C . GLY B 1 445 ? 10.694 -15.699 -14.781 1 94.52 445 GLY B C 1
ATOM 10325 O O . GLY B 1 445 ? 11.115 -16.407 -13.864 1 94.52 445 GLY B O 1
ATOM 10326 N N . ALA B 1 446 ? 11.441 -15.164 -15.712 1 97.48 446 ALA B N 1
ATOM 10327 C CA . ALA B 1 446 ? 12.88 -15.413 -15.697 1 97.48 446 ALA B CA 1
ATOM 10328 C C . ALA B 1 446 ? 13.521 -14.85 -14.432 1 97.48 446 ALA B C 1
ATOM 10330 O O . ALA B 1 446 ? 14.325 -15.524 -13.783 1 97.48 446 ALA B O 1
ATOM 10331 N N . TRP B 1 447 ? 13.11 -13.637 -14.098 1 96.86 447 TRP B N 1
ATOM 10332 C CA . TRP B 1 447 ? 13.606 -13.061 -12.853 1 96.86 447 TRP B CA 1
ATOM 10333 C C . TRP B 1 447 ? 13.157 -13.889 -11.653 1 96.86 447 TRP B C 1
ATOM 10335 O O . TRP B 1 447 ? 13.954 -14.181 -10.759 1 96.86 447 TRP B O 1
ATOM 10345 N N . ALA B 1 448 ? 11.93 -14.267 -11.688 1 94.63 448 ALA B N 1
ATOM 10346 C CA . ALA B 1 448 ? 11.365 -15.026 -10.575 1 94.63 448 ALA B CA 1
ATOM 10347 C C . ALA B 1 448 ? 12.121 -16.336 -10.365 1 94.63 448 ALA B C 1
ATOM 10349 O O . ALA B 1 448 ? 12.524 -16.654 -9.244 1 94.63 448 ALA B O 1
ATOM 10350 N N . LEU B 1 449 ? 12.348 -17 -11.396 1 96.28 449 LEU B N 1
ATOM 10351 C CA . LEU B 1 449 ? 13.024 -18.289 -11.303 1 96.28 449 LEU B CA 1
ATOM 10352 C C . LEU B 1 449 ? 14.48 -18.111 -10.885 1 96.28 449 LEU B C 1
ATOM 10354 O O . LEU B 1 449 ? 14.945 -18.763 -9.948 1 96.28 449 LEU B O 1
ATOM 10358 N N . ALA B 1 450 ? 15.138 -17.208 -11.504 1 97.46 450 ALA B N 1
ATOM 10359 C CA . ALA B 1 450 ? 16.573 -17.044 -11.291 1 97.46 450 ALA B CA 1
ATOM 10360 C C . ALA B 1 450 ? 16.868 -16.592 -9.863 1 97.46 450 ALA B C 1
ATOM 10362 O O . ALA B 1 450 ? 17.855 -17.021 -9.261 1 97.46 450 ALA B O 1
ATOM 10363 N N . THR B 1 451 ? 16.054 -15.773 -9.308 1 96.4 451 THR B N 1
ATOM 10364 C CA . THR B 1 451 ? 16.306 -15.242 -7.973 1 96.4 451 THR B CA 1
ATOM 10365 C C . THR B 1 451 ? 15.992 -16.288 -6.907 1 96.4 451 THR B C 1
ATOM 10367 O O . THR B 1 451 ? 16.481 -16.197 -5.779 1 96.4 451 THR B O 1
ATOM 10370 N N . ARG B 1 452 ? 15.223 -17.276 -7.257 1 95.23 452 ARG B N 1
ATOM 10371 C CA . ARG B 1 452 ? 14.801 -18.277 -6.282 1 95.23 452 ARG B CA 1
ATOM 10372 C C . ARG B 1 452 ? 15.761 -19.462 -6.265 1 95.23 452 ARG B C 1
ATOM 10374 O O . ARG B 1 452 ? 15.921 -20.123 -5.237 1 95.23 452 ARG B O 1
ATOM 10381 N N . ILE B 1 453 ? 16.434 -19.701 -7.423 1 96.26 453 ILE B N 1
ATOM 10382 C CA . ILE B 1 453 ? 17.329 -20.849 -7.509 1 96.26 453 ILE B CA 1
ATOM 10383 C C . ILE B 1 453 ? 18.675 -20.412 -8.082 1 96.26 453 ILE B C 1
ATOM 10385 O O . ILE B 1 453 ? 19.197 -21.04 -9.006 1 96.26 453 ILE B O 1
ATOM 10389 N N . PRO B 1 454 ? 19.242 -19.474 -7.55 1 96.44 454 PRO B N 1
ATOM 10390 C CA . PRO B 1 454 ? 20.436 -18.883 -8.159 1 96.44 454 PRO B CA 1
ATOM 10391 C C . PRO B 1 454 ? 21.602 -19.865 -8.245 1 96.44 454 PRO B C 1
ATOM 10393 O O . PRO B 1 454 ? 22.444 -19.752 -9.139 1 96.44 454 PRO B O 1
ATOM 10396 N N . ASP B 1 455 ? 21.719 -20.878 -7.38 1 95.9 455 ASP B N 1
ATOM 10397 C CA . ASP B 1 455 ? 22.803 -21.856 -7.404 1 95.9 455 ASP B CA 1
ATOM 10398 C C . ASP B 1 455 ? 22.757 -22.695 -8.679 1 95.9 455 ASP B C 1
ATOM 10400 O O . ASP B 1 455 ? 23.776 -23.246 -9.102 1 95.9 455 ASP B O 1
ATOM 10404 N N . ARG B 1 456 ? 21.602 -22.774 -9.264 1 96.39 456 ARG B N 1
ATOM 10405 C CA . ARG B 1 456 ? 21.448 -23.621 -10.443 1 96.39 456 ARG B CA 1
ATOM 10406 C C . ARG B 1 456 ? 21.601 -22.808 -11.724 1 96.39 456 ARG B C 1
ATOM 10408 O O . ARG B 1 456 ? 21.711 -23.373 -12.815 1 96.39 456 ARG B O 1
ATOM 10415 N N . VAL B 1 457 ? 21.62 -21.513 -11.608 1 97.44 457 VAL B N 1
ATOM 10416 C CA . VAL B 1 457 ? 21.498 -20.634 -12.766 1 97.44 457 VAL B CA 1
ATOM 10417 C C . VAL B 1 457 ? 22.885 -20.201 -13.235 1 97.44 457 VAL B C 1
ATOM 10419 O O . VAL B 1 457 ? 23.688 -19.704 -12.441 1 97.44 457 VAL B O 1
ATOM 10422 N N . LEU B 1 458 ? 23.171 -20.372 -14.532 1 97.44 458 LEU B N 1
ATOM 10423 C CA . LEU B 1 458 ? 24.416 -19.945 -15.162 1 97.44 458 LEU B CA 1
ATOM 10424 C C . LEU B 1 458 ? 24.279 -18.54 -15.739 1 97.44 458 LEU B C 1
ATOM 10426 O O . LEU B 1 458 ? 25.276 -17.833 -15.904 1 97.44 458 LEU B O 1
ATOM 10430 N N . GLY B 1 459 ? 23.12 -18.166 -16.018 1 98.06 459 GLY B N 1
ATOM 10431 C CA . GLY B 1 459 ? 22.769 -16.864 -16.563 1 98.06 459 GLY B CA 1
ATOM 10432 C C . GLY B 1 459 ? 21.276 -16.683 -16.761 1 98.06 459 GLY B C 1
ATOM 10433 O O . GLY B 1 459 ? 20.538 -17.663 -16.885 1 98.06 459 GLY B O 1
ATOM 10434 N N . VAL B 1 460 ? 20.792 -15.442 -16.778 1 98.62 460 VAL B N 1
ATOM 10435 C CA . VAL B 1 460 ? 19.373 -15.148 -16.95 1 98.62 460 VAL B CA 1
ATOM 10436 C C . VAL B 1 460 ? 19.198 -14.02 -17.965 1 98.62 460 VAL B C 1
ATOM 10438 O O . VAL B 1 460 ? 19.939 -13.034 -17.941 1 98.62 460 VAL B O 1
ATOM 10441 N N . ALA B 1 461 ? 18.272 -14.203 -18.876 1 98.58 461 ALA B N 1
ATOM 10442 C CA . ALA B 1 461 ? 17.939 -13.202 -19.887 1 98.58 461 ALA B CA 1
ATOM 10443 C C . ALA B 1 461 ? 16.449 -12.877 -19.867 1 98.58 461 ALA B C 1
ATOM 10445 O O . ALA B 1 461 ? 15.609 -13.773 -19.985 1 98.58 461 ALA B O 1
ATOM 10446 N N . SER B 1 462 ? 16.107 -11.691 -19.685 1 97.94 462 SER B N 1
ATOM 10447 C CA . SER B 1 462 ? 14.731 -11.205 -19.713 1 97.94 462 SER B CA 1
ATOM 10448 C C . SER B 1 462 ? 14.509 -10.239 -20.872 1 97.94 462 SER B C 1
ATOM 10450 O O . SER B 1 462 ? 15.173 -9.204 -20.959 1 97.94 462 SER B O 1
ATOM 10452 N N . ALA B 1 463 ? 13.62 -10.641 -21.747 1 97 463 ALA B N 1
ATOM 10453 C CA . ALA B 1 463 ? 13.265 -9.785 -22.875 1 97 463 ALA B CA 1
ATOM 10454 C C . ALA B 1 463 ? 11.892 -9.151 -22.672 1 97 463 ALA B C 1
ATOM 10456 O O . ALA B 1 463 ? 10.896 -9.856 -22.495 1 97 463 ALA B O 1
ATOM 10457 N N . CYS B 1 464 ? 11.868 -7.818 -22.689 1 94.61 464 CYS B N 1
ATOM 10458 C CA . CYS B 1 464 ? 10.63 -7.064 -22.528 1 94.61 464 CYS B CA 1
ATOM 10459 C C . CYS B 1 464 ? 9.862 -7.534 -21.299 1 94.61 464 CYS B C 1
ATOM 10461 O O . CYS B 1 464 ? 8.654 -7.767 -21.368 1 94.61 464 CYS B O 1
ATOM 10463 N N . GLY B 1 465 ? 10.584 -7.803 -20.222 1 93.16 465 GLY B N 1
ATOM 10464 C CA . GLY B 1 465 ? 9.978 -8.258 -18.981 1 93.16 465 GLY B CA 1
ATOM 10465 C C . GLY B 1 465 ? 9.849 -7.161 -17.942 1 93.16 465 GLY B C 1
ATOM 10466 O O . GLY B 1 465 ? 10.317 -6.041 -18.153 1 93.16 465 GLY B O 1
ATOM 10467 N N . TRP B 1 466 ? 9.154 -7.44 -16.87 1 91.85 466 TRP B N 1
ATOM 10468 C CA . TRP B 1 466 ? 9.016 -6.517 -15.748 1 91.85 466 TRP B CA 1
ATOM 10469 C C . TRP B 1 466 ? 9.452 -7.176 -14.444 1 91.85 466 TRP B C 1
ATOM 10471 O O . TRP B 1 466 ? 9.677 -8.388 -14.398 1 91.85 466 TRP B O 1
ATOM 10481 N N . TYR B 1 467 ? 9.634 -6.384 -13.396 1 92.48 467 TYR B N 1
ATOM 10482 C CA . TYR B 1 467 ? 10.218 -6.918 -12.171 1 92.48 467 TYR B CA 1
ATOM 10483 C C . TYR B 1 467 ? 9.155 -7.101 -11.094 1 92.48 467 TYR B C 1
ATOM 10485 O O . TYR B 1 467 ? 9.361 -7.842 -10.13 1 92.48 467 TYR B O 1
ATOM 10493 N N . SER B 1 468 ? 8.063 -6.378 -11.242 1 88.47 468 SER B N 1
ATOM 10494 C CA . SER B 1 468 ? 6.991 -6.452 -10.255 1 88.47 468 SER B CA 1
ATOM 10495 C C . SER B 1 468 ? 5.649 -6.746 -10.918 1 88.47 468 SER B C 1
ATOM 10497 O O . SER B 1 468 ? 5.191 -5.982 -11.771 1 88.47 468 SER B O 1
ATOM 10499 N N . ARG B 1 469 ? 5.081 -7.786 -10.412 1 83.73 469 ARG B N 1
ATOM 10500 C CA . ARG B 1 469 ? 3.785 -8.152 -10.974 1 83.73 469 ARG B CA 1
ATOM 10501 C C . ARG B 1 469 ? 2.723 -7.117 -10.619 1 83.73 469 ARG B C 1
ATOM 10503 O O . ARG B 1 469 ? 1.871 -6.786 -11.446 1 83.73 469 ARG B O 1
ATOM 10510 N N . GLU B 1 470 ? 2.812 -6.564 -9.428 1 78.69 470 GLU B N 1
ATOM 10511 C CA . GLU B 1 470 ? 1.762 -5.695 -8.906 1 78.69 470 GLU B CA 1
ATOM 10512 C C . GLU B 1 470 ? 1.969 -4.25 -9.351 1 78.69 470 GLU B C 1
ATOM 10514 O O . GLU B 1 470 ? 1.105 -3.398 -9.132 1 78.69 470 GLU B O 1
ATOM 10519 N N . GLU B 1 471 ? 3.054 -3.98 -9.967 1 74.12 471 GLU B N 1
ATOM 10520 C CA . GLU B 1 471 ? 3.305 -2.61 -10.407 1 74.12 471 GLU B CA 1
ATOM 10521 C C . GLU B 1 471 ? 3.215 -2.493 -11.926 1 74.12 471 GLU B C 1
ATOM 10523 O O . GLU B 1 471 ? 3.327 -1.397 -12.477 1 74.12 471 GLU B O 1
ATOM 10528 N N . TYR B 1 472 ? 3.068 -3.684 -12.432 1 74.13 472 TYR B N 1
ATOM 10529 C CA . TYR B 1 472 ? 3.037 -3.691 -13.89 1 74.13 472 TYR B CA 1
ATOM 10530 C C . TYR B 1 472 ? 1.637 -3.387 -14.408 1 74.13 472 TYR B C 1
ATOM 10532 O O . TYR B 1 472 ? 0.705 -4.166 -14.191 1 74.13 472 TYR B O 1
ATOM 10540 N N . GLY B 1 473 ? 1.372 -2.142 -14.791 1 61.81 473 GLY B N 1
ATOM 10541 C CA . GLY B 1 473 ? 0.336 -1.659 -15.691 1 61.81 473 GLY B CA 1
ATOM 10542 C C . GLY B 1 473 ? -1.066 -2.023 -15.237 1 61.81 473 GLY B C 1
ATOM 10543 O O . GLY B 1 473 ? -1.274 -2.38 -14.075 1 61.81 473 GLY B O 1
ATOM 10544 N N . ASP B 1 474 ? -2.001 -2.008 -16.217 1 56.42 474 ASP B N 1
ATOM 10545 C CA . ASP B 1 474 ? -3.46 -1.99 -16.191 1 56.42 474 ASP B CA 1
ATOM 10546 C C . ASP B 1 474 ? -4.01 -3.173 -15.398 1 56.42 474 ASP B C 1
ATOM 10548 O O . ASP B 1 474 ? -4.956 -3.022 -14.623 1 56.42 474 ASP B O 1
ATOM 10552 N N . ALA B 1 475 ? -3.239 -4.377 -15.593 1 55.92 475 ALA B N 1
ATOM 10553 C CA . ALA B 1 475 ? -3.993 -5.524 -15.094 1 55.92 475 ALA B CA 1
ATOM 10554 C C . ALA B 1 475 ? -3.538 -5.909 -13.689 1 55.92 475 ALA B C 1
ATOM 10556 O O . ALA B 1 475 ? -4.214 -6.676 -12.999 1 55.92 475 ALA B O 1
ATOM 10557 N N . ASN B 1 476 ? -2.534 -5.04 -13.122 1 63.91 476 ASN B N 1
ATOM 10558 C CA . ASN B 1 476 ? -1.983 -5.697 -11.941 1 63.91 476 ASN B CA 1
ATOM 10559 C C . ASN B 1 476 ? -1.916 -4.745 -10.75 1 63.91 476 ASN B C 1
ATOM 10561 O O . ASN B 1 476 ? -1.569 -5.156 -9.641 1 63.91 476 ASN B O 1
ATOM 10565 N N . ASN B 1 477 ? -2.428 -3.524 -11.041 1 69.03 477 ASN B N 1
ATOM 10566 C CA . ASN B 1 477 ? -2.367 -2.623 -9.895 1 69.03 477 ASN B CA 1
ATOM 10567 C C . ASN B 1 477 ? -3.474 -2.923 -8.887 1 69.03 477 ASN B C 1
ATOM 10569 O O . ASN B 1 477 ? -4.656 -2.742 -9.186 1 69.03 477 ASN B O 1
ATOM 10573 N N . LEU B 1 478 ? -3.062 -3.288 -7.739 1 70.34 478 LEU B N 1
ATOM 10574 C CA . LEU B 1 478 ? -4.037 -3.722 -6.744 1 70.34 478 LEU B CA 1
ATOM 10575 C C . LEU B 1 478 ? -4.586 -2.531 -5.966 1 70.34 478 LEU B C 1
ATOM 10577 O O . LEU B 1 478 ? -3.865 -1.563 -5.713 1 70.34 478 LEU B O 1
ATOM 10581 N N . TRP B 1 479 ? -5.838 -2.579 -5.682 1 77.33 479 TRP B N 1
ATOM 10582 C CA . TRP B 1 479 ? -6.527 -1.748 -4.7 1 77.33 479 TRP B CA 1
ATOM 10583 C C . TRP B 1 479 ? -6.702 -0.325 -5.219 1 77.33 479 TRP B C 1
ATOM 10585 O O . TRP B 1 479 ? -6.928 0.603 -4.439 1 77.33 479 TRP B O 1
ATOM 10595 N N . VAL B 1 480 ? -6.569 -0.118 -6.544 1 76.94 480 VAL B N 1
ATOM 10596 C CA . VAL B 1 480 ? -6.79 1.219 -7.085 1 76.94 480 VAL B CA 1
ATOM 10597 C C . VAL B 1 480 ? -8.288 1.491 -7.196 1 76.94 480 VAL B C 1
ATOM 10599 O O . VAL B 1 480 ? -9.026 0.705 -7.795 1 76.94 480 VAL B O 1
ATOM 10602 N N . HIS B 1 481 ? -8.776 2.505 -6.518 1 79.59 481 HIS B N 1
ATOM 10603 C CA . HIS B 1 481 ? -10.168 2.94 -6.494 1 79.59 481 HIS B CA 1
ATOM 10604 C C . HIS B 1 481 ? -11.08 1.84 -5.962 1 79.59 481 HIS B C 1
ATOM 10606 O O . HIS B 1 481 ? -12.24 1.739 -6.368 1 79.59 481 HIS B O 1
ATOM 10612 N N . ASP B 1 482 ? -10.434 0.978 -5.163 1 81.84 482 ASP B N 1
ATOM 10613 C CA . ASP B 1 482 ? -11.201 -0.105 -4.554 1 81.84 482 ASP B CA 1
ATOM 10614 C C . ASP B 1 482 ? -12.013 0.4 -3.363 1 81.84 482 ASP B C 1
ATOM 10616 O O . ASP B 1 482 ? -11.454 0.951 -2.413 1 81.84 482 ASP B O 1
ATOM 10620 N N . PRO B 1 483 ? -13.312 0.175 -3.406 1 84.63 483 PRO B N 1
ATOM 10621 C CA . PRO B 1 483 ? -14.158 0.71 -2.337 1 84.63 483 PRO B CA 1
ATOM 10622 C C . PRO B 1 483 ? -13.824 0.121 -0.969 1 84.63 483 PRO B C 1
ATOM 10624 O O . PRO B 1 483 ? -14.124 0.731 0.061 1 84.63 483 PRO B O 1
ATOM 10627 N N . THR B 1 484 ? -13.183 -1.072 -0.921 1 86.93 484 THR B N 1
ATOM 10628 C CA . THR B 1 484 ? -12.853 -1.712 0.348 1 86.93 484 THR B CA 1
ATOM 10629 C C . THR B 1 484 ? -11.87 -0.859 1.145 1 86.93 484 THR B C 1
ATOM 10631 O O . THR B 1 484 ? -11.814 -0.953 2.373 1 86.93 484 THR B O 1
ATOM 10634 N N . LEU B 1 485 ? -11.156 -0.044 0.426 1 88.32 485 LEU B N 1
ATOM 10635 C CA . LEU B 1 485 ? -10.127 0.763 1.074 1 88.32 485 LEU B CA 1
ATOM 10636 C C . LEU B 1 485 ? -10.751 1.782 2.021 1 88.32 485 LEU B C 1
ATOM 10638 O O . LEU B 1 485 ? -10.093 2.257 2.949 1 88.32 485 LEU B O 1
ATOM 10642 N N . MET B 1 486 ? -12.023 2.121 1.786 1 92.62 486 MET B N 1
ATOM 10643 C CA . MET B 1 486 ? -12.715 3.099 2.62 1 92.62 486 MET B CA 1
ATOM 10644 C C . MET B 1 486 ? -13.076 2.502 3.975 1 92.62 486 MET B C 1
ATOM 10646 O O . MET B 1 486 ? -13.564 3.208 4.86 1 92.62 486 MET B O 1
ATOM 10650 N N . HIS B 1 487 ? -12.774 1.126 4.138 1 93.13 487 HIS B N 1
ATOM 10651 C CA . HIS B 1 487 ? -13.132 0.412 5.359 1 93.13 487 HIS B CA 1
ATOM 10652 C C . HIS B 1 487 ? -11.915 -0.27 5.975 1 93.13 487 HIS B C 1
ATOM 10654 O O . HIS B 1 487 ? -12.017 -0.895 7.033 1 93.13 487 HIS B O 1
ATOM 10660 N N . MET B 1 488 ? -10.802 -0.174 5.34 1 92.96 488 MET B N 1
ATOM 10661 C CA . MET B 1 488 ? -9.682 -1.038 5.704 1 92.96 488 MET B CA 1
ATOM 10662 C C . MET B 1 488 ? -8.558 -0.232 6.345 1 92.96 488 MET B C 1
ATOM 10664 O O . MET B 1 488 ? -8.136 0.792 5.804 1 92.96 488 MET B O 1
ATOM 10668 N N . ASP B 1 489 ? -8.087 -0.754 7.504 1 95.09 489 ASP B N 1
ATOM 10669 C CA . ASP B 1 489 ? -6.892 -0.157 8.091 1 95.09 489 ASP B CA 1
ATOM 10670 C C . ASP B 1 489 ? -5.666 -0.409 7.217 1 95.09 489 ASP B C 1
ATOM 10672 O O . ASP B 1 489 ? -5.528 -1.482 6.626 1 95.09 489 ASP B O 1
ATOM 10676 N N . LYS B 1 490 ? -4.761 0.517 7.213 1 92.26 490 LYS B N 1
ATOM 10677 C CA . LYS B 1 490 ? -3.594 0.428 6.34 1 92.26 490 LYS B CA 1
ATOM 10678 C C . LYS B 1 490 ? -2.663 -0.698 6.781 1 92.26 490 LYS B C 1
ATOM 10680 O O . LYS B 1 490 ? -2.004 -1.327 5.95 1 92.26 490 LYS B O 1
ATOM 10685 N N . LEU B 1 491 ? -2.57 -0.985 8.031 1 93.63 491 LEU B N 1
ATOM 10686 C CA . LEU B 1 491 ? -1.768 -2.107 8.507 1 93.63 491 LEU B CA 1
ATOM 10687 C C . LEU B 1 491 ? -2.281 -3.423 7.933 1 93.63 491 LEU B C 1
ATOM 10689 O O . LEU B 1 491 ? -1.49 -4.284 7.542 1 93.63 491 LEU B O 1
ATOM 10693 N N . LEU B 1 492 ? -3.624 -3.577 7.939 1 94.17 492 LEU B N 1
ATOM 10694 C CA . LEU B 1 492 ? -4.217 -4.775 7.355 1 94.17 492 LEU B CA 1
ATOM 10695 C C . LEU B 1 492 ? -3.843 -4.902 5.882 1 94.17 492 LEU B C 1
ATOM 10697 O O . LEU B 1 492 ? -3.472 -5.985 5.423 1 94.17 492 LEU B O 1
ATOM 10701 N N . LEU B 1 493 ? -3.92 -3.807 5.198 1 91.63 493 LEU B N 1
ATOM 10702 C CA . LEU B 1 493 ? -3.506 -3.79 3.799 1 91.63 493 LEU B CA 1
ATOM 10703 C C . LEU B 1 493 ? -2.053 -4.232 3.657 1 91.63 493 LEU B C 1
ATOM 10705 O O . LEU B 1 493 ? -1.716 -4.983 2.739 1 91.63 493 LEU B O 1
ATOM 10709 N N . GLY B 1 494 ? -1.19 -3.779 4.547 1 92.6 494 GLY B N 1
ATOM 10710 C CA . GLY B 1 494 ? 0.208 -4.18 4.53 1 92.6 494 GLY B CA 1
ATOM 10711 C C . GLY B 1 494 ? 0.402 -5.673 4.717 1 92.6 494 GLY B C 1
ATOM 10712 O O . GLY B 1 494 ? 1.248 -6.281 4.058 1 92.6 494 GLY B O 1
ATOM 10713 N N . ILE B 1 495 ? -0.378 -6.254 5.566 1 93.42 495 ILE B N 1
ATOM 10714 C CA . ILE B 1 495 ? -0.306 -7.687 5.827 1 93.42 495 ILE B CA 1
ATOM 10715 C C . ILE B 1 495 ? -0.707 -8.461 4.573 1 93.42 495 ILE B C 1
ATOM 10717 O O . ILE B 1 495 ? -0.057 -9.443 4.208 1 93.42 495 ILE B O 1
ATOM 10721 N N . PHE B 1 496 ? -1.7 -7.962 3.878 1 89.74 496 PHE B N 1
ATOM 10722 C CA . PHE B 1 496 ? -2.137 -8.613 2.648 1 89.74 496 PHE B CA 1
ATOM 10723 C C . PHE B 1 496 ? -1.083 -8.471 1.557 1 89.74 496 PHE B C 1
ATOM 10725 O O . PHE B 1 496 ? -0.771 -9.438 0.858 1 89.74 496 PHE B O 1
ATOM 10732 N N . HIS B 1 497 ? -0.461 -7.344 1.466 1 89.2 497 HIS B N 1
ATOM 10733 C CA . HIS B 1 497 ? 0.59 -7.14 0.477 1 89.2 497 HIS B CA 1
ATOM 10734 C C . HIS B 1 497 ? 1.803 -8.016 0.772 1 89.2 497 HIS B C 1
ATOM 10736 O O . HIS B 1 497 ? 2.479 -8.479 -0.149 1 89.2 497 HIS B O 1
ATOM 10742 N N . ALA B 1 498 ? 2.074 -8.255 2.003 1 91.7 498 ALA B N 1
ATOM 10743 C CA . ALA B 1 498 ? 3.214 -9.083 2.389 1 91.7 498 ALA B CA 1
ATOM 10744 C C . ALA B 1 498 ? 3.046 -10.515 1.889 1 91.7 498 ALA B C 1
ATOM 10746 O O . ALA B 1 498 ? 4.032 -11.197 1.599 1 91.7 498 ALA B O 1
ATOM 10747 N N . SER B 1 499 ? 1.837 -10.911 1.694 1 88.04 499 SER B N 1
ATOM 10748 C CA . SER B 1 499 ? 1.557 -12.282 1.277 1 88.04 499 SER B CA 1
ATOM 10749 C C . SER B 1 499 ? 1.929 -12.502 -0.185 1 88.04 499 SER B C 1
ATOM 10751 O O . SER B 1 499 ? 2.073 -13.643 -0.63 1 88.04 499 SER B O 1
ATOM 10753 N N . VAL B 1 500 ? 2.148 -11.398 -0.936 1 85.33 500 VAL B N 1
ATOM 10754 C CA . VAL B 1 500 ? 2.477 -11.547 -2.35 1 85.33 500 VAL B CA 1
ATOM 10755 C C . VAL B 1 500 ? 3.769 -10.795 -2.662 1 85.33 500 VAL B C 1
ATOM 10757 O O . VAL B 1 500 ? 4.067 -10.518 -3.826 1 85.33 500 VAL B O 1
ATOM 10760 N N . ALA B 1 501 ? 4.509 -10.477 -1.667 1 88.39 501 ALA B N 1
ATOM 10761 C CA . ALA B 1 501 ? 5.72 -9.676 -1.831 1 88.39 501 ALA B CA 1
ATOM 10762 C C . ALA B 1 501 ? 6.732 -10.389 -2.722 1 88.39 501 ALA B C 1
ATOM 10764 O O . ALA B 1 501 ? 7.555 -9.744 -3.377 1 88.39 501 ALA B O 1
ATOM 10765 N N . GLU B 1 502 ? 6.642 -11.656 -2.829 1 85.71 502 GLU B N 1
ATOM 10766 C CA . GLU B 1 502 ? 7.579 -12.444 -3.625 1 85.71 502 GLU B CA 1
ATOM 10767 C C . GLU B 1 502 ? 7.417 -12.153 -5.114 1 85.71 502 GLU B C 1
ATOM 10769 O O . GLU B 1 502 ? 8.305 -12.459 -5.912 1 85.71 502 GLU B O 1
ATOM 10774 N N . ASN B 1 503 ? 6.288 -11.553 -5.467 1 85.94 503 ASN B N 1
ATOM 10775 C CA . ASN B 1 503 ? 6.047 -11.208 -6.864 1 85.94 503 ASN B CA 1
ATOM 10776 C C . ASN B 1 503 ? 6.846 -9.978 -7.284 1 85.94 503 ASN B C 1
ATOM 10778 O O . ASN B 1 503 ? 6.863 -9.616 -8.462 1 85.94 503 ASN B O 1
ATOM 10782 N N . GLU B 1 504 ? 7.459 -9.39 -6.365 1 90.49 504 GLU B N 1
ATOM 10783 C CA . GLU B 1 504 ? 8.407 -8.31 -6.621 1 90.49 504 GLU B CA 1
ATOM 10784 C C . GLU B 1 504 ? 9.84 -8.832 -6.666 1 90.49 504 GLU B C 1
ATOM 10786 O O . GLU B 1 504 ? 10.549 -8.801 -5.658 1 90.49 504 GLU B O 1
ATOM 10791 N N . ASN B 1 505 ? 10.264 -9.12 -7.817 1 94.45 505 ASN B N 1
ATOM 10792 C CA . ASN B 1 505 ? 11.542 -9.804 -7.986 1 94.45 505 ASN B CA 1
ATOM 10793 C C . ASN B 1 505 ? 12.714 -8.905 -7.6 1 94.45 505 ASN B C 1
ATOM 10795 O O . ASN B 1 505 ? 13.779 -9.396 -7.221 1 94.45 505 ASN B O 1
ATOM 10799 N N . SER B 1 506 ? 12.47 -7.606 -7.663 1 95.51 506 SER B N 1
ATOM 10800 C CA . SER B 1 506 ? 13.538 -6.664 -7.343 1 95.51 506 SER B CA 1
ATOM 10801 C C . SER B 1 506 ? 13.983 -6.806 -5.892 1 95.51 506 SER B C 1
ATOM 10803 O O . SER B 1 506 ? 15.137 -6.526 -5.561 1 95.51 506 SER B O 1
ATOM 10805 N N . LEU B 1 507 ? 13.158 -7.283 -5.029 1 95.39 507 LEU B N 1
ATOM 10806 C CA . LEU B 1 507 ? 13.462 -7.43 -3.609 1 95.39 507 LEU B CA 1
ATOM 10807 C C . LEU B 1 507 ? 14.525 -8.501 -3.389 1 95.39 507 LEU B C 1
ATOM 10809 O O . LEU B 1 507 ? 15.117 -8.581 -2.311 1 95.39 507 LEU B O 1
ATOM 10813 N N . HIS B 1 508 ? 14.841 -9.289 -4.423 1 96.28 508 HIS B N 1
ATOM 10814 C CA . HIS B 1 508 ? 15.763 -10.409 -4.278 1 96.28 508 HIS B CA 1
ATOM 10815 C C . HIS B 1 508 ? 16.893 -10.328 -5.3 1 96.28 508 HIS B C 1
ATOM 10817 O O . HIS B 1 508 ? 17.565 -11.326 -5.569 1 96.28 508 HIS B O 1
ATOM 10823 N N . ALA B 1 509 ? 17.076 -9.171 -5.83 1 96.42 509 ALA B N 1
ATOM 10824 C CA . ALA B 1 509 ? 18.063 -8.965 -6.887 1 96.42 509 ALA B CA 1
ATOM 10825 C C . ALA B 1 509 ? 19.474 -9.261 -6.385 1 96.42 509 ALA B C 1
ATOM 10827 O O . ALA B 1 509 ? 20.346 -9.656 -7.162 1 96.42 509 ALA B O 1
ATOM 10828 N N . SER B 1 510 ? 19.704 -9.113 -5.091 1 96.14 510 SER B N 1
ATOM 10829 C CA . SER B 1 510 ? 21.021 -9.361 -4.512 1 96.14 510 SER B CA 1
ATOM 10830 C C . SER B 1 510 ? 21.439 -10.816 -4.695 1 96.14 510 SER B C 1
ATOM 10832 O O . SER B 1 510 ? 22.632 -11.128 -4.704 1 96.14 510 SER B O 1
ATOM 10834 N N . ASN B 1 511 ? 20.49 -11.717 -4.853 1 97.34 511 ASN B N 1
ATOM 10835 C CA . ASN B 1 511 ? 20.769 -13.135 -5.047 1 97.34 511 ASN B CA 1
ATOM 10836 C C . ASN B 1 511 ? 21.497 -13.389 -6.364 1 97.34 511 ASN B C 1
ATOM 10838 O O . ASN B 1 511 ? 22.065 -14.463 -6.568 1 97.34 511 ASN B O 1
ATOM 10842 N N . LEU B 1 512 ? 21.515 -12.408 -7.246 1 97.35 512 LEU B N 1
ATOM 10843 C CA . LEU B 1 512 ? 22.082 -12.6 -8.577 1 97.35 512 LEU B CA 1
ATOM 10844 C C . LEU B 1 512 ? 23.451 -11.937 -8.685 1 97.35 512 LEU B C 1
ATOM 10846 O O . LEU B 1 512 ? 23.995 -11.802 -9.783 1 97.35 512 LEU B O 1
ATOM 10850 N N . LYS B 1 513 ? 23.978 -11.495 -7.601 1 96.76 513 LYS B N 1
ATOM 10851 C CA . LYS B 1 513 ? 25.294 -10.865 -7.633 1 96.76 513 LYS B CA 1
ATOM 10852 C C . LYS B 1 513 ? 26.312 -11.752 -8.344 1 96.76 513 LYS B C 1
ATOM 10854 O O . LYS B 1 513 ? 26.418 -12.944 -8.049 1 96.76 513 LYS B O 1
ATOM 10859 N N . GLY B 1 514 ? 26.998 -11.202 -9.316 1 96.07 514 GLY B N 1
ATOM 10860 C CA . GLY B 1 514 ? 28.065 -11.885 -10.03 1 96.07 514 GLY B CA 1
ATOM 10861 C C . GLY B 1 514 ? 27.562 -12.756 -11.165 1 96.07 514 GLY B C 1
ATOM 10862 O O . GLY B 1 514 ? 28.354 -13.276 -11.954 1 96.07 514 GLY B O 1
ATOM 10863 N N . LEU B 1 515 ? 26.304 -12.977 -11.31 1 96.42 515 LEU B N 1
ATOM 10864 C CA . LEU B 1 515 ? 25.724 -13.813 -12.356 1 96.42 515 LEU B CA 1
ATOM 10865 C C . LEU B 1 515 ? 25.438 -12.994 -13.61 1 96.42 515 LEU B C 1
ATOM 10867 O O . LEU B 1 515 ? 24.99 -11.849 -13.52 1 96.42 515 LEU B O 1
ATOM 10871 N N . PRO B 1 516 ? 25.695 -13.558 -14.772 1 97.5 516 PRO B N 1
ATOM 10872 C CA . PRO B 1 516 ? 25.317 -12.859 -16.002 1 97.5 516 PRO B CA 1
ATOM 10873 C C . PRO B 1 516 ? 23.812 -12.623 -16.108 1 97.5 516 PRO B C 1
ATOM 10875 O O . PRO B 1 516 ? 23.023 -13.551 -15.915 1 97.5 516 PRO B O 1
ATOM 10878 N N . ALA B 1 517 ? 23.463 -11.445 -16.313 1 98.21 517 ALA B N 1
ATOM 10879 C CA . ALA B 1 517 ? 22.072 -11.05 -16.514 1 98.21 517 ALA B CA 1
ATOM 10880 C C . ALA B 1 517 ? 21.923 -10.183 -17.761 1 98.21 517 ALA B C 1
ATOM 10882 O O . ALA B 1 517 ? 22.563 -9.135 -17.876 1 98.21 517 ALA B O 1
ATOM 10883 N N . LEU B 1 518 ? 21.152 -10.652 -18.699 1 98.35 518 LEU B N 1
ATOM 10884 C CA . LEU B 1 518 ? 20.881 -9.896 -19.916 1 98.35 518 LEU B CA 1
ATOM 10885 C C . LEU B 1 518 ? 19.485 -9.283 -19.877 1 98.35 518 LEU B C 1
ATOM 10887 O O . LEU B 1 518 ? 18.494 -9.996 -19.698 1 98.35 518 LEU B O 1
ATOM 10891 N N . VAL B 1 519 ? 19.397 -8.004 -20.004 1 97.74 519 VAL B N 1
ATOM 10892 C CA . VAL B 1 519 ? 18.126 -7.291 -20.088 1 97.74 519 VAL B CA 1
ATOM 10893 C C . VAL B 1 519 ? 17.936 -6.738 -21.499 1 97.74 519 VAL B C 1
ATOM 10895 O O . VAL B 1 519 ? 18.737 -5.925 -21.966 1 97.74 519 VAL B O 1
ATOM 10898 N N . ARG B 1 520 ? 16.903 -7.218 -22.144 1 95.88 520 ARG B N 1
ATOM 10899 C CA . ARG B 1 520 ? 16.554 -6.741 -23.478 1 95.88 520 ARG B CA 1
ATOM 10900 C C . ARG B 1 520 ? 15.235 -5.976 -23.459 1 95.88 520 ARG B C 1
ATOM 10902 O O . ARG B 1 520 ? 14.256 -6.432 -22.864 1 95.88 520 ARG B O 1
ATOM 10909 N N . THR B 1 521 ? 15.293 -4.823 -24.021 1 93.95 521 THR B N 1
ATOM 10910 C CA . THR B 1 521 ? 14.06 -4.047 -24.091 1 93.95 521 THR B CA 1
ATOM 10911 C C . THR B 1 521 ? 13.83 -3.523 -25.506 1 93.95 521 THR B C 1
ATOM 10913 O O . THR B 1 521 ? 14.76 -3.471 -26.313 1 93.95 521 THR B O 1
ATOM 10916 N N . ALA B 1 522 ? 12.554 -3.27 -25.811 1 93.22 522 ALA B N 1
ATOM 10917 C CA . ALA B 1 522 ? 12.168 -2.605 -27.053 1 93.22 522 ALA B CA 1
ATOM 10918 C C . ALA B 1 522 ? 11.81 -1.143 -26.804 1 93.22 522 ALA B C 1
ATOM 10920 O O . ALA B 1 522 ? 10.914 -0.843 -26.011 1 93.22 522 ALA B O 1
ATOM 10921 N N . ALA B 1 523 ? 12.419 -0.296 -27.501 1 91.18 523 ALA B N 1
ATOM 10922 C CA . ALA B 1 523 ? 12.364 1.134 -27.208 1 91.18 523 ALA B CA 1
ATOM 10923 C C . ALA B 1 523 ? 10.954 1.682 -27.412 1 91.18 523 ALA B C 1
ATOM 10925 O O . ALA B 1 523 ? 10.563 2.66 -26.771 1 91.18 523 ALA B O 1
ATOM 10926 N N . ARG B 1 524 ? 10.163 1.119 -28.289 1 90.53 524 ARG B N 1
ATOM 10927 C CA . ARG B 1 524 ? 8.839 1.64 -28.611 1 90.53 524 ARG B CA 1
ATOM 10928 C C . ARG B 1 524 ? 7.745 0.717 -28.088 1 90.53 524 ARG B C 1
ATOM 10930 O O . ARG B 1 524 ? 6.619 0.733 -28.589 1 90.53 524 ARG B O 1
ATOM 10937 N N . ASP B 1 525 ? 8.155 -0.155 -27.137 1 90.38 525 ASP B N 1
ATOM 10938 C CA . ASP B 1 525 ? 7.22 -1.115 -26.56 1 90.38 525 ASP B CA 1
ATOM 10939 C C . ASP B 1 525 ? 6.143 -0.409 -25.74 1 90.38 525 ASP B C 1
ATOM 10941 O O . ASP B 1 525 ? 6.45 0.28 -24.765 1 90.38 525 ASP B O 1
ATOM 10945 N N . GLN B 1 526 ? 4.841 -0.661 -26.056 1 84.4 526 GLN B N 1
ATOM 10946 C CA . GLN B 1 526 ? 3.745 -0.057 -25.306 1 84.4 526 GLN B CA 1
ATOM 10947 C C . GLN B 1 526 ? 3.087 -1.074 -24.378 1 84.4 526 GLN B C 1
ATOM 10949 O O . GLN B 1 526 ? 2.323 -0.703 -23.484 1 84.4 526 GLN B O 1
ATOM 10954 N N . ALA B 1 527 ? 3.433 -2.317 -24.604 1 84.11 527 ALA B N 1
ATOM 10955 C CA . ALA B 1 527 ? 2.888 -3.358 -23.736 1 84.11 527 ALA B CA 1
ATOM 10956 C C . ALA B 1 527 ? 3.702 -3.481 -22.451 1 84.11 527 ALA B C 1
ATOM 10958 O O . ALA B 1 527 ? 3.138 -3.59 -21.359 1 84.11 527 ALA B O 1
ATOM 10959 N N . VAL B 1 528 ? 4.961 -3.524 -22.655 1 89.46 528 VAL B N 1
ATOM 10960 C CA . VAL B 1 528 ? 5.904 -3.434 -21.546 1 89.46 528 VAL B CA 1
ATOM 10961 C C . VAL B 1 528 ? 6.884 -2.289 -21.793 1 89.46 528 VAL B C 1
ATOM 10963 O O . VAL B 1 528 ? 7.954 -2.493 -22.372 1 89.46 528 VAL B O 1
ATOM 10966 N N . PRO B 1 529 ? 6.54 -1.183 -21.317 1 89.31 529 PRO B N 1
ATOM 10967 C CA . PRO B 1 529 ? 7.433 -0.047 -21.561 1 89.31 529 PRO B CA 1
ATOM 10968 C C . PRO B 1 529 ? 8.878 -0.335 -21.159 1 89.31 529 PRO B C 1
ATOM 10970 O O . PRO B 1 529 ? 9.121 -0.989 -20.142 1 89.31 529 PRO B O 1
ATOM 10973 N N . PRO B 1 530 ? 9.779 0.185 -21.969 1 92.81 530 PRO B N 1
ATOM 10974 C CA . PRO B 1 530 ? 11.191 -0.091 -21.693 1 92.81 530 PRO B CA 1
ATOM 10975 C C . PRO B 1 530 ? 11.625 0.382 -20.308 1 92.81 530 PRO B C 1
ATOM 10977 O O . PRO B 1 530 ? 12.644 -0.076 -19.786 1 92.81 530 PRO B O 1
ATOM 10980 N N . TRP B 1 531 ? 10.807 1.294 -19.741 1 92.03 531 TRP B N 1
ATOM 10981 C CA . TRP B 1 531 ? 11.068 1.827 -18.408 1 92.03 531 TRP B CA 1
ATOM 10982 C C . TRP B 1 531 ? 11.279 0.7 -17.402 1 92.03 531 TRP B C 1
ATOM 10984 O O . TRP B 1 531 ? 12.183 0.766 -16.566 1 92.03 531 TRP B O 1
ATOM 10994 N N . PHE B 1 532 ? 10.616 -0.388 -17.519 1 92.41 532 PHE B N 1
ATOM 10995 C CA . PHE B 1 532 ? 10.683 -1.491 -16.568 1 92.41 532 PHE B CA 1
ATOM 10996 C C . PHE B 1 532 ? 11.998 -2.249 -16.709 1 92.41 532 PHE B C 1
ATOM 10998 O O . PHE B 1 532 ? 12.652 -2.558 -15.712 1 92.41 532 PHE B O 1
ATOM 11005 N N . GLY B 1 533 ? 12.291 -2.55 -17.926 1 94.9 533 GLY B N 1
ATOM 11006 C CA . GLY B 1 533 ? 13.562 -3.218 -18.157 1 94.9 533 GLY B CA 1
ATOM 11007 C C . GLY B 1 533 ? 14.759 -2.38 -17.752 1 94.9 533 GLY B C 1
ATOM 11008 O O . GLY B 1 533 ? 15.705 -2.889 -17.147 1 94.9 533 GLY B O 1
ATOM 11009 N N . ARG B 1 534 ? 14.707 -1.128 -18.089 1 95.61 534 ARG B N 1
ATOM 11010 C CA . ARG B 1 534 ? 15.786 -0.215 -17.724 1 95.61 534 ARG B CA 1
ATOM 11011 C C . ARG B 1 534 ? 15.954 -0.142 -16.21 1 95.61 534 ARG B C 1
ATOM 11013 O O . ARG B 1 534 ? 17.075 -0.198 -15.702 1 95.61 534 ARG B O 1
ATOM 11020 N N . ARG B 1 535 ? 14.911 -0.066 -15.572 1 93.88 535 ARG B N 1
ATOM 11021 C CA . ARG B 1 535 ? 14.936 0.004 -14.114 1 93.88 535 ARG B CA 1
ATOM 11022 C C . ARG B 1 535 ? 15.537 -1.263 -13.516 1 93.88 535 ARG B C 1
ATOM 11024 O O . ARG B 1 535 ? 16.343 -1.195 -12.585 1 93.88 535 ARG B O 1
ATOM 11031 N N . MET B 1 536 ? 15.06 -2.348 -13.944 1 96.43 536 MET B N 1
ATOM 11032 C CA . MET B 1 536 ? 15.588 -3.607 -13.427 1 96.43 536 MET B CA 1
ATOM 11033 C C . MET B 1 536 ? 17.08 -3.732 -13.717 1 96.43 536 MET B C 1
ATOM 11035 O O . MET B 1 536 ? 17.844 -4.198 -12.87 1 96.43 536 MET B O 1
ATOM 11039 N N . ALA B 1 537 ? 17.487 -3.331 -14.904 1 96.77 537 ALA B N 1
ATOM 11040 C CA . ALA B 1 537 ? 18.904 -3.377 -15.254 1 96.77 537 ALA B CA 1
ATOM 11041 C C . ALA B 1 537 ? 19.737 -2.547 -14.281 1 96.77 537 ALA B C 1
ATOM 11043 O O . ALA B 1 537 ? 20.769 -3.007 -13.788 1 96.77 537 ALA B O 1
ATOM 11044 N N . ARG B 1 538 ? 19.299 -1.412 -14.038 1 94.6 538 ARG B N 1
ATOM 11045 C CA . ARG B 1 538 ? 20.006 -0.543 -13.103 1 94.6 538 ARG B CA 1
ATOM 11046 C C . ARG B 1 538 ? 20.089 -1.179 -11.719 1 94.6 538 ARG B C 1
ATOM 11048 O O . ARG B 1 538 ? 21.155 -1.194 -11.1 1 94.6 538 ARG B O 1
ATOM 11055 N N . HIS B 1 539 ? 18.971 -1.643 -11.277 1 95.02 539 HIS B N 1
ATOM 11056 C CA . HIS B 1 539 ? 18.912 -2.252 -9.953 1 95.02 539 HIS B CA 1
ATOM 11057 C C . HIS B 1 539 ? 19.854 -3.448 -9.854 1 95.02 539 HIS B C 1
ATOM 11059 O O . HIS B 1 539 ? 20.547 -3.616 -8.849 1 95.02 539 HIS B O 1
ATOM 11065 N N . LEU B 1 540 ? 19.881 -4.264 -10.852 1 96.55 540 LEU B N 1
ATOM 11066 C CA . LEU B 1 540 ? 20.776 -5.416 -10.891 1 96.55 540 LEU B CA 1
ATOM 11067 C C . LEU B 1 540 ? 22.234 -4.974 -10.824 1 96.55 540 LEU B C 1
ATOM 11069 O O . LEU B 1 540 ? 23.038 -5.577 -10.11 1 96.55 540 LEU B O 1
ATOM 11073 N N . GLU B 1 541 ? 22.496 -3.974 -11.558 1 93.56 541 GLU B N 1
ATOM 11074 C CA . GLU B 1 541 ? 23.856 -3.443 -11.522 1 93.56 541 GLU B CA 1
ATOM 11075 C C . GLU B 1 541 ? 24.213 -2.935 -10.129 1 93.56 541 GLU B C 1
ATOM 11077 O O . GLU B 1 541 ? 25.313 -3.189 -9.633 1 93.56 541 GLU B O 1
ATOM 11082 N N . GLU B 1 542 ? 23.314 -2.239 -9.549 1 91.76 542 GLU B N 1
ATOM 11083 C CA . GLU B 1 542 ? 23.52 -1.721 -8.199 1 91.76 542 GLU B CA 1
ATOM 11084 C C . GLU B 1 542 ? 23.743 -2.854 -7.202 1 91.76 542 GLU B C 1
ATOM 11086 O O . GLU B 1 542 ? 24.49 -2.698 -6.234 1 91.76 542 GLU B O 1
ATOM 11091 N N . GLU B 1 543 ? 23.123 -3.99 -7.426 1 93.75 543 GLU B N 1
ATOM 11092 C CA . GLU B 1 543 ? 23.245 -5.139 -6.533 1 93.75 543 GLU B CA 1
ATOM 11093 C C . GLU B 1 543 ? 24.455 -5.994 -6.896 1 93.75 543 GLU B C 1
ATOM 11095 O O . GLU B 1 543 ? 24.762 -6.97 -6.208 1 93.75 543 GLU B O 1
ATOM 11100 N N . GLY B 1 544 ? 25.121 -5.707 -8.038 1 93.18 544 GLY B N 1
ATOM 11101 C CA . GLY B 1 544 ? 26.402 -6.323 -8.344 1 93.18 544 GLY B CA 1
ATOM 11102 C C . GLY B 1 544 ? 26.295 -7.46 -9.343 1 93.18 544 GLY B C 1
ATOM 11103 O O . GLY B 1 544 ? 27.239 -8.233 -9.516 1 93.18 544 GLY B O 1
ATOM 11104 N N . ALA B 1 545 ? 25.182 -7.618 -10.003 1 95.97 545 ALA B N 1
ATOM 11105 C CA . ALA B 1 545 ? 25.093 -8.597 -11.084 1 95.97 545 ALA B CA 1
ATOM 11106 C C . ALA B 1 545 ? 25.941 -8.172 -12.279 1 95.97 545 ALA B C 1
ATOM 11108 O O . ALA B 1 545 ? 26.354 -7.014 -12.375 1 95.97 545 ALA B O 1
ATOM 11109 N N . ASN B 1 546 ? 26.331 -9.144 -13.11 1 95.92 546 ASN B N 1
ATOM 11110 C CA . ASN B 1 546 ? 26.998 -8.855 -14.375 1 95.92 546 ASN B CA 1
ATOM 11111 C C . ASN B 1 546 ? 25.992 -8.546 -15.481 1 95.92 546 ASN B C 1
ATOM 11113 O O . ASN B 1 546 ? 25.588 -9.441 -16.226 1 95.92 546 ASN B O 1
ATOM 11117 N N . VAL B 1 547 ? 25.686 -7.251 -15.673 1 96.64 547 VAL B N 1
ATOM 11118 C CA . VAL B 1 547 ? 24.524 -6.862 -16.465 1 96.64 547 VAL B CA 1
ATOM 11119 C C . VAL B 1 547 ? 24.959 -6.519 -17.888 1 96.64 547 VAL B C 1
ATOM 11121 O O . VAL B 1 547 ? 25.921 -5.773 -18.087 1 96.64 547 VAL B O 1
ATOM 11124 N N . THR B 1 548 ? 24.337 -7.13 -18.83 1 96.94 548 THR B N 1
ATOM 11125 C CA . THR B 1 548 ? 24.333 -6.692 -20.221 1 96.94 548 THR B CA 1
ATOM 11126 C C . THR B 1 548 ? 22.976 -6.106 -20.601 1 96.94 548 THR B C 1
ATOM 11128 O O . THR B 1 548 ? 21.942 -6.749 -20.411 1 96.94 548 THR B O 1
ATOM 11131 N N . PHE B 1 549 ? 22.975 -4.88 -21.091 1 96.27 549 PHE B N 1
ATOM 11132 C CA . PHE B 1 549 ? 21.734 -4.216 -21.472 1 96.27 549 PHE B CA 1
ATOM 11133 C C . PHE B 1 549 ? 21.679 -3.994 -22.979 1 96.27 549 PHE B C 1
ATOM 11135 O O . PHE B 1 549 ? 22.625 -3.466 -23.568 1 96.27 549 PHE B O 1
ATOM 11142 N N . GLN B 1 550 ? 20.551 -4.473 -23.555 1 94.73 550 GLN B N 1
ATOM 11143 C CA . GLN B 1 550 ? 20.32 -4.271 -24.981 1 94.73 550 GLN B CA 1
ATOM 11144 C C . GLN B 1 550 ? 18.952 -3.643 -25.233 1 94.73 550 GLN B C 1
ATOM 11146 O O . GLN B 1 550 ? 17.955 -4.055 -24.637 1 94.73 550 GLN B O 1
ATOM 11151 N N . GLU B 1 551 ? 18.933 -2.683 -26.031 1 93.14 551 GLU B N 1
ATOM 11152 C CA . GLU B 1 551 ? 17.682 -2.052 -26.442 1 93.14 551 GLU B CA 1
ATOM 11153 C C . GLU B 1 551 ? 17.563 -2.002 -27.962 1 93.14 551 GLU B C 1
ATOM 11155 O O . GLU B 1 551 ? 18.521 -1.649 -28.654 1 93.14 551 GLU B O 1
ATOM 11160 N N . PHE B 1 552 ? 16.443 -2.405 -28.455 1 91.39 552 PHE B N 1
ATOM 11161 C CA . PHE B 1 552 ? 16.171 -2.413 -29.887 1 91.39 552 PHE B CA 1
ATOM 11162 C C . PHE B 1 552 ? 15.101 -1.387 -30.241 1 91.39 552 PHE B C 1
ATOM 11164 O O . PHE B 1 552 ? 14.143 -1.197 -29.488 1 91.39 552 PHE B O 1
ATOM 11171 N N . ASP B 1 553 ? 15.265 -0.745 -31.387 1 90.32 553 ASP B N 1
ATOM 11172 C CA . ASP B 1 553 ? 14.249 0.187 -31.865 1 90.32 553 ASP B CA 1
ATOM 11173 C C . ASP B 1 553 ? 13.069 -0.558 -32.484 1 90.32 553 ASP B C 1
ATOM 11175 O O . ASP B 1 553 ? 12.882 -0.533 -33.702 1 90.32 553 ASP B O 1
ATOM 11179 N N . GLN B 1 554 ? 12.347 -1.228 -31.627 1 90.25 554 GLN B N 1
ATOM 11180 C CA . GLN B 1 554 ? 11.209 -2.055 -32.013 1 90.25 554 GLN B CA 1
ATOM 11181 C C . GLN B 1 554 ? 10.048 -1.881 -31.038 1 90.25 554 GLN B C 1
ATOM 11183 O O . GLN B 1 554 ? 10.2 -1.252 -29.989 1 90.25 554 GLN B O 1
ATOM 11188 N N . GLU B 1 555 ? 8.928 -2.351 -31.5 1 90.18 555 GLU B N 1
ATOM 11189 C CA . GLU B 1 555 ? 7.791 -2.499 -30.596 1 90.18 555 GLU B CA 1
ATOM 11190 C C . GLU B 1 555 ? 7.871 -3.811 -29.82 1 90.18 555 GLU B C 1
ATOM 11192 O O . GLU B 1 555 ? 8.947 -4.399 -29.693 1 90.18 555 GLU B O 1
ATOM 11197 N N . HIS B 1 556 ? 6.791 -4.255 -29.248 1 87 556 HIS B N 1
ATOM 11198 C CA . HIS B 1 556 ? 6.775 -5.506 -28.499 1 87 556 HIS B CA 1
ATOM 11199 C C . HIS B 1 556 ? 6.99 -6.703 -29.42 1 87 556 HIS B C 1
ATOM 11201 O O . HIS B 1 556 ? 6.027 -7.28 -29.93 1 87 556 HIS B O 1
ATOM 11207 N N . TRP B 1 557 ? 8.208 -7.006 -29.927 1 78.03 557 TRP B N 1
ATOM 11208 C CA . TRP B 1 557 ? 8.488 -7.882 -31.059 1 78.03 557 TRP B CA 1
ATOM 11209 C C . TRP B 1 557 ? 8.798 -9.299 -30.587 1 78.03 557 TRP B C 1
ATOM 11211 O O . TRP B 1 557 ? 9.226 -9.501 -29.448 1 78.03 557 TRP B O 1
ATOM 11221 N N . TRP B 1 558 ? 8.528 -10.312 -31.426 1 81.8 558 TRP B N 1
ATOM 11222 C CA . TRP B 1 558 ? 8.742 -11.727 -31.139 1 81.8 558 TRP B CA 1
ATOM 11223 C C . TRP B 1 558 ? 9.568 -12.386 -32.238 1 81.8 558 TRP B C 1
ATOM 11225 O O . TRP B 1 558 ? 10.564 -13.056 -31.957 1 81.8 558 TRP B O 1
ATOM 11235 N N . TRP B 1 559 ? 9.357 -12.216 -33.498 1 71.32 559 TRP B N 1
ATOM 11236 C CA . TRP B 1 559 ? 9.805 -13.094 -34.573 1 71.32 559 TRP B CA 1
ATOM 11237 C C . TRP B 1 559 ? 11.149 -12.634 -35.128 1 71.32 559 TRP B C 1
ATOM 11239 O O . TRP B 1 559 ? 12.061 -13.444 -35.314 1 71.32 559 TRP B O 1
ATOM 11249 N N . ASP B 1 560 ? 11.223 -11.526 -35.746 1 74.15 560 ASP B N 1
ATOM 11250 C CA . ASP B 1 560 ? 12.472 -11.091 -36.363 1 74.15 560 ASP B CA 1
ATOM 11251 C C . ASP B 1 560 ? 13.042 -9.87 -35.646 1 74.15 560 ASP B C 1
ATOM 11253 O O . ASP B 1 560 ? 12.294 -8.989 -35.216 1 74.15 560 ASP B O 1
ATOM 11257 N N . SER B 1 561 ? 14.342 -10.012 -35.377 1 74.01 561 SER B N 1
ATOM 11258 C CA . SER B 1 561 ? 14.976 -8.874 -34.72 1 74.01 561 SER B CA 1
ATOM 11259 C C . SER B 1 561 ? 15.724 -8.003 -35.724 1 74.01 561 SER B C 1
ATOM 11261 O O . SER B 1 561 ? 15.448 -6.807 -35.842 1 74.01 561 SER B O 1
ATOM 11263 N N . GLN B 1 562 ? 16.665 -8.611 -36.486 1 78.03 562 GLN B N 1
ATOM 11264 C CA . GLN B 1 562 ? 17.472 -7.817 -37.407 1 78.03 562 GLN B CA 1
ATOM 11265 C C . GLN B 1 562 ? 17.286 -8.288 -38.847 1 78.03 562 GLN B C 1
ATOM 11267 O O . GLN B 1 562 ? 17.236 -7.473 -39.77 1 78.03 562 GLN B O 1
ATOM 11272 N N . GLU B 1 563 ? 17.296 -9.657 -39.026 1 83.26 563 GLU B N 1
ATOM 11273 C CA . GLU B 1 563 ? 17.141 -10.27 -40.341 1 83.26 563 GLU B CA 1
ATOM 11274 C C . GLU B 1 563 ? 15.994 -11.277 -40.349 1 83.26 563 GLU B C 1
ATOM 11276 O O . GLU B 1 563 ? 15.606 -11.791 -39.298 1 83.26 563 GLU B O 1
ATOM 11281 N N . PRO B 1 564 ? 15.493 -11.533 -41.528 1 84.32 564 PRO B N 1
ATOM 11282 C CA . PRO B 1 564 ? 14.426 -12.534 -41.603 1 84.32 564 PRO B CA 1
ATOM 11283 C C . PRO B 1 564 ? 14.875 -13.912 -41.124 1 84.32 564 PRO B C 1
ATOM 11285 O O . PRO B 1 564 ? 15.964 -14.37 -41.482 1 84.32 564 PRO B O 1
ATOM 11288 N N . ASN B 1 565 ? 14.178 -14.557 -40.338 1 88.05 565 ASN B N 1
ATOM 11289 C CA . ASN B 1 565 ? 14.365 -15.923 -39.862 1 88.05 565 ASN B CA 1
ATOM 11290 C C . ASN B 1 565 ? 15.649 -16.063 -39.049 1 88.05 565 ASN B C 1
ATOM 11292 O O . ASN B 1 565 ? 16.326 -17.09 -39.122 1 88.05 565 ASN B O 1
ATOM 11296 N N . ASP B 1 566 ? 16.023 -14.94 -38.448 1 87.16 566 ASP B N 1
ATOM 11297 C CA . ASP B 1 566 ? 17.282 -14.961 -37.71 1 87.16 566 ASP B CA 1
ATOM 11298 C C . ASP B 1 566 ? 17.089 -15.539 -36.31 1 87.16 566 ASP B C 1
ATOM 11300 O O . ASP B 1 566 ? 18.023 -15.559 -35.506 1 87.16 566 ASP B O 1
ATOM 11304 N N . GLY B 1 567 ? 15.812 -15.983 -35.949 1 87.56 567 GLY B N 1
ATOM 11305 C CA . GLY B 1 567 ? 15.512 -16.556 -34.647 1 87.56 567 GLY B CA 1
ATOM 11306 C C . GLY B 1 567 ? 14.749 -15.61 -33.74 1 87.56 567 GLY B C 1
ATOM 11307 O O . GLY B 1 567 ? 14.204 -16.027 -32.716 1 87.56 567 GLY B O 1
ATOM 11308 N N . GLY B 1 568 ? 14.821 -14.281 -34.083 1 88.67 568 GLY B N 1
ATOM 11309 C CA . GLY B 1 568 ? 13.984 -13.315 -33.39 1 88.67 568 GLY B CA 1
ATOM 11310 C C . GLY B 1 568 ? 14.475 -12.995 -31.991 1 88.67 568 GLY B C 1
ATOM 11311 O O . GLY B 1 568 ? 15.669 -13.106 -31.706 1 88.67 568 GLY B O 1
ATOM 11312 N N . VAL B 1 569 ? 13.614 -12.569 -31.096 1 91.56 569 VAL B N 1
ATOM 11313 C CA . VAL B 1 569 ? 13.921 -12.015 -29.781 1 91.56 569 VAL B CA 1
ATOM 11314 C C . VAL B 1 569 ? 14.567 -13.087 -28.906 1 91.56 569 VAL B C 1
ATOM 11316 O O . VAL B 1 569 ? 15.39 -12.778 -28.04 1 91.56 569 VAL B O 1
ATOM 11319 N N . MET B 1 570 ? 14.21 -14.364 -29.135 1 94.43 570 MET B N 1
ATOM 11320 C CA . MET B 1 570 ? 14.612 -15.431 -28.223 1 94.43 570 MET B CA 1
ATOM 11321 C C . MET B 1 570 ? 15.805 -16.201 -28.779 1 94.43 570 MET B C 1
ATOM 11323 O O . MET B 1 570 ? 16.346 -17.082 -28.109 1 94.43 570 MET B O 1
ATOM 11327 N N . HIS B 1 571 ? 16.246 -15.884 -30.026 1 95.58 571 HIS B N 1
ATOM 11328 C CA . HIS B 1 571 ? 17.274 -16.743 -30.602 1 95.58 571 HIS B CA 1
ATOM 11329 C C . HIS B 1 571 ? 18.05 -16.016 -31.696 1 95.58 571 HIS B C 1
ATOM 11331 O O . HIS B 1 571 ? 18.578 -16.649 -32.613 1 95.58 571 HIS B O 1
ATOM 11337 N N . ASP B 1 572 ? 18.082 -14.719 -31.668 1 93.75 572 ASP B N 1
ATOM 11338 C CA . ASP B 1 572 ? 18.897 -13.993 -32.638 1 93.75 572 ASP B CA 1
ATOM 11339 C C . ASP B 1 572 ? 20.385 -14.236 -32.397 1 93.75 572 ASP B C 1
ATOM 11341 O O . ASP B 1 572 ? 20.765 -14.851 -31.398 1 93.75 572 ASP B O 1
ATOM 11345 N N . PRO B 1 573 ? 21.261 -13.79 -33.288 1 92.93 573 PRO B N 1
ATOM 11346 C CA . PRO B 1 573 ? 22.686 -14.095 -33.138 1 92.93 573 PRO B CA 1
ATOM 11347 C C . PRO B 1 573 ? 23.267 -13.573 -31.826 1 92.93 573 PRO B C 1
ATOM 11349 O O . PRO B 1 573 ? 24.089 -14.246 -31.199 1 92.93 573 PRO B O 1
ATOM 11352 N N . GLY B 1 574 ? 22.835 -12.393 -31.442 1 93.23 574 GLY B N 1
ATOM 11353 C CA . GLY B 1 574 ? 23.323 -11.822 -30.196 1 93.23 574 GLY B CA 1
ATOM 11354 C C . GLY B 1 574 ? 22.961 -12.651 -28.978 1 93.23 574 GLY B C 1
ATOM 11355 O O . GLY B 1 574 ? 23.807 -12.903 -28.118 1 93.23 574 GLY B O 1
ATOM 11356 N N . LEU B 1 575 ? 21.79 -13.088 -28.945 1 95.8 575 LEU B N 1
ATOM 11357 C CA . LEU B 1 575 ? 21.347 -13.882 -27.804 1 95.8 575 LEU B CA 1
ATOM 11358 C C . LEU B 1 575 ? 21.988 -15.266 -27.822 1 95.8 575 LEU B C 1
ATOM 11360 O O . LEU B 1 575 ? 22.319 -15.815 -26.769 1 95.8 575 LEU B O 1
ATOM 11364 N N . ARG B 1 576 ? 22.105 -15.878 -28.966 1 95.58 576 ARG B N 1
ATOM 11365 C CA . ARG B 1 576 ? 22.769 -17.173 -29.07 1 95.58 576 ARG B CA 1
ATOM 11366 C C . ARG B 1 576 ? 24.195 -17.102 -28.533 1 95.58 576 ARG B C 1
ATOM 11368 O O . ARG B 1 576 ? 24.62 -17.971 -27.768 1 95.58 576 ARG B O 1
ATOM 11375 N N . LYS B 1 577 ? 24.863 -16.047 -28.964 1 95.96 577 LYS B N 1
ATOM 11376 C CA . LYS B 1 577 ? 26.233 -15.866 -28.493 1 95.96 577 LYS B CA 1
ATOM 11377 C C . LYS B 1 577 ? 26.276 -15.706 -26.976 1 95.96 577 LYS B C 1
ATOM 11379 O O . LYS B 1 577 ? 27.073 -16.36 -26.3 1 95.96 577 LYS B O 1
ATOM 11384 N N . TRP B 1 578 ? 25.488 -14.874 -26.483 1 97.23 578 TRP B N 1
ATOM 11385 C CA . TRP B 1 578 ? 25.433 -14.632 -25.045 1 97.23 578 TRP B CA 1
ATOM 11386 C C . TRP B 1 578 ? 25.117 -15.917 -24.288 1 97.23 578 TRP B C 1
ATOM 11388 O O . TRP B 1 578 ? 25.725 -16.202 -23.254 1 97.23 578 TRP B O 1
ATOM 11398 N N . THR B 1 579 ? 24.173 -16.69 -24.775 1 97.79 579 THR B N 1
ATOM 11399 C CA . THR B 1 579 ? 23.719 -17.918 -24.132 1 97.79 579 THR B CA 1
ATOM 11400 C C . THR B 1 579 ? 24.85 -18.939 -24.056 1 97.79 579 THR B C 1
ATOM 11402 O O . THR B 1 579 ? 25.063 -19.561 -23.014 1 97.79 579 THR B O 1
ATOM 11405 N N . LEU B 1 580 ? 25.522 -19.09 -25.148 1 96.46 580 LEU B N 1
ATOM 11406 C CA . LEU B 1 580 ? 26.626 -20.043 -25.194 1 96.46 580 LEU B CA 1
ATOM 11407 C C . LEU B 1 580 ? 27.755 -19.613 -24.263 1 96.46 580 LEU B C 1
ATOM 11409 O O . LEU B 1 580 ? 28.369 -20.45 -23.597 1 96.46 580 LEU B O 1
ATOM 11413 N N . GLU B 1 581 ? 27.977 -18.353 -24.18 1 96.57 581 GLU B N 1
ATOM 11414 C CA . GLU B 1 581 ? 28.989 -17.836 -23.264 1 96.57 581 GLU B CA 1
ATOM 11415 C C . GLU B 1 581 ? 28.593 -18.076 -21.81 1 96.57 581 GLU B C 1
ATOM 11417 O O . GLU B 1 581 ? 29.427 -18.468 -20.991 1 96.57 581 GLU B O 1
ATOM 11422 N N . ALA B 1 582 ? 27.354 -17.839 -21.493 1 96.33 582 ALA B N 1
ATOM 11423 C CA . ALA B 1 582 ? 26.857 -18.067 -20.138 1 96.33 582 ALA B CA 1
ATOM 11424 C C . ALA B 1 582 ? 26.959 -19.541 -19.758 1 96.33 582 ALA B C 1
ATOM 11426 O O . ALA B 1 582 ? 27.334 -19.873 -18.63 1 96.33 582 ALA B O 1
ATOM 11427 N N . ALA B 1 583 ? 26.604 -20.426 -20.678 1 95.27 583 ALA B N 1
ATOM 11428 C CA . ALA B 1 583 ? 26.584 -21.865 -20.43 1 95.27 583 ALA B CA 1
ATOM 11429 C C . ALA B 1 583 ? 27.995 -22.404 -20.212 1 95.27 583 ALA B C 1
ATOM 11431 O O . ALA B 1 583 ? 28.184 -23.405 -19.517 1 95.27 583 ALA B O 1
ATOM 11432 N N . ARG B 1 584 ? 28.938 -21.751 -20.786 1 92.46 584 ARG B N 1
ATOM 11433 C CA . ARG B 1 584 ? 30.311 -22.245 -20.74 1 92.46 584 ARG B CA 1
ATOM 11434 C C . ARG B 1 584 ? 31.094 -21.581 -19.613 1 92.46 584 ARG B C 1
ATOM 11436 O O . ARG B 1 584 ? 32.164 -22.058 -19.228 1 92.46 584 ARG B O 1
ATOM 11443 N N . ARG B 1 585 ? 30.507 -20.588 -19.093 1 89.66 585 ARG B N 1
ATOM 11444 C CA . ARG B 1 585 ? 31.192 -19.864 -18.027 1 89.66 585 ARG B CA 1
ATOM 11445 C C . ARG B 1 585 ? 31.301 -20.717 -16.768 1 89.66 585 ARG B C 1
ATOM 11447 O O . ARG B 1 585 ? 30.335 -21.37 -16.368 1 89.66 585 ARG B O 1
ATOM 11454 N N . PRO B 1 586 ? 32.528 -20.717 -16.265 1 88.71 586 PRO B N 1
ATOM 11455 C CA . PRO B 1 586 ? 32.641 -21.42 -14.985 1 88.71 586 PRO B CA 1
ATOM 11456 C C . PRO B 1 586 ? 31.818 -20.765 -13.877 1 88.71 586 PRO B C 1
ATOM 11458 O O . PRO B 1 586 ? 31.65 -19.543 -13.869 1 88.71 586 PRO B O 1
ATOM 11461 N N . ARG B 1 587 ? 31.379 -21.564 -13.019 1 89.33 587 ARG B N 1
ATOM 11462 C CA . ARG B 1 587 ? 30.622 -21.031 -11.891 1 89.33 587 ARG B CA 1
ATOM 11463 C C . ARG B 1 587 ? 31.497 -20.137 -11.019 1 89.33 587 ARG B C 1
ATOM 11465 O O . ARG B 1 587 ? 32.673 -20.434 -10.797 1 89.33 587 ARG B O 1
ATOM 11472 N N . LEU B 1 588 ? 30.909 -19.086 -10.615 1 91.12 588 LEU B N 1
ATOM 11473 C CA . LEU B 1 588 ? 31.599 -18.136 -9.748 1 91.12 588 LEU B CA 1
ATOM 11474 C C . LEU B 1 588 ? 31.806 -18.722 -8.356 1 91.12 588 LEU B C 1
ATOM 11476 O O . LEU B 1 588 ? 30.858 -19.206 -7.734 1 91.12 588 LEU B O 1
ATOM 11480 N N . ALA B 1 589 ? 33.032 -18.685 -7.9 1 93.67 589 ALA B N 1
ATOM 11481 C CA . ALA B 1 589 ? 33.323 -19.15 -6.547 1 93.67 589 ALA B CA 1
ATOM 11482 C C . ALA B 1 589 ? 32.957 -18.09 -5.512 1 93.67 589 ALA B C 1
ATOM 11484 O O . ALA B 1 589 ? 33.108 -16.891 -5.762 1 93.67 589 ALA B O 1
ATOM 11485 N N . LEU B 1 590 ? 32.525 -18.55 -4.373 1 95.97 590 LEU B N 1
ATOM 11486 C CA . LEU B 1 590 ? 32.146 -17.62 -3.316 1 95.97 590 LEU B CA 1
ATOM 11487 C C . LEU B 1 590 ? 33.327 -16.74 -2.917 1 95.97 590 LEU B C 1
ATOM 11489 O O . LEU B 1 590 ? 33.156 -15.548 -2.649 1 95.97 590 LEU B O 1
ATOM 11493 N N . SER B 1 591 ? 34.558 -17.301 -2.92 1 92.93 591 SER B N 1
ATOM 11494 C CA . SER B 1 591 ? 35.757 -16.553 -2.559 1 92.93 591 SER B CA 1
ATOM 11495 C C . SER B 1 591 ? 35.995 -15.392 -3.52 1 92.93 591 SER B C 1
ATOM 11497 O O . SER B 1 591 ? 36.382 -14.3 -3.098 1 92.93 591 SER B O 1
ATOM 11499 N N . GLU B 1 592 ? 35.758 -15.634 -4.735 1 93.63 592 GLU B N 1
ATOM 11500 C CA . GLU B 1 592 ? 35.925 -14.593 -5.746 1 93.63 592 GLU B CA 1
ATOM 11501 C C . GLU B 1 592 ? 34.884 -13.489 -5.578 1 93.63 592 GLU B C 1
ATOM 11503 O O . GLU B 1 592 ? 35.194 -12.307 -5.743 1 93.63 592 GLU B O 1
ATOM 11508 N N . LEU B 1 593 ? 33.759 -13.93 -5.266 1 95.15 593 LEU B N 1
ATOM 11509 C CA . LEU B 1 593 ? 32.681 -12.963 -5.087 1 95.15 593 LEU B CA 1
ATOM 11510 C C . LEU B 1 593 ? 32.948 -12.069 -3.88 1 95.15 593 LEU B C 1
ATOM 11512 O O . LEU B 1 593 ? 32.749 -10.854 -3.946 1 95.15 593 LEU B O 1
ATOM 11516 N N . LEU B 1 594 ? 33.391 -12.622 -2.771 1 94.58 594 LEU B N 1
ATOM 11517 C CA . LEU B 1 594 ? 33.62 -11.883 -1.535 1 94.58 594 LEU B CA 1
ATOM 11518 C C . LEU B 1 594 ? 34.82 -10.952 -1.672 1 94.58 594 LEU B C 1
ATOM 11520 O O . LEU B 1 594 ? 34.971 -10.008 -0.894 1 94.58 594 LEU B O 1
ATOM 11524 N N . ALA B 1 595 ? 35.634 -11.289 -2.616 1 90.98 595 ALA B N 1
ATOM 11525 C CA . ALA B 1 595 ? 36.745 -10.385 -2.901 1 90.98 595 ALA B CA 1
ATOM 11526 C C . ALA B 1 595 ? 36.245 -9.073 -3.499 1 90.98 595 ALA B C 1
ATOM 11528 O O . ALA B 1 595 ? 36.911 -8.041 -3.392 1 90.98 595 ALA B O 1
ATOM 11529 N N . GLN B 1 596 ? 35.057 -9.156 -4.033 1 88.55 596 GLN B N 1
ATOM 11530 C CA . GLN B 1 596 ? 34.478 -7.969 -4.652 1 88.55 596 GLN B CA 1
ATOM 11531 C C . GLN B 1 596 ? 33.623 -7.19 -3.657 1 88.55 596 GLN B C 1
ATOM 11533 O O . GLN B 1 596 ? 33.216 -6.059 -3.932 1 88.55 596 GLN B O 1
ATOM 11538 N N . GLY B 1 597 ? 33.384 -7.76 -2.581 1 89.92 597 GLY B N 1
ATOM 11539 C CA . GLY B 1 597 ? 32.551 -7.117 -1.577 1 89.92 597 GLY B CA 1
ATOM 11540 C C . GLY B 1 597 ? 31.606 -8.078 -0.88 1 89.92 597 GLY B C 1
ATOM 11541 O O . GLY B 1 597 ? 31.604 -9.275 -1.172 1 89.92 597 GLY B O 1
ATOM 11542 N N . ASP B 1 598 ? 30.774 -7.51 -0.009 1 92.66 598 ASP B N 1
ATOM 11543 C CA . ASP B 1 598 ? 29.834 -8.322 0.758 1 92.66 598 ASP B CA 1
ATOM 11544 C C . ASP B 1 598 ? 28.774 -8.94 -0.151 1 92.66 598 ASP B C 1
ATOM 11546 O O . ASP B 1 598 ? 28.442 -8.379 -1.197 1 92.66 598 ASP B O 1
ATOM 11550 N N . PHE B 1 599 ? 28.401 -10.108 0.28 1 95.72 599 PHE B N 1
ATOM 11551 C CA . PHE B 1 599 ? 27.306 -10.782 -0.408 1 95.72 599 PHE B CA 1
ATOM 11552 C C . PHE B 1 599 ? 26.084 -10.891 0.497 1 95.72 599 PHE B C 1
ATOM 11554 O O . PHE B 1 599 ? 26.202 -11.266 1.665 1 95.72 599 PHE B O 1
ATOM 11561 N N . VAL B 1 600 ? 24.88 -10.476 -0.049 1 96.2 600 VAL B N 1
ATOM 11562 C CA . VAL B 1 600 ? 23.642 -10.534 0.722 1 96.2 600 VAL B CA 1
ATOM 11563 C C . VAL B 1 600 ? 22.676 -11.522 0.073 1 96.2 600 VAL B C 1
ATOM 11565 O O . VAL B 1 600 ? 22.326 -11.378 -1.101 1 96.2 600 VAL B O 1
ATOM 11568 N N . LEU B 1 601 ? 22.285 -12.527 0.803 1 96.97 601 LEU B N 1
ATOM 11569 C CA . LEU B 1 601 ? 21.205 -13.423 0.406 1 96.97 601 LEU B CA 1
ATOM 11570 C C . LEU B 1 601 ? 19.884 -12.995 1.035 1 96.97 601 LEU B C 1
ATOM 11572 O O . LEU B 1 601 ? 19.798 -12.825 2.254 1 96.97 601 LEU B O 1
ATOM 11576 N N . ALA B 1 602 ? 18.907 -12.78 0.205 1 96.18 602 ALA B N 1
ATOM 11577 C CA . ALA B 1 602 ? 17.584 -12.385 0.682 1 96.18 602 ALA B CA 1
ATOM 11578 C C . ALA B 1 602 ? 16.533 -13.427 0.309 1 96.18 602 ALA B C 1
ATOM 11580 O O . ALA B 1 602 ? 16.565 -13.984 -0.791 1 96.18 602 ALA B O 1
ATOM 11581 N N . ALA B 1 603 ? 15.579 -13.682 1.282 1 93.54 603 ALA B N 1
ATOM 11582 C CA . ALA B 1 603 ? 14.519 -14.643 0.989 1 93.54 603 ALA B CA 1
ATOM 11583 C C . ALA B 1 603 ? 13.226 -14.269 1.707 1 93.54 603 ALA B C 1
ATOM 11585 O O . ALA B 1 603 ? 13.245 -13.902 2.884 1 93.54 603 ALA B O 1
ATOM 11586 N N . GLY B 1 604 ? 12.075 -14.301 1.019 1 86.73 604 GLY B N 1
ATOM 11587 C CA . GLY B 1 604 ? 10.768 -14.046 1.603 1 86.73 604 GLY B CA 1
ATOM 11588 C C . GLY B 1 604 ? 10.024 -15.314 1.978 1 86.73 604 GLY B C 1
ATOM 11589 O O . GLY B 1 604 ? 8.997 -15.261 2.656 1 86.73 604 GLY B O 1
ATOM 11590 N N . GLY B 1 605 ? 10.478 -16.507 1.49 1 78.08 605 GLY B N 1
ATOM 11591 C CA . GLY B 1 605 ? 9.777 -17.751 1.765 1 78.08 605 GLY B CA 1
ATOM 11592 C C . GLY B 1 605 ? 10.629 -18.982 1.519 1 78.08 605 GLY B C 1
ATOM 11593 O O . GLY B 1 605 ? 11.809 -18.869 1.182 1 78.08 605 GLY B O 1
ATOM 11594 N N . PRO B 1 606 ? 10.104 -20.089 1.711 1 72.61 606 PRO B N 1
ATOM 11595 C CA . PRO B 1 606 ? 10.859 -21.338 1.589 1 72.61 606 PRO B CA 1
ATOM 11596 C C . PRO B 1 606 ? 11.128 -21.726 0.137 1 72.61 606 PRO B C 1
ATOM 11598 O O . PRO B 1 606 ? 11.932 -22.624 -0.128 1 72.61 606 PRO B O 1
ATOM 11601 N N . GLU B 1 607 ? 10.553 -20.996 -0.781 1 76.69 607 GLU B N 1
ATOM 11602 C CA . GLU B 1 607 ? 10.75 -21.316 -2.192 1 76.69 607 GLU B CA 1
ATOM 11603 C C . GLU B 1 607 ? 12.153 -20.934 -2.654 1 76.69 607 GLU B C 1
ATOM 11605 O O . GLU B 1 607 ? 12.599 -21.361 -3.721 1 76.69 607 GLU B O 1
ATOM 11610 N N . TYR B 1 608 ? 12.817 -20.243 -1.913 1 85.41 608 TYR B N 1
ATOM 11611 C CA . TYR B 1 608 ? 14.175 -19.835 -2.257 1 85.41 608 TYR B CA 1
ATOM 11612 C C . TYR B 1 608 ? 15.175 -20.936 -1.927 1 85.41 608 TYR B C 1
ATOM 11614 O O . TYR B 1 608 ? 15.309 -21.334 -0.767 1 85.41 608 TYR B O 1
ATOM 11622 N N . GLN B 1 609 ? 15.802 -21.505 -2.948 1 89.15 609 GLN B N 1
ATOM 11623 C CA . GLN B 1 609 ? 16.697 -22.646 -2.785 1 89.15 609 GLN B CA 1
ATOM 11624 C C . GLN B 1 609 ? 18.098 -22.194 -2.383 1 89.15 609 GLN B C 1
ATOM 11626 O O . GLN B 1 609 ? 18.941 -23.017 -2.021 1 89.15 609 GLN B O 1
ATOM 11631 N N . GLY B 1 610 ? 18.38 -20.931 -2.432 1 91.16 610 GLY B N 1
ATOM 11632 C CA . GLY B 1 610 ? 19.598 -20.422 -1.823 1 91.16 610 GLY B CA 1
ATOM 11633 C C . GLY B 1 610 ? 20.709 -20.176 -2.826 1 91.16 610 GLY B C 1
ATOM 11634 O O . GLY B 1 610 ? 20.534 -20.409 -4.024 1 91.16 610 GLY B O 1
ATOM 11635 N N . ARG B 1 611 ? 21.76 -19.745 -2.378 1 96.41 611 ARG B N 1
ATOM 11636 C CA . ARG B 1 611 ? 22.959 -19.399 -3.135 1 96.41 611 ARG B CA 1
ATOM 11637 C C . ARG B 1 611 ? 24.22 -19.768 -2.362 1 96.41 611 ARG B C 1
ATOM 11639 O O . ARG B 1 611 ? 24.291 -19.567 -1.148 1 96.41 611 ARG B O 1
ATOM 11646 N N . PHE B 1 612 ? 25.185 -20.485 -3.017 1 96.72 612 PHE B N 1
ATOM 11647 C CA . PHE B 1 612 ? 26.45 -20.936 -2.449 1 96.72 612 PHE B CA 1
ATOM 11648 C C . PHE B 1 612 ? 26.211 -21.898 -1.292 1 96.72 612 PHE B C 1
ATOM 11650 O O . PHE B 1 612 ? 26.913 -21.847 -0.279 1 96.72 612 PHE B O 1
ATOM 11657 N N . GLY B 1 613 ? 25.115 -22.565 -1.378 1 95.19 613 GLY B N 1
ATOM 11658 C CA . GLY B 1 613 ? 24.787 -23.581 -0.392 1 95.19 613 GLY B CA 1
ATOM 11659 C C . GLY B 1 613 ? 24.073 -23.024 0.825 1 95.19 613 GLY B C 1
ATOM 11660 O O . GLY B 1 613 ? 23.786 -23.757 1.774 1 95.19 613 GLY B O 1
ATOM 11661 N N . LEU B 1 614 ? 23.803 -21.732 0.84 1 95.89 614 LEU B N 1
ATOM 11662 C CA . LEU B 1 614 ? 23.098 -21.093 1.946 1 95.89 614 LEU B CA 1
ATOM 11663 C C . LEU B 1 614 ? 21.612 -20.954 1.635 1 95.89 614 LEU B C 1
ATOM 11665 O O . LEU B 1 614 ? 21.239 -20.554 0.53 1 95.89 614 LEU B O 1
ATOM 11669 N N . ARG B 1 615 ? 20.786 -21.304 2.606 1 94.7 615 ARG B N 1
ATOM 11670 C CA . ARG B 1 615 ? 19.341 -21.178 2.443 1 94.7 615 ARG B CA 1
ATOM 11671 C C . ARG B 1 615 ? 18.676 -20.76 3.75 1 94.7 615 ARG B C 1
ATOM 11673 O O . ARG B 1 615 ? 18.965 -21.324 4.807 1 94.7 615 ARG B O 1
ATOM 11680 N N . ILE B 1 616 ? 17.824 -19.761 3.669 1 93.09 616 ILE B N 1
ATOM 11681 C CA . ILE B 1 616 ? 17.036 -19.358 4.829 1 93.09 616 ILE B CA 1
ATOM 11682 C C . ILE B 1 616 ? 15.806 -20.256 4.953 1 93.09 616 ILE B C 1
ATOM 11684 O O . ILE B 1 616 ? 15.044 -20.411 3.997 1 93.09 616 ILE B O 1
ATOM 11688 N N . LEU B 1 617 ? 15.587 -20.83 6.115 1 88.95 617 LEU B N 1
ATOM 11689 C CA . LEU B 1 617 ? 14.525 -21.814 6.295 1 88.95 617 LEU B CA 1
ATOM 11690 C C . LEU B 1 617 ? 13.356 -21.217 7.07 1 88.95 617 LEU B C 1
ATOM 11692 O O . LEU B 1 617 ? 12.21 -21.636 6.894 1 88.95 617 LEU B O 1
ATOM 11696 N N . GLN B 1 618 ? 13.705 -20.286 7.953 1 88.57 618 GLN B N 1
ATOM 11697 C CA . GLN B 1 618 ? 12.682 -19.726 8.83 1 88.57 618 GLN B CA 1
ATOM 11698 C C . GLN B 1 618 ? 13.027 -18.296 9.235 1 88.57 618 GLN B C 1
ATOM 11700 O O . GLN B 1 618 ? 14.187 -17.989 9.52 1 88.57 618 GLN B O 1
ATOM 11705 N N . ARG B 1 619 ? 12.055 -17.541 9.259 1 88.97 619 ARG B N 1
ATOM 11706 C CA . ARG B 1 619 ? 12.202 -16.137 9.627 1 88.97 619 ARG B CA 1
ATOM 11707 C C . ARG B 1 619 ? 11.479 -15.834 10.935 1 88.97 619 ARG B C 1
ATOM 11709 O O . ARG B 1 619 ? 10.483 -16.483 11.264 1 88.97 619 ARG B O 1
ATOM 11716 N N . ARG B 1 620 ? 11.919 -14.9 11.627 1 86.43 620 ARG B N 1
ATOM 11717 C CA . ARG B 1 620 ? 11.27 -14.462 12.859 1 86.43 620 ARG B CA 1
ATOM 11718 C C . ARG B 1 620 ? 9.953 -13.753 12.562 1 86.43 620 ARG B C 1
ATOM 11720 O O . ARG B 1 620 ? 8.927 -14.055 13.175 1 86.43 620 ARG B O 1
ATOM 11727 N N . ALA B 1 621 ? 10.015 -12.781 11.745 1 88.71 621 ALA B N 1
ATOM 11728 C CA . ALA B 1 621 ? 8.826 -12.113 11.223 1 88.71 621 ALA B CA 1
ATOM 11729 C C . ALA B 1 621 ? 8.477 -12.626 9.829 1 88.71 621 ALA B C 1
ATOM 11731 O O . ALA B 1 621 ? 9.052 -12.178 8.834 1 88.71 621 ALA B O 1
ATOM 11732 N N . PRO B 1 622 ? 7.46 -13.43 9.745 1 89.59 622 PRO B N 1
ATOM 11733 C CA . PRO B 1 622 ? 7.172 -14.078 8.463 1 89.59 622 PRO B CA 1
ATOM 11734 C C . PRO B 1 622 ? 6.709 -13.091 7.394 1 89.59 622 PRO B C 1
ATOM 11736 O O . PRO B 1 622 ? 6.779 -13.392 6.199 1 89.59 622 PRO B O 1
ATOM 11739 N N . ALA B 1 623 ? 6.204 -11.916 7.797 1 91.55 623 ALA B N 1
ATOM 11740 C CA . ALA B 1 623 ? 5.694 -10.937 6.841 1 91.55 623 ALA B CA 1
ATOM 11741 C C . ALA B 1 623 ? 6.829 -10.106 6.248 1 91.55 623 ALA B C 1
ATOM 11743 O O . ALA B 1 623 ? 6.593 -9.221 5.423 1 91.55 623 ALA B O 1
ATOM 11744 N N . ALA B 1 624 ? 8.069 -10.382 6.621 1 92.93 624 ALA B N 1
ATOM 11745 C CA . ALA B 1 624 ? 9.235 -9.65 6.134 1 92.93 624 ALA B CA 1
ATOM 11746 C C . ALA B 1 624 ? 10.312 -10.606 5.629 1 92.93 624 ALA B C 1
ATOM 11748 O O . ALA B 1 624 ? 10.371 -11.763 6.05 1 92.93 624 ALA B O 1
ATOM 11749 N N . ARG B 1 625 ? 11.254 -10.115 4.861 1 94.95 625 ARG B N 1
ATOM 11750 C CA . ARG B 1 625 ? 12.334 -10.935 4.323 1 94.95 625 ARG B CA 1
ATOM 11751 C C . ARG B 1 625 ? 13.396 -11.207 5.384 1 94.95 625 ARG B C 1
ATOM 11753 O O . ARG B 1 625 ? 13.515 -10.457 6.356 1 94.95 625 ARG B O 1
ATOM 11760 N N . GLY B 1 626 ? 14.077 -12.363 5.171 1 93.81 626 GLY B N 1
ATOM 11761 C CA . GLY B 1 626 ? 15.306 -12.649 5.894 1 93.81 626 GLY B CA 1
ATOM 11762 C C . GLY B 1 626 ? 16.556 -12.375 5.078 1 93.81 626 GLY B C 1
ATOM 11763 O O . GLY B 1 626 ? 16.526 -12.439 3.847 1 93.81 626 GLY B O 1
ATOM 11764 N N . PHE B 1 627 ? 17.649 -12.044 5.81 1 95.66 627 PHE B N 1
ATOM 11765 C CA . PHE B 1 627 ? 18.894 -11.702 5.132 1 95.66 627 PHE B CA 1
ATOM 11766 C C . PHE B 1 627 ? 20.074 -12.426 5.77 1 95.66 627 PHE B C 1
ATOM 11768 O O . PHE B 1 627 ? 20.147 -12.546 6.994 1 95.66 627 PHE B O 1
ATOM 11775 N N . LEU B 1 628 ? 20.934 -12.944 4.97 1 96.25 628 LEU B N 1
ATOM 11776 C CA . LEU B 1 628 ? 22.27 -13.396 5.342 1 96.25 628 LEU B CA 1
ATOM 11777 C C . LEU B 1 628 ? 23.339 -12.586 4.617 1 96.25 628 LEU B C 1
ATOM 11779 O O . LEU B 1 628 ? 23.392 -12.582 3.385 1 96.25 628 LEU B O 1
ATOM 11783 N N . THR B 1 629 ? 24.102 -11.878 5.338 1 95.71 629 THR B N 1
ATOM 11784 C CA . THR B 1 629 ? 25.182 -11.085 4.761 1 95.71 629 THR B CA 1
ATOM 11785 C C . THR B 1 629 ? 26.536 -11.736 5.032 1 95.71 629 THR B C 1
ATOM 11787 O O . THR B 1 629 ? 26.897 -11.972 6.186 1 95.71 629 THR B O 1
ATOM 11790 N N . LEU B 1 630 ? 27.296 -12.024 3.99 1 96.4 630 LEU B N 1
ATOM 11791 C CA . LEU B 1 630 ? 28.613 -12.644 4.09 1 96.4 630 LEU B CA 1
ATOM 11792 C C . LEU B 1 630 ? 29.711 -11.647 3.735 1 96.4 630 LEU B C 1
ATOM 11794 O O . LEU B 1 630 ? 29.571 -10.877 2.782 1 96.4 630 LEU B O 1
ATOM 11798 N N . SER B 1 631 ? 30.644 -11.653 4.575 1 94.49 631 SER B N 1
ATOM 11799 C CA . SER B 1 631 ? 31.869 -10.904 4.312 1 94.49 631 SER B CA 1
ATOM 11800 C C . SER B 1 631 ? 33.105 -11.722 4.669 1 94.49 631 SER B C 1
ATOM 11802 O O . SER B 1 631 ? 33.001 -12.753 5.338 1 94.49 631 SER B O 1
ATOM 11804 N N . ARG B 1 632 ? 34.187 -11.338 4.041 1 89.44 632 ARG B N 1
ATOM 11805 C CA . ARG B 1 632 ? 35.432 -12.041 4.334 1 89.44 632 ARG B CA 1
ATOM 11806 C C . ARG B 1 632 ? 36.481 -11.086 4.893 1 89.44 632 ARG B C 1
ATOM 11808 O O . ARG B 1 632 ? 36.724 -10.02 4.323 1 89.44 632 ARG B O 1
ATOM 11815 N N . ALA B 1 633 ? 36.781 -11.151 6.111 1 79.03 633 ALA B N 1
ATOM 11816 C CA . ALA B 1 633 ? 37.78 -10.317 6.775 1 79.03 633 ALA B CA 1
ATOM 11817 C C . ALA B 1 633 ? 39.144 -11.002 6.789 1 79.03 633 ALA B C 1
ATOM 11819 O O . ALA B 1 633 ? 39.25 -12.181 7.135 1 79.03 633 ALA B O 1
ATOM 11820 N N . SER B 1 634 ? 40.151 -10.405 5.951 1 61.87 634 SER B N 1
ATOM 11821 C CA . SER B 1 634 ? 41.52 -10.907 6.018 1 61.87 634 SER B CA 1
ATOM 11822 C C . SER B 1 634 ? 42.222 -10.429 7.285 1 61.87 634 SER B C 1
ATOM 11824 O O . SER B 1 634 ? 41.855 -9.398 7.853 1 61.87 634 SER B O 1
ATOM 11826 N N . PRO B 1 635 ? 43.176 -11.146 7.91 1 53.35 635 PRO B N 1
ATOM 11827 C CA . PRO B 1 635 ? 43.905 -10.774 9.124 1 53.35 635 PRO B CA 1
ATOM 11828 C C . PRO B 1 635 ? 44.357 -9.315 9.118 1 53.35 635 PRO B C 1
ATOM 11830 O O . PRO B 1 635 ? 44.462 -8.693 10.178 1 53.35 635 PRO B O 1
ATOM 11833 N N . GLY B 1 636 ? 44.842 -8.546 8.094 1 39.41 636 GLY B N 1
ATOM 11834 C CA . GLY B 1 636 ? 45.539 -7.278 8.239 1 39.41 636 GLY B CA 1
ATOM 11835 C C . GLY B 1 636 ? 44.604 -6.108 8.478 1 39.41 636 GLY B C 1
ATOM 11836 O O . GLY B 1 636 ? 45.046 -5.019 8.852 1 39.41 636 GLY B O 1
ATOM 11837 N N . LYS B 1 637 ? 43.607 -5.956 7.688 1 38.11 637 LYS B N 1
ATOM 11838 C CA . LYS B 1 637 ? 42.943 -4.657 7.767 1 38.11 637 LYS B CA 1
ATOM 11839 C C . LYS B 1 637 ? 42.151 -4.523 9.064 1 38.11 637 LYS B C 1
ATOM 11841 O O . LYS B 1 637 ? 41.635 -3.447 9.374 1 38.11 637 LYS B O 1
ATOM 11846 N N . GLN B 1 638 ? 41.197 -5.337 9.299 1 35.71 638 GLN B N 1
ATOM 11847 C CA . GLN B 1 638 ? 40.352 -4.948 10.423 1 35.71 638 GLN B CA 1
ATOM 11848 C C . GLN B 1 638 ? 41.142 -4.947 11.729 1 35.71 638 GLN B C 1
ATOM 11850 O O . GLN B 1 638 ? 41.685 -5.977 12.133 1 35.71 638 GLN B O 1
ATOM 11855 N N . ALA B 1 639 ? 41.652 -3.886 12.102 1 31 639 ALA B N 1
ATOM 11856 C CA . ALA B 1 639 ? 42.009 -3.504 13.466 1 31 639 ALA B CA 1
ATOM 11857 C C . ALA B 1 639 ? 40.951 -3.972 14.461 1 31 639 ALA B C 1
ATOM 11859 O O . ALA B 1 639 ? 40.889 -3.478 15.589 1 31 639 ALA B O 1
ATOM 11860 N N . LEU B 1 640 ? 39.667 -4.325 13.985 1 30.22 640 LEU B N 1
ATOM 11861 C CA . LEU B 1 640 ? 38.73 -4.5 15.09 1 30.22 640 LEU B CA 1
ATOM 11862 C C . LEU B 1 640 ? 39.38 -5.268 16.236 1 30.22 640 LEU B C 1
ATOM 11864 O O . LEU B 1 640 ? 40.391 -5.947 16.04 1 30.22 640 LEU B O 1
ATOM 11868 N N . GLN B 1 641 ? 38.359 -5.787 17.307 1 30.63 641 GLN B N 1
ATOM 11869 C CA . GLN B 1 641 ? 38.524 -6.167 18.706 1 30.63 641 GLN B CA 1
ATOM 11870 C C . GLN B 1 641 ? 39.595 -7.243 18.861 1 30.63 641 GLN B C 1
ATOM 11872 O O . GLN B 1 641 ? 39.786 -8.07 17.966 1 30.63 641 GLN B O 1
ATOM 11877 N N . ARG B 1 642 ? 40.364 -7.106 19.923 1 31.29 642 ARG B N 1
ATOM 11878 C CA . ARG B 1 642 ? 41.329 -7.862 20.715 1 31.29 642 ARG B CA 1
ATOM 11879 C C . ARG B 1 642 ? 40.928 -9.329 20.814 1 31.29 642 ARG B C 1
ATOM 11881 O O . ARG B 1 642 ? 41.294 -10.016 21.77 1 31.29 642 ARG B O 1
ATOM 11888 N N . HIS B 1 643 ? 39.822 -9.789 20.262 1 30.97 643 HIS B N 1
ATOM 11889 C CA . HIS B 1 643 ? 39.942 -11.165 20.731 1 30.97 643 HIS B CA 1
ATOM 11890 C C . HIS B 1 643 ? 41.256 -11.791 20.275 1 30.97 643 HIS B C 1
ATOM 11892 O O . HIS B 1 643 ? 41.537 -11.85 19.076 1 30.97 643 HIS B O 1
ATOM 11898 N N . ARG B 1 644 ? 42.414 -11.701 21.069 1 32.26 644 ARG B N 1
ATOM 11899 C CA . ARG B 1 644 ? 43.736 -12.314 21.148 1 32.26 644 ARG B CA 1
ATOM 11900 C C . ARG B 1 644 ? 43.703 -13.754 20.646 1 32.26 644 ARG B C 1
ATOM 11902 O O . ARG B 1 644 ? 44.668 -14.501 20.822 1 32.26 644 ARG B O 1
ATOM 11909 N N . GLN B 1 645 ? 42.538 -14.422 20.684 1 30.68 645 GLN B N 1
ATOM 11910 C CA . GLN B 1 645 ? 42.979 -15.795 20.463 1 30.68 645 GLN B CA 1
ATOM 11911 C C . GLN B 1 645 ? 43.641 -15.947 19.096 1 30.68 645 GLN B C 1
ATOM 11913 O O . GLN B 1 645 ? 43.257 -15.276 18.136 1 30.68 645 GLN B O 1
ATOM 11918 N N . GLY B 1 646 ? 44.842 -16.419 18.908 1 36.83 646 GLY B N 1
ATOM 11919 C CA . GLY B 1 646 ? 45.847 -16.923 17.986 1 36.83 646 GLY B CA 1
ATOM 11920 C C . GLY B 1 646 ? 45.264 -17.39 16.665 1 36.83 646 GLY B C 1
ATOM 11921 O O . GLY B 1 646 ? 45.919 -18.116 15.914 1 36.83 646 GLY B O 1
ATOM 11922 N N . GLY B 1 647 ? 43.978 -17.563 16.423 1 38.13 647 GLY B N 1
ATOM 11923 C CA . GLY B 1 647 ? 43.808 -18.357 15.217 1 38.13 647 GLY B CA 1
ATOM 11924 C C . GLY B 1 647 ? 44.121 -17.588 13.947 1 38.13 647 GLY B C 1
ATOM 11925 O O . GLY B 1 647 ? 43.605 -16.488 13.738 1 38.13 647 GLY B O 1
ATOM 11926 N N . LYS B 1 648 ? 45.291 -17.536 13.307 1 48.47 648 LYS B N 1
ATOM 11927 C CA . LYS B 1 648 ? 45.934 -17.151 12.054 1 48.47 648 LYS B CA 1
ATOM 11928 C C . LYS B 1 648 ? 44.998 -17.363 10.868 1 48.47 648 LYS B C 1
ATOM 11930 O O . LYS B 1 648 ? 45.358 -17.069 9.726 1 48.47 648 LYS B O 1
ATOM 11935 N N . GLY B 1 649 ? 43.69 -17.88 10.851 1 63.47 649 GLY B N 1
ATOM 11936 C CA . GLY B 1 649 ? 43.031 -18.244 9.607 1 63.47 649 GLY B CA 1
ATOM 11937 C C . GLY B 1 649 ? 42.038 -17.2 9.13 1 63.47 649 GLY B C 1
ATOM 11938 O O . GLY B 1 649 ? 41.732 -16.251 9.854 1 63.47 649 GLY B O 1
ATOM 11939 N N . VAL B 1 650 ? 41.652 -17.099 7.832 1 79.81 650 VAL B N 1
ATOM 11940 C CA . VAL B 1 650 ? 40.642 -16.29 7.156 1 79.81 650 VAL B CA 1
ATOM 11941 C C . VAL B 1 650 ? 39.265 -16.581 7.748 1 79.81 650 VAL B C 1
ATOM 11943 O O . VAL B 1 650 ? 38.942 -17.733 8.047 1 79.81 650 VAL B O 1
ATOM 11946 N N . LYS B 1 651 ? 38.585 -15.443 8.217 1 89.99 651 LYS B N 1
ATOM 11947 C CA . LYS B 1 651 ? 37.247 -15.607 8.777 1 89.99 651 LYS B CA 1
ATOM 11948 C C . LYS B 1 651 ? 36.176 -15.198 7.769 1 89.99 651 LYS B C 1
ATOM 11950 O O . LYS B 1 651 ? 36.321 -14.188 7.077 1 89.99 651 LYS B O 1
ATOM 11955 N N . VAL B 1 652 ? 35.22 -16.092 7.656 1 94.3 652 VAL B N 1
ATOM 11956 C CA . VAL B 1 652 ? 33.99 -15.72 6.964 1 94.3 652 VAL B CA 1
ATOM 11957 C C . VAL B 1 652 ? 32.964 -15.208 7.973 1 94.3 652 VAL B C 1
ATOM 11959 O O . VAL B 1 652 ? 32.565 -15.936 8.885 1 94.3 652 VAL B O 1
ATOM 11962 N N . VAL B 1 653 ? 32.635 -13.987 7.867 1 94.55 653 VAL B N 1
ATOM 11963 C CA . VAL B 1 653 ? 31.682 -13.36 8.777 1 94.55 653 VAL B CA 1
ATOM 11964 C C . VAL B 1 653 ? 30.277 -13.431 8.185 1 94.55 653 VAL B C 1
ATOM 11966 O O . VAL B 1 653 ? 30.04 -12.953 7.072 1 94.55 653 VAL B O 1
ATOM 11969 N N . LEU B 1 654 ? 29.402 -14.038 8.91 1 95.14 654 LEU B N 1
ATOM 11970 C CA . LEU B 1 654 ? 27.996 -14.125 8.53 1 95.14 654 LEU B CA 1
ATOM 11971 C C . LEU B 1 654 ? 27.118 -13.363 9.516 1 95.14 654 LEU B C 1
ATOM 11973 O O . LEU B 1 654 ? 27.142 -13.64 10.718 1 95.14 654 LEU B O 1
ATOM 11977 N N . THR B 1 655 ? 26.412 -12.391 9.041 1 93.12 655 THR B N 1
ATOM 11978 C CA . THR B 1 655 ? 25.449 -11.648 9.846 1 93.12 655 THR B CA 1
ATOM 11979 C C . THR B 1 655 ? 24.022 -11.94 9.39 1 93.12 655 THR B C 1
ATOM 11981 O O . THR B 1 655 ? 23.755 -12.033 8.19 1 93.12 655 THR B O 1
ATOM 11984 N N . THR B 1 656 ? 23.139 -12.131 10.368 1 93.28 656 THR B N 1
ATOM 11985 C CA . THR B 1 656 ? 21.763 -12.489 10.044 1 93.28 656 THR B CA 1
ATOM 11986 C C . THR B 1 656 ? 20.812 -11.346 10.385 1 93.28 656 THR B C 1
ATOM 11988 O O . THR B 1 656 ? 21.081 -10.558 11.294 1 93.28 656 THR B O 1
ATOM 11991 N N . ALA B 1 657 ? 19.79 -11.195 9.643 1 93.18 657 ALA B N 1
ATOM 11992 C CA . ALA B 1 657 ? 18.667 -10.306 9.931 1 93.18 657 ALA B CA 1
ATOM 11993 C C . ALA B 1 657 ? 17.335 -11.01 9.689 1 93.18 657 ALA B C 1
ATOM 11995 O O . ALA B 1 657 ? 17.092 -11.536 8.6 1 93.18 657 ALA B O 1
ATOM 11996 N N . ASN B 1 658 ? 16.448 -11.116 10.698 1 90.93 658 ASN B N 1
ATOM 11997 C CA . ASN B 1 658 ? 15.143 -11.766 10.659 1 90.93 658 ASN B CA 1
ATOM 11998 C C . ASN B 1 658 ? 15.261 -13.235 10.261 1 90.93 658 ASN B C 1
ATOM 12000 O O . ASN B 1 658 ? 14.519 -13.71 9.399 1 90.93 658 ASN B O 1
ATOM 12004 N N . VAL B 1 659 ? 16.229 -13.886 10.749 1 91.34 659 VAL B N 1
ATOM 12005 C CA . VAL B 1 659 ? 16.456 -15.302 10.477 1 91.34 659 VAL B CA 1
ATOM 12006 C C . VAL B 1 659 ? 16.428 -16.09 11.784 1 91.34 659 VAL B C 1
ATOM 12008 O O . VAL B 1 659 ? 17.065 -15.7 12.766 1 91.34 659 VAL B O 1
ATOM 12011 N N . LEU B 1 660 ? 15.676 -17.115 11.787 1 88.06 660 LEU B N 1
ATOM 12012 C CA . LEU B 1 660 ? 15.643 -18.011 12.938 1 88.06 660 LEU B CA 1
ATOM 12013 C C . LEU B 1 660 ? 16.385 -19.309 12.637 1 88.06 660 LEU B C 1
ATOM 12015 O O . LEU B 1 660 ? 16.906 -19.957 13.548 1 88.06 660 LEU B O 1
ATOM 12019 N N . ARG B 1 661 ? 16.375 -19.695 11.361 1 89.32 661 ARG B N 1
ATOM 12020 C CA . ARG B 1 661 ? 16.982 -20.947 10.921 1 89.32 661 ARG B CA 1
ATOM 12021 C C . ARG B 1 661 ? 17.485 -20.836 9.485 1 89.32 661 ARG B C 1
ATOM 12023 O O . ARG B 1 661 ? 16.814 -20.255 8.63 1 89.32 661 ARG B O 1
ATOM 12030 N N . PHE B 1 662 ? 18.607 -21.371 9.217 1 92.24 662 PHE B N 1
ATOM 12031 C CA . PHE B 1 662 ? 19.144 -21.439 7.863 1 92.24 662 PHE B CA 1
ATOM 12032 C C . PHE B 1 662 ? 19.962 -22.71 7.668 1 92.24 662 PHE B C 1
ATOM 12034 O O . PHE B 1 662 ? 20.253 -23.421 8.633 1 92.24 662 PHE B O 1
ATOM 12041 N N . ALA B 1 663 ? 20.232 -23.076 6.484 1 93.23 663 ALA B N 1
ATOM 12042 C CA . ALA B 1 663 ? 20.967 -24.295 6.157 1 93.23 663 ALA B CA 1
ATOM 12043 C C . ALA B 1 663 ? 22.226 -23.978 5.356 1 93.23 663 ALA B C 1
ATOM 12045 O O . ALA B 1 663 ? 22.267 -22.993 4.615 1 93.23 663 ALA B O 1
ATOM 12046 N N . VAL B 1 664 ? 23.215 -24.832 5.541 1 96.15 664 VAL B N 1
ATOM 12047 C CA . VAL B 1 664 ? 24.469 -24.767 4.797 1 96.15 664 VAL B CA 1
ATOM 12048 C C . VAL B 1 664 ? 24.739 -26.109 4.121 1 96.15 664 VAL B C 1
ATOM 12050 O O . VAL B 1 664 ? 24.827 -27.141 4.791 1 96.15 664 VAL B O 1
ATOM 12053 N N . ARG B 1 665 ? 24.801 -26.089 2.872 1 96.19 665 ARG B N 1
ATOM 12054 C CA . ARG B 1 665 ? 25.283 -27.257 2.142 1 96.19 665 ARG B CA 1
ATOM 12055 C C . ARG B 1 665 ? 26.807 -27.275 2.084 1 96.19 665 ARG B C 1
ATOM 12057 O O . ARG B 1 665 ? 27.421 -26.392 1.483 1 96.19 665 ARG B O 1
ATOM 12064 N N . MET B 1 666 ? 27.425 -28.274 2.524 1 94.87 666 MET B N 1
ATOM 12065 C CA . MET B 1 666 ? 28.872 -28.287 2.718 1 94.87 666 MET B CA 1
ATOM 12066 C C . MET B 1 666 ? 29.599 -28.435 1.386 1 94.87 666 MET B C 1
ATOM 12068 O O . MET B 1 666 ? 30.765 -28.053 1.264 1 94.87 666 MET B O 1
ATOM 12072 N N . SER B 1 667 ? 28.877 -28.985 0.449 1 93.66 667 SER B N 1
ATOM 12073 C CA . SER B 1 667 ? 29.464 -29.054 -0.885 1 93.66 667 SER B CA 1
ATOM 12074 C C . SER B 1 667 ? 29.31 -27.73 -1.625 1 93.66 667 SER B C 1
ATOM 12076 O O . SER B 1 667 ? 29.896 -27.538 -2.693 1 93.66 667 SER B O 1
ATOM 12078 N N . GLY B 1 668 ? 28.543 -26.834 -1.032 1 94.28 668 GLY B N 1
ATOM 12079 C CA . GLY B 1 668 ? 28.365 -25.518 -1.625 1 94.28 668 GLY B CA 1
ATOM 12080 C C . GLY B 1 668 ? 29.519 -24.575 -1.34 1 94.28 668 GLY B C 1
ATOM 12081 O O . GLY B 1 668 ? 30.532 -24.98 -0.766 1 94.28 668 GLY B O 1
ATOM 12082 N N . GLY B 1 669 ? 29.413 -23.333 -1.752 1 94.79 669 GLY B N 1
ATOM 12083 C CA . GLY B 1 669 ? 30.486 -22.355 -1.66 1 94.79 669 GLY B CA 1
ATOM 12084 C C . GLY B 1 669 ? 30.966 -22.129 -0.238 1 94.79 669 GLY B C 1
ATOM 12085 O O . GLY B 1 669 ? 32.168 -22.173 0.03 1 94.79 669 GLY B O 1
ATOM 12086 N N . LEU B 1 670 ? 30.02 -21.859 0.653 1 95.09 670 LEU B N 1
ATOM 12087 C CA . LEU B 1 670 ? 30.399 -21.602 2.038 1 95.09 670 LEU B CA 1
ATOM 12088 C C . LEU B 1 670 ? 31.036 -22.838 2.666 1 95.09 670 LEU B C 1
ATOM 12090 O O . LEU B 1 670 ? 32.071 -22.739 3.328 1 95.09 670 LEU B O 1
ATOM 12094 N N . GLY B 1 671 ? 30.401 -23.993 2.461 1 94.56 671 GLY B N 1
ATOM 12095 C CA . GLY B 1 671 ? 30.969 -25.23 2.973 1 94.56 671 GLY B CA 1
ATOM 12096 C C . GLY B 1 671 ? 32.382 -25.485 2.484 1 94.56 671 GLY B C 1
ATOM 12097 O O . GLY B 1 671 ? 33.242 -25.919 3.253 1 94.56 671 GLY B O 1
ATOM 12098 N N . GLN B 1 672 ? 32.643 -25.173 1.302 1 94.08 672 GLN B N 1
ATOM 12099 C CA . GLN B 1 672 ? 33.963 -25.373 0.714 1 94.08 672 GLN B CA 1
ATOM 12100 C C . GLN B 1 672 ? 35.004 -24.48 1.381 1 94.08 672 GLN B C 1
ATOM 12102 O O . GLN B 1 672 ? 36.135 -24.909 1.622 1 94.08 672 GLN B O 1
ATOM 12107 N N . LEU B 1 673 ? 34.618 -23.275 1.637 1 94.12 673 LEU B N 1
ATOM 12108 C CA . LEU B 1 673 ? 35.527 -22.362 2.321 1 94.12 673 LEU B CA 1
ATOM 12109 C C . LEU B 1 673 ? 35.849 -22.865 3.725 1 94.12 673 LEU B C 1
ATOM 12111 O O . LEU B 1 673 ? 36.999 -22.798 4.164 1 94.12 673 LEU B O 1
ATOM 12115 N N . LEU B 1 674 ? 34.878 -23.358 4.317 1 93.22 674 LEU B N 1
ATOM 12116 C CA . LEU B 1 674 ? 35.065 -23.852 5.677 1 93.22 674 LEU B CA 1
ATOM 12117 C C . LEU B 1 674 ? 35.93 -25.107 5.686 1 93.22 674 LEU B C 1
ATOM 12119 O O . LEU B 1 674 ? 36.749 -25.295 6.589 1 93.22 674 LEU B O 1
ATOM 12123 N N . GLN B 1 675 ? 35.777 -25.886 4.755 1 91.87 675 GLN B N 1
ATOM 12124 C CA . GLN B 1 675 ? 36.577 -27.101 4.643 1 91.87 675 GLN B CA 1
ATOM 12125 C C . GLN B 1 675 ? 38.035 -26.774 4.332 1 91.87 675 GLN B C 1
ATOM 12127 O O . GLN B 1 675 ? 38.936 -27.543 4.674 1 91.87 675 GLN B O 1
ATOM 12132 N N . LYS B 1 676 ? 38.214 -25.659 3.708 1 90.98 676 LYS B N 1
ATOM 12133 C CA . LYS B 1 676 ? 39.569 -25.225 3.38 1 90.98 676 LYS B CA 1
ATOM 12134 C C . LYS B 1 676 ? 40.236 -24.554 4.578 1 90.98 676 LYS B C 1
ATOM 12136 O O . LYS B 1 676 ? 41.363 -24.067 4.475 1 90.98 676 LYS B O 1
ATOM 12141 N N . GLY B 1 677 ? 39.5 -24.38 5.665 1 88.79 677 GLY B N 1
ATOM 12142 C CA . GLY B 1 677 ? 40.151 -23.923 6.882 1 88.79 677 GLY B CA 1
ATOM 12143 C C . GLY B 1 677 ? 39.622 -22.59 7.377 1 88.79 677 GLY B C 1
ATOM 12144 O O . GLY B 1 677 ? 40.015 -22.119 8.447 1 88.79 677 GLY B O 1
ATOM 12145 N N . ASP B 1 678 ? 38.746 -22.001 6.619 1 91.41 678 ASP B N 1
ATOM 12146 C CA . ASP B 1 678 ? 38.168 -20.752 7.105 1 91.41 678 ASP B CA 1
ATOM 12147 C C . ASP B 1 678 ? 37.267 -20.997 8.313 1 91.41 678 ASP B C 1
ATOM 12149 O O . ASP B 1 678 ? 36.663 -22.064 8.437 1 91.41 678 ASP B O 1
ATOM 12153 N N . GLU B 1 679 ? 37.22 -20.035 9.176 1 92.85 679 GLU B N 1
ATOM 12154 C CA . GLU B 1 679 ? 36.326 -20.102 10.328 1 92.85 679 GLU B CA 1
ATOM 12155 C C . GLU B 1 679 ? 35.073 -19.262 10.104 1 92.85 679 GLU B C 1
ATOM 12157 O O . GLU B 1 679 ? 35.14 -18.18 9.516 1 92.85 679 GLU B O 1
ATOM 12162 N N . LEU B 1 680 ? 33.96 -19.778 10.595 1 93.44 680 LEU B N 1
ATOM 12163 C CA . LEU B 1 680 ? 32.697 -19.062 10.451 1 93.44 680 LEU B CA 1
ATOM 12164 C C . LEU B 1 680 ? 32.394 -18.24 11.7 1 93.44 680 LEU B C 1
ATOM 12166 O O . LEU B 1 680 ? 32.24 -18.795 12.791 1 93.44 680 LEU B O 1
ATOM 12170 N N . LEU B 1 681 ? 32.394 -17.002 11.59 1 93.35 681 LEU B N 1
ATOM 12171 C CA . LEU B 1 681 ? 31.915 -16.085 12.619 1 93.35 681 LEU B CA 1
ATOM 12172 C C . LEU B 1 681 ? 30.465 -15.688 12.362 1 93.35 681 LEU B C 1
ATOM 12174 O O . LEU B 1 681 ? 30.19 -14.852 11.498 1 93.35 681 LEU B O 1
ATOM 12178 N N . LEU B 1 682 ? 29.553 -16.275 13.115 1 93.24 682 LEU B N 1
ATOM 12179 C CA . LEU B 1 682 ? 28.124 -16.025 12.956 1 93.24 682 LEU B CA 1
ATOM 12180 C C . LEU B 1 682 ? 27.625 -15.041 14.008 1 93.24 682 LEU B C 1
ATOM 12182 O O . LEU B 1 682 ? 27.563 -15.371 15.194 1 93.24 682 LEU B O 1
ATOM 12186 N N . ASP B 1 683 ? 27.125 -13.875 13.636 1 88.86 683 ASP B N 1
ATOM 12187 C CA . ASP B 1 683 ? 26.639 -12.804 14.501 1 88.86 683 ASP B CA 1
ATOM 12188 C C . ASP B 1 683 ? 27.572 -12.593 15.691 1 88.86 683 ASP B C 1
ATOM 12190 O O . ASP B 1 683 ? 27.119 -12.509 16.834 1 88.86 683 ASP B O 1
ATOM 12194 N N . GLY B 1 684 ? 28.89 -12.672 15.387 1 82.88 684 GLY B N 1
ATOM 12195 C CA . GLY B 1 684 ? 29.905 -12.349 16.377 1 82.88 684 GLY B CA 1
ATOM 12196 C C . GLY B 1 684 ? 30.434 -13.568 17.108 1 82.88 684 GLY B C 1
ATOM 12197 O O . GLY B 1 684 ? 31.431 -13.482 17.829 1 82.88 684 GLY B O 1
ATOM 12198 N N . GLY B 1 685 ? 29.803 -14.804 16.869 1 86.99 685 GLY B N 1
ATOM 12199 C CA . GLY B 1 685 ? 30.252 -16.027 17.514 1 86.99 685 GLY B CA 1
ATOM 12200 C C . GLY B 1 685 ? 30.77 -17.063 16.535 1 86.99 685 GLY B C 1
ATOM 12201 O O . GLY B 1 685 ? 30.228 -17.214 15.438 1 86.99 685 GLY B O 1
ATOM 12202 N N . ILE B 1 686 ? 31.808 -17.742 16.966 1 90.49 686 ILE B N 1
ATOM 12203 C CA . ILE B 1 686 ? 32.373 -18.789 16.121 1 90.49 686 ILE B CA 1
ATOM 12204 C C . ILE B 1 686 ? 31.48 -20.027 16.166 1 90.49 686 ILE B C 1
ATOM 12206 O O . ILE B 1 686 ? 31.064 -20.461 17.243 1 90.49 686 ILE B O 1
ATOM 12210 N N . LEU B 1 687 ? 31.145 -20.53 15.03 1 91.75 687 LEU B N 1
ATOM 12211 C CA . LEU B 1 687 ? 30.296 -21.714 14.948 1 91.75 687 LEU B CA 1
ATOM 12212 C C . LEU B 1 687 ? 30.969 -22.809 14.128 1 91.75 687 LEU B C 1
ATOM 12214 O O . LEU B 1 687 ? 31.432 -22.559 13.012 1 91.75 687 LEU B O 1
ATOM 12218 N N . LYS B 1 688 ? 30.962 -23.933 14.634 1 91.11 688 LYS B N 1
ATOM 12219 C CA . LYS B 1 688 ? 31.463 -25.102 13.918 1 91.11 688 LYS B CA 1
ATOM 12220 C C . LYS B 1 688 ? 30.315 -25.95 13.377 1 91.11 688 LYS B C 1
ATOM 12222 O O . LYS B 1 688 ? 29.398 -26.309 14.119 1 91.11 688 LYS B O 1
ATOM 12227 N N . LEU B 1 689 ? 30.093 -26.272 12.025 1 91.08 689 LEU B N 1
ATOM 12228 C CA . LEU B 1 689 ? 28.951 -26.916 11.384 1 91.08 689 LEU B CA 1
ATOM 12229 C C . LEU B 1 689 ? 29.146 -28.427 11.317 1 91.08 689 LEU B C 1
ATOM 12231 O O . LEU B 1 689 ? 28.187 -29.172 11.103 1 91.08 689 LEU B O 1
ATOM 12235 N N . GLY B 1 690 ? 30.124 -29.064 11.778 1 85.72 690 GLY B N 1
ATOM 12236 C CA . GLY B 1 690 ? 30.358 -30.498 11.719 1 85.72 690 GLY B CA 1
ATOM 12237 C C . GLY B 1 690 ? 30.597 -31.006 10.309 1 85.72 690 GLY B C 1
ATOM 12238 O O . GLY B 1 690 ? 31.047 -30.256 9.441 1 85.72 690 GLY B O 1
ATOM 12239 N N . GLU B 1 691 ? 30.157 -32.369 9.974 1 86.85 691 GLU B N 1
ATOM 12240 C CA . GLU B 1 691 ? 30.605 -33.019 8.747 1 86.85 691 GLU B CA 1
ATOM 12241 C C . GLU B 1 691 ? 29.424 -33.395 7.858 1 86.85 691 GLU B C 1
ATOM 12243 O O . GLU B 1 691 ? 29.609 -33.805 6.71 1 86.85 691 GLU B O 1
ATOM 12248 N N . ALA B 1 692 ? 28.207 -33.157 8.352 1 91.09 692 ALA B N 1
ATOM 12249 C CA . ALA B 1 692 ? 27.048 -33.517 7.539 1 91.09 692 ALA B CA 1
ATOM 12250 C C . ALA B 1 692 ? 27.001 -32.693 6.255 1 91.09 692 ALA B C 1
ATOM 12252 O O . ALA B 1 692 ? 27.509 -31.571 6.212 1 91.09 692 ALA B O 1
ATOM 12253 N N . GLU B 1 693 ? 26.438 -33.26 5.21 1 94.26 693 GLU B N 1
ATOM 12254 C CA . GLU B 1 693 ? 26.374 -32.588 3.916 1 94.26 693 GLU B CA 1
ATOM 12255 C C . GLU B 1 693 ? 25.522 -31.325 3.991 1 94.26 693 GLU B C 1
ATOM 12257 O O . GLU B 1 693 ? 25.815 -30.331 3.324 1 94.26 693 GLU B O 1
ATOM 12262 N N . GLU B 1 694 ? 24.49 -31.441 4.673 1 92.81 694 GLU B N 1
ATOM 12263 C CA . GLU B 1 694 ? 23.663 -30.268 4.941 1 92.81 694 GLU B CA 1
ATOM 12264 C C . GLU B 1 694 ? 23.467 -30.062 6.441 1 92.81 694 GLU B C 1
ATOM 12266 O O . GLU B 1 694 ? 23.004 -30.964 7.142 1 92.81 694 GLU B O 1
ATOM 12271 N N . VAL B 1 695 ? 23.834 -28.896 6.871 1 93.89 695 VAL B N 1
ATOM 12272 C CA . VAL B 1 695 ? 23.758 -28.573 8.291 1 93.89 695 VAL B CA 1
ATOM 12273 C C . VAL B 1 695 ? 22.762 -27.436 8.511 1 93.89 695 VAL B C 1
ATOM 12275 O O . VAL B 1 695 ? 22.845 -26.395 7.856 1 93.89 695 VAL B O 1
ATOM 12278 N N . GLU B 1 696 ? 21.789 -27.706 9.342 1 91.74 696 GLU B N 1
ATOM 12279 C CA . GLU B 1 696 ? 20.857 -26.644 9.707 1 91.74 696 GLU B CA 1
ATOM 12280 C C . GLU B 1 696 ? 21.3 -25.936 10.984 1 91.74 696 GLU B C 1
ATOM 12282 O O . GLU B 1 696 ? 21.752 -26.58 11.932 1 91.74 696 GLU B O 1
ATOM 12287 N N . VAL B 1 697 ? 21.266 -24.665 10.904 1 92.83 697 VAL B N 1
ATOM 12288 C CA . VAL B 1 697 ? 21.656 -23.827 12.033 1 92.83 697 VAL B CA 1
ATOM 12289 C C . VAL B 1 697 ? 20.437 -23.076 12.565 1 92.83 697 VAL B C 1
ATOM 12291 O O . VAL B 1 697 ? 19.668 -22.501 11.792 1 92.83 697 VAL B O 1
ATOM 12294 N N . CYS B 1 698 ? 20.143 -23.117 13.905 1 90.05 698 CYS B N 1
ATOM 12295 C CA . CYS B 1 698 ? 18.98 -22.454 14.483 1 90.05 698 CYS B CA 1
ATOM 12296 C C . CYS B 1 698 ? 19.374 -21.62 15.696 1 90.05 698 CYS B C 1
ATOM 12298 O O . CYS B 1 698 ? 20.409 -21.87 16.317 1 90.05 698 CYS B O 1
ATOM 12300 N N . GLN B 1 699 ? 18.534 -20.588 15.942 1 84.09 699 GLN B N 1
ATOM 12301 C CA . GLN B 1 699 ? 18.732 -19.76 17.127 1 84.09 699 GLN B CA 1
ATOM 12302 C C . GLN B 1 699 ? 18.215 -20.46 18.38 1 84.09 699 GLN B C 1
ATOM 12304 O O . GLN B 1 699 ? 17.186 -21.138 18.339 1 84.09 699 GLN B O 1
ATOM 12309 N N . SER B 1 700 ? 18.916 -20.75 19.442 1 67.17 700 SER B N 1
ATOM 12310 C CA . SER B 1 700 ? 18.532 -21.493 20.638 1 67.17 700 SER B CA 1
ATOM 12311 C C . SER B 1 700 ? 17.227 -20.963 21.222 1 67.17 700 SER B C 1
ATOM 12313 O O . SER B 1 700 ? 16.347 -21.741 21.598 1 67.17 700 SER B O 1
ATOM 12315 N N . SER B 1 701 ? 17.045 -19.684 21.954 1 54.48 701 SER B N 1
ATOM 12316 C CA . SER B 1 701 ? 15.813 -19.172 22.545 1 54.48 701 SER B CA 1
ATOM 12317 C C . SER B 1 701 ? 15.307 -17.946 21.794 1 54.48 701 SER B C 1
ATOM 12319 O O . SER B 1 701 ? 16.076 -17.025 21.509 1 54.48 701 SER B O 1
ATOM 12321 N N . PRO B 1 702 ? 14.059 -18.031 21.271 1 46.45 702 PRO B N 1
ATOM 12322 C CA . PRO B 1 702 ? 13.548 -16.869 20.541 1 46.45 702 PRO B CA 1
ATOM 12323 C C . PRO B 1 702 ? 13.886 -15.547 21.226 1 46.45 702 PRO B C 1
ATOM 12325 O O . PRO B 1 702 ? 14.047 -14.523 20.556 1 46.45 702 PRO B O 1
ATOM 12328 N N . GLY B 1 703 ? 13.42 -15.235 22.569 1 38.93 703 GLY B N 1
ATOM 12329 C CA . GLY B 1 703 ? 13.203 -14.006 23.316 1 38.93 703 GLY B CA 1
ATOM 12330 C C . GLY B 1 703 ? 14.482 -13.231 23.573 1 38.93 703 GLY B C 1
ATOM 12331 O O . GLY B 1 703 ? 14.438 -12.072 23.991 1 38.93 703 GLY B O 1
ATOM 12332 N N . THR B 1 704 ? 15.445 -13.749 24.233 1 33.43 704 THR B N 1
ATOM 12333 C CA . THR B 1 704 ? 16.405 -13.01 25.046 1 33.43 704 THR B CA 1
ATOM 12334 C C . THR B 1 704 ? 17.471 -12.361 24.167 1 33.43 704 THR B C 1
ATOM 12336 O O . THR B 1 704 ? 18.289 -13.055 23.56 1 33.43 704 THR B O 1
ATOM 12339 N N . CYS B 1 705 ? 16.996 -11.324 23.431 1 34.19 705 CYS B N 1
ATOM 12340 C CA . CYS B 1 705 ? 18.121 -10.495 23.012 1 34.19 705 CYS B CA 1
ATOM 12341 C C . CYS B 1 705 ? 18.97 -10.083 24.209 1 34.19 705 CYS B C 1
ATOM 12343 O O . CYS B 1 705 ? 18.532 -9.288 25.042 1 34.19 705 CYS B O 1
ATOM 12345 N N . THR B 1 706 ? 19.553 -10.85 25.056 1 29.71 706 THR B N 1
ATOM 12346 C CA . THR B 1 706 ? 20.346 -10.443 26.211 1 29.71 706 THR B CA 1
ATOM 12347 C C . THR B 1 706 ? 21.327 -9.338 25.83 1 29.71 706 THR B C 1
ATOM 12349 O O . THR B 1 706 ? 21.795 -9.282 24.691 1 29.71 706 THR B O 1
ATOM 12352 N N . GLU B 1 707 ? 21.323 -8.184 26.642 1 27.81 707 GLU B N 1
ATOM 12353 C CA . GLU B 1 707 ? 22.073 -6.938 26.758 1 27.81 707 GLU B CA 1
ATOM 12354 C C . GLU B 1 707 ? 23.558 -7.16 26.487 1 27.81 707 GLU B C 1
ATOM 12356 O O . GLU B 1 707 ? 24.351 -6.217 26.535 1 27.81 707 GLU B O 1
ATOM 12361 N N . SER B 1 708 ? 24.178 -8.21 27.026 1 28.13 708 SER B N 1
ATOM 12362 C CA . SER B 1 708 ? 25.617 -8 27.147 1 28.13 708 SER B CA 1
ATOM 12363 C C . SER B 1 708 ? 26.241 -7.661 25.798 1 28.13 708 SER B C 1
ATOM 12365 O O . SER B 1 708 ? 25.811 -8.174 24.763 1 28.13 708 SER B O 1
ATOM 12367 N N . GLY B 1 709 ? 26.529 -6.386 25.462 1 29.06 709 GLY B N 1
ATOM 12368 C CA . GLY B 1 709 ? 27.473 -5.877 24.479 1 29.06 709 GLY B CA 1
ATOM 12369 C C . GLY B 1 709 ? 28.309 -6.966 23.835 1 29.06 709 GLY B C 1
ATOM 12370 O O . GLY B 1 709 ? 29.109 -6.692 22.937 1 29.06 709 GLY B O 1
ATOM 12371 N N . GLU B 1 710 ? 28.983 -7.688 24.699 1 30.27 710 GLU B N 1
ATOM 12372 C CA . GLU B 1 710 ? 29.614 -8.778 23.959 1 30.27 710 GLU B CA 1
ATOM 12373 C C . GLU B 1 710 ? 28.592 -9.539 23.119 1 30.27 710 GLU B C 1
ATOM 12375 O O . GLU B 1 710 ? 27.423 -9.643 23.498 1 30.27 710 GLU B O 1
ATOM 12380 N N . GLY B 1 711 ? 28.593 -9.461 21.716 1 33.06 711 GLY B N 1
ATOM 12381 C CA . GLY B 1 711 ? 27.85 -10.33 20.816 1 33.06 711 GLY B CA 1
ATOM 12382 C C . GLY B 1 711 ? 27.159 -11.477 21.528 1 33.06 711 GLY B C 1
ATOM 12383 O O . GLY B 1 711 ? 27.774 -12.513 21.789 1 33.06 711 GLY B O 1
ATOM 12384 N N . SER B 1 712 ? 26.479 -11.148 22.608 1 33.73 712 SER B N 1
ATOM 12385 C CA . SER B 1 712 ? 25.793 -12.385 22.967 1 33.73 712 SER B CA 1
ATOM 12386 C C . SER B 1 712 ? 25.055 -12.976 21.771 1 33.73 712 SER B C 1
ATOM 12388 O O . SER B 1 712 ? 24.091 -12.387 21.277 1 33.73 712 SER B O 1
ATOM 12390 N N . GLY B 1 713 ? 25.684 -13.207 20.641 1 39.4 713 GLY B N 1
ATOM 12391 C CA . GLY B 1 713 ? 25.29 -14.101 19.565 1 39.4 713 GLY B CA 1
ATOM 12392 C C . GLY B 1 713 ? 24.106 -14.98 19.922 1 39.4 713 GLY B C 1
ATOM 12393 O O . GLY B 1 713 ? 24.098 -15.621 20.976 1 39.4 713 GLY B O 1
ATOM 12394 N N . GLY B 1 714 ? 22.96 -14.371 19.88 1 49.81 714 GLY B N 1
ATOM 12395 C CA . GLY B 1 714 ? 21.922 -15.389 19.866 1 49.81 714 GLY B CA 1
ATOM 12396 C C . GLY B 1 714 ? 22.448 -16.772 19.531 1 49.81 714 GLY B C 1
ATOM 12397 O O . GLY B 1 714 ? 23.439 -16.908 18.811 1 49.81 714 GLY B O 1
ATOM 12398 N N . SER B 1 715 ? 22.636 -17.52 20.502 1 70.22 715 SER B N 1
ATOM 12399 C CA . SER B 1 715 ? 23.354 -18.789 20.476 1 70.22 715 SER B CA 1
ATOM 12400 C C . SER B 1 715 ? 22.859 -19.682 19.343 1 70.22 715 SER B C 1
ATOM 12402 O O . SER B 1 715 ? 21.669 -19.995 19.268 1 70.22 715 SER B O 1
ATOM 12404 N N . TRP B 1 716 ? 23.466 -19.259 18.303 1 88.34 716 TRP B N 1
ATOM 12405 C CA . TRP B 1 716 ? 23.28 -20.165 17.174 1 88.34 716 TRP B CA 1
ATOM 12406 C C . TRP B 1 716 ? 23.906 -21.526 17.46 1 88.34 716 TRP B C 1
ATOM 12408 O O . TRP B 1 716 ? 24.957 -21.611 18.101 1 88.34 716 TRP B O 1
ATOM 12418 N N . ARG B 1 717 ? 23.261 -22.456 17.133 1 89.4 717 ARG B N 1
ATOM 12419 C CA . ARG B 1 717 ? 23.759 -23.824 17.237 1 89.4 717 ARG B CA 1
ATOM 12420 C C . ARG B 1 717 ? 23.301 -24.665 16.05 1 89.4 717 ARG B C 1
ATOM 12422 O O . ARG B 1 717 ? 22.41 -24.258 15.301 1 89.4 717 ARG B O 1
ATOM 12429 N N . VAL B 1 718 ? 23.927 -25.724 15.835 1 91.33 718 VAL B N 1
ATOM 12430 C CA . VAL B 1 718 ? 23.439 -26.699 14.866 1 91.33 718 VAL B CA 1
ATOM 12431 C C . VAL B 1 718 ? 22.114 -27.287 15.347 1 91.33 718 VAL B C 1
ATOM 12433 O O . VAL B 1 718 ? 21.986 -27.675 16.51 1 91.33 718 VAL B O 1
ATOM 12436 N N . CYS B 1 719 ? 21.135 -27.189 14.402 1 87.35 719 CYS B N 1
ATOM 12437 C CA . CYS B 1 719 ? 19.791 -27.629 14.759 1 87.35 719 CYS B CA 1
ATOM 12438 C C . CYS B 1 719 ? 19.771 -29.121 15.072 1 87.35 719 CYS B C 1
ATOM 12440 O O . CYS B 1 719 ? 20.491 -29.9 14.446 1 87.35 719 CYS B O 1
ATOM 12442 N N . GLY B 1 720 ? 18.918 -29.479 16.088 1 76.46 720 GLY B N 1
ATOM 12443 C CA . GLY B 1 720 ? 18.619 -30.877 16.354 1 76.46 720 GLY B CA 1
ATOM 12444 C C . GLY B 1 720 ? 17.265 -31.31 15.822 1 76.46 720 GLY B C 1
ATOM 12445 O O . GLY B 1 720 ? 16.515 -30.494 15.284 1 76.46 720 GLY B O 1
ATOM 12446 N N . PRO B 1 721 ? 16.82 -32.597 15.731 1 65.57 721 PRO B N 1
ATOM 12447 C CA . PRO B 1 721 ? 15.554 -33.104 15.195 1 65.57 721 PRO B CA 1
ATOM 12448 C C . PRO B 1 721 ? 14.338 -32.39 15.78 1 65.57 721 PRO B C 1
ATOM 12450 O O . PRO B 1 721 ? 13.325 -32.227 15.094 1 65.57 721 PRO B O 1
ATOM 12453 N N . GLY B 1 722 ? 14.143 -31.885 16.977 1 60.47 722 GLY B N 1
ATOM 12454 C CA . GLY B 1 722 ? 12.986 -31.281 17.618 1 60.47 722 GLY B CA 1
ATOM 12455 C C . GLY B 1 722 ? 12.858 -29.795 17.342 1 60.47 722 GLY B C 1
ATOM 12456 O O . GLY B 1 722 ? 11.86 -29.173 17.711 1 60.47 722 GLY B O 1
ATOM 12457 N N . ASP B 1 723 ? 13.96 -29.271 16.538 1 67.08 723 ASP B N 1
ATOM 12458 C CA . ASP B 1 723 ? 13.961 -27.824 16.344 1 67.08 723 ASP B CA 1
ATOM 12459 C C . ASP B 1 723 ? 13.076 -27.428 15.164 1 67.08 723 ASP B C 1
ATOM 12461 O O . ASP B 1 723 ? 12.836 -26.241 14.933 1 67.08 723 ASP B O 1
ATOM 12465 N N . LEU B 1 724 ? 12.694 -28.49 14.318 1 55.84 724 LEU B N 1
ATOM 12466 C CA . LEU B 1 724 ? 12.063 -28.234 13.029 1 55.84 724 LEU B CA 1
ATOM 12467 C C . LEU B 1 724 ? 10.687 -27.603 13.213 1 55.84 724 LEU B C 1
ATOM 12469 O O . LEU B 1 724 ? 9.828 -28.164 13.898 1 55.84 724 LEU B O 1
ATOM 12473 N N . ARG B 1 725 ? 10.547 -26.182 13.379 1 60.02 725 ARG B N 1
ATOM 12474 C CA . ARG B 1 725 ? 9.213 -25.607 13.511 1 60.02 725 ARG B CA 1
ATOM 12475 C C . ARG B 1 725 ? 8.751 -24.986 12.197 1 60.02 725 ARG B C 1
ATOM 12477 O O . ARG B 1 725 ? 9.5 -24.244 11.558 1 60.02 725 ARG B O 1
ATOM 12484 N N . PRO B 1 726 ? 7.833 -25.679 11.456 1 54.43 726 PRO B N 1
ATOM 12485 C CA . PRO B 1 726 ? 7.459 -25.241 10.109 1 54.43 726 PRO B CA 1
ATOM 12486 C C . PRO B 1 726 ? 7.081 -23.762 10.053 1 54.43 726 PRO B C 1
ATOM 12488 O O . PRO B 1 726 ? 6.363 -23.271 10.928 1 54.43 726 PRO B O 1
ATOM 12491 N N . SER B 1 727 ? 7.774 -22.72 9.658 1 56.16 727 SER B N 1
ATOM 12492 C CA . SER B 1 727 ? 7.23 -21.41 9.319 1 56.16 727 SER B CA 1
ATOM 12493 C C . SER B 1 727 ? 6.652 -21.4 7.907 1 56.16 727 SER B C 1
ATOM 12495 O O . SER B 1 727 ? 7.26 -20.853 6.986 1 56.16 727 SER B O 1
ATOM 12497 N N . LEU B 1 728 ? 5.778 -22.374 7.105 1 63.84 728 LEU B N 1
ATOM 12498 C CA . LEU B 1 728 ? 5.587 -22.24 5.665 1 63.84 728 LEU B CA 1
ATOM 12499 C C . LEU B 1 728 ? 4.345 -21.411 5.355 1 63.84 728 LEU B C 1
ATOM 12501 O O . LEU B 1 728 ? 3.22 -21.861 5.586 1 63.84 728 LEU B O 1
ATOM 12505 N N . SER B 1 729 ? 4.428 -20.056 5.518 1 75.18 729 SER B N 1
ATOM 12506 C CA . SER B 1 729 ? 3.458 -19.057 5.083 1 75.18 729 SER B CA 1
ATOM 12507 C C . SER B 1 729 ? 3.686 -18.662 3.627 1 75.18 729 SER B C 1
ATOM 12509 O O . SER B 1 729 ? 4.777 -18.86 3.088 1 75.18 729 SER B O 1
ATOM 12511 N N . PRO B 1 730 ? 2.486 -18.347 2.868 1 84.66 730 PRO B N 1
ATOM 12512 C CA . PRO B 1 730 ? 1.083 -18.05 3.164 1 84.66 730 PRO B CA 1
ATOM 12513 C C . PRO B 1 730 ? 0.142 -19.185 2.766 1 84.66 730 PRO B C 1
ATOM 12515 O O . PRO B 1 730 ? 0.599 -20.276 2.415 1 84.66 730 PRO B O 1
ATOM 12518 N N . ILE B 1 731 ? -1.211 -19.066 2.776 1 86.2 731 ILE B N 1
ATOM 12519 C CA . ILE B 1 731 ? -2.27 -20.053 2.597 1 86.2 731 ILE B CA 1
ATOM 12520 C C . ILE B 1 731 ? -2.151 -20.692 1.215 1 86.2 731 ILE B C 1
ATOM 12522 O O . ILE B 1 731 ? -2.382 -21.893 1.057 1 86.2 731 ILE B O 1
ATOM 12526 N N . ARG B 1 732 ? -1.724 -20.024 0.246 1 81.97 732 ARG B N 1
ATOM 12527 C CA . ARG B 1 732 ? -1.7 -20.535 -1.121 1 81.97 732 ARG B CA 1
ATOM 12528 C C . ARG B 1 732 ? -0.77 -21.738 -1.238 1 81.97 732 ARG B C 1
ATOM 12530 O O . ARG B 1 732 ? -0.901 -22.543 -2.163 1 81.97 732 ARG B O 1
ATOM 12537 N N . ARG B 1 733 ? 0.088 -21.961 -0.334 1 83.06 733 ARG B N 1
ATOM 12538 C CA . ARG B 1 733 ? 1.078 -23.029 -0.411 1 83.06 733 ARG B CA 1
ATOM 12539 C C . ARG B 1 733 ? 0.424 -24.396 -0.238 1 83.06 733 ARG B C 1
ATOM 12541 O O . ARG B 1 733 ? 0.986 -25.415 -0.645 1 83.06 733 ARG B O 1
ATOM 12548 N N . VAL B 1 734 ? -0.743 -24.384 0.362 1 84.57 734 VAL B N 1
ATOM 12549 C CA . VAL B 1 734 ? -1.453 -25.651 0.508 1 84.57 734 VAL B CA 1
ATOM 12550 C C . VAL B 1 734 ? -1.788 -26.217 -0.87 1 84.57 734 VAL B C 1
ATOM 12552 O O . VAL B 1 734 ? -1.791 -27.435 -1.063 1 84.57 734 VAL B O 1
ATOM 12555 N N . PHE B 1 735 ? -1.896 -25.379 -1.813 1 83.62 735 PHE B N 1
ATOM 12556 C CA . PHE B 1 735 ? -2.321 -25.798 -3.144 1 83.62 735 PHE B CA 1
ATOM 12557 C C . PHE B 1 735 ? -1.116 -26.116 -4.021 1 83.62 735 PHE B C 1
ATOM 12559 O O . PHE B 1 735 ? -1.27 -26.454 -5.197 1 83.62 735 PHE B O 1
ATOM 12566 N N . ALA B 1 736 ? 0.044 -25.994 -3.431 1 80.79 736 ALA B N 1
ATOM 12567 C CA . ALA B 1 736 ? 1.269 -26.324 -4.155 1 80.79 736 ALA B CA 1
ATOM 12568 C C . ALA B 1 736 ? 1.65 -27.787 -3.951 1 80.79 736 ALA B C 1
ATOM 12570 O O . ALA B 1 736 ? 2.677 -28.245 -4.458 1 80.79 736 ALA B O 1
ATOM 12571 N N . GLU B 1 737 ? 0.873 -28.508 -3.191 1 86.03 737 GLU B N 1
ATOM 12572 C CA . GLU B 1 737 ? 0.977 -29.945 -2.958 1 86.03 737 GLU B CA 1
ATOM 12573 C C . GLU B 1 737 ? -0.333 -30.655 -3.291 1 86.03 737 GLU B C 1
ATOM 12575 O O . GLU B 1 737 ? -1.376 -30.012 -3.426 1 86.03 737 GLU B O 1
ATOM 12580 N N . PRO B 1 738 ? -0.188 -31.955 -3.476 1 91.4 738 PRO B N 1
ATOM 12581 C CA . PRO B 1 738 ? -1.469 -32.64 -3.664 1 91.4 738 PRO B CA 1
ATOM 12582 C C . PRO B 1 738 ? -2.428 -32.426 -2.495 1 91.4 738 PRO B C 1
ATOM 12584 O O . PRO B 1 738 ? -2.019 -32.502 -1.334 1 91.4 738 PRO B O 1
ATOM 12587 N N . TRP B 1 739 ? -3.606 -32.091 -2.8 1 92.42 739 TRP B N 1
ATOM 12588 C CA . TRP B 1 739 ? -4.587 -31.813 -1.756 1 92.42 739 TRP B CA 1
ATOM 12589 C C . TRP B 1 739 ? -5.953 -32.379 -2.128 1 92.42 739 TRP B C 1
ATOM 12591 O O . TRP B 1 739 ? -6.203 -32.701 -3.291 1 92.42 739 TRP B O 1
ATOM 12601 N N . VAL B 1 740 ? -6.801 -32.635 -1.186 1 95.65 740 VAL B N 1
ATOM 12602 C CA . VAL B 1 740 ? -8.196 -33.024 -1.361 1 95.65 740 VAL B CA 1
ATOM 12603 C C . VAL B 1 740 ? -9.094 -32.118 -0.521 1 95.65 740 VAL B C 1
ATOM 12605 O O . VAL B 1 740 ? -8.642 -31.52 0.458 1 95.65 740 VAL B O 1
ATOM 12608 N N . LEU B 1 741 ? -10.236 -31.924 -0.952 1 95.5 741 LEU B N 1
ATOM 12609 C CA . LEU B 1 741 ? -11.216 -31.172 -0.176 1 95.5 741 LEU B CA 1
ATOM 12610 C C . LEU B 1 741 ? -12.034 -32.102 0.714 1 95.5 741 LEU B C 1
ATOM 12612 O O . LEU B 1 741 ? -12.609 -33.08 0.233 1 95.5 741 LEU B O 1
ATOM 12616 N N . VAL B 1 742 ? -12.108 -31.838 1.996 1 97.51 742 VAL B N 1
ATOM 12617 C CA . VAL B 1 742 ? -12.719 -32.741 2.966 1 97.51 742 VAL B CA 1
ATOM 12618 C C . VAL B 1 742 ? -13.947 -32.079 3.587 1 97.51 742 VAL B C 1
ATOM 12620 O O . VAL B 1 742 ? -13.851 -30.988 4.155 1 97.51 742 VAL B O 1
ATOM 12623 N N . ILE B 1 743 ? -15.083 -32.732 3.502 1 97.64 743 ILE B N 1
ATOM 12624 C CA . ILE B 1 743 ? -16.322 -32.255 4.106 1 97.64 743 ILE B CA 1
ATOM 12625 C C . ILE B 1 743 ? -16.82 -33.269 5.132 1 97.64 743 ILE B C 1
ATOM 12627 O O . ILE B 1 743 ? -16.272 -34.369 5.244 1 97.64 743 ILE B O 1
ATOM 12631 N N . PRO B 1 744 ? -17.828 -32.962 5.904 1 96.93 744 PRO B N 1
ATOM 12632 C CA . PRO B 1 744 ? -18.321 -33.875 6.937 1 96.93 744 PRO B CA 1
ATOM 12633 C C . PRO B 1 744 ? -18.836 -35.193 6.363 1 96.93 744 PRO B C 1
ATOM 12635 O O . PRO B 1 744 ? -19.232 -35.249 5.195 1 96.93 744 PRO B O 1
ATOM 12638 N N . ASP B 1 745 ? -18.877 -36.259 7.113 1 95.78 745 ASP B N 1
ATOM 12639 C CA . ASP B 1 745 ? -19.255 -37.601 6.681 1 95.78 745 ASP B CA 1
ATOM 12640 C C . ASP B 1 745 ? -20.706 -37.637 6.207 1 95.78 745 ASP B C 1
ATOM 12642 O O . ASP B 1 745 ? -21.043 -38.376 5.28 1 95.78 745 ASP B O 1
ATOM 12646 N N . THR B 1 746 ? -21.562 -36.905 6.867 1 94.99 746 THR B N 1
ATOM 12647 C CA . THR B 1 746 ? -22.938 -36.711 6.423 1 94.99 746 THR B CA 1
ATOM 12648 C C . THR B 1 746 ? -23.148 -35.286 5.919 1 94.99 746 THR B C 1
ATOM 12650 O O . THR B 1 746 ? -23.791 -34.474 6.588 1 94.99 746 THR B O 1
ATOM 12653 N N . PRO B 1 747 ? -22.626 -35.098 4.708 1 95.06 747 PRO B N 1
ATOM 12654 C CA . PRO B 1 747 ? -22.619 -33.702 4.265 1 95.06 747 PRO B CA 1
ATOM 12655 C C . PRO B 1 747 ? -24.014 -33.184 3.923 1 95.06 747 PRO B C 1
ATOM 12657 O O . PRO B 1 747 ? -24.837 -33.928 3.383 1 95.06 747 PRO B O 1
ATOM 12660 N N . SER B 1 748 ? -24.277 -31.973 4.309 1 93.14 748 SER B N 1
ATOM 12661 C CA . SER B 1 748 ? -25.488 -31.283 3.878 1 93.14 748 SER B CA 1
ATOM 12662 C C . SER B 1 748 ? -25.416 -30.908 2.402 1 93.14 748 SER B C 1
ATOM 12664 O O . SER B 1 748 ? -24.341 -30.944 1.799 1 93.14 748 SER B O 1
ATOM 12666 N N . ALA B 1 749 ? -26.536 -30.612 1.837 1 90.93 749 ALA B N 1
ATOM 12667 C CA . ALA B 1 749 ? -26.58 -30.154 0.45 1 90.93 749 ALA B CA 1
ATOM 12668 C C . ALA B 1 749 ? -25.719 -28.909 0.256 1 90.93 749 ALA B C 1
ATOM 12670 O O . ALA B 1 749 ? -25.078 -28.746 -0.785 1 90.93 749 ALA B O 1
ATOM 12671 N N . LEU B 1 750 ? -25.716 -28.091 1.28 1 92.99 750 LEU B N 1
ATOM 12672 C CA . LEU B 1 750 ? -24.93 -26.864 1.201 1 92.99 750 LEU B CA 1
ATOM 12673 C C . LEU B 1 750 ? -23.439 -27.177 1.141 1 92.99 750 LEU B C 1
ATOM 12675 O O . LEU B 1 750 ? -22.702 -26.563 0.366 1 92.99 750 LEU B O 1
ATOM 12679 N N . GLU B 1 751 ? -23.036 -28.051 1.961 1 94.84 751 GLU B N 1
ATOM 12680 C CA . GLU B 1 751 ? -21.617 -28.391 2.005 1 94.84 751 GLU B CA 1
ATOM 12681 C C . GLU B 1 751 ? -21.152 -28.996 0.684 1 94.84 751 GLU B C 1
ATOM 12683 O O . GLU B 1 751 ? -20.059 -28.688 0.204 1 94.84 751 GLU B O 1
ATOM 12688 N N . VAL B 1 752 ? -21.967 -29.843 0.085 1 94.94 752 VAL B N 1
ATOM 12689 C CA . VAL B 1 752 ? -21.639 -30.428 -1.211 1 94.94 752 VAL B CA 1
ATOM 12690 C C . VAL B 1 752 ? -21.585 -29.333 -2.274 1 94.94 752 VAL B C 1
ATOM 12692 O O . VAL B 1 752 ? -20.68 -29.316 -3.111 1 94.94 752 VAL B O 1
ATOM 12695 N N . LEU B 1 753 ? -22.533 -28.455 -2.205 1 92.85 753 LEU B N 1
ATOM 12696 C CA . LEU B 1 753 ? -22.577 -27.342 -3.147 1 92.85 753 LEU B CA 1
ATOM 12697 C C . LEU B 1 753 ? -21.32 -26.486 -3.035 1 92.85 753 LEU B C 1
ATOM 12699 O O . LEU B 1 753 ? -20.686 -26.171 -4.045 1 92.85 753 LEU B O 1
ATOM 12703 N N . LEU B 1 754 ? -20.947 -26.104 -1.819 1 92.46 754 LEU B N 1
ATOM 12704 C CA . LEU B 1 754 ? -19.791 -25.243 -1.6 1 92.46 754 LEU B CA 1
ATOM 12705 C C . LEU B 1 754 ? -18.502 -25.949 -2.005 1 92.46 754 LEU B C 1
ATOM 12707 O O . LEU B 1 754 ? -17.578 -25.317 -2.522 1 92.46 754 LEU B O 1
ATOM 12711 N N . ALA B 1 755 ? -18.46 -27.218 -1.735 1 93.31 755 ALA B N 1
ATOM 12712 C CA . ALA B 1 755 ? -17.285 -27.989 -2.132 1 93.31 755 ALA B CA 1
ATOM 12713 C C . ALA B 1 755 ? -17.138 -28.022 -3.651 1 93.31 755 ALA B C 1
ATOM 12715 O O . ALA B 1 755 ? -16.04 -27.831 -4.179 1 93.31 755 ALA B O 1
ATOM 12716 N N . SER B 1 756 ? -18.241 -28.282 -4.346 1 90.49 756 SER B N 1
ATOM 12717 C CA . SER B 1 756 ? -18.222 -28.3 -5.805 1 90.49 756 SER B CA 1
ATOM 12718 C C . SER B 1 756 ? -17.859 -26.931 -6.37 1 90.49 756 SER B C 1
ATOM 12720 O O . SER B 1 756 ? -17.126 -26.835 -7.356 1 90.49 756 SER B O 1
ATOM 12722 N N . TYR B 1 757 ? -18.406 -25.947 -5.756 1 89 757 TYR B N 1
ATOM 12723 C CA . TYR B 1 757 ? -18.091 -24.579 -6.151 1 89 757 TYR B CA 1
ATOM 12724 C C . TYR B 1 757 ? -16.602 -24.294 -5.991 1 89 757 TYR B C 1
ATOM 12726 O O . TYR B 1 757 ? -15.979 -23.699 -6.873 1 89 757 TYR B O 1
ATOM 12734 N N . PHE B 1 758 ? -16.062 -24.742 -4.887 1 87.24 758 PHE B N 1
ATOM 12735 C CA . PHE B 1 758 ? -14.659 -24.528 -4.555 1 87.24 758 PHE B CA 1
ATOM 12736 C C . PHE B 1 758 ? -13.751 -25.208 -5.573 1 87.24 758 PHE B C 1
ATOM 12738 O O . PHE B 1 758 ? -12.833 -24.583 -6.109 1 87.24 758 PHE B O 1
ATOM 12745 N N . VAL B 1 759 ? -13.975 -26.412 -5.883 1 87.21 759 VAL B N 1
ATOM 12746 C CA . VAL B 1 759 ? -13.103 -27.178 -6.767 1 87.21 759 VAL B CA 1
ATOM 12747 C C . VAL B 1 759 ? -13.258 -26.684 -8.203 1 87.21 759 VAL B C 1
ATOM 12749 O O . VAL B 1 759 ? -12.289 -26.657 -8.965 1 87.21 759 VAL B O 1
ATOM 12752 N N . ALA B 1 760 ? -14.464 -26.302 -8.59 1 84.02 760 ALA B N 1
ATOM 12753 C CA . ALA B 1 760 ? -14.677 -25.733 -9.918 1 84.02 760 ALA B CA 1
ATOM 12754 C C . ALA B 1 760 ? -13.963 -24.392 -10.061 1 84.02 760 ALA B C 1
ATOM 12756 O O . ALA B 1 760 ? -13.43 -24.077 -11.128 1 84.02 760 ALA B O 1
ATOM 12757 N N . GLY B 1 761 ? -14.047 -23.659 -8.952 1 81.16 761 GLY B N 1
ATOM 12758 C CA . GLY B 1 761 ? -13.337 -22.391 -8.959 1 81.16 761 GLY B CA 1
ATOM 12759 C C . GLY B 1 761 ? -11.837 -22.548 -9.121 1 81.16 761 GLY B C 1
ATOM 12760 O O . GLY B 1 761 ? -11.201 -21.778 -9.845 1 81.16 761 GLY B O 1
ATOM 12761 N N . HIS B 1 762 ? -11.297 -23.528 -8.467 1 82.61 762 HIS B N 1
ATOM 12762 C CA . HIS B 1 762 ? -9.866 -23.79 -8.574 1 82.61 762 HIS B CA 1
ATOM 12763 C C . HIS B 1 762 ? -9.494 -24.251 -9.979 1 82.61 762 HIS B C 1
ATOM 12765 O O . HIS B 1 762 ? -8.431 -23.895 -10.492 1 82.61 762 HIS B O 1
ATOM 12771 N N . LEU B 1 763 ? -10.347 -25.004 -10.569 1 81.67 763 LEU B N 1
ATOM 12772 C CA . LEU B 1 763 ? -10.123 -25.463 -11.936 1 81.67 763 LEU B CA 1
ATOM 12773 C C . LEU B 1 763 ? -10.085 -24.286 -12.905 1 81.67 763 LEU B C 1
ATOM 12775 O O . LEU B 1 763 ? -9.219 -24.225 -13.781 1 81.67 763 LEU B O 1
ATOM 12779 N N . THR B 1 764 ? -11.013 -23.461 -12.742 1 78.24 764 THR B N 1
ATOM 12780 C CA . THR B 1 764 ? -11.111 -22.309 -13.632 1 78.24 764 THR B CA 1
ATOM 12781 C C . THR B 1 764 ? -9.921 -21.374 -13.438 1 78.24 764 THR B C 1
ATOM 12783 O O . THR B 1 764 ? -9.413 -20.799 -14.403 1 78.24 764 THR B O 1
ATOM 12786 N N . ALA B 1 765 ? -9.461 -21.326 -12.231 1 76.59 765 ALA B N 1
ATOM 12787 C CA . ALA B 1 765 ? -8.427 -20.348 -11.904 1 76.59 765 ALA B CA 1
ATOM 12788 C C . ALA B 1 765 ? -7.037 -20.892 -12.222 1 76.59 765 ALA B C 1
ATOM 12790 O O . ALA B 1 765 ? -6.165 -20.152 -12.684 1 76.59 765 ALA B O 1
ATOM 12791 N N . VAL B 1 766 ? -6.814 -22.169 -11.872 1 76.39 766 VAL B N 1
ATOM 12792 C CA . VAL B 1 766 ? -5.444 -22.666 -11.937 1 76.39 766 VAL B CA 1
ATOM 12793 C C . VAL B 1 766 ? -5.378 -23.881 -12.86 1 76.39 766 VAL B C 1
ATOM 12795 O O . VAL B 1 766 ? -4.291 -24.37 -13.177 1 76.39 766 VAL B O 1
ATOM 12798 N N . GLY B 1 767 ? -6.56 -24.35 -13.26 1 76.59 767 GLY B N 1
ATOM 12799 C CA . GLY B 1 767 ? -6.578 -25.453 -14.209 1 76.59 767 GLY B CA 1
ATOM 12800 C C . GLY B 1 767 ? -6.479 -26.813 -13.544 1 76.59 767 GLY B C 1
ATOM 12801 O O . GLY B 1 767 ? -6.171 -27.81 -14.201 1 76.59 767 GLY B O 1
ATOM 12802 N N . THR B 1 768 ? -6.679 -26.788 -12.162 1 79.44 768 THR B N 1
ATOM 12803 C CA . THR B 1 768 ? -6.598 -28.067 -11.466 1 79.44 768 THR B CA 1
ATOM 12804 C C . THR B 1 768 ? -7.81 -28.268 -10.56 1 79.44 768 THR B C 1
ATOM 12806 O O . THR B 1 768 ? -8.356 -27.303 -10.022 1 79.44 768 THR B O 1
ATOM 12809 N N . ALA B 1 769 ? -8.261 -29.408 -10.54 1 80.01 769 ALA B N 1
ATOM 12810 C CA . ALA B 1 769 ? -9.345 -29.795 -9.641 1 80.01 769 ALA B CA 1
ATOM 12811 C C . ALA B 1 769 ? -9.012 -31.089 -8.905 1 80.01 769 ALA B C 1
ATOM 12813 O O . ALA B 1 769 ? -8.309 -31.951 -9.438 1 80.01 769 ALA B O 1
ATOM 12814 N N . THR B 1 770 ? -9.533 -31.132 -7.717 1 88.86 770 THR B N 1
ATOM 12815 C CA . THR B 1 770 ? -9.247 -32.276 -6.859 1 88.86 770 THR B CA 1
ATOM 12816 C C . THR B 1 770 ? -10.537 -32.984 -6.454 1 88.86 770 THR B C 1
ATOM 12818 O O . THR B 1 770 ? -11.618 -32.641 -6.938 1 88.86 770 THR B O 1
ATOM 12821 N N . GLN B 1 771 ? -10.345 -34.027 -5.633 1 93.61 771 GLN B N 1
ATOM 12822 C CA . GLN B 1 771 ? -11.462 -34.819 -5.127 1 93.61 771 GLN B CA 1
ATOM 12823 C C . GLN B 1 771 ? -12.087 -34.167 -3.898 1 93.61 771 GLN B C 1
ATOM 12825 O O . GLN B 1 771 ? -11.39 -33.533 -3.102 1 93.61 771 GLN B O 1
ATOM 12830 N N . VAL B 1 772 ? -13.406 -34.28 -3.906 1 95.95 772 VAL B N 1
ATOM 12831 C CA . VAL B 1 772 ? -14.15 -33.98 -2.687 1 95.95 772 VAL B CA 1
ATOM 12832 C C . VAL B 1 772 ? -14.412 -35.269 -1.911 1 95.95 772 VAL B C 1
ATOM 12834 O O . VAL B 1 772 ? -15.009 -36.209 -2.44 1 95.95 772 VAL B O 1
ATOM 12837 N N . LEU B 1 773 ? -13.963 -35.26 -0.667 1 96.9 773 LEU B N 1
ATOM 12838 C CA . LEU B 1 773 ? -14.074 -36.472 0.138 1 96.9 773 LEU B CA 1
ATOM 12839 C C . LEU B 1 773 ? -14.748 -36.178 1.474 1 96.9 773 LEU B C 1
ATOM 12841 O O . LEU B 1 773 ? -14.656 -35.06 1.987 1 96.9 773 LEU B O 1
ATOM 12845 N N . THR B 1 774 ? -15.417 -37.177 1.966 1 96.44 774 THR B N 1
ATOM 12846 C CA . THR B 1 774 ? -15.859 -37.087 3.353 1 96.44 774 THR B CA 1
ATOM 12847 C C . THR B 1 774 ? -14.697 -37.341 4.309 1 96.44 774 THR B C 1
ATOM 12849 O O . THR B 1 774 ? -13.639 -37.819 3.895 1 96.44 774 THR B O 1
ATOM 12852 N N . GLN B 1 775 ? -14.894 -37.002 5.521 1 95.86 775 GLN B N 1
ATOM 12853 C CA . GLN B 1 775 ? -13.849 -37.143 6.529 1 95.86 775 GLN B CA 1
ATOM 12854 C C . GLN B 1 775 ? -13.362 -38.587 6.617 1 95.86 775 GLN B C 1
ATOM 12856 O O . GLN B 1 775 ? -12.158 -38.836 6.709 1 95.86 775 GLN B O 1
ATOM 12861 N N . THR B 1 776 ? -14.24 -39.541 6.533 1 95.76 776 THR B N 1
ATOM 12862 C CA . THR B 1 776 ? -13.88 -40.953 6.601 1 95.76 776 THR B CA 1
ATOM 12863 C C . THR B 1 776 ? -13.111 -41.376 5.352 1 95.76 776 THR B C 1
ATOM 12865 O O . THR B 1 776 ? -12.08 -42.044 5.449 1 95.76 776 THR B O 1
ATOM 12868 N N . GLU B 1 777 ? -13.561 -40.991 4.205 1 94.88 777 GLU B N 1
ATOM 12869 C CA . GLU B 1 777 ? -12.913 -41.337 2.943 1 94.88 777 GLU B CA 1
ATOM 12870 C C . GLU B 1 777 ? -11.512 -40.738 2.86 1 94.88 777 GLU B C 1
ATOM 12872 O O . GLU B 1 777 ? -10.618 -41.321 2.242 1 94.88 777 GLU B O 1
ATOM 12877 N N . ALA B 1 778 ? -11.33 -39.568 3.438 1 96.27 778 ALA B N 1
ATOM 12878 C CA . ALA B 1 778 ? -10.083 -38.813 3.335 1 96.27 778 ALA B CA 1
ATOM 12879 C C . ALA B 1 778 ? -8.95 -39.524 4.069 1 96.27 778 ALA B C 1
ATOM 12881 O O . ALA B 1 778 ? -7.773 -39.265 3.806 1 96.27 778 ALA B O 1
ATOM 12882 N N . GLY B 1 779 ? -9.272 -40.39 5.022 1 94.92 779 GLY B N 1
ATOM 12883 C CA . GLY B 1 779 ? -8.264 -41.101 5.792 1 94.92 779 GLY B CA 1
ATOM 12884 C C . GLY B 1 779 ? -7.229 -41.793 4.926 1 94.92 779 GLY B C 1
ATOM 12885 O O . GLY B 1 779 ? -6.044 -41.819 5.266 1 94.92 779 GLY B O 1
ATOM 12886 N N . ALA B 1 780 ? -7.622 -42.327 3.79 1 94 780 ALA B N 1
ATOM 12887 C CA . ALA B 1 780 ? -6.738 -43.065 2.891 1 94 780 ALA B CA 1
ATOM 12888 C C . ALA B 1 780 ? -5.713 -42.137 2.246 1 94 780 ALA B C 1
ATOM 12890 O O . ALA B 1 780 ? -4.671 -42.59 1.767 1 94 780 ALA B O 1
ATOM 12891 N N . PHE B 1 781 ? -5.978 -40.882 2.269 1 95.08 781 PHE B N 1
ATOM 12892 C CA . PHE B 1 781 ? -5.142 -39.911 1.575 1 95.08 781 PHE B CA 1
ATOM 12893 C C . PHE B 1 781 ? -4.257 -39.156 2.56 1 95.08 781 PHE B C 1
ATOM 12895 O O . PHE B 1 781 ? -3.471 -38.294 2.162 1 95.08 781 PHE B O 1
ATOM 12902 N N . ARG B 1 782 ? -4.341 -39.317 3.811 1 94.89 782 ARG B N 1
ATOM 12903 C CA . ARG B 1 782 ? -3.744 -38.501 4.863 1 94.89 782 ARG B CA 1
ATOM 12904 C C . ARG B 1 782 ? -2.23 -38.417 4.7 1 94.89 782 ARG B C 1
ATOM 12906 O O . ARG B 1 782 ? -1.62 -37.4 5.035 1 94.89 782 ARG B O 1
ATOM 12913 N N . GLN B 1 783 ? -1.586 -39.471 4.109 1 94.15 783 GLN B N 1
ATOM 12914 C CA . GLN B 1 783 ? -0.13 -39.5 4.026 1 94.15 783 GLN B CA 1
ATOM 12915 C C . GLN B 1 783 ? 0.358 -38.911 2.705 1 94.15 783 GLN B C 1
ATOM 12917 O O . GLN B 1 783 ? 1.531 -38.554 2.574 1 94.15 783 GLN B O 1
ATOM 12922 N N . SER B 1 784 ? -0.526 -38.795 1.772 1 92.41 784 SER B N 1
ATOM 12923 C CA . SER B 1 784 ? -0.082 -38.388 0.443 1 92.41 784 SER B CA 1
ATOM 12924 C C . SER B 1 784 ? -0.616 -37.006 0.08 1 92.41 784 SER B C 1
ATOM 12926 O O . SER B 1 784 ? -0.11 -36.361 -0.84 1 92.41 784 SER B O 1
ATOM 12928 N N . HIS B 1 785 ? -1.677 -36.595 0.75 1 94.27 785 HIS B N 1
ATOM 12929 C CA . HIS B 1 785 ? -2.336 -35.351 0.369 1 94.27 785 HIS B CA 1
ATOM 12930 C C . HIS B 1 785 ? -2.489 -34.42 1.567 1 94.27 785 HIS B C 1
ATOM 12932 O O . HIS B 1 785 ? -2.465 -34.869 2.715 1 94.27 785 HIS B O 1
ATOM 12938 N N . ARG B 1 786 ? -2.542 -33.123 1.246 1 92.88 786 ARG B N 1
ATOM 12939 C CA . ARG B 1 786 ? -2.995 -32.142 2.226 1 92.88 786 ARG B CA 1
ATOM 12940 C C . ARG B 1 786 ? -4.515 -32.017 2.214 1 92.88 786 ARG B C 1
ATOM 12942 O O . ARG B 1 786 ? -5.157 -32.288 1.197 1 92.88 786 ARG B O 1
ATOM 12949 N N . PHE B 1 787 ? -5.022 -31.661 3.37 1 96.09 787 PHE B N 1
ATOM 12950 C CA . PHE B 1 787 ? -6.473 -31.565 3.477 1 96.09 787 PHE B CA 1
ATOM 12951 C C . PHE B 1 787 ? -6.917 -30.108 3.519 1 96.09 787 PHE B C 1
ATOM 12953 O O . PHE B 1 787 ? -6.284 -29.28 4.177 1 96.09 787 PHE B O 1
ATOM 12960 N N . VAL B 1 788 ? -7.913 -29.783 2.769 1 94.52 788 VAL B N 1
ATOM 12961 C CA . VAL B 1 788 ? -8.694 -28.559 2.916 1 94.52 788 VAL B CA 1
ATOM 12962 C C . VAL B 1 788 ? -10.048 -28.883 3.544 1 94.52 788 VAL B C 1
ATOM 12964 O O . VAL B 1 788 ? -10.951 -29.378 2.866 1 94.52 788 VAL B O 1
ATOM 12967 N N . PHE B 1 789 ? -10.16 -28.579 4.812 1 96.66 789 PHE B N 1
ATOM 12968 C CA . PHE B 1 789 ? -11.412 -28.836 5.513 1 96.66 789 PHE B CA 1
ATOM 12969 C C . PHE B 1 789 ? -12.428 -27.736 5.227 1 96.66 789 PHE B C 1
ATOM 12971 O O . PHE B 1 789 ? -12.098 -26.55 5.281 1 96.66 789 PHE B O 1
ATOM 12978 N N . LEU B 1 790 ? -13.608 -28.133 4.904 1 96.2 790 LEU B N 1
ATOM 12979 C CA . LEU B 1 790 ? -14.681 -27.18 4.64 1 96.2 790 LEU B CA 1
ATOM 12980 C C . LEU B 1 790 ? -15.938 -27.547 5.422 1 96.2 790 LEU B C 1
ATOM 12982 O O . LEU B 1 790 ? -16.469 -28.65 5.27 1 96.2 790 LEU B O 1
ATOM 12986 N N . GLY B 1 791 ? -16.411 -26.7 6.299 1 96.25 791 GLY B N 1
ATOM 12987 C CA . GLY B 1 791 ? -17.617 -26.898 7.087 1 96.25 791 GLY B CA 1
ATOM 12988 C C . GLY B 1 791 ? -17.714 -25.959 8.274 1 96.25 791 GLY B C 1
ATOM 12989 O O . GLY B 1 791 ? -16.785 -25.196 8.547 1 96.25 791 GLY B O 1
ATOM 12990 N N . THR B 1 792 ? -18.832 -25.924 8.937 1 95.88 792 THR B N 1
ATOM 12991 C CA . THR B 1 792 ? -18.976 -25.124 10.148 1 95.88 792 THR B CA 1
ATOM 12992 C C . THR B 1 792 ? -18.182 -25.737 11.298 1 95.88 792 THR B C 1
ATOM 12994 O O . THR B 1 792 ? -17.832 -26.918 11.258 1 95.88 792 THR B O 1
ATOM 12997 N N . VAL B 1 793 ? -17.969 -24.935 12.285 1 96 793 VAL B N 1
ATOM 12998 C CA . VAL B 1 793 ? -17.149 -25.362 13.414 1 96 793 VAL B CA 1
ATOM 12999 C C . VAL B 1 793 ? -17.797 -26.564 14.098 1 96 793 VAL B C 1
ATOM 13001 O O . VAL B 1 793 ? -17.104 -27.405 14.676 1 96 793 VAL B O 1
ATOM 13004 N N . ALA B 1 794 ? -19.061 -26.668 14.06 1 93.28 794 ALA B N 1
ATOM 13005 C CA . ALA B 1 794 ? -19.793 -27.737 14.736 1 93.28 794 ALA B CA 1
ATOM 13006 C C . ALA B 1 794 ? -19.661 -29.056 13.98 1 93.28 794 ALA B C 1
ATOM 13008 O O . ALA B 1 794 ? -19.892 -30.128 14.544 1 93.28 794 ALA B O 1
ATOM 13009 N N . ARG B 1 795 ? -19.215 -29.044 12.754 1 94.41 795 ARG B N 1
ATOM 13010 C CA . ARG B 1 795 ? -19.291 -30.234 11.913 1 94.41 795 ARG B CA 1
ATOM 13011 C C . ARG B 1 795 ? -17.901 -30.691 11.484 1 94.41 795 ARG B C 1
ATOM 13013 O O . ARG B 1 795 ? -17.756 -31.725 10.828 1 94.41 795 ARG B O 1
ATOM 13020 N N . LEU B 1 796 ? -16.918 -29.929 11.796 1 94.62 796 LEU B N 1
ATOM 13021 C CA . LEU B 1 796 ? -15.546 -30.296 11.464 1 94.62 796 LEU B CA 1
ATOM 13022 C C . LEU B 1 796 ? -14.867 -30.985 12.643 1 94.62 796 LEU B C 1
ATOM 13024 O O . LEU B 1 796 ? -15.191 -30.708 13.8 1 94.62 796 LEU B O 1
ATOM 13028 N N . PRO B 1 797 ? -14.05 -31.908 12.353 1 92.54 797 PRO B N 1
ATOM 13029 C CA . PRO B 1 797 ? -13.267 -32.54 13.417 1 92.54 797 PRO B CA 1
ATOM 13030 C C . PRO B 1 797 ? -12.189 -31.618 13.983 1 92.54 797 PRO B C 1
ATOM 13032 O O . PRO B 1 797 ? -11.01 -31.765 13.652 1 92.54 797 PRO B O 1
ATOM 13035 N N . TRP B 1 798 ? -12.605 -30.807 14.831 1 92.83 798 TRP B N 1
ATOM 13036 C CA . TRP B 1 798 ? -11.69 -29.786 15.331 1 92.83 798 TRP B CA 1
ATOM 13037 C C . TRP B 1 798 ? -10.458 -30.423 15.965 1 92.83 798 TRP B C 1
ATOM 13039 O O . TRP B 1 798 ? -10.567 -31.144 16.96 1 92.83 798 TRP B O 1
ATOM 13049 N N . GLY B 1 799 ? -9.409 -30.218 15.371 1 88.4 799 GLY B N 1
ATOM 13050 C CA . GLY B 1 799 ? -8.162 -30.801 15.839 1 88.4 799 GLY B CA 1
ATOM 13051 C C . GLY B 1 799 ? -7.637 -30.149 17.104 1 88.4 799 GLY B C 1
ATOM 13052 O O . GLY B 1 799 ? -7.824 -28.948 17.314 1 88.4 799 GLY B O 1
ATOM 13053 N N . LYS B 1 800 ? -6.879 -30.855 17.835 1 87.76 800 LYS B N 1
ATOM 13054 C CA . LYS B 1 800 ? -6.284 -30.348 19.068 1 87.76 800 LYS B CA 1
ATOM 13055 C C . LYS B 1 800 ? -5.151 -29.37 18.77 1 87.76 800 LYS B C 1
ATOM 13057 O O . LYS B 1 800 ? -4.898 -28.45 19.55 1 87.76 800 LYS B O 1
ATOM 13062 N N . SER B 1 801 ? -4.571 -29.609 17.615 1 89.13 801 SER B N 1
ATOM 13063 C CA . SER B 1 801 ? -3.397 -28.805 17.292 1 89.13 801 SER B CA 1
ATOM 13064 C C . SER B 1 801 ? -3.778 -27.571 16.481 1 89.13 801 SER B C 1
ATOM 13066 O O . SER B 1 801 ? -2.91 -26.797 16.073 1 89.13 801 SER B O 1
ATOM 13068 N N . TRP B 1 802 ? -5.051 -27.492 16.186 1 93.68 802 TRP B N 1
ATOM 13069 C CA . TRP B 1 802 ? -5.457 -26.316 15.423 1 93.68 802 TRP B CA 1
ATOM 13070 C C . TRP B 1 802 ? -5.313 -25.048 16.258 1 93.68 802 TRP B C 1
ATOM 13072 O O . TRP B 1 802 ? -5.734 -25.009 17.417 1 93.68 802 TRP B O 1
ATOM 13082 N N . PRO B 1 803 ? -4.671 -24.064 15.683 1 92.63 803 PRO B N 1
ATOM 13083 C CA . PRO B 1 803 ? -4.298 -22.889 16.474 1 92.63 803 PRO B CA 1
ATOM 13084 C C . PRO B 1 803 ? -5.498 -22.015 16.834 1 92.63 803 PRO B C 1
ATOM 13086 O O . PRO B 1 803 ? -5.429 -21.225 17.779 1 92.63 803 PRO B O 1
ATOM 13089 N N . LEU B 1 804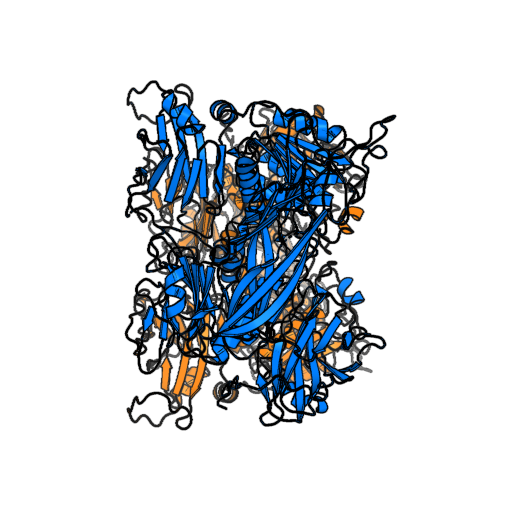 ? -6.54 -22.024 16.054 1 94.88 804 LEU B N 1
ATOM 13090 C CA . LEU B 1 804 ? -7.766 -21.331 16.437 1 94.88 804 LEU B CA 1
ATOM 13091 C C . LEU B 1 804 ? -8.565 -22.157 17.44 1 94.88 804 LEU B C 1
ATOM 13093 O O . LEU B 1 804 ? -8.976 -23.28 17.139 1 94.88 804 LEU B O 1
ATOM 13097 N N . GLU B 1 805 ? -8.854 -21.608 18.618 1 94.32 805 GLU B N 1
ATOM 13098 C CA . GLU B 1 805 ? -9.504 -22.357 19.689 1 94.32 805 GLU B CA 1
ATOM 13099 C C . GLU B 1 805 ? -11.023 -22.31 19.552 1 94.32 805 GLU B C 1
ATOM 13101 O O . GLU B 1 805 ? -11.603 -21.235 19.39 1 94.32 805 GLU B O 1
ATOM 13106 N N . LEU B 1 806 ? -11.559 -23.428 19.568 1 95.87 806 LEU B N 1
ATOM 13107 C CA . LEU B 1 806 ? -13.012 -23.546 19.606 1 95.87 806 LEU B CA 1
ATOM 13108 C C . LEU B 1 806 ? -13.5 -23.806 21.028 1 95.87 806 LEU B C 1
ATOM 13110 O O . LEU B 1 806 ? -13.013 -24.719 21.698 1 95.87 806 LEU B O 1
ATOM 13114 N N . ARG B 1 807 ? -14.376 -22.976 21.475 1 92.6 807 ARG B N 1
ATOM 13115 C CA . ARG B 1 807 ? -15.038 -23.206 22.754 1 92.6 807 ARG B CA 1
ATOM 13116 C C . ARG B 1 807 ? -16.519 -23.512 22.557 1 92.6 807 ARG B C 1
ATOM 13118 O O . ARG B 1 807 ? -17.26 -22.694 22.007 1 92.6 807 ARG B O 1
ATOM 13125 N N . SER B 1 808 ? -16.786 -24.7 23.027 1 88.29 808 SER B N 1
ATOM 13126 C CA . SER B 1 808 ? -18.162 -25.153 22.854 1 88.29 808 SER B CA 1
ATOM 13127 C C . SER B 1 808 ? -19.027 -24.759 24.047 1 88.29 808 SER B C 1
ATOM 13129 O O . SER B 1 808 ? -18.574 -24.807 25.192 1 88.29 808 SER B O 1
ATOM 13131 N N . GLY B 1 809 ? -20.128 -24.208 23.895 1 81.64 809 GLY B N 1
ATOM 13132 C CA . GLY B 1 809 ? -21.168 -23.856 24.848 1 81.64 809 GLY B CA 1
ATOM 13133 C C . GLY B 1 809 ? -22.538 -23.714 24.21 1 81.64 809 GLY B C 1
ATOM 13134 O O . GLY B 1 809 ? -22.893 -24.481 23.313 1 81.64 809 GLY B O 1
ATOM 13135 N N . ALA B 1 810 ? -23.34 -22.864 24.865 1 70.94 810 ALA B N 1
ATOM 13136 C CA . ALA B 1 810 ? -24.647 -22.601 24.268 1 70.94 810 ALA B CA 1
ATOM 13137 C C . ALA B 1 810 ? -24.506 -22.147 22.818 1 70.94 810 ALA B C 1
ATOM 13139 O O . ALA B 1 810 ? -25.303 -22.533 21.96 1 70.94 810 ALA B O 1
ATOM 13140 N N . ARG B 1 811 ? -23.414 -21.417 22.677 1 86.59 811 ARG B N 1
ATOM 13141 C CA . ARG B 1 811 ? -23.009 -21.014 21.334 1 86.59 811 ARG B CA 1
ATOM 13142 C C . ARG B 1 811 ? -21.512 -21.217 21.13 1 86.59 811 ARG B C 1
ATOM 13144 O O . ARG B 1 811 ? -20.712 -20.911 22.017 1 86.59 811 ARG B O 1
ATOM 13151 N N . ASN B 1 812 ? -21.189 -21.841 20.062 1 92.87 812 ASN B N 1
ATOM 13152 C CA . ASN B 1 812 ? -19.78 -22.017 19.73 1 92.87 812 ASN B CA 1
ATOM 13153 C C . ASN B 1 812 ? -19.081 -20.676 19.523 1 92.87 812 ASN B C 1
ATOM 13155 O O . ASN B 1 812 ? -19.658 -19.753 18.946 1 92.87 812 ASN B O 1
ATOM 13159 N N . THR B 1 813 ? -17.946 -20.539 20.102 1 94.56 813 THR B N 1
ATOM 13160 C CA . THR B 1 813 ? -17.134 -19.344 19.902 1 94.56 813 THR B CA 1
ATOM 13161 C C . THR B 1 813 ? -15.725 -19.717 19.45 1 94.56 813 THR B C 1
ATOM 13163 O O . THR B 1 813 ? -15.225 -20.794 19.783 1 94.56 813 THR B O 1
ATOM 13166 N N . LEU B 1 814 ? -15.173 -18.851 18.663 1 95.22 814 LEU B N 1
ATOM 13167 C CA . LEU B 1 814 ? -13.778 -18.974 18.255 1 95.22 814 LEU B CA 1
ATOM 13168 C C . LEU B 1 814 ? -12.905 -17.959 18.986 1 95.22 814 LEU B C 1
ATOM 13170 O O . LEU B 1 814 ? -13.319 -16.817 19.196 1 95.22 814 LEU B O 1
ATOM 13174 N N . HIS B 1 815 ? -11.744 -18.415 19.38 1 94.17 815 HIS B N 1
ATOM 13175 C CA . HIS B 1 815 ? -10.813 -17.565 20.112 1 94.17 815 HIS B CA 1
ATOM 13176 C C . HIS B 1 815 ? -9.456 -17.508 19.418 1 94.17 815 HIS B C 1
ATOM 13178 O O . HIS B 1 815 ? -8.905 -18.543 19.037 1 94.17 815 HIS B O 1
ATOM 13184 N N . LEU B 1 816 ? -8.953 -16.324 19.242 1 93.74 816 LEU B N 1
ATOM 13185 C CA . LEU B 1 816 ? -7.661 -16.094 18.606 1 93.74 816 LEU B CA 1
ATOM 13186 C C . LEU B 1 816 ? -7.018 -14.814 19.13 1 93.74 816 LEU B C 1
ATOM 13188 O O . LEU B 1 816 ? -7.628 -13.743 19.083 1 93.74 816 LEU B O 1
ATOM 13192 N N . GLY B 1 817 ? -5.725 -14.862 19.46 1 84.98 817 GLY B N 1
ATOM 13193 C CA . GLY B 1 817 ? -5.001 -13.679 19.896 1 84.98 817 GLY B CA 1
ATOM 13194 C C . GLY B 1 817 ? -5.745 -12.878 20.948 1 84.98 817 GLY B C 1
ATOM 13195 O O . GLY B 1 817 ? -5.81 -11.65 20.869 1 84.98 817 GLY B O 1
ATOM 13196 N N . GLY B 1 818 ? -6.469 -13.419 21.72 1 81.54 818 GLY B N 1
ATOM 13197 C CA . GLY B 1 818 ? -7.23 -12.753 22.765 1 81.54 818 GLY B CA 1
ATOM 13198 C C . GLY B 1 818 ? -8.614 -12.325 22.315 1 81.54 818 GLY B C 1
ATOM 13199 O O . GLY B 1 818 ? -9.396 -11.799 23.109 1 81.54 818 GLY B O 1
ATOM 13200 N N . CYS B 1 819 ? -8.882 -12.503 21.064 1 89.51 819 CYS B N 1
ATOM 13201 C CA . CYS B 1 819 ? -10.178 -12.13 20.51 1 89.51 819 CYS B CA 1
ATOM 13202 C C . CYS B 1 819 ? -11.17 -13.281 20.619 1 89.51 819 CYS B C 1
ATOM 13204 O O . CYS B 1 819 ? -10.788 -14.448 20.512 1 89.51 819 CYS B O 1
ATOM 13206 N N . ARG B 1 820 ? -12.387 -12.945 20.819 1 90.97 820 ARG B N 1
ATOM 13207 C CA . ARG B 1 820 ? -13.504 -13.884 20.83 1 90.97 820 ARG B CA 1
ATOM 13208 C C . ARG B 1 820 ? -14.497 -13.566 19.716 1 90.97 820 ARG B C 1
ATOM 13210 O O . ARG B 1 820 ? -14.934 -12.422 19.575 1 90.97 820 ARG B O 1
ATOM 13217 N N . PHE B 1 821 ? -14.859 -14.562 18.997 1 93.31 821 PHE B N 1
ATOM 13218 C CA . PHE B 1 821 ? -15.788 -14.398 17.885 1 93.31 821 PHE B CA 1
ATOM 13219 C C . PHE B 1 821 ? -17.006 -15.296 18.06 1 93.31 821 PHE B C 1
ATOM 13221 O O . PHE B 1 821 ? -16.872 -16.477 18.388 1 93.31 821 PHE B O 1
ATOM 13228 N N . ALA B 1 822 ? -18.159 -14.745 17.86 1 91.55 822 ALA B N 1
ATOM 13229 C CA . ALA B 1 822 ? -19.419 -15.475 17.971 1 91.55 822 ALA B CA 1
ATOM 13230 C C . ALA B 1 822 ? -20.407 -15.03 16.896 1 91.55 822 ALA B C 1
ATOM 13232 O O . ALA B 1 822 ? -20.386 -13.875 16.464 1 91.55 822 ALA B O 1
ATOM 13233 N N . GLY B 1 823 ? -21.125 -15.923 16.502 1 91.9 823 GLY B N 1
ATOM 13234 C CA . GLY B 1 823 ? -22.17 -15.546 15.563 1 91.9 823 GLY B CA 1
ATOM 13235 C C . GLY B 1 823 ? -21.71 -15.573 14.117 1 91.9 823 GLY B C 1
ATOM 13236 O O . GLY B 1 823 ? -21.181 -16.582 13.647 1 91.9 823 GLY B O 1
ATOM 13237 N N . GLN B 1 824 ? -21.845 -14.458 13.422 1 92.9 824 GLN B N 1
ATOM 13238 C CA . GLN B 1 824 ? -21.648 -14.41 11.977 1 92.9 824 GLN B CA 1
ATOM 13239 C C . GLN B 1 824 ? -20.177 -14.207 11.629 1 92.9 824 GLN B C 1
ATOM 13241 O O . GLN B 1 824 ? -19.842 -13.364 10.794 1 92.9 824 GLN B O 1
ATOM 13246 N N . TYR B 1 825 ? -19.352 -14.987 12.33 1 95.37 825 TYR B N 1
ATOM 13247 C CA . TYR B 1 825 ? -17.926 -14.926 12.031 1 95.37 825 TYR B CA 1
ATOM 13248 C C . TYR B 1 825 ? -17.475 -16.169 11.273 1 95.37 825 TYR B C 1
ATOM 13250 O O . TYR B 1 825 ? -18.035 -17.253 11.456 1 95.37 825 TYR B O 1
ATOM 13258 N N . SER B 1 826 ? -16.563 -16.004 10.348 1 95.34 826 SER B N 1
ATOM 13259 C CA . SER B 1 826 ? -15.932 -17.075 9.583 1 95.34 826 SER B CA 1
ATOM 13260 C C . SER B 1 826 ? -14.412 -16.985 9.655 1 95.34 826 SER B C 1
ATOM 13262 O O . SER B 1 826 ? -13.863 -15.946 10.028 1 95.34 826 SER B O 1
ATOM 13264 N N . ALA B 1 827 ? -13.772 -18.088 9.435 1 95.93 827 ALA B N 1
ATOM 13265 C CA . ALA B 1 827 ? -12.315 -18.116 9.537 1 95.93 827 ALA B CA 1
ATOM 13266 C C . ALA B 1 827 ? -11.711 -19.066 8.507 1 95.93 827 ALA B C 1
ATOM 13268 O O . ALA B 1 827 ? -12.316 -20.084 8.161 1 95.93 827 ALA B O 1
ATOM 13269 N N . VAL B 1 828 ? -10.583 -18.776 7.979 1 94.13 828 VAL B N 1
ATOM 13270 C CA . VAL B 1 828 ? -9.712 -19.64 7.189 1 94.13 828 VAL B CA 1
ATOM 13271 C C . VAL B 1 828 ? -8.294 -19.598 7.752 1 94.13 828 VAL B C 1
ATOM 13273 O O . VAL B 1 828 ? -7.773 -18.524 8.062 1 94.13 828 VAL B O 1
ATOM 13276 N N . PHE B 1 829 ? -7.714 -20.76 7.998 1 94.02 829 PHE B N 1
ATOM 13277 C CA . PHE B 1 829 ? -6.382 -20.753 8.593 1 94.02 829 PHE B CA 1
ATOM 13278 C C . PHE B 1 829 ? -5.638 -22.044 8.27 1 94.02 829 PHE B C 1
ATOM 13280 O O . PHE B 1 829 ? -6.26 -23.077 8.014 1 94.02 829 PHE B O 1
ATOM 13287 N N . ARG B 1 830 ? -4.393 -21.942 8.222 1 92.72 830 ARG B N 1
ATOM 13288 C CA . ARG B 1 830 ? -3.53 -23.115 8.125 1 92.72 830 ARG B CA 1
ATOM 13289 C C . ARG B 1 830 ? -3.33 -23.762 9.492 1 92.72 830 ARG B C 1
ATOM 13291 O O . ARG B 1 830 ? -3.294 -23.071 10.512 1 92.72 830 ARG B O 1
ATOM 13298 N N . ALA B 1 831 ? -3.198 -25.068 9.479 1 92.58 831 ALA B N 1
ATOM 13299 C CA . ALA B 1 831 ? -3.025 -25.819 10.72 1 92.58 831 ALA B CA 1
ATOM 13300 C C . ALA B 1 831 ? -2.159 -27.056 10.497 1 92.58 831 ALA B C 1
ATOM 13302 O O . ALA B 1 831 ? -2.078 -27.571 9.379 1 92.58 831 ALA B O 1
ATOM 13303 N N . PRO B 1 832 ? -1.486 -27.46 11.538 1 90.24 832 PRO B N 1
ATOM 13304 C CA . PRO B 1 832 ? -0.756 -28.724 11.416 1 90.24 832 PRO B CA 1
ATOM 13305 C C . PRO B 1 832 ? -1.648 -29.879 10.966 1 90.24 832 PRO B C 1
ATOM 13307 O O . PRO B 1 832 ? -2.796 -29.986 11.406 1 90.24 832 PRO B O 1
ATOM 13310 N N . ALA B 1 833 ? -1.108 -30.649 10.052 1 90.89 833 ALA B N 1
ATOM 13311 C CA . ALA B 1 833 ? -1.831 -31.811 9.542 1 90.89 833 ALA B CA 1
ATOM 13312 C C . ALA B 1 833 ? -1.762 -32.975 10.526 1 90.89 833 ALA B C 1
ATOM 13314 O O . ALA B 1 833 ? -0.913 -33.859 10.393 1 90.89 833 ALA B O 1
ATOM 13315 N N . GLU B 1 834 ? -2.686 -33.048 11.372 1 89.45 834 GLU B N 1
ATOM 13316 C CA . GLU B 1 834 ? -2.703 -34.132 12.348 1 89.45 834 GLU B CA 1
ATOM 13317 C C . GLU B 1 834 ? -2.811 -35.491 11.662 1 89.45 834 GLU B C 1
ATOM 13319 O O . GLU B 1 834 ? -3.594 -35.659 10.725 1 89.45 834 GLU B O 1
ATOM 13324 N N . GLY B 1 835 ? -2.015 -36.362 12.131 1 87.15 835 GLY B N 1
ATOM 13325 C CA . GLY B 1 835 ? -2.052 -37.71 11.586 1 87.15 835 GLY B CA 1
ATOM 13326 C C . GLY B 1 835 ? -1.131 -37.896 10.394 1 87.15 835 GLY B C 1
ATOM 13327 O O . GLY B 1 835 ? -0.936 -39.019 9.923 1 87.15 835 GLY B O 1
ATOM 13328 N N . SER B 1 836 ? -0.618 -36.816 9.845 1 87.88 836 SER B N 1
ATOM 13329 C CA . SER B 1 836 ? 0.344 -36.925 8.753 1 87.88 836 SER B CA 1
ATOM 13330 C C . SER B 1 836 ? 1.736 -37.268 9.275 1 87.88 836 SER B C 1
ATOM 13332 O O . SER B 1 836 ? 2.148 -36.779 10.329 1 87.88 836 SER B O 1
ATOM 13334 N N . LYS B 1 837 ? 2.411 -38.036 8.579 1 83.17 837 LYS B N 1
ATOM 13335 C CA . LYS B 1 837 ? 3.775 -38.401 8.949 1 83.17 837 LYS B CA 1
ATOM 13336 C C . LYS B 1 837 ? 4.782 -37.397 8.397 1 83.17 837 LYS B C 1
ATOM 13338 O O . LYS B 1 837 ? 5.94 -37.374 8.82 1 83.17 837 LYS B O 1
ATOM 13343 N N . ALA B 1 838 ? 4.303 -36.684 7.393 1 78.58 838 ALA B N 1
ATOM 13344 C CA . ALA B 1 838 ? 5.195 -35.679 6.82 1 78.58 838 ALA B CA 1
ATOM 13345 C C . ALA B 1 838 ? 5.431 -34.533 7.799 1 78.58 838 ALA B C 1
ATOM 13347 O O . ALA B 1 838 ? 4.481 -33.891 8.255 1 78.58 838 ALA B O 1
ATOM 13348 N N . LEU B 1 839 ? 6.701 -34.35 8.077 1 70.11 839 LEU B N 1
ATOM 13349 C CA . LEU B 1 839 ? 7.062 -33.287 9.009 1 70.11 839 LEU B CA 1
ATOM 13350 C C . LEU B 1 839 ? 6.705 -31.919 8.439 1 70.11 839 LEU B C 1
ATOM 13352 O O . LEU B 1 839 ? 7.015 -31.624 7.282 1 70.11 839 LEU B O 1
ATOM 13356 N N . GLY B 1 840 ? 5.909 -31.181 9.221 1 76.3 840 GLY B N 1
ATOM 13357 C CA . GLY B 1 840 ? 5.613 -29.81 8.838 1 76.3 840 GLY B CA 1
ATOM 13358 C C . GLY B 1 840 ? 4.432 -29.697 7.893 1 76.3 840 GLY B C 1
ATOM 13359 O O . GLY B 1 840 ? 4.149 -28.617 7.37 1 76.3 840 GLY B O 1
ATOM 13360 N N . ALA B 1 841 ? 3.788 -30.854 7.632 1 85.49 841 ALA B N 1
ATOM 13361 C CA . ALA B 1 841 ? 2.614 -30.818 6.763 1 85.49 841 ALA B CA 1
ATOM 13362 C C . ALA B 1 841 ? 1.523 -29.928 7.352 1 85.49 841 ALA B C 1
ATOM 13364 O O . ALA B 1 841 ? 1.278 -29.952 8.56 1 85.49 841 ALA B O 1
ATOM 13365 N N . LEU B 1 842 ? 0.99 -29.148 6.474 1 90.16 842 LEU B N 1
ATOM 13366 C CA . LEU B 1 842 ? -0.045 -28.223 6.922 1 90.16 842 LEU B CA 1
ATOM 13367 C C . LEU B 1 842 ? -1.32 -28.396 6.103 1 90.16 842 LEU B C 1
ATOM 13369 O O . LEU B 1 842 ? -1.259 -28.624 4.893 1 90.16 842 LEU B O 1
ATOM 13373 N N . ASP B 1 843 ? -2.407 -28.3 6.774 1 93.33 843 ASP B N 1
ATOM 13374 C CA . ASP B 1 843 ? -3.732 -28.319 6.163 1 93.33 843 ASP B CA 1
ATOM 13375 C C . ASP B 1 843 ? -4.346 -26.921 6.139 1 93.33 843 ASP B C 1
ATOM 13377 O O . ASP B 1 843 ? -3.765 -25.973 6.671 1 93.33 843 ASP B O 1
ATOM 13381 N N . LEU B 1 844 ? -5.39 -26.763 5.417 1 93.53 844 LEU B N 1
ATOM 13382 C CA . LEU B 1 844 ? -6.187 -25.541 5.385 1 93.53 844 LEU B CA 1
ATOM 13383 C C . LEU B 1 844 ? -7.577 -25.783 5.964 1 93.53 844 LEU B C 1
ATOM 13385 O O . LEU B 1 844 ? -8.245 -26.754 5.601 1 93.53 844 LEU B O 1
ATOM 13389 N N . VAL B 1 845 ? -7.961 -24.958 6.902 1 95.99 845 VAL B N 1
ATOM 13390 C CA . VAL B 1 845 ? -9.289 -25.072 7.496 1 95.99 845 VAL B CA 1
ATOM 13391 C C . VAL B 1 845 ? -10.145 -23.879 7.079 1 95.99 845 VAL B C 1
ATOM 13393 O O . VAL B 1 845 ? -9.785 -22.728 7.337 1 95.99 845 VAL B O 1
ATOM 13396 N N . VAL B 1 846 ? -11.19 -24.114 6.382 1 94.82 846 VAL B N 1
ATOM 13397 C CA . VAL B 1 846 ? -12.188 -23.122 5.996 1 94.82 846 VAL B CA 1
ATOM 13398 C C . VAL B 1 846 ? -13.475 -23.348 6.785 1 94.82 846 VAL B C 1
ATOM 13400 O O . VAL B 1 846 ? -14.192 -24.324 6.549 1 94.82 846 VAL B O 1
ATOM 13403 N N . THR B 1 847 ? -13.79 -22.426 7.695 1 96.41 847 THR B N 1
ATOM 13404 C CA . THR B 1 847 ? -14.869 -22.72 8.631 1 96.41 847 THR B CA 1
ATOM 13405 C C . THR B 1 847 ? -15.642 -21.452 8.981 1 96.41 847 THR B C 1
ATOM 13407 O O . THR B 1 847 ? -15.331 -20.37 8.479 1 96.41 847 THR B O 1
ATOM 13410 N N . ALA B 1 848 ? -16.736 -21.642 9.628 1 96.73 848 ALA B N 1
ATOM 13411 C CA . ALA B 1 848 ? -17.594 -20.56 10.104 1 96.73 848 ALA B CA 1
ATOM 13412 C C . ALA B 1 848 ? -18.469 -21.025 11.264 1 96.73 848 ALA B C 1
ATOM 13414 O O . ALA B 1 848 ? -18.628 -22.227 11.488 1 96.73 848 ALA B O 1
ATOM 13415 N N . LEU B 1 849 ? -18.949 -20.071 12.018 1 96.51 849 LEU B N 1
ATOM 13416 C CA . LEU B 1 849 ? -19.817 -20.39 13.146 1 96.51 849 LEU B CA 1
ATOM 13417 C C . LEU B 1 849 ? -21.251 -20.621 12.68 1 96.51 849 LEU B C 1
ATOM 13419 O O . LEU B 1 849 ? -22.037 -21.268 13.376 1 96.51 849 LEU B O 1
ATOM 13423 N N . GLU B 1 850 ? -21.606 -20.052 11.513 1 95.41 850 GLU B N 1
ATOM 13424 C CA . GLU B 1 850 ? -22.93 -20.201 10.916 1 95.41 850 GLU B CA 1
ATOM 13425 C C . GLU B 1 850 ? -22.832 -20.457 9.415 1 95.41 850 GLU B C 1
ATOM 13427 O O . GLU B 1 850 ? -21.807 -20.163 8.795 1 95.41 850 GLU B O 1
ATOM 13432 N N . ASN B 1 851 ? -23.899 -20.999 8.834 1 94.68 851 ASN B N 1
ATOM 13433 C CA . ASN B 1 851 ? -23.924 -21.38 7.426 1 94.68 851 ASN B CA 1
ATOM 13434 C C . ASN B 1 851 ? -23.719 -20.173 6.515 1 94.68 851 ASN B C 1
ATOM 13436 O O . ASN B 1 851 ? -22.921 -20.226 5.578 1 94.68 851 ASN B O 1
ATOM 13440 N N . GLN B 1 852 ? -24.379 -19.123 6.832 1 92.17 852 GLN B N 1
ATOM 13441 C CA . GLN B 1 852 ? -24.291 -17.964 5.949 1 92.17 852 GLN B CA 1
ATOM 13442 C C . GLN B 1 852 ? -22.875 -17.397 5.926 1 92.17 852 GLN B C 1
ATOM 13444 O O . GLN B 1 852 ? -22.385 -16.978 4.875 1 92.17 852 GLN B O 1
ATOM 13449 N N . ALA B 1 853 ? -22.254 -17.348 7.105 1 93.67 853 ALA B N 1
ATOM 13450 C CA . ALA B 1 853 ? -20.88 -16.857 7.174 1 93.67 853 ALA B CA 1
ATOM 13451 C C . ALA B 1 853 ? -19.939 -17.743 6.363 1 93.67 853 ALA B C 1
ATOM 13453 O O . ALA B 1 853 ? -18.968 -17.257 5.779 1 93.67 853 ALA B O 1
ATOM 13454 N N . LEU B 1 854 ? -20.224 -19.019 6.321 1 93.93 854 LEU B N 1
ATOM 13455 C CA . LEU B 1 854 ? -19.421 -19.943 5.527 1 93.93 854 LEU B CA 1
ATOM 13456 C C . LEU B 1 854 ? -19.57 -19.651 4.038 1 93.93 854 LEU B C 1
ATOM 13458 O O . LEU B 1 854 ? -18.58 -19.624 3.304 1 93.93 854 LEU B O 1
ATOM 13462 N N . VAL B 1 855 ? -20.819 -19.438 3.605 1 91.97 855 VAL B N 1
ATOM 13463 C CA . VAL B 1 855 ? -21.097 -19.11 2.21 1 91.97 855 VAL B CA 1
ATOM 13464 C C . VAL B 1 855 ? -20.346 -17.84 1.818 1 91.97 855 VAL B C 1
ATOM 13466 O O . VAL B 1 855 ? -19.73 -17.779 0.751 1 91.97 855 VAL B O 1
ATOM 13469 N N . ASP B 1 856 ? -20.346 -16.876 2.751 1 88.45 856 ASP B N 1
ATOM 13470 C CA . ASP B 1 856 ? -19.696 -15.596 2.486 1 88.45 856 ASP B CA 1
ATOM 13471 C C . ASP B 1 856 ? -18.188 -15.77 2.321 1 88.45 856 ASP B C 1
ATOM 13473 O O . ASP B 1 856 ? -17.584 -15.179 1.423 1 88.45 856 ASP B O 1
ATOM 13477 N N . LEU B 1 857 ? -17.634 -16.559 3.131 1 90.19 857 LEU B N 1
ATOM 13478 C CA . LEU B 1 857 ? -16.19 -16.76 3.097 1 90.19 857 LEU B CA 1
ATOM 13479 C C . LEU B 1 857 ? -15.775 -17.504 1.832 1 90.19 857 LEU B C 1
ATOM 13481 O O . LEU B 1 857 ? -14.844 -17.087 1.138 1 90.19 857 LEU B O 1
ATOM 13485 N N . VAL B 1 858 ? -16.429 -18.532 1.486 1 87.6 858 VAL B N 1
ATOM 13486 C CA . VAL B 1 858 ? -16.06 -19.4 0.372 1 87.6 858 VAL B CA 1
ATOM 13487 C C . VAL B 1 858 ? -16.274 -18.665 -0.949 1 87.6 858 VAL B C 1
ATOM 13489 O O . VAL B 1 858 ? -15.514 -18.855 -1.902 1 87.6 858 VAL B O 1
ATOM 13492 N N . SER B 1 859 ? -17.25 -17.772 -0.888 1 80.75 859 SER B N 1
ATOM 13493 C CA . SER B 1 859 ? -17.577 -17.078 -2.129 1 80.75 859 SER B CA 1
ATOM 13494 C C . SER B 1 859 ? -16.664 -15.876 -2.347 1 80.75 859 SER B C 1
ATOM 13496 O O . SER B 1 859 ? -16.685 -15.259 -3.415 1 80.75 859 SER B O 1
ATOM 13498 N N . TYR B 1 860 ? -15.942 -15.267 -1.265 1 69.48 860 TYR B N 1
ATOM 13499 C CA . TYR B 1 860 ? -15.102 -14.086 -1.424 1 69.48 860 TYR B CA 1
ATOM 13500 C C . TYR B 1 860 ? -13.8 -14.434 -2.136 1 69.48 860 TYR B C 1
ATOM 13502 O O . TYR B 1 860 ? -13.205 -13.587 -2.806 1 69.48 860 TYR B O 1
ATOM 13510 N N . SER B 1 861 ? -12.93 -15.322 -1.799 1 54.22 861 SER B N 1
ATOM 13511 C CA . SER B 1 861 ? -11.517 -15.438 -2.147 1 54.22 861 SER B CA 1
ATOM 13512 C C . SER B 1 861 ? -11.339 -15.918 -3.583 1 54.22 861 SER B C 1
ATOM 13514 O O . SER B 1 861 ? -10.3 -16.483 -3.93 1 54.22 861 SER B O 1
ATOM 13516 N N . PHE B 1 862 ? -12.387 -15.631 -4.371 1 46.48 862 PHE B N 1
ATOM 13517 C CA . PHE B 1 862 ? -11.955 -16.404 -5.53 1 46.48 862 PHE B CA 1
ATOM 13518 C C . PHE B 1 862 ? -11.32 -15.498 -6.578 1 46.48 862 PHE B C 1
ATOM 13520 O O . PHE B 1 862 ? -11.347 -14.273 -6.447 1 46.48 862 PHE B O 1
ATOM 13527 N N . ALA B 1 863 ? -11.368 -15.913 -7.887 1 41.95 863 ALA B N 1
ATOM 13528 C CA . ALA B 1 863 ? -10.605 -15.766 -9.124 1 41.95 863 ALA B CA 1
ATOM 13529 C C . ALA B 1 863 ? -10.79 -14.373 -9.72 1 41.95 863 ALA B C 1
ATOM 13531 O O . ALA B 1 863 ? -11.92 -13.922 -9.921 1 41.95 863 ALA B O 1
ATOM 13532 N N . THR B 1 864 ? -10.171 -13.385 -9.338 1 40.78 864 THR B N 1
ATOM 13533 C CA . THR B 1 864 ? -10.509 -12.095 -9.928 1 40.78 864 THR B CA 1
ATOM 13534 C C . THR B 1 864 ? -10.253 -12.104 -11.432 1 40.78 864 THR B C 1
ATOM 13536 O O . THR B 1 864 ? -11.178 -12.298 -12.223 1 40.78 864 THR B O 1
ATOM 13539 N N . ASN B 1 865 ? -9.203 -10.934 -11.798 1 38.86 865 ASN B N 1
ATOM 13540 C CA . ASN B 1 865 ? -9.131 -10.251 -13.086 1 38.86 865 ASN B CA 1
ATOM 13541 C C . ASN B 1 865 ? -8.661 -11.19 -14.193 1 38.86 865 ASN B C 1
ATOM 13543 O O . ASN B 1 865 ? -7.704 -11.944 -14.009 1 38.86 865 ASN B O 1
ATOM 13547 N N . GLN B 1 866 ? -9.502 -11.199 -15.207 1 39.56 866 GLN B N 1
ATOM 13548 C CA . GLN B 1 866 ? -9.052 -11.577 -16.543 1 39.56 866 GLN B CA 1
ATOM 13549 C C . GLN B 1 866 ? -7.855 -10.735 -16.978 1 39.56 866 GLN B C 1
ATOM 13551 O O . GLN B 1 866 ? -7.801 -9.535 -16.704 1 39.56 866 GLN B O 1
ATOM 13556 N N . PRO B 1 867 ? -6.945 -11.405 -17.434 1 38.76 867 PRO B N 1
ATOM 13557 C CA . PRO B 1 867 ? -6.839 -12.865 -17.502 1 38.76 867 PRO B CA 1
ATOM 13558 C C . PRO B 1 867 ? -6.235 -13.472 -16.238 1 38.76 867 PRO B C 1
ATOM 13560 O O . PRO B 1 867 ? -6.093 -14.694 -16.142 1 38.76 867 PRO B O 1
ATOM 13563 N N . HIS B 1 868 ? -5.734 -12.648 -15.209 1 44.8 868 HIS B N 1
ATOM 13564 C CA . HIS B 1 868 ? -4.898 -13.398 -14.278 1 44.8 868 HIS B CA 1
ATOM 13565 C C . HIS B 1 868 ? -5.624 -13.642 -12.959 1 44.8 868 HIS B C 1
ATOM 13567 O O . HIS B 1 868 ? -5.646 -12.769 -12.088 1 44.8 868 HIS B O 1
ATOM 13573 N N . THR B 1 869 ? -6.704 -14.56 -13.033 1 46.69 869 THR B N 1
ATOM 13574 C CA . THR B 1 869 ? -7.461 -14.928 -11.841 1 46.69 869 THR B CA 1
ATOM 13575 C C . THR B 1 869 ? -6.587 -15.713 -10.867 1 46.69 869 THR B C 1
ATOM 13577 O O . THR B 1 869 ? -5.833 -16.598 -11.277 1 46.69 869 THR B O 1
ATOM 13580 N N . ARG B 1 870 ? -6.402 -15.16 -9.6 1 53.6 870 ARG B N 1
ATOM 13581 C CA . ARG B 1 870 ? -5.704 -15.96 -8.6 1 53.6 870 ARG B CA 1
ATOM 13582 C C . ARG B 1 870 ? -6.65 -16.954 -7.935 1 53.6 870 ARG B C 1
ATOM 13584 O O . ARG B 1 870 ? -7.861 -16.727 -7.883 1 53.6 870 ARG B O 1
ATOM 13591 N N . ALA B 1 871 ? -6.277 -18.304 -7.839 1 48.49 871 ALA B N 1
ATOM 13592 C CA . ALA B 1 871 ? -7.04 -19.37 -7.194 1 48.49 871 ALA B CA 1
ATOM 13593 C C . ALA B 1 871 ? -7.721 -18.867 -5.925 1 48.49 871 ALA B C 1
ATOM 13595 O O . ALA B 1 871 ? -7.214 -17.961 -5.258 1 48.49 871 ALA B O 1
ATOM 13596 N N . PRO B 1 872 ? -8.973 -19.319 -5.681 1 45.34 872 PRO B N 1
ATOM 13597 C CA . PRO B 1 872 ? -9.637 -19.004 -4.414 1 45.34 872 PRO B CA 1
ATOM 13598 C C . PRO B 1 872 ? -8.697 -19.104 -3.215 1 45.34 872 PRO B C 1
ATOM 13600 O O . PRO B 1 872 ? -7.889 -20.033 -3.134 1 45.34 872 PRO B O 1
ATOM 13603 N N . MET B 1 873 ? -8.75 -18.301 -2.325 1 48.18 873 MET B N 1
ATOM 13604 C CA . MET B 1 873 ? -7.981 -18.21 -1.087 1 48.18 873 MET B CA 1
ATOM 13605 C C . MET B 1 873 ? -6.484 -18.192 -1.377 1 48.18 873 MET B C 1
ATOM 13607 O O . MET B 1 873 ? -5.669 -18.35 -0.466 1 48.18 873 MET B O 1
ATOM 13611 N N . SER B 1 874 ? -6.049 -18.272 -2.691 1 55.91 874 SER B N 1
ATOM 13612 C CA . SER B 1 874 ? -4.627 -18.263 -3.017 1 55.91 874 SER B CA 1
ATOM 13613 C C . SER B 1 874 ? -4.117 -16.841 -3.226 1 55.91 874 SER B C 1
ATOM 13615 O O . SER B 1 874 ? -2.95 -16.638 -3.567 1 55.91 874 SER B O 1
ATOM 13617 N N . ASN B 1 875 ? -4.962 -15.938 -2.823 1 66.75 875 ASN B N 1
ATOM 13618 C CA . ASN B 1 875 ? -4.681 -14.52 -3.016 1 66.75 875 ASN B CA 1
ATOM 13619 C C . ASN B 1 875 ? -3.785 -13.969 -1.91 1 66.75 875 ASN B C 1
ATOM 13621 O O . ASN B 1 875 ? -2.984 -14.705 -1.33 1 66.75 875 ASN B O 1
ATOM 13625 N N . MET B 1 876 ? -4.063 -12.799 -1.723 1 78.3 876 MET B N 1
ATOM 13626 C CA . MET B 1 876 ? -3.385 -11.997 -0.708 1 78.3 876 MET B CA 1
ATOM 13627 C C . MET B 1 876 ? -3.852 -12.381 0.691 1 78.3 876 MET B C 1
ATOM 13629 O O . MET B 1 876 ? -4.431 -11.559 1.404 1 78.3 876 MET B O 1
ATOM 13633 N N . LEU B 1 877 ? -3.673 -13.883 0.957 1 86.08 877 LEU B N 1
ATOM 13634 C CA . LEU B 1 877 ? -4.055 -14.293 2.303 1 86.08 877 LEU B CA 1
ATOM 13635 C C . LEU B 1 877 ? -2.84 -14.771 3.091 1 86.08 877 LEU B C 1
ATOM 13637 O O . LEU B 1 877 ? -2.083 -15.622 2.617 1 86.08 877 LEU B O 1
ATOM 13641 N N . PRO B 1 878 ? -2.749 -14.29 4.238 1 92.11 878 PRO B N 1
ATOM 13642 C CA . PRO B 1 878 ? -1.691 -14.803 5.112 1 92.11 878 PRO B CA 1
ATOM 13643 C C . PRO B 1 878 ? -2.017 -16.179 5.688 1 92.11 878 PRO B C 1
ATOM 13645 O O . PRO B 1 878 ? -2.683 -16.985 5.032 1 92.11 878 PRO B O 1
ATOM 13648 N N . ASP B 1 879 ? -1.526 -16.547 6.894 1 92.54 879 ASP B N 1
ATOM 13649 C CA . ASP B 1 879 ? -1.726 -17.874 7.468 1 92.54 879 ASP B CA 1
ATOM 13650 C C . ASP B 1 879 ? -3.134 -18.017 8.042 1 92.54 879 ASP B C 1
ATOM 13652 O O . ASP B 1 879 ? -3.653 -19.129 8.157 1 92.54 879 ASP B O 1
ATOM 13656 N N . PHE B 1 880 ? -3.706 -16.844 8.432 1 93.92 880 PHE B N 1
ATOM 13657 C CA . PHE B 1 880 ? -5.071 -16.893 8.942 1 93.92 880 PHE B CA 1
ATOM 13658 C C . PHE B 1 880 ? -5.81 -15.596 8.634 1 93.92 880 PHE B C 1
ATOM 13660 O O . PHE B 1 880 ? -5.187 -14.548 8.453 1 93.92 880 PHE B O 1
ATOM 13667 N N . MET B 1 881 ? -7.061 -15.632 8.559 1 94.03 881 MET B N 1
ATOM 13668 C CA . MET B 1 881 ? -7.969 -14.501 8.386 1 94.03 881 MET B CA 1
ATOM 13669 C C . MET B 1 881 ? -9.32 -14.785 9.034 1 94.03 881 MET B C 1
ATOM 13671 O O . MET B 1 881 ? -9.866 -15.88 8.886 1 94.03 881 MET B O 1
ATOM 13675 N N . VAL B 1 882 ? -9.847 -13.886 9.779 1 95.69 882 VAL B N 1
ATOM 13676 C CA . VAL B 1 882 ? -11.181 -13.953 10.366 1 95.69 882 VAL B CA 1
ATOM 13677 C C . VAL B 1 882 ? -12.037 -12.804 9.838 1 95.69 882 VAL B C 1
ATOM 13679 O O . VAL B 1 882 ? -11.631 -11.641 9.899 1 95.69 882 VAL B O 1
ATOM 13682 N N . ALA B 1 883 ? -13.148 -13.13 9.336 1 93.25 883 ALA B N 1
ATOM 13683 C CA . ALA B 1 883 ? -14.064 -12.121 8.81 1 93.25 883 ALA B CA 1
ATOM 13684 C C . ALA B 1 883 ? -15.313 -12.008 9.679 1 93.25 883 ALA B C 1
ATOM 13686 O O . ALA B 1 883 ? -15.818 -13.013 10.185 1 93.25 883 ALA B O 1
ATOM 13687 N N . GLY B 1 884 ? -15.805 -10.814 9.807 1 91.81 884 GLY B N 1
ATOM 13688 C CA . GLY B 1 884 ? -16.954 -10.553 10.659 1 91.81 884 GLY B CA 1
ATOM 13689 C C . GLY B 1 884 ? -18.244 -10.373 9.882 1 91.81 884 GLY B C 1
ATOM 13690 O O . GLY B 1 884 ? -18.3 -10.665 8.686 1 91.81 884 GLY B O 1
ATOM 13691 N N . PRO B 1 885 ? -19.262 -9.906 10.609 1 88.79 885 PRO B N 1
ATOM 13692 C CA . PRO B 1 885 ? -20.605 -9.808 10.032 1 88.79 885 PRO B CA 1
ATOM 13693 C C . PRO B 1 885 ? -20.684 -8.798 8.89 1 88.79 885 PRO B C 1
ATOM 13695 O O . PRO B 1 885 ? -21.593 -8.87 8.059 1 88.79 885 PRO B O 1
ATOM 13698 N N . HIS B 1 886 ? -19.769 -7.882 8.833 1 89.41 886 HIS B N 1
ATOM 13699 C CA . HIS B 1 886 ? -19.829 -6.84 7.815 1 89.41 886 HIS B CA 1
ATOM 13700 C C . HIS B 1 886 ? -18.963 -7.195 6.611 1 89.41 886 HIS B C 1
ATOM 13702 O O . HIS B 1 886 ? -18.741 -6.358 5.733 1 89.41 886 HIS B O 1
ATOM 13708 N N . PHE B 1 887 ? -18.52 -8.406 6.587 1 90.31 887 PHE B N 1
ATOM 13709 C CA . PHE B 1 887 ? -17.637 -8.864 5.52 1 90.31 887 PHE B CA 1
ATOM 13710 C C . PHE B 1 887 ? -18.329 -8.766 4.166 1 90.31 887 PHE B C 1
ATOM 13712 O O . PHE B 1 887 ? -17.692 -8.449 3.159 1 90.31 887 PHE B O 1
ATOM 13719 N N . ARG B 1 888 ? -19.618 -8.86 4.041 1 85.26 888 ARG B N 1
ATOM 13720 C CA . ARG B 1 888 ? -20.367 -8.853 2.789 1 85.26 888 ARG B CA 1
ATOM 13721 C C . ARG B 1 888 ? -20.389 -7.459 2.172 1 85.26 888 ARG B C 1
ATOM 13723 O O . ARG B 1 888 ? -20.318 -7.314 0.949 1 85.26 888 ARG B O 1
ATOM 13730 N N . TRP B 1 889 ? -20.483 -6.496 2.991 1 86.92 889 TRP B N 1
ATOM 13731 C CA . TRP B 1 889 ? -20.623 -5.153 2.437 1 86.92 889 TRP B CA 1
ATOM 13732 C C . TRP B 1 889 ? -19.274 -4.444 2.38 1 86.92 889 TRP B C 1
ATOM 13734 O O . TRP B 1 889 ? -19.024 -3.642 1.477 1 86.92 889 TRP B O 1
ATOM 13744 N N . LYS B 1 890 ? -18.385 -4.783 3.358 1 90.32 890 LYS B N 1
ATOM 13745 C CA . LYS B 1 890 ? -17.133 -4.036 3.44 1 90.32 890 LYS B CA 1
ATOM 13746 C C . LYS B 1 890 ? -16 -4.784 2.744 1 90.32 890 LYS B C 1
ATOM 13748 O O . LYS B 1 890 ? -14.89 -4.261 2.617 1 90.32 890 LYS B O 1
ATOM 13753 N N . GLY B 1 891 ? -16.218 -6.036 2.312 1 85.46 891 GLY B N 1
ATOM 13754 C CA . GLY B 1 891 ? -15.144 -6.833 1.74 1 85.46 891 GLY B CA 1
ATOM 13755 C C . GLY B 1 891 ? -14.002 -7.078 2.708 1 85.46 891 GLY B C 1
ATOM 13756 O O . GLY B 1 891 ? -14.228 -7.423 3.869 1 85.46 891 GLY B O 1
ATOM 13757 N N . TYR B 1 892 ? -12.833 -6.829 2.323 1 87.08 892 TYR B N 1
ATOM 13758 C CA . TYR B 1 892 ? -11.667 -7.041 3.174 1 87.08 892 TYR B CA 1
ATOM 13759 C C . TYR B 1 892 ? -11.631 -6.027 4.311 1 87.08 892 TYR B C 1
ATOM 13761 O O . TYR B 1 892 ? -10.906 -6.211 5.292 1 87.08 892 TYR B O 1
ATOM 13769 N N . GLY B 1 893 ? -12.408 -4.961 4.108 1 88.7 893 GLY B N 1
ATOM 13770 C CA . GLY B 1 893 ? -12.551 -4.033 5.219 1 88.7 893 GLY B CA 1
ATOM 13771 C C . GLY B 1 893 ? -13.307 -4.622 6.395 1 88.7 893 GLY B C 1
ATOM 13772 O O . GLY B 1 893 ? -13.263 -4.081 7.502 1 88.7 893 GLY B O 1
ATOM 13773 N N . GLY B 1 894 ? -14.01 -5.775 6.157 1 91.13 894 GLY B N 1
ATOM 13774 C CA . GLY B 1 894 ? -14.753 -6.472 7.195 1 91.13 894 GLY B CA 1
ATOM 13775 C C . GLY B 1 894 ? -13.938 -7.542 7.896 1 91.13 894 GLY B C 1
ATOM 13776 O O . GLY B 1 894 ? -14.438 -8.22 8.796 1 91.13 894 GLY B O 1
ATOM 13777 N N . VAL B 1 895 ? -12.646 -7.701 7.518 1 92.99 895 VAL B N 1
ATOM 13778 C CA . VAL B 1 895 ? -11.742 -8.625 8.195 1 92.99 895 VAL B CA 1
ATOM 13779 C C . VAL B 1 895 ? -11.351 -8.058 9.559 1 92.99 895 VAL B C 1
ATOM 13781 O O . VAL B 1 895 ? -10.995 -6.883 9.671 1 92.99 895 VAL B O 1
ATOM 13784 N N . VAL B 1 896 ? -11.411 -8.947 10.58 1 94.79 896 VAL B N 1
ATOM 13785 C CA . VAL B 1 896 ? -11.203 -8.438 11.931 1 94.79 896 VAL B CA 1
ATOM 13786 C C . VAL B 1 896 ? -9.882 -8.967 12.485 1 94.79 896 VAL B C 1
ATOM 13788 O O . VAL B 1 896 ? -9.37 -8.453 13.483 1 94.79 896 VAL B O 1
ATOM 13791 N N . ALA B 1 897 ? -9.377 -10.007 11.856 1 95.52 897 ALA B N 1
ATOM 13792 C CA . ALA B 1 897 ? -8.056 -10.518 12.213 1 95.52 897 ALA B CA 1
ATOM 13793 C C . ALA B 1 897 ? -7.389 -11.195 11.019 1 95.52 897 ALA B C 1
ATOM 13795 O O . ALA B 1 897 ? -8.052 -11.878 10.234 1 95.52 897 ALA B O 1
ATOM 13796 N N . ALA B 1 898 ? -6.137 -11.01 10.822 1 94.57 898 ALA B N 1
ATOM 13797 C CA . ALA B 1 898 ? -5.348 -11.659 9.778 1 94.57 898 ALA B CA 1
ATOM 13798 C C . ALA B 1 898 ? -3.857 -11.597 10.098 1 94.57 898 ALA B C 1
ATOM 13800 O O . ALA B 1 898 ? -3.391 -10.645 10.728 1 94.57 898 ALA B O 1
ATOM 13801 N N . GLY B 1 899 ? -3.14 -12.653 9.769 1 94.28 899 GLY B N 1
ATOM 13802 C CA . GLY B 1 899 ? -1.709 -12.606 10.024 1 94.28 899 GLY B CA 1
ATOM 13803 C C . GLY B 1 899 ? -1.028 -13.95 9.845 1 94.28 899 GLY B C 1
ATOM 13804 O O . GLY B 1 899 ? -1.529 -14.815 9.124 1 94.28 899 GLY B O 1
ATOM 13805 N N . TYR B 1 900 ? 0.149 -14.051 10.372 1 93.33 900 TYR B N 1
ATOM 13806 C CA . TYR B 1 900 ? 1.003 -15.228 10.258 1 93.33 900 TYR B CA 1
ATOM 13807 C C . TYR B 1 900 ? 1.2 -15.893 11.615 1 93.33 900 TYR B C 1
ATOM 13809 O O . TYR B 1 900 ? 1.051 -15.248 12.656 1 93.33 900 TYR B O 1
ATOM 13817 N N . TRP B 1 901 ? 1.502 -17.144 11.551 1 91.48 901 TRP B N 1
ATOM 13818 C CA . TRP B 1 901 ? 1.824 -17.883 12.768 1 91.48 901 TRP B CA 1
ATOM 13819 C C . TRP B 1 901 ? 3.308 -17.766 13.098 1 91.48 901 TRP B C 1
ATOM 13821 O O . TRP B 1 901 ? 4.145 -17.668 12.198 1 91.48 901 TRP B O 1
ATOM 13831 N N . ASP B 1 902 ? 3.576 -17.771 14.372 1 86.27 902 ASP B N 1
ATOM 13832 C CA . ASP B 1 902 ? 4.966 -17.925 14.79 1 86.27 902 ASP B CA 1
ATOM 13833 C C . ASP B 1 902 ? 5.307 -19.393 15.036 1 86.27 902 ASP B C 1
ATOM 13835 O O . ASP B 1 902 ? 4.528 -20.283 14.688 1 86.27 902 ASP B O 1
ATOM 13839 N N . GLU B 1 903 ? 6.465 -19.712 15.55 1 80.6 903 GLU B N 1
ATOM 13840 C CA . GLU B 1 903 ? 6.946 -21.079 15.731 1 80.6 903 GLU B CA 1
ATOM 13841 C C . GLU B 1 903 ? 6.102 -21.829 16.757 1 80.6 903 GLU B C 1
ATOM 13843 O O . GLU B 1 903 ? 6.087 -23.062 16.775 1 80.6 903 GLU B O 1
ATOM 13848 N N . SER B 1 904 ? 5.42 -21.084 17.582 1 82.89 904 SER B N 1
ATOM 13849 C CA . SER B 1 904 ? 4.586 -21.698 18.61 1 82.89 904 SER B CA 1
ATOM 13850 C C . SER B 1 904 ? 3.123 -21.739 18.183 1 82.89 904 SER B C 1
ATOM 13852 O O . SER B 1 904 ? 2.238 -21.993 19.003 1 82.89 904 SER B O 1
ATOM 13854 N N . TRP B 1 905 ? 2.799 -21.393 16.925 1 88.53 905 TRP B N 1
ATOM 13855 C CA . TRP B 1 905 ? 1.453 -21.397 16.36 1 88.53 905 TRP B CA 1
ATOM 13856 C C . TRP B 1 905 ? 0.575 -20.351 17.039 1 88.53 905 TRP B C 1
ATOM 13858 O O . TRP B 1 905 ? -0.622 -20.572 17.24 1 88.53 905 TRP B O 1
ATOM 13868 N N . GLN B 1 906 ? 1.237 -19.331 17.453 1 89.81 906 GLN B N 1
ATOM 13869 C CA . GLN B 1 906 ? 0.565 -18.107 17.877 1 89.81 906 GLN B CA 1
ATOM 13870 C C . GLN B 1 906 ? 0.672 -17.022 16.81 1 89.81 906 GLN B C 1
ATOM 13872 O O . GLN B 1 906 ? 1.56 -17.069 15.955 1 89.81 906 GLN B O 1
ATOM 13877 N N . PRO B 1 907 ? -0.293 -16.133 16.847 1 91.41 907 PRO B N 1
ATOM 13878 C CA . PRO B 1 907 ? -0.104 -15.027 15.905 1 91.41 907 PRO B CA 1
ATOM 13879 C C . PRO B 1 907 ? 1.24 -14.324 16.082 1 91.41 907 PRO B C 1
ATOM 13881 O O . PRO B 1 907 ? 1.582 -13.908 17.192 1 91.41 907 PRO B O 1
ATOM 13884 N N . ALA B 1 908 ? 1.93 -14.219 15.054 1 90.25 908 ALA B N 1
ATOM 13885 C CA . ALA B 1 908 ? 3.244 -13.586 15.122 1 90.25 908 ALA B CA 1
ATOM 13886 C C . ALA B 1 908 ? 3.123 -12.108 15.483 1 90.25 908 ALA B C 1
ATOM 13888 O O . ALA B 1 908 ? 2.363 -11.369 14.852 1 90.25 908 ALA B O 1
ATOM 13889 N N . PRO B 1 909 ? 3.762 -11.548 16.485 1 82.25 909 PRO B N 1
ATOM 13890 C CA . PRO B 1 909 ? 3.601 -10.176 16.972 1 82.25 909 PRO B CA 1
ATOM 13891 C C . PRO B 1 909 ? 3.815 -9.133 15.878 1 82.25 909 PRO B C 1
ATOM 13893 O O . PRO B 1 909 ? 3.051 -8.169 15.781 1 82.25 909 PRO B O 1
ATOM 13896 N N . ASN B 1 910 ? 4.742 -9.175 15.041 1 86.84 910 ASN B N 1
ATOM 13897 C CA . ASN B 1 910 ? 5.031 -8.157 14.036 1 86.84 910 ASN B CA 1
ATOM 13898 C C . ASN B 1 910 ? 4.565 -8.589 12.649 1 86.84 910 ASN B C 1
ATOM 13900 O O . ASN B 1 910 ? 5.081 -8.108 11.638 1 86.84 910 ASN B O 1
ATOM 13904 N N . SER B 1 911 ? 3.507 -9.454 12.705 1 92.22 911 SER B N 1
ATOM 13905 C CA . SER B 1 911 ? 3.007 -9.939 11.423 1 92.22 911 SER B CA 1
ATOM 13906 C C . SER B 1 911 ? 1.53 -10.311 11.512 1 92.22 911 SER B C 1
ATOM 13908 O O . SER B 1 911 ? 1.083 -11.256 10.858 1 92.22 911 SER B O 1
ATOM 13910 N N . ALA B 1 912 ? 0.846 -9.55 12.473 1 93.8 912 ALA B N 1
ATOM 13911 C CA . ALA B 1 912 ? -0.572 -9.853 12.645 1 93.8 912 ALA B CA 1
ATOM 13912 C C . ALA B 1 912 ? -1.378 -8.583 12.901 1 93.8 912 ALA B C 1
ATOM 13914 O O . ALA B 1 912 ? -0.842 -7.589 13.397 1 93.8 912 ALA B O 1
ATOM 13915 N N . TYR B 1 913 ? -2.593 -8.567 12.505 1 95.03 913 TYR B N 1
ATOM 13916 C CA . TYR B 1 913 ? -3.585 -7.51 12.67 1 95.03 913 TYR B CA 1
ATOM 13917 C C . TYR B 1 913 ? -4.794 -8.013 13.449 1 95.03 913 TYR B C 1
ATOM 13919 O O . TYR B 1 913 ? -5.326 -9.087 13.156 1 95.03 913 TYR B O 1
ATOM 13927 N N . PHE B 1 914 ? -5.236 -7.254 14.446 1 92.73 914 PHE B N 1
ATOM 13928 C CA . PHE B 1 914 ? -6.429 -7.576 15.22 1 92.73 914 PHE B CA 1
ATOM 13929 C C . PHE B 1 914 ? -7.295 -6.338 15.419 1 92.73 914 PHE B C 1
ATOM 13931 O O . PHE B 1 914 ? -6.789 -5.269 15.767 1 92.73 914 PHE B O 1
ATOM 13938 N N . ARG B 1 915 ? -8.538 -6.432 15.077 1 86.85 915 ARG B N 1
ATOM 13939 C CA . ARG B 1 915 ? -9.534 -5.404 15.362 1 86.85 915 ARG B CA 1
ATOM 13940 C C . ARG B 1 915 ? -10.502 -5.866 16.447 1 86.85 915 ARG B C 1
ATOM 13942 O O . ARG B 1 915 ? -11.685 -6.084 16.179 1 86.85 915 ARG B O 1
ATOM 13949 N N . CYS B 1 916 ? -10.137 -6.396 17.511 1 79.7 916 CYS B N 1
ATOM 13950 C CA . CYS B 1 916 ? -11.005 -6.753 18.627 1 79.7 916 CYS B CA 1
ATOM 13951 C C . CYS B 1 916 ? -10.59 -6.02 19.897 1 79.7 916 CYS B C 1
ATOM 13953 O O . CYS B 1 916 ? -9.472 -5.511 19.988 1 79.7 916 CYS B O 1
#

Solvent-accessible surface area (backbone atoms only — not comparable to full-atom values): 91334 Å² total; per-residue (Å²): 132,83,80,68,80,78,65,68,77,80,64,81,63,64,66,50,92,55,68,74,50,43,74,50,53,55,29,38,36,36,49,55,33,68,46,15,33,43,41,50,44,34,15,66,54,19,46,44,22,82,41,41,79,72,66,24,65,68,57,46,55,72,47,47,84,73,64,67,56,41,62,17,35,59,28,71,86,26,38,30,43,72,40,70,43,56,44,50,89,74,44,63,98,62,36,47,29,38,60,61,87,57,83,81,36,57,57,68,61,52,39,69,14,48,37,64,21,44,25,77,51,76,42,20,27,30,32,40,38,41,30,41,29,40,30,77,45,51,31,37,33,25,44,31,36,32,47,24,54,41,37,31,40,29,43,66,88,79,60,47,76,43,72,69,38,60,32,28,52,79,64,77,68,88,66,59,42,53,42,76,38,85,57,57,41,59,30,32,41,35,32,43,46,60,47,54,68,79,45,57,36,31,38,30,64,42,80,55,91,47,50,60,45,72,51,66,62,74,89,65,54,39,26,28,42,49,30,22,46,73,38,71,65,21,39,38,57,35,36,36,32,27,56,38,74,58,63,31,40,32,34,51,41,61,46,89,30,93,71,30,54,59,48,55,48,41,69,75,40,55,37,34,42,45,21,41,32,57,43,59,32,32,33,37,50,56,36,68,73,49,79,43,77,38,81,62,68,42,53,39,35,37,37,34,40,27,22,46,96,85,36,80,72,40,71,47,76,43,81,46,68,30,29,25,26,32,75,76,40,60,41,37,32,25,38,70,34,74,34,64,42,73,34,42,31,9,34,25,56,35,73,49,79,60,99,56,62,34,37,33,33,39,39,35,45,31,85,92,53,47,28,58,60,51,38,55,38,33,29,28,42,61,91,88,53,91,55,74,47,52,58,38,50,66,24,31,36,36,7,44,40,46,63,37,54,51,42,44,54,69,68,28,38,48,39,40,54,45,49,43,50,50,43,23,72,61,70,46,38,29,68,60,37,26,37,32,32,15,35,37,52,3,7,28,21,24,48,42,49,43,47,24,35,30,63,28,45,42,25,40,31,25,33,36,21,47,48,35,56,55,66,42,30,80,83,27,37,66,62,48,73,23,64,27,59,44,51,39,47,40,41,53,53,12,50,26,46,27,46,50,48,76,48,33,36,50,62,26,38,41,43,38,44,69,35,44,32,37,35,33,26,21,68,61,13,52,80,45,41,32,44,40,31,26,40,49,48,34,51,31,43,72,42,44,25,42,68,43,81,46,69,40,97,34,45,84,69,60,58,58,70,89,46,82,49,39,14,6,72,76,29,20,68,68,51,46,52,52,48,54,51,32,69,67,48,74,80,82,51,54,70,64,50,38,71,75,35,73,44,48,44,51,41,68,42,71,76,31,67,26,49,47,33,34,26,60,60,30,46,65,40,67,42,38,57,23,38,43,37,36,38,62,51,58,81,81,71,65,79,64,81,75,79,70,73,78,74,89,57,48,35,38,37,38,41,68,21,18,58,40,27,33,35,38,25,35,86,24,37,57,29,45,46,42,73,72,56,34,44,42,29,44,47,74,32,79,53,83,77,80,84,58,60,65,41,43,36,27,52,71,65,93,81,59,38,50,52,47,81,66,40,48,32,57,48,65,40,76,56,61,85,104,68,70,53,65,59,84,69,36,46,40,56,50,67,56,30,27,46,35,38,30,31,41,74,80,58,49,54,58,56,47,43,50,49,26,26,50,29,45,37,34,26,69,16,48,59,44,32,47,41,56,30,30,53,72,66,40,60,82,38,42,78,73,33,32,46,35,37,47,44,37,63,90,57,44,84,77,56,89,70,38,60,67,40,75,43,84,61,101,59,60,31,41,36,50,95,64,32,78,41,62,55,48,26,21,39,39,32,57,28,66,35,81,88,35,77,56,84,69,42,48,22,38,40,41,32,9,66,33,72,68,26,32,54,50,49,65,40,35,47,26,37,22,10,84,76,52,20,41,34,20,56,55,38,61,35,32,27,28,40,30,33,36,78,48,22,42,36,28,16,75,25,19,48,38,32,37,26,31,58,33,80,82,55,39,72,22,46,56,29,30,42,73,54,75,132,84,79,68,80,76,64,66,76,76,60,82,62,64,67,50,92,56,69,74,51,42,73,50,54,54,30,39,36,37,50,57,33,68,48,17,32,41,43,50,41,33,16,66,58,19,44,47,22,85,40,41,79,71,67,25,66,67,57,46,55,72,48,48,82,73,64,66,56,42,63,16,35,60,29,72,87,27,37,30,43,73,40,71,42,55,45,50,88,73,44,63,97,64,36,46,29,38,59,60,88,58,84,83,35,58,59,68,62,53,53,68,14,51,34,66,28,28,32,72,49,80,42,21,28,29,31,40,38,40,30,41,29,40,30,77,45,52,32,34,35,23,43,30,34,32,48,26,56,40,37,30,40,29,43,65,89,80,59,46,77,42,73,68,38,58,33,28,52,77,65,77,67,89,65,59,42,55,42,78,39,86,57,56,42,60,29,32,41,36,31,44,45,65,48,53,69,80,46,57,37,32,38,30,66,42,81,52,88,52,48,61,46,71,52,65,62,76,88,66,53,38,26,28,42,48,30,24,46,72,39,71,66,21,39,39,59,36,36,36,30,26,56,37,70,57,64,30,41,31,34,52,41,61,46,87,29,91,70,32,52,58,49,56,47,42,70,75,40,53,39,36,43,45,20,41,30,55,45,58,32,34,33,37,50,55,37,66,73,50,80,41,77,36,81,62,67,42,53,38,36,39,39,33,41,28,22,46,97,85,36,80,72,39,71,44,78,46,82,45,70,30,29,25,25,33,77,76,39,61,40,36,32,23,38,71,35,73,35,64,43,70,33,43,30,9,33,27,56,35,73,49,77,59,99,56,62,34,36,32,33,39,40,35,48,30,85,92,52,48,27,58,60,51,37,55,38,32,29,30,41,61,91,89,52,89,56,72,47,54,56,39,52,66,25,31,37,35,7,41,40,44,64,36,51,48,43,45,55,69,68,25,38,47,38,41,54,44,49,41,48,50,43,23,72,62,70,47,39,29,67,59,37,26,37,32,32,14,34,37,54,4,7,29,22,24,49,42,49,42,47,25,36,30,64,28,45,43,25,39,30,25,31,38,21,46,48,34,56,55,66,45,22,76,81,29,37,64,63,48,75,23,64,29,59,44,50,40,47,41,41,54,51,11,52,27,46,27,46,50,47,76,49,34,35,49,62,26,40,42,44,38,45,69,35,43,33,37,36,32,26,21,68,60,13,53,79,45,41,32,44,43,32,26,41,50,47,35,51,30,44,71,43,44,24,42,67,43,82,44,68,40,97,35,45,84,68,60,60,57,70,88,47,83,48,40,14,6,73,75,30,20,70,69,51,47,52,51,50,56,51,30,72,66,47,75,79,83,50,53,70,64,50,37,72,75,35,71,44,48,43,52,42,68,42,69,76,33,68,26,50,47,33,35,26,60,60,30,45,66,40,67,41,39,55,23,37,42,38,37,38,62,52,58,83,82,72,65,78,66,78,76,76,70,74,77,75,88,57,48,34,38,36,36,42,68,20,16,57,40,26,32,36,39,26,35,87,23,36,56,30,45,44,41,73,72,57,33,42,41,30,44,48,76,32,80,56,82,76,79,83,56,59,65,34,45,38,27,53,74,68,96,77,67,52,61,76,61,81,62,62,61,28,65,52,64,40,72,54,57,89,87,63,75,53,62,58,86,66,35,45,40,56,51,68,56,32,27,46,34,38,31,32,41,74,79,59,49,52,56,55,47,42,52,49,26,26,49,30,44,42,25,26,70,15,47,59,45,33,45,43,56,31,30,52,73,66,40,60,83,38,42,78,75,33,31,46,36,37,46,45,38,62,90,59,44,84,78,55,88,70,39,59,66,41,75,45,84,61,100,58,60,30,40,32,50,96,42,31,60,42,61,54,48,24,20,38,40,31,56,26,65,37,80,87,36,78,57,85,68,41,49,23,37,41,40,30,9,65,33,70,66,27,32,54,50,54,70,38,31,39,26,36,23,28,82,68,50,23,42,31,50,55,40,45,61,32,32,28,28,39,30,34,36,75,48,21,39,37,28,16,75,25,18,47,38,30,38,25,30,57,32,77,81,53,39,71,22,48,55,29,30,41,71,54,76

Secondary structure (DSSP, 8-state):
-----------------PPP-EEEEEEEEEEEEE--S-SB---TTTS--TTGGGT-HHHHHHTGGG-PPEE-SSSGGGEE-EEEEEPPTT-GGG-EEEE---TTS-HHHHHT-GGG-SSGGGGEEEEEEEEEEEE-S-EEEEEEEES-SEEEEE-TTT--EEEEEE-BTT-SS---EEEEE-SSEEEEEEEEEEEESS-EEEEEEEE---SEEEE--GGGPPPEETTEESSSSEEEEEEEEE-SSS-EEEEEEEPP-SSSEEEEE---EEE-TT-EEEEEEEEEEE-------EEEEEEEEEEEEEEETTEEEEEEEEEEEEEEE-TTS-EEEEEE-TTS-EEEEEEE--SS--SSPPPEEEEE--TT--HHHHHHTTEE--TT-SS-EES-SS-EEEEEE-SSS--TTTHHHHHHHHHHHHHHHHH---TT-EEEEEETHHHHHHHHHHHH-GGGEEEEEEES--SBTTTSHHHH-TTTT-GGGGT--HHHHHHHHHTTGGGBGGGGGGGGTTSEEEEEEETT-SSS-HHHHHHHHHHHHHHT-EEEEEEES-SS--S-SSSTTS-GGGTSHHHHHHHHHHHHSPPPPHHHHHHSS-EEEEESSTT---BTTEEEEE-SSTTS-EEEEEEEE-TTT-----------SPEEEEEEES-SEEEEETTSHHHHHHHTT-EEEETTEEE---S-SEEEEEES-TT-----TTT----EEEPPGGG------SGGGGGGS-EEEEE-SS--HHHHHHHHHHHHHHHHHHS----EEEHHHHGGGTTT-EEEEEEETTTS---TT-SSEEE-SSS-EEEETTEEEESS-EEEEEEE-TT--STT-EEEEEEESSHHHHHHHHHHSS-BSSSS---TTSSS--SEEEE-TTHHHHGGGGEEEEEEE-TTSSEEEEEEEE--/-----------------PPP-EEEEEEEEEEEEE--B-SB---TTTS--TTGGGT-HHHHHHTGGG-PPEE-SSSGGGEE-EEEEEPPTT-GGG-EEEE---TTS-HHHHHT-GGG-SSGGGGEEEEEEEEEEEE-S-EEEEEEEES-SEEEEE-TTT--EEEEEE-BTT-SS---EEEEE-SSEEEEEEEEEEEESS-EEEEEEEE---SEEEE--GGGPPPEETTEESSSSEEEEEEEEE-SSS-EEEEEEEPP-SSSEEEEE---EEE-TT-EEEEEEEEEEE-------EEEEEEEEEEEEEEETTEEEEEEEEEEEEEEE-TTS-EEEEEE-TTS-EEEEEEE--SS--SSPPPEEEEE--TT--HHHHHHTTEE--TT-SS-EES-SS-EEEEEE-SSS--TTTHHHHHHHHHHHHHHHHH---TT-EEEEEETHHHHHHHHHHHH-GGGEEEEEEES--SBTTTSHHHH-TTBT-GGGGT--HHHHHHHHHTTGGGBGGGGGGGGTTSEEEEEEETT-SSS-HHHHHHHHHHHHHHT-EEEEEEES-SS--S-SSSTTS-GGGTSHHHHHHHHHHHHSPPPPHHHHHHSS-EEEEESSTT---BTTEEEEE-SSTTS-EEEEEEEE-TTT-----------SPEEEEEEES-SEEEEETTSHHHHHHHTT-EEEETT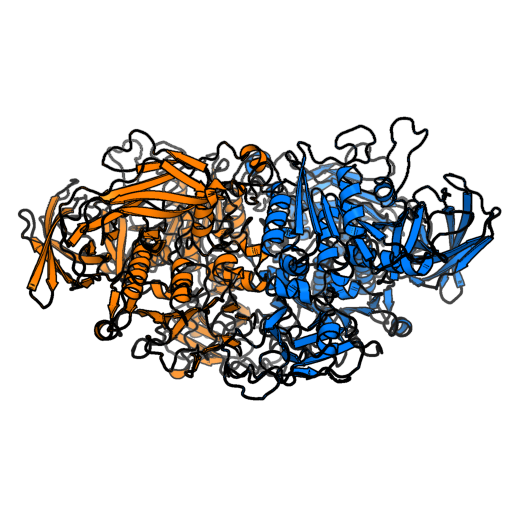EEE---S-SEEEEEES-SS-----TTT----EEEPPGGG------SGGGGGGS-EEEEE-SS--HHHHHHHHHHHHHHHHHHS----EEEHHHHGGGTTT-EEEEEEETTTS---TT-SSEEE-SSS-EEEETTEEEESS-EEEEEEE-TT--STT-EEEEEEESSHHHHHHHHHHS--BSSS----TT-SS--SEEEE-TTHHHHGGGGEEEEEEE-TTSSEEEEEEEE--

Foldseek 3Di:
DCLPQPFDPLDFFDLDPDDWWAWDFKKKKWDWAAAFQALAPFFQQFFQPVCVVVVDDVVVVVVLVVVDFDAHDFADVRTIGIDMDGFDPPPPPFKRKDWDDDVRTPVVVVCPDPVLPVFLRRQKTKMKMKIKIFFDDWGKKWKAKELAQWKWKAADPPRRTDDTDGYQNPPPDTDTFIDTGGDGDIMMIIGMHIFGPGGMMIMGMGRDPFQKDKDFDQLQFWADEQQWGLFAQFWGKIKMAGQGSDKWWKFKAWDQWPAWGKGKGWDIFIHHHRFMAITIIGMTTHHHGDFDWFQFRTKIKMKMFIDDPNHTDGIDIDIHGHTYHGLQAKIKTWDQFQQRHIWMKIKHDAQADDPAAFEEEEEEEAPPARRRNRQQLQWFDPPPRPDIGGDHNGYMYMYTDFDFLDALPQQVVRRSLVSLVSCCVSPVHDSQAYEYEYEASSLLSQLLNCLQEVRSYLETEHELYAQAQCPQRRNHPPPSVRLLVVQADVVLVLLLCLQVVSRRSLQRLLSQAAHEYEQEYECAEPNRHCVRSVVSQVSNVVSHHNYDYYYAPDYSWRADGPDHRCSGPCHHPVNVVVRVCSSPDDDDAPVNRLVVHKGKGKDLFQSRCDAQQKFFQAFQANSDIKMKIWHKDQVPPDPPDPPPPPDNAIEIEIEIDRGFKMKGFLVGRVVVVVVVPYWYQYQQRTADDDDDRMWMKGQDDSPDPDPPPNRPPSPIYTDDDVLCLHQGKDPCVLSSHHEEEEEAPPDRSLQSSLRSSQQVLQCSRRVRGGGYYYPVRCVVCLARHAYEYAEAPVRDPDDPFFLWDWDDDPAIWTDAPRDIDGDLKWKKAKTDSPPYPDPPGIHIYTYGSDSVSSSLLSSQQAFGRPPNGQGRVSGSAIRMWMFDPCSSSSPSSRIAKGFGAGSSRHGNPSTMHGND/DCLPQPFPPLDFFDLDPDDWWAWDFKKKKWDWAAAFQALFPFFQFFFQPVCVVVVDDVVVVVVLVVVDFDAHDFADVRTIGIDMDGFDPPPPPFKRKDWDDDVRTPLVVVCPDPVLHVALRRQKTKMKMKIKIFFDDWGKKWKAKELAQWKWKAADPPRRTDDTDGYQNPPPDTDTFIDTGGDGDIMMIIGMHIFGPGGMMIMGMGRDPFQKDKDFDQLQFWADEQQWGLFAQFWGKIKMAGQGSDKWWKFKAWDQWPAWGKGKGWDIFIHHHRFMAITIIGMTTHHHGDADWFQFRTKIKMKMFIDDPNHTDGIDIDIHGHTYHYLQAKIKTWDQFQQRHIWMKIKHDAQADDPAAFEEEEEEEAPPARRRNRQQLQWFDPPPRPDIGGDHNGYMYMYTDFDFLDQLPQQVVRRSLVSLVSCCVSPVHDSQAYEYEYEASSLLSQLLNCLQEVRSYLETEHELYAQAQCPQGDNRPHPSVRLLVVQADVVLVLLLCLQVVSRRSLQRLLSQAAHEYEQEYECAEPNRHCVRSVVSQVSNVVSHHNYDYYYAPDYSWRADGPDHRCSGPCHHPVNVVVRVCSSPDDDDAPVNRLVVHKGKGKDLFQSRCDAQQKFFQAFQANSDIKIKIWHKDQVPPPPDDPPPPPPNAIEIEIEIDRGFKMKGFLVGRVVVVVVVPYWYQYQNRTADQPDDRMWMKGQDDPPPPDPDPNSPPSDIYTDDPVVPQHQGKDPLVLSSHHEEEEEAPPDRSLQSSLRSSQQVLQCSRRVRGGGYYYPVRCVVCLARHAYEYAEAPVRDPDDPFFLWDWDDDPAIWTDAPRDIDGDLKWKKAKTDSPPYPDPNGIHIYTYGSDSVSSSLQSSGQWFRHPRNTQHRVSHSAIRMWMFDPCSSSSPSSRIAKGFGAGSSRHGNPSTMHGND

InterPro domains:
  IPR013094 Alpha/beta hydrolase fold-3 [PF07859] (398-555)
  IPR029058 Alpha/Beta hydrolase fold [G3DSA:3.40.50.1820] (338-584)
  IPR029058 Alpha/Beta hydrolase fold [SSF53474] (401-559)
  IPR050955 Plant Biomass Hydrolyzing Esterase [PTHR43037] (334-646)

Sequence (1832 aa):
MRSGTVLLALASAEVVCGDLPKIGKKWWVLGPFASGKVEYEAAPRLKEDPVERLGGVWQLFGSRKAGVGLLAEHATGGRVSWRWTETLSGGGDGWAQIQLPHDHIPFQQLLQSPPLGSGSDVLHVQYWVVGALKVKTSGRFGVNCRGLHTFHVVLPQDEQVVGPFAGNIYSSTPFTVPIDFEAPGTYHLLSRVRGKVPLRFACRLETLKATLKGSIQAKNLPDVVGGKLLVSPAPIDLRVQNTGASWLDVRAEVAPSPSSVVSAASSSVRLAPGAMVQVPVLVTVNGPAVEKDAAACVRFELRLVGSEDQTEQAALSVPVQLRCRRSTQSALFSFLDVDGSVALAAVLKPRRPSGEAMPILVSLSGVGVEPQAQADAYKMKPPGAEDYIFGYEEMWVLAPQRDGPHNWEDVGLRAALRSIDVLAESQGADAGRLVVHGHSRGGHGAWALATRIPDRVLGVASACGWYSREEYGDANNLWVHDPTLMHMDKLLLGIFHASVAENENSLHASNLKGLPALVRTAARDQAVPPWFGRRMARHLEEEGANVTFQEFDQEHWWWDSQEPNDGGVMHDPGLRKWTLEAARRPRLALSELLAQGDFVLAAGGPEYQGRFGLRILQRRAPAARGFLTLSRASPGKQALQRHRQGGKGVKVVLTTANVLRFAVRMSGGLGQLLQKGDELLLDGGILKLGEAEEVEVCQSSPGTCTESGEGSGGSWRVCGPGDLRPSLSPIRRVFAEPWVLVIPDTPSALEVLLASYFVAGHLTAVGTATQVLTQTEAGAFRQSHRFVFLGTVARLPWGKSWPLELRSGARNTLHLGGCRFAGQYSAVFRAPAEGSKALGALDLVVTALENQALVDLVSYSFATNQPHTRAPMSNMLPDFMVAGPHFRWKGYGGVVAAGYWDESWQPAPNSAYFRCMRSGTVLLALASAEVVCGDLPKIGKKWWVLGPFASGKVEYEAAPRLKEDPVERLGGVWQLFGSRKAGVGLLAEHATGGRVSWRWTETLSGGGDGWAQIQLPHDHIPFQQLLQSPPLGSGSDVLHVQYWVVGALKVKTSGRFGVNCRGLHTFHVVLPQDEQVVGPFAGNIYSSTPFTVPIDFEAPGTYHLLSRVRGKVPLRFACRLETLKATLKGSIQAKNLPDVVGGKLLVSPAPIDLRVQNTGASWLDVRAEVAPSPSSVVSAASSSVRLAPGAMVQVPVLVTVNGPAVEKDAAACVRFELRLVGSEDQTEQAALSVPVQLRCRRSTQSALFSFLDVDGSVALAAVLKPRRPSGEAMPILVSLSGVGVEPQAQADAYKMKPPGAEDYIFGYEEMWVLAPQRDGPHNWEDVGLRAALRSIDVLAESQGADAGRLVVHGHSRGGHGAWALATRIPDRVLGVASACGWYSREEYGDANNLWVHDPTLMHMDKLLLGIFHASVAENENSLHASNLKGLPALVRTAARDQAVPPWFGRRMARHLEEEGANVTFQEFDQEHWWWDSQEPNDGGVMHDPGLRKWTLEAARRPRLALSELLAQGDFVLAAGGPEYQGRFGLRILQRRAPAARGFLTLSRASPGKQALQRHRQGGKGVKVVLTTANVLRFAVRMSGGLGQLLQKGDELLLDGGILKLGEAEEVEVCQSSPGTCTESGEGSGGSWRVCGPGDLRPSLSPIRRVFAEPWVLVIPDTPSALEVLLASYFVAGHLTAVGTATQVLTQTEAGAFRQSHRFVFLGTVARLPWGKSWPLELRSGARNTLHLGGCRFAGQYSAVFRAPAEGSKALGALDLVVTALENQALVDLVSYSFATNQPHTRAPMSNMLPDFMVAGPHFRWKGYGGVVAAGYWDESWQPAPNSAYFRC